Protein 2LTL (pdb70)

Nearest PDB structures (foldseek):
  2ltl-assembly1_A  TM=8.280E-01  e=4.456E-20  Saccharomyces cerevisiae S288C
  2ltm-assembly1_A  TM=7.547E-01  e=6.285E-07  Homo sapiens
  2ffm-assembly1_A  TM=8.229E-01  e=2.680E-04  Staphylococcus aureus subsp. aureus Mu50
  1pqx-assembly1_A  TM=7.002E-01  e=3.913E-04  Staphylococcus aureus subsp. aureus Mu50
  6tfq-assembly2_B  TM=4.547E-01  e=6.685E-01  Agrobacterium tumefaciens

Radius of gyration: 15.02 Å; Cα contacts (8 Å, |Δi|>4): 189; chains: 1; bounding box: 25×39×47 Å

Secondary structure (DSSP, 8-state):
------------S-----EEEE--S-SSEEEEEE-SS--SS-TTS--EEEESS-HHHHHH-HHHHHHHHH-TTEEEEEE-SSEEEEEE-TTS-HHHHHHHHHHHHHHHHHH-SSSSS--

Sequence (119 aa):
MGHHHHHHSHMNSQRLIHIKTLTTPNENALKFLSTDGEMLQTRGSKSIVIKNTDENLINHSKLAQQIFLQCPGVESLMIGDDFLTINKDRMVHWNSIKPEIIDLLTKQLAYGEDVISKEMGHHHHHHSHMNSQRLIHIKTLTTPNENALKFLSTDGEMLQTRGSKSIVIKNTDENLINHSKLAQQIFLQCPGVESLMIGDDFLTINKDRMVHWNSIKPEIIDLLTKQLAYGEDVISKEMGHHHHHHSHMNSQRLIHIKTLTTPNENALKFLSTDGEMLQTRGSKSIVIKNTDENLINHSKLAQQIFLQCPGVESLMIGDDFLTINKDRMVHWNSIKPEIIDLLTKQLAYGEDVISKEMGHHHHHHSHMNSQRLIHIKTLTTPNENALKFLSTDGEMLQTRGSKSIVIKNTDENLINHSKLAQQIFLQCPGVESLMIGDDFLTINKDRMVHWNSIKPEIIDLLTKQLAYGEDVISKEMGHHHHHHSHMNSQRLIHIKTLTTPNENALKFLSTDGEMLQTRGSKSIVIKNTDENLINHSKLAQQIFLQCPGVESLMIGDDFLTINKDRMVHWNSIKPEIIDLLTKQLAYGEDVISKEMGHHHHHHSHMNSQRLIHIKTLTTPNENALKFLSTDGEMLQTRGSKSIVIKNTDENLINHSKLAQQIFLQCPGVESLMIGDDFLTINKDRMVHWNSIKPEIIDLLTKQLAYGEDVISKEMGHHHHHHSHMNSQRLIHIKTLTTPNENALKFLSTDGEMLQTRGSKSIVIKNTDENLINHSKLAQQIFLQCPGVESLMIGDDFLTINKDRMVHWNSIKPEIIDLLTKQLAYGEDVISKEMGHHHHHHSHMNSQRLIHIKTLTTPNENALKFLSTDGEMLQTRGSKSIVIKNTDENLINHSKLAQQIFLQCPGVESLMIGDDFLTINKDRMVHWNSIKPEIIDLLTKQLAYGEDVISKEMGHHHHHHSHMNSQRLIHIKTLTTPNENALKFLSTDGEMLQTRGSKSIVIKNTDENLINHSKLAQQIFLQCPGVESLMIGDDFLTINKDRMVHWNSIKPEIIDLLTKQLAYGEDVISKEMGHHHHHHSHMNSQRLIHIKTLTTPNENALKFLSTDGEMLQTRGSKSIVIKNTDENLINHSKLAQQIFLQCPGVESLMIGDDFLTINKDRMVHWNSIKPEIIDLLTKQLAYGEDVISKEMGHHHHHHSHMNSQRLIHIKTLTTPNENALKFLSTDGEMLQTRGSKSIVIKNTDENLINHSKLAQQIFLQCPGVESLMIGDDFLTINKDRMVHWNSIKPEIIDLLTKQLAYGEDVISKEMGHHHHHHSHMNSQRLIHIKTLTTPNENALKFLSTDGEMLQTRGSKSIVIKNTDENLINHSKLAQQIFLQCPGVESLMIGDDFLTINKDRMVHWNSIKPEIIDLLTKQLAYGEDVISKEMGHHHHHHSHMNSQRLIHIKTLTTPNENALKFLSTDGEMLQTRGSKSIVIKNTDENLINHSKLAQQIFLQCPGVESLMIGDDFLTINKDRMVHWNSIKPEIIDLLTKQLAYGEDVISKEMGHHHHHHSHMNSQRLIHIKTLTTPNENALKFLSTDGEMLQTRGSKSIVIKNTDENLINHSKLAQQIFLQCPGVESLMIGDDFLTINKDRMVHWNSIKPEIIDLLTKQLAYGEDVISKEMGHHHHHHSHMNSQRLIHIKTLTTPNENALKFLSTDGEMLQTRGSKSIVIKNTDENLINHSKLAQQIFLQCPGVESLMIGDDFLTINKDRMVHWNSIKPEIIDLLTKQLAYGEDVISKEMGHHHHHHSHMNSQRLIHIKTLTTPNENALKFLSTDGEMLQTRGSKSIVIKNTDENLINHSKLAQQIFLQCPGVESLMIGDDFLTINKDRMVHWNSIKPEIIDLLTKQLAYGEDVISKEMGHHHHHHSHMNSQRLIHIKTLTTPNENALKFLSTDGEMLQTRGSKSIVIKNTDENLINHSKLAQQIFLQCPGVESLMIGDDFLTINKDRMVHWNSIKPEIIDLLTKQLAYGEDVISKEMGHHHHHHSHMNSQRLIHIKTLTTPNENALKFLSTDGEMLQTRGSKSIVIKNTDENLINHSKLAQQIFLQCPGVESLMIGDDFLTINKDRMVHWNSIKPEIIDLLTKQLAYGEDVISKEMGHHHHHHSHMNSQRLIHIKTLTTPNENALKFLSTDGEMLQTRGSKSIVIKNTDENLINHSKLAQQIFLQCPGVESLMIGDDFLTINKDRMVHWNSIKPEIIDLLTKQLAYGEDVISKEMGHHHHHHSHMNSQRLIHIKTLTTPNENALKFLSTDGEMLQTRGSKSIVIKNTDENLINHSKLAQQIFLQCPGVESLMIGDDFLTINKDRMVHWNSIKPEIIDLLTKQLAYGEDVISKE

Structure (mmCIF, N/CA/C/O backbone):
data_2LTL
#
_entry.id   2LTL
#
loop_
_atom_site.group_PDB
_atom_site.id
_atom_site.type_symbol
_atom_site.label_atom_id
_atom_site.label_alt_id
_atom_site.label_comp_id
_atom_site.label_asym_id
_atom_site.label_entity_id
_atom_site.label_seq_id
_atom_site.pdbx_PDB_ins_code
_atom_site.Cartn_x
_atom_site.Cartn_y
_atom_site.Cartn_z
_atom_site.occupancy
_atom_site.B_iso_or_equiv
_atom_site.auth_seq_id
_atom_site.auth_comp_id
_atom_site.auth_asym_id
_atom_site.auth_atom_id
_atom_site.pdbx_PDB_model_num
ATOM 1 N N . MET A 1 1 ? -12.135 24.191 -33.340 1.00 44.01 1 MET A N 1
ATOM 2 C CA . MET A 1 1 ? -10.929 23.384 -33.033 1.00 63.40 1 MET A CA 1
ATOM 3 C C . MET A 1 1 ? -9.908 24.233 -32.252 1.00 14.50 1 MET A C 1
ATOM 4 O O . MET A 1 1 ? -9.585 25.349 -32.671 1.00 32.33 1 MET A O 1
ATOM 20 N N . GLY A 1 2 ? -9.416 23.701 -31.115 1.00 24.02 2 GLY A N 1
ATOM 21 C CA . GLY A 1 2 ? -8.424 24.393 -30.300 1.00 40.41 2 GLY A CA 1
ATOM 22 C C . GLY A 1 2 ? -8.406 23.888 -28.873 1.00 41.33 2 GLY A C 1
ATOM 23 O O . GLY A 1 2 ? -8.966 24.531 -27.978 1.00 61.22 2 GLY A O 1
ATOM 27 N N . HIS A 1 3 ? -7.791 22.709 -28.665 1.00 5.24 3 HIS A N 1
ATOM 28 C CA . HIS A 1 3 ? -7.597 22.131 -27.324 1.00 54.44 3 HIS A CA 1
ATOM 29 C C . HIS A 1 3 ? -6.629 23.013 -26.496 1.00 53.04 3 HIS A C 1
ATOM 30 O O . HIS A 1 3 ? -5.405 22.979 -26.678 1.00 3.41 3 HIS A O 1
ATOM 45 N N . HIS A 1 4 ? -7.194 23.855 -25.625 1.00 13.34 4 HIS A N 1
ATOM 46 C CA . HIS A 1 4 ? -6.417 24.824 -24.821 1.00 53.21 4 HIS A CA 1
ATOM 47 C C . HIS A 1 4 ? -6.590 24.565 -23.312 1.00 4.21 4 HIS A C 1
ATOM 48 O O . HIS A 1 4 ? -5.984 25.261 -22.493 1.00 50.24 4 HIS A O 1
ATOM 63 N N . HIS A 1 5 ? -7.405 23.551 -22.949 1.00 2.44 5 HIS A N 1
ATOM 64 C CA . HIS A 1 5 ? -7.648 23.189 -21.536 1.00 14.10 5 HIS A CA 1
ATOM 65 C C . HIS A 1 5 ? -6.349 22.651 -20.887 1.00 61.03 5 HIS A C 1
ATOM 66 O O . HIS A 1 5 ? -5.581 21.917 -21.525 1.00 33.23 5 HIS A O 1
ATOM 81 N N . HIS A 1 6 ? -6.122 23.023 -19.626 1.00 4.54 6 HIS A N 1
ATOM 82 C CA . HIS A 1 6 ? -4.879 22.698 -18.902 1.00 21.14 6 HIS A CA 1
ATOM 83 C C . HIS A 1 6 ? -5.139 22.687 -17.388 1.00 31.32 6 HIS A C 1
ATOM 84 O O . HIS A 1 6 ? -6.068 23.350 -16.909 1.00 73.11 6 HIS A O 1
ATOM 99 N N . HIS A 1 7 ? -4.309 21.934 -16.649 1.00 41.21 7 HIS A N 1
ATOM 100 C CA . HIS A 1 7 ? -4.390 21.826 -15.182 1.00 20.21 7 HIS A CA 1
ATOM 101 C C . HIS A 1 7 ? -2.964 21.830 -14.605 1.00 33.01 7 HIS A C 1
ATOM 102 O O . HIS A 1 7 ? -2.066 21.170 -15.152 1.00 31.10 7 HIS A O 1
ATOM 117 N N . HIS A 1 8 ? -2.741 22.610 -13.533 1.00 72.21 8 HIS A N 1
ATOM 118 C CA . HIS A 1 8 ? -1.400 22.773 -12.918 1.00 54.30 8 HIS A CA 1
ATOM 119 C C . HIS A 1 8 ? -1.336 22.073 -11.557 1.00 34.01 8 HIS A C 1
ATOM 120 O O . HIS A 1 8 ? -2.342 21.990 -10.838 1.00 54.42 8 HIS A O 1
ATOM 135 N N . SER A 1 9 ? -0.135 21.579 -11.223 1.00 33.43 9 SER A N 1
ATOM 136 C CA . SER A 1 9 ? 0.132 20.840 -9.982 1.00 64.53 9 SER A CA 1
ATOM 137 C C . SER A 1 9 ? 0.195 21.795 -8.769 1.00 34.11 9 SER A C 1
ATOM 138 O O . SER A 1 9 ? 0.184 23.023 -8.933 1.00 53.41 9 SER A O 1
ATOM 146 N N . HIS A 1 10 ? 0.264 21.222 -7.551 1.00 22.13 10 HIS A N 1
ATOM 147 C CA . HIS A 1 10 ? 0.205 21.992 -6.294 1.00 65.43 10 HIS A CA 1
ATOM 148 C C . HIS A 1 10 ? 1.620 22.372 -5.816 1.00 31.22 10 HIS A C 1
ATOM 149 O O . HIS A 1 10 ? 2.455 21.494 -5.581 1.00 3.22 10 HIS A O 1
ATOM 164 N N . MET A 1 11 ? 1.880 23.686 -5.698 1.00 12.21 11 MET A N 1
ATOM 165 C CA . MET A 1 11 ? 3.088 24.229 -5.048 1.00 53.42 11 MET A CA 1
ATOM 166 C C . MET A 1 11 ? 2.654 24.916 -3.737 1.00 70.34 11 MET A C 1
ATOM 167 O O . MET A 1 11 ? 2.338 26.115 -3.687 1.00 11.44 11 MET A O 1
ATOM 181 N N . ASN A 1 12 ? 2.574 24.104 -2.682 1.00 15.02 12 ASN A N 1
ATOM 182 C CA . ASN A 1 12 ? 2.014 24.503 -1.373 1.00 3.53 12 ASN A CA 1
ATOM 183 C C . ASN A 1 12 ? 3.126 24.743 -0.340 1.00 32.45 12 ASN A C 1
ATOM 184 O O . ASN A 1 12 ? 4.301 24.464 -0.597 1.00 22.11 12 ASN A O 1
ATOM 195 N N . SER A 1 13 ? 2.734 25.278 0.828 1.00 24.55 13 SER A N 1
ATOM 196 C CA . SER A 1 13 ? 3.631 25.509 1.974 1.00 32.41 13 SER A CA 1
ATOM 197 C C . SER A 1 13 ? 3.410 24.428 3.064 1.00 50.13 13 SER A C 1
ATOM 198 O O . SER A 1 13 ? 3.933 24.533 4.176 1.00 33.53 13 SER A O 1
ATOM 206 N N . GLN A 1 14 ? 2.648 23.376 2.719 1.00 4.03 14 GLN A N 1
ATOM 207 C CA . GLN A 1 14 ? 2.277 22.290 3.640 1.00 71.13 14 GLN A CA 1
ATOM 208 C C . GLN A 1 14 ? 3.048 21.005 3.257 1.00 51.30 14 GLN A C 1
ATOM 209 O O . GLN A 1 14 ? 2.657 20.275 2.340 1.00 1.32 14 GLN A O 1
ATOM 223 N N . ARG A 1 15 ? 4.173 20.764 3.945 1.00 23.40 15 ARG A N 1
ATOM 224 C CA . ARG A 1 15 ? 5.086 19.624 3.663 1.00 51.04 15 ARG A CA 1
ATOM 225 C C . ARG A 1 15 ? 4.586 18.276 4.227 1.00 2.22 15 ARG A C 1
ATOM 226 O O . ARG A 1 15 ? 5.308 17.268 4.153 1.00 13.31 15 ARG A O 1
ATOM 247 N N . LEU A 1 16 ? 3.370 18.246 4.776 1.00 2.33 16 LEU A N 1
ATOM 248 C CA . LEU A 1 16 ? 2.743 17.008 5.260 1.00 72.22 16 LEU A CA 1
ATOM 249 C C . LEU A 1 16 ? 1.329 16.903 4.682 1.00 53.10 16 LEU A C 1
ATOM 250 O O . LEU A 1 16 ? 0.617 17.902 4.576 1.00 71.20 16 LEU A O 1
ATOM 266 N N . ILE A 1 17 ? 0.940 15.689 4.292 1.00 22.51 17 ILE A N 1
ATOM 267 C CA . ILE A 1 17 ? -0.396 15.393 3.756 1.00 23.42 17 ILE A CA 1
ATOM 268 C C . ILE A 1 17 ? -1.039 14.358 4.674 1.00 3.41 17 ILE A C 1
ATOM 269 O O . ILE A 1 17 ? -0.498 13.259 4.831 1.00 55.53 17 ILE A O 1
ATOM 285 N N . HIS A 1 18 ? -2.154 14.739 5.317 1.00 31.11 18 HIS A N 1
ATOM 286 C CA . HIS A 1 18 ? -2.882 13.867 6.246 1.00 4.43 18 HIS A CA 1
ATOM 287 C C . HIS A 1 18 ? -3.458 12.656 5.481 1.00 14.33 18 HIS A C 1
ATOM 288 O O . HIS A 1 18 ? -4.202 12.823 4.508 1.00 61.04 18 HIS A O 1
ATOM 303 N N . ILE A 1 19 ? -3.123 11.443 5.938 1.00 44.43 19 ILE A N 1
ATOM 304 C CA . ILE A 1 19 ? -3.481 10.186 5.258 1.00 23.53 19 ILE A CA 1
ATOM 305 C C . ILE A 1 19 ? -4.415 9.412 6.193 1.00 53.35 19 ILE A C 1
ATOM 306 O O . ILE A 1 19 ? -4.086 9.198 7.364 1.00 73.53 19 ILE A O 1
ATOM 322 N N . LYS A 1 20 ? -5.574 9.003 5.679 1.00 41.11 20 LYS A N 1
ATOM 323 C CA . LYS A 1 20 ? -6.588 8.273 6.449 1.00 43.41 20 LYS A CA 1
ATOM 324 C C . LYS A 1 20 ? -6.364 6.770 6.246 1.00 45.12 20 LYS A C 1
ATOM 325 O O . LYS A 1 20 ? -5.841 6.343 5.209 1.00 14.30 20 LYS A O 1
ATOM 344 N N . THR A 1 21 ? -6.719 5.980 7.257 1.00 5.14 21 THR A N 1
ATOM 345 C CA . THR A 1 21 ? -6.696 4.521 7.192 1.00 1.31 21 THR A CA 1
ATOM 346 C C . THR A 1 21 ? -7.923 3.960 7.938 1.00 30.22 21 THR A C 1
ATOM 347 O O . THR A 1 21 ? -8.070 4.119 9.157 1.00 14.23 21 THR A O 1
ATOM 358 N N . LEU A 1 22 ? -8.839 3.357 7.165 1.00 14.42 22 LEU A N 1
ATOM 359 C CA . LEU A 1 22 ? -10.088 2.773 7.672 1.00 51.22 22 LEU A CA 1
ATOM 360 C C . LEU A 1 22 ? -9.944 1.258 7.821 1.00 61.41 22 LEU A C 1
ATOM 361 O O . LEU A 1 22 ? -9.379 0.594 6.940 1.00 35.11 22 LEU A O 1
ATOM 377 N N . THR A 1 23 ? -10.490 0.722 8.924 1.00 54.13 23 THR A N 1
ATOM 378 C CA . THR A 1 23 ? -10.513 -0.717 9.186 1.00 4.31 23 THR A CA 1
ATOM 379 C C . THR A 1 23 ? -11.658 -1.362 8.395 1.00 72.34 23 THR A C 1
ATOM 380 O O . THR A 1 23 ? -12.751 -0.796 8.276 1.00 0.22 23 THR A O 1
ATOM 391 N N . THR A 1 24 ? -11.382 -2.544 7.850 1.00 51.40 24 THR A N 1
ATOM 392 C CA . THR A 1 24 ? -12.301 -3.300 7.000 1.00 65.15 24 THR A CA 1
ATOM 393 C C . THR A 1 24 ? -12.836 -4.510 7.801 1.00 73.34 24 THR A C 1
ATOM 394 O O . THR A 1 24 ? -12.276 -4.842 8.859 1.00 33.40 24 THR A O 1
ATOM 405 N N . PRO A 1 25 ? -13.925 -5.203 7.326 1.00 24.22 25 PRO A N 1
ATOM 406 C CA . PRO A 1 25 ? -14.360 -6.507 7.910 1.00 23.23 25 PRO A CA 1
ATOM 407 C C . PRO A 1 25 ? -13.330 -7.648 7.668 1.00 24.50 25 PRO A C 1
ATOM 408 O O . PRO A 1 25 ? -13.474 -8.747 8.211 1.00 11.43 25 PRO A O 1
ATOM 419 N N . ASN A 1 26 ? -12.299 -7.361 6.846 1.00 4.24 26 ASN A N 1
ATOM 420 C CA . ASN A 1 26 ? -11.242 -8.318 6.478 1.00 12.04 26 ASN A CA 1
ATOM 421 C C . ASN A 1 26 ? -10.143 -8.392 7.555 1.00 31.23 26 ASN A C 1
ATOM 422 O O . ASN A 1 26 ? -9.869 -7.407 8.254 1.00 50.42 26 ASN A O 1
ATOM 433 N N . GLU A 1 27 ? -9.504 -9.570 7.650 1.00 53.23 27 GLU A N 1
ATOM 434 C CA . GLU A 1 27 ? -8.541 -9.908 8.724 1.00 5.20 27 GLU A CA 1
ATOM 435 C C . GLU A 1 27 ? -7.096 -9.514 8.361 1.00 72.12 27 GLU A C 1
ATOM 436 O O . GLU A 1 27 ? -6.297 -9.189 9.246 1.00 21.14 27 GLU A O 1
ATOM 448 N N . ASN A 1 28 ? -6.758 -9.564 7.059 1.00 11.53 28 ASN A N 1
ATOM 449 C CA . ASN A 1 28 ? -5.379 -9.323 6.566 1.00 3.23 28 ASN A CA 1
ATOM 450 C C . ASN A 1 28 ? -5.324 -8.165 5.563 1.00 43.12 28 ASN A C 1
ATOM 451 O O . ASN A 1 28 ? -4.254 -7.852 5.034 1.00 75.31 28 ASN A O 1
ATOM 462 N N . ALA A 1 29 ? -6.471 -7.519 5.312 1.00 23.31 29 ALA A N 1
ATOM 463 C CA . ALA A 1 29 ? -6.555 -6.357 4.407 1.00 61.43 29 ALA A CA 1
ATOM 464 C C . ALA A 1 29 ? -6.892 -5.094 5.202 1.00 25.43 29 ALA A C 1
ATOM 465 O O . ALA A 1 29 ? -7.742 -5.138 6.094 1.00 51.24 29 ALA A O 1
ATOM 472 N N . LEU A 1 30 ? -6.220 -3.979 4.881 1.00 42.10 30 LEU A N 1
ATOM 473 C CA . LEU A 1 30 ? -6.480 -2.674 5.516 1.00 12.13 30 LEU A CA 1
ATOM 474 C C . LEU A 1 30 ? -6.490 -1.571 4.457 1.00 11.21 30 LEU A C 1
ATOM 475 O O . LEU A 1 30 ? -5.616 -1.514 3.589 1.00 42.23 30 LEU A O 1
ATOM 491 N N . LYS A 1 31 ? -7.493 -0.703 4.555 1.00 34.31 31 LYS A N 1
ATOM 492 C CA . LYS A 1 31 ? -7.753 0.365 3.595 1.00 3.41 31 LYS A CA 1
ATOM 493 C C . LYS A 1 31 ? -7.050 1.668 4.028 1.00 62.55 31 LYS A C 1
ATOM 494 O O . LYS A 1 31 ? -7.282 2.163 5.127 1.00 13.40 31 LYS A O 1
ATOM 513 N N . PHE A 1 32 ? -6.154 2.181 3.173 1.00 71.11 32 PHE A N 1
ATOM 514 C CA . PHE A 1 32 ? -5.498 3.492 3.353 1.00 43.41 32 PHE A CA 1
ATOM 515 C C . PHE A 1 32 ? -6.045 4.452 2.295 1.00 23.25 32 PHE A C 1
ATOM 516 O O . PHE A 1 32 ? -5.725 4.320 1.116 1.00 73.32 32 PHE A O 1
ATOM 533 N N . LEU A 1 33 ? -6.852 5.427 2.720 1.00 32.05 33 LEU A N 1
ATOM 534 C CA . LEU A 1 33 ? -7.536 6.361 1.810 1.00 10.32 33 LEU A CA 1
ATOM 535 C C . LEU A 1 33 ? -6.932 7.763 2.010 1.00 20.42 33 LEU A C 1
ATOM 536 O O . LEU A 1 33 ? -6.725 8.199 3.136 1.00 72.33 33 LEU A O 1
ATOM 552 N N . SER A 1 34 ? -6.631 8.448 0.908 1.00 2.10 34 SER A N 1
ATOM 553 C CA . SER A 1 34 ? -6.023 9.790 0.931 1.00 23.40 34 SER A CA 1
ATOM 554 C C . SER A 1 34 ? -7.129 10.872 1.054 1.00 3.15 34 SER A C 1
ATOM 555 O O . SER A 1 34 ? -7.948 11.036 0.144 1.00 63.25 34 SER A O 1
ATOM 563 N N . THR A 1 35 ? -7.178 11.569 2.210 1.00 51.42 35 THR A N 1
ATOM 564 C CA . THR A 1 35 ? -8.164 12.644 2.486 1.00 52.31 35 THR A CA 1
ATOM 565 C C . THR A 1 35 ? -7.464 13.860 3.127 1.00 11.34 35 THR A C 1
ATOM 566 O O . THR A 1 35 ? -7.315 13.917 4.355 1.00 65.11 35 THR A O 1
ATOM 577 N N . ASP A 1 36 ? -7.008 14.811 2.280 1.00 24.13 36 ASP A N 1
ATOM 578 C CA . ASP A 1 36 ? -6.377 16.073 2.740 1.00 51.25 36 ASP A CA 1
ATOM 579 C C . ASP A 1 36 ? -6.097 17.003 1.554 1.00 25.13 36 ASP A C 1
ATOM 580 O O . ASP A 1 36 ? -6.581 18.135 1.505 1.00 1.32 36 ASP A O 1
ATOM 589 N N . GLY A 1 37 ? -5.300 16.502 0.597 1.00 31.22 37 GLY A N 1
ATOM 590 C CA . GLY A 1 37 ? -4.851 17.294 -0.543 1.00 63.44 37 GLY A CA 1
ATOM 591 C C . GLY A 1 37 ? -4.825 16.476 -1.809 1.00 50.55 37 GLY A C 1
ATOM 592 O O . GLY A 1 37 ? -5.688 16.648 -2.680 1.00 24.33 37 GLY A O 1
ATOM 596 N N . GLU A 1 38 ? -3.852 15.561 -1.908 1.00 25.10 38 GLU A N 1
ATOM 597 C CA . GLU A 1 38 ? -3.681 14.705 -3.094 1.00 3.05 38 GLU A CA 1
ATOM 598 C C . GLU A 1 38 ? -4.275 13.312 -2.862 1.00 35.13 38 GLU A C 1
ATOM 599 O O . GLU A 1 38 ? -4.585 12.929 -1.728 1.00 33.51 38 GLU A O 1
ATOM 611 N N . MET A 1 39 ? -4.404 12.572 -3.963 1.00 70.43 39 MET A N 1
ATOM 612 C CA . MET A 1 39 ? -4.939 11.206 -4.003 1.00 52.52 39 MET A CA 1
ATOM 613 C C . MET A 1 39 ? -3.986 10.331 -4.816 1.00 25.41 39 MET A C 1
ATOM 614 O O . MET A 1 39 ? -3.104 10.846 -5.505 1.00 71.53 39 MET A O 1
ATOM 628 N N . LEU A 1 40 ? -4.180 9.016 -4.744 1.00 75.30 40 LEU A N 1
ATOM 629 C CA . LEU A 1 40 ? -3.270 8.044 -5.363 1.00 42.21 40 LEU A CA 1
ATOM 630 C C . LEU A 1 40 ? -3.466 7.991 -6.882 1.00 12.42 40 LEU A C 1
ATOM 631 O O . LEU A 1 40 ? -2.599 8.414 -7.634 1.00 73.31 40 LEU A O 1
ATOM 647 N N . GLN A 1 41 ? -4.631 7.515 -7.318 1.00 63.44 41 GLN A N 1
ATOM 648 C CA . GLN A 1 41 ? -4.912 7.239 -8.743 1.00 60.51 41 GLN A CA 1
ATOM 649 C C . GLN A 1 41 ? -6.126 8.066 -9.194 1.00 44.01 41 GLN A C 1
ATOM 650 O O . GLN A 1 41 ? -7.103 8.169 -8.456 1.00 53.02 41 GLN A O 1
ATOM 664 N N . THR A 1 42 ? -6.048 8.678 -10.393 1.00 23.55 42 THR A N 1
ATOM 665 C CA . THR A 1 42 ? -7.141 9.502 -10.946 1.00 3.40 42 THR A CA 1
ATOM 666 C C . THR A 1 42 ? -8.447 8.689 -11.100 1.00 71.40 42 THR A C 1
ATOM 667 O O . THR A 1 42 ? -8.423 7.541 -11.565 1.00 31.43 42 THR A O 1
ATOM 678 N N . ARG A 1 43 ? -9.572 9.309 -10.684 1.00 1.45 43 ARG A N 1
ATOM 679 C CA . ARG A 1 43 ? -10.901 8.686 -10.707 1.00 54.25 43 ARG A CA 1
ATOM 680 C C . ARG A 1 43 ? -11.341 8.373 -12.140 1.00 71.12 43 ARG A C 1
ATOM 681 O O . ARG A 1 43 ? -11.278 9.234 -13.026 1.00 54.21 43 ARG A O 1
ATOM 702 N N . GLY A 1 44 ? -11.776 7.130 -12.348 1.00 32.11 44 GLY A N 1
ATOM 703 C CA . GLY A 1 44 ? -12.135 6.625 -13.670 1.00 51.50 44 GLY A CA 1
ATOM 704 C C . GLY A 1 44 ? -11.243 5.475 -14.090 1.00 43.34 44 GLY A C 1
ATOM 705 O O . GLY A 1 44 ? -11.384 4.951 -15.196 1.00 14.31 44 GLY A O 1
ATOM 709 N N . SER A 1 45 ? -10.312 5.086 -13.200 1.00 62.12 45 SER A N 1
ATOM 710 C CA . SER A 1 45 ? -9.397 3.957 -13.415 1.00 0.42 45 SER A CA 1
ATOM 711 C C . SER A 1 45 ? -9.932 2.696 -12.699 1.00 52.52 45 SER A C 1
ATOM 712 O O . SER A 1 45 ? -11.046 2.711 -12.168 1.00 72.44 45 SER A O 1
ATOM 720 N N . LYS A 1 46 ? -9.149 1.601 -12.712 1.00 3.30 46 LYS A N 1
ATOM 721 C CA . LYS A 1 46 ? -9.542 0.326 -12.064 1.00 55.10 46 LYS A CA 1
ATOM 722 C C . LYS A 1 46 ? -8.690 0.068 -10.810 1.00 10.34 46 LYS A C 1
ATOM 723 O O . LYS A 1 46 ? -7.617 0.667 -10.637 1.00 53.41 46 LYS A O 1
ATOM 742 N N . SER A 1 47 ? -9.182 -0.831 -9.944 1.00 42.41 47 SER A N 1
ATOM 743 C CA . SER A 1 47 ? -8.468 -1.266 -8.740 1.00 3.24 47 SER A CA 1
ATOM 744 C C . SER A 1 47 ? -7.464 -2.387 -9.109 1.00 12.53 47 SER A C 1
ATOM 745 O O . SER A 1 47 ? -7.843 -3.557 -9.249 1.00 23.33 47 SER A O 1
ATOM 753 N N . ILE A 1 48 ? -6.187 -1.994 -9.313 1.00 12.13 48 ILE A N 1
ATOM 754 C CA . ILE A 1 48 ? -5.110 -2.895 -9.791 1.00 32.12 48 ILE A CA 1
ATOM 755 C C . ILE A 1 48 ? -4.460 -3.637 -8.608 1.00 32.25 48 ILE A C 1
ATOM 756 O O . ILE A 1 48 ? -3.916 -3.005 -7.700 1.00 70.11 48 ILE A O 1
ATOM 772 N N . VAL A 1 49 ? -4.500 -4.978 -8.634 1.00 61.24 49 VAL A N 1
ATOM 773 C CA . VAL A 1 49 ? -3.916 -5.817 -7.576 1.00 34.32 49 VAL A CA 1
ATOM 774 C C . VAL A 1 49 ? -2.445 -6.125 -7.914 1.00 13.41 49 VAL A C 1
ATOM 775 O O . VAL A 1 49 ? -2.159 -6.885 -8.849 1.00 31.05 49 VAL A O 1
ATOM 788 N N . ILE A 1 50 ? -1.518 -5.514 -7.159 1.00 0.34 50 ILE A N 1
ATOM 789 C CA . ILE A 1 50 ? -0.070 -5.645 -7.394 1.00 15.24 50 ILE A CA 1
ATOM 790 C C . ILE A 1 50 ? 0.492 -6.725 -6.454 1.00 71.22 50 ILE A C 1
ATOM 791 O O . ILE A 1 50 ? 0.568 -6.517 -5.244 1.00 25.43 50 ILE A O 1
ATOM 807 N N . LYS A 1 51 ? 0.893 -7.869 -7.015 1.00 3.41 51 LYS A N 1
ATOM 808 C CA . LYS A 1 51 ? 1.369 -9.033 -6.235 1.00 4.53 51 LYS A CA 1
ATOM 809 C C . LYS A 1 51 ? 2.897 -8.990 -6.105 1.00 5.41 51 LYS A C 1
ATOM 810 O O . LYS A 1 51 ? 3.567 -8.454 -6.993 1.00 31.31 51 LYS A O 1
ATOM 829 N N . ASN A 1 52 ? 3.451 -9.573 -5.010 1.00 43.43 52 ASN A N 1
ATOM 830 C CA . ASN A 1 52 ? 4.919 -9.624 -4.783 1.00 43.22 52 ASN A CA 1
ATOM 831 C C . ASN A 1 52 ? 5.623 -10.510 -5.833 1.00 60.22 52 ASN A C 1
ATOM 832 O O . ASN A 1 52 ? 6.824 -10.353 -6.085 1.00 71.21 52 ASN A O 1
ATOM 843 N N . THR A 1 53 ? 4.856 -11.432 -6.442 1.00 34.24 53 THR A N 1
ATOM 844 C CA . THR A 1 53 ? 5.342 -12.316 -7.513 1.00 12.24 53 THR A CA 1
ATOM 845 C C . THR A 1 53 ? 5.283 -11.602 -8.879 1.00 51.22 53 THR A C 1
ATOM 846 O O . THR A 1 53 ? 6.124 -11.834 -9.756 1.00 13.00 53 THR A O 1
ATOM 857 N N . ASP A 1 54 ? 4.278 -10.725 -9.037 1.00 54.32 54 ASP A N 1
ATOM 858 C CA . ASP A 1 54 ? 4.046 -9.958 -10.273 1.00 24.14 54 ASP A CA 1
ATOM 859 C C . ASP A 1 54 ? 4.883 -8.672 -10.243 1.00 22.52 54 ASP A C 1
ATOM 860 O O . ASP A 1 54 ? 4.363 -7.573 -9.998 1.00 33.22 54 ASP A O 1
ATOM 869 N N . GLU A 1 55 ? 6.199 -8.853 -10.471 1.00 24.52 55 GLU A N 1
ATOM 870 C CA . GLU A 1 55 ? 7.210 -7.798 -10.325 1.00 42.04 55 GLU A CA 1
ATOM 871 C C . GLU A 1 55 ? 7.034 -6.629 -11.324 1.00 33.44 55 GLU A C 1
ATOM 872 O O . GLU A 1 55 ? 7.401 -5.514 -11.000 1.00 63.40 55 GLU A O 1
ATOM 884 N N . ASN A 1 56 ? 6.460 -6.882 -12.520 1.00 2.30 56 ASN A N 1
ATOM 885 C CA . ASN A 1 56 ? 6.264 -5.833 -13.559 1.00 63.21 56 ASN A CA 1
ATOM 886 C C . ASN A 1 56 ? 5.358 -4.697 -13.029 1.00 35.12 56 ASN A C 1
ATOM 887 O O . ASN A 1 56 ? 5.617 -3.515 -13.280 1.00 44.01 56 ASN A O 1
ATOM 898 N N . LEU A 1 57 ? 4.332 -5.080 -12.249 1.00 32.41 57 LEU A N 1
ATOM 899 C CA . LEU A 1 57 ? 3.393 -4.131 -11.615 1.00 41.33 57 LEU A CA 1
ATOM 900 C C . LEU A 1 57 ? 4.092 -3.327 -10.494 1.00 33.51 57 LEU A C 1
ATOM 901 O O . LEU A 1 57 ? 3.854 -2.123 -10.337 1.00 35.00 57 LEU A O 1
ATOM 917 N N . ILE A 1 58 ? 4.971 -4.023 -9.743 1.00 20.41 58 ILE A N 1
ATOM 918 C CA . ILE A 1 58 ? 5.806 -3.423 -8.682 1.00 14.11 58 ILE A CA 1
ATOM 919 C C . ILE A 1 58 ? 6.766 -2.370 -9.287 1.00 4.23 58 ILE A C 1
ATOM 920 O O . ILE A 1 58 ? 6.869 -1.261 -8.789 1.00 11.40 58 ILE A O 1
ATOM 936 N N . ASN A 1 59 ? 7.422 -2.744 -10.403 1.00 21.12 59 ASN A N 1
ATOM 937 C CA . ASN A 1 59 ? 8.360 -1.885 -11.153 1.00 24.34 59 ASN A CA 1
ATOM 938 C C . ASN A 1 59 ? 7.680 -0.589 -11.642 1.00 54.21 59 ASN A C 1
ATOM 939 O O . ASN A 1 59 ? 8.333 0.459 -11.738 1.00 63.23 59 ASN A O 1
ATOM 950 N N . HIS A 1 60 ? 6.363 -0.668 -11.936 1.00 74.41 60 HIS A N 1
ATOM 951 C CA . HIS A 1 60 ? 5.557 0.496 -12.374 1.00 61.44 60 HIS A CA 1
ATOM 952 C C . HIS A 1 60 ? 5.336 1.496 -11.220 1.00 12.55 60 HIS A C 1
ATOM 953 O O . HIS A 1 60 ? 5.285 2.713 -11.442 1.00 1.21 60 HIS A O 1
ATOM 968 N N . SER A 1 61 ? 5.208 0.974 -9.993 1.00 1.24 61 SER A N 1
ATOM 969 C CA . SER A 1 61 ? 4.907 1.777 -8.796 1.00 11.52 61 SER A CA 1
ATOM 970 C C . SER A 1 61 ? 6.107 1.770 -7.839 1.00 21.53 61 SER A C 1
ATOM 971 O O . SER A 1 61 ? 6.352 0.771 -7.159 1.00 70.20 61 SER A O 1
ATOM 979 N N . LYS A 1 62 ? 6.848 2.893 -7.789 1.00 5.20 62 LYS A N 1
ATOM 980 C CA . LYS A 1 62 ? 7.960 3.091 -6.840 1.00 33.11 62 LYS A CA 1
ATOM 981 C C . LYS A 1 62 ? 7.472 2.920 -5.379 1.00 63.14 62 LYS A C 1
ATOM 982 O O . LYS A 1 62 ? 8.207 2.422 -4.521 1.00 5.31 62 LYS A O 1
ATOM 1001 N N . LEU A 1 63 ? 6.197 3.293 -5.148 1.00 34.14 63 LEU A N 1
ATOM 1002 C CA . LEU A 1 63 ? 5.522 3.155 -3.854 1.00 1.12 63 LEU A CA 1
ATOM 1003 C C . LEU A 1 63 ? 5.410 1.675 -3.460 1.00 3.41 63 LEU A C 1
ATOM 1004 O O . LEU A 1 63 ? 5.707 1.321 -2.322 1.00 51.15 63 LEU A O 1
ATOM 1020 N N . ALA A 1 64 ? 5.016 0.818 -4.437 1.00 31.53 64 ALA A N 1
ATOM 1021 C CA . ALA A 1 64 ? 4.888 -0.634 -4.234 1.00 1.15 64 ALA A CA 1
ATOM 1022 C C . ALA A 1 64 ? 6.233 -1.245 -3.836 1.00 2.13 64 ALA A C 1
ATOM 1023 O O . ALA A 1 64 ? 6.300 -2.053 -2.914 1.00 71.02 64 ALA A O 1
ATOM 1030 N N . GLN A 1 65 ? 7.295 -0.807 -4.543 1.00 23.15 65 GLN A N 1
ATOM 1031 C CA . GLN A 1 65 ? 8.685 -1.234 -4.291 1.00 3.04 65 GLN A CA 1
ATOM 1032 C C . GLN A 1 65 ? 9.093 -0.940 -2.837 1.00 4.45 65 GLN A C 1
ATOM 1033 O O . GLN A 1 65 ? 9.661 -1.800 -2.168 1.00 2.23 65 GLN A O 1
ATOM 1047 N N . GLN A 1 66 ? 8.746 0.268 -2.359 1.00 63.44 66 GLN A N 1
ATOM 1048 C CA . GLN A 1 66 ? 9.040 0.712 -0.988 1.00 2.41 66 GLN A CA 1
ATOM 1049 C C . GLN A 1 66 ? 8.223 -0.076 0.064 1.00 20.34 66 GLN A C 1
ATOM 1050 O O . GLN A 1 66 ? 8.732 -0.356 1.145 1.00 64.51 66 GLN A O 1
ATOM 1064 N N . ILE A 1 67 ? 6.956 -0.417 -0.259 1.00 64.40 67 ILE A N 1
ATOM 1065 C CA . ILE A 1 67 ? 6.058 -1.160 0.652 1.00 51.02 67 ILE A CA 1
ATOM 1066 C C . ILE A 1 67 ? 6.543 -2.615 0.844 1.00 44.35 67 ILE A C 1
ATOM 1067 O O . ILE A 1 67 ? 6.652 -3.081 1.970 1.00 10.22 67 ILE A O 1
ATOM 1083 N N . PHE A 1 68 ? 6.847 -3.312 -0.269 1.00 3.03 68 PHE A N 1
ATOM 1084 C CA . PHE A 1 68 ? 7.361 -4.701 -0.228 1.00 23.04 68 PHE A CA 1
ATOM 1085 C C . PHE A 1 68 ? 8.772 -4.759 0.401 1.00 63.42 68 PHE A C 1
ATOM 1086 O O . PHE A 1 68 ? 9.134 -5.763 1.027 1.00 41.13 68 PHE A O 1
ATOM 1103 N N . LEU A 1 69 ? 9.558 -3.674 0.225 1.00 14.43 69 LEU A N 1
ATOM 1104 C CA . LEU A 1 69 ? 10.928 -3.571 0.768 1.00 55.34 69 LEU A CA 1
ATOM 1105 C C . LEU A 1 69 ? 10.911 -3.382 2.300 1.00 51.35 69 LEU A C 1
ATOM 1106 O O . LEU A 1 69 ? 11.560 -4.135 3.028 1.00 2.32 69 LEU A O 1
ATOM 1122 N N . GLN A 1 70 ? 10.142 -2.378 2.769 1.00 31.15 70 GLN A N 1
ATOM 1123 C CA . GLN A 1 70 ? 10.122 -1.953 4.192 1.00 31.25 70 GLN A CA 1
ATOM 1124 C C . GLN A 1 70 ? 9.154 -2.797 5.028 1.00 32.15 70 GLN A C 1
ATOM 1125 O O . GLN A 1 70 ? 9.367 -2.984 6.229 1.00 61.25 70 GLN A O 1
ATOM 1139 N N . CYS A 1 71 ? 8.096 -3.304 4.391 1.00 24.25 71 CYS A N 1
ATOM 1140 C CA . CYS A 1 71 ? 7.105 -4.177 5.032 1.00 61.31 71 CYS A CA 1
ATOM 1141 C C . CYS A 1 71 ? 7.123 -5.532 4.291 1.00 2.40 71 CYS A C 1
ATOM 1142 O O . CYS A 1 71 ? 6.376 -5.724 3.322 1.00 64.12 71 CYS A O 1
ATOM 1150 N N . PRO A 1 72 ? 8.021 -6.482 4.711 1.00 4.13 72 PRO A N 1
ATOM 1151 C CA . PRO A 1 72 ? 8.255 -7.763 3.980 1.00 53.40 72 PRO A CA 1
ATOM 1152 C C . PRO A 1 72 ? 7.054 -8.723 4.027 1.00 12.23 72 PRO A C 1
ATOM 1153 O O . PRO A 1 72 ? 6.965 -9.650 3.211 1.00 73.34 72 PRO A O 1
ATOM 1164 N N . GLY A 1 73 ? 6.136 -8.482 4.983 1.00 15.01 73 GLY A N 1
ATOM 1165 C CA . GLY A 1 73 ? 4.971 -9.333 5.187 1.00 41.53 73 GLY A CA 1
ATOM 1166 C C . GLY A 1 73 ? 3.868 -9.135 4.171 1.00 43.03 73 GLY A C 1
ATOM 1167 O O . GLY A 1 73 ? 2.960 -9.959 4.106 1.00 43.41 73 GLY A O 1
ATOM 1171 N N . VAL A 1 74 ? 3.943 -8.049 3.374 1.00 10.31 74 VAL A N 1
ATOM 1172 C CA . VAL A 1 74 ? 2.894 -7.696 2.414 1.00 12.12 74 VAL A CA 1
ATOM 1173 C C . VAL A 1 74 ? 2.875 -8.694 1.234 1.00 51.22 74 VAL A C 1
ATOM 1174 O O . VAL A 1 74 ? 3.891 -8.903 0.560 1.00 3.34 74 VAL A O 1
ATOM 1187 N N . GLU A 1 75 ? 1.708 -9.311 1.027 1.00 41.31 75 GLU A N 1
ATOM 1188 C CA . GLU A 1 75 ? 1.456 -10.286 -0.042 1.00 22.24 75 GLU A CA 1
ATOM 1189 C C . GLU A 1 75 ? 1.170 -9.563 -1.358 1.00 62.21 75 GLU A C 1
ATOM 1190 O O . GLU A 1 75 ? 1.766 -9.853 -2.406 1.00 60.32 75 GLU A O 1
ATOM 1202 N N . SER A 1 76 ? 0.235 -8.611 -1.279 1.00 62.55 76 SER A N 1
ATOM 1203 C CA . SER A 1 76 ? -0.282 -7.906 -2.448 1.00 72.03 76 SER A CA 1
ATOM 1204 C C . SER A 1 76 ? -0.885 -6.558 -2.050 1.00 35.51 76 SER A C 1
ATOM 1205 O O . SER A 1 76 ? -1.169 -6.301 -0.874 1.00 72.34 76 SER A O 1
ATOM 1213 N N . LEU A 1 77 ? -1.069 -5.706 -3.054 1.00 20.25 77 LEU A N 1
ATOM 1214 C CA . LEU A 1 77 ? -1.670 -4.378 -2.922 1.00 71.14 77 LEU A CA 1
ATOM 1215 C C . LEU A 1 77 ? -2.931 -4.327 -3.786 1.00 33.01 77 LEU A C 1
ATOM 1216 O O . LEU A 1 77 ? -3.127 -5.195 -4.634 1.00 22.31 77 LEU A O 1
ATOM 1232 N N . MET A 1 78 ? -3.780 -3.325 -3.567 1.00 34.24 78 MET A N 1
ATOM 1233 C CA . MET A 1 78 ? -4.860 -2.983 -4.502 1.00 14.21 78 MET A CA 1
ATOM 1234 C C . MET A 1 78 ? -4.924 -1.462 -4.612 1.00 22.22 78 MET A C 1
ATOM 1235 O O . MET A 1 78 ? -5.326 -0.788 -3.657 1.00 41.32 78 MET A O 1
ATOM 1249 N N . ILE A 1 79 ? -4.500 -0.926 -5.761 1.00 23.44 79 ILE A N 1
ATOM 1250 C CA . ILE A 1 79 ? -4.488 0.512 -6.015 1.00 10.42 79 ILE A CA 1
ATOM 1251 C C . ILE A 1 79 ? -5.884 0.933 -6.490 1.00 44.42 79 ILE A C 1
ATOM 1252 O O . ILE A 1 79 ? -6.254 0.686 -7.642 1.00 42.04 79 ILE A O 1
ATOM 1268 N N . GLY A 1 80 ? -6.655 1.529 -5.580 1.00 74.23 80 GLY A N 1
ATOM 1269 C CA . GLY A 1 80 ? -7.947 2.113 -5.923 1.00 64.54 80 GLY A CA 1
ATOM 1270 C C . GLY A 1 80 ? -7.776 3.547 -6.385 1.00 60.40 80 GLY A C 1
ATOM 1271 O O . GLY A 1 80 ? -6.639 4.013 -6.560 1.00 73.04 80 GLY A O 1
ATOM 1275 N N . ASP A 1 81 ? -8.897 4.244 -6.607 1.00 13.44 81 ASP A N 1
ATOM 1276 C CA . ASP A 1 81 ? -8.883 5.660 -7.019 1.00 71.44 81 ASP A CA 1
ATOM 1277 C C . ASP A 1 81 ? -8.348 6.521 -5.855 1.00 24.41 81 ASP A C 1
ATOM 1278 O O . ASP A 1 81 ? -7.274 7.120 -5.943 1.00 53.32 81 ASP A O 1
ATOM 1287 N N . ASP A 1 82 ? -9.082 6.530 -4.738 1.00 24.12 82 ASP A N 1
ATOM 1288 C CA . ASP A 1 82 ? -8.729 7.330 -3.551 1.00 21.01 82 ASP A CA 1
ATOM 1289 C C . ASP A 1 82 ? -7.945 6.498 -2.521 1.00 64.42 82 ASP A C 1
ATOM 1290 O O . ASP A 1 82 ? -7.229 7.058 -1.684 1.00 10.12 82 ASP A O 1
ATOM 1299 N N . PHE A 1 83 ? -8.073 5.160 -2.587 1.00 13.02 83 PHE A N 1
ATOM 1300 C CA . PHE A 1 83 ? -7.585 4.257 -1.518 1.00 43.53 83 PHE A CA 1
ATOM 1301 C C . PHE A 1 83 ? -6.529 3.253 -2.022 1.00 3.44 83 PHE A C 1
ATOM 1302 O O . PHE A 1 83 ? -6.293 3.124 -3.223 1.00 23.02 83 PHE A O 1
ATOM 1319 N N . LEU A 1 84 ? -5.900 2.563 -1.058 1.00 10.10 84 LEU A N 1
ATOM 1320 C CA . LEU A 1 84 ? -4.912 1.506 -1.285 1.00 62.13 84 LEU A CA 1
ATOM 1321 C C . LEU A 1 84 ? -5.126 0.431 -0.224 1.00 61.34 84 LEU A C 1
ATOM 1322 O O . LEU A 1 84 ? -4.996 0.692 0.972 1.00 30.34 84 LEU A O 1
ATOM 1338 N N . THR A 1 85 ? -5.469 -0.771 -0.670 1.00 32.24 85 THR A N 1
ATOM 1339 C CA . THR A 1 85 ? -5.753 -1.899 0.207 1.00 12.52 85 THR A CA 1
ATOM 1340 C C . THR A 1 85 ? -4.491 -2.765 0.324 1.00 52.30 85 THR A C 1
ATOM 1341 O O . THR A 1 85 ? -4.070 -3.401 -0.650 1.00 12.10 85 THR A O 1
ATOM 1352 N N . ILE A 1 86 ? -3.868 -2.742 1.507 1.00 32.54 86 ILE A N 1
ATOM 1353 C CA . ILE A 1 86 ? -2.660 -3.515 1.792 1.00 64.00 86 ILE A CA 1
ATOM 1354 C C . ILE A 1 86 ? -3.078 -4.889 2.323 1.00 1.21 86 ILE A C 1
ATOM 1355 O O . ILE A 1 86 ? -3.845 -4.977 3.283 1.00 11.30 86 ILE A O 1
ATOM 1371 N N . ASN A 1 87 ? -2.605 -5.945 1.667 1.00 13.42 87 ASN A N 1
ATOM 1372 C CA . ASN A 1 87 ? -2.833 -7.338 2.086 1.00 43.03 87 ASN A CA 1
ATOM 1373 C C . ASN A 1 87 ? -1.503 -7.887 2.584 1.00 64.30 87 ASN A C 1
ATOM 1374 O O . ASN A 1 87 ? -0.505 -7.783 1.872 1.00 24.44 87 ASN A O 1
ATOM 1385 N N . LYS A 1 88 ? -1.482 -8.459 3.796 1.00 64.20 88 LYS A N 1
ATOM 1386 C CA . LYS A 1 88 ? -0.239 -8.970 4.421 1.00 73.22 88 LYS A CA 1
ATOM 1387 C C . LYS A 1 88 ? -0.460 -10.402 4.945 1.00 52.22 88 LYS A C 1
ATOM 1388 O O . LYS A 1 88 ? -1.594 -10.906 4.939 1.00 42.14 88 LYS A O 1
ATOM 1407 N N . ASP A 1 89 ? 0.623 -11.047 5.391 1.00 20.43 89 ASP A N 1
ATOM 1408 C CA . ASP A 1 89 ? 0.553 -12.343 6.068 1.00 62.23 89 ASP A CA 1
ATOM 1409 C C . ASP A 1 89 ? 0.191 -12.118 7.542 1.00 61.40 89 ASP A C 1
ATOM 1410 O O . ASP A 1 89 ? 0.683 -11.178 8.174 1.00 44.02 89 ASP A O 1
ATOM 1419 N N . ARG A 1 90 ? -0.636 -13.013 8.085 1.00 33.31 90 ARG A N 1
ATOM 1420 C CA . ARG A 1 90 ? -1.216 -12.867 9.427 1.00 3.13 90 ARG A CA 1
ATOM 1421 C C . ARG A 1 90 ? -0.170 -12.942 10.565 1.00 64.42 90 ARG A C 1
ATOM 1422 O O . ARG A 1 90 ? -0.498 -12.622 11.715 1.00 62.01 90 ARG A O 1
ATOM 1443 N N . MET A 1 91 ? 1.084 -13.348 10.255 1.00 10.15 91 MET A N 1
ATOM 1444 C CA . MET A 1 91 ? 2.177 -13.358 11.255 1.00 52.34 91 MET A CA 1
ATOM 1445 C C . MET A 1 91 ? 2.707 -11.926 11.518 1.00 52.34 91 MET A C 1
ATOM 1446 O O . MET A 1 91 ? 3.195 -11.636 12.612 1.00 31.43 91 MET A O 1
ATOM 1460 N N . VAL A 1 92 ? 2.597 -11.033 10.508 1.00 4.31 92 VAL A N 1
ATOM 1461 C CA . VAL A 1 92 ? 3.137 -9.659 10.572 1.00 53.13 92 VAL A CA 1
ATOM 1462 C C . VAL A 1 92 ? 2.004 -8.693 10.925 1.00 13.13 92 VAL A C 1
ATOM 1463 O O . VAL A 1 92 ? 0.961 -8.684 10.257 1.00 14.12 92 VAL A O 1
ATOM 1476 N N . HIS A 1 93 ? 2.218 -7.881 11.962 1.00 13.11 93 HIS A N 1
ATOM 1477 C CA . HIS A 1 93 ? 1.184 -7.000 12.526 1.00 11.54 93 HIS A CA 1
ATOM 1478 C C . HIS A 1 93 ? 1.278 -5.583 11.932 1.00 64.31 93 HIS A C 1
ATOM 1479 O O . HIS A 1 93 ? 2.353 -5.134 11.518 1.00 72.25 93 HIS A O 1
ATOM 1494 N N . TRP A 1 94 ? 0.131 -4.882 11.934 1.00 35.11 94 TRP A N 1
ATOM 1495 C CA . TRP A 1 94 ? -0.008 -3.517 11.389 1.00 65.33 94 TRP A CA 1
ATOM 1496 C C . TRP A 1 94 ? 0.761 -2.467 12.217 1.00 44.03 94 TRP A C 1
ATOM 1497 O O . TRP A 1 94 ? 0.947 -1.338 11.754 1.00 12.23 94 TRP A O 1
ATOM 1518 N N . ASN A 1 95 ? 1.194 -2.853 13.437 1.00 34.11 95 ASN A N 1
ATOM 1519 C CA . ASN A 1 95 ? 2.034 -2.015 14.324 1.00 73.34 95 ASN A CA 1
ATOM 1520 C C . ASN A 1 95 ? 3.291 -1.495 13.601 1.00 1.14 95 ASN A C 1
ATOM 1521 O O . ASN A 1 95 ? 3.741 -0.369 13.847 1.00 64.01 95 ASN A O 1
ATOM 1532 N N . SER A 1 96 ? 3.841 -2.330 12.700 1.00 1.44 96 SER A N 1
ATOM 1533 C CA . SER A 1 96 ? 5.068 -2.021 11.960 1.00 10.23 96 SER A CA 1
ATOM 1534 C C . SER A 1 96 ? 4.739 -1.461 10.564 1.00 3.34 96 SER A C 1
ATOM 1535 O O . SER A 1 96 ? 5.430 -0.578 10.067 1.00 65.04 96 SER A O 1
ATOM 1543 N N . ILE A 1 97 ? 3.626 -1.938 9.976 1.00 14.51 97 ILE A N 1
ATOM 1544 C CA . ILE A 1 97 ? 3.309 -1.737 8.553 1.00 33.43 97 ILE A CA 1
ATOM 1545 C C . ILE A 1 97 ? 2.705 -0.336 8.317 1.00 52.02 97 ILE A C 1
ATOM 1546 O O . ILE A 1 97 ? 3.188 0.418 7.459 1.00 54.33 97 ILE A O 1
ATOM 1562 N N . LYS A 1 98 ? 1.660 0.006 9.117 1.00 1.21 98 LYS A N 1
ATOM 1563 C CA . LYS A 1 98 ? 0.877 1.255 8.947 1.00 72.31 98 LYS A CA 1
ATOM 1564 C C . LYS A 1 98 ? 1.759 2.531 8.955 1.00 0.01 98 LYS A C 1
ATOM 1565 O O . LYS A 1 98 ? 1.732 3.247 7.958 1.00 45.42 98 LYS A O 1
ATOM 1584 N N . PRO A 1 99 ? 2.570 2.838 10.051 1.00 14.22 99 PRO A N 1
ATOM 1585 C CA . PRO A 1 99 ? 3.291 4.148 10.158 1.00 2.11 99 PRO A CA 1
ATOM 1586 C C . PRO A 1 99 ? 4.270 4.375 8.980 1.00 14.51 99 PRO A C 1
ATOM 1587 O O . PRO A 1 99 ? 4.412 5.508 8.486 1.00 12.42 99 PRO A O 1
ATOM 1598 N N . GLU A 1 100 ? 4.906 3.272 8.532 1.00 64.52 100 GLU A N 1
ATOM 1599 C CA . GLU A 1 100 ? 5.833 3.281 7.394 1.00 24.14 100 GLU A CA 1
ATOM 1600 C C . GLU A 1 100 ? 5.084 3.642 6.099 1.00 31.30 100 GLU A C 1
ATOM 1601 O O . GLU A 1 100 ? 5.520 4.518 5.361 1.00 42.31 100 GLU A O 1
ATOM 1613 N N . ILE A 1 101 ? 3.918 3.004 5.880 1.00 5.02 101 ILE A N 1
ATOM 1614 C CA . ILE A 1 101 ? 3.088 3.216 4.679 1.00 54.33 101 ILE A CA 1
ATOM 1615 C C . ILE A 1 101 ? 2.420 4.618 4.677 1.00 72.25 101 ILE A C 1
ATOM 1616 O O . ILE A 1 101 ? 2.265 5.211 3.611 1.00 4.44 101 ILE A O 1
ATOM 1632 N N . ILE A 1 102 ? 2.078 5.169 5.868 1.00 52.42 102 ILE A N 1
ATOM 1633 C CA . ILE A 1 102 ? 1.535 6.545 5.981 1.00 4.00 102 ILE A CA 1
ATOM 1634 C C . ILE A 1 102 ? 2.601 7.553 5.493 1.00 13.23 102 ILE A C 1
ATOM 1635 O O . ILE A 1 102 ? 2.300 8.466 4.718 1.00 70.11 102 ILE A O 1
ATOM 1651 N N . ASP A 1 103 ? 3.858 7.316 5.937 1.00 70.12 103 ASP A N 1
ATOM 1652 C CA . ASP A 1 103 ? 5.029 8.127 5.559 1.00 63.12 103 ASP A CA 1
ATOM 1653 C C . ASP A 1 103 ? 5.262 8.059 4.033 1.00 42.24 103 ASP A C 1
ATOM 1654 O O . ASP A 1 103 ? 5.374 9.096 3.372 1.00 3.10 103 ASP A O 1
ATOM 1663 N N . LEU A 1 104 ? 5.302 6.816 3.504 1.00 71.24 104 LEU A N 1
ATOM 1664 C CA . LEU A 1 104 ? 5.576 6.530 2.080 1.00 43.32 104 LEU A CA 1
ATOM 1665 C C . LEU A 1 104 ? 4.507 7.149 1.163 1.00 71.33 104 LEU A C 1
ATOM 1666 O O . LEU A 1 104 ? 4.833 7.656 0.085 1.00 23.25 104 LEU A O 1
ATOM 1682 N N . LEU A 1 105 ? 3.234 7.082 1.604 1.00 24.31 105 LEU A N 1
ATOM 1683 C CA . LEU A 1 105 ? 2.093 7.690 0.886 1.00 40.24 105 LEU A CA 1
ATOM 1684 C C . LEU A 1 105 ? 2.225 9.223 0.848 1.00 74.13 105 LEU A C 1
ATOM 1685 O O . LEU A 1 105 ? 1.936 9.832 -0.178 1.00 52.14 105 LEU A O 1
ATOM 1701 N N . THR A 1 106 ? 2.727 9.831 1.945 1.00 43.01 106 THR A N 1
ATOM 1702 C CA . THR A 1 106 ? 2.892 11.291 2.043 1.00 3.40 106 THR A CA 1
ATOM 1703 C C . THR A 1 106 ? 4.059 11.754 1.135 1.00 73.34 106 THR A C 1
ATOM 1704 O O . THR A 1 106 ? 4.008 12.842 0.544 1.00 34.21 106 THR A O 1
ATOM 1715 N N . LYS A 1 107 ? 5.099 10.892 1.019 1.00 75.42 107 LYS A N 1
ATOM 1716 C CA . LYS A 1 107 ? 6.260 11.132 0.147 1.00 64.22 107 LYS A CA 1
ATOM 1717 C C . LYS A 1 107 ? 5.831 11.082 -1.321 1.00 44.52 107 LYS A C 1
ATOM 1718 O O . LYS A 1 107 ? 6.164 11.972 -2.099 1.00 54.43 107 LYS A O 1
ATOM 1737 N N . GLN A 1 108 ? 5.061 10.026 -1.660 1.00 50.43 108 GLN A N 1
ATOM 1738 C CA . GLN A 1 108 ? 4.625 9.738 -3.034 1.00 73.33 108 GLN A CA 1
ATOM 1739 C C . GLN A 1 108 ? 3.754 10.889 -3.561 1.00 21.00 108 GLN A C 1
ATOM 1740 O O . GLN A 1 108 ? 3.981 11.384 -4.659 1.00 31.10 108 GLN A O 1
ATOM 1754 N N . LEU A 1 109 ? 2.774 11.303 -2.740 1.00 22.10 109 LEU A N 1
ATOM 1755 C CA . LEU A 1 109 ? 1.849 12.403 -3.069 1.00 44.13 109 LEU A CA 1
ATOM 1756 C C . LEU A 1 109 ? 2.561 13.771 -3.108 1.00 74.34 109 LEU A C 1
ATOM 1757 O O . LEU A 1 109 ? 1.987 14.752 -3.579 1.00 33.04 109 LEU A O 1
ATOM 1773 N N . ALA A 1 110 ? 3.793 13.834 -2.568 1.00 25.12 110 ALA A N 1
ATOM 1774 C CA . ALA A 1 110 ? 4.649 15.030 -2.632 1.00 24.02 110 ALA A CA 1
ATOM 1775 C C . ALA A 1 110 ? 5.531 15.023 -3.897 1.00 61.32 110 ALA A C 1
ATOM 1776 O O . ALA A 1 110 ? 6.009 16.077 -4.319 1.00 71.20 110 ALA A O 1
ATOM 1783 N N . TYR A 1 111 ? 5.767 13.830 -4.487 1.00 54.43 111 TYR A N 1
ATOM 1784 C CA . TYR A 1 111 ? 6.591 13.693 -5.711 1.00 51.40 111 TYR A CA 1
ATOM 1785 C C . TYR A 1 111 ? 5.710 13.799 -6.971 1.00 60.43 111 TYR A C 1
ATOM 1786 O O . TYR A 1 111 ? 5.983 14.592 -7.879 1.00 11.11 111 TYR A O 1
ATOM 1804 N N . GLY A 1 112 ? 4.644 12.982 -6.988 1.00 52.43 112 GLY A N 1
ATOM 1805 C CA . GLY A 1 112 ? 3.733 12.859 -8.125 1.00 62.35 112 GLY A CA 1
ATOM 1806 C C . GLY A 1 112 ? 2.292 12.685 -7.678 1.00 61.30 112 GLY A C 1
ATOM 1807 O O . GLY A 1 112 ? 2.029 12.069 -6.635 1.00 44.34 112 GLY A O 1
ATOM 1811 N N . GLU A 1 113 ? 1.361 13.225 -8.478 1.00 13.42 113 GLU A N 1
ATOM 1812 C CA . GLU A 1 113 ? -0.075 13.254 -8.153 1.00 41.34 113 GLU A CA 1
ATOM 1813 C C . GLU A 1 113 ? -0.725 11.884 -8.404 1.00 25.43 113 GLU A C 1
ATOM 1814 O O . GLU A 1 113 ? -1.633 11.484 -7.682 1.00 53.14 113 GLU A O 1
ATOM 1826 N N . ASP A 1 114 ? -0.251 11.174 -9.435 1.00 14.34 114 ASP A N 1
ATOM 1827 C CA . ASP A 1 114 ? -0.626 9.768 -9.683 1.00 43.12 114 ASP A CA 1
ATOM 1828 C C . ASP A 1 114 ? 0.452 8.842 -9.123 1.00 62.30 114 ASP A C 1
ATOM 1829 O O . ASP A 1 114 ? 1.647 9.109 -9.269 1.00 4.41 114 ASP A O 1
ATOM 1838 N N . VAL A 1 115 ? 0.002 7.748 -8.495 1.00 74.10 115 VAL A N 1
ATOM 1839 C CA . VAL A 1 115 ? 0.874 6.756 -7.861 1.00 74.34 115 VAL A CA 1
ATOM 1840 C C . VAL A 1 115 ? 1.706 5.989 -8.910 1.00 51.31 115 VAL A C 1
ATOM 1841 O O . VAL A 1 115 ? 2.907 5.783 -8.734 1.00 24.24 115 VAL A O 1
ATOM 1854 N N . ILE A 1 116 ? 1.062 5.604 -10.018 1.00 74.32 116 ILE A N 1
ATOM 1855 C CA . ILE A 1 116 ? 1.684 4.790 -11.069 1.00 4.23 116 ILE A CA 1
ATOM 1856 C C . ILE A 1 116 ? 1.718 5.589 -12.383 1.00 21.02 116 ILE A C 1
ATOM 1857 O O . ILE A 1 116 ? 0.727 6.244 -12.729 1.00 12.43 116 ILE A O 1
ATOM 1873 N N . SER A 1 117 ? 2.873 5.555 -13.087 1.00 71.11 117 SER A N 1
ATOM 1874 C CA . SER A 1 117 ? 2.950 5.961 -14.502 1.00 23.33 117 SER A CA 1
ATOM 1875 C C . SER A 1 117 ? 2.052 4.990 -15.283 1.00 22.54 117 SER A C 1
ATOM 1876 O O . SER A 1 117 ? 2.390 3.811 -15.389 1.00 1.34 117 SER A O 1
ATOM 1884 N N . LYS A 1 118 ? 0.908 5.501 -15.767 1.00 32.11 118 LYS A N 1
ATOM 1885 C CA . LYS A 1 118 ? -0.298 4.697 -16.038 1.00 72.54 118 LYS A CA 1
ATOM 1886 C C . LYS A 1 118 ? -0.054 3.472 -16.958 1.00 23.31 118 LYS A C 1
ATOM 1887 O O . LYS A 1 118 ? -0.154 3.565 -18.192 1.00 23.43 118 LYS A O 1
ATOM 1906 N N . GLU A 1 119 ? 0.303 2.348 -16.293 1.00 33.34 119 GLU A N 1
ATOM 1907 C CA . GLU A 1 119 ? 0.399 1.003 -16.874 1.00 72.43 119 GLU A CA 1
ATOM 1908 C C . GLU A 1 119 ? 1.347 0.964 -18.112 1.00 34.04 119 GLU A C 1
ATOM 1909 O O . GLU A 1 119 ? 0.870 0.939 -19.264 1.00 53.23 119 GLU A O 1
ATOM 1922 N N . MET A 1 1 ? 7.670 43.460 -36.336 1.00 51.33 1 MET A N 2
ATOM 1923 C CA . MET A 1 1 ? 8.360 42.445 -35.498 1.00 32.24 1 MET A CA 2
ATOM 1924 C C . MET A 1 1 ? 7.595 42.232 -34.181 1.00 72.13 1 MET A C 2
ATOM 1925 O O . MET A 1 1 ? 6.702 43.021 -33.838 1.00 24.42 1 MET A O 2
ATOM 1941 N N . GLY A 1 2 ? 7.962 41.161 -33.448 1.00 71.25 2 GLY A N 2
ATOM 1942 C CA . GLY A 1 2 ? 7.298 40.811 -32.193 1.00 25.24 2 GLY A CA 2
ATOM 1943 C C . GLY A 1 2 ? 8.238 40.094 -31.238 1.00 73.52 2 GLY A C 2
ATOM 1944 O O . GLY A 1 2 ? 8.940 39.162 -31.643 1.00 62.11 2 GLY A O 2
ATOM 1948 N N . HIS A 1 3 ? 8.273 40.548 -29.974 1.00 5.03 3 HIS A N 2
ATOM 1949 C CA . HIS A 1 3 ? 9.059 39.903 -28.905 1.00 15.31 3 HIS A CA 2
ATOM 1950 C C . HIS A 1 3 ? 8.130 39.673 -27.702 1.00 61.42 3 HIS A C 2
ATOM 1951 O O . HIS A 1 3 ? 8.090 40.477 -26.768 1.00 44.44 3 HIS A O 2
ATOM 1966 N N . HIS A 1 4 ? 7.334 38.599 -27.783 1.00 33.30 4 HIS A N 2
ATOM 1967 C CA . HIS A 1 4 ? 6.382 38.216 -26.726 1.00 52.32 4 HIS A CA 2
ATOM 1968 C C . HIS A 1 4 ? 7.107 37.396 -25.638 1.00 70.24 4 HIS A C 2
ATOM 1969 O O . HIS A 1 4 ? 7.520 36.258 -25.882 1.00 31.21 4 HIS A O 2
ATOM 1984 N N . HIS A 1 5 ? 7.274 38.000 -24.446 1.00 71.32 5 HIS A N 2
ATOM 1985 C CA . HIS A 1 5 ? 7.898 37.348 -23.283 1.00 40.13 5 HIS A CA 2
ATOM 1986 C C . HIS A 1 5 ? 7.324 37.933 -21.979 1.00 33.12 5 HIS A C 2
ATOM 1987 O O . HIS A 1 5 ? 7.861 38.881 -21.406 1.00 72.31 5 HIS A O 2
ATOM 2002 N N . HIS A 1 6 ? 6.171 37.383 -21.562 1.00 52.20 6 HIS A N 2
ATOM 2003 C CA . HIS A 1 6 ? 5.523 37.726 -20.284 1.00 3.21 6 HIS A CA 2
ATOM 2004 C C . HIS A 1 6 ? 4.521 36.629 -19.910 1.00 20.05 6 HIS A C 2
ATOM 2005 O O . HIS A 1 6 ? 3.341 36.679 -20.282 1.00 72.43 6 HIS A O 2
ATOM 2020 N N . HIS A 1 7 ? 5.030 35.608 -19.214 1.00 31.44 7 HIS A N 2
ATOM 2021 C CA . HIS A 1 7 ? 4.226 34.498 -18.681 1.00 32.02 7 HIS A CA 2
ATOM 2022 C C . HIS A 1 7 ? 4.474 34.402 -17.162 1.00 42.43 7 HIS A C 2
ATOM 2023 O O . HIS A 1 7 ? 5.496 33.879 -16.714 1.00 62.35 7 HIS A O 2
ATOM 2038 N N . HIS A 1 8 ? 3.556 34.982 -16.377 1.00 63.43 8 HIS A N 2
ATOM 2039 C CA . HIS A 1 8 ? 3.662 35.044 -14.911 1.00 5.02 8 HIS A CA 2
ATOM 2040 C C . HIS A 1 8 ? 2.656 34.076 -14.274 1.00 51.51 8 HIS A C 2
ATOM 2041 O O . HIS A 1 8 ? 1.442 34.274 -14.394 1.00 24.14 8 HIS A O 2
ATOM 2056 N N . SER A 1 9 ? 3.175 33.036 -13.603 1.00 15.54 9 SER A N 2
ATOM 2057 C CA . SER A 1 9 ? 2.361 32.061 -12.853 1.00 5.14 9 SER A CA 2
ATOM 2058 C C . SER A 1 9 ? 2.808 32.044 -11.378 1.00 23.44 9 SER A C 2
ATOM 2059 O O . SER A 1 9 ? 3.897 32.528 -11.050 1.00 25.41 9 SER A O 2
ATOM 2067 N N . HIS A 1 10 ? 1.967 31.483 -10.496 1.00 52.45 10 HIS A N 2
ATOM 2068 C CA . HIS A 1 10 ? 2.279 31.349 -9.058 1.00 72.21 10 HIS A CA 2
ATOM 2069 C C . HIS A 1 10 ? 1.580 30.102 -8.504 1.00 4.44 10 HIS A C 2
ATOM 2070 O O . HIS A 1 10 ? 0.478 29.749 -8.959 1.00 62.21 10 HIS A O 2
ATOM 2085 N N . MET A 1 11 ? 2.211 29.448 -7.513 1.00 13.22 11 MET A N 2
ATOM 2086 C CA . MET A 1 11 ? 1.634 28.270 -6.848 1.00 32.25 11 MET A CA 2
ATOM 2087 C C . MET A 1 11 ? 2.312 28.028 -5.494 1.00 62.53 11 MET A C 2
ATOM 2088 O O . MET A 1 11 ? 3.530 27.839 -5.411 1.00 61.33 11 MET A O 2
ATOM 2102 N N . ASN A 1 12 ? 1.497 28.069 -4.442 1.00 43.41 12 ASN A N 2
ATOM 2103 C CA . ASN A 1 12 ? 1.865 27.644 -3.092 1.00 44.43 12 ASN A CA 2
ATOM 2104 C C . ASN A 1 12 ? 0.766 26.690 -2.631 1.00 64.22 12 ASN A C 2
ATOM 2105 O O . ASN A 1 12 ? -0.324 27.122 -2.243 1.00 54.42 12 ASN A O 2
ATOM 2116 N N . SER A 1 13 ? 1.047 25.394 -2.739 1.00 72.00 13 SER A N 2
ATOM 2117 C CA . SER A 1 13 ? 0.126 24.326 -2.337 1.00 51.21 13 SER A CA 2
ATOM 2118 C C . SER A 1 13 ? 0.836 23.455 -1.296 1.00 33.30 13 SER A C 2
ATOM 2119 O O . SER A 1 13 ? 0.775 22.214 -1.318 1.00 33.21 13 SER A O 2
ATOM 2127 N N . GLN A 1 14 ? 1.476 24.140 -0.328 1.00 40.04 14 GLN A N 2
ATOM 2128 C CA . GLN A 1 14 ? 2.319 23.517 0.704 1.00 41.14 14 GLN A CA 2
ATOM 2129 C C . GLN A 1 14 ? 1.502 22.999 1.912 1.00 13.22 14 GLN A C 2
ATOM 2130 O O . GLN A 1 14 ? 1.983 23.012 3.056 1.00 12.33 14 GLN A O 2
ATOM 2144 N N . ARG A 1 15 ? 0.275 22.536 1.641 1.00 74.52 15 ARG A N 2
ATOM 2145 C CA . ARG A 1 15 ? -0.511 21.745 2.591 1.00 71.03 15 ARG A CA 2
ATOM 2146 C C . ARG A 1 15 ? 0.172 20.376 2.756 1.00 61.52 15 ARG A C 2
ATOM 2147 O O . ARG A 1 15 ? 0.328 19.642 1.771 1.00 64.53 15 ARG A O 2
ATOM 2168 N N . LEU A 1 16 ? 0.627 20.069 3.983 1.00 21.24 16 LEU A N 2
ATOM 2169 C CA . LEU A 1 16 ? 1.182 18.743 4.318 1.00 11.30 16 LEU A CA 2
ATOM 2170 C C . LEU A 1 16 ? 0.073 17.691 4.235 1.00 22.31 16 LEU A C 2
ATOM 2171 O O . LEU A 1 16 ? -1.063 17.964 4.608 1.00 5.10 16 LEU A O 2
ATOM 2187 N N . ILE A 1 17 ? 0.428 16.492 3.765 1.00 73.40 17 ILE A N 2
ATOM 2188 C CA . ILE A 1 17 ? -0.548 15.503 3.264 1.00 52.43 17 ILE A CA 2
ATOM 2189 C C . ILE A 1 17 ? -0.934 14.487 4.352 1.00 73.23 17 ILE A C 2
ATOM 2190 O O . ILE A 1 17 ? -0.092 13.743 4.852 1.00 71.11 17 ILE A O 2
ATOM 2206 N N . HIS A 1 18 ? -2.219 14.507 4.737 1.00 4.52 18 HIS A N 2
ATOM 2207 C CA . HIS A 1 18 ? -2.777 13.612 5.760 1.00 62.11 18 HIS A CA 2
ATOM 2208 C C . HIS A 1 18 ? -3.410 12.388 5.066 1.00 23.51 18 HIS A C 2
ATOM 2209 O O . HIS A 1 18 ? -3.972 12.503 3.971 1.00 14.40 18 HIS A O 2
ATOM 2224 N N . ILE A 1 19 ? -3.314 11.226 5.732 1.00 43.21 19 ILE A N 2
ATOM 2225 C CA . ILE A 1 19 ? -3.773 9.924 5.221 1.00 1.22 19 ILE A CA 2
ATOM 2226 C C . ILE A 1 19 ? -4.659 9.306 6.315 1.00 64.03 19 ILE A C 2
ATOM 2227 O O . ILE A 1 19 ? -4.237 9.232 7.473 1.00 74.45 19 ILE A O 2
ATOM 2243 N N . LYS A 1 20 ? -5.884 8.906 5.968 1.00 22.40 20 LYS A N 2
ATOM 2244 C CA . LYS A 1 20 ? -6.831 8.305 6.918 1.00 15.30 20 LYS A CA 2
ATOM 2245 C C . LYS A 1 20 ? -6.906 6.812 6.638 1.00 5.21 20 LYS A C 2
ATOM 2246 O O . LYS A 1 20 ? -7.191 6.399 5.514 1.00 14.12 20 LYS A O 2
ATOM 2265 N N . THR A 1 21 ? -6.672 6.001 7.673 1.00 10.44 21 THR A N 2
ATOM 2266 C CA . THR A 1 21 ? -6.659 4.548 7.543 1.00 33.32 21 THR A CA 2
ATOM 2267 C C . THR A 1 21 ? -7.984 3.980 8.093 1.00 33.43 21 THR A C 2
ATOM 2268 O O . THR A 1 21 ? -8.300 4.140 9.272 1.00 61.11 21 THR A O 2
ATOM 2279 N N . LEU A 1 22 ? -8.798 3.410 7.188 1.00 11.24 22 LEU A N 2
ATOM 2280 C CA . LEU A 1 22 ? -10.079 2.767 7.534 1.00 44.12 22 LEU A CA 2
ATOM 2281 C C . LEU A 1 22 ? -9.918 1.237 7.564 1.00 10.23 22 LEU A C 2
ATOM 2282 O O . LEU A 1 22 ? -9.221 0.664 6.720 1.00 41.10 22 LEU A O 2
ATOM 2298 N N . THR A 1 23 ? -10.566 0.587 8.539 1.00 51.33 23 THR A N 2
ATOM 2299 C CA . THR A 1 23 ? -10.510 -0.876 8.703 1.00 5.33 23 THR A CA 2
ATOM 2300 C C . THR A 1 23 ? -11.560 -1.576 7.821 1.00 74.44 23 THR A C 2
ATOM 2301 O O . THR A 1 23 ? -12.563 -0.971 7.425 1.00 40.22 23 THR A O 2
ATOM 2312 N N . THR A 1 24 ? -11.305 -2.862 7.531 1.00 65.43 24 THR A N 2
ATOM 2313 C CA . THR A 1 24 ? -12.146 -3.713 6.663 1.00 13.31 24 THR A CA 2
ATOM 2314 C C . THR A 1 24 ? -12.503 -5.011 7.448 1.00 52.14 24 THR A C 2
ATOM 2315 O O . THR A 1 24 ? -11.817 -5.312 8.440 1.00 32.05 24 THR A O 2
ATOM 2326 N N . PRO A 1 25 ? -13.566 -5.801 7.050 1.00 33.01 25 PRO A N 2
ATOM 2327 C CA . PRO A 1 25 ? -13.946 -7.059 7.778 1.00 0.41 25 PRO A CA 2
ATOM 2328 C C . PRO A 1 25 ? -12.827 -8.138 7.778 1.00 61.33 25 PRO A C 2
ATOM 2329 O O . PRO A 1 25 ? -12.857 -9.070 8.595 1.00 13.34 25 PRO A O 2
ATOM 2340 N N . ASN A 1 26 ? -11.850 -8.008 6.864 1.00 11.53 26 ASN A N 2
ATOM 2341 C CA . ASN A 1 26 ? -10.661 -8.887 6.802 1.00 54.10 26 ASN A CA 2
ATOM 2342 C C . ASN A 1 26 ? -9.461 -8.143 7.435 1.00 1.12 26 ASN A C 2
ATOM 2343 O O . ASN A 1 26 ? -9.222 -6.976 7.114 1.00 30.11 26 ASN A O 2
ATOM 2354 N N . GLU A 1 27 ? -8.708 -8.817 8.336 1.00 33.44 27 GLU A N 2
ATOM 2355 C CA . GLU A 1 27 ? -7.574 -8.188 9.060 1.00 22.31 27 GLU A CA 2
ATOM 2356 C C . GLU A 1 27 ? -6.307 -8.106 8.185 1.00 13.02 27 GLU A C 2
ATOM 2357 O O . GLU A 1 27 ? -5.365 -7.385 8.519 1.00 44.05 27 GLU A O 2
ATOM 2369 N N . ASN A 1 28 ? -6.280 -8.889 7.081 1.00 15.34 28 ASN A N 2
ATOM 2370 C CA . ASN A 1 28 ? -5.181 -8.839 6.091 1.00 45.41 28 ASN A CA 2
ATOM 2371 C C . ASN A 1 28 ? -5.257 -7.516 5.309 1.00 24.21 28 ASN A C 2
ATOM 2372 O O . ASN A 1 28 ? -4.242 -6.909 5.010 1.00 3.52 28 ASN A O 2
ATOM 2383 N N . ALA A 1 29 ? -6.488 -7.085 4.995 1.00 74.12 29 ALA A N 2
ATOM 2384 C CA . ALA A 1 29 ? -6.748 -5.851 4.230 1.00 53.31 29 ALA A CA 2
ATOM 2385 C C . ALA A 1 29 ? -6.832 -4.632 5.174 1.00 4.22 29 ALA A C 2
ATOM 2386 O O . ALA A 1 29 ? -7.310 -4.750 6.303 1.00 54.41 29 ALA A O 2
ATOM 2393 N N . LEU A 1 30 ? -6.343 -3.466 4.703 1.00 11.04 30 LEU A N 2
ATOM 2394 C CA . LEU A 1 30 ? -6.455 -2.194 5.445 1.00 14.20 30 LEU A CA 2
ATOM 2395 C C . LEU A 1 30 ? -6.400 -1.030 4.458 1.00 2.24 30 LEU A C 2
ATOM 2396 O O . LEU A 1 30 ? -5.450 -0.905 3.681 1.00 62.41 30 LEU A O 2
ATOM 2412 N N . LYS A 1 31 ? -7.426 -0.193 4.508 1.00 12.21 31 LYS A N 2
ATOM 2413 C CA . LYS A 1 31 ? -7.608 0.924 3.585 1.00 24.43 31 LYS A CA 2
ATOM 2414 C C . LYS A 1 31 ? -6.802 2.157 4.049 1.00 60.52 31 LYS A C 2
ATOM 2415 O O . LYS A 1 31 ? -6.960 2.601 5.170 1.00 41.13 31 LYS A O 2
ATOM 2434 N N . PHE A 1 32 ? -5.886 2.645 3.192 1.00 71.30 32 PHE A N 2
ATOM 2435 C CA . PHE A 1 32 ? -5.199 3.940 3.358 1.00 23.21 32 PHE A CA 2
ATOM 2436 C C . PHE A 1 32 ? -5.726 4.912 2.288 1.00 14.35 32 PHE A C 2
ATOM 2437 O O . PHE A 1 32 ? -5.488 4.722 1.097 1.00 63.24 32 PHE A O 2
ATOM 2454 N N . LEU A 1 33 ? -6.441 5.947 2.731 1.00 5.21 33 LEU A N 2
ATOM 2455 C CA . LEU A 1 33 ? -7.096 6.941 1.856 1.00 5.12 33 LEU A CA 2
ATOM 2456 C C . LEU A 1 33 ? -6.296 8.249 1.885 1.00 40.44 33 LEU A C 2
ATOM 2457 O O . LEU A 1 33 ? -5.911 8.710 2.966 1.00 55.02 33 LEU A O 2
ATOM 2473 N N . SER A 1 34 ? -6.057 8.844 0.703 1.00 71.14 34 SER A N 2
ATOM 2474 C CA . SER A 1 34 ? -5.453 10.175 0.597 1.00 54.10 34 SER A CA 2
ATOM 2475 C C . SER A 1 34 ? -6.520 11.232 0.978 1.00 10.12 34 SER A C 2
ATOM 2476 O O . SER A 1 34 ? -7.451 11.505 0.212 1.00 24.24 34 SER A O 2
ATOM 2484 N N . THR A 1 35 ? -6.373 11.801 2.193 1.00 13.30 35 THR A N 2
ATOM 2485 C CA . THR A 1 35 ? -7.399 12.640 2.856 1.00 0.40 35 THR A CA 2
ATOM 2486 C C . THR A 1 35 ? -6.954 14.125 2.852 1.00 5.40 35 THR A C 2
ATOM 2487 O O . THR A 1 35 ? -7.173 14.880 3.811 1.00 35.12 35 THR A O 2
ATOM 2498 N N . ASP A 1 36 ? -6.366 14.537 1.723 1.00 3.20 36 ASP A N 2
ATOM 2499 C CA . ASP A 1 36 ? -5.842 15.903 1.530 1.00 52.24 36 ASP A CA 2
ATOM 2500 C C . ASP A 1 36 ? -6.238 16.386 0.118 1.00 54.34 36 ASP A C 2
ATOM 2501 O O . ASP A 1 36 ? -7.231 15.885 -0.431 1.00 1.05 36 ASP A O 2
ATOM 2510 N N . GLY A 1 37 ? -5.492 17.353 -0.461 1.00 14.21 37 GLY A N 2
ATOM 2511 C CA . GLY A 1 37 ? -5.783 17.858 -1.815 1.00 42.40 37 GLY A CA 2
ATOM 2512 C C . GLY A 1 37 ? -5.416 16.871 -2.921 1.00 70.41 37 GLY A C 2
ATOM 2513 O O . GLY A 1 37 ? -5.928 16.973 -4.040 1.00 45.32 37 GLY A O 2
ATOM 2517 N N . GLU A 1 38 ? -4.523 15.910 -2.612 1.00 4.35 38 GLU A N 2
ATOM 2518 C CA . GLU A 1 38 ? -4.019 14.933 -3.597 1.00 51.33 38 GLU A CA 2
ATOM 2519 C C . GLU A 1 38 ? -4.823 13.626 -3.560 1.00 41.33 38 GLU A C 2
ATOM 2520 O O . GLU A 1 38 ? -5.451 13.286 -2.550 1.00 41.04 38 GLU A O 2
ATOM 2532 N N . MET A 1 39 ? -4.743 12.886 -4.674 1.00 22.42 39 MET A N 2
ATOM 2533 C CA . MET A 1 39 ? -5.498 11.636 -4.908 1.00 24.32 39 MET A CA 2
ATOM 2534 C C . MET A 1 39 ? -4.548 10.574 -5.480 1.00 61.21 39 MET A C 2
ATOM 2535 O O . MET A 1 39 ? -3.578 10.920 -6.139 1.00 4.23 39 MET A O 2
ATOM 2549 N N . LEU A 1 40 ? -4.828 9.291 -5.213 1.00 61.31 40 LEU A N 2
ATOM 2550 C CA . LEU A 1 40 ? -3.942 8.184 -5.626 1.00 41.34 40 LEU A CA 2
ATOM 2551 C C . LEU A 1 40 ? -4.097 7.817 -7.112 1.00 21.53 40 LEU A C 2
ATOM 2552 O O . LEU A 1 40 ? -3.124 7.830 -7.855 1.00 10.02 40 LEU A O 2
ATOM 2568 N N . GLN A 1 41 ? -5.311 7.450 -7.550 1.00 72.32 41 GLN A N 2
ATOM 2569 C CA . GLN A 1 41 ? -5.547 7.024 -8.948 1.00 72.34 41 GLN A CA 2
ATOM 2570 C C . GLN A 1 41 ? -6.509 8.020 -9.643 1.00 71.34 41 GLN A C 2
ATOM 2571 O O . GLN A 1 41 ? -6.113 9.150 -9.932 1.00 62.32 41 GLN A O 2
ATOM 2585 N N . THR A 1 42 ? -7.774 7.619 -9.860 1.00 62.33 42 THR A N 2
ATOM 2586 C CA . THR A 1 42 ? -8.768 8.427 -10.577 1.00 30.13 42 THR A CA 2
ATOM 2587 C C . THR A 1 42 ? -10.151 7.774 -10.406 1.00 43.14 42 THR A C 2
ATOM 2588 O O . THR A 1 42 ? -10.253 6.544 -10.332 1.00 31.31 42 THR A O 2
ATOM 2599 N N . ARG A 1 43 ? -11.194 8.612 -10.287 1.00 53.40 43 ARG A N 2
ATOM 2600 C CA . ARG A 1 43 ? -12.577 8.151 -10.061 1.00 31.11 43 ARG A CA 2
ATOM 2601 C C . ARG A 1 43 ? -13.071 7.477 -11.357 1.00 64.21 43 ARG A C 2
ATOM 2602 O O . ARG A 1 43 ? -13.208 8.144 -12.386 1.00 43.43 43 ARG A O 2
ATOM 2623 N N . GLY A 1 44 ? -13.318 6.166 -11.293 1.00 13.01 44 GLY A N 2
ATOM 2624 C CA . GLY A 1 44 ? -13.698 5.377 -12.466 1.00 74.45 44 GLY A CA 2
ATOM 2625 C C . GLY A 1 44 ? -12.473 4.740 -13.098 1.00 13.25 44 GLY A C 2
ATOM 2626 O O . GLY A 1 44 ? -12.105 5.064 -14.234 1.00 35.13 44 GLY A O 2
ATOM 2630 N N . SER A 1 45 ? -11.822 3.850 -12.333 1.00 74.12 45 SER A N 2
ATOM 2631 C CA . SER A 1 45 ? -10.603 3.157 -12.770 1.00 22.24 45 SER A CA 2
ATOM 2632 C C . SER A 1 45 ? -10.688 1.658 -12.394 1.00 20.25 45 SER A C 2
ATOM 2633 O O . SER A 1 45 ? -11.734 1.177 -11.944 1.00 62.01 45 SER A O 2
ATOM 2641 N N . LYS A 1 46 ? -9.572 0.940 -12.584 1.00 5.01 46 LYS A N 2
ATOM 2642 C CA . LYS A 1 46 ? -9.464 -0.507 -12.315 1.00 52.30 46 LYS A CA 2
ATOM 2643 C C . LYS A 1 46 ? -8.930 -0.704 -10.883 1.00 51.02 46 LYS A C 2
ATOM 2644 O O . LYS A 1 46 ? -8.075 0.074 -10.437 1.00 42.00 46 LYS A O 2
ATOM 2663 N N . SER A 1 47 ? -9.436 -1.728 -10.175 1.00 71.40 47 SER A N 2
ATOM 2664 C CA . SER A 1 47 ? -8.913 -2.125 -8.856 1.00 61.42 47 SER A CA 2
ATOM 2665 C C . SER A 1 47 ? -7.629 -2.958 -9.062 1.00 52.21 47 SER A C 2
ATOM 2666 O O . SER A 1 47 ? -7.676 -4.193 -9.117 1.00 65.25 47 SER A O 2
ATOM 2674 N N . ILE A 1 48 ? -6.497 -2.247 -9.239 1.00 71.13 48 ILE A N 2
ATOM 2675 C CA . ILE A 1 48 ? -5.209 -2.850 -9.650 1.00 63.45 48 ILE A CA 2
ATOM 2676 C C . ILE A 1 48 ? -4.590 -3.625 -8.469 1.00 13.32 48 ILE A C 2
ATOM 2677 O O . ILE A 1 48 ? -4.003 -3.027 -7.568 1.00 70.13 48 ILE A O 2
ATOM 2693 N N . VAL A 1 49 ? -4.759 -4.961 -8.463 1.00 21.22 49 VAL A N 2
ATOM 2694 C CA . VAL A 1 49 ? -4.227 -5.823 -7.395 1.00 24.42 49 VAL A CA 2
ATOM 2695 C C . VAL A 1 49 ? -2.875 -6.403 -7.849 1.00 42.30 49 VAL A C 2
ATOM 2696 O O . VAL A 1 49 ? -2.818 -7.248 -8.748 1.00 21.14 49 VAL A O 2
ATOM 2709 N N . ILE A 1 50 ? -1.791 -5.898 -7.245 1.00 22.15 50 ILE A N 2
ATOM 2710 C CA . ILE A 1 50 ? -0.414 -6.307 -7.536 1.00 22.12 50 ILE A CA 2
ATOM 2711 C C . ILE A 1 50 ? 0.083 -7.191 -6.383 1.00 23.01 50 ILE A C 2
ATOM 2712 O O . ILE A 1 50 ? 0.231 -6.696 -5.263 1.00 24.33 50 ILE A O 2
ATOM 2728 N N . LYS A 1 51 ? 0.332 -8.483 -6.643 1.00 33.21 51 LYS A N 2
ATOM 2729 C CA . LYS A 1 51 ? 0.887 -9.388 -5.625 1.00 5.33 51 LYS A CA 2
ATOM 2730 C C . LYS A 1 51 ? 2.400 -9.168 -5.539 1.00 12.04 51 LYS A C 2
ATOM 2731 O O . LYS A 1 51 ? 3.011 -8.597 -6.456 1.00 23.42 51 LYS A O 2
ATOM 2750 N N . ASN A 1 52 ? 2.991 -9.615 -4.428 1.00 12.55 52 ASN A N 2
ATOM 2751 C CA . ASN A 1 52 ? 4.442 -9.521 -4.179 1.00 4.51 52 ASN A CA 2
ATOM 2752 C C . ASN A 1 52 ? 5.256 -10.357 -5.190 1.00 71.13 52 ASN A C 2
ATOM 2753 O O . ASN A 1 52 ? 6.457 -10.145 -5.364 1.00 55.54 52 ASN A O 2
ATOM 2764 N N . THR A 1 53 ? 4.571 -11.301 -5.849 1.00 15.15 53 THR A N 2
ATOM 2765 C CA . THR A 1 53 ? 5.126 -12.135 -6.924 1.00 23.45 53 THR A CA 2
ATOM 2766 C C . THR A 1 53 ? 5.278 -11.348 -8.254 1.00 65.40 53 THR A C 2
ATOM 2767 O O . THR A 1 53 ? 6.148 -11.665 -9.075 1.00 63.43 53 THR A O 2
ATOM 2778 N N . ASP A 1 54 ? 4.424 -10.323 -8.446 1.00 21.24 54 ASP A N 2
ATOM 2779 C CA . ASP A 1 54 ? 4.323 -9.559 -9.715 1.00 2.24 54 ASP A CA 2
ATOM 2780 C C . ASP A 1 54 ? 5.350 -8.417 -9.760 1.00 61.14 54 ASP A C 2
ATOM 2781 O O . ASP A 1 54 ? 4.987 -7.240 -9.718 1.00 1.45 54 ASP A O 2
ATOM 2790 N N . GLU A 1 55 ? 6.639 -8.789 -9.870 1.00 24.32 55 GLU A N 2
ATOM 2791 C CA . GLU A 1 55 ? 7.767 -7.830 -9.873 1.00 31.53 55 GLU A CA 2
ATOM 2792 C C . GLU A 1 55 ? 7.659 -6.825 -11.049 1.00 0.10 55 GLU A C 2
ATOM 2793 O O . GLU A 1 55 ? 8.096 -5.688 -10.932 1.00 32.25 55 GLU A O 2
ATOM 2805 N N . ASN A 1 56 ? 7.044 -7.275 -12.154 1.00 24.13 56 ASN A N 2
ATOM 2806 C CA . ASN A 1 56 ? 6.754 -6.454 -13.349 1.00 52.15 56 ASN A CA 2
ATOM 2807 C C . ASN A 1 56 ? 5.878 -5.235 -12.982 1.00 14.03 56 ASN A C 2
ATOM 2808 O O . ASN A 1 56 ? 6.193 -4.092 -13.337 1.00 54.33 56 ASN A O 2
ATOM 2819 N N . LEU A 1 57 ? 4.798 -5.504 -12.232 1.00 72.24 57 LEU A N 2
ATOM 2820 C CA . LEU A 1 57 ? 3.818 -4.481 -11.827 1.00 2.02 57 LEU A CA 2
ATOM 2821 C C . LEU A 1 57 ? 4.343 -3.642 -10.628 1.00 44.40 57 LEU A C 2
ATOM 2822 O O . LEU A 1 57 ? 4.004 -2.458 -10.493 1.00 70.11 57 LEU A O 2
ATOM 2838 N N . ILE A 1 58 ? 5.181 -4.277 -9.777 1.00 5.21 58 ILE A N 2
ATOM 2839 C CA . ILE A 1 58 ? 5.846 -3.618 -8.625 1.00 12.13 58 ILE A CA 2
ATOM 2840 C C . ILE A 1 58 ? 6.843 -2.555 -9.133 1.00 71.25 58 ILE A C 2
ATOM 2841 O O . ILE A 1 58 ? 6.890 -1.440 -8.617 1.00 31.15 58 ILE A O 2
ATOM 2857 N N . ASN A 1 59 ? 7.616 -2.915 -10.176 1.00 62.52 59 ASN A N 2
ATOM 2858 C CA . ASN A 1 59 ? 8.607 -2.014 -10.805 1.00 55.25 59 ASN A CA 2
ATOM 2859 C C . ASN A 1 59 ? 7.950 -0.852 -11.594 1.00 62.33 59 ASN A C 2
ATOM 2860 O O . ASN A 1 59 ? 8.657 0.054 -12.053 1.00 44.24 59 ASN A O 2
ATOM 2871 N N . HIS A 1 60 ? 6.608 -0.874 -11.758 1.00 65.13 60 HIS A N 2
ATOM 2872 C CA . HIS A 1 60 ? 5.854 0.238 -12.399 1.00 21.13 60 HIS A CA 2
ATOM 2873 C C . HIS A 1 60 ? 5.363 1.261 -11.337 1.00 43.44 60 HIS A C 2
ATOM 2874 O O . HIS A 1 60 ? 4.836 2.334 -11.679 1.00 71.35 60 HIS A O 2
ATOM 2889 N N . SER A 1 61 ? 5.570 0.931 -10.055 1.00 13.11 61 SER A N 2
ATOM 2890 C CA . SER A 1 61 ? 5.167 1.771 -8.922 1.00 54.45 61 SER A CA 2
ATOM 2891 C C . SER A 1 61 ? 6.259 1.737 -7.841 1.00 11.02 61 SER A C 2
ATOM 2892 O O . SER A 1 61 ? 6.391 0.738 -7.122 1.00 40.50 61 SER A O 2
ATOM 2900 N N . LYS A 1 62 ? 7.040 2.831 -7.737 1.00 3.31 62 LYS A N 2
ATOM 2901 C CA . LYS A 1 62 ? 8.116 2.956 -6.733 1.00 2.55 62 LYS A CA 2
ATOM 2902 C C . LYS A 1 62 ? 7.575 2.767 -5.298 1.00 43.45 62 LYS A C 2
ATOM 2903 O O . LYS A 1 62 ? 8.291 2.264 -4.435 1.00 33.42 62 LYS A O 2
ATOM 2922 N N . LEU A 1 63 ? 6.289 3.129 -5.081 1.00 31.43 63 LEU A N 2
ATOM 2923 C CA . LEU A 1 63 ? 5.616 2.980 -3.780 1.00 24.21 63 LEU A CA 2
ATOM 2924 C C . LEU A 1 63 ? 5.613 1.509 -3.341 1.00 22.14 63 LEU A C 2
ATOM 2925 O O . LEU A 1 63 ? 5.965 1.201 -2.206 1.00 51.40 63 LEU A O 2
ATOM 2941 N N . ALA A 1 64 ? 5.247 0.623 -4.288 1.00 71.24 64 ALA A N 2
ATOM 2942 C CA . ALA A 1 64 ? 5.183 -0.824 -4.062 1.00 42.13 64 ALA A CA 2
ATOM 2943 C C . ALA A 1 64 ? 6.556 -1.360 -3.647 1.00 12.34 64 ALA A C 2
ATOM 2944 O O . ALA A 1 64 ? 6.669 -2.067 -2.655 1.00 73.24 64 ALA A O 2
ATOM 2951 N N . GLN A 1 65 ? 7.585 -0.939 -4.402 1.00 24.11 65 GLN A N 2
ATOM 2952 C CA . GLN A 1 65 ? 8.990 -1.324 -4.167 1.00 1.01 65 GLN A CA 2
ATOM 2953 C C . GLN A 1 65 ? 9.429 -1.011 -2.725 1.00 34.01 65 GLN A C 2
ATOM 2954 O O . GLN A 1 65 ? 10.019 -1.860 -2.050 1.00 22.21 65 GLN A O 2
ATOM 2968 N N . GLN A 1 66 ? 9.105 0.208 -2.261 1.00 33.20 66 GLN A N 2
ATOM 2969 C CA . GLN A 1 66 ? 9.491 0.683 -0.922 1.00 53.02 66 GLN A CA 2
ATOM 2970 C C . GLN A 1 66 ? 8.659 0.009 0.195 1.00 61.44 66 GLN A C 2
ATOM 2971 O O . GLN A 1 66 ? 9.184 -0.239 1.274 1.00 25.41 66 GLN A O 2
ATOM 2985 N N . ILE A 1 67 ? 7.361 -0.274 -0.064 1.00 70.30 67 ILE A N 2
ATOM 2986 C CA . ILE A 1 67 ? 6.475 -0.963 0.907 1.00 34.12 67 ILE A CA 2
ATOM 2987 C C . ILE A 1 67 ? 6.965 -2.411 1.148 1.00 71.40 67 ILE A C 2
ATOM 2988 O O . ILE A 1 67 ? 7.084 -2.843 2.296 1.00 64.11 67 ILE A O 2
ATOM 3004 N N . PHE A 1 68 ? 7.279 -3.132 0.048 1.00 32.21 68 PHE A N 2
ATOM 3005 C CA . PHE A 1 68 ? 7.789 -4.520 0.111 1.00 3.15 68 PHE A CA 2
ATOM 3006 C C . PHE A 1 68 ? 9.224 -4.576 0.678 1.00 73.04 68 PHE A C 2
ATOM 3007 O O . PHE A 1 68 ? 9.606 -5.587 1.275 1.00 3.31 68 PHE A O 2
ATOM 3024 N N . LEU A 1 69 ? 10.014 -3.501 0.481 1.00 52.10 69 LEU A N 2
ATOM 3025 C CA . LEU A 1 69 ? 11.376 -3.393 1.052 1.00 11.23 69 LEU A CA 2
ATOM 3026 C C . LEU A 1 69 ? 11.302 -3.227 2.581 1.00 74.21 69 LEU A C 2
ATOM 3027 O O . LEU A 1 69 ? 11.874 -4.028 3.336 1.00 54.43 69 LEU A O 2
ATOM 3043 N N . GLN A 1 70 ? 10.564 -2.192 3.012 1.00 15.24 70 GLN A N 2
ATOM 3044 C CA . GLN A 1 70 ? 10.449 -1.802 4.430 1.00 22.55 70 GLN A CA 2
ATOM 3045 C C . GLN A 1 70 ? 9.629 -2.833 5.218 1.00 23.14 70 GLN A C 2
ATOM 3046 O O . GLN A 1 70 ? 9.822 -2.993 6.424 1.00 4.35 70 GLN A O 2
ATOM 3060 N N . CYS A 1 71 ? 8.725 -3.540 4.517 1.00 33.42 71 CYS A N 2
ATOM 3061 C CA . CYS A 1 71 ? 7.885 -4.590 5.110 1.00 4.35 71 CYS A CA 2
ATOM 3062 C C . CYS A 1 71 ? 7.672 -5.734 4.090 1.00 54.44 71 CYS A C 2
ATOM 3063 O O . CYS A 1 71 ? 6.753 -5.672 3.262 1.00 53.14 71 CYS A O 2
ATOM 3071 N N . PRO A 1 72 ? 8.547 -6.788 4.105 1.00 44.34 72 PRO A N 2
ATOM 3072 C CA . PRO A 1 72 ? 8.402 -7.977 3.214 1.00 43.32 72 PRO A CA 2
ATOM 3073 C C . PRO A 1 72 ? 7.253 -8.928 3.628 1.00 11.13 72 PRO A C 2
ATOM 3074 O O . PRO A 1 72 ? 7.049 -9.977 2.998 1.00 2.31 72 PRO A O 2
ATOM 3085 N N . GLY A 1 73 ? 6.498 -8.549 4.677 1.00 43.42 73 GLY A N 2
ATOM 3086 C CA . GLY A 1 73 ? 5.322 -9.299 5.120 1.00 53.52 73 GLY A CA 2
ATOM 3087 C C . GLY A 1 73 ? 4.016 -8.779 4.524 1.00 43.03 73 GLY A C 2
ATOM 3088 O O . GLY A 1 73 ? 2.949 -8.976 5.104 1.00 60.43 73 GLY A O 2
ATOM 3092 N N . VAL A 1 74 ? 4.111 -8.078 3.380 1.00 72.53 74 VAL A N 2
ATOM 3093 C CA . VAL A 1 74 ? 2.942 -7.645 2.591 1.00 30.35 74 VAL A CA 2
ATOM 3094 C C . VAL A 1 74 ? 2.714 -8.624 1.417 1.00 15.35 74 VAL A C 2
ATOM 3095 O O . VAL A 1 74 ? 3.665 -8.975 0.706 1.00 12.04 74 VAL A O 2
ATOM 3108 N N . GLU A 1 75 ? 1.454 -9.065 1.236 1.00 70.34 75 GLU A N 2
ATOM 3109 C CA . GLU A 1 75 ? 1.060 -10.068 0.210 1.00 23.34 75 GLU A CA 2
ATOM 3110 C C . GLU A 1 75 ? 0.704 -9.423 -1.142 1.00 60.23 75 GLU A C 2
ATOM 3111 O O . GLU A 1 75 ? 1.154 -9.894 -2.194 1.00 63.45 75 GLU A O 2
ATOM 3123 N N . SER A 1 76 ? -0.133 -8.379 -1.111 1.00 73.22 76 SER A N 2
ATOM 3124 C CA . SER A 1 76 ? -0.610 -7.701 -2.328 1.00 24.44 76 SER A CA 2
ATOM 3125 C C . SER A 1 76 ? -1.111 -6.287 -2.023 1.00 73.32 76 SER A C 2
ATOM 3126 O O . SER A 1 76 ? -1.347 -5.937 -0.868 1.00 53.10 76 SER A O 2
ATOM 3134 N N . LEU A 1 77 ? -1.236 -5.471 -3.076 1.00 3.14 77 LEU A N 2
ATOM 3135 C CA . LEU A 1 77 ? -1.712 -4.088 -2.983 1.00 14.15 77 LEU A CA 2
ATOM 3136 C C . LEU A 1 77 ? -2.904 -3.932 -3.937 1.00 31.42 77 LEU A C 2
ATOM 3137 O O . LEU A 1 77 ? -2.772 -4.212 -5.116 1.00 62.44 77 LEU A O 2
ATOM 3153 N N . MET A 1 78 ? -4.047 -3.464 -3.436 1.00 21.23 78 MET A N 2
ATOM 3154 C CA . MET A 1 78 ? -5.229 -3.163 -4.259 1.00 54.51 78 MET A CA 2
ATOM 3155 C C . MET A 1 78 ? -5.335 -1.647 -4.379 1.00 63.41 78 MET A C 2
ATOM 3156 O O . MET A 1 78 ? -5.568 -0.964 -3.379 1.00 1.51 78 MET A O 2
ATOM 3170 N N . ILE A 1 79 ? -5.132 -1.120 -5.585 1.00 61.23 79 ILE A N 2
ATOM 3171 C CA . ILE A 1 79 ? -5.228 0.317 -5.840 1.00 52.23 79 ILE A CA 2
ATOM 3172 C C . ILE A 1 79 ? -6.694 0.646 -6.145 1.00 34.23 79 ILE A C 2
ATOM 3173 O O . ILE A 1 79 ? -7.237 0.180 -7.157 1.00 74.44 79 ILE A O 2
ATOM 3189 N N . GLY A 1 80 ? -7.331 1.410 -5.254 1.00 53.23 80 GLY A N 2
ATOM 3190 C CA . GLY A 1 80 ? -8.682 1.884 -5.486 1.00 65.14 80 GLY A CA 2
ATOM 3191 C C . GLY A 1 80 ? -8.688 3.149 -6.325 1.00 24.53 80 GLY A C 2
ATOM 3192 O O . GLY A 1 80 ? -7.640 3.569 -6.844 1.00 45.14 80 GLY A O 2
ATOM 3196 N N . ASP A 1 81 ? -9.868 3.759 -6.443 1.00 52.02 81 ASP A N 2
ATOM 3197 C CA . ASP A 1 81 ? -10.055 5.011 -7.201 1.00 44.25 81 ASP A CA 2
ATOM 3198 C C . ASP A 1 81 ? -9.378 6.171 -6.447 1.00 14.41 81 ASP A C 2
ATOM 3199 O O . ASP A 1 81 ? -8.443 6.804 -6.950 1.00 5.30 81 ASP A O 2
ATOM 3208 N N . ASP A 1 82 ? -9.855 6.403 -5.218 1.00 45.11 82 ASP A N 2
ATOM 3209 C CA . ASP A 1 82 ? -9.333 7.434 -4.296 1.00 41.50 82 ASP A CA 2
ATOM 3210 C C . ASP A 1 82 ? -8.337 6.805 -3.317 1.00 31.13 82 ASP A C 2
ATOM 3211 O O . ASP A 1 82 ? -7.334 7.416 -2.938 1.00 54.43 82 ASP A O 2
ATOM 3220 N N . PHE A 1 83 ? -8.659 5.573 -2.914 1.00 71.53 83 PHE A N 2
ATOM 3221 C CA . PHE A 1 83 ? -8.039 4.889 -1.769 1.00 54.32 83 PHE A CA 2
ATOM 3222 C C . PHE A 1 83 ? -7.005 3.832 -2.202 1.00 52.24 83 PHE A C 2
ATOM 3223 O O . PHE A 1 83 ? -6.791 3.575 -3.387 1.00 75.11 83 PHE A O 2
ATOM 3240 N N . LEU A 1 84 ? -6.361 3.254 -1.192 1.00 42.15 84 LEU A N 2
ATOM 3241 C CA . LEU A 1 84 ? -5.426 2.131 -1.308 1.00 31.32 84 LEU A CA 2
ATOM 3242 C C . LEU A 1 84 ? -5.872 1.080 -0.287 1.00 52.25 84 LEU A C 2
ATOM 3243 O O . LEU A 1 84 ? -6.452 1.425 0.727 1.00 30.42 84 LEU A O 2
ATOM 3259 N N . THR A 1 85 ? -5.693 -0.198 -0.602 1.00 14.55 85 THR A N 2
ATOM 3260 C CA . THR A 1 85 ? -5.962 -1.300 0.324 1.00 61.13 85 THR A CA 2
ATOM 3261 C C . THR A 1 85 ? -4.744 -2.220 0.348 1.00 50.31 85 THR A C 2
ATOM 3262 O O . THR A 1 85 ? -4.442 -2.881 -0.641 1.00 23.14 85 THR A O 2
ATOM 3273 N N . ILE A 1 86 ? -4.024 -2.221 1.467 1.00 12.23 86 ILE A N 2
ATOM 3274 C CA . ILE A 1 86 ? -2.836 -3.051 1.641 1.00 15.43 86 ILE A CA 2
ATOM 3275 C C . ILE A 1 86 ? -3.266 -4.411 2.195 1.00 51.30 86 ILE A C 2
ATOM 3276 O O . ILE A 1 86 ? -3.869 -4.482 3.268 1.00 30.31 86 ILE A O 2
ATOM 3292 N N . ASN A 1 87 ? -3.005 -5.472 1.429 1.00 63.53 87 ASN A N 2
ATOM 3293 C CA . ASN A 1 87 ? -3.211 -6.854 1.867 1.00 62.55 87 ASN A CA 2
ATOM 3294 C C . ASN A 1 87 ? -1.875 -7.388 2.380 1.00 65.11 87 ASN A C 2
ATOM 3295 O O . ASN A 1 87 ? -0.910 -7.474 1.622 1.00 53.51 87 ASN A O 2
ATOM 3306 N N . LYS A 1 88 ? -1.823 -7.725 3.665 1.00 22.41 88 LYS A N 2
ATOM 3307 C CA . LYS A 1 88 ? -0.610 -8.233 4.323 1.00 60.55 88 LYS A CA 2
ATOM 3308 C C . LYS A 1 88 ? -0.743 -9.745 4.536 1.00 71.54 88 LYS A C 2
ATOM 3309 O O . LYS A 1 88 ? -1.794 -10.345 4.260 1.00 30.43 88 LYS A O 2
ATOM 3328 N N . ASP A 1 89 ? 0.338 -10.344 5.032 1.00 1.14 89 ASP A N 2
ATOM 3329 C CA . ASP A 1 89 ? 0.328 -11.709 5.536 1.00 41.35 89 ASP A CA 2
ATOM 3330 C C . ASP A 1 89 ? -0.375 -11.725 6.909 1.00 75.30 89 ASP A C 2
ATOM 3331 O O . ASP A 1 89 ? -0.152 -10.844 7.750 1.00 20.23 89 ASP A O 2
ATOM 3340 N N . ARG A 1 90 ? -1.217 -12.743 7.097 1.00 73.30 90 ARG A N 2
ATOM 3341 C CA . ARG A 1 90 ? -2.064 -12.940 8.295 1.00 23.44 90 ARG A CA 2
ATOM 3342 C C . ARG A 1 90 ? -1.244 -13.044 9.606 1.00 64.43 90 ARG A C 2
ATOM 3343 O O . ARG A 1 90 ? -1.666 -12.533 10.647 1.00 74.15 90 ARG A O 2
ATOM 3364 N N . MET A 1 91 ? -0.060 -13.677 9.537 1.00 61.33 91 MET A N 2
ATOM 3365 C CA . MET A 1 91 ? 0.821 -13.903 10.713 1.00 10.30 91 MET A CA 2
ATOM 3366 C C . MET A 1 91 ? 1.705 -12.670 11.001 1.00 45.22 91 MET A C 2
ATOM 3367 O O . MET A 1 91 ? 2.301 -12.569 12.073 1.00 22.05 91 MET A O 2
ATOM 3381 N N . VAL A 1 92 ? 1.798 -11.748 10.025 1.00 61.43 92 VAL A N 2
ATOM 3382 C CA . VAL A 1 92 ? 2.529 -10.468 10.188 1.00 74.22 92 VAL A CA 2
ATOM 3383 C C . VAL A 1 92 ? 1.571 -9.402 10.768 1.00 52.32 92 VAL A C 2
ATOM 3384 O O . VAL A 1 92 ? 0.386 -9.415 10.455 1.00 21.34 92 VAL A O 2
ATOM 3397 N N . HIS A 1 93 ? 2.092 -8.507 11.622 1.00 23.41 93 HIS A N 2
ATOM 3398 C CA . HIS A 1 93 ? 1.284 -7.534 12.407 1.00 43.34 93 HIS A CA 2
ATOM 3399 C C . HIS A 1 93 ? 1.414 -6.106 11.806 1.00 41.34 93 HIS A C 2
ATOM 3400 O O . HIS A 1 93 ? 2.493 -5.732 11.341 1.00 74.14 93 HIS A O 2
ATOM 3415 N N . TRP A 1 94 ? 0.312 -5.313 11.850 1.00 43.32 94 TRP A N 2
ATOM 3416 C CA . TRP A 1 94 ? 0.245 -3.955 11.229 1.00 21.11 94 TRP A CA 2
ATOM 3417 C C . TRP A 1 94 ? 1.162 -2.908 11.902 1.00 72.11 94 TRP A C 2
ATOM 3418 O O . TRP A 1 94 ? 1.534 -1.918 11.260 1.00 43.32 94 TRP A O 2
ATOM 3439 N N . ASN A 1 95 ? 1.514 -3.123 13.174 1.00 54.24 95 ASN A N 2
ATOM 3440 C CA . ASN A 1 95 ? 2.256 -2.127 13.991 1.00 14.52 95 ASN A CA 2
ATOM 3441 C C . ASN A 1 95 ? 3.652 -1.803 13.388 1.00 24.35 95 ASN A C 2
ATOM 3442 O O . ASN A 1 95 ? 4.212 -0.733 13.643 1.00 61.12 95 ASN A O 2
ATOM 3453 N N . SER A 1 96 ? 4.178 -2.715 12.548 1.00 32.12 96 SER A N 2
ATOM 3454 C CA . SER A 1 96 ? 5.444 -2.508 11.810 1.00 71.11 96 SER A CA 2
ATOM 3455 C C . SER A 1 96 ? 5.197 -1.913 10.410 1.00 54.04 96 SER A C 2
ATOM 3456 O O . SER A 1 96 ? 5.996 -1.115 9.928 1.00 43.45 96 SER A O 2
ATOM 3464 N N . ILE A 1 97 ? 4.067 -2.294 9.781 1.00 41.33 97 ILE A N 2
ATOM 3465 C CA . ILE A 1 97 ? 3.819 -2.054 8.340 1.00 30.30 97 ILE A CA 2
ATOM 3466 C C . ILE A 1 97 ? 3.269 -0.620 8.092 1.00 1.23 97 ILE A C 2
ATOM 3467 O O . ILE A 1 97 ? 3.748 0.101 7.203 1.00 61.54 97 ILE A O 2
ATOM 3483 N N . LYS A 1 98 ? 2.255 -0.231 8.908 1.00 1.34 98 LYS A N 2
ATOM 3484 C CA . LYS A 1 98 ? 1.521 1.054 8.772 1.00 15.24 98 LYS A CA 2
ATOM 3485 C C . LYS A 1 98 ? 2.440 2.309 8.752 1.00 25.41 98 LYS A C 2
ATOM 3486 O O . LYS A 1 98 ? 2.308 3.101 7.814 1.00 22.34 98 LYS A O 2
ATOM 3505 N N . PRO A 1 99 ? 3.379 2.538 9.764 1.00 44.32 99 PRO A N 2
ATOM 3506 C CA . PRO A 1 99 ? 4.224 3.784 9.806 1.00 73.15 99 PRO A CA 2
ATOM 3507 C C . PRO A 1 99 ? 5.041 3.963 8.510 1.00 71.22 99 PRO A C 2
ATOM 3508 O O . PRO A 1 99 ? 5.190 5.093 8.002 1.00 12.24 99 PRO A O 2
ATOM 3519 N N . GLU A 1 100 ? 5.527 2.827 7.983 1.00 31.24 100 GLU A N 2
ATOM 3520 C CA . GLU A 1 100 ? 6.312 2.776 6.748 1.00 40.24 100 GLU A CA 2
ATOM 3521 C C . GLU A 1 100 ? 5.480 3.298 5.561 1.00 32.42 100 GLU A C 2
ATOM 3522 O O . GLU A 1 100 ? 5.880 4.256 4.892 1.00 24.45 100 GLU A O 2
ATOM 3534 N N . ILE A 1 101 ? 4.285 2.701 5.387 1.00 41.13 101 ILE A N 2
ATOM 3535 C CA . ILE A 1 101 ? 3.355 3.027 4.288 1.00 21.45 101 ILE A CA 2
ATOM 3536 C C . ILE A 1 101 ? 2.890 4.503 4.343 1.00 64.54 101 ILE A C 2
ATOM 3537 O O . ILE A 1 101 ? 3.008 5.220 3.353 1.00 40.33 101 ILE A O 2
ATOM 3553 N N . ILE A 1 102 ? 2.389 4.939 5.516 1.00 74.22 102 ILE A N 2
ATOM 3554 C CA . ILE A 1 102 ? 1.850 6.304 5.725 1.00 45.50 102 ILE A CA 2
ATOM 3555 C C . ILE A 1 102 ? 2.898 7.388 5.371 1.00 61.42 102 ILE A C 2
ATOM 3556 O O . ILE A 1 102 ? 2.574 8.376 4.690 1.00 73.53 102 ILE A O 2
ATOM 3572 N N . ASP A 1 103 ? 4.153 7.158 5.816 1.00 40.44 103 ASP A N 2
ATOM 3573 C CA . ASP A 1 103 ? 5.287 8.055 5.533 1.00 2.34 103 ASP A CA 2
ATOM 3574 C C . ASP A 1 103 ? 5.496 8.181 4.004 1.00 14.14 103 ASP A C 2
ATOM 3575 O O . ASP A 1 103 ? 5.577 9.291 3.460 1.00 4.43 103 ASP A O 2
ATOM 3584 N N . LEU A 1 104 ? 5.529 7.010 3.344 1.00 2.42 104 LEU A N 2
ATOM 3585 C CA . LEU A 1 104 ? 5.718 6.878 1.888 1.00 32.40 104 LEU A CA 2
ATOM 3586 C C . LEU A 1 104 ? 4.626 7.632 1.088 1.00 62.21 104 LEU A C 2
ATOM 3587 O O . LEU A 1 104 ? 4.944 8.341 0.132 1.00 13.13 104 LEU A O 2
ATOM 3603 N N . LEU A 1 105 ? 3.352 7.484 1.512 1.00 11.31 105 LEU A N 2
ATOM 3604 C CA . LEU A 1 105 ? 2.182 8.106 0.835 1.00 62.40 105 LEU A CA 2
ATOM 3605 C C . LEU A 1 105 ? 2.218 9.652 0.931 1.00 31.41 105 LEU A C 2
ATOM 3606 O O . LEU A 1 105 ? 1.811 10.346 -0.015 1.00 13.11 105 LEU A O 2
ATOM 3622 N N . THR A 1 106 ? 2.746 10.177 2.057 1.00 61.45 106 THR A N 2
ATOM 3623 C CA . THR A 1 106 ? 2.788 11.628 2.331 1.00 45.04 106 THR A CA 2
ATOM 3624 C C . THR A 1 106 ? 3.899 12.302 1.494 1.00 2.40 106 THR A C 2
ATOM 3625 O O . THR A 1 106 ? 3.736 13.440 1.036 1.00 12.44 106 THR A O 2
ATOM 3636 N N . LYS A 1 107 ? 5.017 11.568 1.283 1.00 31.15 107 LYS A N 2
ATOM 3637 C CA . LYS A 1 107 ? 6.161 12.052 0.479 1.00 53.25 107 LYS A CA 2
ATOM 3638 C C . LYS A 1 107 ? 5.816 11.996 -1.027 1.00 44.23 107 LYS A C 2
ATOM 3639 O O . LYS A 1 107 ? 5.998 12.977 -1.749 1.00 63.04 107 LYS A O 2
ATOM 3658 N N . GLN A 1 108 ? 5.285 10.830 -1.454 1.00 1.41 108 GLN A N 2
ATOM 3659 C CA . GLN A 1 108 ? 4.948 10.497 -2.865 1.00 74.14 108 GLN A CA 2
ATOM 3660 C C . GLN A 1 108 ? 4.082 11.580 -3.535 1.00 20.34 108 GLN A C 2
ATOM 3661 O O . GLN A 1 108 ? 4.475 12.172 -4.552 1.00 1.52 108 GLN A O 2
ATOM 3675 N N . LEU A 1 109 ? 2.903 11.805 -2.938 1.00 20.41 109 LEU A N 2
ATOM 3676 C CA . LEU A 1 109 ? 1.907 12.757 -3.442 1.00 14.32 109 LEU A CA 2
ATOM 3677 C C . LEU A 1 109 ? 2.461 14.205 -3.417 1.00 33.43 109 LEU A C 2
ATOM 3678 O O . LEU A 1 109 ? 2.063 15.047 -4.230 1.00 43.14 109 LEU A O 2
ATOM 3694 N N . ALA A 1 110 ? 3.413 14.462 -2.495 1.00 65.24 110 ALA A N 2
ATOM 3695 C CA . ALA A 1 110 ? 4.040 15.787 -2.304 1.00 45.23 110 ALA A CA 2
ATOM 3696 C C . ALA A 1 110 ? 5.176 16.047 -3.314 1.00 14.30 110 ALA A C 2
ATOM 3697 O O . ALA A 1 110 ? 5.689 17.170 -3.394 1.00 4.13 110 ALA A O 2
ATOM 3704 N N . TYR A 1 111 ? 5.586 15.008 -4.066 1.00 33.50 111 TYR A N 2
ATOM 3705 C CA . TYR A 1 111 ? 6.507 15.169 -5.218 1.00 41.03 111 TYR A CA 2
ATOM 3706 C C . TYR A 1 111 ? 5.737 15.626 -6.474 1.00 22.31 111 TYR A C 2
ATOM 3707 O O . TYR A 1 111 ? 6.340 16.064 -7.458 1.00 63.20 111 TYR A O 2
ATOM 3725 N N . GLY A 1 112 ? 4.398 15.495 -6.429 1.00 32.31 112 GLY A N 2
ATOM 3726 C CA . GLY A 1 112 ? 3.519 15.918 -7.520 1.00 4.01 112 GLY A CA 2
ATOM 3727 C C . GLY A 1 112 ? 2.817 14.739 -8.180 1.00 1.50 112 GLY A C 2
ATOM 3728 O O . GLY A 1 112 ? 1.711 14.888 -8.712 1.00 42.23 112 GLY A O 2
ATOM 3732 N N . GLU A 1 113 ? 3.472 13.562 -8.146 1.00 42.43 113 GLU A N 2
ATOM 3733 C CA . GLU A 1 113 ? 2.964 12.325 -8.773 1.00 4.13 113 GLU A CA 2
ATOM 3734 C C . GLU A 1 113 ? 2.100 11.485 -7.816 1.00 30.35 113 GLU A C 2
ATOM 3735 O O . GLU A 1 113 ? 1.920 11.831 -6.647 1.00 15.21 113 GLU A O 2
ATOM 3747 N N . ASP A 1 114 ? 1.598 10.368 -8.359 1.00 42.13 114 ASP A N 2
ATOM 3748 C CA . ASP A 1 114 ? 0.584 9.507 -7.726 1.00 54.33 114 ASP A CA 2
ATOM 3749 C C . ASP A 1 114 ? 1.183 8.154 -7.295 1.00 41.11 114 ASP A C 2
ATOM 3750 O O . ASP A 1 114 ? 2.410 7.965 -7.337 1.00 1.34 114 ASP A O 2
ATOM 3759 N N . VAL A 1 115 ? 0.285 7.224 -6.885 1.00 64.12 115 VAL A N 2
ATOM 3760 C CA . VAL A 1 115 ? 0.640 5.851 -6.462 1.00 53.21 115 VAL A CA 2
ATOM 3761 C C . VAL A 1 115 ? 1.391 5.072 -7.572 1.00 52.11 115 VAL A C 2
ATOM 3762 O O . VAL A 1 115 ? 2.403 4.410 -7.308 1.00 24.12 115 VAL A O 2
ATOM 3775 N N . ILE A 1 116 ? 0.880 5.182 -8.810 1.00 23.15 116 ILE A N 2
ATOM 3776 C CA . ILE A 1 116 ? 1.429 4.518 -10.006 1.00 42.40 116 ILE A CA 2
ATOM 3777 C C . ILE A 1 116 ? 1.512 5.562 -11.138 1.00 41.22 116 ILE A C 2
ATOM 3778 O O . ILE A 1 116 ? 0.741 6.533 -11.138 1.00 31.25 116 ILE A O 2
ATOM 3794 N N . SER A 1 117 ? 2.457 5.371 -12.079 1.00 75.52 117 SER A N 2
ATOM 3795 C CA . SER A 1 117 ? 2.540 6.172 -13.307 1.00 43.03 117 SER A CA 2
ATOM 3796 C C . SER A 1 117 ? 1.311 5.872 -14.193 1.00 53.50 117 SER A C 2
ATOM 3797 O O . SER A 1 117 ? 1.312 4.907 -14.964 1.00 72.32 117 SER A O 2
ATOM 3805 N N . LYS A 1 118 ? 0.237 6.658 -13.973 1.00 20.00 118 LYS A N 2
ATOM 3806 C CA . LYS A 1 118 ? -1.048 6.521 -14.686 1.00 21.34 118 LYS A CA 2
ATOM 3807 C C . LYS A 1 118 ? -0.896 6.929 -16.173 1.00 51.30 118 LYS A C 2
ATOM 3808 O O . LYS A 1 118 ? -0.960 8.108 -16.528 1.00 12.42 118 LYS A O 2
ATOM 3827 N N . GLU A 1 119 ? -0.626 5.931 -17.038 1.00 34.20 119 GLU A N 2
ATOM 3828 C CA . GLU A 1 119 ? -0.429 6.149 -18.484 1.00 41.02 119 GLU A CA 2
ATOM 3829 C C . GLU A 1 119 ? -1.593 5.471 -19.253 1.00 63.40 119 GLU A C 2
ATOM 3830 O O . GLU A 1 119 ? -1.465 4.293 -19.653 1.00 65.35 119 GLU A O 2
ATOM 3843 N N . MET A 1 1 ? -9.801 57.560 30.064 1.00 0.00 1 MET A N 3
ATOM 3844 C CA . MET A 1 1 ? -9.530 57.401 28.607 1.00 52.33 1 MET A CA 3
ATOM 3845 C C . MET A 1 1 ? -8.034 57.088 28.369 1.00 51.14 1 MET A C 3
ATOM 3846 O O . MET A 1 1 ? -7.276 56.877 29.328 1.00 72.24 1 MET A O 3
ATOM 3862 N N . GLY A 1 2 ? -7.629 57.027 27.085 1.00 64.14 2 GLY A N 3
ATOM 3863 C CA . GLY A 1 2 ? -6.229 56.823 26.690 1.00 35.51 2 GLY A CA 3
ATOM 3864 C C . GLY A 1 2 ? -6.098 55.673 25.703 1.00 30.41 2 GLY A C 3
ATOM 3865 O O . GLY A 1 2 ? -6.128 55.883 24.486 1.00 71.33 2 GLY A O 3
ATOM 3869 N N . HIS A 1 3 ? -6.012 54.440 26.239 1.00 60.45 3 HIS A N 3
ATOM 3870 C CA . HIS A 1 3 ? -5.884 53.202 25.442 1.00 32.05 3 HIS A CA 3
ATOM 3871 C C . HIS A 1 3 ? -6.712 52.087 26.106 1.00 4.12 3 HIS A C 3
ATOM 3872 O O . HIS A 1 3 ? -6.663 51.922 27.333 1.00 4.53 3 HIS A O 3
ATOM 3887 N N . HIS A 1 4 ? -7.473 51.334 25.288 1.00 4.02 4 HIS A N 3
ATOM 3888 C CA . HIS A 1 4 ? -8.385 50.282 25.772 1.00 2.52 4 HIS A CA 3
ATOM 3889 C C . HIS A 1 4 ? -7.619 49.013 26.235 1.00 53.31 4 HIS A C 3
ATOM 3890 O O . HIS A 1 4 ? -7.425 48.810 27.440 1.00 31.12 4 HIS A O 3
ATOM 3905 N N . HIS A 1 5 ? -7.173 48.178 25.270 1.00 44.44 5 HIS A N 3
ATOM 3906 C CA . HIS A 1 5 ? -6.557 46.845 25.543 1.00 5.51 5 HIS A CA 3
ATOM 3907 C C . HIS A 1 5 ? -5.376 46.574 24.590 1.00 14.01 5 HIS A C 3
ATOM 3908 O O . HIS A 1 5 ? -5.151 47.331 23.642 1.00 41.24 5 HIS A O 3
ATOM 3923 N N . HIS A 1 6 ? -4.635 45.474 24.856 1.00 23.40 6 HIS A N 3
ATOM 3924 C CA . HIS A 1 6 ? -3.464 45.057 24.052 1.00 41.14 6 HIS A CA 3
ATOM 3925 C C . HIS A 1 6 ? -3.879 44.040 22.969 1.00 54.14 6 HIS A C 3
ATOM 3926 O O . HIS A 1 6 ? -4.735 43.177 23.208 1.00 54.12 6 HIS A O 3
ATOM 3941 N N . HIS A 1 7 ? -3.259 44.162 21.780 1.00 22.13 7 HIS A N 3
ATOM 3942 C CA . HIS A 1 7 ? -3.484 43.250 20.646 1.00 32.05 7 HIS A CA 3
ATOM 3943 C C . HIS A 1 7 ? -2.840 41.874 20.926 1.00 5.12 7 HIS A C 3
ATOM 3944 O O . HIS A 1 7 ? -1.707 41.796 21.401 1.00 21.24 7 HIS A O 3
ATOM 3959 N N . HIS A 1 8 ? -3.588 40.803 20.632 1.00 11.14 8 HIS A N 3
ATOM 3960 C CA . HIS A 1 8 ? -3.109 39.418 20.762 1.00 72.02 8 HIS A CA 3
ATOM 3961 C C . HIS A 1 8 ? -2.528 38.956 19.409 1.00 14.42 8 HIS A C 3
ATOM 3962 O O . HIS A 1 8 ? -3.282 38.650 18.478 1.00 5.33 8 HIS A O 3
ATOM 3977 N N . SER A 1 9 ? -1.190 38.965 19.291 1.00 11.21 9 SER A N 3
ATOM 3978 C CA . SER A 1 9 ? -0.485 38.528 18.070 1.00 21.21 9 SER A CA 3
ATOM 3979 C C . SER A 1 9 ? -0.147 37.031 18.172 1.00 51.11 9 SER A C 3
ATOM 3980 O O . SER A 1 9 ? 0.591 36.612 19.070 1.00 21.35 9 SER A O 3
ATOM 3988 N N . HIS A 1 10 ? -0.708 36.235 17.255 1.00 65.21 10 HIS A N 3
ATOM 3989 C CA . HIS A 1 10 ? -0.594 34.767 17.269 1.00 75.00 10 HIS A CA 3
ATOM 3990 C C . HIS A 1 10 ? -0.638 34.229 15.833 1.00 65.33 10 HIS A C 3
ATOM 3991 O O . HIS A 1 10 ? -1.454 34.681 15.018 1.00 20.14 10 HIS A O 3
ATOM 4006 N N . MET A 1 11 ? 0.251 33.267 15.532 1.00 54.33 11 MET A N 3
ATOM 4007 C CA . MET A 1 11 ? 0.377 32.659 14.195 1.00 44.30 11 MET A CA 3
ATOM 4008 C C . MET A 1 11 ? 0.793 31.184 14.332 1.00 32.31 11 MET A C 3
ATOM 4009 O O . MET A 1 11 ? 1.811 30.880 14.966 1.00 43.42 11 MET A O 3
ATOM 4023 N N . ASN A 1 12 ? -0.006 30.278 13.742 1.00 2.14 12 ASN A N 3
ATOM 4024 C CA . ASN A 1 12 ? 0.282 28.826 13.692 1.00 22.15 12 ASN A CA 3
ATOM 4025 C C . ASN A 1 12 ? -0.046 28.314 12.285 1.00 33.03 12 ASN A C 3
ATOM 4026 O O . ASN A 1 12 ? -1.021 28.770 11.676 1.00 51.42 12 ASN A O 3
ATOM 4037 N N . SER A 1 13 ? 0.768 27.384 11.763 1.00 41.32 13 SER A N 3
ATOM 4038 C CA . SER A 1 13 ? 0.547 26.764 10.447 1.00 31.31 13 SER A CA 3
ATOM 4039 C C . SER A 1 13 ? 1.000 25.297 10.480 1.00 21.32 13 SER A C 3
ATOM 4040 O O . SER A 1 13 ? 2.088 24.985 10.984 1.00 65.12 13 SER A O 3
ATOM 4048 N N . GLN A 1 14 ? 0.152 24.406 9.953 1.00 23.40 14 GLN A N 3
ATOM 4049 C CA . GLN A 1 14 ? 0.425 22.964 9.866 1.00 63.44 14 GLN A CA 3
ATOM 4050 C C . GLN A 1 14 ? -0.245 22.414 8.604 1.00 23.05 14 GLN A C 3
ATOM 4051 O O . GLN A 1 14 ? -1.476 22.488 8.467 1.00 3.24 14 GLN A O 3
ATOM 4065 N N . ARG A 1 15 ? 0.576 21.909 7.675 1.00 0.45 15 ARG A N 3
ATOM 4066 C CA . ARG A 1 15 ? 0.109 21.260 6.438 1.00 13.22 15 ARG A CA 3
ATOM 4067 C C . ARG A 1 15 ? 0.842 19.921 6.267 1.00 22.33 15 ARG A C 3
ATOM 4068 O O . ARG A 1 15 ? 2.069 19.849 6.425 1.00 51.11 15 ARG A O 3
ATOM 4089 N N . LEU A 1 16 ? 0.080 18.866 5.968 1.00 63.05 16 LEU A N 3
ATOM 4090 C CA . LEU A 1 16 ? 0.620 17.507 5.788 1.00 3.31 16 LEU A CA 3
ATOM 4091 C C . LEU A 1 16 ? -0.336 16.675 4.930 1.00 44.42 16 LEU A C 3
ATOM 4092 O O . LEU A 1 16 ? -1.538 16.975 4.849 1.00 4.24 16 LEU A O 3
ATOM 4108 N N . ILE A 1 17 ? 0.212 15.639 4.282 1.00 72.54 17 ILE A N 3
ATOM 4109 C CA . ILE A 1 17 ? -0.578 14.684 3.503 1.00 34.03 17 ILE A CA 3
ATOM 4110 C C . ILE A 1 17 ? -1.438 13.833 4.465 1.00 45.03 17 ILE A C 3
ATOM 4111 O O . ILE A 1 17 ? -0.915 13.003 5.218 1.00 14.32 17 ILE A O 3
ATOM 4127 N N . HIS A 1 18 ? -2.751 14.106 4.452 1.00 3.20 18 HIS A N 3
ATOM 4128 C CA . HIS A 1 18 ? -3.742 13.464 5.324 1.00 14.20 18 HIS A CA 3
ATOM 4129 C C . HIS A 1 18 ? -4.010 12.022 4.853 1.00 12.42 18 HIS A C 3
ATOM 4130 O O . HIS A 1 18 ? -4.525 11.799 3.746 1.00 20.12 18 HIS A O 3
ATOM 4145 N N . ILE A 1 19 ? -3.659 11.060 5.716 1.00 14.33 19 ILE A N 3
ATOM 4146 C CA . ILE A 1 19 ? -3.824 9.623 5.460 1.00 44.54 19 ILE A CA 3
ATOM 4147 C C . ILE A 1 19 ? -4.685 9.042 6.594 1.00 62.10 19 ILE A C 3
ATOM 4148 O O . ILE A 1 19 ? -4.266 9.055 7.766 1.00 3.34 19 ILE A O 3
ATOM 4164 N N . LYS A 1 20 ? -5.896 8.570 6.253 1.00 62.10 20 LYS A N 3
ATOM 4165 C CA . LYS A 1 20 ? -6.862 8.038 7.225 1.00 11.32 20 LYS A CA 3
ATOM 4166 C C . LYS A 1 20 ? -6.798 6.507 7.243 1.00 1.50 20 LYS A C 3
ATOM 4167 O O . LYS A 1 20 ? -6.825 5.865 6.189 1.00 44.43 20 LYS A O 3
ATOM 4186 N N . THR A 1 21 ? -6.711 5.937 8.445 1.00 63.51 21 THR A N 3
ATOM 4187 C CA . THR A 1 21 ? -6.636 4.487 8.650 1.00 45.13 21 THR A CA 3
ATOM 4188 C C . THR A 1 21 ? -8.060 3.939 8.884 1.00 44.43 21 THR A C 3
ATOM 4189 O O . THR A 1 21 ? -8.714 4.287 9.873 1.00 74.45 21 THR A O 3
ATOM 4200 N N . LEU A 1 22 ? -8.545 3.115 7.938 1.00 72.02 22 LEU A N 3
ATOM 4201 C CA . LEU A 1 22 ? -9.917 2.578 7.942 1.00 40.20 22 LEU A CA 3
ATOM 4202 C C . LEU A 1 22 ? -9.884 1.047 7.963 1.00 43.31 22 LEU A C 3
ATOM 4203 O O . LEU A 1 22 ? -9.103 0.423 7.231 1.00 43.02 22 LEU A O 3
ATOM 4219 N N . THR A 1 23 ? -10.764 0.459 8.782 1.00 14.15 23 THR A N 3
ATOM 4220 C CA . THR A 1 23 ? -10.906 -0.989 8.921 1.00 21.51 23 THR A CA 3
ATOM 4221 C C . THR A 1 23 ? -11.860 -1.560 7.847 1.00 23.24 23 THR A C 3
ATOM 4222 O O . THR A 1 23 ? -12.741 -0.856 7.331 1.00 5.43 23 THR A O 3
ATOM 4233 N N . THR A 1 24 ? -11.661 -2.841 7.516 1.00 75.21 24 THR A N 3
ATOM 4234 C CA . THR A 1 24 ? -12.483 -3.575 6.540 1.00 50.02 24 THR A CA 3
ATOM 4235 C C . THR A 1 24 ? -13.098 -4.809 7.270 1.00 31.33 24 THR A C 3
ATOM 4236 O O . THR A 1 24 ? -12.797 -5.023 8.457 1.00 52.10 24 THR A O 3
ATOM 4247 N N . PRO A 1 25 ? -13.990 -5.638 6.627 1.00 24.45 25 PRO A N 3
ATOM 4248 C CA . PRO A 1 25 ? -14.382 -6.969 7.192 1.00 72.43 25 PRO A CA 3
ATOM 4249 C C . PRO A 1 25 ? -13.244 -8.028 7.104 1.00 22.14 25 PRO A C 3
ATOM 4250 O O . PRO A 1 25 ? -13.439 -9.193 7.491 1.00 62.01 25 PRO A O 3
ATOM 4261 N N . ASN A 1 26 ? -12.061 -7.609 6.598 1.00 15.41 26 ASN A N 3
ATOM 4262 C CA . ASN A 1 26 ? -10.868 -8.469 6.453 1.00 52.55 26 ASN A CA 3
ATOM 4263 C C . ASN A 1 26 ? -9.774 -8.095 7.474 1.00 71.23 26 ASN A C 3
ATOM 4264 O O . ASN A 1 26 ? -9.480 -6.920 7.687 1.00 54.23 26 ASN A O 3
ATOM 4275 N N . GLU A 1 27 ? -9.179 -9.132 8.096 1.00 32.31 27 GLU A N 3
ATOM 4276 C CA . GLU A 1 27 ? -8.030 -8.999 9.028 1.00 41.12 27 GLU A CA 3
ATOM 4277 C C . GLU A 1 27 ? -6.725 -8.640 8.277 1.00 63.01 27 GLU A C 3
ATOM 4278 O O . GLU A 1 27 ? -5.798 -8.068 8.861 1.00 60.40 27 GLU A O 3
ATOM 4290 N N . ASN A 1 28 ? -6.667 -9.013 6.983 1.00 32.04 28 ASN A N 3
ATOM 4291 C CA . ASN A 1 28 ? -5.476 -8.825 6.117 1.00 52.40 28 ASN A CA 3
ATOM 4292 C C . ASN A 1 28 ? -5.763 -7.783 5.023 1.00 12.43 28 ASN A C 3
ATOM 4293 O O . ASN A 1 28 ? -5.185 -7.838 3.937 1.00 14.20 28 ASN A O 3
ATOM 4304 N N . ALA A 1 29 ? -6.645 -6.818 5.332 1.00 24.10 29 ALA A N 3
ATOM 4305 C CA . ALA A 1 29 ? -6.908 -5.654 4.461 1.00 5.41 29 ALA A CA 3
ATOM 4306 C C . ALA A 1 29 ? -7.118 -4.402 5.323 1.00 35.32 29 ALA A C 3
ATOM 4307 O O . ALA A 1 29 ? -7.957 -4.401 6.227 1.00 40.40 29 ALA A O 3
ATOM 4314 N N . LEU A 1 30 ? -6.332 -3.347 5.061 1.00 23.24 30 LEU A N 3
ATOM 4315 C CA . LEU A 1 30 ? -6.439 -2.061 5.785 1.00 70.22 30 LEU A CA 3
ATOM 4316 C C . LEU A 1 30 ? -6.387 -0.918 4.763 1.00 74.10 30 LEU A C 3
ATOM 4317 O O . LEU A 1 30 ? -5.426 -0.807 3.989 1.00 40.14 30 LEU A O 3
ATOM 4333 N N . LYS A 1 31 ? -7.448 -0.104 4.755 1.00 71.12 31 LYS A N 3
ATOM 4334 C CA . LYS A 1 31 ? -7.644 0.983 3.793 1.00 25.33 31 LYS A CA 3
ATOM 4335 C C . LYS A 1 31 ? -6.977 2.290 4.285 1.00 12.22 31 LYS A C 3
ATOM 4336 O O . LYS A 1 31 ? -7.310 2.802 5.352 1.00 14.10 31 LYS A O 3
ATOM 4355 N N . PHE A 1 32 ? -6.020 2.797 3.502 1.00 10.31 32 PHE A N 3
ATOM 4356 C CA . PHE A 1 32 ? -5.359 4.087 3.727 1.00 41.44 32 PHE A CA 3
ATOM 4357 C C . PHE A 1 32 ? -5.939 5.092 2.726 1.00 22.34 32 PHE A C 3
ATOM 4358 O O . PHE A 1 32 ? -5.716 4.976 1.516 1.00 5.35 32 PHE A O 3
ATOM 4375 N N . LEU A 1 33 ? -6.695 6.062 3.246 1.00 52.13 33 LEU A N 3
ATOM 4376 C CA . LEU A 1 33 ? -7.546 6.959 2.460 1.00 42.11 33 LEU A CA 3
ATOM 4377 C C . LEU A 1 33 ? -6.894 8.345 2.348 1.00 61.21 33 LEU A C 3
ATOM 4378 O O . LEU A 1 33 ? -6.512 8.935 3.367 1.00 34.42 33 LEU A O 3
ATOM 4394 N N . SER A 1 34 ? -6.770 8.857 1.112 1.00 40.24 34 SER A N 3
ATOM 4395 C CA . SER A 1 34 ? -6.361 10.240 0.853 1.00 15.42 34 SER A CA 3
ATOM 4396 C C . SER A 1 34 ? -7.522 11.161 1.278 1.00 30.21 34 SER A C 3
ATOM 4397 O O . SER A 1 34 ? -8.557 11.221 0.603 1.00 23.34 34 SER A O 3
ATOM 4405 N N . THR A 1 35 ? -7.354 11.843 2.415 1.00 51.23 35 THR A N 3
ATOM 4406 C CA . THR A 1 35 ? -8.452 12.567 3.084 1.00 52.34 35 THR A CA 3
ATOM 4407 C C . THR A 1 35 ? -8.611 14.011 2.531 1.00 24.22 35 THR A C 3
ATOM 4408 O O . THR A 1 35 ? -9.645 14.658 2.739 1.00 13.32 35 THR A O 3
ATOM 4419 N N . ASP A 1 36 ? -7.586 14.492 1.811 1.00 23.23 36 ASP A N 3
ATOM 4420 C CA . ASP A 1 36 ? -7.558 15.861 1.237 1.00 75.33 36 ASP A CA 3
ATOM 4421 C C . ASP A 1 36 ? -8.079 15.868 -0.213 1.00 72.43 36 ASP A C 3
ATOM 4422 O O . ASP A 1 36 ? -9.129 16.466 -0.492 1.00 12.42 36 ASP A O 3
ATOM 4431 N N . GLY A 1 37 ? -7.359 15.186 -1.116 1.00 51.44 37 GLY A N 3
ATOM 4432 C CA . GLY A 1 37 ? -7.666 15.207 -2.544 1.00 51.25 37 GLY A CA 3
ATOM 4433 C C . GLY A 1 37 ? -6.466 14.881 -3.423 1.00 74.33 37 GLY A C 3
ATOM 4434 O O . GLY A 1 37 ? -6.620 14.775 -4.645 1.00 12.41 37 GLY A O 3
ATOM 4438 N N . GLU A 1 38 ? -5.265 14.770 -2.816 1.00 33.35 38 GLU A N 3
ATOM 4439 C CA . GLU A 1 38 ? -4.081 14.224 -3.501 1.00 70.04 38 GLU A CA 3
ATOM 4440 C C . GLU A 1 38 ? -4.289 12.709 -3.685 1.00 1.42 38 GLU A C 3
ATOM 4441 O O . GLU A 1 38 ? -4.215 11.941 -2.728 1.00 3.35 38 GLU A O 3
ATOM 4453 N N . MET A 1 39 ? -4.602 12.302 -4.920 1.00 64.23 39 MET A N 3
ATOM 4454 C CA . MET A 1 39 ? -5.038 10.929 -5.243 1.00 60.33 39 MET A CA 3
ATOM 4455 C C . MET A 1 39 ? -3.890 10.135 -5.897 1.00 52.30 39 MET A C 3
ATOM 4456 O O . MET A 1 39 ? -3.016 10.713 -6.543 1.00 54.11 39 MET A O 3
ATOM 4470 N N . LEU A 1 40 ? -3.901 8.807 -5.700 1.00 54.43 40 LEU A N 3
ATOM 4471 C CA . LEU A 1 40 ? -2.885 7.886 -6.245 1.00 21.00 40 LEU A CA 3
ATOM 4472 C C . LEU A 1 40 ? -3.018 7.717 -7.778 1.00 22.33 40 LEU A C 3
ATOM 4473 O O . LEU A 1 40 ? -2.022 7.585 -8.483 1.00 4.53 40 LEU A O 3
ATOM 4489 N N . GLN A 1 41 ? -4.257 7.710 -8.282 1.00 42.13 41 GLN A N 3
ATOM 4490 C CA . GLN A 1 41 ? -4.553 7.551 -9.729 1.00 1.41 41 GLN A CA 3
ATOM 4491 C C . GLN A 1 41 ? -5.517 8.666 -10.187 1.00 33.51 41 GLN A C 3
ATOM 4492 O O . GLN A 1 41 ? -5.551 9.746 -9.577 1.00 74.11 41 GLN A O 3
ATOM 4506 N N . THR A 1 42 ? -6.271 8.413 -11.285 1.00 11.02 42 THR A N 3
ATOM 4507 C CA . THR A 1 42 ? -7.387 9.271 -11.739 1.00 10.34 42 THR A CA 3
ATOM 4508 C C . THR A 1 42 ? -8.566 9.220 -10.720 1.00 33.23 42 THR A C 3
ATOM 4509 O O . THR A 1 42 ? -8.328 9.162 -9.514 1.00 51.10 42 THR A O 3
ATOM 4520 N N . ARG A 1 43 ? -9.834 9.321 -11.175 1.00 73.43 43 ARG A N 3
ATOM 4521 C CA . ARG A 1 43 ? -11.004 9.139 -10.281 1.00 23.13 43 ARG A CA 3
ATOM 4522 C C . ARG A 1 43 ? -11.797 7.892 -10.706 1.00 43.43 43 ARG A C 3
ATOM 4523 O O . ARG A 1 43 ? -11.932 7.631 -11.909 1.00 5.40 43 ARG A O 3
ATOM 4544 N N . GLY A 1 44 ? -12.305 7.134 -9.708 1.00 64.33 44 GLY A N 3
ATOM 4545 C CA . GLY A 1 44 ? -13.018 5.879 -9.954 1.00 40.44 44 GLY A CA 3
ATOM 4546 C C . GLY A 1 44 ? -12.130 4.820 -10.600 1.00 33.33 44 GLY A C 3
ATOM 4547 O O . GLY A 1 44 ? -12.528 4.188 -11.579 1.00 61.42 44 GLY A O 3
ATOM 4551 N N . SER A 1 45 ? -10.915 4.648 -10.044 1.00 23.21 45 SER A N 3
ATOM 4552 C CA . SER A 1 45 ? -9.901 3.725 -10.583 1.00 72.40 45 SER A CA 3
ATOM 4553 C C . SER A 1 45 ? -10.275 2.266 -10.291 1.00 1.12 45 SER A C 3
ATOM 4554 O O . SER A 1 45 ? -10.953 1.970 -9.297 1.00 4.44 45 SER A O 3
ATOM 4562 N N . LYS A 1 46 ? -9.821 1.375 -11.177 1.00 12.21 46 LYS A N 3
ATOM 4563 C CA . LYS A 1 46 ? -9.958 -0.078 -11.005 1.00 44.31 46 LYS A CA 3
ATOM 4564 C C . LYS A 1 46 ? -9.035 -0.580 -9.863 1.00 71.31 46 LYS A C 3
ATOM 4565 O O . LYS A 1 46 ? -8.047 0.085 -9.504 1.00 1.34 46 LYS A O 3
ATOM 4584 N N . SER A 1 47 ? -9.375 -1.748 -9.306 1.00 11.41 47 SER A N 3
ATOM 4585 C CA . SER A 1 47 ? -8.626 -2.366 -8.205 1.00 11.13 47 SER A CA 3
ATOM 4586 C C . SER A 1 47 ? -7.362 -3.051 -8.765 1.00 14.31 47 SER A C 3
ATOM 4587 O O . SER A 1 47 ? -7.405 -4.217 -9.174 1.00 15.42 47 SER A O 3
ATOM 4595 N N . ILE A 1 48 ? -6.264 -2.283 -8.843 1.00 44.21 48 ILE A N 3
ATOM 4596 C CA . ILE A 1 48 ? -4.992 -2.759 -9.404 1.00 33.20 48 ILE A CA 3
ATOM 4597 C C . ILE A 1 48 ? -4.291 -3.654 -8.361 1.00 71.33 48 ILE A C 3
ATOM 4598 O O . ILE A 1 48 ? -3.702 -3.152 -7.395 1.00 12.15 48 ILE A O 3
ATOM 4614 N N . VAL A 1 49 ? -4.409 -4.983 -8.545 1.00 44.45 49 VAL A N 3
ATOM 4615 C CA . VAL A 1 49 ? -3.881 -5.984 -7.605 1.00 34.32 49 VAL A CA 3
ATOM 4616 C C . VAL A 1 49 ? -2.436 -6.349 -8.008 1.00 52.40 49 VAL A C 3
ATOM 4617 O O . VAL A 1 49 ? -2.211 -6.970 -9.052 1.00 12.42 49 VAL A O 3
ATOM 4630 N N . ILE A 1 50 ? -1.463 -5.917 -7.183 1.00 63.54 50 ILE A N 3
ATOM 4631 C CA . ILE A 1 50 ? -0.023 -6.132 -7.410 1.00 31.51 50 ILE A CA 3
ATOM 4632 C C . ILE A 1 50 ? 0.536 -6.957 -6.248 1.00 11.11 50 ILE A C 3
ATOM 4633 O O . ILE A 1 50 ? 0.609 -6.463 -5.120 1.00 13.34 50 ILE A O 3
ATOM 4649 N N . LYS A 1 51 ? 0.922 -8.214 -6.518 1.00 51.41 51 LYS A N 3
ATOM 4650 C CA . LYS A 1 51 ? 1.537 -9.087 -5.503 1.00 74.01 51 LYS A CA 3
ATOM 4651 C C . LYS A 1 51 ? 3.057 -8.874 -5.491 1.00 11.23 51 LYS A C 3
ATOM 4652 O O . LYS A 1 51 ? 3.628 -8.379 -6.470 1.00 61.45 51 LYS A O 3
ATOM 4671 N N . ASN A 1 52 ? 3.709 -9.249 -4.375 1.00 33.22 52 ASN A N 3
ATOM 4672 C CA . ASN A 1 52 ? 5.181 -9.177 -4.241 1.00 60.51 52 ASN A CA 3
ATOM 4673 C C . ASN A 1 52 ? 5.873 -10.142 -5.229 1.00 32.21 52 ASN A C 3
ATOM 4674 O O . ASN A 1 52 ? 7.053 -9.965 -5.565 1.00 73.40 52 ASN A O 3
ATOM 4685 N N . THR A 1 53 ? 5.114 -11.151 -5.693 1.00 70.20 53 THR A N 3
ATOM 4686 C CA . THR A 1 53 ? 5.564 -12.128 -6.692 1.00 44.54 53 THR A CA 3
ATOM 4687 C C . THR A 1 53 ? 5.507 -11.529 -8.118 1.00 64.11 53 THR A C 3
ATOM 4688 O O . THR A 1 53 ? 6.335 -11.880 -8.978 1.00 10.41 53 THR A O 3
ATOM 4699 N N . ASP A 1 54 ? 4.540 -10.610 -8.348 1.00 3.42 54 ASP A N 3
ATOM 4700 C CA . ASP A 1 54 ? 4.360 -9.916 -9.646 1.00 14.55 54 ASP A CA 3
ATOM 4701 C C . ASP A 1 54 ? 5.425 -8.820 -9.812 1.00 15.23 54 ASP A C 3
ATOM 4702 O O . ASP A 1 54 ? 5.128 -7.628 -9.673 1.00 51.30 54 ASP A O 3
ATOM 4711 N N . GLU A 1 55 ? 6.673 -9.252 -10.094 1.00 11.30 55 GLU A N 3
ATOM 4712 C CA . GLU A 1 55 ? 7.845 -8.367 -10.198 1.00 55.34 55 GLU A CA 3
ATOM 4713 C C . GLU A 1 55 ? 7.624 -7.248 -11.229 1.00 20.42 55 GLU A C 3
ATOM 4714 O O . GLU A 1 55 ? 7.940 -6.096 -10.949 1.00 64.34 55 GLU A O 3
ATOM 4726 N N . ASN A 1 56 ? 7.050 -7.613 -12.399 1.00 34.14 56 ASN A N 3
ATOM 4727 C CA . ASN A 1 56 ? 6.807 -6.684 -13.533 1.00 74.43 56 ASN A CA 3
ATOM 4728 C C . ASN A 1 56 ? 5.975 -5.472 -13.081 1.00 70.40 56 ASN A C 3
ATOM 4729 O O . ASN A 1 56 ? 6.344 -4.314 -13.340 1.00 63.40 56 ASN A O 3
ATOM 4740 N N . LEU A 1 57 ? 4.874 -5.770 -12.363 1.00 13.25 57 LEU A N 3
ATOM 4741 C CA . LEU A 1 57 ? 3.933 -4.756 -11.869 1.00 33.54 57 LEU A CA 3
ATOM 4742 C C . LEU A 1 57 ? 4.623 -3.794 -10.885 1.00 40.22 57 LEU A C 3
ATOM 4743 O O . LEU A 1 57 ? 4.369 -2.594 -10.910 1.00 71.14 57 LEU A O 3
ATOM 4759 N N . ILE A 1 58 ? 5.553 -4.339 -10.076 1.00 23.31 58 ILE A N 3
ATOM 4760 C CA . ILE A 1 58 ? 6.275 -3.572 -9.046 1.00 20.42 58 ILE A CA 3
ATOM 4761 C C . ILE A 1 58 ? 7.318 -2.642 -9.703 1.00 24.42 58 ILE A C 3
ATOM 4762 O O . ILE A 1 58 ? 7.391 -1.465 -9.369 1.00 50.25 58 ILE A O 3
ATOM 4778 N N . ASN A 1 59 ? 8.081 -3.192 -10.678 1.00 61.53 59 ASN A N 3
ATOM 4779 C CA . ASN A 1 59 ? 9.170 -2.472 -11.406 1.00 1.14 59 ASN A CA 3
ATOM 4780 C C . ASN A 1 59 ? 8.666 -1.151 -12.032 1.00 30.33 59 ASN A C 3
ATOM 4781 O O . ASN A 1 59 ? 9.421 -0.182 -12.166 1.00 3.22 59 ASN A O 3
ATOM 4792 N N . HIS A 1 60 ? 7.380 -1.143 -12.411 1.00 51.14 60 HIS A N 3
ATOM 4793 C CA . HIS A 1 60 ? 6.695 0.043 -12.943 1.00 11.44 60 HIS A CA 3
ATOM 4794 C C . HIS A 1 60 ? 6.097 0.884 -11.801 1.00 61.34 60 HIS A C 3
ATOM 4795 O O . HIS A 1 60 ? 6.253 2.113 -11.779 1.00 4.32 60 HIS A O 3
ATOM 4810 N N . SER A 1 61 ? 5.442 0.209 -10.834 1.00 34.03 61 SER A N 3
ATOM 4811 C CA . SER A 1 61 ? 4.755 0.883 -9.716 1.00 4.00 61 SER A CA 3
ATOM 4812 C C . SER A 1 61 ? 5.753 1.325 -8.628 1.00 20.01 61 SER A C 3
ATOM 4813 O O . SER A 1 61 ? 6.193 0.520 -7.803 1.00 23.04 61 SER A O 3
ATOM 4821 N N . LYS A 1 62 ? 6.117 2.616 -8.682 1.00 33.55 62 LYS A N 3
ATOM 4822 C CA . LYS A 1 62 ? 7.023 3.296 -7.736 1.00 3.12 62 LYS A CA 3
ATOM 4823 C C . LYS A 1 62 ? 6.703 3.001 -6.248 1.00 65.44 62 LYS A C 3
ATOM 4824 O O . LYS A 1 62 ? 7.588 2.604 -5.484 1.00 73.42 62 LYS A O 3
ATOM 4843 N N . LEU A 1 63 ? 5.432 3.222 -5.851 1.00 54.33 63 LEU A N 3
ATOM 4844 C CA . LEU A 1 63 ? 4.975 3.012 -4.460 1.00 53.02 63 LEU A CA 3
ATOM 4845 C C . LEU A 1 63 ? 5.047 1.527 -4.054 1.00 31.12 63 LEU A C 3
ATOM 4846 O O . LEU A 1 63 ? 5.348 1.224 -2.899 1.00 42.35 63 LEU A O 3
ATOM 4862 N N . ALA A 1 64 ? 4.781 0.608 -5.007 1.00 74.41 64 ALA A N 3
ATOM 4863 C CA . ALA A 1 64 ? 4.866 -0.843 -4.750 1.00 35.24 64 ALA A CA 3
ATOM 4864 C C . ALA A 1 64 ? 6.298 -1.239 -4.372 1.00 12.41 64 ALA A C 3
ATOM 4865 O O . ALA A 1 64 ? 6.504 -2.035 -3.450 1.00 22.50 64 ALA A O 3
ATOM 4872 N N . GLN A 1 65 ? 7.276 -0.639 -5.085 1.00 70.41 65 GLN A N 3
ATOM 4873 C CA . GLN A 1 65 ? 8.714 -0.826 -4.817 1.00 62.33 65 GLN A CA 3
ATOM 4874 C C . GLN A 1 65 ? 9.036 -0.463 -3.361 1.00 11.21 65 GLN A C 3
ATOM 4875 O O . GLN A 1 65 ? 9.655 -1.249 -2.650 1.00 75.42 65 GLN A O 3
ATOM 4889 N N . GLN A 1 66 ? 8.575 0.734 -2.940 1.00 65.53 66 GLN A N 3
ATOM 4890 C CA . GLN A 1 66 ? 8.780 1.267 -1.577 1.00 62.12 66 GLN A CA 3
ATOM 4891 C C . GLN A 1 66 ? 8.157 0.375 -0.475 1.00 74.01 66 GLN A C 3
ATOM 4892 O O . GLN A 1 66 ? 8.827 0.075 0.525 1.00 51.41 66 GLN A O 3
ATOM 4906 N N . ILE A 1 67 ? 6.875 -0.025 -0.653 1.00 53.12 67 ILE A N 3
ATOM 4907 C CA . ILE A 1 67 ? 6.116 -0.808 0.354 1.00 44.31 67 ILE A CA 3
ATOM 4908 C C . ILE A 1 67 ? 6.745 -2.202 0.571 1.00 40.04 67 ILE A C 3
ATOM 4909 O O . ILE A 1 67 ? 7.014 -2.593 1.716 1.00 52.21 67 ILE A O 3
ATOM 4925 N N . PHE A 1 68 ? 6.982 -2.933 -0.540 1.00 24.14 68 PHE A N 3
ATOM 4926 C CA . PHE A 1 68 ? 7.558 -4.291 -0.502 1.00 74.15 68 PHE A CA 3
ATOM 4927 C C . PHE A 1 68 ? 9.023 -4.263 -0.010 1.00 3.44 68 PHE A C 3
ATOM 4928 O O . PHE A 1 68 ? 9.465 -5.203 0.665 1.00 44.44 68 PHE A O 3
ATOM 4945 N N . LEU A 1 69 ? 9.768 -3.180 -0.348 1.00 74.04 69 LEU A N 3
ATOM 4946 C CA . LEU A 1 69 ? 11.161 -2.969 0.113 1.00 42.21 69 LEU A CA 3
ATOM 4947 C C . LEU A 1 69 ? 11.225 -2.912 1.644 1.00 1.45 69 LEU A C 3
ATOM 4948 O O . LEU A 1 69 ? 11.988 -3.649 2.279 1.00 60.42 69 LEU A O 3
ATOM 4964 N N . GLN A 1 70 ? 10.399 -2.020 2.213 1.00 30.23 70 GLN A N 3
ATOM 4965 C CA . GLN A 1 70 ? 10.387 -1.740 3.655 1.00 5.13 70 GLN A CA 3
ATOM 4966 C C . GLN A 1 70 ? 9.663 -2.826 4.457 1.00 22.53 70 GLN A C 3
ATOM 4967 O O . GLN A 1 70 ? 9.935 -2.988 5.650 1.00 14.44 70 GLN A O 3
ATOM 4981 N N . CYS A 1 71 ? 8.742 -3.561 3.816 1.00 1.31 71 CYS A N 3
ATOM 4982 C CA . CYS A 1 71 ? 7.959 -4.612 4.477 1.00 24.55 71 CYS A CA 3
ATOM 4983 C C . CYS A 1 71 ? 7.711 -5.771 3.480 1.00 22.20 71 CYS A C 3
ATOM 4984 O O . CYS A 1 71 ? 6.809 -5.688 2.644 1.00 11.11 71 CYS A O 3
ATOM 4992 N N . PRO A 1 72 ? 8.550 -6.861 3.526 1.00 0.15 72 PRO A N 3
ATOM 4993 C CA . PRO A 1 72 ? 8.388 -8.040 2.637 1.00 60.34 72 PRO A CA 3
ATOM 4994 C C . PRO A 1 72 ? 7.262 -9.000 3.098 1.00 70.24 72 PRO A C 3
ATOM 4995 O O . PRO A 1 72 ? 7.004 -10.008 2.446 1.00 73.12 72 PRO A O 3
ATOM 5006 N N . GLY A 1 73 ? 6.585 -8.650 4.216 1.00 45.54 73 GLY A N 3
ATOM 5007 C CA . GLY A 1 73 ? 5.448 -9.424 4.734 1.00 43.25 73 GLY A CA 3
ATOM 5008 C C . GLY A 1 73 ? 4.122 -9.052 4.074 1.00 24.03 73 GLY A C 3
ATOM 5009 O O . GLY A 1 73 ? 3.085 -9.617 4.420 1.00 74.23 73 GLY A O 3
ATOM 5013 N N . VAL A 1 74 ? 4.166 -8.080 3.136 1.00 33.00 74 VAL A N 3
ATOM 5014 C CA . VAL A 1 74 ? 2.995 -7.663 2.353 1.00 41.53 74 VAL A CA 3
ATOM 5015 C C . VAL A 1 74 ? 2.792 -8.635 1.164 1.00 2.42 74 VAL A C 3
ATOM 5016 O O . VAL A 1 74 ? 3.702 -8.836 0.354 1.00 52.54 74 VAL A O 3
ATOM 5029 N N . GLU A 1 75 ? 1.589 -9.232 1.086 1.00 62.01 75 GLU A N 3
ATOM 5030 C CA . GLU A 1 75 ? 1.222 -10.205 0.048 1.00 41.40 75 GLU A CA 3
ATOM 5031 C C . GLU A 1 75 ? 0.898 -9.491 -1.271 1.00 5.24 75 GLU A C 3
ATOM 5032 O O . GLU A 1 75 ? 1.495 -9.776 -2.313 1.00 5.53 75 GLU A O 3
ATOM 5044 N N . SER A 1 76 ? -0.046 -8.538 -1.201 1.00 5.54 76 SER A N 3
ATOM 5045 C CA . SER A 1 76 ? -0.558 -7.827 -2.383 1.00 32.15 76 SER A CA 3
ATOM 5046 C C . SER A 1 76 ? -1.006 -6.404 -2.031 1.00 4.04 76 SER A C 3
ATOM 5047 O O . SER A 1 76 ? -1.175 -6.050 -0.859 1.00 55.44 76 SER A O 3
ATOM 5055 N N . LEU A 1 77 ? -1.167 -5.584 -3.076 1.00 42.55 77 LEU A N 3
ATOM 5056 C CA . LEU A 1 77 ? -1.627 -4.197 -2.977 1.00 65.33 77 LEU A CA 3
ATOM 5057 C C . LEU A 1 77 ? -2.880 -4.046 -3.836 1.00 64.15 77 LEU A C 3
ATOM 5058 O O . LEU A 1 77 ? -2.866 -4.440 -5.000 1.00 35.21 77 LEU A O 3
ATOM 5074 N N . MET A 1 78 ? -3.948 -3.501 -3.269 1.00 75.41 78 MET A N 3
ATOM 5075 C CA . MET A 1 78 ? -5.135 -3.097 -4.025 1.00 4.15 78 MET A CA 3
ATOM 5076 C C . MET A 1 78 ? -5.063 -1.577 -4.179 1.00 61.34 78 MET A C 3
ATOM 5077 O O . MET A 1 78 ? -5.353 -0.827 -3.232 1.00 0.34 78 MET A O 3
ATOM 5091 N N . ILE A 1 79 ? -4.595 -1.130 -5.357 1.00 50.42 79 ILE A N 3
ATOM 5092 C CA . ILE A 1 79 ? -4.420 0.294 -5.647 1.00 62.03 79 ILE A CA 3
ATOM 5093 C C . ILE A 1 79 ? -5.782 0.874 -6.041 1.00 1.41 79 ILE A C 3
ATOM 5094 O O . ILE A 1 79 ? -6.444 0.345 -6.943 1.00 61.23 79 ILE A O 3
ATOM 5110 N N . GLY A 1 80 ? -6.203 1.931 -5.345 1.00 73.31 80 GLY A N 3
ATOM 5111 C CA . GLY A 1 80 ? -7.392 2.684 -5.712 1.00 40.20 80 GLY A CA 3
ATOM 5112 C C . GLY A 1 80 ? -7.038 4.056 -6.248 1.00 30.11 80 GLY A C 3
ATOM 5113 O O . GLY A 1 80 ? -5.855 4.369 -6.458 1.00 61.13 80 GLY A O 3
ATOM 5117 N N . ASP A 1 81 ? -8.066 4.877 -6.480 1.00 63.31 81 ASP A N 3
ATOM 5118 C CA . ASP A 1 81 ? -7.891 6.262 -6.937 1.00 52.12 81 ASP A CA 3
ATOM 5119 C C . ASP A 1 81 ? -7.535 7.174 -5.758 1.00 33.34 81 ASP A C 3
ATOM 5120 O O . ASP A 1 81 ? -6.481 7.792 -5.768 1.00 71.24 81 ASP A O 3
ATOM 5129 N N . ASP A 1 82 ? -8.397 7.229 -4.733 1.00 1.34 82 ASP A N 3
ATOM 5130 C CA . ASP A 1 82 ? -8.165 8.067 -3.528 1.00 45.11 82 ASP A CA 3
ATOM 5131 C C . ASP A 1 82 ? -7.959 7.192 -2.283 1.00 14.34 82 ASP A C 3
ATOM 5132 O O . ASP A 1 82 ? -8.072 7.674 -1.158 1.00 21.42 82 ASP A O 3
ATOM 5141 N N . PHE A 1 83 ? -7.635 5.906 -2.490 1.00 31.23 83 PHE A N 3
ATOM 5142 C CA . PHE A 1 83 ? -7.466 4.938 -1.389 1.00 32.51 83 PHE A CA 3
ATOM 5143 C C . PHE A 1 83 ? -6.416 3.878 -1.747 1.00 13.10 83 PHE A C 3
ATOM 5144 O O . PHE A 1 83 ? -6.060 3.707 -2.916 1.00 52.13 83 PHE A O 3
ATOM 5161 N N . LEU A 1 84 ? -5.936 3.166 -0.722 1.00 51.24 84 LEU A N 3
ATOM 5162 C CA . LEU A 1 84 ? -4.945 2.098 -0.874 1.00 73.53 84 LEU A CA 3
ATOM 5163 C C . LEU A 1 84 ? -5.235 0.992 0.144 1.00 53.23 84 LEU A C 3
ATOM 5164 O O . LEU A 1 84 ? -4.990 1.168 1.338 1.00 2.02 84 LEU A O 3
ATOM 5180 N N . THR A 1 85 ? -5.751 -0.144 -0.330 1.00 11.51 85 THR A N 3
ATOM 5181 C CA . THR A 1 85 ? -6.095 -1.278 0.536 1.00 75.13 85 THR A CA 3
ATOM 5182 C C . THR A 1 85 ? -4.922 -2.282 0.509 1.00 11.12 85 THR A C 3
ATOM 5183 O O . THR A 1 85 ? -4.702 -2.966 -0.495 1.00 51.03 85 THR A O 3
ATOM 5194 N N . ILE A 1 86 ? -4.162 -2.336 1.614 1.00 4.34 86 ILE A N 3
ATOM 5195 C CA . ILE A 1 86 ? -2.945 -3.162 1.726 1.00 25.51 86 ILE A CA 3
ATOM 5196 C C . ILE A 1 86 ? -3.329 -4.567 2.196 1.00 24.10 86 ILE A C 3
ATOM 5197 O O . ILE A 1 86 ? -4.235 -4.720 3.013 1.00 12.32 86 ILE A O 3
ATOM 5213 N N . ASN A 1 87 ? -2.655 -5.586 1.643 1.00 72.31 87 ASN A N 3
ATOM 5214 C CA . ASN A 1 87 ? -2.841 -6.996 2.027 1.00 74.51 87 ASN A CA 3
ATOM 5215 C C . ASN A 1 87 ? -1.512 -7.557 2.521 1.00 72.31 87 ASN A C 3
ATOM 5216 O O . ASN A 1 87 ? -0.535 -7.556 1.778 1.00 34.23 87 ASN A O 3
ATOM 5227 N N . LYS A 1 88 ? -1.481 -8.026 3.771 1.00 65.54 88 LYS A N 3
ATOM 5228 C CA . LYS A 1 88 ? -0.280 -8.614 4.396 1.00 0.21 88 LYS A CA 3
ATOM 5229 C C . LYS A 1 88 ? -0.571 -10.046 4.857 1.00 31.11 88 LYS A C 3
ATOM 5230 O O . LYS A 1 88 ? -1.735 -10.463 4.916 1.00 43.42 88 LYS A O 3
ATOM 5249 N N . ASP A 1 89 ? 0.498 -10.797 5.173 1.00 22.55 89 ASP A N 3
ATOM 5250 C CA . ASP A 1 89 ? 0.405 -12.164 5.722 1.00 51.21 89 ASP A CA 3
ATOM 5251 C C . ASP A 1 89 ? -0.187 -12.105 7.144 1.00 55.44 89 ASP A C 3
ATOM 5252 O O . ASP A 1 89 ? 0.158 -11.210 7.912 1.00 53.43 89 ASP A O 3
ATOM 5261 N N . ARG A 1 90 ? -1.045 -13.074 7.501 1.00 3.44 90 ARG A N 3
ATOM 5262 C CA . ARG A 1 90 ? -1.807 -13.033 8.764 1.00 71.01 90 ARG A CA 3
ATOM 5263 C C . ARG A 1 90 ? -0.908 -13.208 10.016 1.00 62.42 90 ARG A C 3
ATOM 5264 O O . ARG A 1 90 ? -1.363 -12.987 11.148 1.00 12.40 90 ARG A O 3
ATOM 5285 N N . MET A 1 91 ? 0.379 -13.599 9.808 1.00 25.13 91 MET A N 3
ATOM 5286 C CA . MET A 1 91 ? 1.381 -13.701 10.901 1.00 24.54 91 MET A CA 3
ATOM 5287 C C . MET A 1 91 ? 1.922 -12.307 11.293 1.00 1.02 91 MET A C 3
ATOM 5288 O O . MET A 1 91 ? 2.523 -12.144 12.358 1.00 25.50 91 MET A O 3
ATOM 5302 N N . VAL A 1 92 ? 1.693 -11.310 10.414 1.00 51.51 92 VAL A N 3
ATOM 5303 C CA . VAL A 1 92 ? 2.191 -9.930 10.578 1.00 75.25 92 VAL A CA 3
ATOM 5304 C C . VAL A 1 92 ? 1.125 -9.056 11.273 1.00 53.24 92 VAL A C 3
ATOM 5305 O O . VAL A 1 92 ? -0.082 -9.212 11.022 1.00 63.12 92 VAL A O 3
ATOM 5318 N N . HIS A 1 93 ? 1.589 -8.158 12.153 1.00 1.24 93 HIS A N 3
ATOM 5319 C CA . HIS A 1 93 ? 0.737 -7.178 12.858 1.00 31.14 93 HIS A CA 3
ATOM 5320 C C . HIS A 1 93 ? 0.758 -5.840 12.075 1.00 2.44 93 HIS A C 3
ATOM 5321 O O . HIS A 1 93 ? 1.832 -5.397 11.644 1.00 12.40 93 HIS A O 3
ATOM 5336 N N . TRP A 1 94 ? -0.426 -5.205 11.906 1.00 74.51 94 TRP A N 3
ATOM 5337 C CA . TRP A 1 94 ? -0.584 -3.981 11.093 1.00 15.42 94 TRP A CA 3
ATOM 5338 C C . TRP A 1 94 ? 0.286 -2.812 11.568 1.00 5.40 94 TRP A C 3
ATOM 5339 O O . TRP A 1 94 ? 0.888 -2.143 10.741 1.00 54.23 94 TRP A O 3
ATOM 5360 N N . ASN A 1 95 ? 0.346 -2.582 12.898 1.00 63.14 95 ASN A N 3
ATOM 5361 C CA . ASN A 1 95 ? 1.053 -1.420 13.498 1.00 0.02 95 ASN A CA 3
ATOM 5362 C C . ASN A 1 95 ? 2.558 -1.367 13.110 1.00 41.04 95 ASN A C 3
ATOM 5363 O O . ASN A 1 95 ? 3.185 -0.314 13.216 1.00 1.05 95 ASN A O 3
ATOM 5374 N N . SER A 1 96 ? 3.120 -2.502 12.646 1.00 71.11 96 SER A N 3
ATOM 5375 C CA . SER A 1 96 ? 4.503 -2.561 12.133 1.00 24.44 96 SER A CA 3
ATOM 5376 C C . SER A 1 96 ? 4.621 -1.794 10.793 1.00 33.33 96 SER A C 3
ATOM 5377 O O . SER A 1 96 ? 5.431 -0.867 10.649 1.00 73.10 96 SER A O 3
ATOM 5385 N N . ILE A 1 97 ? 3.754 -2.175 9.833 1.00 41.45 97 ILE A N 3
ATOM 5386 C CA . ILE A 1 97 ? 3.811 -1.700 8.435 1.00 54.04 97 ILE A CA 3
ATOM 5387 C C . ILE A 1 97 ? 3.091 -0.330 8.286 1.00 44.31 97 ILE A C 3
ATOM 5388 O O . ILE A 1 97 ? 3.523 0.512 7.498 1.00 72.41 97 ILE A O 3
ATOM 5404 N N . LYS A 1 98 ? 2.027 -0.123 9.091 1.00 52.12 98 LYS A N 3
ATOM 5405 C CA . LYS A 1 98 ? 1.100 1.037 9.000 1.00 32.41 98 LYS A CA 3
ATOM 5406 C C . LYS A 1 98 ? 1.816 2.430 8.955 1.00 2.45 98 LYS A C 3
ATOM 5407 O O . LYS A 1 98 ? 1.586 3.172 8.001 1.00 25.35 98 LYS A O 3
ATOM 5426 N N . PRO A 1 99 ? 2.702 2.820 9.956 1.00 3.44 99 PRO A N 3
ATOM 5427 C CA . PRO A 1 99 ? 3.325 4.168 9.968 1.00 32.21 99 PRO A CA 3
ATOM 5428 C C . PRO A 1 99 ? 4.314 4.358 8.796 1.00 42.23 99 PRO A C 3
ATOM 5429 O O . PRO A 1 99 ? 4.513 5.476 8.319 1.00 22.21 99 PRO A O 3
ATOM 5440 N N . GLU A 1 100 ? 4.899 3.234 8.333 1.00 65.42 100 GLU A N 3
ATOM 5441 C CA . GLU A 1 100 ? 5.818 3.211 7.190 1.00 71.33 100 GLU A CA 3
ATOM 5442 C C . GLU A 1 100 ? 5.053 3.546 5.903 1.00 44.12 100 GLU A C 3
ATOM 5443 O O . GLU A 1 100 ? 5.517 4.336 5.092 1.00 41.22 100 GLU A O 3
ATOM 5455 N N . ILE A 1 101 ? 3.844 2.941 5.765 1.00 50.14 101 ILE A N 3
ATOM 5456 C CA . ILE A 1 101 ? 2.928 3.184 4.636 1.00 43.34 101 ILE A CA 3
ATOM 5457 C C . ILE A 1 101 ? 2.539 4.667 4.593 1.00 71.02 101 ILE A C 3
ATOM 5458 O O . ILE A 1 101 ? 2.693 5.307 3.564 1.00 53.14 101 ILE A O 3
ATOM 5474 N N . ILE A 1 102 ? 2.082 5.201 5.745 1.00 51.03 102 ILE A N 3
ATOM 5475 C CA . ILE A 1 102 ? 1.626 6.600 5.871 1.00 12.44 102 ILE A CA 3
ATOM 5476 C C . ILE A 1 102 ? 2.736 7.580 5.433 1.00 1.10 102 ILE A C 3
ATOM 5477 O O . ILE A 1 102 ? 2.461 8.543 4.712 1.00 35.25 102 ILE A O 3
ATOM 5493 N N . ASP A 1 103 ? 3.992 7.274 5.829 1.00 54.31 103 ASP A N 3
ATOM 5494 C CA . ASP A 1 103 ? 5.166 8.097 5.479 1.00 51.22 103 ASP A CA 3
ATOM 5495 C C . ASP A 1 103 ? 5.427 8.068 3.952 1.00 55.11 103 ASP A C 3
ATOM 5496 O O . ASP A 1 103 ? 5.651 9.116 3.340 1.00 32.32 103 ASP A O 3
ATOM 5505 N N . LEU A 1 104 ? 5.398 6.853 3.368 1.00 42.41 104 LEU A N 3
ATOM 5506 C CA . LEU A 1 104 ? 5.616 6.625 1.919 1.00 0.32 104 LEU A CA 3
ATOM 5507 C C . LEU A 1 104 ? 4.519 7.284 1.064 1.00 4.03 104 LEU A C 3
ATOM 5508 O O . LEU A 1 104 ? 4.787 7.772 -0.031 1.00 3.03 104 LEU A O 3
ATOM 5524 N N . LEU A 1 105 ? 3.288 7.285 1.596 1.00 13.23 105 LEU A N 3
ATOM 5525 C CA . LEU A 1 105 ? 2.121 7.920 0.961 1.00 25.30 105 LEU A CA 3
ATOM 5526 C C . LEU A 1 105 ? 2.214 9.451 1.056 1.00 51.44 105 LEU A C 3
ATOM 5527 O O . LEU A 1 105 ? 1.637 10.157 0.231 1.00 42.05 105 LEU A O 3
ATOM 5543 N N . THR A 1 106 ? 2.971 9.960 2.046 1.00 31.45 106 THR A N 3
ATOM 5544 C CA . THR A 1 106 ? 3.240 11.392 2.176 1.00 75.02 106 THR A CA 3
ATOM 5545 C C . THR A 1 106 ? 4.318 11.801 1.149 1.00 62.23 106 THR A C 3
ATOM 5546 O O . THR A 1 106 ? 4.234 12.872 0.557 1.00 42.14 106 THR A O 3
ATOM 5557 N N . LYS A 1 107 ? 5.303 10.899 0.917 1.00 72.32 107 LYS A N 3
ATOM 5558 C CA . LYS A 1 107 ? 6.360 11.093 -0.099 1.00 63.31 107 LYS A CA 3
ATOM 5559 C C . LYS A 1 107 ? 5.749 11.076 -1.518 1.00 61.41 107 LYS A C 3
ATOM 5560 O O . LYS A 1 107 ? 6.138 11.872 -2.379 1.00 73.01 107 LYS A O 3
ATOM 5579 N N . GLN A 1 108 ? 4.768 10.176 -1.731 1.00 45.04 108 GLN A N 3
ATOM 5580 C CA . GLN A 1 108 ? 4.027 10.065 -2.997 1.00 64.13 108 GLN A CA 3
ATOM 5581 C C . GLN A 1 108 ? 3.299 11.374 -3.315 1.00 34.52 108 GLN A C 3
ATOM 5582 O O . GLN A 1 108 ? 3.660 12.090 -4.241 1.00 54.43 108 GLN A O 3
ATOM 5596 N N . LEU A 1 109 ? 2.356 11.716 -2.441 1.00 12.42 109 LEU A N 3
ATOM 5597 C CA . LEU A 1 109 ? 1.370 12.769 -2.695 1.00 1.44 109 LEU A CA 3
ATOM 5598 C C . LEU A 1 109 ? 1.956 14.188 -2.488 1.00 74.23 109 LEU A C 3
ATOM 5599 O O . LEU A 1 109 ? 1.253 15.186 -2.701 1.00 55.11 109 LEU A O 3
ATOM 5615 N N . ALA A 1 110 ? 3.238 14.269 -2.056 1.00 73.35 110 ALA A N 3
ATOM 5616 C CA . ALA A 1 110 ? 3.996 15.534 -1.984 1.00 31.31 110 ALA A CA 3
ATOM 5617 C C . ALA A 1 110 ? 4.745 15.815 -3.307 1.00 53.50 110 ALA A C 3
ATOM 5618 O O . ALA A 1 110 ? 4.671 16.923 -3.849 1.00 73.35 110 ALA A O 3
ATOM 5625 N N . TYR A 1 111 ? 5.478 14.788 -3.809 1.00 4.43 111 TYR A N 3
ATOM 5626 C CA . TYR A 1 111 ? 6.394 14.946 -4.966 1.00 33.52 111 TYR A CA 3
ATOM 5627 C C . TYR A 1 111 ? 5.649 14.702 -6.289 1.00 50.12 111 TYR A C 3
ATOM 5628 O O . TYR A 1 111 ? 5.715 15.514 -7.216 1.00 70.13 111 TYR A O 3
ATOM 5646 N N . GLY A 1 112 ? 4.965 13.550 -6.365 1.00 45.41 112 GLY A N 3
ATOM 5647 C CA . GLY A 1 112 ? 4.270 13.108 -7.572 1.00 41.43 112 GLY A CA 3
ATOM 5648 C C . GLY A 1 112 ? 3.202 12.098 -7.210 1.00 61.33 112 GLY A C 3
ATOM 5649 O O . GLY A 1 112 ? 3.525 10.926 -6.938 1.00 1.21 112 GLY A O 3
ATOM 5653 N N . GLU A 1 113 ? 1.941 12.559 -7.215 1.00 4.51 113 GLU A N 3
ATOM 5654 C CA . GLU A 1 113 ? 0.787 11.875 -6.591 1.00 54.13 113 GLU A CA 3
ATOM 5655 C C . GLU A 1 113 ? 0.535 10.479 -7.178 1.00 21.45 113 GLU A C 3
ATOM 5656 O O . GLU A 1 113 ? -0.038 9.611 -6.508 1.00 55.10 113 GLU A O 3
ATOM 5668 N N . ASP A 1 114 ? 0.980 10.281 -8.428 1.00 52.52 114 ASP A N 3
ATOM 5669 C CA . ASP A 1 114 ? 0.759 9.031 -9.159 1.00 22.13 114 ASP A CA 3
ATOM 5670 C C . ASP A 1 114 ? 1.568 7.888 -8.506 1.00 31.00 114 ASP A C 3
ATOM 5671 O O . ASP A 1 114 ? 2.800 7.950 -8.416 1.00 73.34 114 ASP A O 3
ATOM 5680 N N . VAL A 1 115 ? 0.825 6.881 -8.028 1.00 51.01 115 VAL A N 3
ATOM 5681 C CA . VAL A 1 115 ? 1.344 5.669 -7.367 1.00 31.12 115 VAL A CA 3
ATOM 5682 C C . VAL A 1 115 ? 2.368 4.902 -8.241 1.00 44.23 115 VAL A C 3
ATOM 5683 O O . VAL A 1 115 ? 3.418 4.460 -7.747 1.00 24.42 115 VAL A O 3
ATOM 5696 N N . ILE A 1 116 ? 2.062 4.774 -9.543 1.00 13.24 116 ILE A N 3
ATOM 5697 C CA . ILE A 1 116 ? 2.842 3.954 -10.485 1.00 0.41 116 ILE A CA 3
ATOM 5698 C C . ILE A 1 116 ? 3.899 4.822 -11.179 1.00 10.45 116 ILE A C 3
ATOM 5699 O O . ILE A 1 116 ? 5.102 4.587 -11.037 1.00 53.02 116 ILE A O 3
ATOM 5715 N N . SER A 1 117 ? 3.426 5.857 -11.879 1.00 24.50 117 SER A N 3
ATOM 5716 C CA . SER A 1 117 ? 4.254 6.690 -12.754 1.00 41.21 117 SER A CA 3
ATOM 5717 C C . SER A 1 117 ? 5.132 7.688 -11.965 1.00 42.44 117 SER A C 3
ATOM 5718 O O . SER A 1 117 ? 4.727 8.234 -10.926 1.00 23.40 117 SER A O 3
ATOM 5726 N N . LYS A 1 118 ? 6.344 7.878 -12.489 1.00 43.24 118 LYS A N 3
ATOM 5727 C CA . LYS A 1 118 ? 7.345 8.826 -11.993 1.00 54.21 118 LYS A CA 3
ATOM 5728 C C . LYS A 1 118 ? 8.069 9.438 -13.215 1.00 40.04 118 LYS A C 3
ATOM 5729 O O . LYS A 1 118 ? 9.275 9.727 -13.185 1.00 32.23 118 LYS A O 3
ATOM 5748 N N . GLU A 1 119 ? 7.267 9.662 -14.279 1.00 75.34 119 GLU A N 3
ATOM 5749 C CA . GLU A 1 119 ? 7.721 10.189 -15.572 1.00 61.34 119 GLU A CA 3
ATOM 5750 C C . GLU A 1 119 ? 8.097 11.691 -15.428 1.00 23.25 119 GLU A C 3
ATOM 5751 O O . GLU A 1 119 ? 7.193 12.536 -15.359 1.00 42.22 119 GLU A O 3
ATOM 5764 N N . MET A 1 1 ? -8.887 43.092 43.805 1.00 53.53 1 MET A N 4
ATOM 5765 C CA . MET A 1 1 ? -8.977 43.413 42.367 1.00 73.24 1 MET A CA 4
ATOM 5766 C C . MET A 1 1 ? -8.818 42.121 41.564 1.00 51.53 1 MET A C 4
ATOM 5767 O O . MET A 1 1 ? -7.867 41.366 41.803 1.00 41.14 1 MET A O 4
ATOM 5783 N N . GLY A 1 2 ? -9.764 41.868 40.635 1.00 21.44 2 GLY A N 4
ATOM 5784 C CA . GLY A 1 2 ? -9.790 40.634 39.844 1.00 44.51 2 GLY A CA 4
ATOM 5785 C C . GLY A 1 2 ? -8.630 40.510 38.863 1.00 52.40 2 GLY A C 4
ATOM 5786 O O . GLY A 1 2 ? -8.202 41.505 38.269 1.00 20.13 2 GLY A O 4
ATOM 5790 N N . HIS A 1 3 ? -8.117 39.282 38.714 1.00 44.12 3 HIS A N 4
ATOM 5791 C CA . HIS A 1 3 ? -7.028 38.956 37.780 1.00 54.51 3 HIS A CA 4
ATOM 5792 C C . HIS A 1 3 ? -7.464 37.807 36.868 1.00 3.23 3 HIS A C 4
ATOM 5793 O O . HIS A 1 3 ? -8.025 36.809 37.339 1.00 75.33 3 HIS A O 4
ATOM 5808 N N . HIS A 1 4 ? -7.187 37.962 35.567 1.00 20.25 4 HIS A N 4
ATOM 5809 C CA . HIS A 1 4 ? -7.486 36.957 34.535 1.00 35.21 4 HIS A CA 4
ATOM 5810 C C . HIS A 1 4 ? -6.453 37.066 33.403 1.00 10.30 4 HIS A C 4
ATOM 5811 O O . HIS A 1 4 ? -5.964 38.162 33.102 1.00 63.41 4 HIS A O 4
ATOM 5826 N N . HIS A 1 5 ? -6.105 35.918 32.804 1.00 63.40 5 HIS A N 4
ATOM 5827 C CA . HIS A 1 5 ? -5.087 35.832 31.740 1.00 52.03 5 HIS A CA 4
ATOM 5828 C C . HIS A 1 5 ? -5.640 35.000 30.578 1.00 21.25 5 HIS A C 4
ATOM 5829 O O . HIS A 1 5 ? -6.508 34.145 30.787 1.00 32.40 5 HIS A O 4
ATOM 5844 N N . HIS A 1 6 ? -5.149 35.257 29.359 1.00 71.03 6 HIS A N 4
ATOM 5845 C CA . HIS A 1 6 ? -5.534 34.476 28.170 1.00 40.25 6 HIS A CA 4
ATOM 5846 C C . HIS A 1 6 ? -4.657 33.207 28.059 1.00 62.23 6 HIS A C 4
ATOM 5847 O O . HIS A 1 6 ? -3.420 33.297 28.077 1.00 32.10 6 HIS A O 4
ATOM 5862 N N . HIS A 1 7 ? -5.315 32.032 27.947 1.00 60.04 7 HIS A N 4
ATOM 5863 C CA . HIS A 1 7 ? -4.642 30.728 27.794 1.00 30.03 7 HIS A CA 4
ATOM 5864 C C . HIS A 1 7 ? -4.107 30.580 26.362 1.00 53.42 7 HIS A C 4
ATOM 5865 O O . HIS A 1 7 ? -4.867 30.710 25.396 1.00 20.02 7 HIS A O 4
ATOM 5880 N N . HIS A 1 8 ? -2.800 30.330 26.243 1.00 31.44 8 HIS A N 4
ATOM 5881 C CA . HIS A 1 8 ? -2.123 30.091 24.961 1.00 50.34 8 HIS A CA 4
ATOM 5882 C C . HIS A 1 8 ? -2.166 28.591 24.618 1.00 13.41 8 HIS A C 4
ATOM 5883 O O . HIS A 1 8 ? -1.637 27.767 25.370 1.00 51.12 8 HIS A O 4
ATOM 5898 N N . SER A 1 9 ? -2.815 28.247 23.497 1.00 1.42 9 SER A N 4
ATOM 5899 C CA . SER A 1 9 ? -2.915 26.859 23.008 1.00 2.31 9 SER A CA 4
ATOM 5900 C C . SER A 1 9 ? -1.808 26.575 21.984 1.00 1.11 9 SER A C 4
ATOM 5901 O O . SER A 1 9 ? -1.271 27.505 21.373 1.00 23.55 9 SER A O 4
ATOM 5909 N N . HIS A 1 10 ? -1.471 25.284 21.822 1.00 5.04 10 HIS A N 4
ATOM 5910 C CA . HIS A 1 10 ? -0.541 24.821 20.787 1.00 63.14 10 HIS A CA 4
ATOM 5911 C C . HIS A 1 10 ? -1.169 25.054 19.403 1.00 53.14 10 HIS A C 4
ATOM 5912 O O . HIS A 1 10 ? -2.021 24.281 18.948 1.00 1.21 10 HIS A O 4
ATOM 5927 N N . MET A 1 11 ? -0.775 26.165 18.779 1.00 11.42 11 MET A N 4
ATOM 5928 C CA . MET A 1 11 ? -1.227 26.528 17.435 1.00 63.13 11 MET A CA 4
ATOM 5929 C C . MET A 1 11 ? -0.396 25.741 16.410 1.00 14.05 11 MET A C 4
ATOM 5930 O O . MET A 1 11 ? 0.755 26.088 16.131 1.00 64.03 11 MET A O 4
ATOM 5944 N N . ASN A 1 12 ? -0.984 24.646 15.896 1.00 62.14 12 ASN A N 4
ATOM 5945 C CA . ASN A 1 12 ? -0.281 23.672 15.045 1.00 25.22 12 ASN A CA 4
ATOM 5946 C C . ASN A 1 12 ? -0.120 24.202 13.605 1.00 73.34 12 ASN A C 4
ATOM 5947 O O . ASN A 1 12 ? -0.980 24.937 13.098 1.00 13.33 12 ASN A O 4
ATOM 5958 N N . SER A 1 13 ? 1.002 23.840 12.974 1.00 11.01 13 SER A N 4
ATOM 5959 C CA . SER A 1 13 ? 1.279 24.150 11.571 1.00 15.11 13 SER A CA 4
ATOM 5960 C C . SER A 1 13 ? 0.962 22.902 10.743 1.00 54.22 13 SER A C 4
ATOM 5961 O O . SER A 1 13 ? 1.809 22.017 10.611 1.00 23.11 13 SER A O 4
ATOM 5969 N N . GLN A 1 14 ? -0.295 22.800 10.259 1.00 13.11 14 GLN A N 4
ATOM 5970 C CA . GLN A 1 14 ? -0.757 21.656 9.459 1.00 60.31 14 GLN A CA 4
ATOM 5971 C C . GLN A 1 14 ? -0.010 21.609 8.110 1.00 74.14 14 GLN A C 4
ATOM 5972 O O . GLN A 1 14 ? -0.390 22.275 7.144 1.00 30.21 14 GLN A O 4
ATOM 5986 N N . ARG A 1 15 ? 1.101 20.863 8.098 1.00 32.23 15 ARG A N 4
ATOM 5987 C CA . ARG A 1 15 ? 1.935 20.640 6.906 1.00 22.52 15 ARG A CA 4
ATOM 5988 C C . ARG A 1 15 ? 2.254 19.144 6.799 1.00 24.01 15 ARG A C 4
ATOM 5989 O O . ARG A 1 15 ? 3.388 18.707 7.054 1.00 72.54 15 ARG A O 4
ATOM 6010 N N . LEU A 1 16 ? 1.227 18.363 6.464 1.00 22.43 16 LEU A N 4
ATOM 6011 C CA . LEU A 1 16 ? 1.328 16.909 6.296 1.00 40.53 16 LEU A CA 4
ATOM 6012 C C . LEU A 1 16 ? 0.283 16.449 5.278 1.00 11.31 16 LEU A C 4
ATOM 6013 O O . LEU A 1 16 ? -0.795 17.055 5.151 1.00 30.54 16 LEU A O 4
ATOM 6029 N N . ILE A 1 17 ? 0.612 15.384 4.548 1.00 12.34 17 ILE A N 4
ATOM 6030 C CA . ILE A 1 17 ? -0.319 14.737 3.623 1.00 33.00 17 ILE A CA 4
ATOM 6031 C C . ILE A 1 17 ? -1.196 13.771 4.429 1.00 63.12 17 ILE A C 4
ATOM 6032 O O . ILE A 1 17 ? -0.791 12.654 4.758 1.00 11.55 17 ILE A O 4
ATOM 6048 N N . HIS A 1 18 ? -2.376 14.288 4.794 1.00 43.41 18 HIS A N 4
ATOM 6049 C CA . HIS A 1 18 ? -3.323 13.665 5.719 1.00 35.42 18 HIS A CA 4
ATOM 6050 C C . HIS A 1 18 ? -3.970 12.399 5.109 1.00 42.51 18 HIS A C 4
ATOM 6051 O O . HIS A 1 18 ? -4.644 12.459 4.073 1.00 12.34 18 HIS A O 4
ATOM 6066 N N . ILE A 1 19 ? -3.794 11.266 5.814 1.00 61.45 19 ILE A N 4
ATOM 6067 C CA . ILE A 1 19 ? -4.236 9.931 5.370 1.00 53.32 19 ILE A CA 4
ATOM 6068 C C . ILE A 1 19 ? -5.099 9.339 6.496 1.00 65.42 19 ILE A C 4
ATOM 6069 O O . ILE A 1 19 ? -4.643 9.278 7.641 1.00 24.53 19 ILE A O 4
ATOM 6085 N N . LYS A 1 20 ? -6.332 8.921 6.179 1.00 1.55 20 LYS A N 4
ATOM 6086 C CA . LYS A 1 20 ? -7.269 8.359 7.167 1.00 43.01 20 LYS A CA 4
ATOM 6087 C C . LYS A 1 20 ? -7.242 6.822 7.086 1.00 55.14 20 LYS A C 4
ATOM 6088 O O . LYS A 1 20 ? -7.447 6.252 6.016 1.00 4.42 20 LYS A O 4
ATOM 6107 N N . THR A 1 21 ? -7.005 6.171 8.227 1.00 32.14 21 THR A N 4
ATOM 6108 C CA . THR A 1 21 ? -6.885 4.710 8.311 1.00 60.12 21 THR A CA 4
ATOM 6109 C C . THR A 1 21 ? -8.269 4.099 8.629 1.00 73.43 21 THR A C 4
ATOM 6110 O O . THR A 1 21 ? -8.858 4.387 9.680 1.00 3.32 21 THR A O 4
ATOM 6121 N N . LEU A 1 22 ? -8.780 3.286 7.696 1.00 23.44 22 LEU A N 4
ATOM 6122 C CA . LEU A 1 22 ? -10.112 2.659 7.783 1.00 44.33 22 LEU A CA 4
ATOM 6123 C C . LEU A 1 22 ? -9.953 1.135 7.883 1.00 12.34 22 LEU A C 4
ATOM 6124 O O . LEU A 1 22 ? -9.124 0.543 7.176 1.00 11.13 22 LEU A O 4
ATOM 6140 N N . THR A 1 23 ? -10.759 0.510 8.751 1.00 71.31 23 THR A N 4
ATOM 6141 C CA . THR A 1 23 ? -10.782 -0.951 8.924 1.00 44.35 23 THR A CA 4
ATOM 6142 C C . THR A 1 23 ? -11.714 -1.603 7.889 1.00 23.02 23 THR A C 4
ATOM 6143 O O . THR A 1 23 ? -12.673 -0.980 7.432 1.00 3.41 23 THR A O 4
ATOM 6154 N N . THR A 1 24 ? -11.431 -2.868 7.554 1.00 50.13 24 THR A N 4
ATOM 6155 C CA . THR A 1 24 ? -12.131 -3.625 6.498 1.00 4.22 24 THR A CA 4
ATOM 6156 C C . THR A 1 24 ? -12.800 -4.878 7.130 1.00 75.34 24 THR A C 4
ATOM 6157 O O . THR A 1 24 ? -12.555 -5.160 8.313 1.00 5.00 24 THR A O 4
ATOM 6168 N N . PRO A 1 25 ? -13.642 -5.666 6.368 1.00 22.15 25 PRO A N 4
ATOM 6169 C CA . PRO A 1 25 ? -14.098 -7.010 6.822 1.00 73.55 25 PRO A CA 4
ATOM 6170 C C . PRO A 1 25 ? -12.997 -8.103 6.705 1.00 64.53 25 PRO A C 4
ATOM 6171 O O . PRO A 1 25 ? -13.297 -9.300 6.793 1.00 14.03 25 PRO A O 4
ATOM 6182 N N . ASN A 1 26 ? -11.724 -7.684 6.522 1.00 13.04 26 ASN A N 4
ATOM 6183 C CA . ASN A 1 26 ? -10.568 -8.585 6.393 1.00 22.11 26 ASN A CA 4
ATOM 6184 C C . ASN A 1 26 ? -9.571 -8.305 7.537 1.00 13.32 26 ASN A C 4
ATOM 6185 O O . ASN A 1 26 ? -9.565 -7.208 8.104 1.00 51.10 26 ASN A O 4
ATOM 6196 N N . GLU A 1 27 ? -8.725 -9.301 7.861 1.00 1.23 27 GLU A N 4
ATOM 6197 C CA . GLU A 1 27 ? -7.638 -9.154 8.865 1.00 3.14 27 GLU A CA 4
ATOM 6198 C C . GLU A 1 27 ? -6.289 -8.936 8.151 1.00 43.42 27 GLU A C 4
ATOM 6199 O O . GLU A 1 27 ? -5.409 -8.241 8.671 1.00 20.13 27 GLU A O 4
ATOM 6211 N N . ASN A 1 28 ? -6.134 -9.558 6.959 1.00 12.34 28 ASN A N 4
ATOM 6212 C CA . ASN A 1 28 ? -4.935 -9.394 6.118 1.00 73.50 28 ASN A CA 4
ATOM 6213 C C . ASN A 1 28 ? -4.914 -7.994 5.496 1.00 2.10 28 ASN A C 4
ATOM 6214 O O . ASN A 1 28 ? -3.873 -7.372 5.428 1.00 12.32 28 ASN A O 4
ATOM 6225 N N . ALA A 1 29 ? -6.087 -7.517 5.053 1.00 10.24 29 ALA A N 4
ATOM 6226 C CA . ALA A 1 29 ? -6.218 -6.224 4.351 1.00 3.12 29 ALA A CA 4
ATOM 6227 C C . ALA A 1 29 ? -6.550 -5.079 5.332 1.00 52.11 29 ALA A C 4
ATOM 6228 O O . ALA A 1 29 ? -7.323 -5.271 6.277 1.00 62.35 29 ALA A O 4
ATOM 6235 N N . LEU A 1 30 ? -5.951 -3.893 5.098 1.00 62.11 30 LEU A N 4
ATOM 6236 C CA . LEU A 1 30 ? -6.265 -2.650 5.834 1.00 42.42 30 LEU A CA 4
ATOM 6237 C C . LEU A 1 30 ? -6.258 -1.480 4.838 1.00 62.42 30 LEU A C 4
ATOM 6238 O O . LEU A 1 30 ? -5.336 -1.361 4.018 1.00 44.25 30 LEU A O 4
ATOM 6254 N N . LYS A 1 31 ? -7.296 -0.636 4.914 1.00 2.21 31 LYS A N 4
ATOM 6255 C CA . LYS A 1 31 ? -7.532 0.458 3.962 1.00 42.12 31 LYS A CA 4
ATOM 6256 C C . LYS A 1 31 ? -6.905 1.773 4.476 1.00 62.23 31 LYS A C 4
ATOM 6257 O O . LYS A 1 31 ? -7.074 2.135 5.638 1.00 10.05 31 LYS A O 4
ATOM 6276 N N . PHE A 1 32 ? -6.157 2.450 3.599 1.00 54.02 32 PHE A N 4
ATOM 6277 C CA . PHE A 1 32 ? -5.568 3.782 3.844 1.00 23.11 32 PHE A CA 4
ATOM 6278 C C . PHE A 1 32 ? -6.123 4.750 2.783 1.00 54.45 32 PHE A C 4
ATOM 6279 O O . PHE A 1 32 ? -5.952 4.523 1.584 1.00 75.11 32 PHE A O 4
ATOM 6296 N N . LEU A 1 33 ? -6.790 5.816 3.236 1.00 4.34 33 LEU A N 4
ATOM 6297 C CA . LEU A 1 33 ? -7.531 6.746 2.363 1.00 63.25 33 LEU A CA 4
ATOM 6298 C C . LEU A 1 33 ? -6.775 8.083 2.234 1.00 71.42 33 LEU A C 4
ATOM 6299 O O . LEU A 1 33 ? -6.406 8.684 3.242 1.00 21.12 33 LEU A O 4
ATOM 6315 N N . SER A 1 34 ? -6.567 8.525 0.988 1.00 1.21 34 SER A N 4
ATOM 6316 C CA . SER A 1 34 ? -6.037 9.856 0.666 1.00 41.31 34 SER A CA 4
ATOM 6317 C C . SER A 1 34 ? -7.146 10.892 0.918 1.00 64.22 34 SER A C 4
ATOM 6318 O O . SER A 1 34 ? -8.111 10.975 0.150 1.00 54.13 34 SER A O 4
ATOM 6326 N N . THR A 1 35 ? -7.010 11.658 2.011 1.00 4.44 35 THR A N 4
ATOM 6327 C CA . THR A 1 35 ? -8.123 12.439 2.591 1.00 41.03 35 THR A CA 4
ATOM 6328 C C . THR A 1 35 ? -7.977 13.940 2.303 1.00 3.23 35 THR A C 4
ATOM 6329 O O . THR A 1 35 ? -8.983 14.650 2.148 1.00 54.20 35 THR A O 4
ATOM 6340 N N . ASP A 1 36 ? -6.726 14.430 2.224 1.00 33.55 36 ASP A N 4
ATOM 6341 C CA . ASP A 1 36 ? -6.452 15.856 1.929 1.00 1.44 36 ASP A CA 4
ATOM 6342 C C . ASP A 1 36 ? -6.509 16.118 0.400 1.00 3.12 36 ASP A C 4
ATOM 6343 O O . ASP A 1 36 ? -7.062 15.299 -0.344 1.00 52.11 36 ASP A O 4
ATOM 6352 N N . GLY A 1 37 ? -5.936 17.258 -0.055 1.00 11.10 37 GLY A N 4
ATOM 6353 C CA . GLY A 1 37 ? -5.970 17.658 -1.472 1.00 11.04 37 GLY A CA 4
ATOM 6354 C C . GLY A 1 37 ? -5.195 16.727 -2.409 1.00 34.23 37 GLY A C 4
ATOM 6355 O O . GLY A 1 37 ? -5.399 16.774 -3.624 1.00 51.24 37 GLY A O 4
ATOM 6359 N N . GLU A 1 38 ? -4.302 15.876 -1.856 1.00 54.23 38 GLU A N 4
ATOM 6360 C CA . GLU A 1 38 ? -3.538 14.895 -2.643 1.00 25.23 38 GLU A CA 4
ATOM 6361 C C . GLU A 1 38 ? -4.351 13.598 -2.813 1.00 45.05 38 GLU A C 4
ATOM 6362 O O . GLU A 1 38 ? -5.112 13.208 -1.922 1.00 32.32 38 GLU A O 4
ATOM 6374 N N . MET A 1 39 ? -4.159 12.942 -3.960 1.00 31.31 39 MET A N 4
ATOM 6375 C CA . MET A 1 39 ? -4.939 11.767 -4.386 1.00 70.12 39 MET A CA 4
ATOM 6376 C C . MET A 1 39 ? -4.004 10.856 -5.194 1.00 5.34 39 MET A C 4
ATOM 6377 O O . MET A 1 39 ? -3.315 11.352 -6.094 1.00 22.03 39 MET A O 4
ATOM 6391 N N . LEU A 1 40 ? -3.975 9.543 -4.861 1.00 1.11 40 LEU A N 4
ATOM 6392 C CA . LEU A 1 40 ? -2.992 8.568 -5.412 1.00 20.53 40 LEU A CA 4
ATOM 6393 C C . LEU A 1 40 ? -2.983 8.559 -6.948 1.00 5.34 40 LEU A C 4
ATOM 6394 O O . LEU A 1 40 ? -1.929 8.589 -7.576 1.00 21.33 40 LEU A O 4
ATOM 6410 N N . GLN A 1 41 ? -4.187 8.531 -7.506 1.00 31.23 41 GLN A N 4
ATOM 6411 C CA . GLN A 1 41 ? -4.447 8.508 -8.945 1.00 21.32 41 GLN A CA 4
ATOM 6412 C C . GLN A 1 41 ? -5.733 9.313 -9.230 1.00 10.34 41 GLN A C 4
ATOM 6413 O O . GLN A 1 41 ? -6.605 9.420 -8.366 1.00 65.33 41 GLN A O 4
ATOM 6427 N N . THR A 1 42 ? -5.831 9.875 -10.439 1.00 14.41 42 THR A N 4
ATOM 6428 C CA . THR A 1 42 ? -7.053 10.522 -10.934 1.00 21.44 42 THR A CA 4
ATOM 6429 C C . THR A 1 42 ? -8.112 9.439 -11.299 1.00 72.43 42 THR A C 4
ATOM 6430 O O . THR A 1 42 ? -7.741 8.311 -11.657 1.00 54.33 42 THR A O 4
ATOM 6441 N N . ARG A 1 43 ? -9.416 9.779 -11.170 1.00 1.25 43 ARG A N 4
ATOM 6442 C CA . ARG A 1 43 ? -10.541 8.910 -11.591 1.00 24.25 43 ARG A CA 4
ATOM 6443 C C . ARG A 1 43 ? -10.405 8.572 -13.092 1.00 2.04 43 ARG A C 4
ATOM 6444 O O . ARG A 1 43 ? -10.758 9.381 -13.956 1.00 43.01 43 ARG A O 4
ATOM 6465 N N . GLY A 1 44 ? -9.833 7.397 -13.376 1.00 5.41 44 GLY A N 4
ATOM 6466 C CA . GLY A 1 44 ? -9.577 6.953 -14.750 1.00 33.40 44 GLY A CA 4
ATOM 6467 C C . GLY A 1 44 ? -9.522 5.434 -14.852 1.00 24.24 44 GLY A C 4
ATOM 6468 O O . GLY A 1 44 ? -10.166 4.834 -15.724 1.00 24.32 44 GLY A O 4
ATOM 6472 N N . SER A 1 45 ? -8.758 4.805 -13.939 1.00 33.10 45 SER A N 4
ATOM 6473 C CA . SER A 1 45 ? -8.600 3.338 -13.885 1.00 4.24 45 SER A CA 4
ATOM 6474 C C . SER A 1 45 ? -9.298 2.756 -12.637 1.00 70.04 45 SER A C 4
ATOM 6475 O O . SER A 1 45 ? -9.878 3.496 -11.825 1.00 12.30 45 SER A O 4
ATOM 6483 N N . LYS A 1 46 ? -9.257 1.416 -12.526 1.00 0.25 46 LYS A N 4
ATOM 6484 C CA . LYS A 1 46 ? -9.952 0.636 -11.488 1.00 33.20 46 LYS A CA 4
ATOM 6485 C C . LYS A 1 46 ? -8.994 0.292 -10.320 1.00 13.11 46 LYS A C 4
ATOM 6486 O O . LYS A 1 46 ? -7.845 0.759 -10.289 1.00 74.34 46 LYS A O 4
ATOM 6505 N N . SER A 1 47 ? -9.485 -0.521 -9.363 1.00 23.14 47 SER A N 4
ATOM 6506 C CA . SER A 1 47 ? -8.674 -1.029 -8.238 1.00 73.14 47 SER A CA 4
ATOM 6507 C C . SER A 1 47 ? -7.754 -2.177 -8.721 1.00 31.33 47 SER A C 4
ATOM 6508 O O . SER A 1 47 ? -8.134 -3.352 -8.685 1.00 53.42 47 SER A O 4
ATOM 6516 N N . ILE A 1 48 ? -6.555 -1.805 -9.204 1.00 34.35 48 ILE A N 4
ATOM 6517 C CA . ILE A 1 48 ? -5.568 -2.747 -9.765 1.00 61.20 48 ILE A CA 4
ATOM 6518 C C . ILE A 1 48 ? -4.843 -3.513 -8.643 1.00 22.44 48 ILE A C 4
ATOM 6519 O O . ILE A 1 48 ? -4.294 -2.898 -7.735 1.00 62.21 48 ILE A O 4
ATOM 6535 N N . VAL A 1 49 ? -4.826 -4.852 -8.728 1.00 12.21 49 VAL A N 4
ATOM 6536 C CA . VAL A 1 49 ? -4.140 -5.698 -7.745 1.00 50.32 49 VAL A CA 4
ATOM 6537 C C . VAL A 1 49 ? -2.683 -5.919 -8.198 1.00 62.13 49 VAL A C 4
ATOM 6538 O O . VAL A 1 49 ? -2.442 -6.349 -9.331 1.00 54.45 49 VAL A O 4
ATOM 6551 N N . ILE A 1 50 ? -1.728 -5.566 -7.328 1.00 61.34 50 ILE A N 4
ATOM 6552 C CA . ILE A 1 50 ? -0.293 -5.807 -7.543 1.00 52.50 50 ILE A CA 4
ATOM 6553 C C . ILE A 1 50 ? 0.200 -6.777 -6.460 1.00 10.23 50 ILE A C 4
ATOM 6554 O O . ILE A 1 50 ? 0.292 -6.401 -5.292 1.00 60.43 50 ILE A O 4
ATOM 6570 N N . LYS A 1 51 ? 0.530 -8.016 -6.847 1.00 23.13 51 LYS A N 4
ATOM 6571 C CA . LYS A 1 51 ? 1.040 -9.030 -5.906 1.00 51.12 51 LYS A CA 4
ATOM 6572 C C . LYS A 1 51 ? 2.567 -8.950 -5.859 1.00 74.12 51 LYS A C 4
ATOM 6573 O O . LYS A 1 51 ? 3.196 -8.346 -6.747 1.00 72.23 51 LYS A O 4
ATOM 6592 N N . ASN A 1 52 ? 3.143 -9.583 -4.825 1.00 74.04 52 ASN A N 4
ATOM 6593 C CA . ASN A 1 52 ? 4.606 -9.700 -4.642 1.00 54.21 52 ASN A CA 4
ATOM 6594 C C . ASN A 1 52 ? 5.295 -10.379 -5.847 1.00 52.12 52 ASN A C 4
ATOM 6595 O O . ASN A 1 52 ? 6.464 -10.110 -6.130 1.00 22.14 52 ASN A O 4
ATOM 6606 N N . THR A 1 53 ? 4.543 -11.235 -6.556 1.00 73.40 53 THR A N 4
ATOM 6607 C CA . THR A 1 53 ? 5.036 -11.977 -7.720 1.00 61.03 53 THR A CA 4
ATOM 6608 C C . THR A 1 53 ? 5.157 -11.077 -8.965 1.00 73.51 53 THR A C 4
ATOM 6609 O O . THR A 1 53 ? 6.070 -11.258 -9.773 1.00 51.35 53 THR A O 4
ATOM 6620 N N . ASP A 1 54 ? 4.241 -10.096 -9.086 1.00 44.02 54 ASP A N 4
ATOM 6621 C CA . ASP A 1 54 ? 4.087 -9.272 -10.302 1.00 11.55 54 ASP A CA 4
ATOM 6622 C C . ASP A 1 54 ? 5.154 -8.182 -10.368 1.00 35.22 54 ASP A C 4
ATOM 6623 O O . ASP A 1 54 ? 4.864 -7.002 -10.133 1.00 35.04 54 ASP A O 4
ATOM 6632 N N . GLU A 1 55 ? 6.388 -8.612 -10.690 1.00 53.22 55 GLU A N 4
ATOM 6633 C CA . GLU A 1 55 ? 7.578 -7.755 -10.797 1.00 51.32 55 GLU A CA 4
ATOM 6634 C C . GLU A 1 55 ? 7.313 -6.527 -11.688 1.00 73.04 55 GLU A C 4
ATOM 6635 O O . GLU A 1 55 ? 7.677 -5.412 -11.328 1.00 42.00 55 GLU A O 4
ATOM 6647 N N . ASN A 1 56 ? 6.616 -6.758 -12.820 1.00 65.12 56 ASN A N 4
ATOM 6648 C CA . ASN A 1 56 ? 6.262 -5.707 -13.794 1.00 2.25 56 ASN A CA 4
ATOM 6649 C C . ASN A 1 56 ? 5.427 -4.583 -13.136 1.00 21.34 56 ASN A C 4
ATOM 6650 O O . ASN A 1 56 ? 5.772 -3.401 -13.255 1.00 52.03 56 ASN A O 4
ATOM 6661 N N . LEU A 1 57 ? 4.371 -4.973 -12.397 1.00 21.51 57 LEU A N 4
ATOM 6662 C CA . LEU A 1 57 ? 3.415 -4.031 -11.778 1.00 34.32 57 LEU A CA 4
ATOM 6663 C C . LEU A 1 57 ? 4.062 -3.261 -10.610 1.00 5.04 57 LEU A C 4
ATOM 6664 O O . LEU A 1 57 ? 3.809 -2.058 -10.431 1.00 20.52 57 LEU A O 4
ATOM 6680 N N . ILE A 1 58 ? 4.897 -3.983 -9.831 1.00 34.12 58 ILE A N 4
ATOM 6681 C CA . ILE A 1 58 ? 5.695 -3.415 -8.730 1.00 15.21 58 ILE A CA 4
ATOM 6682 C C . ILE A 1 58 ? 6.599 -2.295 -9.277 1.00 1.22 58 ILE A C 4
ATOM 6683 O O . ILE A 1 58 ? 6.621 -1.190 -8.750 1.00 12.54 58 ILE A O 4
ATOM 6699 N N . ASN A 1 59 ? 7.292 -2.603 -10.385 1.00 44.41 59 ASN A N 4
ATOM 6700 C CA . ASN A 1 59 ? 8.224 -1.674 -11.057 1.00 32.03 59 ASN A CA 4
ATOM 6701 C C . ASN A 1 59 ? 7.526 -0.456 -11.680 1.00 42.31 59 ASN A C 4
ATOM 6702 O O . ASN A 1 59 ? 8.161 0.590 -11.856 1.00 62.31 59 ASN A O 4
ATOM 6713 N N . HIS A 1 60 ? 6.236 -0.599 -12.036 1.00 30.14 60 HIS A N 4
ATOM 6714 C CA . HIS A 1 60 ? 5.439 0.512 -12.607 1.00 23.10 60 HIS A CA 4
ATOM 6715 C C . HIS A 1 60 ? 5.133 1.586 -11.547 1.00 51.33 60 HIS A C 4
ATOM 6716 O O . HIS A 1 60 ? 5.112 2.785 -11.849 1.00 15.43 60 HIS A O 4
ATOM 6731 N N . SER A 1 61 ? 4.895 1.138 -10.309 1.00 71.32 61 SER A N 4
ATOM 6732 C CA . SER A 1 61 ? 4.572 2.016 -9.177 1.00 52.21 61 SER A CA 4
ATOM 6733 C C . SER A 1 61 ? 5.675 1.909 -8.112 1.00 44.15 61 SER A C 4
ATOM 6734 O O . SER A 1 61 ? 5.755 0.909 -7.403 1.00 22.01 61 SER A O 4
ATOM 6742 N N . LYS A 1 62 ? 6.533 2.951 -8.009 1.00 34.14 62 LYS A N 4
ATOM 6743 C CA . LYS A 1 62 ? 7.657 2.979 -7.042 1.00 12.44 62 LYS A CA 4
ATOM 6744 C C . LYS A 1 62 ? 7.149 2.936 -5.586 1.00 21.34 62 LYS A C 4
ATOM 6745 O O . LYS A 1 62 ? 7.893 2.564 -4.674 1.00 4.21 62 LYS A O 4
ATOM 6764 N N . LEU A 1 63 ? 5.867 3.296 -5.399 1.00 71.52 63 LEU A N 4
ATOM 6765 C CA . LEU A 1 63 ? 5.157 3.124 -4.124 1.00 32.51 63 LEU A CA 4
ATOM 6766 C C . LEU A 1 63 ? 5.123 1.635 -3.734 1.00 43.35 63 LEU A C 4
ATOM 6767 O O . LEU A 1 63 ? 5.464 1.287 -2.605 1.00 64.33 63 LEU A O 4
ATOM 6783 N N . ALA A 1 64 ? 4.764 0.768 -4.710 1.00 34.43 64 ALA A N 4
ATOM 6784 C CA . ALA A 1 64 ? 4.716 -0.692 -4.516 1.00 4.23 64 ALA A CA 4
ATOM 6785 C C . ALA A 1 64 ? 6.111 -1.244 -4.200 1.00 64.23 64 ALA A C 4
ATOM 6786 O O . ALA A 1 64 ? 6.252 -2.083 -3.310 1.00 0.51 64 ALA A O 4
ATOM 6793 N N . GLN A 1 65 ? 7.137 -0.732 -4.926 1.00 25.34 65 GLN A N 4
ATOM 6794 C CA . GLN A 1 65 ? 8.552 -1.086 -4.684 1.00 62.32 65 GLN A CA 4
ATOM 6795 C C . GLN A 1 65 ? 8.950 -0.791 -3.226 1.00 74.32 65 GLN A C 4
ATOM 6796 O O . GLN A 1 65 ? 9.510 -1.654 -2.561 1.00 5.53 65 GLN A O 4
ATOM 6810 N N . GLN A 1 66 ? 8.618 0.423 -2.743 1.00 14.43 66 GLN A N 4
ATOM 6811 C CA . GLN A 1 66 ? 8.898 0.864 -1.360 1.00 12.33 66 GLN A CA 4
ATOM 6812 C C . GLN A 1 66 ? 8.210 -0.023 -0.298 1.00 63.32 66 GLN A C 4
ATOM 6813 O O . GLN A 1 66 ? 8.838 -0.392 0.702 1.00 53.12 66 GLN A O 4
ATOM 6827 N N . ILE A 1 67 ? 6.925 -0.354 -0.526 1.00 33.32 67 ILE A N 4
ATOM 6828 C CA . ILE A 1 67 ? 6.111 -1.143 0.418 1.00 0.35 67 ILE A CA 4
ATOM 6829 C C . ILE A 1 67 ? 6.654 -2.587 0.530 1.00 10.31 67 ILE A C 4
ATOM 6830 O O . ILE A 1 67 ? 6.842 -3.100 1.638 1.00 21.30 67 ILE A O 4
ATOM 6846 N N . PHE A 1 68 ? 6.945 -3.216 -0.623 1.00 53.53 68 PHE A N 4
ATOM 6847 C CA . PHE A 1 68 ? 7.506 -4.582 -0.670 1.00 73.34 68 PHE A CA 4
ATOM 6848 C C . PHE A 1 68 ? 8.957 -4.625 -0.137 1.00 54.42 68 PHE A C 4
ATOM 6849 O O . PHE A 1 68 ? 9.335 -5.588 0.538 1.00 70.43 68 PHE A O 4
ATOM 6866 N N . LEU A 1 69 ? 9.752 -3.573 -0.428 1.00 61.25 69 LEU A N 4
ATOM 6867 C CA . LEU A 1 69 ? 11.184 -3.496 -0.043 1.00 73.30 69 LEU A CA 4
ATOM 6868 C C . LEU A 1 69 ? 11.329 -3.406 1.481 1.00 4.25 69 LEU A C 4
ATOM 6869 O O . LEU A 1 69 ? 12.032 -4.207 2.106 1.00 21.53 69 LEU A O 4
ATOM 6885 N N . GLN A 1 70 ? 10.633 -2.421 2.056 1.00 34.12 70 GLN A N 4
ATOM 6886 C CA . GLN A 1 70 ? 10.744 -2.072 3.478 1.00 33.15 70 GLN A CA 4
ATOM 6887 C C . GLN A 1 70 ? 9.903 -3.008 4.359 1.00 14.31 70 GLN A C 4
ATOM 6888 O O . GLN A 1 70 ? 10.199 -3.168 5.552 1.00 23.23 70 GLN A O 4
ATOM 6902 N N . CYS A 1 71 ? 8.856 -3.629 3.782 1.00 75.03 71 CYS A N 4
ATOM 6903 C CA . CYS A 1 71 ? 7.976 -4.543 4.515 1.00 44.21 71 CYS A CA 4
ATOM 6904 C C . CYS A 1 71 ? 7.895 -5.898 3.763 1.00 33.20 71 CYS A C 4
ATOM 6905 O O . CYS A 1 71 ? 7.142 -6.027 2.790 1.00 54.21 71 CYS A O 4
ATOM 6913 N N . PRO A 1 72 ? 8.714 -6.922 4.186 1.00 45.01 72 PRO A N 4
ATOM 6914 C CA . PRO A 1 72 ? 8.766 -8.264 3.530 1.00 24.11 72 PRO A CA 4
ATOM 6915 C C . PRO A 1 72 ? 7.477 -9.097 3.707 1.00 43.32 72 PRO A C 4
ATOM 6916 O O . PRO A 1 72 ? 7.242 -10.057 2.964 1.00 63.42 72 PRO A O 4
ATOM 6927 N N . GLY A 1 73 ? 6.642 -8.707 4.688 1.00 11.30 73 GLY A N 4
ATOM 6928 C CA . GLY A 1 73 ? 5.411 -9.433 5.014 1.00 32.55 73 GLY A CA 4
ATOM 6929 C C . GLY A 1 73 ? 4.196 -8.950 4.237 1.00 44.40 73 GLY A C 4
ATOM 6930 O O . GLY A 1 73 ? 3.069 -9.274 4.606 1.00 53.24 73 GLY A O 4
ATOM 6934 N N . VAL A 1 74 ? 4.415 -8.150 3.176 1.00 34.31 74 VAL A N 4
ATOM 6935 C CA . VAL A 1 74 ? 3.334 -7.733 2.269 1.00 72.02 74 VAL A CA 4
ATOM 6936 C C . VAL A 1 74 ? 3.145 -8.816 1.196 1.00 45.31 74 VAL A C 4
ATOM 6937 O O . VAL A 1 74 ? 4.095 -9.142 0.475 1.00 2.22 74 VAL A O 4
ATOM 6950 N N . GLU A 1 75 ? 1.925 -9.360 1.102 1.00 35.40 75 GLU A N 4
ATOM 6951 C CA . GLU A 1 75 ? 1.588 -10.444 0.163 1.00 73.41 75 GLU A CA 4
ATOM 6952 C C . GLU A 1 75 ? 1.108 -9.856 -1.170 1.00 23.42 75 GLU A C 4
ATOM 6953 O O . GLU A 1 75 ? 1.464 -10.348 -2.248 1.00 14.41 75 GLU A O 4
ATOM 6965 N N . SER A 1 76 ? 0.306 -8.784 -1.073 1.00 43.31 76 SER A N 4
ATOM 6966 C CA . SER A 1 76 ? -0.267 -8.106 -2.243 1.00 51.03 76 SER A CA 4
ATOM 6967 C C . SER A 1 76 ? -0.710 -6.679 -1.885 1.00 44.11 76 SER A C 4
ATOM 6968 O O . SER A 1 76 ? -0.718 -6.280 -0.713 1.00 21.50 76 SER A O 4
ATOM 6976 N N . LEU A 1 77 ? -1.066 -5.921 -2.926 1.00 71.20 77 LEU A N 4
ATOM 6977 C CA . LEU A 1 77 ? -1.582 -4.550 -2.833 1.00 54.14 77 LEU A CA 4
ATOM 6978 C C . LEU A 1 77 ? -2.840 -4.445 -3.696 1.00 13.20 77 LEU A C 4
ATOM 6979 O O . LEU A 1 77 ? -2.979 -5.169 -4.689 1.00 61.13 77 LEU A O 4
ATOM 6995 N N . MET A 1 78 ? -3.760 -3.563 -3.311 1.00 74.43 78 MET A N 4
ATOM 6996 C CA . MET A 1 78 ? -4.887 -3.162 -4.154 1.00 34.52 78 MET A CA 4
ATOM 6997 C C . MET A 1 78 ? -4.831 -1.649 -4.292 1.00 12.51 78 MET A C 4
ATOM 6998 O O . MET A 1 78 ? -5.174 -0.917 -3.352 1.00 50.11 78 MET A O 4
ATOM 7012 N N . ILE A 1 79 ? -4.350 -1.195 -5.448 1.00 63.12 79 ILE A N 4
ATOM 7013 C CA . ILE A 1 79 ? -4.175 0.216 -5.740 1.00 30.14 79 ILE A CA 4
ATOM 7014 C C . ILE A 1 79 ? -5.508 0.802 -6.201 1.00 32.53 79 ILE A C 4
ATOM 7015 O O . ILE A 1 79 ? -6.055 0.354 -7.210 1.00 73.54 79 ILE A O 4
ATOM 7031 N N . GLY A 1 80 ? -6.008 1.799 -5.481 1.00 34.41 80 GLY A N 4
ATOM 7032 C CA . GLY A 1 80 ? -7.189 2.545 -5.909 1.00 43.31 80 GLY A CA 4
ATOM 7033 C C . GLY A 1 80 ? -6.827 3.953 -6.345 1.00 34.13 80 GLY A C 4
ATOM 7034 O O . GLY A 1 80 ? -5.646 4.338 -6.329 1.00 64.34 80 GLY A O 4
ATOM 7038 N N . ASP A 1 81 ? -7.850 4.712 -6.748 1.00 52.33 81 ASP A N 4
ATOM 7039 C CA . ASP A 1 81 ? -7.698 6.116 -7.174 1.00 14.32 81 ASP A CA 4
ATOM 7040 C C . ASP A 1 81 ? -7.413 7.028 -5.962 1.00 24.02 81 ASP A C 4
ATOM 7041 O O . ASP A 1 81 ? -6.422 7.750 -5.952 1.00 20.45 81 ASP A O 4
ATOM 7050 N N . ASP A 1 82 ? -8.264 6.982 -4.925 1.00 30.44 82 ASP A N 4
ATOM 7051 C CA . ASP A 1 82 ? -8.053 7.782 -3.692 1.00 41.33 82 ASP A CA 4
ATOM 7052 C C . ASP A 1 82 ? -7.838 6.881 -2.469 1.00 64.55 82 ASP A C 4
ATOM 7053 O O . ASP A 1 82 ? -7.626 7.379 -1.378 1.00 55.14 82 ASP A O 4
ATOM 7062 N N . PHE A 1 83 ? -7.872 5.554 -2.655 1.00 2.23 83 PHE A N 4
ATOM 7063 C CA . PHE A 1 83 ? -7.708 4.588 -1.552 1.00 51.41 83 PHE A CA 4
ATOM 7064 C C . PHE A 1 83 ? -6.594 3.597 -1.894 1.00 71.24 83 PHE A C 4
ATOM 7065 O O . PHE A 1 83 ? -6.280 3.388 -3.066 1.00 2.13 83 PHE A O 4
ATOM 7082 N N . LEU A 1 84 ? -5.991 2.993 -0.868 1.00 31.51 84 LEU A N 4
ATOM 7083 C CA . LEU A 1 84 ? -4.960 1.966 -1.042 1.00 33.44 84 LEU A CA 4
ATOM 7084 C C . LEU A 1 84 ? -5.095 0.927 0.065 1.00 14.52 84 LEU A C 4
ATOM 7085 O O . LEU A 1 84 ? -4.983 1.250 1.246 1.00 3.01 84 LEU A O 4
ATOM 7101 N N . THR A 1 85 ? -5.336 -0.320 -0.331 1.00 64.21 85 THR A N 4
ATOM 7102 C CA . THR A 1 85 ? -5.535 -1.425 0.596 1.00 75.30 85 THR A CA 4
ATOM 7103 C C . THR A 1 85 ? -4.301 -2.345 0.568 1.00 3.35 85 THR A C 4
ATOM 7104 O O . THR A 1 85 ? -4.047 -3.034 -0.424 1.00 11.41 85 THR A O 4
ATOM 7115 N N . ILE A 1 86 ? -3.517 -2.305 1.650 1.00 12.22 86 ILE A N 4
ATOM 7116 C CA . ILE A 1 86 ? -2.293 -3.105 1.785 1.00 42.23 86 ILE A CA 4
ATOM 7117 C C . ILE A 1 86 ? -2.666 -4.451 2.421 1.00 74.34 86 ILE A C 4
ATOM 7118 O O . ILE A 1 86 ? -3.531 -4.493 3.302 1.00 15.22 86 ILE A O 4
ATOM 7134 N N . ASN A 1 87 ? -2.037 -5.542 1.965 1.00 75.01 87 ASN A N 4
ATOM 7135 C CA . ASN A 1 87 ? -2.286 -6.895 2.503 1.00 70.33 87 ASN A CA 4
ATOM 7136 C C . ASN A 1 87 ? -1.023 -7.412 3.198 1.00 34.32 87 ASN A C 4
ATOM 7137 O O . ASN A 1 87 ? 0.034 -7.512 2.566 1.00 13.02 87 ASN A O 4
ATOM 7148 N N . LYS A 1 88 ? -1.142 -7.701 4.503 1.00 15.11 88 LYS A N 4
ATOM 7149 C CA . LYS A 1 88 ? -0.065 -8.268 5.340 1.00 33.45 88 LYS A CA 4
ATOM 7150 C C . LYS A 1 88 ? -0.326 -9.754 5.629 1.00 24.12 88 LYS A C 4
ATOM 7151 O O . LYS A 1 88 ? -1.463 -10.235 5.556 1.00 43.20 88 LYS A O 4
ATOM 7170 N N . ASP A 1 89 ? 0.760 -10.440 5.986 1.00 44.10 89 ASP A N 4
ATOM 7171 C CA . ASP A 1 89 ? 0.742 -11.822 6.456 1.00 73.41 89 ASP A CA 4
ATOM 7172 C C . ASP A 1 89 ? 0.080 -11.877 7.857 1.00 73.00 89 ASP A C 4
ATOM 7173 O O . ASP A 1 89 ? 0.227 -10.940 8.650 1.00 71.31 89 ASP A O 4
ATOM 7182 N N . ARG A 1 90 ? -0.651 -12.968 8.136 1.00 61.45 90 ARG A N 4
ATOM 7183 C CA . ARG A 1 90 ? -1.415 -13.156 9.405 1.00 71.42 90 ARG A CA 4
ATOM 7184 C C . ARG A 1 90 ? -0.507 -13.207 10.659 1.00 13.12 90 ARG A C 4
ATOM 7185 O O . ARG A 1 90 ? -0.952 -12.873 11.760 1.00 5.11 90 ARG A O 4
ATOM 7206 N N . MET A 1 91 ? 0.761 -13.610 10.472 1.00 52.13 91 MET A N 4
ATOM 7207 C CA . MET A 1 91 ? 1.759 -13.708 11.559 1.00 43.32 91 MET A CA 4
ATOM 7208 C C . MET A 1 91 ? 2.492 -12.366 11.769 1.00 1.02 91 MET A C 4
ATOM 7209 O O . MET A 1 91 ? 3.233 -12.214 12.746 1.00 72.32 91 MET A O 4
ATOM 7223 N N . VAL A 1 92 ? 2.278 -11.394 10.857 1.00 63.01 92 VAL A N 4
ATOM 7224 C CA . VAL A 1 92 ? 2.915 -10.065 10.933 1.00 13.32 92 VAL A CA 4
ATOM 7225 C C . VAL A 1 92 ? 1.894 -9.032 11.464 1.00 21.02 92 VAL A C 4
ATOM 7226 O O . VAL A 1 92 ? 0.737 -9.025 11.035 1.00 4.24 92 VAL A O 4
ATOM 7239 N N . HIS A 1 93 ? 2.350 -8.173 12.397 1.00 5.34 93 HIS A N 4
ATOM 7240 C CA . HIS A 1 93 ? 1.496 -7.220 13.139 1.00 5.30 93 HIS A CA 4
ATOM 7241 C C . HIS A 1 93 ? 1.180 -5.971 12.292 1.00 20.14 93 HIS A C 4
ATOM 7242 O O . HIS A 1 93 ? 2.074 -5.426 11.645 1.00 51.24 93 HIS A O 4
ATOM 7257 N N . TRP A 1 94 ? -0.083 -5.504 12.344 1.00 44.11 94 TRP A N 4
ATOM 7258 C CA . TRP A 1 94 ? -0.580 -4.384 11.508 1.00 22.03 94 TRP A CA 4
ATOM 7259 C C . TRP A 1 94 ? -0.194 -2.996 12.057 1.00 12.04 94 TRP A C 4
ATOM 7260 O O . TRP A 1 94 ? 0.388 -2.176 11.327 1.00 41.30 94 TRP A O 4
ATOM 7281 N N . ASN A 1 95 ? -0.512 -2.749 13.347 1.00 63.41 95 ASN A N 4
ATOM 7282 C CA . ASN A 1 95 ? -0.320 -1.429 14.009 1.00 2.10 95 ASN A CA 4
ATOM 7283 C C . ASN A 1 95 ? 1.156 -0.980 14.033 1.00 44.45 95 ASN A C 4
ATOM 7284 O O . ASN A 1 95 ? 1.444 0.209 14.203 1.00 40.02 95 ASN A O 4
ATOM 7295 N N . SER A 1 96 ? 2.055 -1.943 13.828 1.00 33.32 96 SER A N 4
ATOM 7296 C CA . SER A 1 96 ? 3.505 -1.730 13.833 1.00 11.44 96 SER A CA 4
ATOM 7297 C C . SER A 1 96 ? 3.946 -1.019 12.534 1.00 14.34 96 SER A C 4
ATOM 7298 O O . SER A 1 96 ? 4.784 -0.113 12.556 1.00 21.23 96 SER A O 4
ATOM 7306 N N . ILE A 1 97 ? 3.340 -1.447 11.415 1.00 13.50 97 ILE A N 4
ATOM 7307 C CA . ILE A 1 97 ? 3.776 -1.079 10.050 1.00 53.03 97 ILE A CA 4
ATOM 7308 C C . ILE A 1 97 ? 3.014 0.149 9.494 1.00 51.21 97 ILE A C 4
ATOM 7309 O O . ILE A 1 97 ? 3.456 0.752 8.507 1.00 40.11 97 ILE A O 4
ATOM 7325 N N . LYS A 1 98 ? 1.877 0.510 10.138 1.00 32.11 98 LYS A N 4
ATOM 7326 C CA . LYS A 1 98 ? 1.041 1.666 9.706 1.00 64.01 98 LYS A CA 4
ATOM 7327 C C . LYS A 1 98 ? 1.869 2.972 9.482 1.00 13.34 98 LYS A C 4
ATOM 7328 O O . LYS A 1 98 ? 1.712 3.585 8.430 1.00 4.51 98 LYS A O 4
ATOM 7347 N N . PRO A 1 99 ? 2.795 3.410 10.431 1.00 51.21 99 PRO A N 4
ATOM 7348 C CA . PRO A 1 99 ? 3.648 4.620 10.208 1.00 3.31 99 PRO A CA 4
ATOM 7349 C C . PRO A 1 99 ? 4.490 4.539 8.915 1.00 60.03 99 PRO A C 4
ATOM 7350 O O . PRO A 1 99 ? 4.637 5.543 8.195 1.00 12.42 99 PRO A O 4
ATOM 7361 N N . GLU A 1 100 ? 5.021 3.331 8.622 1.00 31.51 100 GLU A N 4
ATOM 7362 C CA . GLU A 1 100 ? 5.873 3.084 7.443 1.00 52.25 100 GLU A CA 4
ATOM 7363 C C . GLU A 1 100 ? 5.082 3.316 6.156 1.00 52.23 100 GLU A C 4
ATOM 7364 O O . GLU A 1 100 ? 5.496 4.095 5.295 1.00 1.41 100 GLU A O 4
ATOM 7376 N N . ILE A 1 101 ? 3.900 2.673 6.090 1.00 23.14 101 ILE A N 4
ATOM 7377 C CA . ILE A 1 101 ? 3.005 2.725 4.926 1.00 72.12 101 ILE A CA 4
ATOM 7378 C C . ILE A 1 101 ? 2.549 4.174 4.660 1.00 5.04 101 ILE A C 4
ATOM 7379 O O . ILE A 1 101 ? 2.772 4.698 3.573 1.00 51.25 101 ILE A O 4
ATOM 7395 N N . ILE A 1 102 ? 1.967 4.820 5.697 1.00 0.13 102 ILE A N 4
ATOM 7396 C CA . ILE A 1 102 ? 1.440 6.204 5.608 1.00 54.22 102 ILE A CA 4
ATOM 7397 C C . ILE A 1 102 ? 2.538 7.186 5.116 1.00 41.54 102 ILE A C 4
ATOM 7398 O O . ILE A 1 102 ? 2.263 8.068 4.290 1.00 0.34 102 ILE A O 4
ATOM 7414 N N . ASP A 1 103 ? 3.791 6.966 5.586 1.00 73.54 103 ASP A N 4
ATOM 7415 C CA . ASP A 1 103 ? 4.963 7.790 5.207 1.00 30.13 103 ASP A CA 4
ATOM 7416 C C . ASP A 1 103 ? 5.302 7.620 3.708 1.00 30.31 103 ASP A C 4
ATOM 7417 O O . ASP A 1 103 ? 5.570 8.606 3.016 1.00 15.33 103 ASP A O 4
ATOM 7426 N N . LEU A 1 104 ? 5.276 6.361 3.219 1.00 31.02 104 LEU A N 4
ATOM 7427 C CA . LEU A 1 104 ? 5.539 6.030 1.796 1.00 21.04 104 LEU A CA 4
ATOM 7428 C C . LEU A 1 104 ? 4.460 6.639 0.872 1.00 74.23 104 LEU A C 4
ATOM 7429 O O . LEU A 1 104 ? 4.763 7.133 -0.229 1.00 65.22 104 LEU A O 4
ATOM 7445 N N . LEU A 1 105 ? 3.197 6.612 1.349 1.00 53.24 105 LEU A N 4
ATOM 7446 C CA . LEU A 1 105 ? 2.050 7.258 0.671 1.00 2.43 105 LEU A CA 4
ATOM 7447 C C . LEU A 1 105 ? 2.253 8.781 0.615 1.00 22.20 105 LEU A C 4
ATOM 7448 O O . LEU A 1 105 ? 1.906 9.416 -0.380 1.00 63.01 105 LEU A O 4
ATOM 7464 N N . THR A 1 106 ? 2.883 9.337 1.665 1.00 15.21 106 THR A N 4
ATOM 7465 C CA . THR A 1 106 ? 3.176 10.769 1.761 1.00 52.42 106 THR A CA 4
ATOM 7466 C C . THR A 1 106 ? 4.323 11.143 0.793 1.00 72.23 106 THR A C 4
ATOM 7467 O O . THR A 1 106 ? 4.335 12.245 0.257 1.00 61.33 106 THR A O 4
ATOM 7478 N N . LYS A 1 107 ? 5.266 10.193 0.547 1.00 11.14 107 LYS A N 4
ATOM 7479 C CA . LYS A 1 107 ? 6.380 10.393 -0.411 1.00 55.24 107 LYS A CA 4
ATOM 7480 C C . LYS A 1 107 ? 5.833 10.568 -1.839 1.00 22.13 107 LYS A C 4
ATOM 7481 O O . LYS A 1 107 ? 6.132 11.565 -2.508 1.00 23.11 107 LYS A O 4
ATOM 7500 N N . GLN A 1 108 ? 5.016 9.581 -2.280 1.00 60.42 108 GLN A N 4
ATOM 7501 C CA . GLN A 1 108 ? 4.420 9.564 -3.638 1.00 43.41 108 GLN A CA 4
ATOM 7502 C C . GLN A 1 108 ? 3.573 10.819 -3.898 1.00 73.44 108 GLN A C 4
ATOM 7503 O O . GLN A 1 108 ? 3.667 11.456 -4.964 1.00 61.55 108 GLN A O 4
ATOM 7517 N N . LEU A 1 109 ? 2.753 11.166 -2.901 1.00 13.21 109 LEU A N 4
ATOM 7518 C CA . LEU A 1 109 ? 1.832 12.301 -2.978 1.00 3.24 109 LEU A CA 4
ATOM 7519 C C . LEU A 1 109 ? 2.575 13.642 -2.811 1.00 2.12 109 LEU A C 4
ATOM 7520 O O . LEU A 1 109 ? 2.051 14.681 -3.190 1.00 50.23 109 LEU A O 4
ATOM 7536 N N . ALA A 1 110 ? 3.814 13.604 -2.266 1.00 62.25 110 ALA A N 4
ATOM 7537 C CA . ALA A 1 110 ? 4.701 14.790 -2.185 1.00 62.44 110 ALA A CA 4
ATOM 7538 C C . ALA A 1 110 ? 5.304 15.104 -3.564 1.00 63.22 110 ALA A C 4
ATOM 7539 O O . ALA A 1 110 ? 5.628 16.257 -3.860 1.00 1.21 110 ALA A O 4
ATOM 7546 N N . TYR A 1 111 ? 5.468 14.055 -4.393 1.00 65.12 111 TYR A N 4
ATOM 7547 C CA . TYR A 1 111 ? 5.801 14.216 -5.821 1.00 31.35 111 TYR A CA 4
ATOM 7548 C C . TYR A 1 111 ? 4.571 14.747 -6.592 1.00 3.33 111 TYR A C 4
ATOM 7549 O O . TYR A 1 111 ? 4.712 15.434 -7.611 1.00 21.04 111 TYR A O 4
ATOM 7567 N N . GLY A 1 112 ? 3.368 14.434 -6.057 1.00 65.33 112 GLY A N 4
ATOM 7568 C CA . GLY A 1 112 ? 2.097 14.716 -6.732 1.00 54.24 112 GLY A CA 4
ATOM 7569 C C . GLY A 1 112 ? 1.879 13.777 -7.911 1.00 42.31 112 GLY A C 4
ATOM 7570 O O . GLY A 1 112 ? 1.224 14.132 -8.898 1.00 41.12 112 GLY A O 4
ATOM 7574 N N . GLU A 1 113 ? 2.429 12.561 -7.777 1.00 44.21 113 GLU A N 4
ATOM 7575 C CA . GLU A 1 113 ? 2.508 11.564 -8.849 1.00 3.25 113 GLU A CA 4
ATOM 7576 C C . GLU A 1 113 ? 1.304 10.612 -8.810 1.00 54.40 113 GLU A C 4
ATOM 7577 O O . GLU A 1 113 ? 0.866 10.206 -7.723 1.00 41.34 113 GLU A O 4
ATOM 7589 N N . ASP A 1 114 ? 0.777 10.265 -9.996 1.00 3.20 114 ASP A N 4
ATOM 7590 C CA . ASP A 1 114 ? -0.219 9.197 -10.144 1.00 32.42 114 ASP A CA 4
ATOM 7591 C C . ASP A 1 114 ? 0.502 7.841 -10.047 1.00 43.41 114 ASP A C 4
ATOM 7592 O O . ASP A 1 114 ? 1.402 7.561 -10.845 1.00 4.12 114 ASP A O 4
ATOM 7601 N N . VAL A 1 115 ? 0.107 7.045 -9.034 1.00 53.53 115 VAL A N 4
ATOM 7602 C CA . VAL A 1 115 ? 0.699 5.737 -8.686 1.00 13.14 115 VAL A CA 4
ATOM 7603 C C . VAL A 1 115 ? 0.841 4.805 -9.920 1.00 32.21 115 VAL A C 4
ATOM 7604 O O . VAL A 1 115 ? 1.914 4.259 -10.178 1.00 4.32 115 VAL A O 4
ATOM 7617 N N . ILE A 1 116 ? -0.257 4.669 -10.670 1.00 71.33 116 ILE A N 4
ATOM 7618 C CA . ILE A 1 116 ? -0.339 3.960 -11.964 1.00 24.25 116 ILE A CA 4
ATOM 7619 C C . ILE A 1 116 ? -1.595 4.467 -12.693 1.00 72.24 116 ILE A C 4
ATOM 7620 O O . ILE A 1 116 ? -2.450 5.106 -12.083 1.00 41.41 116 ILE A O 4
ATOM 7636 N N . SER A 1 117 ? -1.675 4.236 -14.001 1.00 43.13 117 SER A N 4
ATOM 7637 C CA . SER A 1 117 ? -2.929 4.372 -14.745 1.00 20.22 117 SER A CA 4
ATOM 7638 C C . SER A 1 117 ? -3.444 2.951 -15.022 1.00 51.33 117 SER A C 4
ATOM 7639 O O . SER A 1 117 ? -4.117 2.369 -14.171 1.00 35.11 117 SER A O 4
ATOM 7647 N N . LYS A 1 118 ? -3.009 2.338 -16.135 1.00 33.33 118 LYS A N 4
ATOM 7648 C CA . LYS A 1 118 ? -3.516 1.024 -16.583 1.00 63.43 118 LYS A CA 4
ATOM 7649 C C . LYS A 1 118 ? -2.370 0.002 -16.726 1.00 51.54 118 LYS A C 4
ATOM 7650 O O . LYS A 1 118 ? -2.555 -1.183 -16.439 1.00 72.35 118 LYS A O 4
ATOM 7669 N N . GLU A 1 119 ? -1.185 0.467 -17.147 1.00 32.15 119 GLU A N 4
ATOM 7670 C CA . GLU A 1 119 ? -0.019 -0.402 -17.363 1.00 62.42 119 GLU A CA 4
ATOM 7671 C C . GLU A 1 119 ? 0.783 -0.513 -16.046 1.00 34.20 119 GLU A C 4
ATOM 7672 O O . GLU A 1 119 ? 0.618 -1.523 -15.321 1.00 70.54 119 GLU A O 4
ATOM 7685 N N . MET A 1 1 ? 28.370 49.982 -0.543 1.00 55.44 1 MET A N 5
ATOM 7686 C CA . MET A 1 1 ? 27.323 48.927 -0.548 1.00 62.43 1 MET A CA 5
ATOM 7687 C C . MET A 1 1 ? 27.927 47.598 -1.033 1.00 62.33 1 MET A C 5
ATOM 7688 O O . MET A 1 1 ? 27.875 47.278 -2.227 1.00 54.34 1 MET A O 5
ATOM 7704 N N . GLY A 1 2 ? 28.551 46.854 -0.094 1.00 34.01 2 GLY A N 5
ATOM 7705 C CA . GLY A 1 2 ? 29.150 45.540 -0.371 1.00 51.32 2 GLY A CA 5
ATOM 7706 C C . GLY A 1 2 ? 28.450 44.416 0.376 1.00 22.15 2 GLY A C 5
ATOM 7707 O O . GLY A 1 2 ? 29.053 43.363 0.634 1.00 31.41 2 GLY A O 5
ATOM 7711 N N . HIS A 1 3 ? 27.169 44.646 0.744 1.00 21.02 3 HIS A N 5
ATOM 7712 C CA . HIS A 1 3 ? 26.323 43.622 1.374 1.00 11.43 3 HIS A CA 5
ATOM 7713 C C . HIS A 1 3 ? 25.875 42.634 0.288 1.00 23.34 3 HIS A C 5
ATOM 7714 O O . HIS A 1 3 ? 24.838 42.836 -0.360 1.00 62.44 3 HIS A O 5
ATOM 7729 N N . HIS A 1 4 ? 26.711 41.609 0.047 1.00 31.03 4 HIS A N 5
ATOM 7730 C CA . HIS A 1 4 ? 26.428 40.567 -0.936 1.00 53.21 4 HIS A CA 5
ATOM 7731 C C . HIS A 1 4 ? 25.327 39.652 -0.387 1.00 63.10 4 HIS A C 5
ATOM 7732 O O . HIS A 1 4 ? 25.564 38.869 0.542 1.00 51.50 4 HIS A O 5
ATOM 7747 N N . HIS A 1 5 ? 24.133 39.792 -0.961 1.00 61.51 5 HIS A N 5
ATOM 7748 C CA . HIS A 1 5 ? 22.923 39.091 -0.515 1.00 70.23 5 HIS A CA 5
ATOM 7749 C C . HIS A 1 5 ? 22.944 37.622 -0.978 1.00 4.21 5 HIS A C 5
ATOM 7750 O O . HIS A 1 5 ? 23.111 37.345 -2.169 1.00 73.45 5 HIS A O 5
ATOM 7765 N N . HIS A 1 6 ? 22.800 36.695 -0.021 1.00 21.43 6 HIS A N 5
ATOM 7766 C CA . HIS A 1 6 ? 22.746 35.249 -0.285 1.00 0.21 6 HIS A CA 5
ATOM 7767 C C . HIS A 1 6 ? 21.721 34.593 0.664 1.00 41.30 6 HIS A C 5
ATOM 7768 O O . HIS A 1 6 ? 22.066 33.873 1.607 1.00 40.34 6 HIS A O 5
ATOM 7783 N N . HIS A 1 7 ? 20.438 34.895 0.407 1.00 14.14 7 HIS A N 5
ATOM 7784 C CA . HIS A 1 7 ? 19.308 34.425 1.232 1.00 1.52 7 HIS A CA 5
ATOM 7785 C C . HIS A 1 7 ? 18.454 33.431 0.427 1.00 75.42 7 HIS A C 5
ATOM 7786 O O . HIS A 1 7 ? 17.681 33.834 -0.446 1.00 23.23 7 HIS A O 5
ATOM 7801 N N . HIS A 1 8 ? 18.621 32.130 0.725 1.00 2.11 8 HIS A N 5
ATOM 7802 C CA . HIS A 1 8 ? 17.855 31.038 0.089 1.00 65.23 8 HIS A CA 5
ATOM 7803 C C . HIS A 1 8 ? 17.885 29.779 0.986 1.00 42.34 8 HIS A C 5
ATOM 7804 O O . HIS A 1 8 ? 18.085 28.658 0.513 1.00 74.04 8 HIS A O 5
ATOM 7819 N N . SER A 1 9 ? 17.684 29.979 2.299 1.00 74.22 9 SER A N 5
ATOM 7820 C CA . SER A 1 9 ? 17.567 28.873 3.271 1.00 14.01 9 SER A CA 5
ATOM 7821 C C . SER A 1 9 ? 16.167 28.892 3.905 1.00 22.12 9 SER A C 5
ATOM 7822 O O . SER A 1 9 ? 15.893 29.693 4.798 1.00 23.55 9 SER A O 5
ATOM 7830 N N . HIS A 1 10 ? 15.280 28.036 3.371 1.00 41.44 10 HIS A N 5
ATOM 7831 C CA . HIS A 1 10 ? 13.902 27.856 3.862 1.00 22.51 10 HIS A CA 5
ATOM 7832 C C . HIS A 1 10 ? 13.298 26.585 3.230 1.00 73.04 10 HIS A C 5
ATOM 7833 O O . HIS A 1 10 ? 13.517 26.310 2.041 1.00 5.40 10 HIS A O 5
ATOM 7848 N N . MET A 1 11 ? 12.547 25.815 4.027 1.00 70.05 11 MET A N 5
ATOM 7849 C CA . MET A 1 11 ? 11.809 24.636 3.551 1.00 30.45 11 MET A CA 5
ATOM 7850 C C . MET A 1 11 ? 10.390 24.681 4.137 1.00 44.33 11 MET A C 5
ATOM 7851 O O . MET A 1 11 ? 10.161 24.287 5.285 1.00 25.11 11 MET A O 5
ATOM 7865 N N . ASN A 1 12 ? 9.457 25.227 3.343 1.00 35.42 12 ASN A N 5
ATOM 7866 C CA . ASN A 1 12 ? 8.036 25.388 3.736 1.00 40.41 12 ASN A CA 5
ATOM 7867 C C . ASN A 1 12 ? 7.299 24.040 3.713 1.00 24.54 12 ASN A C 5
ATOM 7868 O O . ASN A 1 12 ? 6.286 23.867 4.405 1.00 55.51 12 ASN A O 5
ATOM 7879 N N . SER A 1 13 ? 7.867 23.077 2.960 1.00 33.43 13 SER A N 5
ATOM 7880 C CA . SER A 1 13 ? 7.294 21.734 2.755 1.00 33.13 13 SER A CA 5
ATOM 7881 C C . SER A 1 13 ? 7.556 20.783 3.959 1.00 73.33 13 SER A C 5
ATOM 7882 O O . SER A 1 13 ? 7.680 19.572 3.776 1.00 73.13 13 SER A O 5
ATOM 7890 N N . GLN A 1 14 ? 7.580 21.319 5.198 1.00 64.43 14 GLN A N 5
ATOM 7891 C CA . GLN A 1 14 ? 7.772 20.515 6.429 1.00 2.43 14 GLN A CA 5
ATOM 7892 C C . GLN A 1 14 ? 6.426 20.109 7.061 1.00 74.14 14 GLN A C 5
ATOM 7893 O O . GLN A 1 14 ? 6.347 19.867 8.268 1.00 31.21 14 GLN A O 5
ATOM 7907 N N . ARG A 1 15 ? 5.382 19.991 6.225 1.00 33.22 15 ARG A N 5
ATOM 7908 C CA . ARG A 1 15 ? 4.070 19.453 6.623 1.00 50.34 15 ARG A CA 5
ATOM 7909 C C . ARG A 1 15 ? 4.100 17.913 6.586 1.00 1.03 15 ARG A C 5
ATOM 7910 O O . ARG A 1 15 ? 5.088 17.310 6.151 1.00 30.24 15 ARG A O 5
ATOM 7931 N N . LEU A 1 16 ? 3.009 17.283 7.046 1.00 54.24 16 LEU A N 5
ATOM 7932 C CA . LEU A 1 16 ? 2.809 15.826 6.926 1.00 55.44 16 LEU A CA 5
ATOM 7933 C C . LEU A 1 16 ? 1.394 15.581 6.381 1.00 52.12 16 LEU A C 5
ATOM 7934 O O . LEU A 1 16 ? 0.421 16.145 6.888 1.00 42.32 16 LEU A O 5
ATOM 7950 N N . ILE A 1 17 ? 1.301 14.781 5.315 1.00 32.54 17 ILE A N 5
ATOM 7951 C CA . ILE A 1 17 ? 0.028 14.499 4.629 1.00 3.44 17 ILE A CA 5
ATOM 7952 C C . ILE A 1 17 ? -0.774 13.467 5.427 1.00 33.41 17 ILE A C 5
ATOM 7953 O O . ILE A 1 17 ? -0.313 12.335 5.638 1.00 51.35 17 ILE A O 5
ATOM 7969 N N . HIS A 1 18 ? -1.957 13.894 5.896 1.00 61.25 18 HIS A N 5
ATOM 7970 C CA . HIS A 1 18 ? -2.862 13.057 6.682 1.00 61.05 18 HIS A CA 5
ATOM 7971 C C . HIS A 1 18 ? -3.512 11.998 5.767 1.00 62.15 18 HIS A C 5
ATOM 7972 O O . HIS A 1 18 ? -4.181 12.332 4.781 1.00 11.45 18 HIS A O 5
ATOM 7987 N N . ILE A 1 19 ? -3.318 10.728 6.121 1.00 33.11 19 ILE A N 5
ATOM 7988 C CA . ILE A 1 19 ? -3.900 9.584 5.418 1.00 12.13 19 ILE A CA 5
ATOM 7989 C C . ILE A 1 19 ? -4.849 8.924 6.421 1.00 12.41 19 ILE A C 5
ATOM 7990 O O . ILE A 1 19 ? -4.411 8.532 7.516 1.00 32.33 19 ILE A O 5
ATOM 8006 N N . LYS A 1 20 ? -6.140 8.802 6.066 1.00 63.01 20 LYS A N 5
ATOM 8007 C CA . LYS A 1 20 ? -7.159 8.327 7.008 1.00 42.31 20 LYS A CA 5
ATOM 8008 C C . LYS A 1 20 ? -7.265 6.809 6.875 1.00 3.42 20 LYS A C 5
ATOM 8009 O O . LYS A 1 20 ? -7.555 6.285 5.797 1.00 0.23 20 LYS A O 5
ATOM 8028 N N . THR A 1 21 ? -7.012 6.120 7.984 1.00 4.24 21 THR A N 5
ATOM 8029 C CA . THR A 1 21 ? -6.984 4.665 8.037 1.00 4.44 21 THR A CA 5
ATOM 8030 C C . THR A 1 21 ? -8.379 4.164 8.450 1.00 63.52 21 THR A C 5
ATOM 8031 O O . THR A 1 21 ? -8.845 4.438 9.566 1.00 24.21 21 THR A O 5
ATOM 8042 N N . LEU A 1 22 ? -9.053 3.480 7.519 1.00 31.42 22 LEU A N 5
ATOM 8043 C CA . LEU A 1 22 ? -10.394 2.921 7.733 1.00 42.05 22 LEU A CA 5
ATOM 8044 C C . LEU A 1 22 ? -10.291 1.401 7.899 1.00 24.41 22 LEU A C 5
ATOM 8045 O O . LEU A 1 22 ? -9.545 0.738 7.166 1.00 31.50 22 LEU A O 5
ATOM 8061 N N . THR A 1 23 ? -11.057 0.868 8.864 1.00 71.42 23 THR A N 5
ATOM 8062 C CA . THR A 1 23 ? -11.116 -0.571 9.157 1.00 44.41 23 THR A CA 5
ATOM 8063 C C . THR A 1 23 ? -11.912 -1.318 8.065 1.00 2.01 23 THR A C 5
ATOM 8064 O O . THR A 1 23 ? -12.916 -0.801 7.558 1.00 25.12 23 THR A O 5
ATOM 8075 N N . THR A 1 24 ? -11.455 -2.532 7.728 1.00 42.15 24 THR A N 5
ATOM 8076 C CA . THR A 1 24 ? -12.000 -3.361 6.635 1.00 2.11 24 THR A CA 5
ATOM 8077 C C . THR A 1 24 ? -12.676 -4.630 7.223 1.00 35.24 24 THR A C 5
ATOM 8078 O O . THR A 1 24 ? -12.493 -4.915 8.408 1.00 11.23 24 THR A O 5
ATOM 8089 N N . PRO A 1 25 ? -13.469 -5.425 6.415 1.00 42.23 25 PRO A N 5
ATOM 8090 C CA . PRO A 1 25 ? -14.043 -6.726 6.876 1.00 15.21 25 PRO A CA 5
ATOM 8091 C C . PRO A 1 25 ? -12.973 -7.824 7.112 1.00 52.05 25 PRO A C 5
ATOM 8092 O O . PRO A 1 25 ? -13.286 -8.884 7.666 1.00 15.11 25 PRO A O 5
ATOM 8103 N N . ASN A 1 26 ? -11.719 -7.573 6.672 1.00 25.11 26 ASN A N 5
ATOM 8104 C CA . ASN A 1 26 ? -10.602 -8.540 6.792 1.00 71.44 26 ASN A CA 5
ATOM 8105 C C . ASN A 1 26 ? -9.422 -7.882 7.520 1.00 62.42 26 ASN A C 5
ATOM 8106 O O . ASN A 1 26 ? -9.067 -6.749 7.206 1.00 63.34 26 ASN A O 5
ATOM 8117 N N . GLU A 1 27 ? -8.824 -8.606 8.491 1.00 2.22 27 GLU A N 5
ATOM 8118 C CA . GLU A 1 27 ? -7.593 -8.164 9.197 1.00 42.04 27 GLU A CA 5
ATOM 8119 C C . GLU A 1 27 ? -6.355 -8.287 8.280 1.00 51.13 27 GLU A C 5
ATOM 8120 O O . GLU A 1 27 ? -5.348 -7.591 8.474 1.00 33.32 27 GLU A O 5
ATOM 8132 N N . ASN A 1 28 ? -6.454 -9.196 7.289 1.00 53.45 28 ASN A N 5
ATOM 81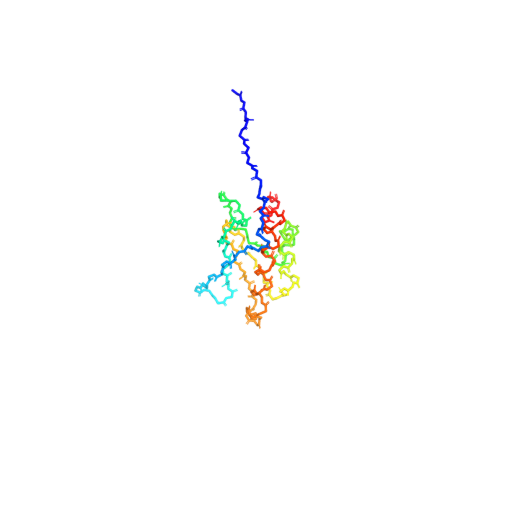33 C CA . ASN A 1 28 ? -5.415 -9.419 6.262 1.00 40.33 28 ASN A CA 5
ATOM 8134 C C . ASN A 1 28 ? -5.261 -8.188 5.348 1.00 60.21 28 ASN A C 5
ATOM 8135 O O . ASN A 1 28 ? -4.242 -8.021 4.697 1.00 14.33 28 ASN A O 5
ATOM 8146 N N . ALA A 1 29 ? -6.301 -7.345 5.314 1.00 63.22 29 ALA A N 5
ATOM 8147 C CA . ALA A 1 29 ? -6.346 -6.116 4.502 1.00 74.41 29 ALA A CA 5
ATOM 8148 C C . ALA A 1 29 ? -6.610 -4.897 5.402 1.00 1.14 29 ALA A C 5
ATOM 8149 O O . ALA A 1 29 ? -7.032 -5.060 6.547 1.00 2.01 29 ALA A O 5
ATOM 8156 N N . LEU A 1 30 ? -6.327 -3.678 4.892 1.00 22.20 30 LEU A N 5
ATOM 8157 C CA . LEU A 1 30 ? -6.656 -2.417 5.598 1.00 14.12 30 LEU A CA 5
ATOM 8158 C C . LEU A 1 30 ? -6.663 -1.259 4.601 1.00 20.50 30 LEU A C 5
ATOM 8159 O O . LEU A 1 30 ? -5.727 -1.099 3.811 1.00 71.14 30 LEU A O 5
ATOM 8175 N N . LYS A 1 31 ? -7.730 -0.466 4.656 1.00 54.34 31 LYS A N 5
ATOM 8176 C CA . LYS A 1 31 ? -7.990 0.634 3.723 1.00 72.53 31 LYS A CA 5
ATOM 8177 C C . LYS A 1 31 ? -7.276 1.923 4.181 1.00 14.14 31 LYS A C 5
ATOM 8178 O O . LYS A 1 31 ? -7.539 2.435 5.265 1.00 20.12 31 LYS A O 5
ATOM 8197 N N . PHE A 1 32 ? -6.340 2.406 3.356 1.00 2.43 32 PHE A N 5
ATOM 8198 C CA . PHE A 1 32 ? -5.651 3.692 3.543 1.00 22.24 32 PHE A CA 5
ATOM 8199 C C . PHE A 1 32 ? -6.172 4.668 2.496 1.00 42.30 32 PHE A C 5
ATOM 8200 O O . PHE A 1 32 ? -5.890 4.528 1.304 1.00 23.13 32 PHE A O 5
ATOM 8217 N N . LEU A 1 33 ? -6.913 5.664 2.955 1.00 4.54 33 LEU A N 5
ATOM 8218 C CA . LEU A 1 33 ? -7.672 6.566 2.093 1.00 24.44 33 LEU A CA 5
ATOM 8219 C C . LEU A 1 33 ? -6.914 7.898 1.986 1.00 20.45 33 LEU A C 5
ATOM 8220 O O . LEU A 1 33 ? -6.621 8.531 3.015 1.00 11.43 33 LEU A O 5
ATOM 8236 N N . SER A 1 34 ? -6.595 8.317 0.743 1.00 54.21 34 SER A N 5
ATOM 8237 C CA . SER A 1 34 ? -5.892 9.580 0.484 1.00 71.44 34 SER A CA 5
ATOM 8238 C C . SER A 1 34 ? -6.925 10.711 0.535 1.00 64.52 34 SER A C 5
ATOM 8239 O O . SER A 1 34 ? -7.779 10.831 -0.359 1.00 51.20 34 SER A O 5
ATOM 8247 N N . THR A 1 35 ? -6.884 11.492 1.623 1.00 52.42 35 THR A N 5
ATOM 8248 C CA . THR A 1 35 ? -7.854 12.561 1.898 1.00 44.12 35 THR A CA 5
ATOM 8249 C C . THR A 1 35 ? -7.183 13.937 1.751 1.00 74.43 35 THR A C 5
ATOM 8250 O O . THR A 1 35 ? -7.595 14.752 0.918 1.00 10.01 35 THR A O 5
ATOM 8261 N N . ASP A 1 36 ? -6.122 14.148 2.550 1.00 54.32 36 ASP A N 5
ATOM 8262 C CA . ASP A 1 36 ? -5.438 15.441 2.688 1.00 12.11 36 ASP A CA 5
ATOM 8263 C C . ASP A 1 36 ? -4.665 15.814 1.407 1.00 61.35 36 ASP A C 5
ATOM 8264 O O . ASP A 1 36 ? -3.671 15.159 1.057 1.00 63.13 36 ASP A O 5
ATOM 8273 N N . GLY A 1 37 ? -5.173 16.842 0.709 1.00 45.43 37 GLY A N 5
ATOM 8274 C CA . GLY A 1 37 ? -4.531 17.417 -0.466 1.00 55.43 37 GLY A CA 5
ATOM 8275 C C . GLY A 1 37 ? -4.712 16.566 -1.721 1.00 63.10 37 GLY A C 5
ATOM 8276 O O . GLY A 1 37 ? -5.653 16.784 -2.502 1.00 22.21 37 GLY A O 5
ATOM 8280 N N . GLU A 1 38 ? -3.823 15.575 -1.889 1.00 32.41 38 GLU A N 5
ATOM 8281 C CA . GLU A 1 38 ? -3.707 14.772 -3.125 1.00 62.44 38 GLU A CA 5
ATOM 8282 C C . GLU A 1 38 ? -4.497 13.456 -3.033 1.00 51.20 38 GLU A C 5
ATOM 8283 O O . GLU A 1 38 ? -4.866 12.995 -1.947 1.00 1.43 38 GLU A O 5
ATOM 8295 N N . MET A 1 39 ? -4.700 12.865 -4.215 1.00 22.33 39 MET A N 5
ATOM 8296 C CA . MET A 1 39 ? -5.457 11.621 -4.445 1.00 60.14 39 MET A CA 5
ATOM 8297 C C . MET A 1 39 ? -4.531 10.646 -5.213 1.00 52.12 39 MET A C 5
ATOM 8298 O O . MET A 1 39 ? -3.702 11.100 -6.009 1.00 63.20 39 MET A O 5
ATOM 8312 N N . LEU A 1 40 ? -4.662 9.326 -4.978 1.00 35.42 40 LEU A N 5
ATOM 8313 C CA . LEU A 1 40 ? -3.683 8.320 -5.475 1.00 12.32 40 LEU A CA 5
ATOM 8314 C C . LEU A 1 40 ? -3.684 8.183 -7.009 1.00 34.02 40 LEU A C 5
ATOM 8315 O O . LEU A 1 40 ? -2.626 8.272 -7.653 1.00 44.25 40 LEU A O 5
ATOM 8331 N N . GLN A 1 41 ? -4.871 7.973 -7.579 1.00 30.42 41 GLN A N 5
ATOM 8332 C CA . GLN A 1 41 ? -5.036 7.652 -9.012 1.00 51.52 41 GLN A CA 5
ATOM 8333 C C . GLN A 1 41 ? -6.291 8.365 -9.560 1.00 42.12 41 GLN A C 5
ATOM 8334 O O . GLN A 1 41 ? -7.136 8.836 -8.782 1.00 1.25 41 GLN A O 5
ATOM 8348 N N . THR A 1 42 ? -6.390 8.459 -10.899 1.00 71.20 42 THR A N 5
ATOM 8349 C CA . THR A 1 42 ? -7.564 9.006 -11.591 1.00 15.31 42 THR A CA 5
ATOM 8350 C C . THR A 1 42 ? -8.766 8.039 -11.454 1.00 74.41 42 THR A C 5
ATOM 8351 O O . THR A 1 42 ? -8.602 6.824 -11.617 1.00 33.30 42 THR A O 5
ATOM 8362 N N . ARG A 1 43 ? -9.963 8.582 -11.137 1.00 21.23 43 ARG A N 5
ATOM 8363 C CA . ARG A 1 43 ? -11.216 7.797 -11.088 1.00 64.22 43 ARG A CA 5
ATOM 8364 C C . ARG A 1 43 ? -11.657 7.407 -12.519 1.00 74.34 43 ARG A C 5
ATOM 8365 O O . ARG A 1 43 ? -11.301 8.086 -13.486 1.00 44.44 43 ARG A O 5
ATOM 8386 N N . GLY A 1 44 ? -12.434 6.315 -12.632 1.00 75.31 44 GLY A N 5
ATOM 8387 C CA . GLY A 1 44 ? -12.793 5.726 -13.925 1.00 1.51 44 GLY A CA 5
ATOM 8388 C C . GLY A 1 44 ? -11.760 4.691 -14.323 1.00 63.05 44 GLY A C 5
ATOM 8389 O O . GLY A 1 44 ? -11.269 4.678 -15.455 1.00 13.25 44 GLY A O 5
ATOM 8393 N N . SER A 1 45 ? -11.426 3.827 -13.357 1.00 10.40 45 SER A N 5
ATOM 8394 C CA . SER A 1 45 ? -10.333 2.852 -13.466 1.00 73.41 45 SER A CA 5
ATOM 8395 C C . SER A 1 45 ? -10.671 1.587 -12.654 1.00 52.40 45 SER A C 5
ATOM 8396 O O . SER A 1 45 ? -11.694 1.540 -11.956 1.00 50.14 45 SER A O 5
ATOM 8404 N N . LYS A 1 46 ? -9.822 0.557 -12.781 1.00 14.03 46 LYS A N 5
ATOM 8405 C CA . LYS A 1 46 ? -9.967 -0.718 -12.049 1.00 23.23 46 LYS A CA 5
ATOM 8406 C C . LYS A 1 46 ? -9.050 -0.723 -10.807 1.00 32.44 46 LYS A C 5
ATOM 8407 O O . LYS A 1 46 ? -8.104 0.075 -10.710 1.00 12.42 46 LYS A O 5
ATOM 8426 N N . SER A 1 47 ? -9.333 -1.633 -9.865 1.00 70.34 47 SER A N 5
ATOM 8427 C CA . SER A 1 47 ? -8.516 -1.837 -8.657 1.00 34.04 47 SER A CA 5
ATOM 8428 C C . SER A 1 47 ? -7.316 -2.754 -8.986 1.00 53.44 47 SER A C 5
ATOM 8429 O O . SER A 1 47 ? -7.458 -3.978 -9.076 1.00 53.54 47 SER A O 5
ATOM 8437 N N . ILE A 1 48 ? -6.140 -2.140 -9.204 1.00 62.13 48 ILE A N 5
ATOM 8438 C CA . ILE A 1 48 ? -4.927 -2.854 -9.658 1.00 73.40 48 ILE A CA 5
ATOM 8439 C C . ILE A 1 48 ? -4.288 -3.622 -8.488 1.00 42.42 48 ILE A C 5
ATOM 8440 O O . ILE A 1 48 ? -3.714 -3.013 -7.585 1.00 5.14 48 ILE A O 5
ATOM 8456 N N . VAL A 1 49 ? -4.407 -4.961 -8.504 1.00 42.34 49 VAL A N 5
ATOM 8457 C CA . VAL A 1 49 ? -3.836 -5.819 -7.457 1.00 23.14 49 VAL A CA 5
ATOM 8458 C C . VAL A 1 49 ? -2.386 -6.148 -7.849 1.00 50.31 49 VAL A C 5
ATOM 8459 O O . VAL A 1 49 ? -2.145 -6.941 -8.765 1.00 41.14 49 VAL A O 5
ATOM 8472 N N . ILE A 1 50 ? -1.437 -5.504 -7.161 1.00 0.33 50 ILE A N 5
ATOM 8473 C CA . ILE A 1 50 ? -0.006 -5.651 -7.405 1.00 75.13 50 ILE A CA 5
ATOM 8474 C C . ILE A 1 50 ? 0.530 -6.708 -6.444 1.00 71.04 50 ILE A C 5
ATOM 8475 O O . ILE A 1 50 ? 0.622 -6.463 -5.244 1.00 60.44 50 ILE A O 5
ATOM 8491 N N . LYS A 1 51 ? 0.884 -7.873 -6.977 1.00 14.11 51 LYS A N 5
ATOM 8492 C CA . LYS A 1 51 ? 1.345 -9.025 -6.187 1.00 42.51 51 LYS A CA 5
ATOM 8493 C C . LYS A 1 51 ? 2.861 -8.934 -5.973 1.00 72.42 51 LYS A C 5
ATOM 8494 O O . LYS A 1 51 ? 3.586 -8.521 -6.887 1.00 51.11 51 LYS A O 5
ATOM 8513 N N . ASN A 1 52 ? 3.334 -9.330 -4.766 1.00 42.53 52 ASN A N 5
ATOM 8514 C CA . ASN A 1 52 ? 4.770 -9.284 -4.401 1.00 74.35 52 ASN A CA 5
ATOM 8515 C C . ASN A 1 52 ? 5.597 -10.293 -5.224 1.00 11.23 52 ASN A C 5
ATOM 8516 O O . ASN A 1 52 ? 6.812 -10.143 -5.370 1.00 52.41 52 ASN A O 5
ATOM 8527 N N . THR A 1 53 ? 4.911 -11.323 -5.744 1.00 44.14 53 THR A N 5
ATOM 8528 C CA . THR A 1 53 ? 5.517 -12.380 -6.580 1.00 0.52 53 THR A CA 5
ATOM 8529 C C . THR A 1 53 ? 5.532 -11.996 -8.085 1.00 53.15 53 THR A C 5
ATOM 8530 O O . THR A 1 53 ? 6.108 -12.709 -8.906 1.00 15.10 53 THR A O 5
ATOM 8541 N N . ASP A 1 54 ? 4.923 -10.843 -8.432 1.00 61.21 54 ASP A N 5
ATOM 8542 C CA . ASP A 1 54 ? 4.769 -10.401 -9.836 1.00 50.10 54 ASP A CA 5
ATOM 8543 C C . ASP A 1 54 ? 5.709 -9.209 -10.126 1.00 15.52 54 ASP A C 5
ATOM 8544 O O . ASP A 1 54 ? 5.442 -8.088 -9.684 1.00 62.34 54 ASP A O 5
ATOM 8553 N N . GLU A 1 55 ? 6.821 -9.499 -10.838 1.00 13.24 55 GLU A N 5
ATOM 8554 C CA . GLU A 1 55 ? 7.828 -8.503 -11.286 1.00 54.32 55 GLU A CA 5
ATOM 8555 C C . GLU A 1 55 ? 7.205 -7.225 -11.903 1.00 55.30 55 GLU A C 5
ATOM 8556 O O . GLU A 1 55 ? 7.373 -6.137 -11.351 1.00 2.31 55 GLU A O 5
ATOM 8568 N N . ASN A 1 56 ? 6.461 -7.387 -13.022 1.00 41.04 56 ASN A N 5
ATOM 8569 C CA . ASN A 1 56 ? 6.053 -6.257 -13.893 1.00 12.14 56 ASN A CA 5
ATOM 8570 C C . ASN A 1 56 ? 5.010 -5.334 -13.225 1.00 33.53 56 ASN A C 5
ATOM 8571 O O . ASN A 1 56 ? 4.985 -4.126 -13.512 1.00 53.31 56 ASN A O 5
ATOM 8582 N N . LEU A 1 57 ? 4.153 -5.910 -12.348 1.00 73.23 57 LEU A N 5
ATOM 8583 C CA . LEU A 1 57 ? 3.170 -5.128 -11.567 1.00 32.25 57 LEU A CA 5
ATOM 8584 C C . LEU A 1 57 ? 3.863 -4.154 -10.591 1.00 22.21 57 LEU A C 5
ATOM 8585 O O . LEU A 1 57 ? 3.373 -3.045 -10.393 1.00 51.42 57 LEU A O 5
ATOM 8601 N N . ILE A 1 58 ? 5.006 -4.575 -10.007 1.00 12.22 58 ILE A N 5
ATOM 8602 C CA . ILE A 1 58 ? 5.770 -3.760 -9.028 1.00 3.33 58 ILE A CA 5
ATOM 8603 C C . ILE A 1 58 ? 6.716 -2.775 -9.766 1.00 54.21 58 ILE A C 5
ATOM 8604 O O . ILE A 1 58 ? 6.899 -1.635 -9.343 1.00 21.42 58 ILE A O 5
ATOM 8620 N N . ASN A 1 59 ? 7.307 -3.259 -10.878 1.00 64.40 59 ASN A N 5
ATOM 8621 C CA . ASN A 1 59 ? 8.279 -2.512 -11.725 1.00 4.45 59 ASN A CA 5
ATOM 8622 C C . ASN A 1 59 ? 7.702 -1.174 -12.230 1.00 32.04 59 ASN A C 5
ATOM 8623 O O . ASN A 1 59 ? 8.395 -0.146 -12.239 1.00 52.45 59 ASN A O 5
ATOM 8634 N N . HIS A 1 60 ? 6.419 -1.198 -12.604 1.00 12.13 60 HIS A N 5
ATOM 8635 C CA . HIS A 1 60 ? 5.721 -0.030 -13.179 1.00 71.41 60 HIS A CA 5
ATOM 8636 C C . HIS A 1 60 ? 5.143 0.892 -12.071 1.00 2.11 60 HIS A C 5
ATOM 8637 O O . HIS A 1 60 ? 4.587 1.957 -12.366 1.00 61.12 60 HIS A O 5
ATOM 8652 N N . SER A 1 61 ? 5.308 0.504 -10.799 1.00 1.13 61 SER A N 5
ATOM 8653 C CA . SER A 1 61 ? 4.685 1.193 -9.660 1.00 52.04 61 SER A CA 5
ATOM 8654 C C . SER A 1 61 ? 5.734 1.555 -8.587 1.00 43.41 61 SER A C 5
ATOM 8655 O O . SER A 1 61 ? 6.153 0.702 -7.800 1.00 73.22 61 SER A O 5
ATOM 8663 N N . LYS A 1 62 ? 6.146 2.843 -8.578 1.00 23.44 62 LYS A N 5
ATOM 8664 C CA . LYS A 1 62 ? 7.181 3.384 -7.672 1.00 14.21 62 LYS A CA 5
ATOM 8665 C C . LYS A 1 62 ? 6.825 3.174 -6.185 1.00 32.21 62 LYS A C 5
ATOM 8666 O O . LYS A 1 62 ? 7.665 2.708 -5.398 1.00 43.23 62 LYS A O 5
ATOM 8685 N N . LEU A 1 63 ? 5.566 3.510 -5.831 1.00 33.23 63 LEU A N 5
ATOM 8686 C CA . LEU A 1 63 ? 5.057 3.400 -4.447 1.00 65.31 63 LEU A CA 5
ATOM 8687 C C . LEU A 1 63 ? 5.035 1.930 -3.969 1.00 71.13 63 LEU A C 5
ATOM 8688 O O . LEU A 1 63 ? 5.327 1.657 -2.803 1.00 60.43 63 LEU A O 5
ATOM 8704 N N . ALA A 1 64 ? 4.722 0.997 -4.892 1.00 43.42 64 ALA A N 5
ATOM 8705 C CA . ALA A 1 64 ? 4.685 -0.447 -4.585 1.00 72.11 64 ALA A CA 5
ATOM 8706 C C . ALA A 1 64 ? 6.081 -0.978 -4.255 1.00 72.10 64 ALA A C 5
ATOM 8707 O O . ALA A 1 64 ? 6.238 -1.765 -3.323 1.00 53.32 64 ALA A O 5
ATOM 8714 N N . GLN A 1 65 ? 7.082 -0.507 -5.028 1.00 22.31 65 GLN A N 5
ATOM 8715 C CA . GLN A 1 65 ? 8.502 -0.845 -4.803 1.00 72.13 65 GLN A CA 5
ATOM 8716 C C . GLN A 1 65 ? 8.935 -0.412 -3.392 1.00 51.35 65 GLN A C 5
ATOM 8717 O O . GLN A 1 65 ? 9.587 -1.173 -2.691 1.00 43.34 65 GLN A O 5
ATOM 8731 N N . GLN A 1 66 ? 8.518 0.807 -2.989 1.00 1.32 66 GLN A N 5
ATOM 8732 C CA . GLN A 1 66 ? 8.744 1.342 -1.629 1.00 11.43 66 GLN A CA 5
ATOM 8733 C C . GLN A 1 66 ? 8.127 0.446 -0.530 1.00 72.11 66 GLN A C 5
ATOM 8734 O O . GLN A 1 66 ? 8.820 0.063 0.416 1.00 2.33 66 GLN A O 5
ATOM 8748 N N . ILE A 1 67 ? 6.827 0.107 -0.687 1.00 42.03 67 ILE A N 5
ATOM 8749 C CA . ILE A 1 67 ? 6.046 -0.626 0.335 1.00 40.12 67 ILE A CA 5
ATOM 8750 C C . ILE A 1 67 ? 6.580 -2.064 0.527 1.00 31.42 67 ILE A C 5
ATOM 8751 O O . ILE A 1 67 ? 6.750 -2.505 1.657 1.00 13.54 67 ILE A O 5
ATOM 8767 N N . PHE A 1 68 ? 6.869 -2.771 -0.583 1.00 52.15 68 PHE A N 5
ATOM 8768 C CA . PHE A 1 68 ? 7.394 -4.159 -0.534 1.00 31.04 68 PHE A CA 5
ATOM 8769 C C . PHE A 1 68 ? 8.854 -4.215 -0.028 1.00 42.42 68 PHE A C 5
ATOM 8770 O O . PHE A 1 68 ? 9.215 -5.149 0.704 1.00 71.52 68 PHE A O 5
ATOM 8787 N N . LEU A 1 69 ? 9.685 -3.226 -0.421 1.00 51.44 69 LEU A N 5
ATOM 8788 C CA . LEU A 1 69 ? 11.128 -3.188 -0.052 1.00 71.34 69 LEU A CA 5
ATOM 8789 C C . LEU A 1 69 ? 11.304 -2.899 1.451 1.00 12.33 69 LEU A C 5
ATOM 8790 O O . LEU A 1 69 ? 12.082 -3.568 2.136 1.00 21.23 69 LEU A O 5
ATOM 8806 N N . GLN A 1 70 ? 10.558 -1.901 1.951 1.00 4.24 70 GLN A N 5
ATOM 8807 C CA . GLN A 1 70 ? 10.618 -1.475 3.366 1.00 21.34 70 GLN A CA 5
ATOM 8808 C C . GLN A 1 70 ? 9.775 -2.389 4.271 1.00 62.24 70 GLN A C 5
ATOM 8809 O O . GLN A 1 70 ? 10.105 -2.572 5.446 1.00 74.53 70 GLN A O 5
ATOM 8823 N N . CYS A 1 71 ? 8.693 -2.969 3.720 1.00 31.35 71 CYS A N 5
ATOM 8824 C CA . CYS A 1 71 ? 7.773 -3.844 4.469 1.00 71.05 71 CYS A CA 5
ATOM 8825 C C . CYS A 1 71 ? 7.493 -5.117 3.633 1.00 54.41 71 CYS A C 5
ATOM 8826 O O . CYS A 1 71 ? 6.535 -5.158 2.847 1.00 73.30 71 CYS A O 5
ATOM 8834 N N . PRO A 1 72 ? 8.342 -6.186 3.771 1.00 53.13 72 PRO A N 5
ATOM 8835 C CA . PRO A 1 72 ? 8.177 -7.449 3.002 1.00 4.31 72 PRO A CA 5
ATOM 8836 C C . PRO A 1 72 ? 7.047 -8.344 3.558 1.00 23.04 72 PRO A C 5
ATOM 8837 O O . PRO A 1 72 ? 6.740 -9.395 2.980 1.00 72.10 72 PRO A O 5
ATOM 8848 N N . GLY A 1 73 ? 6.413 -7.892 4.668 1.00 51.01 73 GLY A N 5
ATOM 8849 C CA . GLY A 1 73 ? 5.269 -8.583 5.267 1.00 71.43 73 GLY A CA 5
ATOM 8850 C C . GLY A 1 73 ? 3.951 -8.299 4.548 1.00 4.44 73 GLY A C 5
ATOM 8851 O O . GLY A 1 73 ? 2.900 -8.745 4.997 1.00 1.53 73 GLY A O 5
ATOM 8855 N N . VAL A 1 74 ? 4.020 -7.530 3.444 1.00 33.24 74 VAL A N 5
ATOM 8856 C CA . VAL A 1 74 ? 2.877 -7.235 2.562 1.00 74.41 74 VAL A CA 5
ATOM 8857 C C . VAL A 1 74 ? 2.820 -8.265 1.408 1.00 34.24 74 VAL A C 5
ATOM 8858 O O . VAL A 1 74 ? 3.847 -8.556 0.782 1.00 20.44 74 VAL A O 5
ATOM 8871 N N . GLU A 1 75 ? 1.610 -8.808 1.148 1.00 72.34 75 GLU A N 5
ATOM 8872 C CA . GLU A 1 75 ? 1.355 -9.815 0.094 1.00 5.33 75 GLU A CA 5
ATOM 8873 C C . GLU A 1 75 ? 1.085 -9.133 -1.254 1.00 53.52 75 GLU A C 5
ATOM 8874 O O . GLU A 1 75 ? 1.675 -9.491 -2.278 1.00 24.11 75 GLU A O 5
ATOM 8886 N N . SER A 1 76 ? 0.171 -8.155 -1.232 1.00 51.52 76 SER A N 5
ATOM 8887 C CA . SER A 1 76 ? -0.287 -7.456 -2.437 1.00 71.41 76 SER A CA 5
ATOM 8888 C C . SER A 1 76 ? -0.909 -6.097 -2.084 1.00 55.40 76 SER A C 5
ATOM 8889 O O . SER A 1 76 ? -1.237 -5.831 -0.923 1.00 70.30 76 SER A O 5
ATOM 8897 N N . LEU A 1 77 ? -1.045 -5.235 -3.097 1.00 42.13 77 LEU A N 5
ATOM 8898 C CA . LEU A 1 77 ? -1.619 -3.892 -2.952 1.00 42.12 77 LEU A CA 5
ATOM 8899 C C . LEU A 1 77 ? -2.820 -3.775 -3.884 1.00 20.42 77 LEU A C 5
ATOM 8900 O O . LEU A 1 77 ? -2.687 -4.000 -5.072 1.00 53.52 77 LEU A O 5
ATOM 8916 N N . MET A 1 78 ? -3.978 -3.397 -3.356 1.00 11.02 78 MET A N 5
ATOM 8917 C CA . MET A 1 78 ? -5.170 -3.139 -4.172 1.00 51.44 78 MET A CA 5
ATOM 8918 C C . MET A 1 78 ? -5.253 -1.627 -4.371 1.00 61.40 78 MET A C 5
ATOM 8919 O O . MET A 1 78 ? -5.665 -0.889 -3.463 1.00 42.02 78 MET A O 5
ATOM 8933 N N . ILE A 1 79 ? -4.799 -1.172 -5.548 1.00 41.02 79 ILE A N 5
ATOM 8934 C CA . ILE A 1 79 ? -4.646 0.248 -5.854 1.00 54.12 79 ILE A CA 5
ATOM 8935 C C . ILE A 1 79 ? -5.983 0.789 -6.358 1.00 75.42 79 ILE A C 5
ATOM 8936 O O . ILE A 1 79 ? -6.433 0.436 -7.460 1.00 74.54 79 ILE A O 5
ATOM 8952 N N . GLY A 1 80 ? -6.602 1.631 -5.544 1.00 42.32 80 GLY A N 5
ATOM 8953 C CA . GLY A 1 80 ? -7.805 2.343 -5.929 1.00 63.12 80 GLY A CA 5
ATOM 8954 C C . GLY A 1 80 ? -7.458 3.770 -6.310 1.00 24.12 80 GLY A C 5
ATOM 8955 O O . GLY A 1 80 ? -6.297 4.203 -6.171 1.00 10.03 80 GLY A O 5
ATOM 8959 N N . ASP A 1 81 ? -8.455 4.496 -6.809 1.00 22.23 81 ASP A N 5
ATOM 8960 C CA . ASP A 1 81 ? -8.317 5.918 -7.137 1.00 40.21 81 ASP A CA 5
ATOM 8961 C C . ASP A 1 81 ? -8.311 6.759 -5.846 1.00 61.12 81 ASP A C 5
ATOM 8962 O O . ASP A 1 81 ? -7.461 7.647 -5.673 1.00 64.33 81 ASP A O 5
ATOM 8971 N N . ASP A 1 82 ? -9.241 6.433 -4.930 1.00 50.42 82 ASP A N 5
ATOM 8972 C CA . ASP A 1 82 ? -9.379 7.120 -3.630 1.00 1.41 82 ASP A CA 5
ATOM 8973 C C . ASP A 1 82 ? -8.464 6.497 -2.565 1.00 33.32 82 ASP A C 5
ATOM 8974 O O . ASP A 1 82 ? -7.854 7.207 -1.763 1.00 70.23 82 ASP A O 5
ATOM 8983 N N . PHE A 1 83 ? -8.396 5.160 -2.554 1.00 45.04 83 PHE A N 5
ATOM 8984 C CA . PHE A 1 83 ? -7.840 4.395 -1.413 1.00 12.31 83 PHE A CA 5
ATOM 8985 C C . PHE A 1 83 ? -6.819 3.340 -1.864 1.00 52.11 83 PHE A C 5
ATOM 8986 O O . PHE A 1 83 ? -6.651 3.084 -3.052 1.00 20.33 83 PHE A O 5
ATOM 9003 N N . LEU A 1 84 ? -6.150 2.735 -0.875 1.00 5.13 84 LEU A N 5
ATOM 9004 C CA . LEU A 1 84 ? -5.147 1.693 -1.066 1.00 63.53 84 LEU A CA 5
ATOM 9005 C C . LEU A 1 84 ? -5.353 0.636 0.022 1.00 4.30 84 LEU A C 5
ATOM 9006 O O . LEU A 1 84 ? -5.110 0.887 1.203 1.00 13.13 84 LEU A O 5
ATOM 9022 N N . THR A 1 85 ? -5.810 -0.544 -0.399 1.00 40.21 85 THR A N 5
ATOM 9023 C CA . THR A 1 85 ? -6.111 -1.656 0.500 1.00 21.21 85 THR A CA 5
ATOM 9024 C C . THR A 1 85 ? -4.879 -2.578 0.549 1.00 70.55 85 THR A C 5
ATOM 9025 O O . THR A 1 85 ? -4.560 -3.264 -0.431 1.00 54.24 85 THR A O 5
ATOM 9036 N N . ILE A 1 86 ? -4.178 -2.554 1.688 1.00 2.32 86 ILE A N 5
ATOM 9037 C CA . ILE A 1 86 ? -2.900 -3.257 1.869 1.00 21.32 86 ILE A CA 5
ATOM 9038 C C . ILE A 1 86 ? -3.177 -4.696 2.322 1.00 74.34 86 ILE A C 5
ATOM 9039 O O . ILE A 1 86 ? -3.529 -4.935 3.479 1.00 13.43 86 ILE A O 5
ATOM 9055 N N . ASN A 1 87 ? -3.052 -5.640 1.388 1.00 61.24 87 ASN A N 5
ATOM 9056 C CA . ASN A 1 87 ? -3.176 -7.073 1.671 1.00 35.34 87 ASN A CA 5
ATOM 9057 C C . ASN A 1 87 ? -1.803 -7.563 2.168 1.00 5.54 87 ASN A C 5
ATOM 9058 O O . ASN A 1 87 ? -0.797 -7.320 1.512 1.00 72.33 87 ASN A O 5
ATOM 9069 N N . LYS A 1 88 ? -1.770 -8.243 3.324 1.00 3.02 88 LYS A N 5
ATOM 9070 C CA . LYS A 1 88 ? -0.521 -8.613 4.019 1.00 73.21 88 LYS A CA 5
ATOM 9071 C C . LYS A 1 88 ? -0.668 -9.936 4.800 1.00 33.24 88 LYS A C 5
ATOM 9072 O O . LYS A 1 88 ? -1.783 -10.437 5.016 1.00 61.41 88 LYS A O 5
ATOM 9091 N N . ASP A 1 89 ? 0.488 -10.452 5.241 1.00 53.44 89 ASP A N 5
ATOM 9092 C CA . ASP A 1 89 ? 0.619 -11.683 6.020 1.00 10.34 89 ASP A CA 5
ATOM 9093 C C . ASP A 1 89 ? 0.084 -11.455 7.455 1.00 71.31 89 ASP A C 5
ATOM 9094 O O . ASP A 1 89 ? 0.582 -10.580 8.166 1.00 33.34 89 ASP A O 5
ATOM 9103 N N . ARG A 1 90 ? -0.902 -12.264 7.875 1.00 3.50 90 ARG A N 5
ATOM 9104 C CA . ARG A 1 90 ? -1.658 -12.044 9.132 1.00 14.33 90 ARG A CA 5
ATOM 9105 C C . ARG A 1 90 ? -0.824 -12.330 10.400 1.00 5.20 90 ARG A C 5
ATOM 9106 O O . ARG A 1 90 ? -1.246 -11.984 11.506 1.00 11.30 90 ARG A O 5
ATOM 9127 N N . MET A 1 91 ? 0.351 -12.973 10.240 1.00 30.01 91 MET A N 5
ATOM 9128 C CA . MET A 1 91 ? 1.287 -13.212 11.364 1.00 73.25 91 MET A CA 5
ATOM 9129 C C . MET A 1 91 ? 2.067 -11.920 11.676 1.00 33.25 91 MET A C 5
ATOM 9130 O O . MET A 1 91 ? 2.419 -11.661 12.831 1.00 61.51 91 MET A O 5
ATOM 9144 N N . VAL A 1 92 ? 2.302 -11.100 10.630 1.00 75.33 92 VAL A N 5
ATOM 9145 C CA . VAL A 1 92 ? 2.952 -9.775 10.765 1.00 32.34 92 VAL A CA 5
ATOM 9146 C C . VAL A 1 92 ? 1.870 -8.755 11.169 1.00 73.32 92 VAL A C 5
ATOM 9147 O O . VAL A 1 92 ? 0.728 -8.866 10.724 1.00 24.14 92 VAL A O 5
ATOM 9160 N N . HIS A 1 93 ? 2.229 -7.767 12.001 1.00 42.43 93 HIS A N 5
ATOM 9161 C CA . HIS A 1 93 ? 1.258 -6.828 12.619 1.00 23.02 93 HIS A CA 5
ATOM 9162 C C . HIS A 1 93 ? 1.256 -5.466 11.908 1.00 34.11 93 HIS A C 5
ATOM 9163 O O . HIS A 1 93 ? 2.233 -5.095 11.247 1.00 64.32 93 HIS A O 5
ATOM 9178 N N . TRP A 1 94 ? 0.143 -4.723 12.079 1.00 64.21 94 TRP A N 5
ATOM 9179 C CA . TRP A 1 94 ? -0.047 -3.368 11.502 1.00 34.32 94 TRP A CA 5
ATOM 9180 C C . TRP A 1 94 ? 0.743 -2.302 12.262 1.00 21.33 94 TRP A C 5
ATOM 9181 O O . TRP A 1 94 ? 1.081 -1.269 11.705 1.00 4.34 94 TRP A O 5
ATOM 9202 N N . ASN A 1 95 ? 1.039 -2.569 13.531 1.00 64.44 95 ASN A N 5
ATOM 9203 C CA . ASN A 1 95 ? 1.827 -1.661 14.392 1.00 23.33 95 ASN A CA 5
ATOM 9204 C C . ASN A 1 95 ? 3.241 -1.415 13.803 1.00 61.53 95 ASN A C 5
ATOM 9205 O O . ASN A 1 95 ? 3.834 -0.353 14.006 1.00 1.41 95 ASN A O 5
ATOM 9216 N N . SER A 1 96 ? 3.740 -2.401 13.031 1.00 51.44 96 SER A N 5
ATOM 9217 C CA . SER A 1 96 ? 5.055 -2.341 12.366 1.00 54.02 96 SER A CA 5
ATOM 9218 C C . SER A 1 96 ? 4.962 -1.788 10.923 1.00 12.01 96 SER A C 5
ATOM 9219 O O . SER A 1 96 ? 5.867 -1.080 10.478 1.00 45.05 96 SER A O 5
ATOM 9227 N N . ILE A 1 97 ? 3.866 -2.108 10.191 1.00 13.31 97 ILE A N 5
ATOM 9228 C CA . ILE A 1 97 ? 3.771 -1.813 8.735 1.00 15.23 97 ILE A CA 5
ATOM 9229 C C . ILE A 1 97 ? 3.083 -0.445 8.483 1.00 0.13 97 ILE A C 5
ATOM 9230 O O . ILE A 1 97 ? 3.568 0.355 7.684 1.00 12.14 97 ILE A O 5
ATOM 9246 N N . LYS A 1 98 ? 1.953 -0.200 9.195 1.00 22.23 98 LYS A N 5
ATOM 9247 C CA . LYS A 1 98 ? 1.085 1.002 9.024 1.00 12.13 98 LYS A CA 5
ATOM 9248 C C . LYS A 1 98 ? 1.838 2.365 9.129 1.00 14.10 98 LYS A C 5
ATOM 9249 O O . LYS A 1 98 ? 1.599 3.225 8.271 1.00 72.40 98 LYS A O 5
ATOM 9268 N N . PRO A 1 99 ? 2.749 2.619 10.151 1.00 1.42 99 PRO A N 5
ATOM 9269 C CA . PRO A 1 99 ? 3.552 3.889 10.199 1.00 41.33 99 PRO A CA 5
ATOM 9270 C C . PRO A 1 99 ? 4.361 4.119 8.897 1.00 34.32 99 PRO A C 5
ATOM 9271 O O . PRO A 1 99 ? 4.431 5.251 8.384 1.00 4.02 99 PRO A O 5
ATOM 9282 N N . GLU A 1 100 ? 4.921 3.015 8.359 1.00 33.31 100 GLU A N 5
ATOM 9283 C CA . GLU A 1 100 ? 5.731 3.036 7.130 1.00 30.42 100 GLU A CA 5
ATOM 9284 C C . GLU A 1 100 ? 4.847 3.370 5.909 1.00 60.22 100 GLU A C 5
ATOM 9285 O O . GLU A 1 100 ? 5.251 4.150 5.052 1.00 40.51 100 GLU A O 5
ATOM 9297 N N . ILE A 1 101 ? 3.621 2.792 5.879 1.00 52.22 101 ILE A N 5
ATOM 9298 C CA . ILE A 1 101 ? 2.645 3.001 4.787 1.00 4.02 101 ILE A CA 5
ATOM 9299 C C . ILE A 1 101 ? 2.235 4.484 4.711 1.00 12.44 101 ILE A C 5
ATOM 9300 O O . ILE A 1 101 ? 2.336 5.096 3.660 1.00 15.25 101 ILE A O 5
ATOM 9316 N N . ILE A 1 102 ? 1.810 5.050 5.861 1.00 63.03 102 ILE A N 5
ATOM 9317 C CA . ILE A 1 102 ? 1.349 6.454 5.956 1.00 63.30 102 ILE A CA 5
ATOM 9318 C C . ILE A 1 102 ? 2.483 7.433 5.568 1.00 23.45 102 ILE A C 5
ATOM 9319 O O . ILE A 1 102 ? 2.241 8.439 4.885 1.00 20.12 102 ILE A O 5
ATOM 9335 N N . ASP A 1 103 ? 3.723 7.082 5.970 1.00 41.35 103 ASP A N 5
ATOM 9336 C CA . ASP A 1 103 ? 4.928 7.875 5.671 1.00 53.32 103 ASP A CA 5
ATOM 9337 C C . ASP A 1 103 ? 5.227 7.881 4.153 1.00 31.24 103 ASP A C 5
ATOM 9338 O O . ASP A 1 103 ? 5.469 8.936 3.573 1.00 53.14 103 ASP A O 5
ATOM 9347 N N . LEU A 1 104 ? 5.195 6.683 3.532 1.00 24.32 104 LEU A N 5
ATOM 9348 C CA . LEU A 1 104 ? 5.477 6.495 2.085 1.00 43.14 104 LEU A CA 5
ATOM 9349 C C . LEU A 1 104 ? 4.381 7.114 1.199 1.00 52.21 104 LEU A C 5
ATOM 9350 O O . LEU A 1 104 ? 4.674 7.646 0.123 1.00 62.53 104 LEU A O 5
ATOM 9366 N N . LEU A 1 105 ? 3.121 7.046 1.671 1.00 42.11 105 LEU A N 5
ATOM 9367 C CA . LEU A 1 105 ? 1.964 7.683 0.998 1.00 35.21 105 LEU A CA 5
ATOM 9368 C C . LEU A 1 105 ? 2.058 9.219 1.101 1.00 54.33 105 LEU A C 5
ATOM 9369 O O . LEU A 1 105 ? 1.517 9.928 0.250 1.00 61.52 105 LEU A O 5
ATOM 9385 N N . THR A 1 106 ? 2.787 9.722 2.117 1.00 13.40 106 THR A N 5
ATOM 9386 C CA . THR A 1 106 ? 3.080 11.154 2.267 1.00 52.01 106 THR A CA 5
ATOM 9387 C C . THR A 1 106 ? 4.226 11.560 1.318 1.00 72.23 106 THR A C 5
ATOM 9388 O O . THR A 1 106 ? 4.113 12.564 0.630 1.00 63.31 106 THR A O 5
ATOM 9399 N N . LYS A 1 107 ? 5.300 10.732 1.270 1.00 25.35 107 LYS A N 5
ATOM 9400 C CA . LYS A 1 107 ? 6.498 10.974 0.428 1.00 20.44 107 LYS A CA 5
ATOM 9401 C C . LYS A 1 107 ? 6.097 11.102 -1.059 1.00 3.33 107 LYS A C 5
ATOM 9402 O O . LYS A 1 107 ? 6.460 12.070 -1.728 1.00 64.31 107 LYS A O 5
ATOM 9421 N N . GLN A 1 108 ? 5.301 10.118 -1.513 1.00 21.22 108 GLN A N 5
ATOM 9422 C CA . GLN A 1 108 ? 4.711 10.076 -2.862 1.00 64.22 108 GLN A CA 5
ATOM 9423 C C . GLN A 1 108 ? 3.998 11.405 -3.207 1.00 41.44 108 GLN A C 5
ATOM 9424 O O . GLN A 1 108 ? 4.391 12.111 -4.127 1.00 74.52 108 GLN A O 5
ATOM 9438 N N . LEU A 1 109 ? 2.980 11.744 -2.403 1.00 42.32 109 LEU A N 5
ATOM 9439 C CA . LEU A 1 109 ? 2.059 12.856 -2.696 1.00 44.12 109 LEU A CA 5
ATOM 9440 C C . LEU A 1 109 ? 2.711 14.239 -2.428 1.00 40.33 109 LEU A C 5
ATOM 9441 O O . LEU A 1 109 ? 2.246 15.253 -2.948 1.00 42.54 109 LEU A O 5
ATOM 9457 N N . ALA A 1 110 ? 3.802 14.264 -1.625 1.00 44.53 110 ALA A N 5
ATOM 9458 C CA . ALA A 1 110 ? 4.537 15.508 -1.274 1.00 45.20 110 ALA A CA 5
ATOM 9459 C C . ALA A 1 110 ? 5.504 15.899 -2.390 1.00 74.45 110 ALA A C 5
ATOM 9460 O O . ALA A 1 110 ? 5.564 17.064 -2.799 1.00 5.10 110 ALA A O 5
ATOM 9467 N N . TYR A 1 111 ? 6.268 14.909 -2.878 1.00 62.24 111 TYR A N 5
ATOM 9468 C CA . TYR A 1 111 ? 7.210 15.104 -4.001 1.00 64.34 111 TYR A CA 5
ATOM 9469 C C . TYR A 1 111 ? 6.473 15.076 -5.361 1.00 31.21 111 TYR A C 5
ATOM 9470 O O . TYR A 1 111 ? 7.020 15.514 -6.377 1.00 4.52 111 TYR A O 5
ATOM 9488 N N . GLY A 1 112 ? 5.217 14.582 -5.353 1.00 14.04 112 GLY A N 5
ATOM 9489 C CA . GLY A 1 112 ? 4.377 14.527 -6.559 1.00 24.35 112 GLY A CA 5
ATOM 9490 C C . GLY A 1 112 ? 4.639 13.289 -7.404 1.00 74.00 112 GLY A C 5
ATOM 9491 O O . GLY A 1 112 ? 4.284 13.254 -8.591 1.00 13.22 112 GLY A O 5
ATOM 9495 N N . GLU A 1 113 ? 5.252 12.268 -6.772 1.00 12.12 113 GLU A N 5
ATOM 9496 C CA . GLU A 1 113 ? 5.598 10.984 -7.405 1.00 44.32 113 GLU A CA 5
ATOM 9497 C C . GLU A 1 113 ? 4.335 10.155 -7.707 1.00 71.35 113 GLU A C 5
ATOM 9498 O O . GLU A 1 113 ? 3.248 10.453 -7.213 1.00 43.14 113 GLU A O 5
ATOM 9510 N N . ASP A 1 114 ? 4.515 9.098 -8.504 1.00 24.03 114 ASP A N 5
ATOM 9511 C CA . ASP A 1 114 ? 3.422 8.240 -9.011 1.00 2.23 114 ASP A CA 5
ATOM 9512 C C . ASP A 1 114 ? 3.300 6.975 -8.151 1.00 64.45 114 ASP A C 5
ATOM 9513 O O . ASP A 1 114 ? 4.322 6.394 -7.749 1.00 63.01 114 ASP A O 5
ATOM 9522 N N . VAL A 1 115 ? 2.046 6.564 -7.869 1.00 10.33 115 VAL A N 5
ATOM 9523 C CA . VAL A 1 115 ? 1.752 5.224 -7.325 1.00 54.02 115 VAL A CA 5
ATOM 9524 C C . VAL A 1 115 ? 2.087 4.170 -8.392 1.00 20.21 115 VAL A C 5
ATOM 9525 O O . VAL A 1 115 ? 2.799 3.212 -8.121 1.00 15.02 115 VAL A O 5
ATOM 9538 N N . ILE A 1 116 ? 1.567 4.414 -9.611 1.00 23.13 116 ILE A N 5
ATOM 9539 C CA . ILE A 1 116 ? 1.774 3.603 -10.819 1.00 15.41 116 ILE A CA 5
ATOM 9540 C C . ILE A 1 116 ? 1.927 4.597 -11.983 1.00 32.44 116 ILE A C 5
ATOM 9541 O O . ILE A 1 116 ? 2.955 4.655 -12.664 1.00 45.33 116 ILE A O 5
ATOM 9557 N N . SER A 1 117 ? 0.864 5.389 -12.158 1.00 44.30 117 SER A N 5
ATOM 9558 C CA . SER A 1 117 ? 0.819 6.525 -13.068 1.00 1.53 117 SER A CA 5
ATOM 9559 C C . SER A 1 117 ? -0.287 7.484 -12.586 1.00 51.02 117 SER A C 5
ATOM 9560 O O . SER A 1 117 ? -1.396 7.041 -12.242 1.00 3.10 117 SER A O 5
ATOM 9568 N N . LYS A 1 118 ? 0.019 8.795 -12.558 1.00 24.42 118 LYS A N 5
ATOM 9569 C CA . LYS A 1 118 ? -0.944 9.866 -12.190 1.00 64.42 118 LYS A CA 5
ATOM 9570 C C . LYS A 1 118 ? -1.726 10.328 -13.449 1.00 51.03 118 LYS A C 5
ATOM 9571 O O . LYS A 1 118 ? -2.022 11.511 -13.633 1.00 40.44 118 LYS A O 5
ATOM 9590 N N . GLU A 1 119 ? -2.108 9.344 -14.272 1.00 51.35 119 GLU A N 5
ATOM 9591 C CA . GLU A 1 119 ? -2.717 9.534 -15.586 1.00 63.13 119 GLU A CA 5
ATOM 9592 C C . GLU A 1 119 ? -3.689 8.346 -15.815 1.00 11.02 119 GLU A C 5
ATOM 9593 O O . GLU A 1 119 ? -3.212 7.197 -15.965 1.00 52.35 119 GLU A O 5
ATOM 9606 N N . MET A 1 1 ? 5.545 35.610 39.267 1.00 34.33 1 MET A N 6
ATOM 9607 C CA . MET A 1 1 ? 5.499 37.050 38.918 1.00 2.51 1 MET A CA 6
ATOM 9608 C C . MET A 1 1 ? 6.664 37.379 37.980 1.00 2.42 1 MET A C 6
ATOM 9609 O O . MET A 1 1 ? 7.815 37.396 38.428 1.00 52.25 1 MET A O 6
ATOM 9625 N N . GLY A 1 2 ? 6.360 37.624 36.688 1.00 22.13 2 GLY A N 6
ATOM 9626 C CA . GLY A 1 2 ? 7.391 37.869 35.683 1.00 72.23 2 GLY A CA 6
ATOM 9627 C C . GLY A 1 2 ? 8.164 36.599 35.344 1.00 73.21 2 GLY A C 6
ATOM 9628 O O . GLY A 1 2 ? 7.578 35.509 35.323 1.00 53.13 2 GLY A O 6
ATOM 9632 N N . HIS A 1 3 ? 9.476 36.753 35.051 1.00 44.45 3 HIS A N 6
ATOM 9633 C CA . HIS A 1 3 ? 10.429 35.629 34.817 1.00 12.13 3 HIS A CA 6
ATOM 9634 C C . HIS A 1 3 ? 10.076 34.798 33.553 1.00 52.32 3 HIS A C 6
ATOM 9635 O O . HIS A 1 3 ? 10.737 33.793 33.271 1.00 60.23 3 HIS A O 6
ATOM 9650 N N . HIS A 1 4 ? 9.062 35.244 32.777 1.00 60.11 4 HIS A N 6
ATOM 9651 C CA . HIS A 1 4 ? 8.539 34.485 31.637 1.00 63.43 4 HIS A CA 6
ATOM 9652 C C . HIS A 1 4 ? 9.474 34.623 30.426 1.00 74.35 4 HIS A C 6
ATOM 9653 O O . HIS A 1 4 ? 9.628 35.711 29.860 1.00 31.40 4 HIS A O 6
ATOM 9668 N N . HIS A 1 5 ? 10.106 33.509 30.059 1.00 73.24 5 HIS A N 6
ATOM 9669 C CA . HIS A 1 5 ? 10.944 33.413 28.867 1.00 73.54 5 HIS A CA 6
ATOM 9670 C C . HIS A 1 5 ? 10.485 32.220 28.025 1.00 63.30 5 HIS A C 6
ATOM 9671 O O . HIS A 1 5 ? 9.824 32.412 26.993 1.00 23.43 5 HIS A O 6
ATOM 9686 N N . HIS A 1 6 ? 10.797 30.988 28.504 1.00 22.51 6 HIS A N 6
ATOM 9687 C CA . HIS A 1 6 ? 10.645 29.740 27.714 1.00 14.42 6 HIS A CA 6
ATOM 9688 C C . HIS A 1 6 ? 11.288 29.909 26.328 1.00 43.15 6 HIS A C 6
ATOM 9689 O O . HIS A 1 6 ? 10.722 29.525 25.301 1.00 61.42 6 HIS A O 6
ATOM 9704 N N . HIS A 1 7 ? 12.498 30.494 26.351 1.00 33.42 7 HIS A N 6
ATOM 9705 C CA . HIS A 1 7 ? 13.225 30.944 25.163 1.00 40.14 7 HIS A CA 6
ATOM 9706 C C . HIS A 1 7 ? 13.590 29.748 24.266 1.00 13.54 7 HIS A C 6
ATOM 9707 O O . HIS A 1 7 ? 14.575 29.043 24.508 1.00 62.33 7 HIS A O 6
ATOM 9722 N N . HIS A 1 8 ? 12.735 29.501 23.263 1.00 63.32 8 HIS A N 6
ATOM 9723 C CA . HIS A 1 8 ? 12.895 28.399 22.305 1.00 63.12 8 HIS A CA 6
ATOM 9724 C C . HIS A 1 8 ? 12.542 28.888 20.902 1.00 30.05 8 HIS A C 6
ATOM 9725 O O . HIS A 1 8 ? 11.430 29.372 20.661 1.00 13.33 8 HIS A O 6
ATOM 9740 N N . SER A 1 9 ? 13.508 28.761 19.991 1.00 55.44 9 SER A N 6
ATOM 9741 C CA . SER A 1 9 ? 13.373 29.143 18.588 1.00 42.13 9 SER A CA 6
ATOM 9742 C C . SER A 1 9 ? 13.615 27.889 17.720 1.00 54.50 9 SER A C 6
ATOM 9743 O O . SER A 1 9 ? 14.743 27.617 17.297 1.00 74.20 9 SER A O 6
ATOM 9751 N N . HIS A 1 10 ? 12.541 27.095 17.528 1.00 42.41 10 HIS A N 6
ATOM 9752 C CA . HIS A 1 10 ? 12.584 25.818 16.789 1.00 24.52 10 HIS A CA 6
ATOM 9753 C C . HIS A 1 10 ? 11.175 25.451 16.304 1.00 40.33 10 HIS A C 6
ATOM 9754 O O . HIS A 1 10 ? 10.228 25.435 17.096 1.00 60.31 10 HIS A O 6
ATOM 9769 N N . MET A 1 11 ? 11.059 25.138 15.003 1.00 75.53 11 MET A N 6
ATOM 9770 C CA . MET A 1 11 ? 9.826 24.604 14.413 1.00 4.01 11 MET A CA 6
ATOM 9771 C C . MET A 1 11 ? 10.142 23.878 13.094 1.00 31.55 11 MET A C 6
ATOM 9772 O O . MET A 1 11 ? 10.862 24.408 12.235 1.00 62.23 11 MET A O 6
ATOM 9786 N N . ASN A 1 12 ? 9.638 22.646 12.960 1.00 21.21 12 ASN A N 6
ATOM 9787 C CA . ASN A 1 12 ? 9.694 21.886 11.705 1.00 62.13 12 ASN A CA 6
ATOM 9788 C C . ASN A 1 12 ? 8.268 21.484 11.333 1.00 0.23 12 ASN A C 6
ATOM 9789 O O . ASN A 1 12 ? 7.764 20.435 11.756 1.00 34.12 12 ASN A O 6
ATOM 9800 N N . SER A 1 13 ? 7.597 22.385 10.607 1.00 12.14 13 SER A N 6
ATOM 9801 C CA . SER A 1 13 ? 6.201 22.222 10.197 1.00 61.35 13 SER A CA 6
ATOM 9802 C C . SER A 1 13 ? 6.059 22.658 8.732 1.00 64.32 13 SER A C 6
ATOM 9803 O O . SER A 1 13 ? 5.610 23.772 8.422 1.00 73.52 13 SER A O 6
ATOM 9811 N N . GLN A 1 14 ? 6.518 21.777 7.834 1.00 2.22 14 GLN A N 6
ATOM 9812 C CA . GLN A 1 14 ? 6.592 22.043 6.383 1.00 1.41 14 GLN A CA 6
ATOM 9813 C C . GLN A 1 14 ? 5.558 21.192 5.640 1.00 3.24 14 GLN A C 6
ATOM 9814 O O . GLN A 1 14 ? 4.752 21.713 4.861 1.00 32.52 14 GLN A O 6
ATOM 9828 N N . ARG A 1 15 ? 5.605 19.868 5.887 1.00 2.51 15 ARG A N 6
ATOM 9829 C CA . ARG A 1 15 ? 4.779 18.876 5.180 1.00 44.23 15 ARG A CA 6
ATOM 9830 C C . ARG A 1 15 ? 4.156 17.898 6.178 1.00 33.41 15 ARG A C 6
ATOM 9831 O O . ARG A 1 15 ? 4.867 17.286 6.980 1.00 22.05 15 ARG A O 6
ATOM 9852 N N . LEU A 1 16 ? 2.827 17.779 6.132 1.00 51.42 16 LEU A N 6
ATOM 9853 C CA . LEU A 1 16 ? 2.080 16.747 6.852 1.00 74.14 16 LEU A CA 6
ATOM 9854 C C . LEU A 1 16 ? 0.833 16.391 6.026 1.00 71.13 16 LEU A C 6
ATOM 9855 O O . LEU A 1 16 ? -0.001 17.257 5.727 1.00 50.45 16 LEU A O 6
ATOM 9871 N N . ILE A 1 17 ? 0.733 15.121 5.611 1.00 54.33 17 ILE A N 6
ATOM 9872 C CA . ILE A 1 17 ? -0.394 14.637 4.797 1.00 21.45 17 ILE A CA 6
ATOM 9873 C C . ILE A 1 17 ? -1.181 13.602 5.597 1.00 75.32 17 ILE A C 6
ATOM 9874 O O . ILE A 1 17 ? -0.695 12.495 5.854 1.00 4.12 17 ILE A O 6
ATOM 9890 N N . HIS A 1 18 ? -2.368 14.021 6.028 1.00 31.10 18 HIS A N 6
ATOM 9891 C CA . HIS A 1 18 ? -3.314 13.209 6.783 1.00 10.45 18 HIS A CA 6
ATOM 9892 C C . HIS A 1 18 ? -3.807 12.024 5.928 1.00 42.24 18 HIS A C 6
ATOM 9893 O O . HIS A 1 18 ? -4.418 12.210 4.864 1.00 24.35 18 HIS A O 6
ATOM 9908 N N . ILE A 1 19 ? -3.520 10.816 6.413 1.00 52.04 19 ILE A N 6
ATOM 9909 C CA . ILE A 1 19 ? -3.891 9.559 5.764 1.00 62.14 19 ILE A CA 6
ATOM 9910 C C . ILE A 1 19 ? -4.732 8.785 6.782 1.00 61.22 19 ILE A C 6
ATOM 9911 O O . ILE A 1 19 ? -4.219 8.379 7.828 1.00 22.42 19 ILE A O 6
ATOM 9927 N N . LYS A 1 20 ? -6.020 8.597 6.478 1.00 55.42 20 LYS A N 6
ATOM 9928 C CA . LYS A 1 20 ? -6.977 7.963 7.387 1.00 12.42 20 LYS A CA 6
ATOM 9929 C C . LYS A 1 20 ? -7.237 6.562 6.849 1.00 44.35 20 LYS A C 6
ATOM 9930 O O . LYS A 1 20 ? -7.725 6.414 5.730 1.00 11.15 20 LYS A O 6
ATOM 9949 N N . THR A 1 21 ? -6.939 5.539 7.644 1.00 0.44 21 THR A N 6
ATOM 9950 C CA . THR A 1 21 ? -6.972 4.156 7.173 1.00 44.13 21 THR A CA 6
ATOM 9951 C C . THR A 1 21 ? -8.170 3.431 7.829 1.00 44.02 21 THR A C 6
ATOM 9952 O O . THR A 1 21 ? -8.231 3.245 9.052 1.00 43.32 21 THR A O 6
ATOM 9963 N N . LEU A 1 22 ? -9.158 3.095 6.993 1.00 52.23 22 LEU A N 6
ATOM 9964 C CA . LEU A 1 22 ? -10.426 2.505 7.425 1.00 31.43 22 LEU A CA 6
ATOM 9965 C C . LEU A 1 22 ? -10.361 0.978 7.415 1.00 73.30 22 LEU A C 6
ATOM 9966 O O . LEU A 1 22 ? -9.671 0.369 6.584 1.00 54.23 22 LEU A O 6
ATOM 9982 N N . THR A 1 23 ? -11.099 0.383 8.354 1.00 74.25 23 THR A N 6
ATOM 9983 C CA . THR A 1 23 ? -11.240 -1.060 8.485 1.00 53.14 23 THR A CA 6
ATOM 9984 C C . THR A 1 23 ? -12.300 -1.578 7.495 1.00 70.24 23 THR A C 6
ATOM 9985 O O . THR A 1 23 ? -13.292 -0.892 7.211 1.00 13.42 23 THR A O 6
ATOM 9996 N N . THR A 1 24 ? -12.078 -2.795 6.978 1.00 63.10 24 THR A N 6
ATOM 9997 C CA . THR A 1 24 ? -12.971 -3.457 6.008 1.00 70.13 24 THR A CA 6
ATOM 9998 C C . THR A 1 24 ? -13.548 -4.729 6.681 1.00 61.24 24 THR A C 6
ATOM 9999 O O . THR A 1 24 ? -13.197 -5.005 7.844 1.00 72.35 24 THR A O 6
ATOM 10010 N N . PRO A 1 25 ? -14.477 -5.514 6.021 1.00 45.32 25 PRO A N 6
ATOM 10011 C CA . PRO A 1 25 ? -14.820 -6.894 6.481 1.00 44.21 25 PRO A CA 6
ATOM 10012 C C . PRO A 1 25 ? -13.575 -7.786 6.737 1.00 3.42 25 PRO A C 6
ATOM 10013 O O . PRO A 1 25 ? -13.598 -8.667 7.599 1.00 3.45 25 PRO A O 6
ATOM 10024 N N . ASN A 1 26 ? -12.492 -7.535 5.987 1.00 73.03 26 ASN A N 6
ATOM 10025 C CA . ASN A 1 26 ? -11.198 -8.210 6.182 1.00 70.12 26 ASN A CA 6
ATOM 10026 C C . ASN A 1 26 ? -10.387 -7.448 7.256 1.00 33.25 26 ASN A C 6
ATOM 10027 O O . ASN A 1 26 ? -10.479 -6.222 7.359 1.00 64.33 26 ASN A O 6
ATOM 10038 N N . GLU A 1 27 ? -9.601 -8.181 8.043 1.00 21.01 27 GLU A N 6
ATOM 10039 C CA . GLU A 1 27 ? -8.712 -7.613 9.087 1.00 33.12 27 GLU A CA 6
ATOM 10040 C C . GLU A 1 27 ? -7.324 -7.267 8.499 1.00 24.14 27 GLU A C 6
ATOM 10041 O O . GLU A 1 27 ? -6.702 -6.269 8.878 1.00 1.25 27 GLU A O 6
ATOM 10053 N N . ASN A 1 28 ? -6.871 -8.110 7.568 1.00 53.33 28 ASN A N 6
ATOM 10054 C CA . ASN A 1 28 ? -5.507 -8.078 7.005 1.00 14.32 28 ASN A CA 6
ATOM 10055 C C . ASN A 1 28 ? -5.426 -7.206 5.745 1.00 53.31 28 ASN A C 6
ATOM 10056 O O . ASN A 1 28 ? -4.332 -6.821 5.317 1.00 34.43 28 ASN A O 6
ATOM 10067 N N . ALA A 1 29 ? -6.590 -6.917 5.144 1.00 33.54 29 ALA A N 6
ATOM 10068 C CA . ALA A 1 29 ? -6.713 -5.925 4.065 1.00 2.11 29 ALA A CA 6
ATOM 10069 C C . ALA A 1 29 ? -7.244 -4.617 4.673 1.00 53.14 29 ALA A C 6
ATOM 10070 O O . ALA A 1 29 ? -8.401 -4.551 5.100 1.00 63.13 29 ALA A O 6
ATOM 10077 N N . LEU A 1 30 ? -6.383 -3.594 4.746 1.00 24.23 30 LEU A N 6
ATOM 10078 C CA . LEU A 1 30 ? -6.704 -2.306 5.393 1.00 22.34 30 LEU A CA 6
ATOM 10079 C C . LEU A 1 30 ? -6.704 -1.203 4.322 1.00 13.34 30 LEU A C 6
ATOM 10080 O O . LEU A 1 30 ? -5.739 -1.068 3.564 1.00 14.11 30 LEU A O 6
ATOM 10096 N N . LYS A 1 31 ? -7.806 -0.444 4.253 1.00 75.34 31 LYS A N 6
ATOM 10097 C CA . LYS A 1 31 ? -8.074 0.528 3.177 1.00 42.22 31 LYS A CA 6
ATOM 10098 C C . LYS A 1 31 ? -7.562 1.930 3.581 1.00 65.41 31 LYS A C 6
ATOM 10099 O O . LYS A 1 31 ? -8.120 2.555 4.469 1.00 65.21 31 LYS A O 6
ATOM 10118 N N . PHE A 1 32 ? -6.491 2.409 2.927 1.00 11.33 32 PHE A N 6
ATOM 10119 C CA . PHE A 1 32 ? -5.852 3.709 3.241 1.00 32.22 32 PHE A CA 6
ATOM 10120 C C . PHE A 1 32 ? -6.458 4.809 2.357 1.00 30.24 32 PHE A C 6
ATOM 10121 O O . PHE A 1 32 ? -6.489 4.668 1.139 1.00 74.23 32 PHE A O 6
ATOM 10138 N N . LEU A 1 33 ? -6.928 5.896 2.979 1.00 63.13 33 LEU A N 6
ATOM 10139 C CA . LEU A 1 33 ? -7.556 7.032 2.275 1.00 31.03 33 LEU A CA 6
ATOM 10140 C C . LEU A 1 33 ? -6.727 8.305 2.497 1.00 1.05 33 LEU A C 6
ATOM 10141 O O . LEU A 1 33 ? -6.254 8.551 3.603 1.00 34.04 33 LEU A O 6
ATOM 10157 N N . SER A 1 34 ? -6.550 9.091 1.430 1.00 41.31 34 SER A N 6
ATOM 10158 C CA . SER A 1 34 ? -5.958 10.434 1.511 1.00 3.12 34 SER A CA 6
ATOM 10159 C C . SER A 1 34 ? -7.087 11.445 1.739 1.00 1.05 34 SER A C 6
ATOM 10160 O O . SER A 1 34 ? -8.027 11.516 0.936 1.00 14.22 34 SER A O 6
ATOM 10168 N N . THR A 1 35 ? -7.012 12.200 2.847 1.00 41.23 35 THR A N 6
ATOM 10169 C CA . THR A 1 35 ? -8.067 13.152 3.240 1.00 33.21 35 THR A CA 6
ATOM 10170 C C . THR A 1 35 ? -7.722 14.605 2.856 1.00 44.15 35 THR A C 6
ATOM 10171 O O . THR A 1 35 ? -8.522 15.519 3.108 1.00 21.21 35 THR A O 6
ATOM 10182 N N . ASP A 1 36 ? -6.550 14.816 2.221 1.00 1.41 36 ASP A N 6
ATOM 10183 C CA . ASP A 1 36 ? -6.089 16.161 1.802 1.00 3.04 36 ASP A CA 6
ATOM 10184 C C . ASP A 1 36 ? -6.268 16.379 0.286 1.00 24.41 36 ASP A C 6
ATOM 10185 O O . ASP A 1 36 ? -5.484 17.094 -0.353 1.00 73.35 36 ASP A O 6
ATOM 10194 N N . GLY A 1 37 ? -7.326 15.775 -0.288 1.00 32.34 37 GLY A N 6
ATOM 10195 C CA . GLY A 1 37 ? -7.712 16.035 -1.678 1.00 24.20 37 GLY A CA 6
ATOM 10196 C C . GLY A 1 37 ? -7.008 15.140 -2.695 1.00 22.22 37 GLY A C 6
ATOM 10197 O O . GLY A 1 37 ? -7.654 14.638 -3.621 1.00 73.44 37 GLY A O 6
ATOM 10201 N N . GLU A 1 38 ? -5.682 14.967 -2.537 1.00 53.42 38 GLU A N 6
ATOM 10202 C CA . GLU A 1 38 ? -4.841 14.182 -3.466 1.00 63.55 38 GLU A CA 6
ATOM 10203 C C . GLU A 1 38 ? -5.297 12.710 -3.587 1.00 64.34 38 GLU A C 6
ATOM 10204 O O . GLU A 1 38 ? -4.901 11.847 -2.800 1.00 51.43 38 GLU A O 6
ATOM 10216 N N . MET A 1 39 ? -6.163 12.470 -4.578 1.00 1.31 39 MET A N 6
ATOM 10217 C CA . MET A 1 39 ? -6.627 11.132 -4.968 1.00 1.51 39 MET A CA 6
ATOM 10218 C C . MET A 1 39 ? -5.539 10.450 -5.827 1.00 20.54 39 MET A C 6
ATOM 10219 O O . MET A 1 39 ? -4.933 11.108 -6.681 1.00 30.32 39 MET A O 6
ATOM 10233 N N . LEU A 1 40 ? -5.304 9.141 -5.585 1.00 54.12 40 LEU A N 6
ATOM 10234 C CA . LEU A 1 40 ? -4.193 8.372 -6.206 1.00 23.14 40 LEU A CA 6
ATOM 10235 C C . LEU A 1 40 ? -4.362 8.281 -7.734 1.00 62.45 40 LEU A C 6
ATOM 10236 O O . LEU A 1 40 ? -3.478 8.684 -8.505 1.00 3.00 40 LEU A O 6
ATOM 10252 N N . GLN A 1 41 ? -5.521 7.757 -8.151 1.00 12.05 41 GLN A N 6
ATOM 10253 C CA . GLN A 1 41 ? -5.948 7.712 -9.559 1.00 43.24 41 GLN A CA 6
ATOM 10254 C C . GLN A 1 41 ? -7.370 8.277 -9.638 1.00 41.31 41 GLN A C 6
ATOM 10255 O O . GLN A 1 41 ? -8.212 7.934 -8.807 1.00 62.34 41 GLN A O 6
ATOM 10269 N N . THR A 1 42 ? -7.611 9.169 -10.616 1.00 75.55 42 THR A N 6
ATOM 10270 C CA . THR A 1 42 ? -8.882 9.903 -10.754 1.00 5.32 42 THR A CA 6
ATOM 10271 C C . THR A 1 42 ? -10.085 8.939 -10.888 1.00 4.00 42 THR A C 6
ATOM 10272 O O . THR A 1 42 ? -9.996 7.925 -11.598 1.00 31.53 42 THR A O 6
ATOM 10283 N N . ARG A 1 43 ? -11.185 9.272 -10.182 1.00 10.24 43 ARG A N 6
ATOM 10284 C CA . ARG A 1 43 ? -12.330 8.371 -9.986 1.00 32.00 43 ARG A CA 6
ATOM 10285 C C . ARG A 1 43 ? -12.962 7.952 -11.337 1.00 12.12 43 ARG A C 6
ATOM 10286 O O . ARG A 1 43 ? -13.404 8.797 -12.126 1.00 71.14 43 ARG A O 6
ATOM 10307 N N . GLY A 1 44 ? -12.969 6.636 -11.570 1.00 21.53 44 GLY A N 6
ATOM 10308 C CA . GLY A 1 44 ? -13.281 6.035 -12.871 1.00 73.25 44 GLY A CA 6
ATOM 10309 C C . GLY A 1 44 ? -12.296 4.920 -13.209 1.00 10.03 44 GLY A C 6
ATOM 10310 O O . GLY A 1 44 ? -12.466 4.205 -14.203 1.00 12.32 44 GLY A O 6
ATOM 10314 N N . SER A 1 45 ? -11.263 4.788 -12.356 1.00 1.11 45 SER A N 6
ATOM 10315 C CA . SER A 1 45 ? -10.213 3.764 -12.458 1.00 52.52 45 SER A CA 6
ATOM 10316 C C . SER A 1 45 ? -10.727 2.384 -11.984 1.00 60.01 45 SER A C 6
ATOM 10317 O O . SER A 1 45 ? -11.857 2.252 -11.500 1.00 21.33 45 SER A O 6
ATOM 10325 N N . LYS A 1 46 ? -9.868 1.356 -12.140 1.00 71.12 46 LYS A N 6
ATOM 10326 C CA . LYS A 1 46 ? -10.131 -0.031 -11.702 1.00 74.20 46 LYS A CA 6
ATOM 10327 C C . LYS A 1 46 ? -9.161 -0.370 -10.551 1.00 35.21 46 LYS A C 6
ATOM 10328 O O . LYS A 1 46 ? -8.109 0.275 -10.420 1.00 5.33 46 LYS A O 6
ATOM 10347 N N . SER A 1 47 ? -9.515 -1.376 -9.723 1.00 74.45 47 SER A N 6
ATOM 10348 C CA . SER A 1 47 ? -8.682 -1.823 -8.585 1.00 44.34 47 SER A CA 6
ATOM 10349 C C . SER A 1 47 ? -7.499 -2.673 -9.097 1.00 61.22 47 SER A C 6
ATOM 10350 O O . SER A 1 47 ? -7.637 -3.881 -9.325 1.00 42.22 47 SER A O 6
ATOM 10358 N N . ILE A 1 48 ? -6.354 -2.005 -9.327 1.00 41.04 48 ILE A N 6
ATOM 10359 C CA . ILE A 1 48 ? -5.137 -2.635 -9.873 1.00 51.31 48 ILE A CA 6
ATOM 10360 C C . ILE A 1 48 ? -4.444 -3.488 -8.788 1.00 43.34 48 ILE A C 6
ATOM 10361 O O . ILE A 1 48 ? -3.809 -2.959 -7.872 1.00 72.23 48 ILE A O 6
ATOM 10377 N N . VAL A 1 49 ? -4.590 -4.816 -8.899 1.00 61.23 49 VAL A N 6
ATOM 10378 C CA . VAL A 1 49 ? -4.034 -5.775 -7.935 1.00 30.32 49 VAL A CA 6
ATOM 10379 C C . VAL A 1 49 ? -2.543 -6.008 -8.255 1.00 11.04 49 VAL A C 6
ATOM 10380 O O . VAL A 1 49 ? -2.216 -6.619 -9.277 1.00 51.43 49 VAL A O 6
ATOM 10393 N N . ILE A 1 50 ? -1.650 -5.491 -7.401 1.00 14.51 50 ILE A N 6
ATOM 10394 C CA . ILE A 1 50 ? -0.198 -5.708 -7.529 1.00 11.35 50 ILE A CA 6
ATOM 10395 C C . ILE A 1 50 ? 0.212 -6.696 -6.441 1.00 73.11 50 ILE A C 6
ATOM 10396 O O . ILE A 1 50 ? 0.225 -6.332 -5.282 1.00 51.01 50 ILE A O 6
ATOM 10412 N N . LYS A 1 51 ? 0.547 -7.940 -6.793 1.00 31.41 51 LYS A N 6
ATOM 10413 C CA . LYS A 1 51 ? 1.038 -8.916 -5.795 1.00 3.31 51 LYS A CA 6
ATOM 10414 C C . LYS A 1 51 ? 2.571 -8.888 -5.792 1.00 14.13 51 LYS A C 6
ATOM 10415 O O . LYS A 1 51 ? 3.183 -8.335 -6.717 1.00 52.40 51 LYS A O 6
ATOM 10434 N N . ASN A 1 52 ? 3.203 -9.487 -4.761 1.00 62.35 52 ASN A N 6
ATOM 10435 C CA . ASN A 1 52 ? 4.677 -9.621 -4.713 1.00 55.33 52 ASN A CA 6
ATOM 10436 C C . ASN A 1 52 ? 5.188 -10.648 -5.750 1.00 23.13 52 ASN A C 6
ATOM 10437 O O . ASN A 1 52 ? 6.395 -10.791 -5.950 1.00 60.53 52 ASN A O 6
ATOM 10448 N N . THR A 1 53 ? 4.254 -11.382 -6.386 1.00 23.24 53 THR A N 6
ATOM 10449 C CA . THR A 1 53 ? 4.554 -12.275 -7.516 1.00 31.43 53 THR A CA 6
ATOM 10450 C C . THR A 1 53 ? 4.547 -11.499 -8.848 1.00 41.45 53 THR A C 6
ATOM 10451 O O . THR A 1 53 ? 5.203 -11.910 -9.818 1.00 70.11 53 THR A O 6
ATOM 10462 N N . ASP A 1 54 ? 3.801 -10.378 -8.884 1.00 52.22 54 ASP A N 6
ATOM 10463 C CA . ASP A 1 54 ? 3.733 -9.490 -10.058 1.00 42.23 54 ASP A CA 6
ATOM 10464 C C . ASP A 1 54 ? 4.881 -8.479 -10.001 1.00 21.12 54 ASP A C 6
ATOM 10465 O O . ASP A 1 54 ? 4.662 -7.286 -9.743 1.00 74.41 54 ASP A O 6
ATOM 10474 N N . GLU A 1 55 ? 6.109 -8.983 -10.221 1.00 65.04 55 GLU A N 6
ATOM 10475 C CA . GLU A 1 55 ? 7.332 -8.159 -10.256 1.00 54.55 55 GLU A CA 6
ATOM 10476 C C . GLU A 1 55 ? 7.214 -7.037 -11.310 1.00 62.21 55 GLU A C 6
ATOM 10477 O O . GLU A 1 55 ? 7.645 -5.913 -11.072 1.00 53.02 55 GLU A O 6
ATOM 10489 N N . ASN A 1 56 ? 6.572 -7.371 -12.448 1.00 64.03 56 ASN A N 6
ATOM 10490 C CA . ASN A 1 56 ? 6.288 -6.437 -13.556 1.00 71.22 56 ASN A CA 6
ATOM 10491 C C . ASN A 1 56 ? 5.558 -5.166 -13.061 1.00 75.42 56 ASN A C 6
ATOM 10492 O O . ASN A 1 56 ? 5.924 -4.047 -13.426 1.00 45.43 56 ASN A O 6
ATOM 10503 N N . LEU A 1 57 ? 4.544 -5.364 -12.199 1.00 11.15 57 LEU A N 6
ATOM 10504 C CA . LEU A 1 57 ? 3.739 -4.260 -11.645 1.00 30.22 57 LEU A CA 6
ATOM 10505 C C . LEU A 1 57 ? 4.527 -3.454 -10.589 1.00 44.12 57 LEU A C 6
ATOM 10506 O O . LEU A 1 57 ? 4.318 -2.241 -10.450 1.00 32.44 57 LEU A O 6
ATOM 10522 N N . ILE A 1 58 ? 5.444 -4.138 -9.884 1.00 0.31 58 ILE A N 6
ATOM 10523 C CA . ILE A 1 58 ? 6.292 -3.532 -8.844 1.00 64.21 58 ILE A CA 6
ATOM 10524 C C . ILE A 1 58 ? 7.335 -2.577 -9.477 1.00 65.20 58 ILE A C 6
ATOM 10525 O O . ILE A 1 58 ? 7.524 -1.463 -8.990 1.00 3.43 58 ILE A O 6
ATOM 10541 N N . ASN A 1 59 ? 7.963 -3.018 -10.593 1.00 4.11 59 ASN A N 6
ATOM 10542 C CA . ASN A 1 59 ? 8.985 -2.229 -11.329 1.00 31.35 59 ASN A CA 6
ATOM 10543 C C . ASN A 1 59 ? 8.482 -0.823 -11.724 1.00 61.12 59 ASN A C 6
ATOM 10544 O O . ASN A 1 59 ? 9.230 0.151 -11.628 1.00 13.30 59 ASN A O 6
ATOM 10555 N N . HIS A 1 60 ? 7.204 -0.728 -12.144 1.00 12.23 60 HIS A N 6
ATOM 10556 C CA . HIS A 1 60 ? 6.611 0.555 -12.604 1.00 43.31 60 HIS A CA 6
ATOM 10557 C C . HIS A 1 60 ? 5.769 1.232 -11.496 1.00 64.12 60 HIS A C 6
ATOM 10558 O O . HIS A 1 60 ? 4.827 1.990 -11.784 1.00 41.53 60 HIS A O 6
ATOM 10573 N N . SER A 1 61 ? 6.138 0.982 -10.230 1.00 61.22 61 SER A N 6
ATOM 10574 C CA . SER A 1 61 ? 5.529 1.649 -9.074 1.00 33.31 61 SER A CA 6
ATOM 10575 C C . SER A 1 61 ? 6.567 1.720 -7.945 1.00 75.34 61 SER A C 6
ATOM 10576 O O . SER A 1 61 ? 6.799 0.722 -7.256 1.00 74.21 61 SER A O 6
ATOM 10584 N N . LYS A 1 62 ? 7.204 2.905 -7.788 1.00 32.42 62 LYS A N 6
ATOM 10585 C CA . LYS A 1 62 ? 8.191 3.172 -6.721 1.00 52.14 62 LYS A CA 6
ATOM 10586 C C . LYS A 1 62 ? 7.568 2.918 -5.346 1.00 12.21 62 LYS A C 6
ATOM 10587 O O . LYS A 1 62 ? 8.222 2.374 -4.456 1.00 14.04 62 LYS A O 6
ATOM 10606 N N . LEU A 1 63 ? 6.282 3.299 -5.214 1.00 64.11 63 LEU A N 6
ATOM 10607 C CA . LEU A 1 63 ? 5.510 3.117 -3.987 1.00 52.01 63 LEU A CA 6
ATOM 10608 C C . LEU A 1 63 ? 5.426 1.619 -3.618 1.00 65.45 63 LEU A C 6
ATOM 10609 O O . LEU A 1 63 ? 5.676 1.254 -2.471 1.00 24.33 63 LEU A O 6
ATOM 10625 N N . ALA A 1 64 ? 5.140 0.763 -4.627 1.00 21.14 64 ALA A N 6
ATOM 10626 C CA . ALA A 1 64 ? 5.073 -0.699 -4.448 1.00 31.22 64 ALA A CA 6
ATOM 10627 C C . ALA A 1 64 ? 6.432 -1.282 -4.041 1.00 64.15 64 ALA A C 6
ATOM 10628 O O . ALA A 1 64 ? 6.499 -2.118 -3.136 1.00 24.00 64 ALA A O 6
ATOM 10635 N N . GLN A 1 65 ? 7.503 -0.804 -4.713 1.00 1.11 65 GLN A N 6
ATOM 10636 C CA . GLN A 1 65 ? 8.892 -1.228 -4.443 1.00 70.22 65 GLN A CA 6
ATOM 10637 C C . GLN A 1 65 ? 9.254 -0.997 -2.973 1.00 30.33 65 GLN A C 6
ATOM 10638 O O . GLN A 1 65 ? 9.706 -1.914 -2.294 1.00 53.25 65 GLN A O 6
ATOM 10652 N N . GLN A 1 66 ? 8.989 0.231 -2.504 1.00 73.11 66 GLN A N 6
ATOM 10653 C CA . GLN A 1 66 ? 9.296 0.673 -1.142 1.00 44.53 66 GLN A CA 6
ATOM 10654 C C . GLN A 1 66 ? 8.458 -0.071 -0.080 1.00 31.20 66 GLN A C 6
ATOM 10655 O O . GLN A 1 66 ? 8.981 -0.397 0.985 1.00 62.43 66 GLN A O 6
ATOM 10669 N N . ILE A 1 67 ? 7.164 -0.333 -0.370 1.00 13.54 67 ILE A N 6
ATOM 10670 C CA . ILE A 1 67 ? 6.270 -1.056 0.561 1.00 24.54 67 ILE A CA 6
ATOM 10671 C C . ILE A 1 67 ? 6.748 -2.512 0.765 1.00 0.12 67 ILE A C 6
ATOM 10672 O O . ILE A 1 67 ? 6.910 -2.951 1.903 1.00 15.11 67 ILE A O 6
ATOM 10688 N N . PHE A 1 68 ? 6.995 -3.235 -0.346 1.00 63.20 68 PHE A N 6
ATOM 10689 C CA . PHE A 1 68 ? 7.467 -4.637 -0.299 1.00 33.54 68 PHE A CA 6
ATOM 10690 C C . PHE A 1 68 ? 8.902 -4.740 0.273 1.00 4.30 68 PHE A C 6
ATOM 10691 O O . PHE A 1 68 ? 9.236 -5.740 0.918 1.00 35.34 68 PHE A O 6
ATOM 10708 N N . LEU A 1 69 ? 9.734 -3.704 0.039 1.00 54.43 69 LEU A N 6
ATOM 10709 C CA . LEU A 1 69 ? 11.130 -3.664 0.528 1.00 63.31 69 LEU A CA 6
ATOM 10710 C C . LEU A 1 69 ? 11.167 -3.499 2.059 1.00 24.45 69 LEU A C 6
ATOM 10711 O O . LEU A 1 69 ? 11.792 -4.299 2.766 1.00 11.24 69 LEU A O 6
ATOM 10727 N N . GLN A 1 70 ? 10.469 -2.456 2.551 1.00 63.22 70 GLN A N 6
ATOM 10728 C CA . GLN A 1 70 ? 10.423 -2.124 3.990 1.00 24.21 70 GLN A CA 6
ATOM 10729 C C . GLN A 1 70 ? 9.582 -3.142 4.767 1.00 32.15 70 GLN A C 6
ATOM 10730 O O . GLN A 1 70 ? 9.830 -3.380 5.954 1.00 43.21 70 GLN A O 6
ATOM 10744 N N . CYS A 1 71 ? 8.583 -3.738 4.095 1.00 44.32 71 CYS A N 6
ATOM 10745 C CA . CYS A 1 71 ? 7.651 -4.680 4.717 1.00 53.44 71 CYS A CA 6
ATOM 10746 C C . CYS A 1 71 ? 7.507 -5.944 3.834 1.00 4.14 71 CYS A C 6
ATOM 10747 O O . CYS A 1 71 ? 6.702 -5.961 2.893 1.00 0.01 71 CYS A O 6
ATOM 10755 N N . PRO A 1 72 ? 8.319 -7.015 4.100 1.00 62.42 72 PRO A N 6
ATOM 10756 C CA . PRO A 1 72 ? 8.246 -8.294 3.344 1.00 52.41 72 PRO A CA 6
ATOM 10757 C C . PRO A 1 72 ? 7.011 -9.154 3.710 1.00 15.21 72 PRO A C 6
ATOM 10758 O O . PRO A 1 72 ? 6.715 -10.138 3.019 1.00 2.22 72 PRO A O 6
ATOM 10769 N N . GLY A 1 73 ? 6.297 -8.766 4.786 1.00 64.21 73 GLY A N 6
ATOM 10770 C CA . GLY A 1 73 ? 5.098 -9.481 5.240 1.00 12.31 73 GLY A CA 6
ATOM 10771 C C . GLY A 1 73 ? 3.840 -9.098 4.475 1.00 41.04 73 GLY A C 6
ATOM 10772 O O . GLY A 1 73 ? 2.769 -9.656 4.730 1.00 1.40 73 GLY A O 6
ATOM 10776 N N . VAL A 1 74 ? 3.970 -8.131 3.548 1.00 51.15 74 VAL A N 6
ATOM 10777 C CA . VAL A 1 74 ? 2.883 -7.709 2.660 1.00 75.01 74 VAL A CA 6
ATOM 10778 C C . VAL A 1 74 ? 2.705 -8.744 1.529 1.00 65.13 74 VAL A C 6
ATOM 10779 O O . VAL A 1 74 ? 3.651 -9.029 0.780 1.00 0.33 74 VAL A O 6
ATOM 10792 N N . GLU A 1 75 ? 1.490 -9.308 1.435 1.00 70.51 75 GLU A N 6
ATOM 10793 C CA . GLU A 1 75 ? 1.125 -10.307 0.414 1.00 21.22 75 GLU A CA 6
ATOM 10794 C C . GLU A 1 75 ? 0.946 -9.616 -0.946 1.00 72.43 75 GLU A C 6
ATOM 10795 O O . GLU A 1 75 ? 1.500 -10.043 -1.974 1.00 74.43 75 GLU A O 6
ATOM 10807 N N . SER A 1 76 ? 0.168 -8.520 -0.914 1.00 21.41 76 SER A N 6
ATOM 10808 C CA . SER A 1 76 ? -0.297 -7.837 -2.119 1.00 44.21 76 SER A CA 6
ATOM 10809 C C . SER A 1 76 ? -0.781 -6.414 -1.786 1.00 30.35 76 SER A C 6
ATOM 10810 O O . SER A 1 76 ? -1.141 -6.109 -0.656 1.00 45.43 76 SER A O 6
ATOM 10818 N N . LEU A 1 77 ? -0.728 -5.549 -2.789 1.00 25.33 77 LEU A N 6
ATOM 10819 C CA . LEU A 1 77 ? -1.327 -4.213 -2.781 1.00 70.32 77 LEU A CA 6
ATOM 10820 C C . LEU A 1 77 ? -2.544 -4.213 -3.714 1.00 1.31 77 LEU A C 6
ATOM 10821 O O . LEU A 1 77 ? -2.634 -5.047 -4.624 1.00 62.44 77 LEU A O 6
ATOM 10837 N N . MET A 1 78 ? -3.455 -3.267 -3.501 1.00 75.35 78 MET A N 6
ATOM 10838 C CA . MET A 1 78 ? -4.560 -3.011 -4.426 1.00 62.21 78 MET A CA 6
ATOM 10839 C C . MET A 1 78 ? -4.717 -1.498 -4.577 1.00 11.11 78 MET A C 6
ATOM 10840 O O . MET A 1 78 ? -5.059 -0.803 -3.614 1.00 2.34 78 MET A O 6
ATOM 10854 N N . ILE A 1 79 ? -4.444 -1.002 -5.787 1.00 63.21 79 ILE A N 6
ATOM 10855 C CA . ILE A 1 79 ? -4.454 0.426 -6.105 1.00 43.04 79 ILE A CA 6
ATOM 10856 C C . ILE A 1 79 ? -5.871 0.803 -6.535 1.00 63.24 79 ILE A C 6
ATOM 10857 O O . ILE A 1 79 ? -6.386 0.255 -7.511 1.00 34.52 79 ILE A O 6
ATOM 10873 N N . GLY A 1 80 ? -6.498 1.702 -5.794 1.00 54.32 80 GLY A N 6
ATOM 10874 C CA . GLY A 1 80 ? -7.838 2.163 -6.114 1.00 31.45 80 GLY A CA 6
ATOM 10875 C C . GLY A 1 80 ? -7.836 3.579 -6.628 1.00 75.45 80 GLY A C 6
ATOM 10876 O O . GLY A 1 80 ? -6.785 4.111 -7.023 1.00 22.15 80 GLY A O 6
ATOM 10880 N N . ASP A 1 81 ? -9.022 4.189 -6.634 1.00 70.45 81 ASP A N 6
ATOM 10881 C CA . ASP A 1 81 ? -9.185 5.602 -6.981 1.00 35.00 81 ASP A CA 6
ATOM 10882 C C . ASP A 1 81 ? -8.649 6.449 -5.818 1.00 23.10 81 ASP A C 6
ATOM 10883 O O . ASP A 1 81 ? -7.530 6.976 -5.863 1.00 63.11 81 ASP A O 6
ATOM 10892 N N . ASP A 1 82 ? -9.450 6.481 -4.748 1.00 32.44 82 ASP A N 6
ATOM 10893 C CA . ASP A 1 82 ? -9.203 7.267 -3.531 1.00 74.14 82 ASP A CA 6
ATOM 10894 C C . ASP A 1 82 ? -8.345 6.484 -2.533 1.00 41.11 82 ASP A C 6
ATOM 10895 O O . ASP A 1 82 ? -7.717 7.075 -1.643 1.00 44.32 82 ASP A O 6
ATOM 10904 N N . PHE A 1 83 ? -8.312 5.155 -2.702 1.00 43.41 83 PHE A N 6
ATOM 10905 C CA . PHE A 1 83 ? -7.828 4.237 -1.670 1.00 11.21 83 PHE A CA 6
ATOM 10906 C C . PHE A 1 83 ? -6.629 3.409 -2.129 1.00 21.34 83 PHE A C 6
ATOM 10907 O O . PHE A 1 83 ? -6.384 3.251 -3.326 1.00 50.23 83 PHE A O 6
ATOM 10924 N N . LEU A 1 84 ? -5.912 2.879 -1.136 1.00 64.22 84 LEU A N 6
ATOM 10925 C CA . LEU A 1 84 ? -4.842 1.898 -1.311 1.00 25.21 84 LEU A CA 6
ATOM 10926 C C . LEU A 1 84 ? -5.021 0.814 -0.243 1.00 33.13 84 LEU A C 6
ATOM 10927 O O . LEU A 1 84 ? -4.812 1.062 0.944 1.00 32.44 84 LEU A O 6
ATOM 10943 N N . THR A 1 85 ? -5.416 -0.382 -0.675 1.00 52.51 85 THR A N 6
ATOM 10944 C CA . THR A 1 85 ? -5.702 -1.497 0.225 1.00 22.32 85 THR A CA 6
ATOM 10945 C C . THR A 1 85 ? -4.463 -2.397 0.328 1.00 63.01 85 THR A C 6
ATOM 10946 O O . THR A 1 85 ? -4.096 -3.081 -0.637 1.00 74.24 85 THR A O 6
ATOM 10957 N N . ILE A 1 86 ? -3.800 -2.353 1.493 1.00 55.42 86 ILE A N 6
ATOM 10958 C CA . ILE A 1 86 ? -2.606 -3.160 1.758 1.00 11.34 86 ILE A CA 6
ATOM 10959 C C . ILE A 1 86 ? -3.035 -4.498 2.381 1.00 32.34 86 ILE A C 6
ATOM 10960 O O . ILE A 1 86 ? -3.774 -4.518 3.366 1.00 15.10 86 ILE A O 6
ATOM 10976 N N . ASN A 1 87 ? -2.564 -5.594 1.788 1.00 15.25 87 ASN A N 6
ATOM 10977 C CA . ASN A 1 87 ? -2.830 -6.968 2.246 1.00 55.55 87 ASN A CA 6
ATOM 10978 C C . ASN A 1 87 ? -1.540 -7.520 2.863 1.00 12.12 87 ASN A C 6
ATOM 10979 O O . ASN A 1 87 ? -0.484 -7.447 2.235 1.00 4.51 87 ASN A O 6
ATOM 10990 N N . LYS A 1 88 ? -1.625 -8.055 4.090 1.00 63.44 88 LYS A N 6
ATOM 10991 C CA . LYS A 1 88 ? -0.473 -8.663 4.808 1.00 12.52 88 LYS A CA 6
ATOM 10992 C C . LYS A 1 88 ? -0.921 -9.939 5.542 1.00 30.30 88 LYS A C 6
ATOM 10993 O O . LYS A 1 88 ? -2.119 -10.218 5.633 1.00 33.33 88 LYS A O 6
ATOM 11012 N N . ASP A 1 89 ? 0.037 -10.706 6.066 1.00 50.40 89 ASP A N 6
ATOM 11013 C CA . ASP A 1 89 ? -0.264 -11.875 6.915 1.00 42.45 89 ASP A CA 6
ATOM 11014 C C . ASP A 1 89 ? -0.453 -11.416 8.376 1.00 41.42 89 ASP A C 6
ATOM 11015 O O . ASP A 1 89 ? 0.358 -10.631 8.873 1.00 23.13 89 ASP A O 6
ATOM 11024 N N . ARG A 1 90 ? -1.517 -11.932 9.041 1.00 34.03 90 ARG A N 6
ATOM 11025 C CA . ARG A 1 90 ? -1.935 -11.515 10.406 1.00 64.50 90 ARG A CA 6
ATOM 11026 C C . ARG A 1 90 ? -0.814 -11.631 11.459 1.00 11.53 90 ARG A C 6
ATOM 11027 O O . ARG A 1 90 ? -0.787 -10.849 12.410 1.00 10.32 90 ARG A O 6
ATOM 11048 N N . MET A 1 91 ? 0.101 -12.608 11.289 1.00 51.34 91 MET A N 6
ATOM 11049 C CA . MET A 1 91 ? 1.195 -12.856 12.254 1.00 74.11 91 MET A CA 6
ATOM 11050 C C . MET A 1 91 ? 2.205 -11.687 12.264 1.00 31.13 91 MET A C 6
ATOM 11051 O O . MET A 1 91 ? 2.852 -11.427 13.280 1.00 0.34 91 MET A O 6
ATOM 11065 N N . VAL A 1 92 ? 2.303 -10.974 11.132 1.00 12.33 92 VAL A N 6
ATOM 11066 C CA . VAL A 1 92 ? 3.113 -9.750 11.016 1.00 73.00 92 VAL A CA 6
ATOM 11067 C C . VAL A 1 92 ? 2.222 -8.555 11.399 1.00 1.23 92 VAL A C 6
ATOM 11068 O O . VAL A 1 92 ? 1.060 -8.497 10.985 1.00 55.42 92 VAL A O 6
ATOM 11081 N N . HIS A 1 93 ? 2.754 -7.620 12.191 1.00 54.00 93 HIS A N 6
ATOM 11082 C CA . HIS A 1 93 ? 1.971 -6.500 12.746 1.00 24.04 93 HIS A CA 6
ATOM 11083 C C . HIS A 1 93 ? 2.027 -5.267 11.834 1.00 13.30 93 HIS A C 6
ATOM 11084 O O . HIS A 1 93 ? 3.029 -5.036 11.154 1.00 60.33 93 HIS A O 6
ATOM 11099 N N . TRP A 1 94 ? 0.947 -4.460 11.867 1.00 71.21 94 TRP A N 6
ATOM 11100 C CA . TRP A 1 94 ? 0.915 -3.124 11.238 1.00 54.21 94 TRP A CA 6
ATOM 11101 C C . TRP A 1 94 ? 1.857 -2.153 11.983 1.00 44.34 94 TRP A C 6
ATOM 11102 O O . TRP A 1 94 ? 2.181 -1.099 11.465 1.00 54.35 94 TRP A O 6
ATOM 11123 N N . ASN A 1 95 ? 2.271 -2.532 13.205 1.00 54.22 95 ASN A N 6
ATOM 11124 C CA . ASN A 1 95 ? 3.214 -1.760 14.035 1.00 43.02 95 ASN A CA 6
ATOM 11125 C C . ASN A 1 95 ? 4.558 -1.527 13.302 1.00 55.12 95 ASN A C 6
ATOM 11126 O O . ASN A 1 95 ? 5.212 -0.498 13.500 1.00 73.41 95 ASN A O 6
ATOM 11137 N N . SER A 1 96 ? 4.946 -2.491 12.434 1.00 10.31 96 SER A N 6
ATOM 11138 C CA . SER A 1 96 ? 6.179 -2.408 11.624 1.00 71.22 96 SER A CA 6
ATOM 11139 C C . SER A 1 96 ? 5.866 -2.034 10.156 1.00 30.53 96 SER A C 6
ATOM 11140 O O . SER A 1 96 ? 6.766 -1.622 9.428 1.00 21.23 96 SER A O 6
ATOM 11148 N N . ILE A 1 97 ? 4.594 -2.183 9.723 1.00 33.12 97 ILE A N 6
ATOM 11149 C CA . ILE A 1 97 ? 4.205 -2.041 8.301 1.00 12.30 97 ILE A CA 6
ATOM 11150 C C . ILE A 1 97 ? 3.565 -0.653 8.032 1.00 70.54 97 ILE A C 6
ATOM 11151 O O . ILE A 1 97 ? 4.061 0.127 7.211 1.00 42.42 97 ILE A O 6
ATOM 11167 N N . LYS A 1 98 ? 2.466 -0.373 8.759 1.00 4.24 98 LYS A N 6
ATOM 11168 C CA . LYS A 1 98 ? 1.580 0.793 8.530 1.00 41.33 98 LYS A CA 6
ATOM 11169 C C . LYS A 1 98 ? 2.287 2.185 8.660 1.00 70.12 98 LYS A C 6
ATOM 11170 O O . LYS A 1 98 ? 2.065 3.019 7.781 1.00 32.44 98 LYS A O 6
ATOM 11189 N N . PRO A 1 99 ? 3.138 2.486 9.725 1.00 31.11 99 PRO A N 6
ATOM 11190 C CA . PRO A 1 99 ? 3.835 3.806 9.823 1.00 50.51 99 PRO A CA 6
ATOM 11191 C C . PRO A 1 99 ? 4.759 4.061 8.620 1.00 43.23 99 PRO A C 6
ATOM 11192 O O . PRO A 1 99 ? 4.865 5.198 8.131 1.00 52.32 99 PRO A O 6
ATOM 11203 N N . GLU A 1 100 ? 5.375 2.978 8.127 1.00 54.44 100 GLU A N 6
ATOM 11204 C CA . GLU A 1 100 ? 6.286 3.026 6.985 1.00 33.43 100 GLU A CA 6
ATOM 11205 C C . GLU A 1 100 ? 5.508 3.401 5.712 1.00 42.44 100 GLU A C 6
ATOM 11206 O O . GLU A 1 100 ? 5.912 4.309 4.983 1.00 14.31 100 GLU A O 6
ATOM 11218 N N . ILE A 1 101 ? 4.352 2.735 5.516 1.00 22.22 101 ILE A N 6
ATOM 11219 C CA . ILE A 1 101 ? 3.494 2.923 4.336 1.00 45.10 101 ILE A CA 6
ATOM 11220 C C . ILE A 1 101 ? 2.858 4.327 4.317 1.00 74.33 101 ILE A C 6
ATOM 11221 O O . ILE A 1 101 ? 2.896 4.985 3.287 1.00 13.21 101 ILE A O 6
ATOM 11237 N N . ILE A 1 102 ? 2.314 4.784 5.463 1.00 23.32 102 ILE A N 6
ATOM 11238 C CA . ILE A 1 102 ? 1.707 6.131 5.581 1.00 45.41 102 ILE A CA 6
ATOM 11239 C C . ILE A 1 102 ? 2.739 7.226 5.239 1.00 62.32 102 ILE A C 6
ATOM 11240 O O . ILE A 1 102 ? 2.419 8.173 4.519 1.00 35.45 102 ILE A O 6
ATOM 11256 N N . ASP A 1 103 ? 3.986 7.029 5.712 1.00 41.44 103 ASP A N 6
ATOM 11257 C CA . ASP A 1 103 ? 5.110 7.940 5.428 1.00 23.42 103 ASP A CA 6
ATOM 11258 C C . ASP A 1 103 ? 5.444 7.951 3.916 1.00 2.51 103 ASP A C 6
ATOM 11259 O O . ASP A 1 103 ? 5.687 9.015 3.339 1.00 60.31 103 ASP A O 6
ATOM 11268 N N . LEU A 1 104 ? 5.420 6.756 3.291 1.00 22.03 104 LEU A N 6
ATOM 11269 C CA . LEU A 1 104 ? 5.635 6.587 1.836 1.00 51.13 104 LEU A CA 6
ATOM 11270 C C . LEU A 1 104 ? 4.516 7.266 1.019 1.00 52.23 104 LEU A C 6
ATOM 11271 O O . LEU A 1 104 ? 4.778 7.837 -0.043 1.00 32.30 104 LEU A O 6
ATOM 11287 N N . LEU A 1 105 ? 3.274 7.200 1.537 1.00 30.14 105 LEU A N 6
ATOM 11288 C CA . LEU A 1 105 ? 2.103 7.871 0.935 1.00 33.30 105 LEU A CA 6
ATOM 11289 C C . LEU A 1 105 ? 2.236 9.399 1.089 1.00 42.21 105 LEU A C 6
ATOM 11290 O O . LEU A 1 105 ? 1.848 10.142 0.193 1.00 34.51 105 LEU A O 6
ATOM 11306 N N . THR A 1 106 ? 2.851 9.846 2.204 1.00 13.21 106 THR A N 6
ATOM 11307 C CA . THR A 1 106 ? 3.051 11.272 2.495 1.00 14.01 106 THR A CA 6
ATOM 11308 C C . THR A 1 106 ? 4.119 11.850 1.545 1.00 61.13 106 THR A C 6
ATOM 11309 O O . THR A 1 106 ? 4.015 12.991 1.115 1.00 23.12 106 THR A O 6
ATOM 11320 N N . LYS A 1 107 ? 5.127 11.019 1.201 1.00 62.32 107 LYS A N 6
ATOM 11321 C CA . LYS A 1 107 ? 6.181 11.392 0.247 1.00 34.21 107 LYS A CA 6
ATOM 11322 C C . LYS A 1 107 ? 5.599 11.505 -1.173 1.00 64.13 107 LYS A C 6
ATOM 11323 O O . LYS A 1 107 ? 5.674 12.566 -1.785 1.00 14.31 107 LYS A O 6
ATOM 11342 N N . GLN A 1 108 ? 4.974 10.401 -1.640 1.00 35.12 108 GLN A N 6
ATOM 11343 C CA . GLN A 1 108 ? 4.471 10.238 -3.028 1.00 23.12 108 GLN A CA 6
ATOM 11344 C C . GLN A 1 108 ? 3.451 11.351 -3.391 1.00 70.02 108 GLN A C 6
ATOM 11345 O O . GLN A 1 108 ? 3.513 11.931 -4.486 1.00 34.41 108 GLN A O 6
ATOM 11359 N N . LEU A 1 109 ? 2.541 11.655 -2.443 1.00 34.51 109 LEU A N 6
ATOM 11360 C CA . LEU A 1 109 ? 1.516 12.705 -2.615 1.00 72.54 109 LEU A CA 6
ATOM 11361 C C . LEU A 1 109 ? 2.138 14.125 -2.524 1.00 53.20 109 LEU A C 6
ATOM 11362 O O . LEU A 1 109 ? 1.692 15.034 -3.229 1.00 70.44 109 LEU A O 6
ATOM 11378 N N . ALA A 1 110 ? 3.175 14.302 -1.659 1.00 44.23 110 ALA A N 6
ATOM 11379 C CA . ALA A 1 110 ? 3.897 15.599 -1.512 1.00 31.53 110 ALA A CA 6
ATOM 11380 C C . ALA A 1 110 ? 4.703 15.934 -2.770 1.00 14.20 110 ALA A C 6
ATOM 11381 O O . ALA A 1 110 ? 4.941 17.113 -3.076 1.00 61.12 110 ALA A O 6
ATOM 11388 N N . TYR A 1 111 ? 5.146 14.884 -3.476 1.00 23.12 111 TYR A N 6
ATOM 11389 C CA . TYR A 1 111 ? 5.803 15.015 -4.778 1.00 44.21 111 TYR A CA 6
ATOM 11390 C C . TYR A 1 111 ? 4.765 15.355 -5.861 1.00 71.35 111 TYR A C 6
ATOM 11391 O O . TYR A 1 111 ? 5.051 16.111 -6.794 1.00 33.33 111 TYR A O 6
ATOM 11409 N N . GLY A 1 112 ? 3.553 14.798 -5.697 1.00 62.11 112 GLY A N 6
ATOM 11410 C CA . GLY A 1 112 ? 2.452 15.004 -6.638 1.00 72.11 112 GLY A CA 6
ATOM 11411 C C . GLY A 1 112 ? 2.644 14.228 -7.932 1.00 65.10 112 GLY A C 6
ATOM 11412 O O . GLY A 1 112 ? 2.278 14.699 -9.014 1.00 12.03 112 GLY A O 6
ATOM 11416 N N . GLU A 1 113 ? 3.228 13.028 -7.807 1.00 11.22 113 GLU A N 6
ATOM 11417 C CA . GLU A 1 113 ? 3.554 12.155 -8.950 1.00 54.14 113 GLU A CA 6
ATOM 11418 C C . GLU A 1 113 ? 2.475 11.070 -9.132 1.00 40.40 113 GLU A C 6
ATOM 11419 O O . GLU A 1 113 ? 1.475 11.047 -8.405 1.00 63.00 113 GLU A O 6
ATOM 11431 N N . ASP A 1 114 ? 2.660 10.210 -10.142 1.00 21.05 114 ASP A N 6
ATOM 11432 C CA . ASP A 1 114 ? 1.782 9.054 -10.379 1.00 30.14 114 ASP A CA 6
ATOM 11433 C C . ASP A 1 114 ? 2.279 7.840 -9.573 1.00 72.03 114 ASP A C 6
ATOM 11434 O O . ASP A 1 114 ? 3.491 7.645 -9.399 1.00 74.45 114 ASP A O 6
ATOM 11443 N N . VAL A 1 115 ? 1.330 7.044 -9.061 1.00 64.11 115 VAL A N 6
ATOM 11444 C CA . VAL A 1 115 ? 1.634 5.749 -8.434 1.00 65.01 115 VAL A CA 6
ATOM 11445 C C . VAL A 1 115 ? 1.936 4.706 -9.534 1.00 73.42 115 VAL A C 6
ATOM 11446 O O . VAL A 1 115 ? 2.860 3.898 -9.401 1.00 73.44 115 VAL A O 6
ATOM 11459 N N . ILE A 1 116 ? 1.155 4.766 -10.633 1.00 0.30 116 ILE A N 6
ATOM 11460 C CA . ILE A 1 116 ? 1.277 3.871 -11.800 1.00 61.40 116 ILE A CA 6
ATOM 11461 C C . ILE A 1 116 ? 1.068 4.695 -13.084 1.00 40.42 116 ILE A C 6
ATOM 11462 O O . ILE A 1 116 ? 0.050 5.397 -13.210 1.00 40.40 116 ILE A O 6
ATOM 11478 N N . SER A 1 117 ? 2.032 4.625 -14.024 1.00 51.30 117 SER A N 6
ATOM 11479 C CA . SER A 1 117 ? 1.885 5.240 -15.346 1.00 74.30 117 SER A CA 6
ATOM 11480 C C . SER A 1 117 ? 1.016 4.327 -16.222 1.00 71.34 117 SER A C 6
ATOM 11481 O O . SER A 1 117 ? 1.515 3.431 -16.909 1.00 42.42 117 SER A O 6
ATOM 11489 N N . LYS A 1 118 ? -0.303 4.531 -16.119 1.00 13.01 118 LYS A N 6
ATOM 11490 C CA . LYS A 1 118 ? -1.306 3.820 -16.934 1.00 73.43 118 LYS A CA 6
ATOM 11491 C C . LYS A 1 118 ? -1.193 4.242 -18.414 1.00 52.25 118 LYS A C 6
ATOM 11492 O O . LYS A 1 118 ? -1.585 3.494 -19.310 1.00 53.14 118 LYS A O 6
ATOM 11511 N N . GLU A 1 119 ? -0.651 5.453 -18.644 1.00 75.31 119 GLU A N 6
ATOM 11512 C CA . GLU A 1 119 ? -0.439 6.009 -19.991 1.00 53.11 119 GLU A CA 6
ATOM 11513 C C . GLU A 1 119 ? 0.779 5.321 -20.668 1.00 23.33 119 GLU A C 6
ATOM 11514 O O . GLU A 1 119 ? 0.573 4.378 -21.462 1.00 4.03 119 GLU A O 6
ATOM 11527 N N . MET A 1 1 ? 20.653 2.013 42.415 1.00 55.53 1 MET A N 7
ATOM 11528 C CA . MET A 1 1 ? 21.320 3.120 41.699 1.00 5.43 1 MET A CA 7
ATOM 11529 C C . MET A 1 1 ? 20.360 3.695 40.643 1.00 13.43 1 MET A C 7
ATOM 11530 O O . MET A 1 1 ? 20.165 3.095 39.570 1.00 42.52 1 MET A O 7
ATOM 11546 N N . GLY A 1 2 ? 19.725 4.827 40.989 1.00 52.20 2 GLY A N 7
ATOM 11547 C CA . GLY A 1 2 ? 18.839 5.557 40.087 1.00 70.25 2 GLY A CA 7
ATOM 11548 C C . GLY A 1 2 ? 19.613 6.373 39.070 1.00 35.32 2 GLY A C 7
ATOM 11549 O O . GLY A 1 2 ? 20.035 7.499 39.364 1.00 21.34 2 GLY A O 7
ATOM 11553 N N . HIS A 1 3 ? 19.842 5.777 37.886 1.00 5.32 3 HIS A N 7
ATOM 11554 C CA . HIS A 1 3 ? 20.487 6.462 36.758 1.00 63.13 3 HIS A CA 7
ATOM 11555 C C . HIS A 1 3 ? 19.480 7.439 36.105 1.00 61.53 3 HIS A C 7
ATOM 11556 O O . HIS A 1 3 ? 18.461 7.024 35.538 1.00 2.14 3 HIS A O 7
ATOM 11571 N N . HIS A 1 4 ? 19.748 8.745 36.251 1.00 73.01 4 HIS A N 7
ATOM 11572 C CA . HIS A 1 4 ? 18.867 9.814 35.746 1.00 42.41 4 HIS A CA 7
ATOM 11573 C C . HIS A 1 4 ? 19.101 10.000 34.235 1.00 23.33 4 HIS A C 7
ATOM 11574 O O . HIS A 1 4 ? 20.125 10.562 33.835 1.00 11.10 4 HIS A O 7
ATOM 11589 N N . HIS A 1 5 ? 18.174 9.471 33.408 1.00 53.13 5 HIS A N 7
ATOM 11590 C CA . HIS A 1 5 ? 18.280 9.531 31.934 1.00 2.11 5 HIS A CA 7
ATOM 11591 C C . HIS A 1 5 ? 18.012 10.955 31.402 1.00 31.41 5 HIS A C 7
ATOM 11592 O O . HIS A 1 5 ? 17.232 11.712 31.994 1.00 75.14 5 HIS A O 7
ATOM 11607 N N . HIS A 1 6 ? 18.681 11.314 30.289 1.00 32.52 6 HIS A N 7
ATOM 11608 C CA . HIS A 1 6 ? 18.477 12.601 29.594 1.00 41.31 6 HIS A CA 7
ATOM 11609 C C . HIS A 1 6 ? 18.095 12.346 28.130 1.00 50.43 6 HIS A C 7
ATOM 11610 O O . HIS A 1 6 ? 18.879 11.780 27.358 1.00 74.15 6 HIS A O 7
ATOM 11625 N N . HIS A 1 7 ? 16.847 12.701 27.775 1.00 1.40 7 HIS A N 7
ATOM 11626 C CA . HIS A 1 7 ? 16.312 12.555 26.410 1.00 25.42 7 HIS A CA 7
ATOM 11627 C C . HIS A 1 7 ? 15.440 13.770 26.078 1.00 3.34 7 HIS A C 7
ATOM 11628 O O . HIS A 1 7 ? 14.497 14.092 26.815 1.00 64.31 7 HIS A O 7
ATOM 11643 N N . HIS A 1 8 ? 15.796 14.463 24.988 1.00 3.22 8 HIS A N 7
ATOM 11644 C CA . HIS A 1 8 ? 15.025 15.580 24.417 1.00 14.43 8 HIS A CA 7
ATOM 11645 C C . HIS A 1 8 ? 14.996 15.381 22.901 1.00 64.21 8 HIS A C 7
ATOM 11646 O O . HIS A 1 8 ? 15.996 15.636 22.218 1.00 23.53 8 HIS A O 7
ATOM 11661 N N . SER A 1 9 ? 13.872 14.869 22.387 1.00 2.23 9 SER A N 7
ATOM 11662 C CA . SER A 1 9 ? 13.732 14.491 20.973 1.00 71.23 9 SER A CA 7
ATOM 11663 C C . SER A 1 9 ? 12.881 15.522 20.210 1.00 4.22 9 SER A C 7
ATOM 11664 O O . SER A 1 9 ? 12.267 16.416 20.814 1.00 34.33 9 SER A O 7
ATOM 11672 N N . HIS A 1 10 ? 12.857 15.367 18.885 1.00 34.51 10 HIS A N 7
ATOM 11673 C CA . HIS A 1 10 ? 12.087 16.202 17.960 1.00 12.34 10 HIS A CA 7
ATOM 11674 C C . HIS A 1 10 ? 11.853 15.404 16.673 1.00 42.11 10 HIS A C 7
ATOM 11675 O O . HIS A 1 10 ? 12.723 14.625 16.260 1.00 12.30 10 HIS A O 7
ATOM 11690 N N . MET A 1 11 ? 10.683 15.575 16.057 1.00 44.00 11 MET A N 7
ATOM 11691 C CA . MET A 1 11 ? 10.351 14.947 14.761 1.00 73.22 11 MET A CA 7
ATOM 11692 C C . MET A 1 11 ? 10.025 16.043 13.740 1.00 4.33 11 MET A C 7
ATOM 11693 O O . MET A 1 11 ? 9.491 17.101 14.109 1.00 53.21 11 MET A O 7
ATOM 11707 N N . ASN A 1 12 ? 10.373 15.781 12.461 1.00 13.04 12 ASN A N 7
ATOM 11708 C CA . ASN A 1 12 ? 10.176 16.719 11.332 1.00 42.11 12 ASN A CA 7
ATOM 11709 C C . ASN A 1 12 ? 8.672 16.898 11.064 1.00 72.53 12 ASN A C 7
ATOM 11710 O O . ASN A 1 12 ? 8.078 16.149 10.276 1.00 62.00 12 ASN A O 7
ATOM 11721 N N . SER A 1 13 ? 8.056 17.845 11.793 1.00 60.32 13 SER A N 7
ATOM 11722 C CA . SER A 1 13 ? 6.610 18.114 11.737 1.00 25.13 13 SER A CA 7
ATOM 11723 C C . SER A 1 13 ? 6.291 18.917 10.469 1.00 62.35 13 SER A C 7
ATOM 11724 O O . SER A 1 13 ? 6.700 20.075 10.344 1.00 74.44 13 SER A O 7
ATOM 11732 N N . GLN A 1 14 ? 5.594 18.276 9.522 1.00 34.24 14 GLN A N 7
ATOM 11733 C CA . GLN A 1 14 ? 5.303 18.844 8.191 1.00 14.42 14 GLN A CA 7
ATOM 11734 C C . GLN A 1 14 ? 3.806 19.103 8.014 1.00 2.02 14 GLN A C 7
ATOM 11735 O O . GLN A 1 14 ? 2.964 18.475 8.668 1.00 42.13 14 GLN A O 7
ATOM 11749 N N . ARG A 1 15 ? 3.494 20.016 7.088 1.00 13.52 15 ARG A N 7
ATOM 11750 C CA . ARG A 1 15 ? 2.113 20.407 6.746 1.00 23.24 15 ARG A CA 7
ATOM 11751 C C . ARG A 1 15 ? 1.667 19.686 5.454 1.00 3.34 15 ARG A C 7
ATOM 11752 O O . ARG A 1 15 ? 0.767 20.148 4.744 1.00 31.13 15 ARG A O 7
ATOM 11773 N N . LEU A 1 16 ? 2.271 18.503 5.201 1.00 45.41 16 LEU A N 7
ATOM 11774 C CA . LEU A 1 16 ? 2.052 17.709 3.976 1.00 2.45 16 LEU A CA 7
ATOM 11775 C C . LEU A 1 16 ? 0.790 16.813 4.083 1.00 34.31 16 LEU A C 7
ATOM 11776 O O . LEU A 1 16 ? -0.057 17.017 4.968 1.00 70.52 16 LEU A O 7
ATOM 11792 N N . ILE A 1 17 ? 0.695 15.823 3.172 1.00 33.33 17 ILE A N 7
ATOM 11793 C CA . ILE A 1 17 ? -0.536 15.091 2.860 1.00 64.01 17 ILE A CA 7
ATOM 11794 C C . ILE A 1 17 ? -0.987 14.189 4.031 1.00 1.32 17 ILE A C 7
ATOM 11795 O O . ILE A 1 17 ? -0.183 13.486 4.648 1.00 14.23 17 ILE A O 7
ATOM 11811 N N . HIS A 1 18 ? -2.292 14.265 4.311 1.00 52.12 18 HIS A N 7
ATOM 11812 C CA . HIS A 1 18 ? -2.973 13.505 5.358 1.00 4.53 18 HIS A CA 7
ATOM 11813 C C . HIS A 1 18 ? -3.425 12.151 4.793 1.00 31.33 18 HIS A C 7
ATOM 11814 O O . HIS A 1 18 ? -3.955 12.084 3.673 1.00 63.12 18 HIS A O 7
ATOM 11829 N N . ILE A 1 19 ? -3.233 11.094 5.579 1.00 73.05 19 ILE A N 7
ATOM 11830 C CA . ILE A 1 19 ? -3.576 9.721 5.202 1.00 73.33 19 ILE A CA 7
ATOM 11831 C C . ILE A 1 19 ? -4.564 9.201 6.252 1.00 41.10 19 ILE A C 7
ATOM 11832 O O . ILE A 1 19 ? -4.219 9.119 7.434 1.00 52.12 19 ILE A O 7
ATOM 11848 N N . LYS A 1 20 ? -5.792 8.879 5.828 1.00 73.53 20 LYS A N 7
ATOM 11849 C CA . LYS A 1 20 ? -6.852 8.389 6.720 1.00 1.34 20 LYS A CA 7
ATOM 11850 C C . LYS A 1 20 ? -6.774 6.858 6.772 1.00 22.31 20 LYS A C 7
ATOM 11851 O O . LYS A 1 20 ? -6.528 6.223 5.758 1.00 41.14 20 LYS A O 7
ATOM 11870 N N . THR A 1 21 ? -6.930 6.279 7.958 1.00 23.35 21 THR A N 7
ATOM 11871 C CA . THR A 1 21 ? -6.986 4.826 8.140 1.00 53.30 21 THR A CA 7
ATOM 11872 C C . THR A 1 21 ? -8.440 4.429 8.417 1.00 54.24 21 THR A C 7
ATOM 11873 O O . THR A 1 21 ? -9.075 4.980 9.325 1.00 33.21 21 THR A O 7
ATOM 11884 N N . LEU A 1 22 ? -8.974 3.506 7.606 1.00 21.30 22 LEU A N 7
ATOM 11885 C CA . LEU A 1 22 ? -10.343 3.000 7.741 1.00 53.02 22 LEU A CA 7
ATOM 11886 C C . LEU A 1 22 ? -10.286 1.505 8.038 1.00 64.25 22 LEU A C 7
ATOM 11887 O O . LEU A 1 22 ? -9.508 0.775 7.409 1.00 34.42 22 LEU A O 7
ATOM 11903 N N . THR A 1 23 ? -11.117 1.068 8.999 1.00 24.30 23 THR A N 7
ATOM 11904 C CA . THR A 1 23 ? -11.255 -0.341 9.381 1.00 53.53 23 THR A CA 7
ATOM 11905 C C . THR A 1 23 ? -11.910 -1.146 8.241 1.00 23.01 23 THR A C 7
ATOM 11906 O O . THR A 1 23 ? -12.786 -0.633 7.529 1.00 42.31 23 THR A O 7
ATOM 11917 N N . THR A 1 24 ? -11.481 -2.402 8.076 1.00 54.24 24 THR A N 7
ATOM 11918 C CA . THR A 1 24 ? -11.881 -3.277 6.962 1.00 62.20 24 THR A CA 7
ATOM 11919 C C . THR A 1 24 ? -12.435 -4.607 7.529 1.00 61.33 24 THR A C 7
ATOM 11920 O O . THR A 1 24 ? -11.998 -5.037 8.605 1.00 22.15 24 THR A O 7
ATOM 11931 N N . PRO A 1 25 ? -13.429 -5.268 6.843 1.00 35.01 25 PRO A N 7
ATOM 11932 C CA . PRO A 1 25 ? -13.889 -6.636 7.218 1.00 14.15 25 PRO A CA 7
ATOM 11933 C C . PRO A 1 25 ? -12.766 -7.694 7.051 1.00 1.52 25 PRO A C 7
ATOM 11934 O O . PRO A 1 25 ? -12.741 -8.710 7.750 1.00 11.54 25 PRO A O 7
ATOM 11945 N N . ASN A 1 26 ? -11.855 -7.424 6.102 1.00 22.34 26 ASN A N 7
ATOM 11946 C CA . ASN A 1 26 ? -10.675 -8.260 5.826 1.00 24.31 26 ASN A CA 7
ATOM 11947 C C . ASN A 1 26 ? -9.522 -7.811 6.751 1.00 42.14 26 ASN A C 7
ATOM 11948 O O . ASN A 1 26 ? -9.063 -6.670 6.657 1.00 3.42 26 ASN A O 7
ATOM 11959 N N . GLU A 1 27 ? -9.068 -8.722 7.634 1.00 51.44 27 GLU A N 7
ATOM 11960 C CA . GLU A 1 27 ? -8.036 -8.428 8.656 1.00 41.52 27 GLU A CA 7
ATOM 11961 C C . GLU A 1 27 ? -6.623 -8.305 8.045 1.00 74.45 27 GLU A C 7
ATOM 11962 O O . GLU A 1 27 ? -5.784 -7.556 8.563 1.00 1.13 27 GLU A O 7
ATOM 11974 N N . ASN A 1 28 ? -6.372 -9.030 6.939 1.00 11.41 28 ASN A N 7
ATOM 11975 C CA . ASN A 1 28 ? -5.091 -8.938 6.195 1.00 54.41 28 ASN A CA 7
ATOM 11976 C C . ASN A 1 28 ? -5.024 -7.629 5.395 1.00 73.11 28 ASN A C 7
ATOM 11977 O O . ASN A 1 28 ? -3.937 -7.128 5.110 1.00 64.42 28 ASN A O 7
ATOM 11988 N N . ALA A 1 29 ? -6.199 -7.092 5.033 1.00 4.41 29 ALA A N 7
ATOM 11989 C CA . ALA A 1 29 ? -6.321 -5.791 4.348 1.00 22.54 29 ALA A CA 7
ATOM 11990 C C . ALA A 1 29 ? -6.459 -4.645 5.368 1.00 53.45 29 ALA A C 7
ATOM 11991 O O . ALA A 1 29 ? -6.803 -4.877 6.535 1.00 65.14 29 ALA A O 7
ATOM 11998 N N . LEU A 1 30 ? -6.141 -3.417 4.923 1.00 50.30 30 LEU A N 7
ATOM 11999 C CA . LEU A 1 30 ? -6.442 -2.182 5.666 1.00 64.14 30 LEU A CA 7
ATOM 12000 C C . LEU A 1 30 ? -6.442 -1.015 4.679 1.00 32.13 30 LEU A C 7
ATOM 12001 O O . LEU A 1 30 ? -5.459 -0.799 3.961 1.00 15.30 30 LEU A O 7
ATOM 12017 N N . LYS A 1 31 ? -7.569 -0.298 4.630 1.00 54.30 31 LYS A N 7
ATOM 12018 C CA . LYS A 1 31 ? -7.813 0.780 3.671 1.00 52.32 31 LYS A CA 7
ATOM 12019 C C . LYS A 1 31 ? -7.210 2.105 4.178 1.00 22.11 31 LYS A C 7
ATOM 12020 O O . LYS A 1 31 ? -7.417 2.490 5.328 1.00 21.02 31 LYS A O 7
ATOM 12039 N N . PHE A 1 32 ? -6.437 2.771 3.310 1.00 44.34 32 PHE A N 7
ATOM 12040 C CA . PHE A 1 32 ? -5.861 4.099 3.565 1.00 54.33 32 PHE A CA 7
ATOM 12041 C C . PHE A 1 32 ? -6.408 5.076 2.518 1.00 44.42 32 PHE A C 7
ATOM 12042 O O . PHE A 1 32 ? -6.172 4.902 1.333 1.00 24.15 32 PHE A O 7
ATOM 12059 N N . LEU A 1 33 ? -7.123 6.110 2.964 1.00 74.33 33 LEU A N 7
ATOM 12060 C CA . LEU A 1 33 ? -7.835 7.036 2.080 1.00 70.21 33 LEU A CA 7
ATOM 12061 C C . LEU A 1 33 ? -7.011 8.325 1.928 1.00 73.30 33 LEU A C 7
ATOM 12062 O O . LEU A 1 33 ? -6.656 8.959 2.928 1.00 50.44 33 LEU A O 7
ATOM 12078 N N . SER A 1 34 ? -6.708 8.691 0.670 1.00 25.21 34 SER A N 7
ATOM 12079 C CA . SER A 1 34 ? -5.957 9.909 0.342 1.00 14.40 34 SER A CA 7
ATOM 12080 C C . SER A 1 34 ? -6.927 11.103 0.375 1.00 21.44 34 SER A C 7
ATOM 12081 O O . SER A 1 34 ? -7.763 11.268 -0.522 1.00 32.25 34 SER A O 7
ATOM 12089 N N . THR A 1 35 ? -6.822 11.915 1.440 1.00 42.41 35 THR A N 7
ATOM 12090 C CA . THR A 1 35 ? -7.820 12.958 1.771 1.00 63.04 35 THR A CA 7
ATOM 12091 C C . THR A 1 35 ? -7.486 14.326 1.151 1.00 51.13 35 THR A C 7
ATOM 12092 O O . THR A 1 35 ? -8.282 15.264 1.239 1.00 44.32 35 THR A O 7
ATOM 12103 N N . ASP A 1 36 ? -6.311 14.424 0.525 1.00 2.45 36 ASP A N 7
ATOM 12104 C CA . ASP A 1 36 ? -5.838 15.643 -0.160 1.00 61.22 36 ASP A CA 7
ATOM 12105 C C . ASP A 1 36 ? -6.133 15.533 -1.656 1.00 60.43 36 ASP A C 7
ATOM 12106 O O . ASP A 1 36 ? -6.643 14.501 -2.108 1.00 32.45 36 ASP A O 7
ATOM 12115 N N . GLY A 1 37 ? -5.796 16.593 -2.422 1.00 61.41 37 GLY A N 7
ATOM 12116 C CA . GLY A 1 37 ? -6.097 16.674 -3.869 1.00 43.14 37 GLY A CA 7
ATOM 12117 C C . GLY A 1 37 ? -5.436 15.583 -4.708 1.00 13.03 37 GLY A C 7
ATOM 12118 O O . GLY A 1 37 ? -5.768 15.405 -5.887 1.00 32.21 37 GLY A O 7
ATOM 12122 N N . GLU A 1 38 ? -4.497 14.861 -4.090 1.00 11.35 38 GLU A N 7
ATOM 12123 C CA . GLU A 1 38 ? -3.818 13.716 -4.677 1.00 50.52 38 GLU A CA 7
ATOM 12124 C C . GLU A 1 38 ? -4.704 12.461 -4.550 1.00 42.22 38 GLU A C 7
ATOM 12125 O O . GLU A 1 38 ? -4.670 11.754 -3.538 1.00 45.25 38 GLU A O 7
ATOM 12137 N N . MET A 1 39 ? -5.554 12.249 -5.558 1.00 41.51 39 MET A N 7
ATOM 12138 C CA . MET A 1 39 ? -6.371 11.024 -5.705 1.00 22.22 39 MET A CA 7
ATOM 12139 C C . MET A 1 39 ? -5.597 10.038 -6.603 1.00 52.34 39 MET A C 7
ATOM 12140 O O . MET A 1 39 ? -5.050 10.456 -7.630 1.00 51.34 39 MET A O 7
ATOM 12154 N N . LEU A 1 40 ? -5.569 8.747 -6.223 1.00 71.03 40 LEU A N 7
ATOM 12155 C CA . LEU A 1 40 ? -4.655 7.749 -6.827 1.00 2.40 40 LEU A CA 7
ATOM 12156 C C . LEU A 1 40 ? -5.022 7.438 -8.294 1.00 61.51 40 LEU A C 7
ATOM 12157 O O . LEU A 1 40 ? -4.201 7.632 -9.196 1.00 71.34 40 LEU A O 7
ATOM 12173 N N . GLN A 1 41 ? -6.251 6.948 -8.512 1.00 4.32 41 GLN A N 7
ATOM 12174 C CA . GLN A 1 41 ? -6.828 6.744 -9.862 1.00 61.10 41 GLN A CA 7
ATOM 12175 C C . GLN A 1 41 ? -8.067 7.636 -10.029 1.00 4.02 41 GLN A C 7
ATOM 12176 O O . GLN A 1 41 ? -8.514 8.267 -9.071 1.00 14.41 41 GLN A O 7
ATOM 12190 N N . THR A 1 42 ? -8.601 7.709 -11.261 1.00 2.31 42 THR A N 7
ATOM 12191 C CA . THR A 1 42 ? -9.910 8.348 -11.522 1.00 64.02 42 THR A CA 7
ATOM 12192 C C . THR A 1 42 ? -11.042 7.421 -11.022 1.00 2.53 42 THR A C 7
ATOM 12193 O O . THR A 1 42 ? -10.873 6.198 -11.013 1.00 14.31 42 THR A O 7
ATOM 12204 N N . ARG A 1 43 ? -12.174 8.010 -10.576 1.00 45.30 43 ARG A N 7
ATOM 12205 C CA . ARG A 1 43 ? -13.280 7.245 -9.964 1.00 43.40 43 ARG A CA 7
ATOM 12206 C C . ARG A 1 43 ? -14.046 6.437 -11.023 1.00 73.32 43 ARG A C 7
ATOM 12207 O O . ARG A 1 43 ? -14.445 6.982 -12.057 1.00 4.54 43 ARG A O 7
ATOM 12228 N N . GLY A 1 44 ? -14.232 5.137 -10.743 1.00 72.21 44 GLY A N 7
ATOM 12229 C CA . GLY A 1 44 ? -14.935 4.221 -11.641 1.00 3.44 44 GLY A CA 7
ATOM 12230 C C . GLY A 1 44 ? -13.979 3.452 -12.532 1.00 54.05 44 GLY A C 7
ATOM 12231 O O . GLY A 1 44 ? -14.343 3.046 -13.641 1.00 34.14 44 GLY A O 7
ATOM 12235 N N . SER A 1 45 ? -12.741 3.260 -12.053 1.00 13.32 45 SER A N 7
ATOM 12236 C CA . SER A 1 45 ? -11.709 2.470 -12.750 1.00 62.33 45 SER A CA 7
ATOM 12237 C C . SER A 1 45 ? -11.654 1.035 -12.189 1.00 73.13 45 SER A C 7
ATOM 12238 O O . SER A 1 45 ? -12.461 0.658 -11.334 1.00 11.42 45 SER A O 7
ATOM 12246 N N . LYS A 1 46 ? -10.715 0.233 -12.711 1.00 5.20 46 LYS A N 7
ATOM 12247 C CA . LYS A 1 46 ? -10.418 -1.113 -12.198 1.00 65.23 46 LYS A CA 7
ATOM 12248 C C . LYS A 1 46 ? -9.249 -1.006 -11.202 1.00 73.20 46 LYS A C 7
ATOM 12249 O O . LYS A 1 46 ? -8.248 -0.343 -11.503 1.00 12.12 46 LYS A O 7
ATOM 12268 N N . SER A 1 47 ? -9.396 -1.638 -10.027 1.00 14.24 47 SER A N 7
ATOM 12269 C CA . SER A 1 47 ? -8.388 -1.608 -8.951 1.00 14.04 47 SER A CA 7
ATOM 12270 C C . SER A 1 47 ? -7.141 -2.420 -9.365 1.00 64.03 47 SER A C 7
ATOM 12271 O O . SER A 1 47 ? -7.238 -3.635 -9.585 1.00 55.14 47 SER A O 7
ATOM 12279 N N . ILE A 1 48 ? -5.987 -1.735 -9.505 1.00 53.52 48 ILE A N 7
ATOM 12280 C CA . ILE A 1 48 ? -4.714 -2.367 -9.903 1.00 2.43 48 ILE A CA 7
ATOM 12281 C C . ILE A 1 48 ? -4.156 -3.169 -8.709 1.00 0.14 48 ILE A C 7
ATOM 12282 O O . ILE A 1 48 ? -3.616 -2.596 -7.758 1.00 44.54 48 ILE A O 7
ATOM 12298 N N . VAL A 1 49 ? -4.329 -4.502 -8.749 1.00 43.35 49 VAL A N 7
ATOM 12299 C CA . VAL A 1 49 ? -3.867 -5.396 -7.676 1.00 60.34 49 VAL A CA 7
ATOM 12300 C C . VAL A 1 49 ? -2.443 -5.874 -8.014 1.00 34.22 49 VAL A C 7
ATOM 12301 O O . VAL A 1 49 ? -2.247 -6.681 -8.930 1.00 23.41 49 VAL A O 7
ATOM 12314 N N . ILE A 1 50 ? -1.460 -5.341 -7.282 1.00 50.43 50 ILE A N 7
ATOM 12315 C CA . ILE A 1 50 ? -0.037 -5.642 -7.467 1.00 53.12 50 ILE A CA 7
ATOM 12316 C C . ILE A 1 50 ? 0.400 -6.578 -6.340 1.00 43.20 50 ILE A C 7
ATOM 12317 O O . ILE A 1 50 ? 0.478 -6.155 -5.186 1.00 34.20 50 ILE A O 7
ATOM 12333 N N . LYS A 1 51 ? 0.684 -7.839 -6.661 1.00 23.03 51 LYS A N 7
ATOM 12334 C CA . LYS A 1 51 ? 1.161 -8.812 -5.666 1.00 3.33 51 LYS A CA 7
ATOM 12335 C C . LYS A 1 51 ? 2.693 -8.790 -5.632 1.00 11.11 51 LYS A C 7
ATOM 12336 O O . LYS A 1 51 ? 3.335 -8.302 -6.572 1.00 55.14 51 LYS A O 7
ATOM 12355 N N . ASN A 1 52 ? 3.271 -9.312 -4.537 1.00 25.12 52 ASN A N 7
ATOM 12356 C CA . ASN A 1 52 ? 4.733 -9.375 -4.324 1.00 13.45 52 ASN A CA 7
ATOM 12357 C C . ASN A 1 52 ? 5.439 -10.269 -5.366 1.00 72.02 52 ASN A C 7
ATOM 12358 O O . ASN A 1 52 ? 6.658 -10.181 -5.549 1.00 44.33 52 ASN A O 7
ATOM 12369 N N . THR A 1 53 ? 4.649 -11.129 -6.032 1.00 32.24 53 THR A N 7
ATOM 12370 C CA . THR A 1 53 ? 5.129 -12.017 -7.096 1.00 25.14 53 THR A CA 7
ATOM 12371 C C . THR A 1 53 ? 5.201 -11.287 -8.466 1.00 23.43 53 THR A C 7
ATOM 12372 O O . THR A 1 53 ? 6.027 -11.645 -9.318 1.00 50.22 53 THR A O 7
ATOM 12383 N N . ASP A 1 54 ? 4.354 -10.251 -8.654 1.00 72.42 54 ASP A N 7
ATOM 12384 C CA . ASP A 1 54 ? 4.198 -9.544 -9.951 1.00 62.53 54 ASP A CA 7
ATOM 12385 C C . ASP A 1 54 ? 5.275 -8.461 -10.139 1.00 5.30 54 ASP A C 7
ATOM 12386 O O . ASP A 1 54 ? 4.989 -7.268 -9.985 1.00 60.42 54 ASP A O 7
ATOM 12395 N N . GLU A 1 55 ? 6.504 -8.894 -10.489 1.00 31.12 55 GLU A N 7
ATOM 12396 C CA . GLU A 1 55 ? 7.670 -8.002 -10.717 1.00 43.14 55 GLU A CA 7
ATOM 12397 C C . GLU A 1 55 ? 7.329 -6.831 -11.667 1.00 41.50 55 GLU A C 7
ATOM 12398 O O . GLU A 1 55 ? 7.633 -5.685 -11.354 1.00 22.21 55 GLU A O 7
ATOM 12410 N N . ASN A 1 56 ? 6.651 -7.159 -12.792 1.00 75.23 56 ASN A N 7
ATOM 12411 C CA . ASN A 1 56 ? 6.233 -6.187 -13.837 1.00 30.21 56 ASN A CA 7
ATOM 12412 C C . ASN A 1 56 ? 5.415 -5.027 -13.234 1.00 33.42 56 ASN A C 7
ATOM 12413 O O . ASN A 1 56 ? 5.701 -3.850 -13.487 1.00 50.41 56 ASN A O 7
ATOM 12424 N N . LEU A 1 57 ? 4.426 -5.388 -12.403 1.00 70.53 57 LEU A N 7
ATOM 12425 C CA . LEU A 1 57 ? 3.508 -4.424 -11.772 1.00 31.13 57 LEU A CA 7
ATOM 12426 C C . LEU A 1 57 ? 4.211 -3.633 -10.642 1.00 1.12 57 LEU A C 7
ATOM 12427 O O . LEU A 1 57 ? 3.851 -2.483 -10.381 1.00 23.22 57 LEU A O 7
ATOM 12443 N N . ILE A 1 58 ? 5.218 -4.261 -9.997 1.00 54.25 58 ILE A N 7
ATOM 12444 C CA . ILE A 1 58 ? 6.016 -3.633 -8.921 1.00 54.31 58 ILE A CA 7
ATOM 12445 C C . ILE A 1 58 ? 6.939 -2.537 -9.504 1.00 0.55 58 ILE A C 7
ATOM 12446 O O . ILE A 1 58 ? 7.108 -1.484 -8.899 1.00 15.42 58 ILE A O 7
ATOM 12462 N N . ASN A 1 59 ? 7.527 -2.795 -10.694 1.00 2.04 59 ASN A N 7
ATOM 12463 C CA . ASN A 1 59 ? 8.334 -1.783 -11.423 1.00 63.51 59 ASN A CA 7
ATOM 12464 C C . ASN A 1 59 ? 7.461 -0.598 -11.901 1.00 44.41 59 ASN A C 7
ATOM 12465 O O . ASN A 1 59 ? 7.980 0.500 -12.118 1.00 74.44 59 ASN A O 7
ATOM 12476 N N . HIS A 1 60 ? 6.137 -0.826 -12.059 1.00 3.43 60 HIS A N 7
ATOM 12477 C CA . HIS A 1 60 ? 5.153 0.252 -12.352 1.00 41.11 60 HIS A CA 7
ATOM 12478 C C . HIS A 1 60 ? 4.889 1.170 -11.138 1.00 44.23 60 HIS A C 7
ATOM 12479 O O . HIS A 1 60 ? 4.246 2.219 -11.291 1.00 24.31 60 HIS A O 7
ATOM 12494 N N . SER A 1 61 ? 5.370 0.788 -9.944 1.00 21.32 61 SER A N 7
ATOM 12495 C CA . SER A 1 61 ? 5.134 1.550 -8.708 1.00 65.42 61 SER A CA 7
ATOM 12496 C C . SER A 1 61 ? 6.396 1.558 -7.831 1.00 20.34 61 SER A C 7
ATOM 12497 O O . SER A 1 61 ? 6.720 0.548 -7.195 1.00 5.12 61 SER A O 7
ATOM 12505 N N . LYS A 1 62 ? 7.096 2.703 -7.800 1.00 74.45 62 LYS A N 7
ATOM 12506 C CA . LYS A 1 62 ? 8.267 2.923 -6.925 1.00 2.33 62 LYS A CA 7
ATOM 12507 C C . LYS A 1 62 ? 7.869 2.753 -5.437 1.00 24.31 62 LYS A C 7
ATOM 12508 O O . LYS A 1 62 ? 8.664 2.268 -4.632 1.00 44.03 62 LYS A O 7
ATOM 12527 N N . LEU A 1 63 ? 6.606 3.127 -5.117 1.00 15.13 63 LEU A N 7
ATOM 12528 C CA . LEU A 1 63 ? 6.008 2.953 -3.779 1.00 3.13 63 LEU A CA 7
ATOM 12529 C C . LEU A 1 63 ? 5.973 1.466 -3.383 1.00 3.44 63 LEU A C 7
ATOM 12530 O O . LEU A 1 63 ? 6.335 1.116 -2.258 1.00 2.41 63 LEU A O 7
ATOM 12546 N N . ALA A 1 64 ? 5.551 0.605 -4.343 1.00 44.12 64 ALA A N 7
ATOM 12547 C CA . ALA A 1 64 ? 5.422 -0.848 -4.130 1.00 11.30 64 ALA A CA 7
ATOM 12548 C C . ALA A 1 64 ? 6.777 -1.460 -3.780 1.00 54.54 64 ALA A C 7
ATOM 12549 O O . ALA A 1 64 ? 6.871 -2.266 -2.858 1.00 31.14 64 ALA A O 7
ATOM 12556 N N . GLN A 1 65 ? 7.815 -1.017 -4.515 1.00 72.00 65 GLN A N 7
ATOM 12557 C CA . GLN A 1 65 ? 9.204 -1.463 -4.317 1.00 44.43 65 GLN A CA 7
ATOM 12558 C C . GLN A 1 65 ? 9.667 -1.191 -2.873 1.00 63.01 65 GLN A C 7
ATOM 12559 O O . GLN A 1 65 ? 10.258 -2.067 -2.237 1.00 53.30 65 GLN A O 7
ATOM 12573 N N . GLN A 1 66 ? 9.342 0.013 -2.359 1.00 2.54 66 GLN A N 7
ATOM 12574 C CA . GLN A 1 66 ? 9.707 0.426 -0.989 1.00 43.40 66 GLN A CA 7
ATOM 12575 C C . GLN A 1 66 ? 8.928 -0.365 0.080 1.00 53.13 66 GLN A C 7
ATOM 12576 O O . GLN A 1 66 ? 9.498 -0.739 1.103 1.00 33.23 66 GLN A O 7
ATOM 12590 N N . ILE A 1 67 ? 7.629 -0.625 -0.182 1.00 13.44 67 ILE A N 7
ATOM 12591 C CA . ILE A 1 67 ? 6.740 -1.351 0.749 1.00 12.02 67 ILE A CA 7
ATOM 12592 C C . ILE A 1 67 ? 7.215 -2.814 0.929 1.00 31.11 67 ILE A C 7
ATOM 12593 O O . ILE A 1 67 ? 7.372 -3.280 2.062 1.00 11.42 67 ILE A O 7
ATOM 12609 N N . PHE A 1 68 ? 7.474 -3.502 -0.205 1.00 35.23 68 PHE A N 7
ATOM 12610 C CA . PHE A 1 68 ? 7.943 -4.906 -0.210 1.00 50.01 68 PHE A CA 7
ATOM 12611 C C . PHE A 1 68 ? 9.394 -5.024 0.316 1.00 4.01 68 PHE A C 7
ATOM 12612 O O . PHE A 1 68 ? 9.776 -6.078 0.837 1.00 31.21 68 PHE A O 7
ATOM 12629 N N . LEU A 1 69 ? 10.195 -3.946 0.161 1.00 53.30 69 LEU A N 7
ATOM 12630 C CA . LEU A 1 69 ? 11.582 -3.885 0.682 1.00 65.04 69 LEU A CA 7
ATOM 12631 C C . LEU A 1 69 ? 11.587 -3.817 2.223 1.00 14.43 69 LEU A C 7
ATOM 12632 O O . LEU A 1 69 ? 12.311 -4.564 2.889 1.00 74.43 69 LEU A O 7
ATOM 12648 N N . GLN A 1 70 ? 10.759 -2.904 2.764 1.00 10.34 70 GLN A N 7
ATOM 12649 C CA . GLN A 1 70 ? 10.662 -2.647 4.221 1.00 64.25 70 GLN A CA 7
ATOM 12650 C C . GLN A 1 70 ? 9.905 -3.772 4.940 1.00 5.30 70 GLN A C 7
ATOM 12651 O O . GLN A 1 70 ? 10.230 -4.114 6.085 1.00 24.14 70 GLN A O 7
ATOM 12665 N N . CYS A 1 71 ? 8.915 -4.367 4.253 1.00 11.55 71 CYS A N 7
ATOM 12666 C CA . CYS A 1 71 ? 8.077 -5.428 4.816 1.00 35.45 71 CYS A CA 7
ATOM 12667 C C . CYS A 1 71 ? 7.770 -6.459 3.708 1.00 23.33 71 CYS A C 7
ATOM 12668 O O . CYS A 1 71 ? 6.839 -6.270 2.914 1.00 52.41 71 CYS A O 7
ATOM 12676 N N . PRO A 1 72 ? 8.584 -7.560 3.604 1.00 14.24 72 PRO A N 7
ATOM 12677 C CA . PRO A 1 72 ? 8.329 -8.678 2.651 1.00 75.41 72 PRO A CA 7
ATOM 12678 C C . PRO A 1 72 ? 7.118 -9.547 3.060 1.00 52.42 72 PRO A C 7
ATOM 12679 O O . PRO A 1 72 ? 6.752 -10.488 2.337 1.00 61.40 72 PRO A O 7
ATOM 12690 N N . GLY A 1 73 ? 6.493 -9.217 4.216 1.00 74.25 73 GLY A N 7
ATOM 12691 C CA . GLY A 1 73 ? 5.301 -9.913 4.685 1.00 11.42 73 GLY A CA 7
ATOM 12692 C C . GLY A 1 73 ? 4.057 -9.462 3.938 1.00 62.22 73 GLY A C 7
ATOM 12693 O O . GLY A 1 73 ? 3.052 -10.178 3.922 1.00 13.22 73 GLY A O 7
ATOM 12697 N N . VAL A 1 74 ? 4.139 -8.263 3.314 1.00 32.04 74 VAL A N 7
ATOM 12698 C CA . VAL A 1 74 ? 3.074 -7.710 2.478 1.00 10.21 74 VAL A CA 7
ATOM 12699 C C . VAL A 1 74 ? 2.884 -8.593 1.224 1.00 51.53 74 VAL A C 7
ATOM 12700 O O . VAL A 1 74 ? 3.818 -8.764 0.428 1.00 2.32 74 VAL A O 7
ATOM 12713 N N . GLU A 1 75 ? 1.675 -9.170 1.090 1.00 11.43 75 GLU A N 7
ATOM 12714 C CA . GLU A 1 75 ? 1.324 -10.120 0.018 1.00 34.13 75 GLU A CA 7
ATOM 12715 C C . GLU A 1 75 ? 0.950 -9.376 -1.271 1.00 31.04 75 GLU A C 7
ATOM 12716 O O . GLU A 1 75 ? 1.327 -9.793 -2.368 1.00 23.04 75 GLU A O 7
ATOM 12728 N N . SER A 1 76 ? 0.177 -8.283 -1.118 1.00 54.24 76 SER A N 7
ATOM 12729 C CA . SER A 1 76 ? -0.343 -7.514 -2.259 1.00 14.32 76 SER A CA 7
ATOM 12730 C C . SER A 1 76 ? -0.736 -6.089 -1.859 1.00 12.14 76 SER A C 7
ATOM 12731 O O . SER A 1 76 ? -0.854 -5.759 -0.679 1.00 23.20 76 SER A O 7
ATOM 12739 N N . LEU A 1 77 ? -0.925 -5.252 -2.884 1.00 52.44 77 LEU A N 7
ATOM 12740 C CA . LEU A 1 77 ? -1.382 -3.871 -2.759 1.00 50.23 77 LEU A CA 7
ATOM 12741 C C . LEU A 1 77 ? -2.558 -3.702 -3.725 1.00 41.43 77 LEU A C 7
ATOM 12742 O O . LEU A 1 77 ? -2.433 -4.042 -4.900 1.00 71.21 77 LEU A O 7
ATOM 12758 N N . MET A 1 78 ? -3.691 -3.202 -3.245 1.00 11.11 78 MET A N 7
ATOM 12759 C CA . MET A 1 78 ? -4.826 -2.863 -4.108 1.00 61.12 78 MET A CA 7
ATOM 12760 C C . MET A 1 78 ? -4.857 -1.348 -4.277 1.00 53.32 78 MET A C 7
ATOM 12761 O O . MET A 1 78 ? -5.148 -0.613 -3.319 1.00 62.15 78 MET A O 7
ATOM 12775 N N . ILE A 1 79 ? -4.518 -0.891 -5.485 1.00 71.40 79 ILE A N 7
ATOM 12776 C CA . ILE A 1 79 ? -4.534 0.526 -5.842 1.00 2.14 79 ILE A CA 7
ATOM 12777 C C . ILE A 1 79 ? -5.968 0.869 -6.253 1.00 43.33 79 ILE A C 7
ATOM 12778 O O . ILE A 1 79 ? -6.428 0.460 -7.325 1.00 13.54 79 ILE A O 7
ATOM 12794 N N . GLY A 1 80 ? -6.687 1.542 -5.364 1.00 51.41 80 GLY A N 7
ATOM 12795 C CA . GLY A 1 80 ? -8.046 1.974 -5.637 1.00 71.45 80 GLY A CA 7
ATOM 12796 C C . GLY A 1 80 ? -8.078 3.352 -6.264 1.00 51.35 80 GLY A C 7
ATOM 12797 O O . GLY A 1 80 ? -7.034 3.897 -6.668 1.00 32.51 80 GLY A O 7
ATOM 12801 N N . ASP A 1 81 ? -9.279 3.923 -6.333 1.00 52.13 81 ASP A N 7
ATOM 12802 C CA . ASP A 1 81 ? -9.512 5.244 -6.940 1.00 20.11 81 ASP A CA 7
ATOM 12803 C C . ASP A 1 81 ? -9.032 6.328 -5.960 1.00 51.13 81 ASP A C 7
ATOM 12804 O O . ASP A 1 81 ? -8.101 7.080 -6.239 1.00 33.31 81 ASP A O 7
ATOM 12813 N N . ASP A 1 82 ? -9.665 6.353 -4.786 1.00 72.14 82 ASP A N 7
ATOM 12814 C CA . ASP A 1 82 ? -9.381 7.330 -3.710 1.00 2.00 82 ASP A CA 7
ATOM 12815 C C . ASP A 1 82 ? -8.426 6.745 -2.662 1.00 21.43 82 ASP A C 7
ATOM 12816 O O . ASP A 1 82 ? -7.857 7.483 -1.854 1.00 51.13 82 ASP A O 7
ATOM 12825 N N . PHE A 1 83 ? -8.249 5.420 -2.690 1.00 11.24 83 PHE A N 7
ATOM 12826 C CA . PHE A 1 83 ? -7.736 4.659 -1.539 1.00 33.32 83 PHE A CA 7
ATOM 12827 C C . PHE A 1 83 ? -6.657 3.648 -1.942 1.00 22.22 83 PHE A C 7
ATOM 12828 O O . PHE A 1 83 ? -6.603 3.212 -3.082 1.00 25.32 83 PHE A O 7
ATOM 12845 N N . LEU A 1 84 ? -5.813 3.286 -0.976 1.00 10.14 84 LEU A N 7
ATOM 12846 C CA . LEU A 1 84 ? -4.784 2.260 -1.108 1.00 52.14 84 LEU A CA 7
ATOM 12847 C C . LEU A 1 84 ? -4.992 1.240 0.008 1.00 74.22 84 LEU A C 7
ATOM 12848 O O . LEU A 1 84 ? -4.868 1.561 1.191 1.00 13.11 84 LEU A O 7
ATOM 12864 N N . THR A 1 85 ? -5.329 0.016 -0.381 1.00 25.22 85 THR A N 7
ATOM 12865 C CA . THR A 1 85 ? -5.608 -1.077 0.547 1.00 70.04 85 THR A CA 7
ATOM 12866 C C . THR A 1 85 ? -4.383 -2.003 0.590 1.00 3.00 85 THR A C 7
ATOM 12867 O O . THR A 1 85 ? -4.098 -2.706 -0.384 1.00 52.23 85 THR A O 7
ATOM 12878 N N . ILE A 1 86 ? -3.648 -1.985 1.712 1.00 23.04 86 ILE A N 7
ATOM 12879 C CA . ILE A 1 86 ? -2.427 -2.791 1.869 1.00 1.30 86 ILE A CA 7
ATOM 12880 C C . ILE A 1 86 ? -2.837 -4.169 2.395 1.00 61.01 86 ILE A C 7
ATOM 12881 O O . ILE A 1 86 ? -3.699 -4.257 3.272 1.00 70.41 86 ILE A O 7
ATOM 12897 N N . ASN A 1 87 ? -2.242 -5.232 1.839 1.00 10.31 87 ASN A N 7
ATOM 12898 C CA . ASN A 1 87 ? -2.534 -6.625 2.226 1.00 71.14 87 ASN A CA 7
ATOM 12899 C C . ASN A 1 87 ? -1.234 -7.293 2.662 1.00 2.25 87 ASN A C 7
ATOM 12900 O O . ASN A 1 87 ? -0.265 -7.290 1.904 1.00 23.21 87 ASN A O 7
ATOM 12911 N N . LYS A 1 88 ? -1.226 -7.876 3.866 1.00 74.34 88 LYS A N 7
ATOM 12912 C CA . LYS A 1 88 ? -0.063 -8.617 4.403 1.00 1.14 88 LYS A CA 7
ATOM 12913 C C . LYS A 1 88 ? -0.517 -10.000 4.897 1.00 5.30 88 LYS A C 7
ATOM 12914 O O . LYS A 1 88 ? -1.718 -10.248 5.039 1.00 62.42 88 LYS A O 7
ATOM 12933 N N . ASP A 1 89 ? 0.460 -10.879 5.167 1.00 54.51 89 ASP A N 7
ATOM 12934 C CA . ASP A 1 89 ? 0.234 -12.207 5.767 1.00 41.00 89 ASP A CA 7
ATOM 12935 C C . ASP A 1 89 ? -0.437 -12.055 7.149 1.00 1.01 89 ASP A C 7
ATOM 12936 O O . ASP A 1 89 ? -0.096 -11.130 7.894 1.00 22.32 89 ASP A O 7
ATOM 12945 N N . ARG A 1 90 ? -1.377 -12.974 7.471 1.00 45.41 90 ARG A N 7
ATOM 12946 C CA . ARG A 1 90 ? -2.234 -12.880 8.676 1.00 3.13 90 ARG A CA 7
ATOM 12947 C C . ARG A 1 90 ? -1.406 -12.725 9.974 1.00 53.31 90 ARG A C 7
ATOM 12948 O O . ARG A 1 90 ? -1.764 -11.933 10.855 1.00 0.22 90 ARG A O 7
ATOM 12969 N N . MET A 1 91 ? -0.267 -13.449 10.039 1.00 5.20 91 MET A N 7
ATOM 12970 C CA . MET A 1 91 ? 0.589 -13.510 11.227 1.00 43.22 91 MET A CA 7
ATOM 12971 C C . MET A 1 91 ? 1.419 -12.219 11.384 1.00 4.42 91 MET A C 7
ATOM 12972 O O . MET A 1 91 ? 1.742 -11.822 12.503 1.00 54.22 91 MET A O 7
ATOM 12986 N N . VAL A 1 92 ? 1.723 -11.540 10.255 1.00 63.44 92 VAL A N 7
ATOM 12987 C CA . VAL A 1 92 ? 2.372 -10.206 10.277 1.00 63.34 92 VAL A CA 7
ATOM 12988 C C . VAL A 1 92 ? 1.340 -9.169 10.764 1.00 11.33 92 VAL A C 7
ATOM 12989 O O . VAL A 1 92 ? 0.187 -9.188 10.313 1.00 61.02 92 VAL A O 7
ATOM 13002 N N . HIS A 1 93 ? 1.745 -8.281 11.689 1.00 30.11 93 HIS A N 7
ATOM 13003 C CA . HIS A 1 93 ? 0.838 -7.284 12.308 1.00 50.10 93 HIS A CA 7
ATOM 13004 C C . HIS A 1 93 ? 1.079 -5.883 11.721 1.00 64.43 93 HIS A C 7
ATOM 13005 O O . HIS A 1 93 ? 2.149 -5.601 11.180 1.00 74.41 93 HIS A O 7
ATOM 13020 N N . TRP A 1 94 ? 0.079 -5.003 11.896 1.00 52.23 94 TRP A N 7
ATOM 13021 C CA . TRP A 1 94 ? 0.062 -3.633 11.338 1.00 15.42 94 TRP A CA 7
ATOM 13022 C C . TRP A 1 94 ? 0.935 -2.637 12.125 1.00 52.30 94 TRP A C 7
ATOM 13023 O O . TRP A 1 94 ? 1.214 -1.546 11.624 1.00 35.35 94 TRP A O 7
ATOM 13044 N N . ASN A 1 95 ? 1.363 -3.016 13.338 1.00 61.42 95 ASN A N 7
ATOM 13045 C CA . ASN A 1 95 ? 2.052 -2.098 14.284 1.00 43.43 95 ASN A CA 7
ATOM 13046 C C . ASN A 1 95 ? 3.414 -1.619 13.734 1.00 55.41 95 ASN A C 7
ATOM 13047 O O . ASN A 1 95 ? 3.868 -0.515 14.049 1.00 3.00 95 ASN A O 7
ATOM 13058 N N . SER A 1 96 ? 4.039 -2.460 12.890 1.00 70.35 96 SER A N 7
ATOM 13059 C CA . SER A 1 96 ? 5.337 -2.165 12.247 1.00 72.52 96 SER A CA 7
ATOM 13060 C C . SER A 1 96 ? 5.148 -1.568 10.836 1.00 60.24 96 SER A C 7
ATOM 13061 O O . SER A 1 96 ? 6.024 -0.858 10.342 1.00 21.23 96 SER A O 7
ATOM 13069 N N . ILE A 1 97 ? 3.986 -1.854 10.211 1.00 73.55 97 ILE A N 7
ATOM 13070 C CA . ILE A 1 97 ? 3.732 -1.579 8.784 1.00 53.13 97 ILE A CA 7
ATOM 13071 C C . ILE A 1 97 ? 3.130 -0.167 8.582 1.00 22.22 97 ILE A C 7
ATOM 13072 O O . ILE A 1 97 ? 3.610 0.603 7.736 1.00 3.02 97 ILE A O 7
ATOM 13088 N N . LYS A 1 98 ? 2.075 0.144 9.386 1.00 54.32 98 LYS A N 7
ATOM 13089 C CA . LYS A 1 98 ? 1.281 1.397 9.284 1.00 53.21 98 LYS A CA 7
ATOM 13090 C C . LYS A 1 98 ? 2.158 2.683 9.286 1.00 23.23 98 LYS A C 7
ATOM 13091 O O . LYS A 1 98 ? 2.037 3.451 8.337 1.00 74.21 98 LYS A O 7
ATOM 13110 N N . PRO A 1 99 ? 3.063 2.949 10.315 1.00 63.10 99 PRO A N 7
ATOM 13111 C CA . PRO A 1 99 ? 3.839 4.223 10.365 1.00 1.01 99 PRO A CA 7
ATOM 13112 C C . PRO A 1 99 ? 4.728 4.415 9.123 1.00 13.02 99 PRO A C 7
ATOM 13113 O O . PRO A 1 99 ? 4.842 5.531 8.598 1.00 52.53 99 PRO A O 7
ATOM 13124 N N . GLU A 1 100 ? 5.318 3.310 8.645 1.00 43.12 100 GLU A N 7
ATOM 13125 C CA . GLU A 1 100 ? 6.276 3.331 7.530 1.00 15.44 100 GLU A CA 7
ATOM 13126 C C . GLU A 1 100 ? 5.558 3.653 6.208 1.00 61.24 100 GLU A C 7
ATOM 13127 O O . GLU A 1 100 ? 5.985 4.543 5.477 1.00 54.11 100 GLU A O 7
ATOM 13139 N N . ILE A 1 101 ? 4.434 2.950 5.954 1.00 33.55 101 ILE A N 7
ATOM 13140 C CA . ILE A 1 101 ? 3.643 3.100 4.721 1.00 44.45 101 ILE A CA 7
ATOM 13141 C C . ILE A 1 101 ? 2.924 4.462 4.683 1.00 2.14 101 ILE A C 7
ATOM 13142 O O . ILE A 1 101 ? 2.970 5.139 3.663 1.00 34.04 101 ILE A O 7
ATOM 13158 N N . ILE A 1 102 ? 2.294 4.867 5.804 1.00 52.12 102 ILE A N 7
ATOM 13159 C CA . ILE A 1 102 ? 1.614 6.181 5.921 1.00 35.44 102 ILE A CA 7
ATOM 13160 C C . ILE A 1 102 ? 2.607 7.340 5.657 1.00 14.11 102 ILE A C 7
ATOM 13161 O O . ILE A 1 102 ? 2.250 8.324 4.996 1.00 23.53 102 ILE A O 7
ATOM 13177 N N . ASP A 1 103 ? 3.864 7.169 6.130 1.00 23.42 103 ASP A N 7
ATOM 13178 C CA . ASP A 1 103 ? 4.949 8.140 5.885 1.00 13.05 103 ASP A CA 7
ATOM 13179 C C . ASP A 1 103 ? 5.332 8.150 4.383 1.00 60.51 103 ASP A C 7
ATOM 13180 O O . ASP A 1 103 ? 5.444 9.220 3.787 1.00 41.12 103 ASP A O 7
ATOM 13189 N N . LEU A 1 104 ? 5.486 6.938 3.787 1.00 4.42 104 LEU A N 7
ATOM 13190 C CA . LEU A 1 104 ? 5.799 6.757 2.339 1.00 53.02 104 LEU A CA 7
ATOM 13191 C C . LEU A 1 104 ? 4.703 7.372 1.439 1.00 71.10 104 LEU A C 7
ATOM 13192 O O . LEU A 1 104 ? 4.997 7.850 0.345 1.00 42.55 104 LEU A O 7
ATOM 13208 N N . LEU A 1 105 ? 3.450 7.309 1.918 1.00 35.44 105 LEU A N 7
ATOM 13209 C CA . LEU A 1 105 ? 2.270 7.872 1.231 1.00 51.51 105 LEU A CA 7
ATOM 13210 C C . LEU A 1 105 ? 2.259 9.410 1.341 1.00 40.45 105 LEU A C 7
ATOM 13211 O O . LEU A 1 105 ? 1.879 10.087 0.392 1.00 44.53 105 LEU A O 7
ATOM 13227 N N . THR A 1 106 ? 2.724 9.948 2.488 1.00 34.45 106 THR A N 7
ATOM 13228 C CA . THR A 1 106 ? 2.803 11.404 2.719 1.00 42.24 106 THR A CA 7
ATOM 13229 C C . THR A 1 106 ? 3.946 11.996 1.862 1.00 12.14 106 THR A C 7
ATOM 13230 O O . THR A 1 106 ? 3.871 13.141 1.407 1.00 23.43 106 THR A O 7
ATOM 13241 N N . LYS A 1 107 ? 4.993 11.169 1.639 1.00 23.44 107 LYS A N 7
ATOM 13242 C CA . LYS A 1 107 ? 6.134 11.505 0.778 1.00 2.31 107 LYS A CA 7
ATOM 13243 C C . LYS A 1 107 ? 5.740 11.459 -0.704 1.00 31.21 107 LYS A C 7
ATOM 13244 O O . LYS A 1 107 ? 5.937 12.438 -1.409 1.00 30.20 107 LYS A O 7
ATOM 13263 N N . GLN A 1 108 ? 5.152 10.323 -1.144 1.00 40.51 108 GLN A N 7
ATOM 13264 C CA . GLN A 1 108 ? 4.741 10.097 -2.558 1.00 23.35 108 GLN A CA 7
ATOM 13265 C C . GLN A 1 108 ? 3.799 11.205 -3.041 1.00 10.12 108 GLN A C 7
ATOM 13266 O O . GLN A 1 108 ? 4.042 11.837 -4.069 1.00 45.32 108 GLN A O 7
ATOM 13280 N N . LEU A 1 109 ? 2.731 11.416 -2.260 1.00 73.42 109 LEU A N 7
ATOM 13281 C CA . LEU A 1 109 ? 1.675 12.373 -2.593 1.00 45.35 109 LEU A CA 7
ATOM 13282 C C . LEU A 1 109 ? 2.147 13.833 -2.380 1.00 62.12 109 LEU A C 7
ATOM 13283 O O . LEU A 1 109 ? 1.476 14.765 -2.811 1.00 73.20 109 LEU A O 7
ATOM 13299 N N . ALA A 1 110 ? 3.322 14.024 -1.728 1.00 2.53 110 ALA A N 7
ATOM 13300 C CA . ALA A 1 110 ? 3.988 15.350 -1.645 1.00 4.10 110 ALA A CA 7
ATOM 13301 C C . ALA A 1 110 ? 4.584 15.749 -3.005 1.00 45.32 110 ALA A C 7
ATOM 13302 O O . ALA A 1 110 ? 4.738 16.940 -3.296 1.00 12.30 110 ALA A O 7
ATOM 13309 N N . TYR A 1 111 ? 4.939 14.740 -3.825 1.00 52.43 111 TYR A N 7
ATOM 13310 C CA . TYR A 1 111 ? 5.294 14.939 -5.245 1.00 11.22 111 TYR A CA 7
ATOM 13311 C C . TYR A 1 111 ? 3.977 15.077 -6.038 1.00 0.33 111 TYR A C 7
ATOM 13312 O O . TYR A 1 111 ? 3.789 16.029 -6.803 1.00 41.11 111 TYR A O 7
ATOM 13330 N N . GLY A 1 112 ? 3.071 14.090 -5.839 1.00 75.15 112 GLY A N 7
ATOM 13331 C CA . GLY A 1 112 ? 1.654 14.212 -6.212 1.00 10.22 112 GLY A CA 7
ATOM 13332 C C . GLY A 1 112 ? 1.309 13.828 -7.647 1.00 51.40 112 GLY A C 7
ATOM 13333 O O . GLY A 1 112 ? 0.117 13.757 -7.982 1.00 1.34 112 GLY A O 7
ATOM 13337 N N . GLU A 1 113 ? 2.335 13.585 -8.497 1.00 34.03 113 GLU A N 7
ATOM 13338 C CA . GLU A 1 113 ? 2.134 13.275 -9.926 1.00 51.41 113 GLU A CA 7
ATOM 13339 C C . GLU A 1 113 ? 1.487 11.891 -10.107 1.00 40.53 113 GLU A C 7
ATOM 13340 O O . GLU A 1 113 ? 0.306 11.789 -10.465 1.00 43.11 113 GLU A O 7
ATOM 13352 N N . ASP A 1 114 ? 2.256 10.829 -9.820 1.00 72.22 114 ASP A N 7
ATOM 13353 C CA . ASP A 1 114 ? 1.849 9.438 -10.103 1.00 55.33 114 ASP A CA 7
ATOM 13354 C C . ASP A 1 114 ? 2.128 8.531 -8.892 1.00 60.43 114 ASP A C 7
ATOM 13355 O O . ASP A 1 114 ? 3.246 8.515 -8.361 1.00 62.04 114 ASP A O 7
ATOM 13364 N N . VAL A 1 115 ? 1.086 7.813 -8.434 1.00 4.12 115 VAL A N 7
ATOM 13365 C CA . VAL A 1 115 ? 1.258 6.592 -7.622 1.00 42.21 115 VAL A CA 7
ATOM 13366 C C . VAL A 1 115 ? 1.703 5.451 -8.564 1.00 51.43 115 VAL A C 7
ATOM 13367 O O . VAL A 1 115 ? 2.622 4.683 -8.260 1.00 3.31 115 VAL A O 7
ATOM 13380 N N . ILE A 1 116 ? 1.030 5.382 -9.727 1.00 25.24 116 ILE A N 7
ATOM 13381 C CA . ILE A 1 116 ? 1.385 4.524 -10.863 1.00 52.20 116 ILE A CA 7
ATOM 13382 C C . ILE A 1 116 ? 1.328 5.394 -12.124 1.00 34.15 116 ILE A C 7
ATOM 13383 O O . ILE A 1 116 ? 0.443 6.259 -12.235 1.00 42.22 116 ILE A O 7
ATOM 13399 N N . SER A 1 117 ? 2.268 5.158 -13.046 1.00 1.40 117 SER A N 7
ATOM 13400 C CA . SER A 1 117 ? 2.341 5.844 -14.335 1.00 55.43 117 SER A CA 7
ATOM 13401 C C . SER A 1 117 ? 1.030 5.652 -15.141 1.00 44.44 117 SER A C 7
ATOM 13402 O O . SER A 1 117 ? 0.638 4.511 -15.418 1.00 55.53 117 SER A O 7
ATOM 13410 N N . LYS A 1 118 ? 0.338 6.774 -15.449 1.00 4.52 118 LYS A N 7
ATOM 13411 C CA . LYS A 1 118 ? -0.907 6.757 -16.239 1.00 62.03 118 LYS A CA 7
ATOM 13412 C C . LYS A 1 118 ? -0.607 6.488 -17.739 1.00 73.31 118 LYS A C 7
ATOM 13413 O O . LYS A 1 118 ? -0.447 7.404 -18.550 1.00 55.10 118 LYS A O 7
ATOM 13432 N N . GLU A 1 119 ? -0.490 5.196 -18.069 1.00 32.12 119 GLU A N 7
ATOM 13433 C CA . GLU A 1 119 ? -0.192 4.709 -19.430 1.00 52.12 119 GLU A CA 7
ATOM 13434 C C . GLU A 1 119 ? -1.359 3.814 -19.935 1.00 12.34 119 GLU A C 7
ATOM 13435 O O . GLU A 1 119 ? -1.431 2.618 -19.583 1.00 3.35 119 GLU A O 7
ATOM 13448 N N . MET A 1 1 ? -21.276 34.253 26.646 1.00 63.43 1 MET A N 8
ATOM 13449 C CA . MET A 1 1 ? -21.079 35.687 26.972 1.00 22.10 1 MET A CA 8
ATOM 13450 C C . MET A 1 1 ? -19.586 35.984 27.180 1.00 63.14 1 MET A C 8
ATOM 13451 O O . MET A 1 1 ? -18.767 35.058 27.209 1.00 2.04 1 MET A O 8
ATOM 13467 N N . GLY A 1 2 ? -19.245 37.278 27.331 1.00 64.01 2 GLY A N 8
ATOM 13468 C CA . GLY A 1 2 ? -17.879 37.704 27.636 1.00 30.13 2 GLY A CA 8
ATOM 13469 C C . GLY A 1 2 ? -17.113 38.126 26.396 1.00 33.41 2 GLY A C 8
ATOM 13470 O O . GLY A 1 2 ? -16.282 37.364 25.877 1.00 42.43 2 GLY A O 8
ATOM 13474 N N . HIS A 1 3 ? -17.401 39.346 25.910 1.00 23.55 3 HIS A N 8
ATOM 13475 C CA . HIS A 1 3 ? -16.747 39.917 24.724 1.00 22.43 3 HIS A CA 8
ATOM 13476 C C . HIS A 1 3 ? -15.364 40.480 25.126 1.00 71.10 3 HIS A C 8
ATOM 13477 O O . HIS A 1 3 ? -15.211 41.679 25.385 1.00 54.44 3 HIS A O 8
ATOM 13492 N N . HIS A 1 4 ? -14.388 39.566 25.230 1.00 32.33 4 HIS A N 8
ATOM 13493 C CA . HIS A 1 4 ? -13.007 39.863 25.664 1.00 62.12 4 HIS A CA 8
ATOM 13494 C C . HIS A 1 4 ? -12.132 40.269 24.461 1.00 34.42 4 HIS A C 8
ATOM 13495 O O . HIS A 1 4 ? -12.200 39.628 23.401 1.00 33.01 4 HIS A O 8
ATOM 13510 N N . HIS A 1 5 ? -11.305 41.323 24.626 1.00 42.33 5 HIS A N 8
ATOM 13511 C CA . HIS A 1 5 ? -10.369 41.788 23.576 1.00 72.04 5 HIS A CA 8
ATOM 13512 C C . HIS A 1 5 ? -9.042 40.998 23.629 1.00 24.14 5 HIS A C 8
ATOM 13513 O O . HIS A 1 5 ? -7.967 41.547 23.876 1.00 12.33 5 HIS A O 8
ATOM 13528 N N . HIS A 1 6 ? -9.151 39.677 23.409 1.00 25.02 6 HIS A N 8
ATOM 13529 C CA . HIS A 1 6 ? -8.005 38.754 23.321 1.00 33.11 6 HIS A CA 8
ATOM 13530 C C . HIS A 1 6 ? -8.134 37.931 22.029 1.00 32.31 6 HIS A C 8
ATOM 13531 O O . HIS A 1 6 ? -9.054 37.112 21.895 1.00 44.51 6 HIS A O 8
ATOM 13546 N N . HIS A 1 7 ? -7.214 38.175 21.090 1.00 44.33 7 HIS A N 8
ATOM 13547 C CA . HIS A 1 7 ? -7.165 37.511 19.776 1.00 33.25 7 HIS A CA 8
ATOM 13548 C C . HIS A 1 7 ? -5.738 36.987 19.533 1.00 55.44 7 HIS A C 8
ATOM 13549 O O . HIS A 1 7 ? -4.762 37.703 19.793 1.00 24.33 7 HIS A O 8
ATOM 13564 N N . HIS A 1 8 ? -5.633 35.741 19.033 1.00 15.24 8 HIS A N 8
ATOM 13565 C CA . HIS A 1 8 ? -4.351 35.093 18.715 1.00 4.13 8 HIS A CA 8
ATOM 13566 C C . HIS A 1 8 ? -4.584 33.910 17.739 1.00 53.41 8 HIS A C 8
ATOM 13567 O O . HIS A 1 8 ? -4.637 32.745 18.139 1.00 24.02 8 HIS A O 8
ATOM 13582 N N . SER A 1 9 ? -4.770 34.236 16.445 1.00 15.25 9 SER A N 8
ATOM 13583 C CA . SER A 1 9 ? -5.016 33.241 15.382 1.00 2.45 9 SER A CA 8
ATOM 13584 C C . SER A 1 9 ? -3.719 32.970 14.586 1.00 23.10 9 SER A C 8
ATOM 13585 O O . SER A 1 9 ? -3.499 33.522 13.502 1.00 21.11 9 SER A O 8
ATOM 13593 N N . HIS A 1 10 ? -2.838 32.148 15.167 1.00 52.55 10 HIS A N 8
ATOM 13594 C CA . HIS A 1 10 ? -1.578 31.738 14.531 1.00 60.11 10 HIS A CA 8
ATOM 13595 C C . HIS A 1 10 ? -1.815 30.471 13.693 1.00 14.41 10 HIS A C 8
ATOM 13596 O O . HIS A 1 10 ? -2.300 29.467 14.223 1.00 63.54 10 HIS A O 8
ATOM 13611 N N . MET A 1 11 ? -1.487 30.530 12.389 1.00 71.25 11 MET A N 8
ATOM 13612 C CA . MET A 1 11 ? -1.545 29.353 11.509 1.00 62.04 11 MET A CA 8
ATOM 13613 C C . MET A 1 11 ? -0.361 28.423 11.830 1.00 14.51 11 MET A C 8
ATOM 13614 O O . MET A 1 11 ? 0.808 28.795 11.643 1.00 0.53 11 MET A O 8
ATOM 13628 N N . ASN A 1 12 ? -0.669 27.248 12.404 1.00 4.44 12 ASN A N 8
ATOM 13629 C CA . ASN A 1 12 ? 0.337 26.200 12.633 1.00 13.00 12 ASN A CA 8
ATOM 13630 C C . ASN A 1 12 ? 0.661 25.547 11.294 1.00 70.43 12 ASN A C 8
ATOM 13631 O O . ASN A 1 12 ? 0.003 24.586 10.882 1.00 63.53 12 ASN A O 8
ATOM 13642 N N . SER A 1 13 ? 1.631 26.140 10.589 1.00 65.14 13 SER A N 8
ATOM 13643 C CA . SER A 1 13 ? 2.051 25.692 9.266 1.00 41.54 13 SER A CA 8
ATOM 13644 C C . SER A 1 13 ? 2.833 24.371 9.394 1.00 43.22 13 SER A C 8
ATOM 13645 O O . SER A 1 13 ? 4.067 24.339 9.386 1.00 13.42 13 SER A O 8
ATOM 13653 N N . GLN A 1 14 ? 2.064 23.288 9.584 1.00 0.42 14 GLN A N 8
ATOM 13654 C CA . GLN A 1 14 ? 2.566 21.923 9.710 1.00 2.21 14 GLN A CA 8
ATOM 13655 C C . GLN A 1 14 ? 1.914 21.105 8.598 1.00 61.11 14 GLN A C 8
ATOM 13656 O O . GLN A 1 14 ? 0.825 20.544 8.784 1.00 70.41 14 GLN A O 8
ATOM 13670 N N . ARG A 1 15 ? 2.539 21.119 7.416 1.00 21.11 15 ARG A N 8
ATOM 13671 C CA . ARG A 1 15 ? 1.993 20.463 6.229 1.00 13.23 15 ARG A CA 8
ATOM 13672 C C . ARG A 1 15 ? 2.371 18.976 6.241 1.00 74.43 15 ARG A C 8
ATOM 13673 O O . ARG A 1 15 ? 3.559 18.631 6.274 1.00 63.14 15 ARG A O 8
ATOM 13694 N N . LEU A 1 16 ? 1.353 18.107 6.253 1.00 72.24 16 LEU A N 8
ATOM 13695 C CA . LEU A 1 16 ? 1.528 16.658 6.120 1.00 14.05 16 LEU A CA 8
ATOM 13696 C C . LEU A 1 16 ? 0.316 16.075 5.393 1.00 61.23 16 LEU A C 8
ATOM 13697 O O . LEU A 1 16 ? -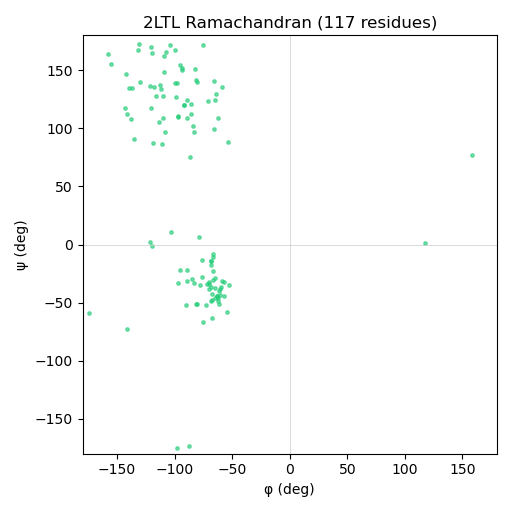0.829 16.520 5.600 1.00 1.11 16 LEU A O 8
ATOM 13713 N N . ILE A 1 17 ? 0.594 15.104 4.520 1.00 5.55 17 ILE A N 8
ATOM 13714 C CA . ILE A 1 17 ? -0.418 14.408 3.722 1.00 45.32 17 ILE A CA 8
ATOM 13715 C C . ILE A 1 17 ? -1.265 13.525 4.651 1.00 32.23 17 ILE A C 8
ATOM 13716 O O . ILE A 1 17 ? -0.821 12.464 5.087 1.00 63.13 17 ILE A O 8
ATOM 13732 N N . HIS A 1 18 ? -2.457 14.041 5.000 1.00 31.35 18 HIS A N 8
ATOM 13733 C CA . HIS A 1 18 ? -3.376 13.424 5.972 1.00 12.31 18 HIS A CA 8
ATOM 13734 C C . HIS A 1 18 ? -3.959 12.112 5.418 1.00 13.43 18 HIS A C 8
ATOM 13735 O O . HIS A 1 18 ? -4.649 12.110 4.382 1.00 11.35 18 HIS A O 8
ATOM 13750 N N . ILE A 1 19 ? -3.703 11.009 6.148 1.00 41.03 19 ILE A N 8
ATOM 13751 C CA . ILE A 1 19 ? -4.042 9.643 5.722 1.00 23.31 19 ILE A CA 8
ATOM 13752 C C . ILE A 1 19 ? -5.038 9.059 6.739 1.00 50.01 19 ILE A C 8
ATOM 13753 O O . ILE A 1 19 ? -4.772 9.041 7.945 1.00 0.20 19 ILE A O 8
ATOM 13769 N N . LYS A 1 20 ? -6.191 8.629 6.236 1.00 73.32 20 LYS A N 8
ATOM 13770 C CA . LYS A 1 20 ? -7.297 8.089 7.030 1.00 1.44 20 LYS A CA 8
ATOM 13771 C C . LYS A 1 20 ? -7.216 6.553 7.027 1.00 54.14 20 LYS A C 8
ATOM 13772 O O . LYS A 1 20 ? -7.412 5.920 5.987 1.00 31.12 20 LYS A O 8
ATOM 13791 N N . THR A 1 21 ? -6.921 5.968 8.188 1.00 63.32 21 THR A N 8
ATOM 13792 C CA . THR A 1 21 ? -6.779 4.516 8.340 1.00 4.03 21 THR A CA 8
ATOM 13793 C C . THR A 1 21 ? -8.141 3.923 8.761 1.00 61.01 21 THR A C 8
ATOM 13794 O O . THR A 1 21 ? -8.637 4.190 9.860 1.00 44.25 21 THR A O 8
ATOM 13805 N N . LEU A 1 22 ? -8.728 3.122 7.861 1.00 64.23 22 LEU A N 8
ATOM 13806 C CA . LEU A 1 22 ? -10.098 2.598 7.976 1.00 52.44 22 LEU A CA 8
ATOM 13807 C C . LEU A 1 22 ? -10.067 1.067 7.940 1.00 5.32 22 LEU A C 8
ATOM 13808 O O . LEU A 1 22 ? -9.358 0.473 7.115 1.00 3.51 22 LEU A O 8
ATOM 13824 N N . THR A 1 23 ? -10.874 0.455 8.812 1.00 64.11 23 THR A N 8
ATOM 13825 C CA . THR A 1 23 ? -10.963 -0.998 8.955 1.00 32.10 23 THR A CA 8
ATOM 13826 C C . THR A 1 23 ? -11.871 -1.591 7.871 1.00 33.44 23 THR A C 8
ATOM 13827 O O . THR A 1 23 ? -12.843 -0.951 7.444 1.00 53.51 23 THR A O 8
ATOM 13838 N N . THR A 1 24 ? -11.555 -2.815 7.446 1.00 22.42 24 THR A N 8
ATOM 13839 C CA . THR A 1 24 ? -12.231 -3.503 6.338 1.00 75.03 24 THR A CA 8
ATOM 13840 C C . THR A 1 24 ? -12.746 -4.890 6.828 1.00 51.25 24 THR A C 8
ATOM 13841 O O . THR A 1 24 ? -12.238 -5.401 7.836 1.00 53.25 24 THR A O 8
ATOM 13852 N N . PRO A 1 25 ? -13.781 -5.521 6.150 1.00 61.00 25 PRO A N 8
ATOM 13853 C CA . PRO A 1 25 ? -14.329 -6.862 6.546 1.00 64.55 25 PRO A CA 8
ATOM 13854 C C . PRO A 1 25 ? -13.238 -7.946 6.748 1.00 34.42 25 PRO A C 8
ATOM 13855 O O . PRO A 1 25 ? -13.389 -8.846 7.585 1.00 70.23 25 PRO A O 8
ATOM 13866 N N . ASN A 1 26 ? -12.148 -7.841 5.973 1.00 22.42 26 ASN A N 8
ATOM 13867 C CA . ASN A 1 26 ? -10.954 -8.696 6.129 1.00 21.01 26 ASN A CA 8
ATOM 13868 C C . ASN A 1 26 ? -9.877 -7.912 6.887 1.00 32.33 26 ASN A C 8
ATOM 13869 O O . ASN A 1 26 ? -9.471 -6.840 6.435 1.00 14.01 26 ASN A O 8
ATOM 13880 N N . GLU A 1 27 ? -9.432 -8.442 8.037 1.00 74.01 27 GLU A N 8
ATOM 13881 C CA . GLU A 1 27 ? -8.372 -7.817 8.858 1.00 25.35 27 GLU A CA 8
ATOM 13882 C C . GLU A 1 27 ? -6.988 -7.989 8.209 1.00 31.41 27 GLU A C 8
ATOM 13883 O O . GLU A 1 27 ? -6.022 -7.336 8.607 1.00 52.22 27 GLU A O 8
ATOM 13895 N N . ASN A 1 28 ? -6.889 -8.905 7.232 1.00 44.35 28 ASN A N 8
ATOM 13896 C CA . ASN A 1 28 ? -5.686 -9.043 6.389 1.00 14.34 28 ASN A CA 8
ATOM 13897 C C . ASN A 1 28 ? -5.573 -7.864 5.411 1.00 52.45 28 ASN A C 8
ATOM 13898 O O . ASN A 1 28 ? -4.490 -7.594 4.892 1.00 43.13 28 ASN A O 8
ATOM 13909 N N . ALA A 1 29 ? -6.698 -7.167 5.190 1.00 31.14 29 ALA A N 8
ATOM 13910 C CA . ALA A 1 29 ? -6.766 -5.913 4.423 1.00 31.43 29 ALA A CA 8
ATOM 13911 C C . ALA A 1 29 ? -6.874 -4.705 5.387 1.00 71.32 29 ALA A C 8
ATOM 13912 O O . ALA A 1 29 ? -7.248 -4.870 6.561 1.00 32.13 29 ALA A O 8
ATOM 13919 N N . LEU A 1 30 ? -6.527 -3.502 4.892 1.00 63.54 30 LEU A N 8
ATOM 13920 C CA . LEU A 1 30 ? -6.647 -2.242 5.661 1.00 62.44 30 LEU A CA 8
ATOM 13921 C C . LEU A 1 30 ? -6.649 -1.054 4.685 1.00 44.33 30 LEU A C 8
ATOM 13922 O O . LEU A 1 30 ? -5.694 -0.886 3.915 1.00 25.14 30 LEU A O 8
ATOM 13938 N N . LYS A 1 31 ? -7.728 -0.253 4.708 1.00 70.10 31 LYS A N 8
ATOM 13939 C CA . LYS A 1 31 ? -7.909 0.880 3.780 1.00 23.20 31 LYS A CA 8
ATOM 13940 C C . LYS A 1 31 ? -7.150 2.131 4.274 1.00 42.50 31 LYS A C 8
ATOM 13941 O O . LYS A 1 31 ? -7.397 2.616 5.375 1.00 41.41 31 LYS A O 8
ATOM 13960 N N . PHE A 1 32 ? -6.219 2.629 3.448 1.00 41.13 32 PHE A N 8
ATOM 13961 C CA . PHE A 1 32 ? -5.561 3.934 3.645 1.00 3.24 32 PHE A CA 8
ATOM 13962 C C . PHE A 1 32 ? -6.147 4.931 2.630 1.00 10.44 32 PHE A C 8
ATOM 13963 O O . PHE A 1 32 ? -5.947 4.795 1.427 1.00 1.22 32 PHE A O 8
ATOM 13980 N N . LEU A 1 33 ? -6.889 5.916 3.133 1.00 62.31 33 LEU A N 8
ATOM 13981 C CA . LEU A 1 33 ? -7.671 6.852 2.308 1.00 41.24 33 LEU A CA 8
ATOM 13982 C C . LEU A 1 33 ? -7.015 8.244 2.341 1.00 40.34 33 LEU A C 8
ATOM 13983 O O . LEU A 1 33 ? -6.751 8.771 3.422 1.00 33.35 33 LEU A O 8
ATOM 13999 N N . SER A 1 34 ? -6.759 8.846 1.171 1.00 14.34 34 SER A N 8
ATOM 14000 C CA . SER A 1 34 ? -6.151 10.181 1.098 1.00 52.20 34 SER A CA 8
ATOM 14001 C C . SER A 1 34 ? -7.247 11.244 1.335 1.00 1.55 34 SER A C 8
ATOM 14002 O O . SER A 1 34 ? -8.093 11.488 0.471 1.00 64.42 34 SER A O 8
ATOM 14010 N N . THR A 1 35 ? -7.243 11.833 2.542 1.00 12.03 35 THR A N 8
ATOM 14011 C CA . THR A 1 35 ? -8.238 12.847 2.967 1.00 11.52 35 THR A CA 8
ATOM 14012 C C . THR A 1 35 ? -7.663 14.266 2.872 1.00 55.33 35 THR A C 8
ATOM 14013 O O . THR A 1 35 ? -8.384 15.247 3.081 1.00 2.40 35 THR A O 8
ATOM 14024 N N . ASP A 1 36 ? -6.359 14.363 2.572 1.00 73.12 36 ASP A N 8
ATOM 14025 C CA . ASP A 1 36 ? -5.667 15.648 2.400 1.00 60.52 36 ASP A CA 8
ATOM 14026 C C . ASP A 1 36 ? -6.151 16.349 1.114 1.00 22.05 36 ASP A C 8
ATOM 14027 O O . ASP A 1 36 ? -6.309 17.570 1.086 1.00 22.21 36 ASP A O 8
ATOM 14036 N N . GLY A 1 37 ? -6.396 15.547 0.057 1.00 44.41 37 GLY A N 8
ATOM 14037 C CA . GLY A 1 37 ? -6.901 16.039 -1.229 1.00 45.03 37 GLY A CA 8
ATOM 14038 C C . GLY A 1 37 ? -6.138 15.476 -2.425 1.00 71.13 37 GLY A C 8
ATOM 14039 O O . GLY A 1 37 ? -6.589 15.626 -3.566 1.00 31.24 37 GLY A O 8
ATOM 14043 N N . GLU A 1 38 ? -4.970 14.833 -2.178 1.00 64.33 38 GLU A N 8
ATOM 14044 C CA . GLU A 1 38 ? -4.132 14.273 -3.254 1.00 74.21 38 GLU A CA 8
ATOM 14045 C C . GLU A 1 38 ? -4.729 12.938 -3.746 1.00 61.35 38 GLU A C 8
ATOM 14046 O O . GLU A 1 38 ? -5.356 12.208 -2.971 1.00 63.21 38 GLU A O 8
ATOM 14058 N N . MET A 1 39 ? -4.529 12.630 -5.041 1.00 72.44 39 MET A N 8
ATOM 14059 C CA . MET A 1 39 ? -5.207 11.506 -5.720 1.00 72.14 39 MET A CA 8
ATOM 14060 C C . MET A 1 39 ? -4.184 10.406 -6.068 1.00 3.41 39 MET A C 8
ATOM 14061 O O . MET A 1 39 ? -3.041 10.715 -6.430 1.00 2.24 39 MET A O 8
ATOM 14075 N N . LEU A 1 40 ? -4.604 9.128 -5.947 1.00 21.22 40 LEU A N 8
ATOM 14076 C CA . LEU A 1 40 ? -3.728 7.954 -6.185 1.00 2.33 40 LEU A CA 8
ATOM 14077 C C . LEU A 1 40 ? -3.702 7.567 -7.671 1.00 44.43 40 LEU A C 8
ATOM 14078 O O . LEU A 1 40 ? -2.643 7.282 -8.221 1.00 44.32 40 LEU A O 8
ATOM 14094 N N . GLN A 1 41 ? -4.878 7.546 -8.307 1.00 42.11 41 GLN A N 8
ATOM 14095 C CA . GLN A 1 41 ? -5.019 7.136 -9.723 1.00 44.40 41 GLN A CA 8
ATOM 14096 C C . GLN A 1 41 ? -5.954 8.146 -10.459 1.00 21.43 41 GLN A C 8
ATOM 14097 O O . GLN A 1 41 ? -6.426 9.108 -9.850 1.00 41.24 41 GLN A O 8
ATOM 14111 N N . THR A 1 42 ? -6.232 7.910 -11.750 1.00 50.25 42 THR A N 8
ATOM 14112 C CA . THR A 1 42 ? -6.739 8.942 -12.698 1.00 3.12 42 THR A CA 8
ATOM 14113 C C . THR A 1 42 ? -8.247 9.324 -12.502 1.00 35.43 42 THR A C 8
ATOM 14114 O O . THR A 1 42 ? -8.759 10.204 -13.207 1.00 4.42 42 THR A O 8
ATOM 14125 N N . ARG A 1 43 ? -8.926 8.681 -11.532 1.00 45.45 43 ARG A N 8
ATOM 14126 C CA . ARG A 1 43 ? -10.389 8.808 -11.305 1.00 55.33 43 ARG A CA 8
ATOM 14127 C C . ARG A 1 43 ? -11.129 8.174 -12.497 1.00 71.42 43 ARG A C 8
ATOM 14128 O O . ARG A 1 43 ? -11.741 8.868 -13.322 1.00 23.12 43 ARG A O 8
ATOM 14149 N N . GLY A 1 44 ? -11.007 6.842 -12.602 1.00 32.11 44 GLY A N 8
ATOM 14150 C CA . GLY A 1 44 ? -11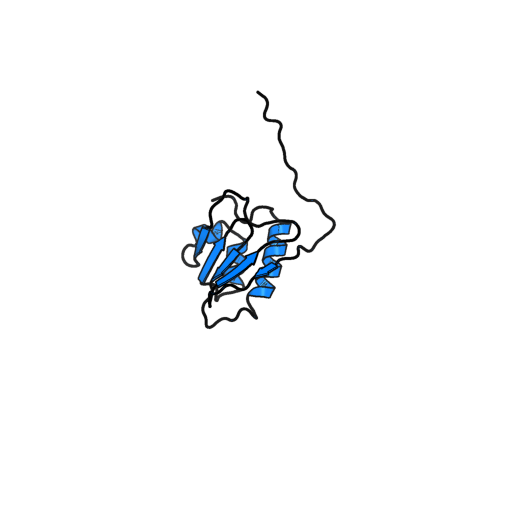.664 6.062 -13.655 1.00 74.34 44 GLY A CA 8
ATOM 14151 C C . GLY A 1 44 ? -10.922 4.769 -13.962 1.00 44.32 44 GLY A C 8
ATOM 14152 O O . GLY A 1 44 ? -10.754 4.401 -15.129 1.00 4.03 44 GLY A O 8
ATOM 14156 N N . SER A 1 45 ? -10.488 4.073 -12.898 1.00 34.11 45 SER A N 8
ATOM 14157 C CA . SER A 1 45 ? -9.770 2.788 -13.006 1.00 40.23 45 SER A CA 8
ATOM 14158 C C . SER A 1 45 ? -10.432 1.740 -12.087 1.00 13.14 45 SER A C 8
ATOM 14159 O O . SER A 1 45 ? -11.399 2.039 -11.362 1.00 32.11 45 SER A O 8
ATOM 14167 N N . LYS A 1 46 ? -9.906 0.504 -12.145 1.00 10.23 46 LYS A N 8
ATOM 14168 C CA . LYS A 1 46 ? -10.358 -0.635 -11.314 1.00 0.23 46 LYS A CA 8
ATOM 14169 C C . LYS A 1 46 ? -9.410 -0.825 -10.109 1.00 64.54 46 LYS A C 8
ATOM 14170 O O . LYS A 1 46 ? -8.482 -0.033 -9.902 1.00 1.24 46 LYS A O 8
ATOM 14189 N N . SER A 1 47 ? -9.663 -1.877 -9.313 1.00 14.43 47 SER A N 8
ATOM 14190 C CA . SER A 1 47 ? -8.777 -2.277 -8.217 1.00 71.43 47 SER A CA 8
ATOM 14191 C C . SER A 1 47 ? -7.506 -2.935 -8.800 1.00 2.21 47 SER A C 8
ATOM 14192 O O . SER A 1 47 ? -7.498 -4.133 -9.117 1.00 14.44 47 SER A O 8
ATOM 14200 N N . ILE A 1 48 ? -6.458 -2.119 -9.010 1.00 54.02 48 ILE A N 8
ATOM 14201 C CA . ILE A 1 48 ? -5.167 -2.601 -9.535 1.00 65.40 48 ILE A CA 8
ATOM 14202 C C . ILE A 1 48 ? -4.421 -3.341 -8.411 1.00 10.10 48 ILE A C 8
ATOM 14203 O O . ILE A 1 48 ? -3.804 -2.716 -7.545 1.00 11.11 48 ILE A O 8
ATOM 14219 N N . VAL A 1 49 ? -4.517 -4.677 -8.401 1.00 1.23 49 VAL A N 8
ATOM 14220 C CA . VAL A 1 49 ? -3.915 -5.499 -7.353 1.00 61.24 49 VAL A CA 8
ATOM 14221 C C . VAL A 1 49 ? -2.466 -5.793 -7.755 1.00 11.33 49 VAL A C 8
ATOM 14222 O O . VAL A 1 49 ? -2.225 -6.544 -8.692 1.00 35.14 49 VAL A O 8
ATOM 14235 N N . ILE A 1 50 ? -1.513 -5.153 -7.072 1.00 51.41 50 ILE A N 8
ATOM 14236 C CA . ILE A 1 50 ? -0.079 -5.324 -7.318 1.00 23.31 50 ILE A CA 8
ATOM 14237 C C . ILE A 1 50 ? 0.482 -6.234 -6.219 1.00 21.10 50 ILE A C 8
ATOM 14238 O O . ILE A 1 50 ? 0.598 -5.816 -5.064 1.00 53.21 50 ILE A O 8
ATOM 14254 N N . LYS A 1 51 ? 0.828 -7.477 -6.583 1.00 20.35 51 LYS A N 8
ATOM 14255 C CA . LYS A 1 51 ? 1.314 -8.489 -5.632 1.00 65.42 51 LYS A CA 8
ATOM 14256 C C . LYS A 1 51 ? 2.844 -8.497 -5.626 1.00 3.00 51 LYS A C 8
ATOM 14257 O O . LYS A 1 51 ? 3.469 -8.107 -6.624 1.00 12.14 51 LYS A O 8
ATOM 14276 N N . ASN A 1 52 ? 3.431 -8.967 -4.509 1.00 2.40 52 ASN A N 8
ATOM 14277 C CA . ASN A 1 52 ? 4.899 -9.024 -4.317 1.00 1.15 52 ASN A CA 8
ATOM 14278 C C . ASN A 1 52 ? 5.597 -9.913 -5.374 1.00 55.45 52 ASN A C 8
ATOM 14279 O O . ASN A 1 52 ? 6.809 -9.814 -5.577 1.00 64.33 52 ASN A O 8
ATOM 14290 N N . THR A 1 53 ? 4.811 -10.782 -6.023 1.00 21.02 53 THR A N 8
ATOM 14291 C CA . THR A 1 53 ? 5.283 -11.667 -7.089 1.00 53.51 53 THR A CA 8
ATOM 14292 C C . THR A 1 53 ? 5.446 -10.901 -8.423 1.00 54.00 53 THR A C 8
ATOM 14293 O O . THR A 1 53 ? 6.432 -11.089 -9.138 1.00 1.11 53 THR A O 8
ATOM 14304 N N . ASP A 1 54 ? 4.480 -10.015 -8.724 1.00 22.40 54 ASP A N 8
ATOM 14305 C CA . ASP A 1 54 ? 4.383 -9.325 -10.028 1.00 54.10 54 ASP A CA 8
ATOM 14306 C C . ASP A 1 54 ? 5.234 -8.051 -10.027 1.00 62.24 54 ASP A C 8
ATOM 14307 O O . ASP A 1 54 ? 4.718 -6.931 -9.851 1.00 14.35 54 ASP A O 8
ATOM 14316 N N . GLU A 1 55 ? 6.552 -8.240 -10.224 1.00 43.31 55 GLU A N 8
ATOM 14317 C CA . GLU A 1 55 ? 7.542 -7.156 -10.122 1.00 72.01 55 GLU A CA 8
ATOM 14318 C C . GLU A 1 55 ? 7.366 -6.102 -11.228 1.00 44.10 55 GLU A C 8
ATOM 14319 O O . GLU A 1 55 ? 7.791 -4.970 -11.055 1.00 13.12 55 GLU A O 8
ATOM 14331 N N . ASN A 1 56 ? 6.736 -6.474 -12.351 1.00 64.33 56 ASN A N 8
ATOM 14332 C CA . ASN A 1 56 ? 6.477 -5.538 -13.465 1.00 23.30 56 ASN A CA 8
ATOM 14333 C C . ASN A 1 56 ? 5.655 -4.322 -12.968 1.00 11.33 56 ASN A C 8
ATOM 14334 O O . ASN A 1 56 ? 6.020 -3.163 -13.208 1.00 14.22 56 ASN A O 8
ATOM 14345 N N . LEU A 1 57 ? 4.588 -4.609 -12.204 1.00 4.53 57 LEU A N 8
ATOM 14346 C CA . LEU A 1 57 ? 3.686 -3.588 -11.645 1.00 52.34 57 LEU A CA 8
ATOM 14347 C C . LEU A 1 57 ? 4.374 -2.834 -10.485 1.00 44.21 57 LEU A C 8
ATOM 14348 O O . LEU A 1 57 ? 4.170 -1.624 -10.311 1.00 21.11 57 LEU A O 8
ATOM 14364 N N . ILE A 1 58 ? 5.187 -3.579 -9.716 1.00 34.11 58 ILE A N 8
ATOM 14365 C CA . ILE A 1 58 ? 5.987 -3.050 -8.593 1.00 41.31 58 ILE A CA 8
ATOM 14366 C C . ILE A 1 58 ? 6.987 -1.991 -9.101 1.00 13.11 58 ILE A C 8
ATOM 14367 O O . ILE A 1 58 ? 7.168 -0.954 -8.478 1.00 33.05 58 ILE A O 8
ATOM 14383 N N . ASN A 1 59 ? 7.630 -2.272 -10.242 1.00 22.33 59 ASN A N 8
ATOM 14384 C CA . ASN A 1 59 ? 8.586 -1.339 -10.885 1.00 72.54 59 ASN A CA 8
ATOM 14385 C C . ASN A 1 59 ? 7.877 -0.100 -11.465 1.00 35.41 59 ASN A C 8
ATOM 14386 O O . ASN A 1 59 ? 8.476 0.977 -11.549 1.00 72.44 59 ASN A O 8
ATOM 14397 N N . HIS A 1 60 ? 6.608 -0.263 -11.871 1.00 65.12 60 HIS A N 8
ATOM 14398 C CA . HIS A 1 60 ? 5.766 0.851 -12.362 1.00 22.24 60 HIS A CA 8
ATOM 14399 C C . HIS A 1 60 ? 5.306 1.760 -11.211 1.00 21.11 60 HIS A C 8
ATOM 14400 O O . HIS A 1 60 ? 5.159 2.976 -11.391 1.00 24.24 60 HIS A O 8
ATOM 14415 N N . SER A 1 61 ? 5.088 1.166 -10.034 1.00 71.45 61 SER A N 8
ATOM 14416 C CA . SER A 1 61 ? 4.716 1.900 -8.820 1.00 53.40 61 SER A CA 8
ATOM 14417 C C . SER A 1 61 ? 5.887 1.844 -7.830 1.00 1.23 61 SER A C 8
ATOM 14418 O O . SER A 1 61 ? 6.005 0.894 -7.059 1.00 52.10 61 SER A O 8
ATOM 14426 N N . LYS A 1 62 ? 6.770 2.856 -7.883 1.00 11.41 62 LYS A N 8
ATOM 14427 C CA . LYS A 1 62 ? 8.009 2.917 -7.057 1.00 10.43 62 LYS A CA 8
ATOM 14428 C C . LYS A 1 62 ? 7.682 2.839 -5.540 1.00 14.24 62 LYS A C 8
ATOM 14429 O O . LYS A 1 62 ? 8.526 2.445 -4.723 1.00 24.13 62 LYS A O 8
ATOM 14448 N N . LEU A 1 63 ? 6.433 3.223 -5.206 1.00 62.35 63 LEU A N 8
ATOM 14449 C CA . LEU A 1 63 ? 5.830 3.075 -3.867 1.00 1.35 63 LEU A CA 8
ATOM 14450 C C . LEU A 1 63 ? 5.825 1.597 -3.427 1.00 62.51 63 LEU A C 8
ATOM 14451 O O . LEU A 1 63 ? 6.207 1.278 -2.301 1.00 61.42 63 LEU A O 8
ATOM 14467 N N . ALA A 1 64 ? 5.390 0.709 -4.347 1.00 4.40 64 ALA A N 8
ATOM 14468 C CA . ALA A 1 64 ? 5.287 -0.744 -4.106 1.00 3.21 64 ALA A CA 8
ATOM 14469 C C . ALA A 1 64 ? 6.669 -1.346 -3.822 1.00 71.14 64 ALA A C 8
ATOM 14470 O O . ALA A 1 64 ? 6.801 -2.211 -2.954 1.00 1.24 64 ALA A O 8
ATOM 14477 N N . GLN A 1 65 ? 7.695 -0.862 -4.561 1.00 24.30 65 GLN A N 8
ATOM 14478 C CA . GLN A 1 65 ? 9.105 -1.263 -4.337 1.00 63.20 65 GLN A CA 8
ATOM 14479 C C . GLN A 1 65 ? 9.492 -1.008 -2.877 1.00 21.34 65 GLN A C 8
ATOM 14480 O O . GLN A 1 65 ? 10.034 -1.884 -2.205 1.00 13.55 65 GLN A O 8
ATOM 14494 N N . GLN A 1 66 ? 9.158 0.197 -2.403 1.00 72.25 66 GLN A N 8
ATOM 14495 C CA . GLN A 1 66 ? 9.443 0.634 -1.033 1.00 74.10 66 GLN A CA 8
ATOM 14496 C C . GLN A 1 66 ? 8.665 -0.178 0.031 1.00 30.43 66 GLN A C 8
ATOM 14497 O O . GLN A 1 66 ? 9.247 -0.573 1.036 1.00 3.42 66 GLN A O 8
ATOM 14511 N N . ILE A 1 67 ? 7.350 -0.410 -0.190 1.00 53.43 67 ILE A N 8
ATOM 14512 C CA . ILE A 1 67 ? 6.473 -1.101 0.788 1.00 64.51 67 ILE A CA 8
ATOM 14513 C C . ILE A 1 67 ? 6.918 -2.567 0.978 1.00 11.42 67 ILE A C 8
ATOM 14514 O O . ILE A 1 67 ? 7.097 -3.030 2.112 1.00 15.15 67 ILE A O 8
ATOM 14530 N N . PHE A 1 68 ? 7.119 -3.274 -0.146 1.00 41.21 68 PHE A N 8
ATOM 14531 C CA . PHE A 1 68 ? 7.550 -4.687 -0.137 1.00 62.41 68 PHE A CA 8
ATOM 14532 C C . PHE A 1 68 ? 9.000 -4.831 0.384 1.00 33.05 68 PHE A C 8
ATOM 14533 O O . PHE A 1 68 ? 9.344 -5.862 0.972 1.00 22.10 68 PHE A O 8
ATOM 14550 N N . LEU A 1 69 ? 9.843 -3.800 0.160 1.00 64.34 69 LEU A N 8
ATOM 14551 C CA . LEU A 1 69 ? 11.252 -3.785 0.635 1.00 44.44 69 LEU A CA 8
ATOM 14552 C C . LEU A 1 69 ? 11.337 -3.567 2.159 1.00 23.34 69 LEU A C 8
ATOM 14553 O O . LEU A 1 69 ? 12.065 -4.282 2.860 1.00 23.54 69 LEU A O 8
ATOM 14569 N N . GLN A 1 70 ? 10.589 -2.582 2.657 1.00 43.54 70 GLN A N 8
ATOM 14570 C CA . GLN A 1 70 ? 10.650 -2.151 4.069 1.00 35.22 70 GLN A CA 8
ATOM 14571 C C . GLN A 1 70 ? 9.774 -3.041 4.972 1.00 13.41 70 GLN A C 8
ATOM 14572 O O . GLN A 1 70 ? 9.965 -3.069 6.197 1.00 41.44 70 GLN A O 8
ATOM 14586 N N . CYS A 1 71 ? 8.840 -3.794 4.359 1.00 41.12 71 CYS A N 8
ATOM 14587 C CA . CYS A 1 71 ? 8.035 -4.808 5.055 1.00 15.02 71 CYS A CA 8
ATOM 14588 C C . CYS A 1 71 ? 7.834 -6.032 4.134 1.00 43.23 71 CYS A C 8
ATOM 14589 O O . CYS A 1 71 ? 7.053 -5.959 3.175 1.00 63.31 71 CYS A O 8
ATOM 14597 N N . PRO A 1 72 ? 8.543 -7.180 4.394 1.00 41.32 72 PRO A N 8
ATOM 14598 C CA . PRO A 1 72 ? 8.362 -8.437 3.617 1.00 51.44 72 PRO A CA 8
ATOM 14599 C C . PRO A 1 72 ? 7.030 -9.147 3.931 1.00 60.13 72 PRO A C 8
ATOM 14600 O O . PRO A 1 72 ? 6.663 -10.115 3.252 1.00 32.13 72 PRO A O 8
ATOM 14611 N N . GLY A 1 73 ? 6.315 -8.657 4.959 1.00 71.01 73 GLY A N 8
ATOM 14612 C CA . GLY A 1 73 ? 5.061 -9.258 5.389 1.00 4.31 73 GLY A CA 8
ATOM 14613 C C . GLY A 1 73 ? 3.890 -8.924 4.477 1.00 52.30 73 GLY A C 8
ATOM 14614 O O . GLY A 1 73 ? 2.892 -9.653 4.456 1.00 51.44 73 GLY A O 8
ATOM 14618 N N . VAL A 1 74 ? 4.016 -7.823 3.719 1.00 63.22 74 VAL A N 8
ATOM 14619 C CA . VAL A 1 74 ? 2.989 -7.389 2.761 1.00 14.41 74 VAL A CA 8
ATOM 14620 C C . VAL A 1 74 ? 2.987 -8.333 1.537 1.00 24.30 74 VAL A C 8
ATOM 14621 O O . VAL A 1 74 ? 4.025 -8.521 0.880 1.00 42.20 74 VAL A O 8
ATOM 14634 N N . GLU A 1 75 ? 1.822 -8.937 1.271 1.00 70.15 75 GLU A N 8
ATOM 14635 C CA . GLU A 1 75 ? 1.637 -9.923 0.185 1.00 34.14 75 GLU A CA 8
ATOM 14636 C C . GLU A 1 75 ? 1.151 -9.243 -1.109 1.00 22.21 75 GLU A C 8
ATOM 14637 O O . GLU A 1 75 ? 1.519 -9.666 -2.219 1.00 1.32 75 GLU A O 8
ATOM 14649 N N . SER A 1 76 ? 0.338 -8.181 -0.958 1.00 34.23 76 SER A N 8
ATOM 14650 C CA . SER A 1 76 ? -0.266 -7.473 -2.094 1.00 52.35 76 SER A CA 8
ATOM 14651 C C . SER A 1 76 ? -0.767 -6.075 -1.701 1.00 42.31 76 SER A C 8
ATOM 14652 O O . SER A 1 76 ? -0.982 -5.775 -0.522 1.00 63.44 76 SER A O 8
ATOM 14660 N N . LEU A 1 77 ? -0.941 -5.233 -2.723 1.00 31.01 77 LEU A N 8
ATOM 14661 C CA . LEU A 1 77 ? -1.514 -3.885 -2.620 1.00 63.34 77 LEU A CA 8
ATOM 14662 C C . LEU A 1 77 ? -2.751 -3.848 -3.529 1.00 43.23 77 LEU A C 8
ATOM 14663 O O . LEU A 1 77 ? -2.727 -4.416 -4.616 1.00 33.11 77 LEU A O 8
ATOM 14679 N N . MET A 1 78 ? -3.827 -3.214 -3.076 1.00 1.35 78 MET A N 8
ATOM 14680 C CA . MET A 1 78 ? -5.038 -2.984 -3.882 1.00 72.33 78 MET A CA 8
ATOM 14681 C C . MET A 1 78 ? -5.146 -1.479 -4.116 1.00 2.44 78 MET A C 8
ATOM 14682 O O . MET A 1 78 ? -5.405 -0.719 -3.175 1.00 21.24 78 MET A O 8
ATOM 14696 N N . ILE A 1 79 ? -4.910 -1.049 -5.356 1.00 53.04 79 ILE A N 8
ATOM 14697 C CA . ILE A 1 79 ? -4.894 0.367 -5.719 1.00 72.13 79 ILE A CA 8
ATOM 14698 C C . ILE A 1 79 ? -6.293 0.786 -6.195 1.00 20.10 79 ILE A C 8
ATOM 14699 O O . ILE A 1 79 ? -6.872 0.141 -7.076 1.00 72.21 79 ILE A O 8
ATOM 14715 N N . GLY A 1 80 ? -6.814 1.851 -5.589 1.00 4.51 80 GLY A N 8
ATOM 14716 C CA . GLY A 1 80 ? -7.981 2.560 -6.098 1.00 41.24 80 GLY A CA 8
ATOM 14717 C C . GLY A 1 80 ? -7.581 3.964 -6.526 1.00 11.14 80 GLY A C 8
ATOM 14718 O O . GLY A 1 80 ? -6.422 4.366 -6.338 1.00 34.13 80 GLY A O 8
ATOM 14722 N N . ASP A 1 81 ? -8.524 4.709 -7.099 1.00 60.41 81 ASP A N 8
ATOM 14723 C CA . ASP A 1 81 ? -8.295 6.105 -7.523 1.00 65.23 81 ASP A CA 8
ATOM 14724 C C . ASP A 1 81 ? -8.211 7.031 -6.300 1.00 10.52 81 ASP A C 8
ATOM 14725 O O . ASP A 1 81 ? -7.326 7.887 -6.196 1.00 45.24 81 ASP A O 8
ATOM 14734 N N . ASP A 1 82 ? -9.150 6.812 -5.376 1.00 33.31 82 ASP A N 8
ATOM 14735 C CA . ASP A 1 82 ? -9.353 7.628 -4.169 1.00 24.40 82 ASP A CA 8
ATOM 14736 C C . ASP A 1 82 ? -8.818 6.902 -2.916 1.00 35.34 82 ASP A C 8
ATOM 14737 O O . ASP A 1 82 ? -8.202 7.527 -2.035 1.00 51.20 82 ASP A O 8
ATOM 14746 N N . PHE A 1 83 ? -9.037 5.578 -2.856 1.00 1.34 83 PHE A N 8
ATOM 14747 C CA . PHE A 1 83 ? -8.678 4.747 -1.684 1.00 53.31 83 PHE A CA 8
ATOM 14748 C C . PHE A 1 83 ? -7.520 3.791 -2.014 1.00 13.50 83 PHE A C 8
ATOM 14749 O O . PHE A 1 83 ? -7.295 3.443 -3.174 1.00 21.14 83 PHE A O 8
ATOM 14766 N N . LEU A 1 84 ? -6.797 3.385 -0.974 1.00 23.42 84 LEU A N 8
ATOM 14767 C CA . LEU A 1 84 ? -5.767 2.334 -1.031 1.00 74.01 84 LEU A CA 8
ATOM 14768 C C . LEU A 1 84 ? -6.183 1.229 -0.050 1.00 2.21 84 LEU A C 8
ATOM 14769 O O . LEU A 1 84 ? -6.887 1.509 0.918 1.00 43.11 84 LEU A O 8
ATOM 14785 N N . THR A 1 85 ? -5.809 -0.027 -0.320 1.00 12.23 85 THR A N 8
ATOM 14786 C CA . THR A 1 85 ? -6.068 -1.158 0.586 1.00 31.13 85 THR A CA 8
ATOM 14787 C C . THR A 1 85 ? -4.861 -2.109 0.588 1.00 25.21 85 THR A C 8
ATOM 14788 O O . THR A 1 85 ? -4.602 -2.796 -0.396 1.00 43.45 85 THR A O 8
ATOM 14799 N N . ILE A 1 86 ? -4.122 -2.139 1.699 1.00 14.32 86 ILE A N 8
ATOM 14800 C CA . ILE A 1 86 ? -2.924 -2.977 1.836 1.00 61.21 86 ILE A CA 8
ATOM 14801 C C . ILE A 1 86 ? -3.330 -4.355 2.366 1.00 60.54 86 ILE A C 8
ATOM 14802 O O . ILE A 1 86 ? -4.192 -4.447 3.242 1.00 43.34 86 ILE A O 8
ATOM 14818 N N . ASN A 1 87 ? -2.713 -5.417 1.827 1.00 62.33 87 ASN A N 8
ATOM 14819 C CA . ASN A 1 87 ? -2.921 -6.800 2.292 1.00 12.34 87 ASN A CA 8
ATOM 14820 C C . ASN A 1 87 ? -1.598 -7.372 2.808 1.00 62.52 87 ASN A C 8
ATOM 14821 O O . ASN A 1 87 ? -0.558 -7.242 2.143 1.00 3.51 87 ASN A O 8
ATOM 14832 N N . LYS A 1 88 ? -1.644 -8.020 3.985 1.00 65.11 88 LYS A N 8
ATOM 14833 C CA . LYS A 1 88 ? -0.456 -8.612 4.641 1.00 61.44 88 LYS A CA 8
ATOM 14834 C C . LYS A 1 88 ? -0.734 -10.088 5.004 1.00 43.21 88 LYS A C 8
ATOM 14835 O O . LYS A 1 88 ? -1.892 -10.545 4.939 1.00 71.32 88 LYS A O 8
ATOM 14854 N N . ASP A 1 89 ? 0.324 -10.814 5.389 1.00 11.25 89 ASP A N 8
ATOM 14855 C CA . ASP A 1 89 ? 0.217 -12.193 5.893 1.00 11.25 89 ASP A CA 8
ATOM 14856 C C . ASP A 1 89 ? -0.382 -12.195 7.316 1.00 63.20 89 ASP A C 8
ATOM 14857 O O . ASP A 1 89 ? -0.175 -11.256 8.082 1.00 60.03 89 ASP A O 8
ATOM 14866 N N . ARG A 1 90 ? -1.106 -13.277 7.648 1.00 42.50 90 ARG A N 8
ATOM 14867 C CA . ARG A 1 90 ? -1.899 -13.413 8.900 1.00 33.34 90 ARG A CA 8
ATOM 14868 C C . ARG A 1 90 ? -1.108 -13.063 10.199 1.00 44.21 90 ARG A C 8
ATOM 14869 O O . ARG A 1 90 ? -1.646 -12.395 11.093 1.00 53.33 90 ARG A O 8
ATOM 14890 N N . MET A 1 91 ? 0.167 -13.495 10.277 1.00 75.34 91 MET A N 8
ATOM 14891 C CA . MET A 1 91 ? 0.986 -13.372 11.517 1.00 52.35 91 MET A CA 8
ATOM 14892 C C . MET A 1 91 ? 1.631 -11.979 11.639 1.00 5.32 91 MET A C 8
ATOM 14893 O O . MET A 1 91 ? 2.036 -11.573 12.743 1.00 41.43 91 MET A O 8
ATOM 14907 N N . VAL A 1 92 ? 1.694 -11.250 10.510 1.00 44.20 92 VAL A N 8
ATOM 14908 C CA . VAL A 1 92 ? 2.436 -9.980 10.413 1.00 25.33 92 VAL A CA 8
ATOM 14909 C C . VAL A 1 92 ? 1.578 -8.838 10.983 1.00 54.24 92 VAL A C 8
ATOM 14910 O O . VAL A 1 92 ? 0.427 -8.652 10.571 1.00 30.54 92 VAL A O 8
ATOM 14923 N N . HIS A 1 93 ? 2.162 -8.073 11.919 1.00 11.25 93 HIS A N 8
ATOM 14924 C CA . HIS A 1 93 ? 1.442 -7.082 12.730 1.00 32.20 93 HIS A CA 8
ATOM 14925 C C . HIS A 1 93 ? 1.378 -5.734 12.003 1.00 74.21 93 HIS A C 8
ATOM 14926 O O . HIS A 1 93 ? 2.414 -5.237 11.551 1.00 0.30 93 HIS A O 8
ATOM 14941 N N . TRP A 1 94 ? 0.168 -5.143 11.925 1.00 12.02 94 TRP A N 8
ATOM 14942 C CA . TRP A 1 94 ? -0.060 -3.827 11.282 1.00 14.44 94 TRP A CA 8
ATOM 14943 C C . TRP A 1 94 ? 0.762 -2.714 11.938 1.00 15.23 94 TRP A C 8
ATOM 14944 O O . TRP A 1 94 ? 1.164 -1.772 11.269 1.00 51.24 94 TRP A O 8
ATOM 14965 N N . ASN A 1 95 ? 1.008 -2.841 13.243 1.00 0.23 95 ASN A N 8
ATOM 14966 C CA . ASN A 1 95 ? 1.788 -1.848 14.010 1.00 35.11 95 ASN A CA 8
ATOM 14967 C C . ASN A 1 95 ? 3.236 -1.723 13.468 1.00 73.35 95 ASN A C 8
ATOM 14968 O O . ASN A 1 95 ? 3.864 -0.661 13.579 1.00 22.13 95 ASN A O 8
ATOM 14979 N N . SER A 1 96 ? 3.733 -2.803 12.843 1.00 43.11 96 SER A N 8
ATOM 14980 C CA . SER A 1 96 ? 5.084 -2.859 12.257 1.00 25.52 96 SER A CA 8
ATOM 14981 C C . SER A 1 96 ? 5.091 -2.324 10.799 1.00 30.14 96 SER A C 8
ATOM 14982 O O . SER A 1 96 ? 6.152 -1.954 10.277 1.00 34.23 96 SER A O 8
ATOM 14990 N N . ILE A 1 97 ? 3.903 -2.266 10.152 1.00 32.42 97 ILE A N 8
ATOM 14991 C CA . ILE A 1 97 ? 3.785 -1.974 8.705 1.00 23.03 97 ILE A CA 8
ATOM 14992 C C . ILE A 1 97 ? 3.300 -0.513 8.452 1.00 44.14 97 ILE A C 8
ATOM 14993 O O . ILE A 1 97 ? 3.830 0.194 7.581 1.00 73.41 97 ILE A O 8
ATOM 15009 N N . LYS A 1 98 ? 2.277 -0.092 9.234 1.00 41.51 98 LYS A N 8
ATOM 15010 C CA . LYS A 1 98 ? 1.550 1.199 9.068 1.00 34.44 98 LYS A CA 8
ATOM 15011 C C . LYS A 1 98 ? 2.484 2.441 9.023 1.00 1.41 98 LYS A C 8
ATOM 15012 O O . LYS A 1 98 ? 2.355 3.222 8.079 1.00 52.43 98 LYS A O 8
ATOM 15031 N N . PRO A 1 99 ? 3.436 2.672 10.014 1.00 64.43 99 PRO A N 8
ATOM 15032 C CA . PRO A 1 99 ? 4.312 3.880 10.000 1.00 71.51 99 PRO A CA 8
ATOM 15033 C C . PRO A 1 99 ? 5.116 3.997 8.689 1.00 24.24 99 PRO A C 8
ATOM 15034 O O . PRO A 1 99 ? 5.235 5.088 8.103 1.00 51.12 99 PRO A O 8
ATOM 15045 N N . GLU A 1 100 ? 5.599 2.832 8.217 1.00 54.41 100 GLU A N 8
ATOM 15046 C CA . GLU A 1 100 ? 6.389 2.708 6.989 1.00 41.22 100 GLU A CA 8
ATOM 15047 C C . GLU A 1 100 ? 5.557 3.165 5.779 1.00 54.35 100 GLU A C 8
ATOM 15048 O O . GLU A 1 100 ? 5.941 4.094 5.069 1.00 11.23 100 GLU A O 8
ATOM 15060 N N . ILE A 1 101 ? 4.361 2.565 5.638 1.00 41.21 101 ILE A N 8
ATOM 15061 C CA . ILE A 1 101 ? 3.442 2.806 4.506 1.00 35.30 101 ILE A CA 8
ATOM 15062 C C . ILE A 1 101 ? 2.979 4.272 4.447 1.00 22.25 101 ILE A C 8
ATOM 15063 O O . ILE A 1 101 ? 3.071 4.901 3.398 1.00 34.40 101 ILE A O 8
ATOM 15079 N N . ILE A 1 102 ? 2.484 4.798 5.578 1.00 33.33 102 ILE A N 8
ATOM 15080 C CA . ILE A 1 102 ? 1.956 6.180 5.670 1.00 71.23 102 ILE A CA 8
ATOM 15081 C C . ILE A 1 102 ? 3.040 7.210 5.276 1.00 73.30 102 ILE A C 8
ATOM 15082 O O . ILE A 1 102 ? 2.755 8.186 4.558 1.00 43.02 102 ILE A O 8
ATOM 15098 N N . ASP A 1 103 ? 4.286 6.957 5.717 1.00 31.34 103 ASP A N 8
ATOM 15099 C CA . ASP A 1 103 ? 5.444 7.823 5.399 1.00 1.42 103 ASP A CA 8
ATOM 15100 C C . ASP A 1 103 ? 5.776 7.762 3.886 1.00 63.24 103 ASP A C 8
ATOM 15101 O O . ASP A 1 103 ? 6.053 8.789 3.254 1.00 42.43 103 ASP A O 8
ATOM 15110 N N . LEU A 1 104 ? 5.735 6.539 3.322 1.00 53.24 104 LEU A N 8
ATOM 15111 C CA . LEU A 1 104 ? 5.993 6.275 1.884 1.00 53.40 104 LEU A CA 8
ATOM 15112 C C . LEU A 1 104 ? 4.913 6.908 0.984 1.00 13.24 104 LEU A C 8
ATOM 15113 O O . LEU A 1 104 ? 5.206 7.368 -0.129 1.00 21.43 104 LEU A O 8
ATOM 15129 N N . LEU A 1 105 ? 3.665 6.908 1.477 1.00 40.44 105 LEU A N 8
ATOM 15130 C CA . LEU A 1 105 ? 2.520 7.568 0.812 1.00 31.43 105 LEU A CA 8
ATOM 15131 C C . LEU A 1 105 ? 2.769 9.078 0.718 1.00 0.24 105 LEU A C 8
ATOM 15132 O O . LEU A 1 105 ? 2.435 9.701 -0.288 1.00 60.22 105 LEU A O 8
ATOM 15148 N N . THR A 1 106 ? 3.412 9.644 1.749 1.00 63.24 106 THR A N 8
ATOM 15149 C CA . THR A 1 106 ? 3.710 11.077 1.816 1.00 50.11 106 THR A CA 8
ATOM 15150 C C . THR A 1 106 ? 4.872 11.425 0.847 1.00 14.02 106 THR A C 8
ATOM 15151 O O . THR A 1 106 ? 4.918 12.531 0.305 1.00 32.11 106 THR A O 8
ATOM 15162 N N . LYS A 1 107 ? 5.788 10.450 0.615 1.00 13.13 107 LYS A N 8
ATOM 15163 C CA . LYS A 1 107 ? 6.892 10.582 -0.367 1.00 4.32 107 LYS A CA 8
ATOM 15164 C C . LYS A 1 107 ? 6.324 10.677 -1.805 1.00 45.32 107 LYS A C 8
ATOM 15165 O O . LYS A 1 107 ? 6.665 11.598 -2.568 1.00 14.31 107 LYS A O 8
ATOM 15184 N N . GLN A 1 108 ? 5.463 9.695 -2.152 1.00 41.42 108 GLN A N 8
ATOM 15185 C CA . GLN A 1 108 ? 4.897 9.543 -3.511 1.00 54.33 108 GLN A CA 8
ATOM 15186 C C . GLN A 1 108 ? 3.956 10.702 -3.868 1.00 43.23 108 GLN A C 8
ATOM 15187 O O . GLN A 1 108 ? 4.086 11.326 -4.926 1.00 55.21 108 GLN A O 8
ATOM 15201 N N . LEU A 1 109 ? 2.988 10.949 -2.986 1.00 32.43 109 LEU A N 8
ATOM 15202 C CA . LEU A 1 109 ? 1.923 11.936 -3.224 1.00 42.14 109 LEU A CA 8
ATOM 15203 C C . LEU A 1 109 ? 2.481 13.379 -3.247 1.00 32.01 109 LEU A C 8
ATOM 15204 O O . LEU A 1 109 ? 1.850 14.280 -3.801 1.00 12.42 109 LEU A O 8
ATOM 15220 N N . ALA A 1 110 ? 3.702 13.564 -2.693 1.00 2.34 110 ALA A N 8
ATOM 15221 C CA . ALA A 1 110 ? 4.442 14.849 -2.741 1.00 30.15 110 ALA A CA 8
ATOM 15222 C C . ALA A 1 110 ? 4.887 15.209 -4.178 1.00 71.42 110 ALA A C 8
ATOM 15223 O O . ALA A 1 110 ? 5.216 16.366 -4.454 1.00 25.22 110 ALA A O 8
ATOM 15230 N N . TYR A 1 111 ? 4.928 14.206 -5.073 1.00 50.43 111 TYR A N 8
ATOM 15231 C CA . TYR A 1 111 ? 5.206 14.420 -6.512 1.00 4.13 111 TYR A CA 8
ATOM 15232 C C . TYR A 1 111 ? 3.974 15.031 -7.214 1.00 52.51 111 TYR A C 8
ATOM 15233 O O . TYR A 1 111 ? 4.111 15.771 -8.200 1.00 32.13 111 TYR A O 8
ATOM 15251 N N . GLY A 1 112 ? 2.777 14.714 -6.685 1.00 74.33 112 GLY A N 8
ATOM 15252 C CA . GLY A 1 112 ? 1.508 15.166 -7.270 1.00 52.33 112 GLY A CA 8
ATOM 15253 C C . GLY A 1 112 ? 1.137 14.407 -8.533 1.00 53.35 112 GLY A C 8
ATOM 15254 O O . GLY A 1 112 ? 0.442 14.936 -9.413 1.00 74.31 112 GLY A O 8
ATOM 15258 N N . GLU A 1 113 ? 1.608 13.158 -8.607 1.00 21.51 113 GLU A N 8
ATOM 15259 C CA . GLU A 1 113 ? 1.396 12.260 -9.754 1.00 53.03 113 GLU A CA 8
ATOM 15260 C C . GLU A 1 113 ? 0.559 11.046 -9.325 1.00 3.14 113 GLU A C 8
ATOM 15261 O O . GLU A 1 113 ? 0.139 10.948 -8.159 1.00 44.21 113 GLU A O 8
ATOM 15273 N N . ASP A 1 114 ? 0.318 10.131 -10.281 1.00 54.53 114 ASP A N 8
ATOM 15274 C CA . ASP A 1 114 ? -0.333 8.829 -10.011 1.00 32.12 114 ASP A CA 8
ATOM 15275 C C . ASP A 1 114 ? 0.612 7.914 -9.208 1.00 0.24 114 ASP A C 8
ATOM 15276 O O . ASP A 1 114 ? 1.804 8.212 -9.044 1.00 62.34 114 ASP A O 8
ATOM 15285 N N . VAL A 1 115 ? 0.059 6.798 -8.716 1.00 63.33 115 VAL A N 8
ATOM 15286 C CA . VAL A 1 115 ? 0.815 5.751 -7.999 1.00 24.04 115 VAL A CA 8
ATOM 15287 C C . VAL A 1 115 ? 1.781 5.047 -8.974 1.00 23.12 115 VAL A C 8
ATOM 15288 O O . VAL A 1 115 ? 2.908 4.686 -8.620 1.00 43.35 115 VAL A O 8
ATOM 15301 N N . ILE A 1 116 ? 1.312 4.891 -10.216 1.00 2.44 116 ILE A N 8
ATOM 15302 C CA . ILE A 1 116 ? 2.094 4.383 -11.342 1.00 22.21 116 ILE A CA 8
ATOM 15303 C C . ILE A 1 116 ? 2.574 5.587 -12.165 1.00 20.24 116 ILE A C 8
ATOM 15304 O O . ILE A 1 116 ? 1.811 6.541 -12.366 1.00 14.40 116 ILE A O 8
ATOM 15320 N N . SER A 1 117 ? 3.846 5.554 -12.609 1.00 51.11 117 SER A N 8
ATOM 15321 C CA . SER A 1 117 ? 4.411 6.588 -13.481 1.00 65.32 117 SER A CA 8
ATOM 15322 C C . SER A 1 117 ? 3.600 6.668 -14.789 1.00 4.34 117 SER A C 8
ATOM 15323 O O . SER A 1 117 ? 3.671 5.763 -15.627 1.00 23.14 117 SER A O 8
ATOM 15331 N N . LYS A 1 118 ? 2.784 7.728 -14.895 1.00 43.25 118 LYS A N 8
ATOM 15332 C CA . LYS A 1 118 ? 1.878 7.968 -16.028 1.00 14.14 118 LYS A CA 8
ATOM 15333 C C . LYS A 1 118 ? 2.674 8.166 -17.335 1.00 65.35 118 LYS A C 8
ATOM 15334 O O . LYS A 1 118 ? 2.396 7.513 -18.350 1.00 64.34 118 LYS A O 8
ATOM 15353 N N . GLU A 1 119 ? 3.670 9.074 -17.257 1.00 51.31 119 GLU A N 8
ATOM 15354 C CA . GLU A 1 119 ? 4.532 9.484 -18.378 1.00 51.40 119 GLU A CA 8
ATOM 15355 C C . GLU A 1 119 ? 3.704 10.186 -19.486 1.00 52.34 119 GLU A C 8
ATOM 15356 O O . GLU A 1 119 ? 3.240 9.518 -20.440 1.00 64.14 119 GLU A O 8
ATOM 15369 N N . MET A 1 1 ? 27.016 35.906 39.512 1.00 2.23 1 MET A N 9
ATOM 15370 C CA . MET A 1 1 ? 26.849 34.641 38.763 1.00 24.44 1 MET A CA 9
ATOM 15371 C C . MET A 1 1 ? 25.494 34.612 38.021 1.00 73.43 1 MET A C 9
ATOM 15372 O O . MET A 1 1 ? 25.000 33.534 37.659 1.00 35.31 1 MET A O 9
ATOM 15388 N N . GLY A 1 2 ? 24.915 35.810 37.776 1.00 53.10 2 GLY A N 9
ATOM 15389 C CA . GLY A 1 2 ? 23.648 35.945 37.054 1.00 73.21 2 GLY A CA 9
ATOM 15390 C C . GLY A 1 2 ? 23.819 35.759 35.553 1.00 23.12 2 GLY A C 9
ATOM 15391 O O . GLY A 1 2 ? 23.813 36.737 34.793 1.00 74.11 2 GLY A O 9
ATOM 15395 N N . HIS A 1 3 ? 23.997 34.495 35.137 1.00 44.40 3 HIS A N 9
ATOM 15396 C CA . HIS A 1 3 ? 24.146 34.110 33.726 1.00 5.42 3 HIS A CA 9
ATOM 15397 C C . HIS A 1 3 ? 22.798 34.249 33.008 1.00 41.33 3 HIS A C 9
ATOM 15398 O O . HIS A 1 3 ? 21.813 33.612 33.401 1.00 15.30 3 HIS A O 9
ATOM 15413 N N . HIS A 1 4 ? 22.759 35.099 31.971 1.00 31.33 4 HIS A N 9
ATOM 15414 C CA . HIS A 1 4 ? 21.547 35.349 31.176 1.00 24.45 4 HIS A CA 9
ATOM 15415 C C . HIS A 1 4 ? 21.835 35.186 29.674 1.00 70.52 4 HIS A C 9
ATOM 15416 O O . HIS A 1 4 ? 22.295 36.118 29.004 1.00 60.34 4 HIS A O 9
ATOM 15431 N N . HIS A 1 5 ? 21.600 33.958 29.175 1.00 11.43 5 HIS A N 9
ATOM 15432 C CA . HIS A 1 5 ? 21.572 33.623 27.736 1.00 72.54 5 HIS A CA 9
ATOM 15433 C C . HIS A 1 5 ? 20.427 32.629 27.483 1.00 1.24 5 HIS A C 9
ATOM 15434 O O . HIS A 1 5 ? 20.313 31.623 28.197 1.00 62.51 5 HIS A O 9
ATOM 15449 N N . HIS A 1 6 ? 19.590 32.900 26.460 1.00 21.05 6 HIS A N 9
ATOM 15450 C CA . HIS A 1 6 ? 18.451 32.025 26.098 1.00 71.12 6 HIS A CA 9
ATOM 15451 C C . HIS A 1 6 ? 18.089 32.186 24.608 1.00 43.02 6 HIS A C 9
ATOM 15452 O O . HIS A 1 6 ? 18.482 33.179 23.971 1.00 42.51 6 HIS A O 9
ATOM 15467 N N . HIS A 1 7 ? 17.328 31.210 24.067 1.00 30.32 7 HIS A N 9
ATOM 15468 C CA . HIS A 1 7 ? 16.857 31.230 22.667 1.00 42.33 7 HIS A CA 9
ATOM 15469 C C . HIS A 1 7 ? 15.719 30.203 22.465 1.00 41.44 7 HIS A C 9
ATOM 15470 O O . HIS A 1 7 ? 15.977 29.014 22.252 1.00 11.12 7 HIS A O 9
ATOM 15485 N N . HIS A 1 8 ? 14.459 30.664 22.586 1.00 35.32 8 HIS A N 9
ATOM 15486 C CA . HIS A 1 8 ? 13.266 29.866 22.231 1.00 62.02 8 HIS A CA 9
ATOM 15487 C C . HIS A 1 8 ? 12.959 30.038 20.727 1.00 40.10 8 HIS A C 9
ATOM 15488 O O . HIS A 1 8 ? 12.905 31.169 20.235 1.00 72.31 8 HIS A O 9
ATOM 15503 N N . SER A 1 9 ? 12.790 28.915 20.008 1.00 43.43 9 SER A N 9
ATOM 15504 C CA . SER A 1 9 ? 12.477 28.898 18.567 1.00 13.34 9 SER A CA 9
ATOM 15505 C C . SER A 1 9 ? 11.838 27.551 18.201 1.00 22.42 9 SER A C 9
ATOM 15506 O O . SER A 1 9 ? 12.510 26.513 18.235 1.00 35.20 9 SER A O 9
ATOM 15514 N N . HIS A 1 10 ? 10.527 27.555 17.899 1.00 63.42 10 HIS A N 9
ATOM 15515 C CA . HIS A 1 10 ? 9.823 26.359 17.413 1.00 23.41 10 HIS A CA 9
ATOM 15516 C C . HIS A 1 10 ? 9.551 26.505 15.904 1.00 60.03 10 HIS A C 9
ATOM 15517 O O . HIS A 1 10 ? 8.683 27.274 15.482 1.00 3.43 10 HIS A O 9
ATOM 15532 N N . MET A 1 11 ? 10.369 25.810 15.095 1.00 3.00 11 MET A N 9
ATOM 15533 C CA . MET A 1 11 ? 10.206 25.741 13.636 1.00 20.50 11 MET A CA 9
ATOM 15534 C C . MET A 1 11 ? 9.093 24.721 13.308 1.00 1.12 11 MET A C 9
ATOM 15535 O O . MET A 1 11 ? 9.353 23.527 13.133 1.00 14.32 11 MET A O 9
ATOM 15549 N N . ASN A 1 12 ? 7.843 25.193 13.338 1.00 44.43 12 ASN A N 9
ATOM 15550 C CA . ASN A 1 12 ? 6.669 24.395 12.953 1.00 22.55 12 ASN A CA 9
ATOM 15551 C C . ASN A 1 12 ? 6.675 24.169 11.427 1.00 31.55 12 ASN A C 9
ATOM 15552 O O . ASN A 1 12 ? 6.712 25.132 10.656 1.00 43.21 12 ASN A O 9
ATOM 15563 N N . SER A 1 13 ? 6.659 22.896 11.011 1.00 70.30 13 SER A N 9
ATOM 15564 C CA . SER A 1 13 ? 6.565 22.508 9.593 1.00 1.14 13 SER A CA 9
ATOM 15565 C C . SER A 1 13 ? 5.151 22.812 9.044 1.00 20.33 13 SER A C 9
ATOM 15566 O O . SER A 1 13 ? 4.177 22.844 9.803 1.00 44.12 13 SER A O 9
ATOM 15574 N N . GLN A 1 14 ? 5.056 23.025 7.721 1.00 70.41 14 GLN A N 9
ATOM 15575 C CA . GLN A 1 14 ? 3.780 23.318 7.033 1.00 41.12 14 GLN A CA 9
ATOM 15576 C C . GLN A 1 14 ? 3.691 22.438 5.776 1.00 15.21 14 GLN A C 9
ATOM 15577 O O . GLN A 1 14 ? 4.726 22.083 5.199 1.00 25.00 14 GLN A O 9
ATOM 15591 N N . ARG A 1 15 ? 2.451 22.137 5.358 1.00 42.21 15 ARG A N 9
ATOM 15592 C CA . ARG A 1 15 ? 2.128 21.147 4.319 1.00 71.34 15 ARG A CA 9
ATOM 15593 C C . ARG A 1 15 ? 2.593 19.746 4.770 1.00 42.31 15 ARG A C 9
ATOM 15594 O O . ARG A 1 15 ? 3.683 19.272 4.420 1.00 13.44 15 ARG A O 9
ATOM 15615 N N . LEU A 1 16 ? 1.773 19.145 5.632 1.00 53.44 16 LEU A N 9
ATOM 15616 C CA . LEU A 1 16 ? 1.935 17.768 6.105 1.00 14.00 16 LEU A CA 9
ATOM 15617 C C . LEU A 1 16 ? 0.799 16.932 5.506 1.00 23.13 16 LEU A C 9
ATOM 15618 O O . LEU A 1 16 ? -0.378 17.308 5.606 1.00 4.40 16 LEU A O 9
ATOM 15634 N N . ILE A 1 17 ? 1.163 15.819 4.860 1.00 43.45 17 ILE A N 9
ATOM 15635 C CA . ILE A 1 17 ? 0.227 15.017 4.049 1.00 1.34 17 ILE A CA 9
ATOM 15636 C C . ILE A 1 17 ? -0.686 14.176 4.947 1.00 13.12 17 ILE A C 9
ATOM 15637 O O . ILE A 1 17 ? -0.227 13.258 5.641 1.00 41.54 17 ILE A O 9
ATOM 15653 N N . HIS A 1 18 ? -1.975 14.521 4.923 1.00 63.45 18 HIS A N 9
ATOM 15654 C CA . HIS A 1 18 ? -3.004 13.913 5.761 1.00 55.31 18 HIS A CA 9
ATOM 15655 C C . HIS A 1 18 ? -3.408 12.534 5.209 1.00 72.54 18 HIS A C 9
ATOM 15656 O O . HIS A 1 18 ? -3.999 12.432 4.126 1.00 54.40 18 HIS A O 9
ATOM 15671 N N . ILE A 1 19 ? -3.079 11.484 5.974 1.00 72.10 19 ILE A N 9
ATOM 15672 C CA . ILE A 1 19 ? -3.368 10.089 5.639 1.00 72.34 19 ILE A CA 9
ATOM 15673 C C . ILE A 1 19 ? -4.217 9.530 6.781 1.00 0.22 19 ILE A C 9
ATOM 15674 O O . ILE A 1 19 ? -3.772 9.521 7.935 1.00 10.21 19 ILE A O 9
ATOM 15690 N N . LYS A 1 20 ? -5.437 9.092 6.471 1.00 41.34 20 LYS A N 9
ATOM 15691 C CA . LYS A 1 20 ? -6.353 8.492 7.441 1.00 41.40 20 LYS A CA 9
ATOM 15692 C C . LYS A 1 20 ? -6.515 7.022 7.082 1.00 72.25 20 LYS A C 9
ATOM 15693 O O . LYS A 1 20 ? -6.786 6.694 5.922 1.00 33.42 20 LYS A O 9
ATOM 15712 N N . THR A 1 21 ? -6.369 6.141 8.066 1.00 71.42 21 THR A N 9
ATOM 15713 C CA . THR A 1 21 ? -6.395 4.700 7.845 1.00 65.21 21 THR A CA 9
ATOM 15714 C C . THR A 1 21 ? -7.669 4.109 8.469 1.00 11.34 21 THR A C 9
ATOM 15715 O O . THR A 1 21 ? -7.835 4.136 9.694 1.00 32.53 21 THR A O 9
ATOM 15726 N N . LEU A 1 22 ? -8.579 3.615 7.624 1.00 24.42 22 LEU A N 9
ATOM 15727 C CA . LEU A 1 22 ? -9.829 2.977 8.063 1.00 45.32 22 LEU A CA 9
ATOM 15728 C C . LEU A 1 22 ? -9.664 1.450 8.069 1.00 70.11 22 LEU A C 9
ATOM 15729 O O . LEU A 1 22 ? -9.054 0.882 7.151 1.00 20.11 22 LEU A O 9
ATOM 15745 N N . THR A 1 23 ? -10.223 0.804 9.102 1.00 74.45 23 THR A N 9
ATOM 15746 C CA . THR A 1 23 ? -10.111 -0.646 9.316 1.00 41.12 23 THR A CA 9
ATOM 15747 C C . THR A 1 23 ? -11.188 -1.387 8.508 1.00 15.40 23 THR A C 9
ATOM 15748 O O . THR A 1 23 ? -12.271 -0.837 8.269 1.00 44.44 23 THR A O 9
ATOM 15759 N N . THR A 1 24 ? -10.894 -2.632 8.099 1.00 63.14 24 THR A N 9
ATOM 15760 C CA . THR A 1 24 ? -11.768 -3.429 7.224 1.00 23.42 24 THR A CA 9
ATOM 15761 C C . THR A 1 24 ? -12.047 -4.805 7.882 1.00 51.53 24 THR A C 9
ATOM 15762 O O . THR A 1 24 ? -11.171 -5.328 8.588 1.00 31.42 24 THR A O 9
ATOM 15773 N N . PRO A 1 25 ? -13.280 -5.396 7.691 1.00 31.52 25 PRO A N 9
ATOM 15774 C CA . PRO A 1 25 ? -13.641 -6.732 8.249 1.00 22.02 25 PRO A CA 9
ATOM 15775 C C . PRO A 1 25 ? -12.622 -7.840 7.889 1.00 2.34 25 PRO A C 9
ATOM 15776 O O . PRO A 1 25 ? -12.284 -8.684 8.731 1.00 33.42 25 PRO A O 9
ATOM 15787 N N . ASN A 1 26 ? -12.145 -7.821 6.629 1.00 13.42 26 ASN A N 9
ATOM 15788 C CA . ASN A 1 26 ? -11.047 -8.691 6.168 1.00 12.40 26 ASN A CA 9
ATOM 15789 C C . ASN A 1 26 ? -9.700 -8.190 6.747 1.00 13.51 26 ASN A C 9
ATOM 15790 O O . ASN A 1 26 ? -9.218 -7.106 6.399 1.00 2.13 26 ASN A O 9
ATOM 15801 N N . GLU A 1 27 ? -9.122 -9.001 7.657 1.00 62.14 27 GLU A N 9
ATOM 15802 C CA . GLU A 1 27 ? -7.926 -8.641 8.454 1.00 61.52 27 GLU A CA 9
ATOM 15803 C C . GLU A 1 27 ? -6.637 -8.620 7.603 1.00 5.20 27 GLU A C 9
ATOM 15804 O O . GLU A 1 27 ? -5.628 -8.035 8.009 1.00 14.42 27 GLU A O 9
ATOM 15816 N N . ASN A 1 28 ? -6.699 -9.247 6.421 1.00 1.31 28 ASN A N 9
ATOM 15817 C CA . ASN A 1 28 ? -5.552 -9.366 5.492 1.00 23.41 28 ASN A CA 9
ATOM 15818 C C . ASN A 1 28 ? -5.495 -8.186 4.516 1.00 0.13 28 ASN A C 9
ATOM 15819 O O . ASN A 1 28 ? -4.681 -8.178 3.599 1.00 34.30 28 ASN A O 9
ATOM 15830 N N . ALA A 1 29 ? -6.365 -7.195 4.733 1.00 21.20 29 ALA A N 9
ATOM 15831 C CA . ALA A 1 29 ? -6.388 -5.930 3.982 1.00 41.00 29 ALA A CA 9
ATOM 15832 C C . ALA A 1 29 ? -6.562 -4.759 4.962 1.00 42.20 29 ALA A C 9
ATOM 15833 O O . ALA A 1 29 ? -7.021 -4.962 6.093 1.00 61.54 29 ALA A O 9
ATOM 15840 N N . LEU A 1 30 ? -6.185 -3.545 4.530 1.00 65.31 30 LEU A N 9
ATOM 15841 C CA . LEU A 1 30 ? -6.337 -2.323 5.338 1.00 62.40 30 LEU A CA 9
ATOM 15842 C C . LEU A 1 30 ? -6.372 -1.105 4.412 1.00 5.44 30 LEU A C 9
ATOM 15843 O O . LEU A 1 30 ? -5.484 -0.936 3.565 1.00 54.32 30 LEU A O 9
ATOM 15859 N N . LYS A 1 31 ? -7.410 -0.271 4.574 1.00 52.45 31 LYS A N 9
ATOM 15860 C CA . LYS A 1 31 ? -7.677 0.867 3.687 1.00 72.23 31 LYS A CA 9
ATOM 15861 C C . LYS A 1 31 ? -6.981 2.148 4.195 1.00 21.52 31 LYS A C 9
ATOM 15862 O O . LYS A 1 31 ? -7.294 2.654 5.272 1.00 44.21 31 LYS A O 9
ATOM 15881 N N . PHE A 1 32 ? -6.017 2.639 3.410 1.00 62.43 32 PHE A N 9
ATOM 15882 C CA . PHE A 1 32 ? -5.369 3.946 3.596 1.00 44.12 32 PHE A CA 9
ATOM 15883 C C . PHE A 1 32 ? -5.951 4.923 2.559 1.00 51.53 32 PHE A C 9
ATOM 15884 O O . PHE A 1 32 ? -5.946 4.631 1.357 1.00 32.31 32 PHE A O 9
ATOM 15901 N N . LEU A 1 33 ? -6.469 6.062 3.022 1.00 74.42 33 LEU A N 9
ATOM 15902 C CA . LEU A 1 33 ? -7.074 7.092 2.157 1.00 75.41 33 LEU A CA 9
ATOM 15903 C C . LEU A 1 33 ? -6.487 8.466 2.515 1.00 72.13 33 LEU A C 9
ATOM 15904 O O . LEU A 1 33 ? -6.363 8.798 3.696 1.00 71.31 33 LEU A O 9
ATOM 15920 N N . SER A 1 34 ? -6.154 9.265 1.493 1.00 12.53 34 SER A N 9
ATOM 15921 C CA . SER A 1 34 ? -5.576 10.602 1.677 1.00 72.13 34 SER A CA 9
ATOM 15922 C C . SER A 1 34 ? -6.714 11.629 1.727 1.00 64.23 34 SER A C 9
ATOM 15923 O O . SER A 1 34 ? -7.399 11.849 0.718 1.00 72.51 34 SER A O 9
ATOM 15931 N N . THR A 1 35 ? -6.917 12.242 2.901 1.00 64.44 35 THR A N 9
ATOM 15932 C CA . THR A 1 35 ? -8.042 13.166 3.148 1.00 33.03 35 THR A CA 9
ATOM 15933 C C . THR A 1 35 ? -7.820 14.553 2.499 1.00 53.23 35 THR A C 9
ATOM 15934 O O . THR A 1 35 ? -8.718 15.405 2.524 1.00 2.33 35 THR A O 9
ATOM 15945 N N . ASP A 1 36 ? -6.623 14.765 1.923 1.00 35.52 36 ASP A N 9
ATOM 15946 C CA . ASP A 1 36 ? -6.329 15.941 1.080 1.00 45.20 36 ASP A CA 9
ATOM 15947 C C . ASP A 1 36 ? -7.075 15.829 -0.268 1.00 63.33 36 ASP A C 9
ATOM 15948 O O . ASP A 1 36 ? -7.480 16.837 -0.856 1.00 2.42 36 ASP A O 9
ATOM 15957 N N . GLY A 1 37 ? -7.264 14.578 -0.722 1.00 14.10 37 GLY A N 9
ATOM 15958 C CA . GLY A 1 37 ? -7.850 14.280 -2.030 1.00 72.33 37 GLY A CA 9
ATOM 15959 C C . GLY A 1 37 ? -6.797 13.846 -3.041 1.00 72.54 37 GLY A C 9
ATOM 15960 O O . GLY A 1 37 ? -6.892 14.180 -4.225 1.00 43.03 37 GLY A O 9
ATOM 15964 N N . GLU A 1 38 ? -5.782 13.095 -2.563 1.00 3.42 38 GLU A N 9
ATOM 15965 C CA . GLU A 1 38 ? -4.700 12.579 -3.418 1.00 34.12 38 GLU A CA 9
ATOM 15966 C C . GLU A 1 38 ? -5.158 11.272 -4.092 1.00 1.30 38 GLU A C 9
ATOM 15967 O O . GLU A 1 38 ? -4.888 10.164 -3.608 1.00 51.32 38 GLU A O 9
ATOM 15979 N N . MET A 1 39 ? -5.908 11.434 -5.184 1.00 52.43 39 MET A N 9
ATOM 15980 C CA . MET A 1 39 ? -6.455 10.320 -5.971 1.00 64.12 39 MET A CA 9
ATOM 15981 C C . MET A 1 39 ? -5.338 9.669 -6.801 1.00 5.43 39 MET A C 9
ATOM 15982 O O . MET A 1 39 ? -4.574 10.369 -7.452 1.00 30.11 39 MET A O 9
ATOM 15996 N N . LEU A 1 40 ? -5.269 8.334 -6.775 1.00 60.33 40 LEU A N 9
ATOM 15997 C CA . LEU A 1 40 ? -4.185 7.566 -7.423 1.00 14.02 40 LEU A CA 9
ATOM 15998 C C . LEU A 1 40 ? -4.421 7.477 -8.942 1.00 62.45 40 LEU A C 9
ATOM 15999 O O . LEU A 1 40 ? -3.583 7.905 -9.741 1.00 72.52 40 LEU A O 9
ATOM 16015 N N . GLN A 1 41 ? -5.588 6.924 -9.308 1.00 4.52 41 GLN A N 9
ATOM 16016 C CA . GLN A 1 41 ? -6.001 6.698 -10.707 1.00 51.34 41 GLN A CA 9
ATOM 16017 C C . GLN A 1 41 ? -7.051 7.771 -11.108 1.00 72.24 41 GLN A C 9
ATOM 16018 O O . GLN A 1 41 ? -7.078 8.856 -10.531 1.00 2.04 41 GLN A O 9
ATOM 16032 N N . THR A 1 42 ? -7.869 7.484 -12.137 1.00 62.03 42 THR A N 9
ATOM 16033 C CA . THR A 1 42 ? -9.029 8.317 -12.528 1.00 54.34 42 THR A CA 9
ATOM 16034 C C . THR A 1 42 ? -10.260 7.888 -11.697 1.00 32.32 42 THR A C 9
ATOM 16035 O O . THR A 1 42 ? -10.370 6.712 -11.363 1.00 25.20 42 THR A O 9
ATOM 16046 N N . ARG A 1 43 ? -11.181 8.827 -11.366 1.00 41.21 43 ARG A N 9
ATOM 16047 C CA . ARG A 1 43 ? -12.388 8.507 -10.560 1.00 4.33 43 ARG A CA 9
ATOM 16048 C C . ARG A 1 43 ? -13.269 7.466 -11.294 1.00 41.40 43 ARG A C 9
ATOM 16049 O O . ARG A 1 43 ? -13.732 7.716 -12.412 1.00 23.04 43 ARG A O 9
ATOM 16070 N N . GLY A 1 44 ? -13.449 6.292 -10.663 1.00 2.33 44 GLY A N 9
ATOM 16071 C CA . GLY A 1 44 ? -14.253 5.200 -11.226 1.00 64.51 44 GLY A CA 9
ATOM 16072 C C . GLY A 1 44 ? -13.413 4.114 -11.885 1.00 63.22 44 GLY A C 9
ATOM 16073 O O . GLY A 1 44 ? -13.941 3.330 -12.682 1.00 25.30 44 GLY A O 9
ATOM 16077 N N . SER A 1 45 ? -12.105 4.062 -11.565 1.00 72.43 45 SER A N 9
ATOM 16078 C CA . SER A 1 45 ? -11.195 3.019 -12.092 1.00 23.33 45 SER A CA 9
ATOM 16079 C C . SER A 1 45 ? -11.358 1.683 -11.338 1.00 73.53 45 SER A C 9
ATOM 16080 O O . SER A 1 45 ? -12.070 1.604 -10.327 1.00 51.12 45 SER A O 9
ATOM 16088 N N . LYS A 1 46 ? -10.679 0.645 -11.858 1.00 50.35 46 LYS A N 9
ATOM 16089 C CA . LYS A 1 46 ? -10.699 -0.717 -11.300 1.00 14.30 46 LYS A CA 9
ATOM 16090 C C . LYS A 1 46 ? -9.606 -0.871 -10.224 1.00 71.55 46 LYS A C 9
ATOM 16091 O O . LYS A 1 46 ? -8.591 -0.157 -10.256 1.00 11.20 46 LYS A O 9
ATOM 16110 N N . SER A 1 47 ? -9.829 -1.803 -9.284 1.00 51.14 47 SER A N 9
ATOM 16111 C CA . SER A 1 47 ? -8.878 -2.121 -8.218 1.00 1.55 47 SER A CA 9
ATOM 16112 C C . SER A 1 47 ? -7.740 -3.003 -8.783 1.00 52.51 47 SER A C 9
ATOM 16113 O O . SER A 1 47 ? -7.863 -4.233 -8.863 1.00 52.12 47 SER A O 9
ATOM 16121 N N . ILE A 1 48 ? -6.663 -2.339 -9.228 1.00 14.23 48 ILE A N 9
ATOM 16122 C CA . ILE A 1 48 ? -5.504 -2.977 -9.883 1.00 11.24 48 ILE A CA 9
ATOM 16123 C C . ILE A 1 48 ? -4.665 -3.732 -8.833 1.00 21.22 48 ILE A C 9
ATOM 16124 O O . ILE A 1 48 ? -4.006 -3.117 -7.995 1.00 30.42 48 ILE A O 9
ATOM 16140 N N . VAL A 1 49 ? -4.701 -5.070 -8.883 1.00 12.41 49 VAL A N 9
ATOM 16141 C CA . VAL A 1 49 ? -4.016 -5.920 -7.903 1.00 45.33 49 VAL A CA 9
ATOM 16142 C C . VAL A 1 49 ? -2.568 -6.153 -8.360 1.00 44.24 49 VAL A C 9
ATOM 16143 O O . VAL A 1 49 ? -2.331 -6.807 -9.380 1.00 71.15 49 VAL A O 9
ATOM 16156 N N . ILE A 1 50 ? -1.616 -5.560 -7.640 1.00 32.32 50 ILE A N 9
ATOM 16157 C CA . ILE A 1 50 ? -0.186 -5.766 -7.856 1.00 55.03 50 ILE A CA 9
ATOM 16158 C C . ILE A 1 50 ? 0.334 -6.637 -6.708 1.00 41.12 50 ILE A C 9
ATOM 16159 O O . ILE A 1 50 ? 0.442 -6.165 -5.572 1.00 24.52 50 ILE A O 9
ATOM 16175 N N . LYS A 1 51 ? 0.652 -7.905 -6.994 1.00 15.24 51 LYS A N 9
ATOM 16176 C CA . LYS A 1 51 ? 1.116 -8.855 -5.965 1.00 5.20 51 LYS A CA 9
ATOM 16177 C C . LYS A 1 51 ? 2.648 -8.832 -5.894 1.00 51.51 51 LYS A C 9
ATOM 16178 O O . LYS A 1 51 ? 3.311 -8.307 -6.799 1.00 24.21 51 LYS A O 9
ATOM 16197 N N . ASN A 1 52 ? 3.201 -9.403 -4.814 1.00 1.21 52 ASN A N 9
ATOM 16198 C CA . ASN A 1 52 ? 4.660 -9.505 -4.602 1.00 33.34 52 ASN A CA 9
ATOM 16199 C C . ASN A 1 52 ? 5.331 -10.406 -5.662 1.00 75.41 52 ASN A C 9
ATOM 16200 O O . ASN A 1 52 ? 6.520 -10.250 -5.947 1.00 25.24 52 ASN A O 9
ATOM 16211 N N . THR A 1 53 ? 4.542 -11.326 -6.248 1.00 74.24 53 THR A N 9
ATOM 16212 C CA . THR A 1 53 ? 5.000 -12.218 -7.329 1.00 24.25 53 THR A CA 9
ATOM 16213 C C . THR A 1 53 ? 5.004 -11.476 -8.683 1.00 4.34 53 THR A C 9
ATOM 16214 O O . THR A 1 53 ? 5.725 -11.855 -9.607 1.00 64.34 53 THR A O 9
ATOM 16225 N N . ASP A 1 54 ? 4.189 -10.399 -8.775 1.00 4.03 54 ASP A N 9
ATOM 16226 C CA . ASP A 1 54 ? 4.103 -9.541 -9.970 1.00 3.54 54 ASP A CA 9
ATOM 16227 C C . ASP A 1 54 ? 5.117 -8.398 -9.865 1.00 30.02 54 ASP A C 9
ATOM 16228 O O . ASP A 1 54 ? 4.745 -7.214 -9.835 1.00 45.24 54 ASP A O 9
ATOM 16237 N N . GLU A 1 55 ? 6.411 -8.762 -9.833 1.00 23.40 55 GLU A N 9
ATOM 16238 C CA . GLU A 1 55 ? 7.514 -7.791 -9.730 1.00 33.31 55 GLU A CA 9
ATOM 16239 C C . GLU A 1 55 ? 7.575 -6.906 -10.996 1.00 33.40 55 GLU A C 9
ATOM 16240 O O . GLU A 1 55 ? 8.032 -5.771 -10.927 1.00 4.21 55 GLU A O 9
ATOM 16252 N N . ASN A 1 56 ? 7.031 -7.430 -12.118 1.00 14.22 56 ASN A N 9
ATOM 16253 C CA . ASN A 1 56 ? 6.908 -6.700 -13.399 1.00 62.31 56 ASN A CA 9
ATOM 16254 C C . ASN A 1 56 ? 6.012 -5.444 -13.247 1.00 31.03 56 ASN A C 9
ATOM 16255 O O . ASN A 1 56 ? 6.323 -4.379 -13.794 1.00 21.05 56 ASN A O 9
ATOM 16266 N N . LEU A 1 57 ? 4.904 -5.587 -12.482 1.00 41.52 57 LEU A N 9
ATOM 16267 C CA . LEU A 1 57 ? 3.981 -4.477 -12.179 1.00 51.04 57 LEU A CA 9
ATOM 16268 C C . LEU A 1 57 ? 4.643 -3.495 -11.192 1.00 40.13 57 LEU A C 9
ATOM 16269 O O . LEU A 1 57 ? 4.536 -2.279 -11.351 1.00 61.23 57 LEU A O 9
ATOM 16285 N N . ILE A 1 58 ? 5.341 -4.071 -10.192 1.00 52.12 58 ILE A N 9
ATOM 16286 C CA . ILE A 1 58 ? 6.062 -3.323 -9.138 1.00 73.12 58 ILE A CA 9
ATOM 16287 C C . ILE A 1 58 ? 7.140 -2.389 -9.753 1.00 21.44 58 ILE A C 9
ATOM 16288 O O . ILE A 1 58 ? 7.325 -1.265 -9.288 1.00 42.23 58 ILE A O 9
ATOM 16304 N N . ASN A 1 59 ? 7.819 -2.861 -10.823 1.00 74.25 59 ASN A N 9
ATOM 16305 C CA . ASN A 1 59 ? 8.813 -2.058 -11.583 1.00 71.34 59 ASN A CA 9
ATOM 16306 C C . ASN A 1 59 ? 8.186 -0.767 -12.157 1.00 0.10 59 ASN A C 9
ATOM 16307 O O . ASN A 1 59 ? 8.846 0.279 -12.236 1.00 41.23 59 ASN A O 9
ATOM 16318 N N . HIS A 1 60 ? 6.905 -0.864 -12.544 1.00 31.12 60 HIS A N 9
ATOM 16319 C CA . HIS A 1 60 ? 6.127 0.255 -13.120 1.00 71.42 60 HIS A CA 9
ATOM 16320 C C . HIS A 1 60 ? 5.303 0.991 -12.036 1.00 42.54 60 HIS A C 9
ATOM 16321 O O . HIS A 1 60 ? 4.416 1.791 -12.363 1.00 74.41 60 HIS A O 9
ATOM 16336 N N . SER A 1 61 ? 5.613 0.726 -10.755 1.00 53.01 61 SER A N 9
ATOM 16337 C CA . SER A 1 61 ? 4.900 1.304 -9.606 1.00 4.10 61 SER A CA 9
ATOM 16338 C C . SER A 1 61 ? 5.913 1.712 -8.513 1.00 42.01 61 SER A C 9
ATOM 16339 O O . SER A 1 61 ? 6.359 0.870 -7.723 1.00 4.44 61 SER A O 9
ATOM 16347 N N . LYS A 1 62 ? 6.294 3.006 -8.503 1.00 14.33 62 LYS A N 9
ATOM 16348 C CA . LYS A 1 62 ? 7.290 3.582 -7.568 1.00 64.22 62 LYS A CA 9
ATOM 16349 C C . LYS A 1 62 ? 6.917 3.336 -6.082 1.00 33.12 62 LYS A C 9
ATOM 16350 O O . LYS A 1 62 ? 7.773 2.947 -5.270 1.00 21.11 62 LYS A O 9
ATOM 16369 N N . LEU A 1 63 ? 5.630 3.564 -5.766 1.00 11.12 63 LEU A N 9
ATOM 16370 C CA . LEU A 1 63 ? 5.061 3.336 -4.420 1.00 60.44 63 LEU A CA 9
ATOM 16371 C C . LEU A 1 63 ? 5.176 1.856 -4.002 1.00 75.35 63 LEU A C 9
ATOM 16372 O O . LEU A 1 63 ? 5.503 1.575 -2.852 1.00 55.14 63 LEU A O 9
ATOM 16388 N N . ALA A 1 64 ? 4.949 0.926 -4.956 1.00 61.42 64 ALA A N 9
ATOM 16389 C CA . ALA A 1 64 ? 5.014 -0.525 -4.693 1.00 54.55 64 ALA A CA 9
ATOM 16390 C C . ALA A 1 64 ? 6.425 -0.956 -4.286 1.00 43.42 64 ALA A C 9
ATOM 16391 O O . ALA A 1 64 ? 6.590 -1.719 -3.338 1.00 52.32 64 ALA A O 9
ATOM 16398 N N . GLN A 1 65 ? 7.429 -0.426 -5.009 1.00 53.32 65 GLN A N 9
ATOM 16399 C CA . GLN A 1 65 ? 8.856 -0.683 -4.735 1.00 24.32 65 GLN A CA 9
ATOM 16400 C C . GLN A 1 65 ? 9.207 -0.301 -3.285 1.00 14.43 65 GLN A C 9
ATOM 16401 O O . GLN A 1 65 ? 9.814 -1.089 -2.566 1.00 11.43 65 GLN A O 9
ATOM 16415 N N . GLN A 1 66 ? 8.767 0.902 -2.872 1.00 0.45 66 GLN A N 9
ATOM 16416 C CA . GLN A 1 66 ? 8.962 1.421 -1.505 1.00 13.01 66 GLN A CA 9
ATOM 16417 C C . GLN A 1 66 ? 8.274 0.558 -0.426 1.00 50.45 66 GLN A C 9
ATOM 16418 O O . GLN A 1 66 ? 8.880 0.281 0.617 1.00 11.24 66 GLN A O 9
ATOM 16432 N N . ILE A 1 67 ? 7.011 0.153 -0.675 1.00 51.43 67 ILE A N 9
ATOM 16433 C CA . ILE A 1 67 ? 6.206 -0.629 0.287 1.00 75.21 67 ILE A CA 9
ATOM 16434 C C . ILE A 1 67 ? 6.826 -2.020 0.518 1.00 31.00 67 ILE A C 9
ATOM 16435 O O . ILE A 1 67 ? 7.060 -2.406 1.658 1.00 22.23 67 ILE A O 9
ATOM 16451 N N . PHE A 1 68 ? 7.141 -2.738 -0.574 1.00 2.54 68 PHE A N 9
ATOM 16452 C CA . PHE A 1 68 ? 7.744 -4.086 -0.492 1.00 15.44 68 PHE A CA 9
ATOM 16453 C C . PHE A 1 68 ? 9.199 -4.039 0.034 1.00 42.21 68 PHE A C 9
ATOM 16454 O O . PHE A 1 68 ? 9.667 -5.025 0.614 1.00 2.31 68 PHE A O 9
ATOM 16471 N N . LEU A 1 69 ? 9.904 -2.900 -0.165 1.00 42.41 69 LEU A N 9
ATOM 16472 C CA . LEU A 1 69 ? 11.296 -2.715 0.320 1.00 50.43 69 LEU A CA 9
ATOM 16473 C C . LEU A 1 69 ? 11.336 -2.542 1.844 1.00 11.14 69 LEU A C 9
ATOM 16474 O O . LEU A 1 69 ? 11.955 -3.341 2.553 1.00 51.44 69 LEU A O 9
ATOM 16490 N N . GLN A 1 70 ? 10.654 -1.494 2.330 1.00 30.51 70 GLN A N 9
ATOM 16491 C CA . GLN A 1 70 ? 10.735 -1.075 3.743 1.00 12.32 70 GLN A CA 9
ATOM 16492 C C . GLN A 1 70 ? 9.820 -1.927 4.633 1.00 20.15 70 GLN A C 9
ATOM 16493 O O . GLN A 1 70 ? 10.049 -2.026 5.847 1.00 70.22 70 GLN A O 9
ATOM 16507 N N . CYS A 1 71 ? 8.804 -2.560 4.026 1.00 40.24 71 CYS A N 9
ATOM 16508 C CA . CYS A 1 71 ? 7.864 -3.439 4.724 1.00 25.31 71 CYS A CA 9
ATOM 16509 C C . CYS A 1 71 ? 7.852 -4.832 4.039 1.00 74.24 71 CYS A C 9
ATOM 16510 O O . CYS A 1 71 ? 7.119 -5.043 3.063 1.00 22.11 71 CYS A O 9
ATOM 16518 N N . PRO A 1 72 ? 8.697 -5.798 4.526 1.00 64.34 72 PRO A N 9
ATOM 16519 C CA . PRO A 1 72 ? 8.808 -7.158 3.925 1.00 22.33 72 PRO A CA 9
ATOM 16520 C C . PRO A 1 72 ? 7.575 -8.051 4.198 1.00 40.03 72 PRO A C 9
ATOM 16521 O O . PRO A 1 72 ? 7.438 -9.125 3.598 1.00 2.11 72 PRO A O 9
ATOM 16532 N N . GLY A 1 73 ? 6.685 -7.596 5.103 1.00 23.53 73 GLY A N 9
ATOM 16533 C CA . GLY A 1 73 ? 5.458 -8.322 5.443 1.00 32.21 73 GLY A CA 9
ATOM 16534 C C . GLY A 1 73 ? 4.225 -7.755 4.745 1.00 22.53 73 GLY A C 9
ATOM 16535 O O . GLY A 1 73 ? 3.200 -7.495 5.389 1.00 14.20 73 GLY A O 9
ATOM 16539 N N . VAL A 1 74 ? 4.354 -7.504 3.430 1.00 54.20 74 VAL A N 9
ATOM 16540 C CA . VAL A 1 74 ? 3.223 -7.138 2.548 1.00 65.51 74 VAL A CA 9
ATOM 16541 C C . VAL A 1 74 ? 3.129 -8.156 1.397 1.00 45.00 74 VAL A C 9
ATOM 16542 O O . VAL A 1 74 ? 4.114 -8.374 0.691 1.00 2.35 74 VAL A O 9
ATOM 16555 N N . GLU A 1 75 ? 1.949 -8.775 1.218 1.00 33.53 75 GLU A N 9
ATOM 16556 C CA . GLU A 1 75 ? 1.737 -9.812 0.182 1.00 43.55 75 GLU A CA 9
ATOM 16557 C C . GLU A 1 75 ? 1.321 -9.184 -1.152 1.00 73.02 75 GLU A C 9
ATOM 16558 O O . GLU A 1 75 ? 1.798 -9.591 -2.213 1.00 65.05 75 GLU A O 9
ATOM 16570 N N . SER A 1 76 ? 0.427 -8.194 -1.093 1.00 43.11 76 SER A N 9
ATOM 16571 C CA . SER A 1 76 ? -0.179 -7.605 -2.294 1.00 30.13 76 SER A CA 9
ATOM 16572 C C . SER A 1 76 ? -0.603 -6.156 -2.048 1.00 52.11 76 SER A C 9
ATOM 16573 O O . SER A 1 76 ? -0.677 -5.699 -0.902 1.00 41.31 76 SER A O 9
ATOM 16581 N N . LEU A 1 77 ? -0.880 -5.450 -3.145 1.00 55.31 77 LEU A N 9
ATOM 16582 C CA . LEU A 1 77 ? -1.386 -4.078 -3.144 1.00 64.43 77 LEU A CA 9
ATOM 16583 C C . LEU A 1 77 ? -2.626 -4.028 -4.033 1.00 71.25 77 LEU A C 9
ATOM 16584 O O . LEU A 1 77 ? -2.608 -4.513 -5.160 1.00 31.22 77 LEU A O 9
ATOM 16600 N N . MET A 1 78 ? -3.698 -3.460 -3.517 1.00 61.40 78 MET A N 9
ATOM 16601 C CA . MET A 1 78 ? -4.929 -3.230 -4.262 1.00 31.31 78 MET A CA 9
ATOM 16602 C C . MET A 1 78 ? -5.031 -1.727 -4.531 1.00 2.22 78 MET A C 9
ATOM 16603 O O . MET A 1 78 ? -5.358 -0.941 -3.625 1.00 14.14 78 MET A O 9
ATOM 16617 N N . ILE A 1 79 ? -4.698 -1.335 -5.764 1.00 3.43 79 ILE A N 9
ATOM 16618 C CA . ILE A 1 79 ? -4.652 0.062 -6.185 1.00 32.32 79 ILE A CA 9
ATOM 16619 C C . ILE A 1 79 ? -6.068 0.492 -6.571 1.00 33.33 79 ILE A C 9
ATOM 16620 O O . ILE A 1 79 ? -6.551 0.152 -7.661 1.00 63.34 79 ILE A O 9
ATOM 16636 N N . GLY A 1 80 ? -6.739 1.201 -5.663 1.00 31.21 80 GLY A N 9
ATOM 16637 C CA . GLY A 1 80 ? -8.040 1.765 -5.961 1.00 55.42 80 GLY A CA 9
ATOM 16638 C C . GLY A 1 80 ? -7.871 3.083 -6.692 1.00 72.32 80 GLY A C 9
ATOM 16639 O O . GLY A 1 80 ? -6.740 3.594 -6.819 1.00 45.13 80 GLY A O 9
ATOM 16643 N N . ASP A 1 81 ? -8.980 3.639 -7.176 1.00 4.45 81 ASP A N 9
ATOM 16644 C CA . ASP A 1 81 ? -8.958 4.893 -7.932 1.00 74.00 81 ASP A CA 9
ATOM 16645 C C . ASP A 1 81 ? -8.614 6.069 -6.998 1.00 73.33 81 ASP A C 9
ATOM 16646 O O . ASP A 1 81 ? -7.683 6.822 -7.268 1.00 22.23 81 ASP A O 9
ATOM 16655 N N . ASP A 1 82 ? -9.342 6.190 -5.879 1.00 22.24 82 ASP A N 9
ATOM 16656 C CA . ASP A 1 82 ? -9.073 7.209 -4.845 1.00 14.14 82 ASP A CA 9
ATOM 16657 C C . ASP A 1 82 ? -8.290 6.580 -3.685 1.00 64.21 82 ASP A C 9
ATOM 16658 O O . ASP A 1 82 ? -7.365 7.190 -3.156 1.00 53.22 82 ASP A O 9
ATOM 16667 N N . PHE A 1 83 ? -8.658 5.347 -3.325 1.00 70.33 83 PHE A N 9
ATOM 16668 C CA . PHE A 1 83 ? -8.166 4.673 -2.111 1.00 1.22 83 PHE A CA 9
ATOM 16669 C C . PHE A 1 83 ? -6.975 3.762 -2.414 1.00 42.54 83 PHE A C 9
ATOM 16670 O O . PHE A 1 83 ? -6.742 3.387 -3.562 1.00 74.35 83 PHE A O 9
ATOM 16687 N N . LEU A 1 84 ? -6.248 3.391 -1.359 1.00 24.41 84 LEU A N 9
ATOM 16688 C CA . LEU A 1 84 ? -5.131 2.442 -1.434 1.00 14.31 84 LEU A CA 9
ATOM 16689 C C . LEU A 1 84 ? -5.319 1.377 -0.357 1.00 30.41 84 LEU A C 9
ATOM 16690 O O . LEU A 1 84 ? -5.261 1.683 0.828 1.00 1.31 84 LEU A O 9
ATOM 16706 N N . THR A 1 85 ? -5.560 0.136 -0.770 1.00 4.12 85 THR A N 9
ATOM 16707 C CA . THR A 1 85 ? -5.765 -0.982 0.155 1.00 14.33 85 THR A CA 9
ATOM 16708 C C . THR A 1 85 ? -4.515 -1.871 0.157 1.00 14.34 85 THR A C 9
ATOM 16709 O O . THR A 1 85 ? -4.221 -2.537 -0.833 1.00 63.25 85 THR A O 9
ATOM 16720 N N . ILE A 1 86 ? -3.765 -1.857 1.263 1.00 14.23 86 ILE A N 9
ATOM 16721 C CA . ILE A 1 86 ? -2.550 -2.666 1.400 1.00 63.11 86 ILE A CA 9
ATOM 16722 C C . ILE A 1 86 ? -2.961 -4.039 1.943 1.00 52.01 86 ILE A C 9
ATOM 16723 O O . ILE A 1 86 ? -3.766 -4.116 2.876 1.00 3.54 86 ILE A O 9
ATOM 16739 N N . ASN A 1 87 ? -2.438 -5.109 1.342 1.00 2.33 87 ASN A N 9
ATOM 16740 C CA . ASN A 1 87 ? -2.781 -6.493 1.708 1.00 71.11 87 ASN A CA 9
ATOM 16741 C C . ASN A 1 87 ? -1.544 -7.185 2.289 1.00 65.44 87 ASN A C 9
ATOM 16742 O O . ASN A 1 87 ? -0.446 -7.070 1.722 1.00 32.43 87 ASN A O 9
ATOM 16753 N N . LYS A 1 88 ? -1.714 -7.894 3.418 1.00 44.43 88 LYS A N 9
ATOM 16754 C CA . LYS A 1 88 ? -0.635 -8.696 4.035 1.00 42.04 88 LYS A CA 9
ATOM 16755 C C . LYS A 1 88 ? -1.168 -10.034 4.575 1.00 1.51 88 LYS A C 9
ATOM 16756 O O . LYS A 1 88 ? -2.374 -10.294 4.573 1.00 63.40 88 LYS A O 9
ATOM 16775 N N . ASP A 1 89 ? -0.231 -10.865 5.047 1.00 70.03 89 ASP A N 9
ATOM 16776 C CA . ASP A 1 89 ? -0.531 -12.149 5.697 1.00 23.30 89 ASP A CA 9
ATOM 16777 C C . ASP A 1 89 ? -0.780 -11.907 7.202 1.00 23.14 89 ASP A C 9
ATOM 16778 O O . ASP A 1 89 ? -0.156 -11.023 7.803 1.00 61.14 89 ASP A O 9
ATOM 16787 N N . ARG A 1 90 ? -1.664 -12.718 7.808 1.00 70.53 90 ARG A N 9
ATOM 16788 C CA . ARG A 1 90 ? -2.119 -12.526 9.205 1.00 64.41 90 ARG A CA 9
ATOM 16789 C C . ARG A 1 90 ? -1.070 -12.986 10.247 1.00 75.21 90 ARG A C 9
ATOM 16790 O O . ARG A 1 90 ? -1.308 -12.871 11.449 1.00 32.20 90 ARG A O 9
ATOM 16811 N N . MET A 1 91 ? 0.076 -13.526 9.791 1.00 22.30 91 MET A N 9
ATOM 16812 C CA . MET A 1 91 ? 1.213 -13.853 10.687 1.00 3.03 91 MET A CA 9
ATOM 16813 C C . MET A 1 91 ? 2.006 -12.578 11.010 1.00 51.40 91 MET A C 9
ATOM 16814 O O . MET A 1 91 ? 2.678 -12.497 12.037 1.00 73.21 91 MET A O 9
ATOM 16828 N N . VAL A 1 92 ? 1.913 -11.587 10.119 1.00 51.11 92 VAL A N 9
ATOM 16829 C CA . VAL A 1 92 ? 2.561 -10.279 10.278 1.00 42.43 92 VAL A CA 9
ATOM 16830 C C . VAL A 1 92 ? 1.521 -9.273 10.827 1.00 21.31 92 VAL A C 9
ATOM 16831 O O . VAL A 1 92 ? 0.348 -9.331 10.448 1.00 22.30 92 VAL A O 9
ATOM 16844 N N . HIS A 1 93 ? 1.959 -8.372 11.723 1.00 74.31 93 HIS A N 9
ATOM 16845 C CA . HIS A 1 93 ? 1.081 -7.403 12.414 1.00 33.42 93 HIS A CA 9
ATOM 16846 C C . HIS A 1 93 ? 0.935 -6.099 11.610 1.00 21.12 93 HIS A C 9
ATOM 16847 O O . HIS A 1 93 ? 1.911 -5.631 11.001 1.00 1.41 93 HIS A O 9
ATOM 16862 N N . TRP A 1 94 ? -0.285 -5.513 11.622 1.00 14.33 94 TRP A N 9
ATOM 16863 C CA . TRP A 1 94 ? -0.545 -4.183 11.029 1.00 44.03 94 TRP A CA 9
ATOM 16864 C C . TRP A 1 94 ? 0.088 -3.068 11.875 1.00 13.55 94 TRP A C 9
ATOM 16865 O O . TRP A 1 94 ? 0.749 -2.205 11.326 1.00 45.24 94 TRP A O 9
ATOM 16886 N N . ASN A 1 95 ? -0.089 -3.141 13.211 1.00 14.50 95 ASN A N 9
ATOM 16887 C CA . ASN A 1 95 ? 0.407 -2.122 14.191 1.00 55.25 95 ASN A CA 9
ATOM 16888 C C . ASN A 1 95 ? 1.904 -1.785 13.991 1.00 21.43 95 ASN A C 9
ATOM 16889 O O . ASN A 1 95 ? 2.331 -0.641 14.196 1.00 32.41 95 ASN A O 9
ATOM 16900 N N . SER A 1 96 ? 2.668 -2.794 13.545 1.00 43.04 96 SER A N 9
ATOM 16901 C CA . SER A 1 96 ? 4.100 -2.661 13.266 1.00 75.04 96 SER A CA 9
ATOM 16902 C C . SER A 1 96 ? 4.336 -1.862 11.952 1.00 51.52 96 SER A C 9
ATOM 16903 O O . SER A 1 96 ? 5.009 -0.830 11.956 1.00 11.22 96 SER A O 9
ATOM 16911 N N . ILE A 1 97 ? 3.704 -2.330 10.857 1.00 40.11 97 ILE A N 9
ATOM 16912 C CA . ILE A 1 97 ? 3.947 -1.839 9.475 1.00 71.33 97 ILE A CA 9
ATOM 16913 C C . ILE A 1 97 ? 3.171 -0.520 9.168 1.00 30.01 97 ILE A C 9
ATOM 16914 O O . ILE A 1 97 ? 3.568 0.264 8.298 1.00 61.12 97 ILE A O 9
ATOM 16930 N N . LYS A 1 98 ? 2.095 -0.270 9.926 1.00 54.21 98 LYS A N 9
ATOM 16931 C CA . LYS A 1 98 ? 1.099 0.788 9.639 1.00 12.30 98 LYS A CA 9
ATOM 16932 C C . LYS A 1 98 ? 1.704 2.223 9.623 1.00 74.41 98 LYS A C 9
ATOM 16933 O O . LYS A 1 98 ? 1.491 2.936 8.632 1.00 44.43 98 LYS A O 9
ATOM 16952 N N . PRO A 1 99 ? 2.491 2.681 10.667 1.00 42.52 99 PRO A N 9
ATOM 16953 C CA . PRO A 1 99 ? 3.099 4.052 10.649 1.00 55.12 99 PRO A CA 9
ATOM 16954 C C . PRO A 1 99 ? 4.087 4.231 9.474 1.00 0.35 99 PRO A C 9
ATOM 16955 O O . PRO A 1 99 ? 4.269 5.348 8.959 1.00 20.11 99 PRO A O 9
ATOM 16966 N N . GLU A 1 100 ? 4.696 3.107 9.058 1.00 65.11 100 GLU A N 9
ATOM 16967 C CA . GLU A 1 100 ? 5.654 3.057 7.953 1.00 10.34 100 GLU A CA 9
ATOM 16968 C C . GLU A 1 100 ? 4.955 3.278 6.599 1.00 43.33 100 GLU A C 9
ATOM 16969 O O . GLU A 1 100 ? 5.490 3.986 5.749 1.00 43.21 100 GLU A O 9
ATOM 16981 N N . ILE A 1 101 ? 3.753 2.685 6.419 1.00 2.41 101 ILE A N 9
ATOM 16982 C CA . ILE A 1 101 ? 2.958 2.852 5.183 1.00 73.45 101 ILE A CA 9
ATOM 16983 C C . ILE A 1 101 ? 2.436 4.292 5.091 1.00 54.11 101 ILE A C 9
ATOM 16984 O O . ILE A 1 101 ? 2.541 4.917 4.043 1.00 42.34 101 ILE A O 9
ATOM 17000 N N . ILE A 1 102 ? 1.890 4.810 6.216 1.00 12.45 102 ILE A N 9
ATOM 17001 C CA . ILE A 1 102 ? 1.424 6.209 6.330 1.00 22.23 102 ILE A CA 9
ATOM 17002 C C . ILE A 1 102 ? 2.550 7.194 5.922 1.00 5.43 102 ILE A C 9
ATOM 17003 O O . ILE A 1 102 ? 2.311 8.169 5.196 1.00 11.01 102 ILE A O 9
ATOM 17019 N N . ASP A 1 103 ? 3.791 6.872 6.354 1.00 22.21 103 ASP A N 9
ATOM 17020 C CA . ASP A 1 103 ? 4.981 7.694 6.077 1.00 34.13 103 ASP A CA 9
ATOM 17021 C C . ASP A 1 103 ? 5.441 7.549 4.606 1.00 43.00 103 ASP A C 9
ATOM 17022 O O . ASP A 1 103 ? 5.875 8.526 4.001 1.00 10.35 103 ASP A O 9
ATOM 17031 N N . LEU A 1 104 ? 5.341 6.323 4.043 1.00 42.44 104 LEU A N 9
ATOM 17032 C CA . LEU A 1 104 ? 5.641 6.045 2.609 1.00 64.31 104 LEU A CA 9
ATOM 17033 C C . LEU A 1 104 ? 4.659 6.767 1.676 1.00 34.14 104 LEU A C 9
ATOM 17034 O O . LEU A 1 104 ? 5.025 7.174 0.567 1.00 20.32 104 LEU A O 9
ATOM 17050 N N . LEU A 1 105 ? 3.414 6.902 2.138 1.00 4.21 105 LEU A N 9
ATOM 17051 C CA . LEU A 1 105 ? 2.381 7.678 1.441 1.00 25.03 105 LEU A CA 9
ATOM 17052 C C . LEU A 1 105 ? 2.684 9.179 1.543 1.00 20.11 105 LEU A C 9
ATOM 17053 O O . LEU A 1 105 ? 2.317 9.935 0.662 1.00 61.42 105 LEU A O 9
ATOM 17069 N N . THR A 1 106 ? 3.426 9.598 2.581 1.00 42.15 106 THR A N 9
ATOM 17070 C CA . THR A 1 106 ? 3.842 10.996 2.734 1.00 61.52 106 THR A CA 9
ATOM 17071 C C . THR A 1 106 ? 5.070 11.264 1.816 1.00 1.14 106 THR A C 9
ATOM 17072 O O . THR A 1 106 ? 5.209 12.352 1.257 1.00 21.11 106 THR A O 9
ATOM 17083 N N . LYS A 1 107 ? 5.936 10.241 1.639 1.00 43.21 107 LYS A N 9
ATOM 17084 C CA . LYS A 1 107 ? 7.092 10.307 0.722 1.00 15.30 107 LYS A CA 9
ATOM 17085 C C . LYS A 1 107 ? 6.630 10.448 -0.745 1.00 53.32 107 LYS A C 9
ATOM 17086 O O . LYS A 1 107 ? 7.084 11.339 -1.462 1.00 51.52 107 LYS A O 9
ATOM 17105 N N . GLN A 1 108 ? 5.703 9.556 -1.156 1.00 54.31 108 GLN A N 9
ATOM 17106 C CA . GLN A 1 108 ? 5.240 9.431 -2.553 1.00 75.25 108 GLN A CA 9
ATOM 17107 C C . GLN A 1 108 ? 4.433 10.680 -2.967 1.00 21.10 108 GLN A C 9
ATOM 17108 O O . GLN A 1 108 ? 4.803 11.371 -3.919 1.00 13.21 108 GLN A O 9
ATOM 17122 N N . LEU A 1 109 ? 3.367 10.981 -2.185 1.00 2.02 109 LEU A N 9
ATOM 17123 C CA . LEU A 1 109 ? 2.396 12.058 -2.497 1.00 53.32 109 LEU A CA 9
ATOM 17124 C C . LEU A 1 109 ? 3.023 13.469 -2.396 1.00 62.01 109 LEU A C 9
ATOM 17125 O O . LEU A 1 109 ? 2.402 14.450 -2.818 1.00 62.11 109 LEU A O 9
ATOM 17141 N N . ALA A 1 110 ? 4.243 13.563 -1.814 1.00 54.20 110 ALA A N 9
ATOM 17142 C CA . ALA A 1 110 ? 5.028 14.814 -1.775 1.00 45.11 110 ALA A CA 9
ATOM 17143 C C . ALA A 1 110 ? 5.434 15.233 -3.190 1.00 5.24 110 ALA A C 9
ATOM 17144 O O . ALA A 1 110 ? 5.406 16.415 -3.534 1.00 55.02 110 ALA A O 9
ATOM 17151 N N . TYR A 1 111 ? 5.799 14.237 -4.002 1.00 23.33 111 TYR A N 9
ATOM 17152 C CA . TYR A 1 111 ? 6.227 14.448 -5.396 1.00 3.04 111 TYR A CA 9
ATOM 17153 C C . TYR A 1 111 ? 5.037 14.279 -6.357 1.00 42.31 111 TYR A C 9
ATOM 17154 O O . TYR A 1 111 ? 4.929 15.015 -7.349 1.00 55.34 111 TYR A O 9
ATOM 17172 N N . GLY A 1 112 ? 4.148 13.309 -6.058 1.00 23.30 112 GLY A N 9
ATOM 17173 C CA . GLY A 1 112 ? 2.963 13.087 -6.876 1.00 22.22 112 GLY A CA 9
ATOM 17174 C C . GLY A 1 112 ? 2.044 11.993 -6.359 1.00 22.34 112 GLY A C 9
ATOM 17175 O O . GLY A 1 112 ? 2.453 11.123 -5.594 1.00 41.11 112 GLY A O 9
ATOM 17179 N N . GLU A 1 113 ? 0.792 12.041 -6.823 1.00 24.33 113 GLU A N 9
ATOM 17180 C CA . GLU A 1 113 ? -0.270 11.082 -6.460 1.00 54.31 113 GLU A CA 9
ATOM 17181 C C . GLU A 1 113 ? -0.243 9.841 -7.362 1.00 2.12 113 GLU A C 9
ATOM 17182 O O . GLU A 1 113 ? -0.838 8.808 -7.020 1.00 62.21 113 GLU A O 9
ATOM 17194 N N . ASP A 1 114 ? 0.448 9.958 -8.508 1.00 14.33 114 ASP A N 9
ATOM 17195 C CA . ASP A 1 114 ? 0.599 8.865 -9.473 1.00 51.12 114 ASP A CA 9
ATOM 17196 C C . ASP A 1 114 ? 1.452 7.722 -8.893 1.00 34.23 114 ASP A C 9
ATOM 17197 O O . ASP A 1 114 ? 2.668 7.874 -8.702 1.00 42.12 114 ASP A O 9
ATOM 17206 N N . VAL A 1 115 ? 0.783 6.608 -8.579 1.00 74.20 115 VAL A N 9
ATOM 17207 C CA . VAL A 1 115 ? 1.446 5.345 -8.213 1.00 0.15 115 VAL A CA 9
ATOM 17208 C C . VAL A 1 115 ? 2.060 4.683 -9.479 1.00 63.21 115 VAL A C 9
ATOM 17209 O O . VAL A 1 115 ? 3.133 4.073 -9.406 1.00 44.41 115 VAL A O 9
ATOM 17222 N N . ILE A 1 116 ? 1.380 4.850 -10.646 1.00 32.43 116 ILE A N 9
ATOM 17223 C CA . ILE A 1 116 ? 1.806 4.250 -11.939 1.00 33.40 116 ILE A CA 9
ATOM 17224 C C . ILE A 1 116 ? 2.418 5.345 -12.869 1.00 31.42 116 ILE A C 9
ATOM 17225 O O . ILE A 1 116 ? 1.811 5.746 -13.873 1.00 34.53 116 ILE A O 9
ATOM 17241 N N . SER A 1 117 ? 3.610 5.838 -12.463 1.00 34.12 117 SER A N 9
ATOM 17242 C CA . SER A 1 117 ? 4.470 6.785 -13.244 1.00 55.50 117 SER A CA 9
ATOM 17243 C C . SER A 1 117 ? 3.823 8.170 -13.526 1.00 0.31 117 SER A C 9
ATOM 17244 O O . SER A 1 117 ? 2.595 8.312 -13.548 1.00 51.44 117 SER A O 9
ATOM 17252 N N . LYS A 1 118 ? 4.681 9.197 -13.783 1.00 51.15 118 LYS A N 9
ATOM 17253 C CA . LYS A 1 118 ? 4.206 10.577 -14.045 1.00 45.13 118 LYS A CA 9
ATOM 17254 C C . LYS A 1 118 ? 5.235 11.454 -14.793 1.00 24.12 118 LYS A C 9
ATOM 17255 O O . LYS A 1 118 ? 5.029 12.668 -14.919 1.00 61.43 118 LYS A O 9
ATOM 17274 N N . GLU A 1 119 ? 6.312 10.849 -15.325 1.00 4.40 119 GLU A N 9
ATOM 17275 C CA . GLU A 1 119 ? 7.326 11.577 -16.121 1.00 42.24 119 GLU A CA 9
ATOM 17276 C C . GLU A 1 119 ? 6.981 11.454 -17.638 1.00 40.30 119 GLU A C 9
ATOM 17277 O O . GLU A 1 119 ? 7.536 10.599 -18.352 1.00 10.31 119 GLU A O 9
ATOM 17290 N N . MET A 1 1 ? 18.185 59.826 18.922 1.00 15.41 1 MET A N 10
ATOM 17291 C CA . MET A 1 1 ? 17.363 58.639 19.259 1.00 22.50 1 MET A CA 10
ATOM 17292 C C . MET A 1 1 ? 16.564 58.193 18.027 1.00 1.43 1 MET A C 10
ATOM 17293 O O . MET A 1 1 ? 15.967 59.026 17.332 1.00 33.14 1 MET A O 10
ATOM 17309 N N . GLY A 1 2 ? 16.561 56.876 17.769 1.00 21.04 2 GLY A N 10
ATOM 17310 C CA . GLY A 1 2 ? 15.824 56.286 16.651 1.00 1.14 2 GLY A CA 10
ATOM 17311 C C . GLY A 1 2 ? 14.736 55.340 17.134 1.00 62.00 2 GLY A C 10
ATOM 17312 O O . GLY A 1 2 ? 13.566 55.738 17.222 1.00 21.13 2 GLY A O 10
ATOM 17316 N N . HIS A 1 3 ? 15.136 54.085 17.439 1.00 70.03 3 HIS A N 10
ATOM 17317 C CA . HIS A 1 3 ? 14.227 52.998 17.895 1.00 34.31 3 HIS A CA 10
ATOM 17318 C C . HIS A 1 3 ? 13.084 52.701 16.895 1.00 11.02 3 HIS A C 10
ATOM 17319 O O . HIS A 1 3 ? 12.062 52.124 17.268 1.00 14.31 3 HIS A O 10
ATOM 17334 N N . HIS A 1 4 ? 13.286 53.050 15.611 1.00 32.20 4 HIS A N 10
ATOM 17335 C CA . HIS A 1 4 ? 12.340 52.733 14.530 1.00 23.34 4 HIS A CA 10
ATOM 17336 C C . HIS A 1 4 ? 12.985 51.730 13.556 1.00 44.21 4 HIS A C 10
ATOM 17337 O O . HIS A 1 4 ? 13.513 52.085 12.504 1.00 53.33 4 HIS A O 10
ATOM 17352 N N . HIS A 1 5 ? 12.988 50.459 13.979 1.00 61.43 5 HIS A N 10
ATOM 17353 C CA . HIS A 1 5 ? 13.493 49.329 13.188 1.00 10.53 5 HIS A CA 10
ATOM 17354 C C . HIS A 1 5 ? 12.372 48.288 13.102 1.00 24.00 5 HIS A C 10
ATOM 17355 O O . HIS A 1 5 ? 12.247 47.406 13.964 1.00 55.43 5 HIS A O 10
ATOM 17370 N N . HIS A 1 6 ? 11.514 48.440 12.083 1.00 31.54 6 HIS A N 10
ATOM 17371 C CA . HIS A 1 6 ? 10.265 47.670 11.958 1.00 41.01 6 HIS A CA 10
ATOM 17372 C C . HIS A 1 6 ? 10.387 46.605 10.857 1.00 52.21 6 HIS A C 10
ATOM 17373 O O . HIS A 1 6 ? 10.519 46.929 9.672 1.00 24.42 6 HIS A O 10
ATOM 17388 N N . HIS A 1 7 ? 10.385 45.332 11.277 1.00 20.41 7 HIS A N 10
ATOM 17389 C CA . HIS A 1 7 ? 10.306 44.161 10.384 1.00 53.44 7 HIS A CA 10
ATOM 17390 C C . HIS A 1 7 ? 9.217 43.217 10.919 1.00 35.41 7 HIS A C 10
ATOM 17391 O O . HIS A 1 7 ? 9.305 42.740 12.060 1.00 41.14 7 HIS A O 10
ATOM 17406 N N . HIS A 1 8 ? 8.182 42.980 10.106 1.00 23.43 8 HIS A N 10
ATOM 17407 C CA . HIS A 1 8 ? 7.079 42.064 10.427 1.00 32.12 8 HIS A CA 10
ATOM 17408 C C . HIS A 1 8 ? 6.874 41.135 9.221 1.00 42.22 8 HIS A C 10
ATOM 17409 O O . HIS A 1 8 ? 5.810 41.101 8.599 1.00 42.05 8 HIS A O 10
ATOM 17424 N N . SER A 1 9 ? 7.949 40.403 8.881 1.00 42.35 9 SER A N 10
ATOM 17425 C CA . SER A 1 9 ? 7.979 39.454 7.753 1.00 4.40 9 SER A CA 10
ATOM 17426 C C . SER A 1 9 ? 8.340 38.050 8.270 1.00 54.45 9 SER A C 10
ATOM 17427 O O . SER A 1 9 ? 9.522 37.726 8.447 1.00 30.14 9 SER A O 10
ATOM 17435 N N . HIS A 1 10 ? 7.302 37.252 8.584 1.00 40.43 10 HIS A N 10
ATOM 17436 C CA . HIS A 1 10 ? 7.451 35.863 9.057 1.00 60.14 10 HIS A CA 10
ATOM 17437 C C . HIS A 1 10 ? 6.472 34.984 8.275 1.00 30.33 10 HIS A C 10
ATOM 17438 O O . HIS A 1 10 ? 5.330 34.779 8.710 1.00 53.00 10 HIS A O 10
ATOM 17453 N N . MET A 1 11 ? 6.886 34.536 7.077 1.00 44.13 11 MET A N 10
ATOM 17454 C CA . MET A 1 11 ? 6.088 33.614 6.251 1.00 63.13 11 MET A CA 10
ATOM 17455 C C . MET A 1 11 ? 6.125 32.204 6.877 1.00 24.44 11 MET A C 10
ATOM 17456 O O . MET A 1 11 ? 6.962 31.361 6.520 1.00 24.33 11 MET A O 10
ATOM 17470 N N . ASN A 1 12 ? 5.252 31.987 7.878 1.00 22.53 12 ASN A N 10
ATOM 17471 C CA . ASN A 1 12 ? 5.150 30.705 8.597 1.00 73.13 12 ASN A CA 10
ATOM 17472 C C . ASN A 1 12 ? 3.980 29.893 8.023 1.00 65.22 12 ASN A C 10
ATOM 17473 O O . ASN A 1 12 ? 2.808 30.235 8.216 1.00 12.04 12 ASN A O 10
ATOM 17484 N N . SER A 1 13 ? 4.327 28.852 7.250 1.00 23.31 13 SER A N 10
ATOM 17485 C CA . SER A 1 13 ? 3.365 27.969 6.584 1.00 52.45 13 SER A CA 10
ATOM 17486 C C . SER A 1 13 ? 4.102 26.734 6.045 1.00 53.44 13 SER A C 10
ATOM 17487 O O . SER A 1 13 ? 5.101 26.873 5.327 1.00 65.11 13 SER A O 10
ATOM 17495 N N . GLN A 1 14 ? 3.628 25.538 6.422 1.00 4.53 14 GLN A N 10
ATOM 17496 C CA . GLN A 1 14 ? 4.145 24.261 5.917 1.00 34.33 14 GLN A CA 10
ATOM 17497 C C . GLN A 1 14 ? 3.102 23.169 6.162 1.00 41.13 14 GLN A C 10
ATOM 17498 O O . GLN A 1 14 ? 2.779 22.842 7.307 1.00 13.05 14 GLN A O 10
ATOM 17512 N N . ARG A 1 15 ? 2.575 22.619 5.069 1.00 14.10 15 ARG A N 10
ATOM 17513 C CA . ARG A 1 15 ? 1.510 21.611 5.091 1.00 13.10 15 ARG A CA 10
ATOM 17514 C C . ARG A 1 15 ? 2.127 20.206 5.130 1.00 22.12 15 ARG A C 10
ATOM 17515 O O . ARG A 1 15 ? 3.336 20.036 4.934 1.00 72.20 15 ARG A O 10
ATOM 17536 N N . LEU A 1 16 ? 1.284 19.213 5.412 1.00 65.55 16 LEU A N 10
ATOM 17537 C CA . LEU A 1 16 ? 1.615 17.793 5.254 1.00 62.24 16 LEU A CA 10
ATOM 17538 C C . LEU A 1 16 ? 0.410 17.094 4.621 1.00 44.33 16 LEU A C 10
ATOM 17539 O O . LEU A 1 16 ? -0.748 17.427 4.938 1.00 71.22 16 LEU A O 10
ATOM 17555 N N . ILE A 1 17 ? 0.682 16.169 3.692 1.00 51.10 17 ILE A N 10
ATOM 17556 C CA . ILE A 1 17 ? -0.354 15.359 3.043 1.00 53.52 17 ILE A CA 10
ATOM 17557 C C . ILE A 1 17 ? -0.838 14.321 4.074 1.00 53.23 17 ILE A C 10
ATOM 17558 O O . ILE A 1 17 ? -0.200 13.279 4.286 1.00 62.31 17 ILE A O 10
ATOM 17574 N N . HIS A 1 18 ? -1.907 14.687 4.797 1.00 71.14 18 HIS A N 10
ATOM 17575 C CA . HIS A 1 18 ? -2.524 13.812 5.788 1.00 10.55 18 HIS A CA 10
ATOM 17576 C C . HIS A 1 18 ? -3.175 12.620 5.074 1.00 1.32 18 HIS A C 10
ATOM 17577 O O . HIS A 1 18 ? -3.929 12.793 4.109 1.00 61.55 18 HIS A O 10
ATOM 17592 N N . ILE A 1 19 ? -2.895 11.419 5.579 1.00 30.25 19 ILE A N 10
ATOM 17593 C CA . ILE A 1 19 ? -3.401 10.169 5.024 1.00 24.51 19 ILE A CA 10
ATOM 17594 C C . ILE A 1 19 ? -4.355 9.604 6.066 1.00 34.43 19 ILE A C 10
ATOM 17595 O O . ILE A 1 19 ? -3.987 9.446 7.237 1.00 4.24 19 ILE A O 10
ATOM 17611 N N . LYS A 1 20 ? -5.584 9.336 5.648 1.00 23.21 20 LYS A N 10
ATOM 17612 C CA . LYS A 1 20 ? -6.628 8.809 6.518 1.00 10.11 20 LYS A CA 10
ATOM 17613 C C . LYS A 1 20 ? -6.556 7.275 6.442 1.00 61.40 20 LYS A C 10
ATOM 17614 O O . LYS A 1 20 ? -5.960 6.726 5.506 1.00 42.43 20 LYS A O 10
ATOM 17633 N N . THR A 1 21 ? -7.110 6.588 7.433 1.00 24.12 21 THR A N 10
ATOM 17634 C CA . THR A 1 21 ? -7.168 5.124 7.447 1.00 55.43 21 THR A CA 10
ATOM 17635 C C . THR A 1 21 ? -8.548 4.688 7.939 1.00 33.31 21 THR A C 10
ATOM 17636 O O . THR A 1 21 ? -9.057 5.219 8.935 1.00 54.40 21 THR A O 10
ATOM 17647 N N . LEU A 1 22 ? -9.148 3.737 7.217 1.00 33.52 22 LEU A N 10
ATOM 17648 C CA . LEU A 1 22 ? -10.450 3.156 7.554 1.00 21.23 22 LEU A CA 10
ATOM 17649 C C . LEU A 1 22 ? -10.231 1.661 7.827 1.00 43.33 22 LEU A C 10
ATOM 17650 O O . LEU A 1 22 ? -9.460 1.008 7.103 1.00 34.04 22 LEU A O 10
ATOM 17666 N N . THR A 1 23 ? -10.902 1.127 8.856 1.00 25.20 23 THR A N 10
ATOM 17667 C CA . THR A 1 23 ? -10.865 -0.310 9.167 1.00 4.15 23 THR A CA 10
ATOM 17668 C C . THR A 1 23 ? -11.623 -1.109 8.091 1.00 61.33 23 THR A C 10
ATOM 17669 O O . THR A 1 23 ? -12.514 -0.571 7.411 1.00 23.33 23 THR A O 10
ATOM 17680 N N . THR A 1 24 ? -11.269 -2.386 7.951 1.00 51.33 24 THR A N 10
ATOM 17681 C CA . THR A 1 24 ? -11.832 -3.295 6.946 1.00 43.33 24 THR A CA 10
ATOM 17682 C C . THR A 1 24 ? -12.247 -4.615 7.639 1.00 61.32 24 THR A C 10
ATOM 17683 O O . THR A 1 24 ? -11.613 -5.004 8.631 1.00 4.45 24 THR A O 10
ATOM 17694 N N . PRO A 1 25 ? -13.308 -5.330 7.130 1.00 55.32 25 PRO A N 10
ATOM 17695 C CA . PRO A 1 25 ? -13.778 -6.606 7.736 1.00 21.03 25 PRO A CA 10
ATOM 17696 C C . PRO A 1 25 ? -12.788 -7.785 7.531 1.00 31.20 25 PRO A C 10
ATOM 17697 O O . PRO A 1 25 ? -12.965 -8.858 8.119 1.00 30.45 25 PRO A O 10
ATOM 17708 N N . ASN A 1 26 ? -11.757 -7.573 6.683 1.00 71.15 26 ASN A N 10
ATOM 17709 C CA . ASN A 1 26 ? -10.671 -8.548 6.464 1.00 64.11 26 ASN A CA 10
ATOM 17710 C C . ASN A 1 26 ? -9.423 -8.117 7.267 1.00 5.21 26 ASN A C 10
ATOM 17711 O O . ASN A 1 26 ? -8.976 -6.970 7.158 1.00 3.43 26 ASN A O 10
ATOM 17722 N N . GLU A 1 27 ? -8.878 -9.055 8.061 1.00 24.31 27 GLU A N 10
ATOM 17723 C CA . GLU A 1 27 ? -7.737 -8.820 8.980 1.00 24.53 27 GLU A CA 10
ATOM 17724 C C . GLU A 1 27 ? -6.406 -8.539 8.244 1.00 73.02 27 GLU A C 10
ATOM 17725 O O . GLU A 1 27 ? -5.576 -7.750 8.721 1.00 23.13 27 GLU A O 10
ATOM 17737 N N . ASN A 1 28 ? -6.201 -9.209 7.103 1.00 51.33 28 ASN A N 10
ATOM 17738 C CA . ASN A 1 28 ? -4.982 -9.043 6.278 1.00 44.01 28 ASN A CA 10
ATOM 17739 C C . ASN A 1 28 ? -5.052 -7.756 5.439 1.00 20.31 28 ASN A C 10
ATOM 17740 O O . ASN A 1 28 ? -4.030 -7.287 4.939 1.00 35.02 28 ASN A O 10
ATOM 17751 N N . ALA A 1 29 ? -6.262 -7.186 5.310 1.00 51.11 29 ALA A N 10
ATOM 17752 C CA . ALA A 1 29 ? -6.517 -5.973 4.511 1.00 21.32 29 ALA A CA 10
ATOM 17753 C C . ALA A 1 29 ? -6.648 -4.753 5.430 1.00 4.52 29 ALA A C 10
ATOM 17754 O O . ALA A 1 29 ? -7.019 -4.898 6.599 1.00 12.10 29 ALA A O 10
ATOM 17761 N N . LEU A 1 30 ? -6.294 -3.572 4.902 1.00 10.04 30 LEU A N 10
ATOM 17762 C CA . LEU A 1 30 ? -6.509 -2.276 5.574 1.00 2.23 30 LEU A CA 10
ATOM 17763 C C . LEU A 1 30 ? -6.440 -1.178 4.519 1.00 52.50 30 LEU A C 10
ATOM 17764 O O . LEU A 1 30 ? -5.411 -1.033 3.841 1.00 2.32 30 LEU A O 10
ATOM 17780 N N . LYS A 1 31 ? -7.539 -0.430 4.343 1.00 53.53 31 LYS A N 10
ATOM 17781 C CA . LYS A 1 31 ? -7.605 0.631 3.332 1.00 52.41 31 LYS A CA 10
ATOM 17782 C C . LYS A 1 31 ? -7.151 1.982 3.933 1.00 33.41 31 LYS A C 10
ATOM 17783 O O . LYS A 1 31 ? -7.568 2.374 5.029 1.00 3.40 31 LYS A O 10
ATOM 17802 N N . PHE A 1 32 ? -6.248 2.652 3.212 1.00 30.22 32 PHE A N 10
ATOM 17803 C CA . PHE A 1 32 ? -5.766 3.996 3.535 1.00 33.34 32 PHE A CA 10
ATOM 17804 C C . PHE A 1 32 ? -6.442 4.962 2.571 1.00 72.02 32 PHE A C 10
ATOM 17805 O O . PHE A 1 32 ? -6.248 4.854 1.361 1.00 43.53 32 PHE A O 10
ATOM 17822 N N . LEU A 1 33 ? -7.208 5.916 3.100 1.00 64.01 33 LEU A N 10
ATOM 17823 C CA . LEU A 1 33 ? -8.040 6.798 2.281 1.00 73.02 33 LEU A CA 10
ATOM 17824 C C . LEU A 1 33 ? -7.294 8.128 2.083 1.00 4.30 33 LEU A C 10
ATOM 17825 O O . LEU A 1 33 ? -6.903 8.784 3.050 1.00 41.21 33 LEU A O 10
ATOM 17841 N N . SER A 1 34 ? -7.085 8.500 0.818 1.00 44.34 34 SER A N 10
ATOM 17842 C CA . SER A 1 34 ? -6.419 9.748 0.441 1.00 3.11 34 SER A CA 10
ATOM 17843 C C . SER A 1 34 ? -7.486 10.843 0.291 1.00 10.31 34 SER A C 10
ATOM 17844 O O . SER A 1 34 ? -8.262 10.846 -0.667 1.00 60.32 34 SER A O 10
ATOM 17852 N N . THR A 1 35 ? -7.534 11.750 1.280 1.00 62.12 35 THR A N 10
ATOM 17853 C CA . THR A 1 35 ? -8.572 12.800 1.370 1.00 51.11 35 THR A CA 10
ATOM 17854 C C . THR A 1 35 ? -7.961 14.166 1.759 1.00 70.53 35 THR A C 10
ATOM 17855 O O . THR A 1 35 ? -8.686 15.138 2.012 1.00 45.34 35 THR A O 10
ATOM 17866 N N . ASP A 1 36 ? -6.622 14.232 1.785 1.00 43.31 36 ASP A N 10
ATOM 17867 C CA . ASP A 1 36 ? -5.867 15.474 2.034 1.00 33.41 36 ASP A CA 10
ATOM 17868 C C . ASP A 1 36 ? -4.584 15.427 1.201 1.00 41.32 36 ASP A C 10
ATOM 17869 O O . ASP A 1 36 ? -3.974 14.358 1.063 1.00 74.32 36 ASP A O 10
ATOM 17878 N N . GLY A 1 37 ? -4.197 16.581 0.640 1.00 2.15 37 GLY A N 10
ATOM 17879 C CA . GLY A 1 37 ? -3.086 16.670 -0.292 1.00 22.21 37 GLY A CA 10
ATOM 17880 C C . GLY A 1 37 ? -3.524 16.281 -1.692 1.00 42.34 37 GLY A C 10
ATOM 17881 O O . GLY A 1 37 ? -4.001 17.125 -2.452 1.00 65.54 37 GLY A O 10
ATOM 17885 N N . GLU A 1 38 ? -3.409 14.984 -2.007 1.00 10.21 38 GLU A N 10
ATOM 17886 C CA . GLU A 1 38 ? -3.809 14.407 -3.311 1.00 53.34 38 GLU A CA 10
ATOM 17887 C C . GLU A 1 38 ? -4.616 13.110 -3.088 1.00 33.22 38 GLU A C 10
ATOM 17888 O O . GLU A 1 38 ? -4.865 12.700 -1.946 1.00 62.53 38 GLU A O 10
ATOM 17900 N N . MET A 1 39 ? -5.026 12.492 -4.207 1.00 14.02 39 MET A N 10
ATOM 17901 C CA . MET A 1 39 ? -5.454 11.082 -4.264 1.00 24.41 39 MET A CA 10
ATOM 17902 C C . MET A 1 39 ? -4.413 10.290 -5.076 1.00 52.30 39 MET A C 10
ATOM 17903 O O . MET A 1 39 ? -3.621 10.876 -5.832 1.00 70.34 39 MET A O 10
ATOM 17917 N N . LEU A 1 40 ? -4.441 8.968 -4.918 1.00 42.03 40 LEU A N 10
ATOM 17918 C CA . LEU A 1 40 ? -3.458 8.046 -5.527 1.00 21.11 40 LEU A CA 10
ATOM 17919 C C . LEU A 1 40 ? -3.640 7.945 -7.050 1.00 23.31 40 LEU A C 10
ATOM 17920 O O . LEU A 1 40 ? -2.665 7.868 -7.811 1.00 53.32 40 LEU A O 10
ATOM 17936 N N . GLN A 1 41 ? -4.906 7.941 -7.463 1.00 35.12 41 GLN A N 10
ATOM 17937 C CA . GLN A 1 41 ? -5.320 7.814 -8.863 1.00 31.33 41 GLN A CA 10
ATOM 17938 C C . GLN A 1 41 ? -6.631 8.607 -9.039 1.00 41.24 41 GLN A C 10
ATOM 17939 O O . GLN A 1 41 ? -7.468 8.607 -8.132 1.00 75.32 41 GLN A O 10
ATOM 17953 N N . THR A 1 42 ? -6.778 9.306 -10.183 1.00 5.43 42 THR A N 10
ATOM 17954 C CA . THR A 1 42 ? -7.937 10.181 -10.465 1.00 22.03 42 THR A CA 10
ATOM 17955 C C . THR A 1 42 ? -9.257 9.365 -10.443 1.00 4.01 42 THR A C 10
ATOM 17956 O O . THR A 1 42 ? -9.506 8.578 -11.358 1.00 14.25 42 THR A O 10
ATOM 17967 N N . ARG A 1 43 ? -10.072 9.572 -9.377 1.00 33.34 43 ARG A N 10
ATOM 17968 C CA . ARG A 1 43 ? -11.227 8.709 -9.041 1.00 63.41 43 ARG A CA 10
ATOM 17969 C C . ARG A 1 43 ? -12.222 8.578 -10.211 1.00 1.32 43 ARG A C 10
ATOM 17970 O O . ARG A 1 43 ? -12.950 9.527 -10.550 1.00 31.24 43 ARG A O 10
ATOM 17991 N N . GLY A 1 44 ? -12.214 7.385 -10.817 1.00 74.34 44 GLY A N 10
ATOM 17992 C CA . GLY A 1 44 ? -13.040 7.076 -11.981 1.00 45.52 44 GLY A CA 10
ATOM 17993 C C . GLY A 1 44 ? -12.605 5.809 -12.706 1.00 41.24 44 GLY A C 10
ATOM 17994 O O . GLY A 1 44 ? -13.301 5.362 -13.623 1.00 32.40 44 GLY A O 10
ATOM 17998 N N . SER A 1 45 ? -11.447 5.243 -12.312 1.00 22.11 45 SER A N 10
ATOM 17999 C CA . SER A 1 45 ? -10.922 3.977 -12.868 1.00 3.34 45 SER A CA 10
ATOM 18000 C C . SER A 1 45 ? -11.159 2.815 -11.864 1.00 22.34 45 SER A C 10
ATOM 18001 O O . SER A 1 45 ? -11.921 2.957 -10.896 1.00 73.23 45 SER A O 10
ATOM 18009 N N . LYS A 1 46 ? -10.525 1.662 -12.132 1.00 12.45 46 LYS A N 10
ATOM 18010 C CA . LYS A 1 46 ? -10.614 0.442 -11.301 1.00 34.25 46 LYS A CA 10
ATOM 18011 C C . LYS A 1 46 ? -9.449 0.363 -10.280 1.00 5.44 46 LYS A C 10
ATOM 18012 O O . LYS A 1 46 ? -8.564 1.229 -10.250 1.00 20.51 46 LYS A O 10
ATOM 18031 N N . SER A 1 47 ? -9.472 -0.704 -9.464 1.00 10.11 47 SER A N 10
ATOM 18032 C CA . SER A 1 47 ? -8.389 -1.045 -8.529 1.00 3.24 47 SER A CA 10
ATOM 18033 C C . SER A 1 47 ? -7.389 -2.005 -9.213 1.00 33.43 47 SER A C 10
ATOM 18034 O O . SER A 1 47 ? -7.791 -3.022 -9.787 1.00 23.32 47 SER A O 10
ATOM 18042 N N . ILE A 1 48 ? -6.090 -1.656 -9.150 1.00 2.22 48 ILE A N 10
ATOM 18043 C CA . ILE A 1 48 ? -4.990 -2.430 -9.767 1.00 23.12 48 ILE A CA 10
ATOM 18044 C C . ILE A 1 48 ? -4.356 -3.345 -8.696 1.00 24.21 48 ILE A C 10
ATOM 18045 O O . ILE A 1 48 ? -3.848 -2.848 -7.695 1.00 55.32 48 ILE A O 10
ATOM 18061 N N . VAL A 1 49 ? -4.381 -4.678 -8.894 1.00 72.41 49 VAL A N 10
ATOM 18062 C CA . VAL A 1 49 ? -3.807 -5.627 -7.916 1.00 63.00 49 VAL A CA 10
ATOM 18063 C C . VAL A 1 49 ? -2.330 -5.915 -8.271 1.00 73.32 49 VAL A C 10
ATOM 18064 O O . VAL A 1 49 ? -2.044 -6.529 -9.298 1.00 61.14 49 VAL A O 10
ATOM 18077 N N . ILE A 1 50 ? -1.405 -5.418 -7.430 1.00 34.05 50 ILE A N 10
ATOM 18078 C CA . ILE A 1 50 ? 0.046 -5.653 -7.552 1.00 20.41 50 ILE A CA 10
ATOM 18079 C C . ILE A 1 50 ? 0.463 -6.726 -6.529 1.00 41.23 50 ILE A C 10
ATOM 18080 O O . ILE A 1 50 ? 0.461 -6.471 -5.327 1.00 11.52 50 ILE A O 10
ATOM 18096 N N . LYS A 1 51 ? 0.815 -7.922 -7.012 1.00 4.14 51 LYS A N 10
ATOM 18097 C CA . LYS A 1 51 ? 1.231 -9.051 -6.154 1.00 4.11 51 LYS A CA 10
ATOM 18098 C C . LYS A 1 51 ? 2.759 -9.056 -6.002 1.00 72.12 51 LYS A C 10
ATOM 18099 O O . LYS A 1 51 ? 3.474 -8.613 -6.911 1.00 4.13 51 LYS A O 10
ATOM 18118 N N . ASN A 1 52 ? 3.255 -9.572 -4.858 1.00 60.52 52 ASN A N 10
ATOM 18119 C CA . ASN A 1 52 ? 4.704 -9.663 -4.566 1.00 54.21 52 ASN A CA 10
ATOM 18120 C C . ASN A 1 52 ? 5.426 -10.660 -5.503 1.00 4.15 52 ASN A C 10
ATOM 18121 O O . ASN A 1 52 ? 6.637 -10.558 -5.721 1.00 24.24 52 ASN A O 10
ATOM 18132 N N . THR A 1 53 ? 4.656 -11.621 -6.040 1.00 42.32 53 THR A N 10
ATOM 18133 C CA . THR A 1 53 ? 5.158 -12.665 -6.957 1.00 3.23 53 THR A CA 10
ATOM 18134 C C . THR A 1 53 ? 5.203 -12.175 -8.425 1.00 24.51 53 THR A C 10
ATOM 18135 O O . THR A 1 53 ? 5.730 -12.873 -9.305 1.00 21.14 53 THR A O 10
ATOM 18146 N N . ASP A 1 54 ? 4.663 -10.974 -8.688 1.00 45.32 54 ASP A N 10
ATOM 18147 C CA . ASP A 1 54 ? 4.669 -10.359 -10.032 1.00 42.43 54 ASP A CA 10
ATOM 18148 C C . ASP A 1 54 ? 5.587 -9.131 -10.037 1.00 73.24 54 ASP A C 10
ATOM 18149 O O . ASP A 1 54 ? 5.131 -8.011 -9.771 1.00 11.22 54 ASP A O 10
ATOM 18158 N N . GLU A 1 55 ? 6.888 -9.369 -10.331 1.00 4.12 55 GLU A N 10
ATOM 18159 C CA . GLU A 1 55 ? 7.932 -8.321 -10.403 1.00 31.01 55 GLU A CA 10
ATOM 18160 C C . GLU A 1 55 ? 7.515 -7.166 -11.334 1.00 75.21 55 GLU A C 10
ATOM 18161 O O . GLU A 1 55 ? 7.806 -6.022 -11.045 1.00 74.32 55 GLU A O 10
ATOM 18173 N N . ASN A 1 56 ? 6.791 -7.509 -12.422 1.00 21.11 56 ASN A N 10
ATOM 18174 C CA . ASN A 1 56 ? 6.331 -6.561 -13.451 1.00 54.42 56 ASN A CA 10
ATOM 18175 C C . ASN A 1 56 ? 5.475 -5.441 -12.830 1.00 32.21 56 ASN A C 10
ATOM 18176 O O . ASN A 1 56 ? 5.781 -4.255 -12.981 1.00 5.03 56 ASN A O 10
ATOM 18187 N N . LEU A 1 57 ? 4.440 -5.855 -12.079 1.00 24.21 57 LEU A N 10
ATOM 18188 C CA . LEU A 1 57 ? 3.463 -4.940 -11.457 1.00 71.20 57 LEU A CA 10
ATOM 18189 C C . LEU A 1 57 ? 4.136 -4.041 -10.393 1.00 30.43 57 LEU A C 10
ATOM 18190 O O . LEU A 1 57 ? 3.783 -2.866 -10.244 1.00 3.15 57 LEU A O 10
ATOM 18206 N N . ILE A 1 58 ? 5.137 -4.616 -9.697 1.00 3.11 58 ILE A N 10
ATOM 18207 C CA . ILE A 1 58 ? 5.914 -3.933 -8.643 1.00 42.42 58 ILE A CA 10
ATOM 18208 C C . ILE A 1 58 ? 6.824 -2.850 -9.267 1.00 74.03 58 ILE A C 10
ATOM 18209 O O . ILE A 1 58 ? 6.844 -1.706 -8.809 1.00 23.41 58 ILE A O 10
ATOM 18225 N N . ASN A 1 59 ? 7.537 -3.241 -10.344 1.00 41.34 59 ASN A N 10
ATOM 18226 C CA . ASN A 1 59 ? 8.513 -2.386 -11.059 1.00 23.14 59 ASN A CA 10
ATOM 18227 C C . ASN A 1 59 ? 7.865 -1.139 -11.680 1.00 24.33 59 ASN A C 10
ATOM 18228 O O . ASN A 1 59 ? 8.572 -0.175 -11.998 1.00 30.54 59 ASN A O 10
ATOM 18239 N N . HIS A 1 60 ? 6.527 -1.161 -11.865 1.00 4.31 60 HIS A N 10
ATOM 18240 C CA . HIS A 1 60 ? 5.778 0.027 -12.303 1.00 14.22 60 HIS A CA 10
ATOM 18241 C C . HIS A 1 60 ? 5.765 1.076 -11.179 1.00 21.25 60 HIS A C 10
ATOM 18242 O O . HIS A 1 60 ? 6.156 2.231 -11.374 1.00 50.14 60 HIS A O 10
ATOM 18257 N N . SER A 1 61 ? 5.302 0.643 -10.007 1.00 72.22 61 SER A N 10
ATOM 18258 C CA . SER A 1 61 ? 5.051 1.521 -8.864 1.00 4.34 61 SER A CA 10
ATOM 18259 C C . SER A 1 61 ? 6.266 1.544 -7.928 1.00 54.42 61 SER A C 10
ATOM 18260 O O . SER A 1 61 ? 6.528 0.558 -7.232 1.00 60.12 61 SER A O 10
ATOM 18268 N N . LYS A 1 62 ? 7.006 2.673 -7.918 1.00 3.44 62 LYS A N 10
ATOM 18269 C CA . LYS A 1 62 ? 8.132 2.889 -6.987 1.00 52.13 62 LYS A CA 10
ATOM 18270 C C . LYS A 1 62 ? 7.628 2.797 -5.527 1.00 4.23 62 LYS A C 10
ATOM 18271 O O . LYS A 1 62 ? 8.337 2.303 -4.651 1.00 42.51 62 LYS A O 10
ATOM 18290 N N . LEU A 1 63 ? 6.365 3.241 -5.318 1.00 12.23 63 LEU A N 10
ATOM 18291 C CA . LEU A 1 63 ? 5.662 3.190 -4.021 1.00 70.44 63 LEU A CA 10
ATOM 18292 C C . LEU A 1 63 ? 5.555 1.740 -3.519 1.00 14.25 63 LEU A C 10
ATOM 18293 O O . LEU A 1 63 ? 5.842 1.460 -2.356 1.00 71.22 63 LEU A O 10
ATOM 18309 N N . ALA A 1 64 ? 5.146 0.831 -4.437 1.00 55.44 64 ALA A N 10
ATOM 18310 C CA . ALA A 1 64 ? 5.017 -0.612 -4.163 1.00 42.43 64 ALA A CA 10
ATOM 18311 C C . ALA A 1 64 ? 6.354 -1.195 -3.697 1.00 23.42 64 ALA A C 10
ATOM 18312 O O . ALA A 1 64 ? 6.417 -1.892 -2.684 1.00 3.22 64 ALA A O 10
ATOM 18319 N N . GLN A 1 65 ? 7.414 -0.837 -4.445 1.00 42.41 65 GLN A N 10
ATOM 18320 C CA . GLN A 1 65 ? 8.793 -1.296 -4.202 1.00 70.21 65 GLN A CA 10
ATOM 18321 C C . GLN A 1 65 ? 9.268 -0.892 -2.795 1.00 4.42 65 GLN A C 10
ATOM 18322 O O . GLN A 1 65 ? 9.942 -1.675 -2.113 1.00 13.24 65 GLN A O 10
ATOM 18336 N N . GLN A 1 66 ? 8.902 0.339 -2.377 1.00 60.13 66 GLN A N 10
ATOM 18337 C CA . GLN A 1 66 ? 9.198 0.851 -1.034 1.00 21.53 66 GLN A CA 10
ATOM 18338 C C . GLN A 1 66 ? 8.421 0.063 0.038 1.00 22.23 66 GLN A C 10
ATOM 18339 O O . GLN A 1 66 ? 9.023 -0.337 1.013 1.00 43.23 66 GLN A O 10
ATOM 18353 N N . ILE A 1 67 ? 7.100 -0.193 -0.170 1.00 63.13 67 ILE A N 10
ATOM 18354 C CA . ILE A 1 67 ? 6.243 -0.914 0.818 1.00 14.42 67 ILE A CA 10
ATOM 18355 C C . ILE A 1 67 ? 6.819 -2.325 1.117 1.00 43.24 67 ILE A C 10
ATOM 18356 O O . ILE A 1 67 ? 6.902 -2.740 2.284 1.00 32.31 67 ILE A O 10
ATOM 18372 N N . PHE A 1 68 ? 7.246 -3.029 0.045 1.00 74.41 68 PHE A N 10
ATOM 18373 C CA . PHE A 1 68 ? 7.902 -4.352 0.148 1.00 24.34 68 PHE A CA 10
ATOM 18374 C C . PHE A 1 68 ? 9.303 -4.237 0.794 1.00 54.14 68 PHE A C 10
ATOM 18375 O O . PHE A 1 68 ? 9.740 -5.154 1.493 1.00 40.32 68 PHE A O 10
ATOM 18392 N N . LEU A 1 69 ? 10.003 -3.108 0.553 1.00 23.13 69 LEU A N 10
ATOM 18393 C CA . LEU A 1 69 ? 11.315 -2.810 1.179 1.00 41.32 69 LEU A CA 10
ATOM 18394 C C . LEU A 1 69 ? 11.156 -2.562 2.696 1.00 15.23 69 LEU A C 10
ATOM 18395 O O . LEU A 1 69 ? 12.037 -2.922 3.482 1.00 5.22 69 LEU A O 10
ATOM 18411 N N . GLN A 1 70 ? 10.024 -1.946 3.100 1.00 55.34 70 GLN A N 10
ATOM 18412 C CA . GLN A 1 70 ? 9.755 -1.624 4.513 1.00 4.01 70 GLN A CA 10
ATOM 18413 C C . GLN A 1 70 ? 9.368 -2.897 5.277 1.00 75.34 70 GLN A C 10
ATOM 18414 O O . GLN A 1 70 ? 9.808 -3.117 6.415 1.00 13.13 70 GLN A O 10
ATOM 18428 N N . CYS A 1 71 ? 8.545 -3.734 4.623 1.00 51.35 71 CYS A N 10
ATOM 18429 C CA . CYS A 1 71 ? 8.001 -4.968 5.197 1.00 23.22 71 CYS A CA 10
ATOM 18430 C C . CYS A 1 71 ? 7.743 -5.975 4.045 1.00 10.40 71 CYS A C 10
ATOM 18431 O O . CYS A 1 71 ? 6.748 -5.834 3.321 1.00 53.34 71 CYS A O 10
ATOM 18439 N N . PRO A 1 72 ? 8.654 -6.982 3.820 1.00 61.44 72 PRO A N 10
ATOM 18440 C CA . PRO A 1 72 ? 8.458 -8.059 2.792 1.00 42.34 72 PRO A CA 10
ATOM 18441 C C . PRO A 1 72 ? 7.294 -9.039 3.105 1.00 63.30 72 PRO A C 10
ATOM 18442 O O . PRO A 1 72 ? 7.048 -9.978 2.337 1.00 10.23 72 PRO A O 10
ATOM 18453 N N . GLY A 1 73 ? 6.570 -8.801 4.222 1.00 14.41 73 GLY A N 10
ATOM 18454 C CA . GLY A 1 73 ? 5.443 -9.646 4.630 1.00 42.31 73 GLY A CA 10
ATOM 18455 C C . GLY A 1 73 ? 4.150 -9.334 3.890 1.00 71.45 73 GLY A C 10
ATOM 18456 O O . GLY A 1 73 ? 3.153 -10.036 4.077 1.00 23.20 73 GLY A O 10
ATOM 18460 N N . VAL A 1 74 ? 4.160 -8.278 3.058 1.00 32.54 74 VAL A N 10
ATOM 18461 C CA . VAL A 1 74 ? 3.001 -7.890 2.240 1.00 64.53 74 VAL A CA 10
ATOM 18462 C C . VAL A 1 74 ? 2.827 -8.874 1.056 1.00 43.03 74 VAL A C 10
ATOM 18463 O O . VAL A 1 74 ? 3.776 -9.122 0.303 1.00 74.45 74 VAL A O 10
ATOM 18476 N N . GLU A 1 75 ? 1.605 -9.433 0.920 1.00 14.43 75 GLU A N 10
ATOM 18477 C CA . GLU A 1 75 ? 1.267 -10.439 -0.111 1.00 31.31 75 GLU A CA 10
ATOM 18478 C C . GLU A 1 75 ? 0.884 -9.757 -1.439 1.00 50.44 75 GLU A C 10
ATOM 18479 O O . GLU A 1 75 ? 1.332 -10.164 -2.521 1.00 54.32 75 GLU A O 10
ATOM 18491 N N . SER A 1 76 ? 0.042 -8.719 -1.339 1.00 61.35 76 SER A N 10
ATOM 18492 C CA . SER A 1 76 ? -0.428 -7.944 -2.497 1.00 13.13 76 SER A CA 10
ATOM 18493 C C . SER A 1 76 ? -0.881 -6.540 -2.070 1.00 61.33 76 SER A C 10
ATOM 18494 O O . SER A 1 76 ? -1.068 -6.250 -0.887 1.00 71.04 76 SER A O 10
ATOM 18502 N N . LEU A 1 77 ? -1.047 -5.680 -3.073 1.00 74.13 77 LEU A N 10
ATOM 18503 C CA . LEU A 1 77 ? -1.498 -4.301 -2.921 1.00 62.12 77 LEU A CA 10
ATOM 18504 C C . LEU A 1 77 ? -2.701 -4.116 -3.844 1.00 64.01 77 LEU A C 10
ATOM 18505 O O . LEU A 1 77 ? -2.624 -4.435 -5.025 1.00 50.13 77 LEU A O 10
ATOM 18521 N N . MET A 1 78 ? -3.806 -3.621 -3.308 1.00 4.12 78 MET A N 10
ATOM 18522 C CA . MET A 1 78 ? -4.983 -3.265 -4.107 1.00 61.45 78 MET A CA 10
ATOM 18523 C C . MET A 1 78 ? -4.995 -1.744 -4.230 1.00 11.43 78 MET A C 10
ATOM 18524 O O . MET A 1 78 ? -5.415 -1.029 -3.305 1.00 63.23 78 MET A O 10
ATOM 18538 N N . ILE A 1 79 ? -4.459 -1.266 -5.359 1.00 51.40 79 ILE A N 10
ATOM 18539 C CA . ILE A 1 79 ? -4.277 0.156 -5.636 1.00 20.02 79 ILE A CA 10
ATOM 18540 C C . ILE A 1 79 ? -5.626 0.752 -6.049 1.00 3.52 79 ILE A C 10
ATOM 18541 O O . ILE A 1 79 ? -6.059 0.576 -7.190 1.00 2.43 79 ILE A O 10
ATOM 18557 N N . GLY A 1 80 ? -6.289 1.437 -5.116 1.00 35.12 80 GLY A N 10
ATOM 18558 C CA . GLY A 1 80 ? -7.545 2.110 -5.420 1.00 64.14 80 GLY A CA 10
ATOM 18559 C C . GLY A 1 80 ? -7.280 3.512 -5.934 1.00 1.13 80 GLY A C 10
ATOM 18560 O O . GLY A 1 80 ? -6.119 3.967 -5.969 1.00 33.23 80 GLY A O 10
ATOM 18564 N N . ASP A 1 81 ? -8.336 4.190 -6.359 1.00 43.43 81 ASP A N 10
ATOM 18565 C CA . ASP A 1 81 ? -8.247 5.574 -6.815 1.00 14.43 81 ASP A CA 10
ATOM 18566 C C . ASP A 1 81 ? -8.128 6.509 -5.612 1.00 21.02 81 ASP A C 10
ATOM 18567 O O . ASP A 1 81 ? -7.163 7.275 -5.473 1.00 13.44 81 ASP A O 10
ATOM 18576 N N . ASP A 1 82 ? -9.119 6.400 -4.728 1.00 51.15 82 ASP A N 10
ATOM 18577 C CA . ASP A 1 82 ? -9.270 7.280 -3.561 1.00 33.34 82 ASP A CA 10
ATOM 18578 C C . ASP A 1 82 ? -8.789 6.580 -2.270 1.00 33.52 82 ASP A C 10
ATOM 18579 O O . ASP A 1 82 ? -8.675 7.220 -1.227 1.00 65.13 82 ASP A O 10
ATOM 18588 N N . PHE A 1 83 ? -8.473 5.271 -2.359 1.00 74.55 83 PHE A N 10
ATOM 18589 C CA . PHE A 1 83 ? -8.073 4.445 -1.193 1.00 40.23 83 PHE A CA 10
ATOM 18590 C C . PHE A 1 83 ? -6.920 3.487 -1.573 1.00 14.00 83 PHE A C 10
ATOM 18591 O O . PHE A 1 83 ? -6.566 3.382 -2.744 1.00 74.02 83 PHE A O 10
ATOM 18608 N N . LEU A 1 84 ? -6.345 2.787 -0.573 1.00 75.22 84 LEU A N 10
ATOM 18609 C CA . LEU A 1 84 ? -5.273 1.796 -0.801 1.00 73.42 84 LEU A CA 10
ATOM 18610 C C . LEU A 1 84 ? -5.430 0.619 0.164 1.00 41.53 84 LEU A C 10
ATOM 18611 O O . LEU A 1 84 ? -5.116 0.742 1.346 1.00 62.53 84 LEU A O 10
ATOM 18627 N N . THR A 1 85 ? -5.869 -0.532 -0.356 1.00 3.11 85 THR A N 10
ATOM 18628 C CA . THR A 1 85 ? -6.141 -1.719 0.462 1.00 10.15 85 THR A CA 10
ATOM 18629 C C . THR A 1 85 ? -4.907 -2.633 0.436 1.00 54.44 85 THR A C 10
ATOM 18630 O O . THR A 1 85 ? -4.643 -3.312 -0.556 1.00 33.32 85 THR A O 10
ATOM 18641 N N . ILE A 1 86 ? -4.145 -2.612 1.533 1.00 5.54 86 ILE A N 10
ATOM 18642 C CA . ILE A 1 86 ? -2.896 -3.372 1.662 1.00 32.51 86 ILE A CA 10
ATOM 18643 C C . ILE A 1 86 ? -3.228 -4.767 2.190 1.00 51.24 86 ILE A C 10
ATOM 18644 O O . ILE A 1 86 ? -3.847 -4.892 3.241 1.00 53.02 86 ILE A O 10
ATOM 18660 N N . ASN A 1 87 ? -2.839 -5.801 1.437 1.00 34.34 87 ASN A N 10
ATOM 18661 C CA . ASN A 1 87 ? -3.071 -7.206 1.807 1.00 14.14 87 ASN A CA 10
ATOM 18662 C C . ASN A 1 87 ? -1.725 -7.824 2.204 1.00 45.24 87 ASN A C 10
ATOM 18663 O O . ASN A 1 87 ? -0.828 -7.947 1.375 1.00 31.51 87 ASN A O 10
ATOM 18674 N N . LYS A 1 88 ? -1.580 -8.182 3.482 1.00 34.12 88 LYS A N 10
ATOM 18675 C CA . LYS A 1 88 ? -0.317 -8.706 4.043 1.00 61.20 88 LYS A CA 10
ATOM 18676 C C . LYS A 1 88 ? -0.541 -10.089 4.667 1.00 53.44 88 LYS A C 10
ATOM 18677 O O . LYS A 1 88 ? -1.665 -10.592 4.689 1.00 72.40 88 LYS A O 10
ATOM 18696 N N . ASP A 1 89 ? 0.543 -10.694 5.166 1.00 75.03 89 ASP A N 10
ATOM 18697 C CA . ASP A 1 89 ? 0.501 -12.015 5.819 1.00 40.31 89 ASP A CA 10
ATOM 18698 C C . ASP A 1 89 ? -0.055 -11.882 7.244 1.00 32.12 89 ASP A C 10
ATOM 18699 O O . ASP A 1 89 ? 0.343 -10.978 7.981 1.00 71.22 89 ASP A O 10
ATOM 18708 N N . ARG A 1 90 ? -0.943 -12.810 7.631 1.00 1.34 90 ARG A N 10
ATOM 18709 C CA . ARG A 1 90 ? -1.712 -12.721 8.888 1.00 21.43 90 ARG A CA 10
ATOM 18710 C C . ARG A 1 90 ? -0.825 -12.869 10.147 1.00 42.32 90 ARG A C 10
ATOM 18711 O O . ARG A 1 90 ? -1.216 -12.427 11.230 1.00 13.21 90 ARG A O 10
ATOM 18732 N N . MET A 1 91 ? 0.365 -13.494 10.004 1.00 22.45 91 MET A N 10
ATOM 18733 C CA . MET A 1 91 ? 1.340 -13.632 11.113 1.00 35.31 91 MET A CA 10
ATOM 18734 C C . MET A 1 91 ? 2.145 -12.326 11.305 1.00 44.21 91 MET A C 10
ATOM 18735 O O . MET A 1 91 ? 2.674 -12.067 12.390 1.00 31.51 91 MET A O 10
ATOM 18749 N N . VAL A 1 92 ? 2.218 -11.506 10.238 1.00 34.42 92 VAL A N 10
ATOM 18750 C CA . VAL A 1 92 ? 2.884 -10.184 10.259 1.00 42.45 92 VAL A CA 10
ATOM 18751 C C . VAL A 1 92 ? 1.837 -9.128 10.675 1.00 70.53 92 VAL A C 10
ATOM 18752 O O . VAL A 1 92 ? 0.672 -9.232 10.279 1.00 73.54 92 VAL A O 10
ATOM 18765 N N . HIS A 1 93 ? 2.235 -8.131 11.483 1.00 34.44 93 HIS A N 10
ATOM 18766 C CA . HIS A 1 93 ? 1.287 -7.165 12.099 1.00 74.32 93 HIS A CA 10
ATOM 18767 C C . HIS A 1 93 ? 1.429 -5.741 11.518 1.00 1.43 93 HIS A C 10
ATOM 18768 O O . HIS A 1 93 ? 2.491 -5.371 11.013 1.00 72.22 93 HIS A O 10
ATOM 18783 N N . TRP A 1 94 ? 0.337 -4.945 11.650 1.00 71.24 94 TRP A N 10
ATOM 18784 C CA . TRP A 1 94 ? 0.234 -3.571 11.096 1.00 2.54 94 TRP A CA 10
ATOM 18785 C C . TRP A 1 94 ? 1.122 -2.560 11.835 1.00 11.43 94 TRP A C 10
ATOM 18786 O O . TRP A 1 94 ? 1.506 -1.550 11.250 1.00 24.13 94 TRP A O 10
ATOM 18807 N N . ASN A 1 95 ? 1.448 -2.830 13.113 1.00 31.02 95 ASN A N 10
ATOM 18808 C CA . ASN A 1 95 ? 2.264 -1.906 13.941 1.00 71.52 95 ASN A CA 10
ATOM 18809 C C . ASN A 1 95 ? 3.648 -1.660 13.298 1.00 45.41 95 ASN A C 10
ATOM 18810 O O . ASN A 1 95 ? 4.281 -0.626 13.529 1.00 34.54 95 ASN A O 10
ATOM 18821 N N . SER A 1 96 ? 4.088 -2.632 12.480 1.00 0.11 96 SER A N 10
ATOM 18822 C CA . SER A 1 96 ? 5.347 -2.574 11.731 1.00 12.54 96 SER A CA 10
ATOM 18823 C C . SER A 1 96 ? 5.160 -1.907 10.345 1.00 74.35 96 SER A C 10
ATOM 18824 O O . SER A 1 96 ? 5.977 -1.080 9.933 1.00 55.55 96 SER A O 10
ATOM 18832 N N . ILE A 1 97 ? 4.056 -2.256 9.646 1.00 21.24 97 ILE A N 10
ATOM 18833 C CA . ILE A 1 97 ? 3.888 -1.957 8.201 1.00 3.31 97 ILE A CA 10
ATOM 18834 C C . ILE A 1 97 ? 3.185 -0.596 7.994 1.00 32.14 97 ILE A C 10
ATOM 18835 O O . ILE A 1 97 ? 3.656 0.246 7.225 1.00 62.44 97 ILE A O 10
ATOM 18851 N N . LYS A 1 98 ? 2.047 -0.415 8.701 1.00 60.43 98 LYS A N 10
ATOM 18852 C CA . LYS A 1 98 ? 1.148 0.756 8.576 1.00 62.01 98 LYS A CA 10
ATOM 18853 C C . LYS A 1 98 ? 1.868 2.142 8.684 1.00 13.42 98 LYS A C 10
ATOM 18854 O O . LYS A 1 98 ? 1.657 2.968 7.788 1.00 13.13 98 LYS A O 10
ATOM 18873 N N . PRO A 1 99 ? 2.724 2.440 9.748 1.00 60.55 99 PRO A N 10
ATOM 18874 C CA . PRO A 1 99 ? 3.407 3.768 9.866 1.00 34.41 99 PRO A CA 10
ATOM 18875 C C . PRO A 1 99 ? 4.266 4.093 8.625 1.00 23.02 99 PRO A C 10
ATOM 18876 O O . PRO A 1 99 ? 4.340 5.252 8.188 1.00 73.52 99 PRO A O 10
ATOM 18887 N N . GLU A 1 100 ? 4.871 3.036 8.056 1.00 73.24 100 GLU A N 10
ATOM 18888 C CA . GLU A 1 100 ? 5.716 3.132 6.864 1.00 30.53 100 GLU A CA 10
ATOM 18889 C C . GLU A 1 100 ? 4.870 3.515 5.642 1.00 65.43 100 GLU A C 10
ATOM 18890 O O . GLU A 1 100 ? 5.237 4.414 4.902 1.00 23.34 100 GLU A O 10
ATOM 18902 N N . ILE A 1 101 ? 3.713 2.837 5.485 1.00 2.23 101 ILE A N 10
ATOM 18903 C CA . ILE A 1 101 ? 2.786 3.051 4.353 1.00 13.24 101 ILE A CA 10
ATOM 18904 C C . ILE A 1 101 ? 2.256 4.500 4.353 1.00 22.04 101 ILE A C 10
ATOM 18905 O O . ILE A 1 101 ? 2.287 5.163 3.321 1.00 50.35 101 ILE A O 10
ATOM 18921 N N . ILE A 1 102 ? 1.815 4.977 5.535 1.00 31.10 102 ILE A N 10
ATOM 18922 C CA . ILE A 1 102 ? 1.300 6.353 5.710 1.00 3.22 102 ILE A CA 10
ATOM 18923 C C . ILE A 1 102 ? 2.373 7.383 5.291 1.00 73.14 102 ILE A C 10
ATOM 18924 O O . ILE A 1 102 ? 2.080 8.304 4.531 1.00 11.11 102 ILE A O 10
ATOM 18940 N N . ASP A 1 103 ? 3.623 7.151 5.752 1.00 35.22 103 ASP A N 10
ATOM 18941 C CA . ASP A 1 103 ? 4.791 8.003 5.433 1.00 45.23 103 ASP A CA 10
ATOM 18942 C C . ASP A 1 103 ? 5.043 8.062 3.907 1.00 3.11 103 ASP A C 10
ATOM 18943 O O . ASP A 1 103 ? 5.218 9.145 3.343 1.00 74.30 103 ASP A O 10
ATOM 18952 N N . LEU A 1 104 ? 5.044 6.878 3.265 1.00 65.55 104 LEU A N 10
ATOM 18953 C CA . LEU A 1 104 ? 5.290 6.723 1.816 1.00 73.31 104 LEU A CA 10
ATOM 18954 C C . LEU A 1 104 ? 4.208 7.431 0.974 1.00 11.11 104 LEU A C 10
ATOM 18955 O O . LEU A 1 104 ? 4.514 8.055 -0.046 1.00 70.24 104 LEU A O 10
ATOM 18971 N N . LEU A 1 105 ? 2.950 7.323 1.427 1.00 21.11 105 LEU A N 10
ATOM 18972 C CA . LEU A 1 105 ? 1.785 7.959 0.776 1.00 60.25 105 LEU A CA 10
ATOM 18973 C C . LEU A 1 105 ? 1.803 9.492 0.986 1.00 11.33 105 LEU A C 10
ATOM 18974 O O . LEU A 1 105 ? 1.307 10.235 0.141 1.00 70.40 105 LEU A O 10
ATOM 18990 N N . THR A 1 106 ? 2.412 9.958 2.097 1.00 32.31 106 THR A N 10
ATOM 18991 C CA . THR A 1 106 ? 2.497 11.394 2.422 1.00 74.34 106 THR A CA 10
ATOM 18992 C C . THR A 1 106 ? 3.537 12.075 1.509 1.00 54.13 106 THR A C 10
ATOM 18993 O O . THR A 1 106 ? 3.261 13.111 0.895 1.00 45.13 106 THR A O 10
ATOM 19004 N N . LYS A 1 107 ? 4.715 11.430 1.393 1.00 54.43 107 LYS A N 10
ATOM 19005 C CA . LYS A 1 107 ? 5.865 11.983 0.659 1.00 53.21 107 LYS A CA 10
ATOM 19006 C C . LYS A 1 107 ? 5.669 11.861 -0.868 1.00 31.20 107 LYS A C 10
ATOM 19007 O O . LYS A 1 107 ? 6.081 12.757 -1.604 1.00 70.32 107 LYS A O 10
ATOM 19026 N N . GLN A 1 108 ? 5.008 10.763 -1.330 1.00 63.15 108 GLN A N 10
ATOM 19027 C CA . GLN A 1 108 ? 4.674 10.566 -2.763 1.00 54.22 108 GLN A CA 10
ATOM 19028 C C . GLN A 1 108 ? 3.792 11.718 -3.259 1.00 32.31 108 GLN A C 10
ATOM 19029 O O . GLN A 1 108 ? 4.134 12.407 -4.220 1.00 42.31 108 GLN A O 10
ATOM 19043 N N . LEU A 1 109 ? 2.665 11.923 -2.555 1.00 14.23 109 LEU A N 10
ATOM 19044 C CA . LEU A 1 109 ? 1.648 12.908 -2.933 1.00 31.43 109 LEU A CA 10
ATOM 19045 C C . LEU A 1 109 ? 2.134 14.349 -2.647 1.00 0.21 109 LEU A C 10
ATOM 19046 O O . LEU A 1 109 ? 1.575 15.308 -3.184 1.00 4.31 109 LEU A O 10
ATOM 19062 N N . ALA A 1 110 ? 3.190 14.485 -1.807 1.00 12.22 110 ALA A N 10
ATOM 19063 C CA . ALA A 1 110 ? 3.889 15.770 -1.580 1.00 54.13 110 ALA A CA 10
ATOM 19064 C C . ALA A 1 110 ? 4.648 16.197 -2.844 1.00 55.54 110 ALA A C 10
ATOM 19065 O O . ALA A 1 110 ? 4.572 17.359 -3.267 1.00 23.23 110 ALA A O 10
ATOM 19072 N N . TYR A 1 111 ? 5.380 15.238 -3.445 1.00 2.12 111 TYR A N 10
ATOM 19073 C CA . TYR A 1 111 ? 6.061 15.439 -4.741 1.00 3.32 111 TYR A CA 10
ATOM 19074 C C . TYR A 1 111 ? 5.026 15.441 -5.893 1.00 54.42 111 TYR A C 10
ATOM 19075 O O . TYR A 1 111 ? 5.303 15.942 -6.987 1.00 41.43 111 TYR A O 10
ATOM 19093 N N . GLY A 1 112 ? 3.829 14.881 -5.615 1.00 32.14 112 GLY A N 10
ATOM 19094 C CA . GLY A 1 112 ? 2.747 14.781 -6.590 1.00 74.34 112 GLY A CA 10
ATOM 19095 C C . GLY A 1 112 ? 3.022 13.702 -7.620 1.00 1.21 112 GLY A C 10
ATOM 19096 O O . GLY A 1 112 ? 2.837 13.920 -8.820 1.00 2.42 112 GLY A O 10
ATOM 19100 N N . GLU A 1 113 ? 3.490 12.535 -7.136 1.00 10.54 113 GLU A N 10
ATOM 19101 C CA . GLU A 1 113 ? 3.863 11.385 -7.985 1.00 32.30 113 GLU A CA 10
ATOM 19102 C C . GLU A 1 113 ? 2.660 10.471 -8.242 1.00 21.23 113 GLU A C 10
ATOM 19103 O O . GLU A 1 113 ? 1.576 10.660 -7.677 1.00 51.44 113 GLU A O 10
ATOM 19115 N N . ASP A 1 114 ? 2.896 9.466 -9.091 1.00 2.24 114 ASP A N 10
ATOM 19116 C CA . ASP A 1 114 ? 1.895 8.483 -9.520 1.00 70.24 114 ASP A CA 10
ATOM 19117 C C . ASP A 1 114 ? 2.234 7.128 -8.901 1.00 52.35 114 ASP A C 10
ATOM 19118 O O . ASP A 1 114 ? 3.381 6.674 -9.021 1.00 42.11 114 ASP A O 10
ATOM 19127 N N . VAL A 1 115 ? 1.263 6.485 -8.233 1.00 2.41 115 VAL A N 10
ATOM 19128 C CA . VAL A 1 115 ? 1.377 5.061 -7.876 1.00 31.21 115 VAL A CA 10
ATOM 19129 C C . VAL A 1 115 ? 1.121 4.236 -9.158 1.00 3.42 115 VAL A C 10
ATOM 19130 O O . VAL A 1 115 ? 1.959 3.434 -9.571 1.00 31.12 115 VAL A O 10
ATOM 19143 N N . ILE A 1 116 ? -0.024 4.498 -9.816 1.00 61.35 116 ILE A N 10
ATOM 19144 C CA . ILE A 1 116 ? -0.323 4.017 -11.169 1.00 34.21 116 ILE A CA 10
ATOM 19145 C C . ILE A 1 116 ? -0.676 5.261 -11.998 1.00 53.21 116 ILE A C 10
ATOM 19146 O O . ILE A 1 116 ? -1.600 5.998 -11.639 1.00 14.02 116 ILE A O 10
ATOM 19162 N N . SER A 1 117 ? 0.088 5.498 -13.068 1.00 3.12 117 SER A N 10
ATOM 19163 C CA . SER A 1 117 ? -0.032 6.692 -13.916 1.00 60.15 117 SER A CA 10
ATOM 19164 C C . SER A 1 117 ? -1.195 6.542 -14.925 1.00 54.34 117 SER A C 10
ATOM 19165 O O . SER A 1 117 ? -1.924 5.538 -14.922 1.00 10.53 117 SER A O 10
ATOM 19173 N N . LYS A 1 118 ? -1.353 7.571 -15.776 1.00 24.32 118 LYS A N 10
ATOM 19174 C CA . LYS A 1 118 ? -2.276 7.575 -16.934 1.00 55.31 118 LYS A CA 10
ATOM 19175 C C . LYS A 1 118 ? -1.626 6.897 -18.176 1.00 43.04 118 LYS A C 10
ATOM 19176 O O . LYS A 1 118 ? -2.108 7.057 -19.303 1.00 33.30 118 LYS A O 10
ATOM 19195 N N . GLU A 1 119 ? -0.529 6.152 -17.944 1.00 54.13 119 GLU A N 10
ATOM 19196 C CA . GLU A 1 119 ? 0.196 5.398 -18.979 1.00 52.50 119 GLU A CA 10
ATOM 19197 C C . GLU A 1 119 ? -0.639 4.159 -19.412 1.00 22.41 119 GLU A C 10
ATOM 19198 O O . GLU A 1 119 ? -1.153 4.146 -20.549 1.00 52.12 119 GLU A O 10
ATOM 19211 N N . MET A 1 1 ? 30.165 30.580 43.849 1.00 21.22 1 MET A N 11
ATOM 19212 C CA . MET A 1 1 ? 28.865 31.280 43.920 1.00 62.53 1 MET A CA 11
ATOM 19213 C C . MET A 1 1 ? 28.508 31.822 42.526 1.00 72.35 1 MET A C 11
ATOM 19214 O O . MET A 1 1 ? 29.301 32.558 41.924 1.00 5.20 1 MET A O 11
ATOM 19230 N N . GLY A 1 2 ? 27.324 31.427 42.015 1.00 63.22 2 GLY A N 11
ATOM 19231 C CA . GLY A 1 2 ? 26.838 31.856 40.705 1.00 2.25 2 GLY A CA 11
ATOM 19232 C C . GLY A 1 2 ? 26.226 30.705 39.911 1.00 72.24 2 GLY A C 11
ATOM 19233 O O . GLY A 1 2 ? 26.909 29.703 39.654 1.00 62.22 2 GLY A O 11
ATOM 19237 N N . HIS A 1 3 ? 24.941 30.854 39.520 1.00 33.41 3 HIS A N 11
ATOM 19238 C CA . HIS A 1 3 ? 24.226 29.880 38.676 1.00 23.54 3 HIS A CA 11
ATOM 19239 C C . HIS A 1 3 ? 23.020 30.566 37.982 1.00 4.15 3 HIS A C 11
ATOM 19240 O O . HIS A 1 3 ? 21.981 30.837 38.605 1.00 43.41 3 HIS A O 11
ATOM 19255 N N . HIS A 1 4 ? 23.188 30.873 36.685 1.00 42.33 4 HIS A N 11
ATOM 19256 C CA . HIS A 1 4 ? 22.155 31.530 35.865 1.00 23.03 4 HIS A CA 11
ATOM 19257 C C . HIS A 1 4 ? 22.223 30.962 34.435 1.00 21.41 4 HIS A C 11
ATOM 19258 O O . HIS A 1 4 ? 23.036 31.409 33.620 1.00 33.02 4 HIS A O 11
ATOM 19273 N N . HIS A 1 5 ? 21.405 29.930 34.164 1.00 71.25 5 HIS A N 11
ATOM 19274 C CA . HIS A 1 5 ? 21.327 29.267 32.844 1.00 13.23 5 HIS A CA 11
ATOM 19275 C C . HIS A 1 5 ? 19.876 29.328 32.330 1.00 41.14 5 HIS A C 11
ATOM 19276 O O . HIS A 1 5 ? 18.991 28.667 32.885 1.00 51.02 5 HIS A O 11
ATOM 19291 N N . HIS A 1 6 ? 19.631 30.156 31.297 1.00 52.51 6 HIS A N 11
ATOM 19292 C CA . HIS A 1 6 ? 18.294 30.342 30.684 1.00 5.11 6 HIS A CA 11
ATOM 19293 C C . HIS A 1 6 ? 18.433 30.344 29.151 1.00 54.02 6 HIS A C 11
ATOM 19294 O O . HIS A 1 6 ? 18.175 31.352 28.475 1.00 23.53 6 HIS A O 11
ATOM 19309 N N . HIS A 1 7 ? 18.888 29.202 28.618 1.00 34.33 7 HIS A N 11
ATOM 19310 C CA . HIS A 1 7 ? 19.116 29.012 27.171 1.00 71.01 7 HIS A CA 11
ATOM 19311 C C . HIS A 1 7 ? 17.878 28.346 26.538 1.00 41.22 7 HIS A C 11
ATOM 19312 O O . HIS A 1 7 ? 17.331 27.386 27.094 1.00 41.20 7 HIS A O 11
ATOM 19327 N N . HIS A 1 8 ? 17.448 28.855 25.372 1.00 11.53 8 HIS A N 11
ATOM 19328 C CA . HIS A 1 8 ? 16.253 28.356 24.657 1.00 13.14 8 HIS A CA 11
ATOM 19329 C C . HIS A 1 8 ? 16.609 28.058 23.190 1.00 2.20 8 HIS A C 11
ATOM 19330 O O . HIS A 1 8 ? 17.318 28.853 22.552 1.00 43.15 8 HIS A O 11
ATOM 19345 N N . SER A 1 9 ? 16.115 26.917 22.663 1.00 63.41 9 SER A N 11
ATOM 19346 C CA . SER A 1 9 ? 16.377 26.495 21.272 1.00 32.34 9 SER A CA 11
ATOM 19347 C C . SER A 1 9 ? 15.428 25.340 20.877 1.00 12.31 9 SER A C 11
ATOM 19348 O O . SER A 1 9 ? 15.391 24.305 21.556 1.00 71.33 9 SER A O 11
ATOM 19356 N N . HIS A 1 10 ? 14.655 25.534 19.788 1.00 53.43 10 HIS A N 11
ATOM 19357 C CA . HIS A 1 10 ? 13.775 24.494 19.211 1.00 4.31 10 HIS A CA 11
ATOM 19358 C C . HIS A 1 10 ? 13.504 24.807 17.724 1.00 2.40 10 HIS A C 11
ATOM 19359 O O . HIS A 1 10 ? 13.259 25.966 17.363 1.00 72.54 10 HIS A O 11
ATOM 19374 N N . MET A 1 11 ? 13.563 23.772 16.874 1.00 21.32 11 MET A N 11
ATOM 19375 C CA . MET A 1 11 ? 13.289 23.883 15.428 1.00 74.32 11 MET A CA 11
ATOM 19376 C C . MET A 1 11 ? 12.800 22.515 14.914 1.00 51.14 11 MET A C 11
ATOM 19377 O O . MET A 1 11 ? 13.610 21.608 14.663 1.00 5.03 11 MET A O 11
ATOM 19391 N N . ASN A 1 12 ? 11.471 22.364 14.793 1.00 31.25 12 ASN A N 11
ATOM 19392 C CA . ASN A 1 12 ? 10.832 21.088 14.418 1.00 44.53 12 ASN A CA 11
ATOM 19393 C C . ASN A 1 12 ? 9.512 21.373 13.691 1.00 44.04 12 ASN A C 11
ATOM 19394 O O . ASN A 1 12 ? 8.600 21.958 14.278 1.00 13.25 12 ASN A O 11
ATOM 19405 N N . SER A 1 13 ? 9.424 20.960 12.415 1.00 43.41 13 SER A N 11
ATOM 19406 C CA . SER A 1 13 ? 8.222 21.138 11.586 1.00 40.21 13 SER A CA 11
ATOM 19407 C C . SER A 1 13 ? 7.983 19.871 10.744 1.00 73.33 13 SER A C 11
ATOM 19408 O O . SER A 1 13 ? 8.573 19.701 9.668 1.00 32.03 13 SER A O 11
ATOM 19416 N N . GLN A 1 14 ? 7.163 18.959 11.288 1.00 43.44 14 GLN A N 11
ATOM 19417 C CA . GLN A 1 14 ? 6.734 17.736 10.595 1.00 14.34 14 GLN A CA 11
ATOM 19418 C C . GLN A 1 14 ? 5.454 18.011 9.788 1.00 61.21 14 GLN A C 11
ATOM 19419 O O . GLN A 1 14 ? 4.431 18.422 10.348 1.00 13.24 14 GLN A O 11
ATOM 19433 N N . ARG A 1 15 ? 5.536 17.813 8.466 1.00 64.12 15 ARG A N 11
ATOM 19434 C CA . ARG A 1 15 ? 4.386 17.887 7.556 1.00 13.21 15 ARG A CA 11
ATOM 19435 C C . ARG A 1 15 ? 3.958 16.476 7.175 1.00 24.03 15 ARG A C 11
ATOM 19436 O O . ARG A 1 15 ? 4.741 15.706 6.613 1.00 62.13 15 ARG A O 11
ATOM 19457 N N . LEU A 1 16 ? 2.710 16.150 7.511 1.00 61.22 16 LEU A N 11
ATOM 19458 C CA . LEU A 1 16 ? 2.089 14.867 7.199 1.00 62.11 16 LEU A CA 11
ATOM 19459 C C . LEU A 1 16 ? 0.832 15.149 6.368 1.00 40.50 16 LEU A C 11
ATOM 19460 O O . LEU A 1 16 ? -0.001 15.993 6.739 1.00 61.24 16 LEU A O 11
ATOM 19476 N N . ILE A 1 17 ? 0.754 14.503 5.208 1.00 4.24 17 ILE A N 11
ATOM 19477 C CA . ILE A 1 17 ? -0.432 14.521 4.352 1.00 14.14 17 ILE A CA 11
ATOM 19478 C C . ILE A 1 17 ? -1.496 13.650 5.027 1.00 44.11 17 ILE A C 11
ATOM 19479 O O . ILE A 1 17 ? -1.167 12.573 5.541 1.00 4.43 17 ILE A O 11
ATOM 19495 N N . HIS A 1 18 ? -2.746 14.145 5.072 1.00 63.34 18 HIS A N 11
ATOM 19496 C CA . HIS A 1 18 ? -3.823 13.508 5.840 1.00 71.24 18 HIS A CA 11
ATOM 19497 C C . HIS A 1 18 ? -4.192 12.150 5.215 1.00 34.44 18 HIS A C 11
ATOM 19498 O O . HIS A 1 18 ? -4.827 12.077 4.151 1.00 75.32 18 HIS A O 11
ATOM 19513 N N . ILE A 1 19 ? -3.752 11.083 5.898 1.00 43.33 19 ILE A N 11
ATOM 19514 C CA . ILE A 1 19 ? -3.921 9.699 5.468 1.00 10.42 19 ILE A CA 11
ATOM 19515 C C . ILE A 1 19 ? -4.755 9.008 6.553 1.00 44.24 19 ILE A C 11
ATOM 19516 O O . ILE A 1 19 ? -4.291 8.828 7.688 1.00 54.01 19 ILE A O 11
ATOM 19532 N N . LYS A 1 20 ? -6.003 8.677 6.215 1.00 14.43 20 LYS A N 11
ATOM 19533 C CA . LYS A 1 20 ? -6.975 8.121 7.150 1.00 11.32 20 LYS A CA 11
ATOM 19534 C C . LYS A 1 20 ? -6.906 6.591 7.078 1.00 42.24 20 LYS A C 11
ATOM 19535 O O . LYS A 1 20 ? -7.132 6.011 6.009 1.00 71.43 20 LYS A O 11
ATOM 19554 N N . THR A 1 21 ? -6.579 5.945 8.207 1.00 54.44 21 THR A N 11
ATOM 19555 C CA . THR A 1 21 ? -6.455 4.485 8.275 1.00 4.44 21 THR A CA 11
ATOM 19556 C C . THR A 1 21 ? -7.814 3.891 8.712 1.00 62.22 21 THR A C 11
ATOM 19557 O O . THR A 1 21 ? -8.355 4.220 9.777 1.00 20.45 21 THR A O 11
ATOM 19568 N N . LEU A 1 22 ? -8.387 3.061 7.829 1.00 3.43 22 LEU A N 11
ATOM 19569 C CA . LEU A 1 22 ? -9.732 2.486 7.983 1.00 63.11 22 LEU A CA 11
ATOM 19570 C C . LEU A 1 22 ? -9.640 0.964 7.898 1.00 30.35 22 LEU A C 11
ATOM 19571 O O . LEU A 1 22 ? -8.872 0.428 7.092 1.00 71.33 22 LEU A O 11
ATOM 19587 N N . THR A 1 23 ? -10.420 0.274 8.737 1.00 2.42 23 THR A N 11
ATOM 19588 C CA . THR A 1 23 ? -10.475 -1.194 8.746 1.00 61.24 23 THR A CA 11
ATOM 19589 C C . THR A 1 23 ? -11.421 -1.707 7.646 1.00 4.42 23 THR A C 11
ATOM 19590 O O . THR A 1 23 ? -12.369 -1.015 7.245 1.00 54.22 23 THR A O 11
ATOM 19601 N N . THR A 1 24 ? -11.148 -2.933 7.177 1.00 30.34 24 THR A N 11
ATOM 19602 C CA . THR A 1 24 ? -11.910 -3.596 6.106 1.00 14.21 24 THR A CA 11
ATOM 19603 C C . THR A 1 24 ? -12.626 -4.838 6.702 1.00 14.31 24 THR A C 11
ATOM 19604 O O . THR A 1 24 ? -12.355 -5.195 7.864 1.00 34.11 24 THR A O 11
ATOM 19615 N N . PRO A 1 25 ? -13.570 -5.511 5.952 1.00 0.12 25 PRO A N 11
ATOM 19616 C CA . PRO A 1 25 ? -14.116 -6.843 6.356 1.00 62.21 25 PRO A CA 11
ATOM 19617 C C . PRO A 1 25 ? -13.028 -7.950 6.484 1.00 3.02 25 PRO A C 11
ATOM 19618 O O . PRO A 1 25 ? -13.296 -9.043 6.996 1.00 24.52 25 PRO A O 11
ATOM 19629 N N . ASN A 1 26 ? -11.814 -7.653 5.981 1.00 4.53 26 ASN A N 11
ATOM 19630 C CA . ASN A 1 26 ? -10.643 -8.537 6.072 1.00 0.44 26 ASN A CA 11
ATOM 19631 C C . ASN A 1 26 ? -9.773 -8.166 7.291 1.00 43.52 26 ASN A C 11
ATOM 19632 O O . ASN A 1 26 ? -9.744 -6.999 7.718 1.00 31.21 26 ASN A O 11
ATOM 19643 N N . GLU A 1 27 ? -9.065 -9.172 7.836 1.00 62.23 27 GLU A N 11
ATOM 19644 C CA . GLU A 1 27 ? -8.087 -8.977 8.931 1.00 60.33 27 GLU A CA 11
ATOM 19645 C C . GLU A 1 27 ? -6.732 -8.522 8.352 1.00 33.31 27 GLU A C 11
ATOM 19646 O O . GLU A 1 27 ? -6.121 -7.559 8.837 1.00 71.13 27 GLU A O 11
ATOM 19658 N N . ASN A 1 28 ? -6.296 -9.198 7.271 1.00 10.33 28 ASN A N 11
ATOM 19659 C CA . ASN A 1 28 ? -4.979 -8.988 6.641 1.00 62.12 28 ASN A CA 11
ATOM 19660 C C . ASN A 1 28 ? -5.068 -7.952 5.506 1.00 20.22 28 ASN A C 11
ATOM 19661 O O . ASN A 1 28 ? -4.289 -7.992 4.556 1.00 64.22 28 ASN A O 11
ATOM 19672 N N . ALA A 1 29 ? -6.007 -7.002 5.644 1.00 61.24 29 ALA A N 11
ATOM 19673 C CA . ALA A 1 29 ? -6.121 -5.831 4.768 1.00 73.41 29 ALA A CA 11
ATOM 19674 C C . ALA A 1 29 ? -6.457 -4.606 5.624 1.00 74.53 29 ALA A C 11
ATOM 19675 O O . ALA A 1 29 ? -7.385 -4.650 6.435 1.00 10.52 29 ALA A O 11
ATOM 19682 N N . LEU A 1 30 ? -5.671 -3.532 5.476 1.00 70.33 30 LEU A N 11
ATOM 19683 C CA . LEU A 1 30 ? -5.934 -2.243 6.143 1.00 11.41 30 LEU A CA 11
ATOM 19684 C C . LEU A 1 30 ? -5.887 -1.147 5.080 1.00 21.31 30 LEU A C 11
ATOM 19685 O O . LEU A 1 30 ? -4.916 -1.047 4.313 1.00 53.03 30 LEU A O 11
ATOM 19701 N N . LYS A 1 31 ? -6.966 -0.372 5.017 1.00 5.10 31 LYS A N 11
ATOM 19702 C CA . LYS A 1 31 ? -7.148 0.699 4.043 1.00 15.15 31 LYS A CA 11
ATOM 19703 C C . LYS A 1 31 ? -6.440 1.980 4.510 1.00 52.43 31 LYS A C 11
ATOM 19704 O O . LYS A 1 31 ? -6.518 2.359 5.680 1.00 70.12 31 LYS A O 11
ATOM 19723 N N . PHE A 1 32 ? -5.693 2.595 3.590 1.00 63.23 32 PHE A N 11
ATOM 19724 C CA . PHE A 1 32 ? -5.090 3.920 3.768 1.00 64.44 32 PHE A CA 11
ATOM 19725 C C . PHE A 1 32 ? -5.703 4.864 2.716 1.00 23.21 32 PHE A C 11
ATOM 19726 O O . PHE A 1 32 ? -5.665 4.578 1.516 1.00 23.50 32 PHE A O 11
ATOM 19743 N N . LEU A 1 33 ? -6.305 5.965 3.184 1.00 52.40 33 LEU A N 11
ATOM 19744 C CA . LEU A 1 33 ? -7.128 6.861 2.346 1.00 31.15 33 LEU A CA 11
ATOM 19745 C C . LEU A 1 33 ? -6.525 8.278 2.291 1.00 52.11 33 LEU A C 11
ATOM 19746 O O . LEU A 1 33 ? -6.208 8.860 3.327 1.00 45.14 33 LEU A O 11
ATOM 19762 N N . SER A 1 34 ? -6.384 8.827 1.074 1.00 1.23 34 SER A N 11
ATOM 19763 C CA . SER A 1 34 ? -5.914 10.208 0.857 1.00 71.14 34 SER A CA 11
ATOM 19764 C C . SER A 1 34 ? -7.138 11.145 0.838 1.00 73.24 34 SER A C 11
ATOM 19765 O O . SER A 1 34 ? -8.059 10.957 0.031 1.00 34.44 34 SER A O 11
ATOM 19773 N N . THR A 1 35 ? -7.171 12.133 1.753 1.00 72.42 35 THR A N 11
ATOM 19774 C CA . THR A 1 35 ? -8.409 12.888 2.063 1.00 42.04 35 THR A CA 11
ATOM 19775 C C . THR A 1 35 ? -8.392 14.343 1.550 1.00 15.13 35 THR A C 11
ATOM 19776 O O . THR A 1 35 ? -9.459 14.908 1.279 1.00 75.13 35 THR A O 11
ATOM 19787 N N . ASP A 1 36 ? -7.198 14.953 1.409 1.00 64.13 36 ASP A N 11
ATOM 19788 C CA . ASP A 1 36 ? -7.089 16.384 1.026 1.00 54.33 36 ASP A CA 11
ATOM 19789 C C . ASP A 1 36 ? -7.460 16.578 -0.456 1.00 42.11 36 ASP A C 11
ATOM 19790 O O . ASP A 1 36 ? -8.091 17.578 -0.827 1.00 53.01 36 ASP A O 11
ATOM 19799 N N . GLY A 1 37 ? -7.058 15.608 -1.296 1.00 33.34 37 GLY A N 11
ATOM 19800 C CA . GLY A 1 37 ? -7.418 15.605 -2.718 1.00 34.32 37 GLY A CA 11
ATOM 19801 C C . GLY A 1 37 ? -6.475 14.795 -3.600 1.00 24.43 37 GLY A C 11
ATOM 19802 O O . GLY A 1 37 ? -6.683 14.732 -4.817 1.00 0.33 37 GLY A O 11
ATOM 19806 N N . GLU A 1 38 ? -5.453 14.162 -2.998 1.00 74.30 38 GLU A N 11
ATOM 19807 C CA . GLU A 1 38 ? -4.371 13.488 -3.735 1.00 41.02 38 GLU A CA 11
ATOM 19808 C C . GLU A 1 38 ? -4.824 12.100 -4.228 1.00 50.10 38 GLU A C 11
ATOM 19809 O O . GLU A 1 38 ? -4.595 11.086 -3.557 1.00 11.24 38 GLU A O 11
ATOM 19821 N N . MET A 1 39 ? -5.486 12.065 -5.393 1.00 75.01 39 MET A N 11
ATOM 19822 C CA . MET A 1 39 ? -5.986 10.806 -5.973 1.00 73.24 39 MET A CA 11
ATOM 19823 C C . MET A 1 39 ? -4.835 10.023 -6.634 1.00 35.12 39 MET A C 11
ATOM 19824 O O . MET A 1 39 ? -4.128 10.541 -7.507 1.00 43.42 39 MET A O 11
ATOM 19838 N N . LEU A 1 40 ? -4.685 8.770 -6.191 1.00 61.43 40 LEU A N 11
ATOM 19839 C CA . LEU A 1 40 ? -3.629 7.838 -6.624 1.00 24.12 40 LEU A CA 11
ATOM 19840 C C . LEU A 1 40 ? -3.766 7.452 -8.110 1.00 54.31 40 LEU A C 11
ATOM 19841 O O . LEU A 1 40 ? -2.767 7.232 -8.817 1.00 2.34 40 LEU A O 11
ATOM 19857 N N . GLN A 1 41 ? -5.016 7.388 -8.551 1.00 44.32 41 GLN A N 11
ATOM 19858 C CA . GLN A 1 41 ? -5.408 6.938 -9.885 1.00 13.31 41 GLN A CA 11
ATOM 19859 C C . GLN A 1 41 ? -6.673 7.723 -10.294 1.00 3.53 41 GLN A C 11
ATOM 19860 O O . GLN A 1 41 ? -7.417 8.199 -9.422 1.00 44.44 41 GLN A O 11
ATOM 19874 N N . THR A 1 42 ? -6.901 7.894 -11.604 1.00 71.23 42 THR A N 11
ATOM 19875 C CA . THR A 1 42 ? -8.015 8.720 -12.108 1.00 21.43 42 THR A CA 11
ATOM 19876 C C . THR A 1 42 ? -9.358 7.968 -11.961 1.00 25.20 42 THR A C 11
ATOM 19877 O O . THR A 1 42 ? -9.460 6.808 -12.368 1.00 53.52 42 THR A O 11
ATOM 19888 N N . ARG A 1 43 ? -10.353 8.657 -11.349 1.00 32.45 43 ARG A N 11
ATOM 19889 C CA . ARG A 1 43 ? -11.727 8.155 -11.114 1.00 51.34 43 ARG A CA 11
ATOM 19890 C C . ARG A 1 43 ? -12.348 7.603 -12.423 1.00 54.43 43 ARG A C 11
ATOM 19891 O O . ARG A 1 43 ? -12.813 8.373 -13.277 1.00 72.04 43 ARG A O 11
ATOM 19912 N N . GLY A 1 44 ? -12.284 6.273 -12.591 1.00 72.53 44 GLY A N 11
ATOM 19913 C CA . GLY A 1 44 ? -12.804 5.596 -13.783 1.00 50.43 44 GLY A CA 11
ATOM 19914 C C . GLY A 1 44 ? -11.944 4.417 -14.196 1.00 33.44 44 GLY A C 11
ATOM 19915 O O . GLY A 1 44 ? -12.406 3.540 -14.930 1.00 30.24 44 GLY A O 11
ATOM 19919 N N . SER A 1 45 ? -10.678 4.418 -13.740 1.00 31.24 45 SER A N 11
ATOM 19920 C CA . SER A 1 45 ? -9.744 3.303 -13.944 1.00 54.41 45 SER A CA 11
ATOM 19921 C C . SER A 1 45 ? -9.943 2.266 -12.824 1.00 22.10 45 SER A C 11
ATOM 19922 O O . SER A 1 45 ? -9.893 2.618 -11.637 1.00 52.35 45 SER A O 11
ATOM 19930 N N . LYS A 1 46 ? -10.185 0.999 -13.207 1.00 32.12 46 LYS A N 11
ATOM 19931 C CA . LYS A 1 46 ? -10.435 -0.099 -12.248 1.00 5.11 46 LYS A CA 11
ATOM 19932 C C . LYS A 1 46 ? -9.210 -0.343 -11.323 1.00 3.34 46 LYS A C 11
ATOM 19933 O O . LYS A 1 46 ? -8.057 -0.163 -11.742 1.00 54.04 46 LYS A O 11
ATOM 19952 N N . SER A 1 47 ? -9.496 -0.728 -10.059 1.00 64.11 47 SER A N 11
ATOM 19953 C CA . SER A 1 47 ? -8.488 -0.891 -8.997 1.00 40.55 47 SER A CA 11
ATOM 19954 C C . SER A 1 47 ? -7.477 -2.003 -9.345 1.00 73.21 47 SER A C 11
ATOM 19955 O O . SER A 1 47 ? -7.843 -3.186 -9.419 1.00 51.30 47 SER A O 11
ATOM 19963 N N . ILE A 1 48 ? -6.213 -1.597 -9.571 1.00 64.32 48 ILE A N 11
ATOM 19964 C CA . ILE A 1 48 ? -5.137 -2.495 -10.021 1.00 33.22 48 ILE A CA 11
ATOM 19965 C C . ILE A 1 48 ? -4.559 -3.280 -8.827 1.00 22.13 48 ILE A C 11
ATOM 19966 O O . ILE A 1 48 ? -3.978 -2.693 -7.916 1.00 34.31 48 ILE A O 11
ATOM 19982 N N . VAL A 1 49 ? -4.717 -4.614 -8.849 1.00 53.23 49 VAL A N 11
ATOM 19983 C CA . VAL A 1 49 ? -4.234 -5.491 -7.774 1.00 64.44 49 VAL A CA 11
ATOM 19984 C C . VAL A 1 49 ? -2.806 -5.963 -8.112 1.00 41.23 49 VAL A C 11
ATOM 19985 O O . VAL A 1 49 ? -2.608 -6.766 -9.032 1.00 24.23 49 VAL A O 11
ATOM 19998 N N . ILE A 1 50 ? -1.814 -5.435 -7.373 1.00 5.44 50 ILE A N 11
ATOM 19999 C CA . ILE A 1 50 ? -0.395 -5.777 -7.564 1.00 63.43 50 ILE A CA 11
ATOM 20000 C C . ILE A 1 50 ? -0.028 -6.871 -6.550 1.00 14.41 50 ILE A C 11
ATOM 20001 O O . ILE A 1 50 ? 0.019 -6.610 -5.345 1.00 33.42 50 ILE A O 11
ATOM 20017 N N . LYS A 1 51 ? 0.215 -8.093 -7.034 1.00 51.31 51 LYS A N 11
ATOM 20018 C CA . LYS A 1 51 ? 0.560 -9.242 -6.173 1.00 33.13 51 LYS A CA 11
ATOM 20019 C C . LYS A 1 51 ? 2.089 -9.367 -6.037 1.00 55.02 51 LYS A C 11
ATOM 20020 O O . LYS A 1 51 ? 2.836 -8.795 -6.837 1.00 1.43 51 LYS A O 11
ATOM 20039 N N . ASN A 1 52 ? 2.543 -10.105 -5.005 1.00 45.54 52 ASN A N 11
ATOM 20040 C CA . ASN A 1 52 ? 3.984 -10.238 -4.670 1.00 24.40 52 ASN A CA 11
ATOM 20041 C C . ASN A 1 52 ? 4.808 -10.972 -5.750 1.00 3.25 52 ASN A C 11
ATOM 20042 O O . ASN A 1 52 ? 6.020 -10.762 -5.852 1.00 74.11 52 ASN A O 11
ATOM 20053 N N . THR A 1 53 ? 4.152 -11.839 -6.542 1.00 54.44 53 THR A N 11
ATOM 20054 C CA . THR A 1 53 ? 4.810 -12.540 -7.663 1.00 53.23 53 THR A CA 11
ATOM 20055 C C . THR A 1 53 ? 4.816 -11.680 -8.939 1.00 33.54 53 THR A C 11
ATOM 20056 O O . THR A 1 53 ? 5.513 -12.011 -9.906 1.00 22.15 53 THR A O 11
ATOM 20067 N N . ASP A 1 54 ? 4.034 -10.578 -8.937 1.00 73.45 54 ASP A N 11
ATOM 20068 C CA . ASP A 1 54 ? 3.899 -9.679 -10.097 1.00 33.13 54 ASP A CA 11
ATOM 20069 C C . ASP A 1 54 ? 5.058 -8.686 -10.127 1.00 0.22 54 ASP A C 11
ATOM 20070 O O . ASP A 1 54 ? 4.887 -7.490 -9.879 1.00 52.54 54 ASP A O 11
ATOM 20079 N N . GLU A 1 55 ? 6.253 -9.242 -10.410 1.00 0.41 55 GLU A N 11
ATOM 20080 C CA . GLU A 1 55 ? 7.522 -8.510 -10.565 1.00 22.13 55 GLU A CA 11
ATOM 20081 C C . GLU A 1 55 ? 7.371 -7.303 -11.517 1.00 34.41 55 GLU A C 11
ATOM 20082 O O . GLU A 1 55 ? 7.923 -6.230 -11.267 1.00 71.22 55 GLU A O 11
ATOM 20094 N N . ASN A 1 56 ? 6.591 -7.519 -12.592 1.00 50.24 56 ASN A N 11
ATOM 20095 C CA . ASN A 1 56 ? 6.284 -6.510 -13.616 1.00 51.11 56 ASN A CA 11
ATOM 20096 C C . ASN A 1 56 ? 5.566 -5.296 -12.984 1.00 4.40 56 ASN A C 11
ATOM 20097 O O . ASN A 1 56 ? 5.994 -4.150 -13.164 1.00 63.15 56 ASN A O 11
ATOM 20108 N N . LEU A 1 57 ? 4.509 -5.573 -12.200 1.00 10.42 57 LEU A N 11
ATOM 20109 C CA . LEU A 1 57 ? 3.651 -4.524 -11.611 1.00 0.11 57 LEU A CA 11
ATOM 20110 C C . LEU A 1 57 ? 4.350 -3.815 -10.435 1.00 3.24 57 LEU A C 11
ATOM 20111 O O . LEU A 1 57 ? 4.079 -2.635 -10.173 1.00 55.10 57 LEU A O 11
ATOM 20127 N N . ILE A 1 58 ? 5.249 -4.545 -9.738 1.00 14.52 58 ILE A N 11
ATOM 20128 C CA . ILE A 1 58 ? 6.077 -3.981 -8.664 1.00 61.11 58 ILE A CA 11
ATOM 20129 C C . ILE A 1 58 ? 7.071 -2.967 -9.268 1.00 54.25 58 ILE A C 11
ATOM 20130 O O . ILE A 1 58 ? 7.142 -1.838 -8.811 1.00 14.14 58 ILE A O 11
ATOM 20146 N N . ASN A 1 59 ? 7.790 -3.359 -10.346 1.00 43.33 59 ASN A N 11
ATOM 20147 C CA . ASN A 1 59 ? 8.736 -2.448 -11.044 1.00 11.33 59 ASN A CA 11
ATOM 20148 C C . ASN A 1 59 ? 8.007 -1.274 -11.742 1.00 1.43 59 ASN A C 11
ATOM 20149 O O . ASN A 1 59 ? 8.616 -0.216 -11.959 1.00 63.52 59 ASN A O 11
ATOM 20160 N N . HIS A 1 60 ? 6.715 -1.452 -12.084 1.00 43.12 60 HIS A N 11
ATOM 20161 C CA . HIS A 1 60 ? 5.889 -0.371 -12.675 1.00 23.21 60 HIS A CA 11
ATOM 20162 C C . HIS A 1 60 ? 5.369 0.610 -11.605 1.00 60.52 60 HIS A C 11
ATOM 20163 O O . HIS A 1 60 ? 5.089 1.766 -11.926 1.00 15.24 60 HIS A O 11
ATOM 20178 N N . SER A 1 61 ? 5.249 0.166 -10.344 1.00 60.12 61 SER A N 11
ATOM 20179 C CA . SER A 1 61 ? 4.803 1.032 -9.226 1.00 21.14 61 SER A CA 11
ATOM 20180 C C . SER A 1 61 ? 5.948 1.201 -8.210 1.00 23.42 61 SER A C 11
ATOM 20181 O O . SER A 1 61 ? 6.288 0.261 -7.494 1.00 51.24 61 SER A O 11
ATOM 20189 N N . LYS A 1 62 ? 6.547 2.404 -8.153 1.00 21.32 62 LYS A N 11
ATOM 20190 C CA . LYS A 1 62 ? 7.665 2.705 -7.235 1.00 45.32 62 LYS A CA 11
ATOM 20191 C C . LYS A 1 62 ? 7.204 2.617 -5.762 1.00 63.15 62 LYS A C 11
ATOM 20192 O O . LYS A 1 62 ? 7.991 2.239 -4.888 1.00 44.00 62 LYS A O 11
ATOM 20211 N N . LEU A 1 63 ? 5.918 2.952 -5.517 1.00 65.12 63 LEU A N 11
ATOM 20212 C CA . LEU A 1 63 ? 5.272 2.796 -4.199 1.00 70.22 63 LEU A CA 11
ATOM 20213 C C . LEU A 1 63 ? 5.272 1.324 -3.769 1.00 14.12 63 LEU A C 11
ATOM 20214 O O . LEU A 1 63 ? 5.540 1.024 -2.609 1.00 72.13 63 LEU A O 11
ATOM 20230 N N . ALA A 1 64 ? 4.984 0.411 -4.728 1.00 3.24 64 ALA A N 11
ATOM 20231 C CA . ALA A 1 64 ? 4.993 -1.043 -4.477 1.00 13.14 64 ALA A CA 11
ATOM 20232 C C . ALA A 1 64 ? 6.368 -1.490 -3.962 1.00 31.42 64 ALA A C 11
ATOM 20233 O O . ALA A 1 64 ? 6.465 -2.165 -2.939 1.00 22.12 64 ALA A O 11
ATOM 20240 N N . GLN A 1 65 ? 7.416 -1.023 -4.659 1.00 33.33 65 GLN A N 11
ATOM 20241 C CA . GLN A 1 65 ? 8.822 -1.329 -4.330 1.00 25.44 65 GLN A CA 11
ATOM 20242 C C . GLN A 1 65 ? 9.159 -0.857 -2.903 1.00 12.20 65 GLN A C 11
ATOM 20243 O O . GLN A 1 65 ? 9.787 -1.592 -2.135 1.00 63.43 65 GLN A O 11
ATOM 20257 N N . GLN A 1 66 ? 8.720 0.375 -2.569 1.00 1.22 66 GLN A N 11
ATOM 20258 C CA . GLN A 1 66 ? 8.897 0.975 -1.234 1.00 71.12 66 GLN A CA 11
ATOM 20259 C C . GLN A 1 66 ? 8.229 0.139 -0.116 1.00 51.23 66 GLN A C 11
ATOM 20260 O O . GLN A 1 66 ? 8.889 -0.208 0.859 1.00 62.12 66 GLN A O 11
ATOM 20274 N N . ILE A 1 67 ? 6.925 -0.175 -0.270 1.00 13.33 67 ILE A N 11
ATOM 20275 C CA . ILE A 1 67 ? 6.129 -0.871 0.775 1.00 32.44 67 ILE A CA 11
ATOM 20276 C C . ILE A 1 67 ? 6.653 -2.314 1.010 1.00 4.03 67 ILE A C 11
ATOM 20277 O O . ILE A 1 67 ? 6.732 -2.772 2.160 1.00 30.15 67 ILE A O 11
ATOM 20293 N N . PHE A 1 68 ? 7.027 -3.004 -0.091 1.00 72.30 68 PHE A N 11
ATOM 20294 C CA . PHE A 1 68 ? 7.661 -4.344 -0.037 1.00 23.00 68 PHE A CA 11
ATOM 20295 C C . PHE A 1 68 ? 9.070 -4.280 0.601 1.00 0.45 68 PHE A C 11
ATOM 20296 O O . PHE A 1 68 ? 9.511 -5.254 1.220 1.00 74.14 68 PHE A O 11
ATOM 20313 N N . LEU A 1 69 ? 9.779 -3.147 0.426 1.00 11.12 69 LEU A N 11
ATOM 20314 C CA . LEU A 1 69 ? 11.122 -2.941 1.013 1.00 14.15 69 LEU A CA 11
ATOM 20315 C C . LEU A 1 69 ? 11.029 -2.767 2.538 1.00 72.35 69 LEU A C 11
ATOM 20316 O O . LEU A 1 69 ? 11.704 -3.472 3.299 1.00 11.15 69 LEU A O 11
ATOM 20332 N N . GLN A 1 70 ? 10.167 -1.823 2.958 1.00 23.10 70 GLN A N 11
ATOM 20333 C CA . GLN A 1 70 ? 10.015 -1.434 4.369 1.00 64.44 70 GLN A CA 11
ATOM 20334 C C . GLN A 1 70 ? 9.352 -2.560 5.180 1.00 74.21 70 GLN A C 11
ATOM 20335 O O . GLN A 1 70 ? 9.605 -2.696 6.384 1.00 73.43 70 GLN A O 11
ATOM 20349 N N . CYS A 1 71 ? 8.507 -3.364 4.509 1.00 54.25 71 CYS A N 11
ATOM 20350 C CA . CYS A 1 71 ? 7.845 -4.524 5.111 1.00 1.24 71 CYS A CA 11
ATOM 20351 C C . CYS A 1 71 ? 7.728 -5.641 4.048 1.00 12.35 71 CYS A C 11
ATOM 20352 O O . CYS A 1 71 ? 6.824 -5.605 3.216 1.00 32.42 71 CYS A O 11
ATOM 20360 N N . PRO A 1 72 ? 8.679 -6.628 4.018 1.00 72.30 72 PRO A N 11
ATOM 20361 C CA . PRO A 1 72 ? 8.608 -7.812 3.099 1.00 62.41 72 PRO A CA 11
ATOM 20362 C C . PRO A 1 72 ? 7.401 -8.747 3.356 1.00 61.42 72 PRO A C 11
ATOM 20363 O O . PRO A 1 72 ? 7.176 -9.701 2.595 1.00 11.12 72 PRO A O 11
ATOM 20374 N N . GLY A 1 73 ? 6.617 -8.457 4.414 1.00 25.44 73 GLY A N 11
ATOM 20375 C CA . GLY A 1 73 ? 5.448 -9.259 4.770 1.00 70.23 73 GLY A CA 11
ATOM 20376 C C . GLY A 1 73 ? 4.172 -8.838 4.052 1.00 41.21 73 GLY A C 11
ATOM 20377 O O . GLY A 1 73 ? 3.091 -9.318 4.401 1.00 55.02 73 GLY A O 11
ATOM 20381 N N . VAL A 1 74 ? 4.292 -7.926 3.065 1.00 3.12 74 VAL A N 11
ATOM 20382 C CA . VAL A 1 74 ? 3.170 -7.522 2.199 1.00 30.12 74 VAL A CA 11
ATOM 20383 C C . VAL A 1 74 ? 2.785 -8.678 1.260 1.00 2.43 74 VAL A C 11
ATOM 20384 O O . VAL A 1 74 ? 3.640 -9.195 0.538 1.00 63.43 74 VAL A O 11
ATOM 20397 N N . GLU A 1 75 ? 1.509 -9.079 1.286 1.00 54.42 75 GLU A N 11
ATOM 20398 C CA . GLU A 1 75 ? 1.001 -10.185 0.458 1.00 11.41 75 GLU A CA 11
ATOM 20399 C C . GLU A 1 75 ? 0.603 -9.632 -0.924 1.00 0.50 75 GLU A C 11
ATOM 20400 O O . GLU A 1 75 ? 1.120 -10.067 -1.955 1.00 62.11 75 GLU A O 11
ATOM 20412 N N . SER A 1 76 ? -0.299 -8.636 -0.917 1.00 2.41 76 SER A N 11
ATOM 20413 C CA . SER A 1 76 ? -0.815 -8.000 -2.148 1.00 35.12 76 SER A CA 11
ATOM 20414 C C . SER A 1 76 ? -1.136 -6.513 -1.905 1.00 41.53 76 SER A C 11
ATOM 20415 O O . SER A 1 76 ? -1.166 -6.042 -0.764 1.00 43.14 76 SER A O 11
ATOM 20423 N N . LEU A 1 77 ? -1.367 -5.790 -3.008 1.00 33.51 77 LEU A N 11
ATOM 20424 C CA . LEU A 1 77 ? -1.755 -4.366 -3.009 1.00 42.25 77 LEU A CA 11
ATOM 20425 C C . LEU A 1 77 ? -3.024 -4.193 -3.849 1.00 61.54 77 LEU A C 11
ATOM 20426 O O . LEU A 1 77 ? -3.231 -4.937 -4.807 1.00 14.24 77 LEU A O 11
ATOM 20442 N N . MET A 1 78 ? -3.867 -3.223 -3.486 1.00 0.20 78 MET A N 11
ATOM 20443 C CA . MET A 1 78 ? -4.995 -2.785 -4.316 1.00 31.34 78 MET A CA 11
ATOM 20444 C C . MET A 1 78 ? -4.884 -1.272 -4.506 1.00 54.55 78 MET A C 11
ATOM 20445 O O . MET A 1 78 ? -5.042 -0.504 -3.547 1.00 31.12 78 MET A O 11
ATOM 20459 N N . ILE A 1 79 ? -4.584 -0.863 -5.740 1.00 15.24 79 ILE A N 11
ATOM 20460 C CA . ILE A 1 79 ? -4.421 0.539 -6.118 1.00 1.45 79 ILE A CA 11
ATOM 20461 C C . ILE A 1 79 ? -5.785 1.085 -6.545 1.00 71.44 79 ILE A C 11
ATOM 20462 O O . ILE A 1 79 ? -6.261 0.785 -7.643 1.00 35.15 79 ILE A O 11
ATOM 20478 N N . GLY A 1 80 ? -6.419 1.857 -5.664 1.00 1.12 80 GLY A N 11
ATOM 20479 C CA . GLY A 1 80 ? -7.698 2.479 -5.973 1.00 33.12 80 GLY A CA 11
ATOM 20480 C C . GLY A 1 80 ? -7.514 3.857 -6.578 1.00 62.40 80 GLY A C 11
ATOM 20481 O O . GLY A 1 80 ? -6.377 4.342 -6.706 1.00 75.14 80 GLY A O 11
ATOM 20485 N N . ASP A 1 81 ? -8.635 4.483 -6.958 1.00 25.03 81 ASP A N 11
ATOM 20486 C CA . ASP A 1 81 ? -8.631 5.830 -7.554 1.00 41.51 81 ASP A CA 11
ATOM 20487 C C . ASP A 1 81 ? -8.250 6.863 -6.488 1.00 61.41 81 ASP A C 11
ATOM 20488 O O . ASP A 1 81 ? -7.246 7.561 -6.595 1.00 20.04 81 ASP A O 11
ATOM 20497 N N . ASP A 1 82 ? -9.070 6.916 -5.445 1.00 4.34 82 ASP A N 11
ATOM 20498 C CA . ASP A 1 82 ? -8.928 7.863 -4.330 1.00 72.04 82 ASP A CA 11
ATOM 20499 C C . ASP A 1 82 ? -8.381 7.140 -3.079 1.00 44.42 82 ASP A C 11
ATOM 20500 O O . ASP A 1 82 ? -7.855 7.779 -2.163 1.00 70.41 82 ASP A O 11
ATOM 20509 N N . PHE A 1 83 ? -8.470 5.798 -3.073 1.00 31.24 83 PHE A N 11
ATOM 20510 C CA . PHE A 1 83 ? -8.168 4.969 -1.888 1.00 70.13 83 PHE A CA 11
ATOM 20511 C C . PHE A 1 83 ? -7.002 4.007 -2.155 1.00 22.04 83 PHE A C 11
ATOM 20512 O O . PHE A 1 83 ? -6.591 3.816 -3.301 1.00 20.15 83 PHE A O 11
ATOM 20529 N N . LEU A 1 84 ? -6.492 3.396 -1.078 1.00 54.24 84 LEU A N 11
ATOM 20530 C CA . LEU A 1 84 ? -5.435 2.372 -1.148 1.00 75.01 84 LEU A CA 11
ATOM 20531 C C . LEU A 1 84 ? -5.722 1.274 -0.114 1.00 4.24 84 LEU A C 11
ATOM 20532 O O . LEU A 1 84 ? -6.236 1.564 0.964 1.00 41.15 84 LEU A O 11
ATOM 20548 N N . THR A 1 85 ? -5.441 0.010 -0.463 1.00 31.41 85 THR A N 11
ATOM 20549 C CA . THR A 1 85 ? -5.563 -1.133 0.464 1.00 64.12 85 THR A CA 11
ATOM 20550 C C . THR A 1 85 ? -4.278 -1.980 0.415 1.00 11.22 85 THR A C 11
ATOM 20551 O O . THR A 1 85 ? -3.922 -2.514 -0.638 1.00 44.21 85 THR A O 11
ATOM 20562 N N . ILE A 1 86 ? -3.567 -2.087 1.556 1.00 63.25 86 ILE A N 11
ATOM 20563 C CA . ILE A 1 86 ? -2.289 -2.819 1.631 1.00 20.31 86 ILE A CA 11
ATOM 20564 C C . ILE A 1 86 ? -2.478 -4.124 2.424 1.00 52.21 86 ILE A C 11
ATOM 20565 O O . ILE A 1 86 ? -2.646 -4.091 3.646 1.00 14.32 86 ILE A O 11
ATOM 20581 N N . ASN A 1 87 ? -2.448 -5.265 1.718 1.00 1.44 87 ASN A N 11
ATOM 20582 C CA . ASN A 1 87 ? -2.621 -6.602 2.325 1.00 3.54 87 ASN A CA 11
ATOM 20583 C C . ASN A 1 87 ? -1.292 -7.106 2.905 1.00 71.21 87 ASN A C 11
ATOM 20584 O O . ASN A 1 87 ? -0.227 -6.805 2.359 1.00 23.35 87 ASN A O 11
ATOM 20595 N N . LYS A 1 88 ? -1.364 -7.870 4.014 1.00 13.43 88 LYS A N 11
ATOM 20596 C CA . LYS A 1 88 ? -0.196 -8.552 4.627 1.00 41.01 88 LYS A CA 11
ATOM 20597 C C . LYS A 1 88 ? -0.455 -10.057 4.734 1.00 61.24 88 LYS A C 11
ATOM 20598 O O . LYS A 1 88 ? -1.561 -10.533 4.457 1.00 2.33 88 LYS A O 11
ATOM 20617 N N . ASP A 1 89 ? 0.597 -10.793 5.109 1.00 24.24 89 ASP A N 11
ATOM 20618 C CA . ASP A 1 89 ? 0.470 -12.164 5.605 1.00 3.54 89 ASP A CA 11
ATOM 20619 C C . ASP A 1 89 ? 0.011 -12.095 7.079 1.00 22.44 89 ASP A C 11
ATOM 20620 O O . ASP A 1 89 ? 0.369 -11.152 7.799 1.00 62.43 89 ASP A O 11
ATOM 20629 N N . ARG A 1 90 ? -0.749 -13.108 7.516 1.00 4.04 90 ARG A N 11
ATOM 20630 C CA . ARG A 1 90 ? -1.345 -13.154 8.865 1.00 24.31 90 ARG A CA 11
ATOM 20631 C C . ARG A 1 90 ? -0.279 -13.183 9.985 1.00 1.44 90 ARG A C 11
ATOM 20632 O O . ARG A 1 90 ? -0.556 -12.769 11.116 1.00 43.33 90 ARG A O 11
ATOM 20653 N N . MET A 1 91 ? 0.938 -13.663 9.659 1.00 0.32 91 MET A N 11
ATOM 20654 C CA . MET A 1 91 ? 2.041 -13.797 10.636 1.00 13.31 91 MET A CA 11
ATOM 20655 C C . MET A 1 91 ? 2.646 -12.420 11.015 1.00 12.32 91 MET A C 11
ATOM 20656 O O . MET A 1 91 ? 3.302 -12.284 12.056 1.00 20.44 91 MET A O 11
ATOM 20670 N N . VAL A 1 92 ? 2.398 -11.398 10.171 1.00 4.52 92 VAL A N 11
ATOM 20671 C CA . VAL A 1 92 ? 2.982 -10.051 10.324 1.00 12.41 92 VAL A CA 11
ATOM 20672 C C . VAL A 1 92 ? 1.941 -9.097 10.953 1.00 25.53 92 VAL A C 11
ATOM 20673 O O . VAL A 1 92 ? 0.764 -9.122 10.571 1.00 10.24 92 VAL A O 11
ATOM 20686 N N . HIS A 1 93 ? 2.382 -8.262 11.916 1.00 32.31 93 HIS A N 11
ATOM 20687 C CA . HIS A 1 93 ? 1.493 -7.364 12.692 1.00 35.25 93 HIS A CA 11
ATOM 20688 C C . HIS A 1 93 ? 1.488 -5.929 12.119 1.00 32.31 93 HIS A C 11
ATOM 20689 O O . HIS A 1 93 ? 2.505 -5.450 11.616 1.00 73.02 93 HIS A O 11
ATOM 20704 N N . TRP A 1 94 ? 0.334 -5.252 12.262 1.00 75.53 94 TRP A N 11
ATOM 20705 C CA . TRP A 1 94 ? 0.054 -3.921 11.678 1.00 2.30 94 TRP A CA 11
ATOM 20706 C C . TRP A 1 94 ? 0.773 -2.775 12.405 1.00 52.23 94 TRP A C 11
ATOM 20707 O O . TRP A 1 94 ? 1.206 -1.817 11.760 1.00 61.43 94 TRP A O 11
ATOM 20728 N N . ASN A 1 95 ? 0.887 -2.892 13.738 1.00 42.21 95 ASN A N 11
ATOM 20729 C CA . ASN A 1 95 ? 1.421 -1.826 14.633 1.00 52.21 95 ASN A CA 11
ATOM 20730 C C . ASN A 1 95 ? 2.806 -1.292 14.189 1.00 31.21 95 ASN A C 11
ATOM 20731 O O . ASN A 1 95 ? 3.124 -0.115 14.391 1.00 1.11 95 ASN A O 11
ATOM 20742 N N . SER A 1 96 ? 3.587 -2.155 13.533 1.00 73.12 96 SER A N 11
ATOM 20743 C CA . SER A 1 96 ? 4.940 -1.827 13.066 1.00 11.13 96 SER A CA 11
ATOM 20744 C C . SER A 1 96 ? 4.885 -1.088 11.714 1.00 43.52 96 SER A C 11
ATOM 20745 O O . SER A 1 96 ? 5.651 -0.156 11.461 1.00 74.33 96 SER A O 11
ATOM 20753 N N . ILE A 1 97 ? 3.927 -1.503 10.879 1.00 20.31 97 ILE A N 11
ATOM 20754 C CA . ILE A 1 97 ? 3.898 -1.188 9.447 1.00 20.43 97 ILE A CA 11
ATOM 20755 C C . ILE A 1 97 ? 3.142 0.126 9.154 1.00 65.40 97 ILE A C 11
ATOM 20756 O O . ILE A 1 97 ? 3.441 0.807 8.164 1.00 41.32 97 ILE A O 11
ATOM 20772 N N . LYS A 1 98 ? 2.149 0.461 10.007 1.00 72.42 98 LYS A N 11
ATOM 20773 C CA . LYS A 1 98 ? 1.287 1.653 9.814 1.00 62.01 98 LYS A CA 11
ATOM 20774 C C . LYS A 1 98 ? 2.113 2.966 9.630 1.00 61.12 98 LYS A C 11
ATOM 20775 O O . LYS A 1 98 ? 1.907 3.637 8.616 1.00 53.24 98 LYS A O 11
ATOM 20794 N N . PRO A 1 99 ? 3.083 3.344 10.559 1.00 22.24 99 PRO A N 11
ATOM 20795 C CA . PRO A 1 99 ? 3.910 4.575 10.381 1.00 34.44 99 PRO A CA 11
ATOM 20796 C C . PRO A 1 99 ? 4.743 4.545 9.080 1.00 43.11 99 PRO A C 11
ATOM 20797 O O . PRO A 1 99 ? 4.978 5.596 8.469 1.00 0.21 99 PRO A O 11
ATOM 20808 N N . GLU A 1 100 ? 5.164 3.334 8.662 1.00 34.12 100 GLU A N 11
ATOM 20809 C CA . GLU A 1 100 ? 5.927 3.142 7.418 1.00 34.21 100 GLU A CA 11
ATOM 20810 C C . GLU A 1 100 ? 5.090 3.530 6.183 1.00 63.14 100 GLU A C 11
ATOM 20811 O O . GLU A 1 100 ? 5.530 4.353 5.383 1.00 71.44 100 GLU A O 11
ATOM 20823 N N . ILE A 1 101 ? 3.875 2.958 6.068 1.00 21.42 101 ILE A N 11
ATOM 20824 C CA . ILE A 1 101 ? 2.992 3.173 4.904 1.00 3.31 101 ILE A CA 11
ATOM 20825 C C . ILE A 1 101 ? 2.510 4.638 4.844 1.00 34.31 101 ILE A C 11
ATOM 20826 O O . ILE A 1 101 ? 2.534 5.248 3.773 1.00 71.21 101 ILE A O 11
ATOM 20842 N N . ILE A 1 102 ? 2.112 5.197 6.007 1.00 62.32 102 ILE A N 11
ATOM 20843 C CA . ILE A 1 102 ? 1.661 6.602 6.110 1.00 21.34 102 ILE A CA 11
ATOM 20844 C C . ILE A 1 102 ? 2.777 7.567 5.631 1.00 43.33 102 ILE A C 11
ATOM 20845 O O . ILE A 1 102 ? 2.496 8.521 4.899 1.00 13.21 102 ILE A O 11
ATOM 20861 N N . ASP A 1 103 ? 4.045 7.260 6.001 1.00 34.22 103 ASP A N 11
ATOM 20862 C CA . ASP A 1 103 ? 5.216 8.067 5.588 1.00 63.10 103 ASP A CA 11
ATOM 20863 C C . ASP A 1 103 ? 5.437 7.983 4.062 1.00 54.43 103 ASP A C 11
ATOM 20864 O O . ASP A 1 103 ? 5.632 9.009 3.417 1.00 22.22 103 ASP A O 11
ATOM 20873 N N . LEU A 1 104 ? 5.395 6.749 3.510 1.00 52.00 104 LEU A N 11
ATOM 20874 C CA . LEU A 1 104 ? 5.607 6.490 2.063 1.00 62.33 104 LEU A CA 11
ATOM 20875 C C . LEU A 1 104 ? 4.531 7.178 1.204 1.00 73.42 104 LEU A C 11
ATOM 20876 O O . LEU A 1 104 ? 4.810 7.625 0.088 1.00 0.01 104 LEU A O 11
ATOM 20892 N N . LEU A 1 105 ? 3.302 7.235 1.740 1.00 70.44 105 LEU A N 11
ATOM 20893 C CA . LEU A 1 105 ? 2.172 7.935 1.107 1.00 62.34 105 LEU A CA 11
ATOM 20894 C C . LEU A 1 105 ? 2.366 9.457 1.189 1.00 72.22 105 LEU A C 11
ATOM 20895 O O . LEU A 1 105 ? 2.048 10.163 0.241 1.00 43.00 105 LEU A O 11
ATOM 20911 N N . THR A 1 106 ? 2.954 9.953 2.293 1.00 13.33 106 THR A N 11
ATOM 20912 C CA . THR A 1 106 ? 3.196 11.394 2.472 1.00 31.24 106 THR A CA 11
ATOM 20913 C C . THR A 1 106 ? 4.353 11.846 1.548 1.00 1.21 106 THR A C 11
ATOM 20914 O O . THR A 1 106 ? 4.338 12.966 1.033 1.00 15.03 106 THR A O 11
ATOM 20925 N N . LYS A 1 107 ? 5.325 10.937 1.318 1.00 72.20 107 LYS A N 11
ATOM 20926 C CA . LYS A 1 107 ? 6.438 11.154 0.375 1.00 14.22 107 LYS A CA 11
ATOM 20927 C C . LYS A 1 107 ? 5.906 11.221 -1.064 1.00 31.51 107 LYS A C 11
ATOM 20928 O O . LYS A 1 107 ? 6.091 12.229 -1.744 1.00 64.12 107 LYS A O 11
ATOM 20947 N N . GLN A 1 108 ? 5.208 10.141 -1.484 1.00 75.42 108 GLN A N 11
ATOM 20948 C CA . GLN A 1 108 ? 4.678 9.979 -2.856 1.00 52.31 108 GLN A CA 11
ATOM 20949 C C . GLN A 1 108 ? 3.827 11.180 -3.278 1.00 44.04 108 GLN A C 11
ATOM 20950 O O . GLN A 1 108 ? 4.124 11.831 -4.280 1.00 72.25 108 GLN A O 11
ATOM 20964 N N . LEU A 1 109 ? 2.806 11.478 -2.462 1.00 52.01 109 LEU A N 11
ATOM 20965 C CA . LEU A 1 109 ? 1.818 12.524 -2.753 1.00 22.10 109 LEU A CA 11
ATOM 20966 C C . LEU A 1 109 ? 2.446 13.938 -2.680 1.00 45.35 109 LEU A C 11
ATOM 20967 O O . LEU A 1 109 ? 1.864 14.901 -3.181 1.00 50.31 109 LEU A O 11
ATOM 20983 N N . ALA A 1 110 ? 3.645 14.046 -2.062 1.00 13.13 110 ALA A N 11
ATOM 20984 C CA . ALA A 1 110 ? 4.415 15.309 -1.997 1.00 23.40 110 ALA A CA 11
ATOM 20985 C C . ALA A 1 110 ? 5.188 15.569 -3.300 1.00 4.55 110 ALA A C 11
ATOM 20986 O O . ALA A 1 110 ? 5.591 16.706 -3.565 1.00 1.24 110 ALA A O 11
ATOM 20993 N N . TYR A 1 111 ? 5.419 14.507 -4.094 1.00 42.45 111 TYR A N 11
ATOM 20994 C CA . TYR A 1 111 ? 6.072 14.612 -5.423 1.00 43.34 111 TYR A CA 11
ATOM 20995 C C . TYR A 1 111 ? 5.020 14.559 -6.553 1.00 71.01 111 TYR A C 11
ATOM 20996 O O . TYR A 1 111 ? 5.226 15.125 -7.636 1.00 15.12 111 TYR A O 11
ATOM 21014 N N . GLY A 1 112 ? 3.896 13.876 -6.277 1.00 42.43 112 GLY A N 11
ATOM 21015 C CA . GLY A 1 112 ? 2.802 13.725 -7.238 1.00 65.44 112 GLY A CA 11
ATOM 21016 C C . GLY A 1 112 ? 1.699 12.830 -6.701 1.00 42.25 112 GLY A C 11
ATOM 21017 O O . GLY A 1 112 ? 1.988 11.817 -6.056 1.00 65.44 112 GLY A O 11
ATOM 21021 N N . GLU A 1 113 ? 0.435 13.200 -6.985 1.00 72.05 113 GLU A N 11
ATOM 21022 C CA . GLU A 1 113 ? -0.767 12.480 -6.498 1.00 74.53 113 GLU A CA 11
ATOM 21023 C C . GLU A 1 113 ? -0.791 11.017 -6.975 1.00 30.25 113 GLU A C 11
ATOM 21024 O O . GLU A 1 113 ? -1.277 10.131 -6.267 1.00 52.22 113 GLU A O 11
ATOM 21036 N N . ASP A 1 114 ? -0.268 10.787 -8.184 1.00 74.54 114 ASP A N 11
ATOM 21037 C CA . ASP A 1 114 ? -0.327 9.484 -8.840 1.00 21.44 114 ASP A CA 11
ATOM 21038 C C . ASP A 1 114 ? 0.680 8.493 -8.234 1.00 54.41 114 ASP A C 11
ATOM 21039 O O . ASP A 1 114 ? 1.837 8.837 -7.961 1.00 34.40 114 ASP A O 11
ATOM 21048 N N . VAL A 1 115 ? 0.195 7.282 -7.968 1.00 41.31 115 VAL A N 11
ATOM 21049 C CA . VAL A 1 115 ? 1.042 6.091 -7.840 1.00 13.35 115 VAL A CA 11
ATOM 21050 C C . VAL A 1 115 ? 1.232 5.495 -9.241 1.00 13.13 115 VAL A C 11
ATOM 21051 O O . VAL A 1 115 ? 2.345 5.128 -9.632 1.00 62.52 115 VAL A O 11
ATOM 21064 N N . ILE A 1 116 ? 0.115 5.421 -9.990 1.00 32.21 116 ILE A N 11
ATOM 21065 C CA . ILE A 1 116 ? 0.056 4.902 -11.355 1.00 23.15 116 ILE A CA 11
ATOM 21066 C C . ILE A 1 116 ? -0.779 5.882 -12.191 1.00 32.22 116 ILE A C 11
ATOM 21067 O O . ILE A 1 116 ? -1.947 6.134 -11.861 1.00 1.44 116 ILE A O 11
ATOM 21083 N N . SER A 1 117 ? -0.173 6.448 -13.244 1.00 12.14 117 SER A N 11
ATOM 21084 C CA . SER A 1 117 ? -0.873 7.286 -14.219 1.00 25.13 117 SER A CA 11
ATOM 21085 C C . SER A 1 117 ? -1.553 6.364 -15.259 1.00 23.13 117 SER A C 11
ATOM 21086 O O . SER A 1 117 ? -1.122 6.261 -16.415 1.00 60.24 117 SER A O 11
ATOM 21094 N N . LYS A 1 118 ? -2.587 5.640 -14.796 1.00 71.14 118 LYS A N 11
ATOM 21095 C CA . LYS A 1 118 ? -3.328 4.675 -15.611 1.00 44.03 118 LYS A CA 11
ATOM 21096 C C . LYS A 1 118 ? -4.419 5.394 -16.430 1.00 34.31 118 LYS A C 11
ATOM 21097 O O . LYS A 1 118 ? -5.521 5.647 -15.935 1.00 74.55 118 LYS A O 11
ATOM 21116 N N . GLU A 1 119 ? -4.055 5.759 -17.663 1.00 44.43 119 GLU A N 11
ATOM 21117 C CA . GLU A 1 119 ? -4.960 6.333 -18.668 1.00 11.43 119 GLU A CA 11
ATOM 21118 C C . GLU A 1 119 ? -4.247 6.188 -20.039 1.00 11.34 119 GLU A C 11
ATOM 21119 O O . GLU A 1 119 ? -3.134 6.738 -20.184 1.00 62.11 119 GLU A O 11
ATOM 21132 N N . MET A 1 1 ? 11.251 60.561 -17.105 1.00 10.03 1 MET A N 12
ATOM 21133 C CA . MET A 1 1 ? 10.895 59.473 -16.153 1.00 23.21 1 MET A CA 12
ATOM 21134 C C . MET A 1 1 ? 11.972 58.368 -16.165 1.00 43.31 1 MET A C 12
ATOM 21135 O O . MET A 1 1 ? 12.758 58.267 -17.115 1.00 64.23 1 MET A O 12
ATOM 21151 N N . GLY A 1 2 ? 12.016 57.553 -15.094 1.00 22.31 2 GLY A N 12
ATOM 21152 C CA . GLY A 1 2 ? 12.974 56.444 -14.987 1.00 23.34 2 GLY A CA 12
ATOM 21153 C C . GLY A 1 2 ? 13.335 56.138 -13.548 1.00 41.50 2 GLY A C 12
ATOM 21154 O O . GLY A 1 2 ? 14.491 55.838 -13.234 1.00 63.45 2 GLY A O 12
ATOM 21158 N N . HIS A 1 3 ? 12.331 56.212 -12.663 1.00 44.22 3 HIS A N 12
ATOM 21159 C CA . HIS A 1 3 ? 12.500 55.898 -11.234 1.00 32.44 3 HIS A CA 12
ATOM 21160 C C . HIS A 1 3 ? 12.118 54.427 -10.986 1.00 50.33 3 HIS A C 12
ATOM 21161 O O . HIS A 1 3 ? 11.165 54.115 -10.268 1.00 65.33 3 HIS A O 12
ATOM 21176 N N . HIS A 1 4 ? 12.895 53.532 -11.605 1.00 25.33 4 HIS A N 12
ATOM 21177 C CA . HIS A 1 4 ? 12.627 52.082 -11.618 1.00 41.02 4 HIS A CA 12
ATOM 21178 C C . HIS A 1 4 ? 13.205 51.399 -10.362 1.00 14.30 4 HIS A C 12
ATOM 21179 O O . HIS A 1 4 ? 14.422 51.237 -10.228 1.00 32.34 4 HIS A O 12
ATOM 21194 N N . HIS A 1 5 ? 12.308 51.037 -9.423 1.00 12.53 5 HIS A N 12
ATOM 21195 C CA . HIS A 1 5 ? 12.680 50.359 -8.172 1.00 1.24 5 HIS A CA 12
ATOM 21196 C C . HIS A 1 5 ? 11.487 49.536 -7.630 1.00 33.21 5 HIS A C 12
ATOM 21197 O O . HIS A 1 5 ? 10.448 50.094 -7.263 1.00 32.52 5 HIS A O 12
ATOM 21212 N N . HIS A 1 6 ? 11.642 48.197 -7.641 1.00 2.33 6 HIS A N 12
ATOM 21213 C CA . HIS A 1 6 ? 10.669 47.244 -7.067 1.00 31.04 6 HIS A CA 12
ATOM 21214 C C . HIS A 1 6 ? 11.364 45.879 -6.857 1.00 62.30 6 HIS A C 12
ATOM 21215 O O . HIS A 1 6 ? 11.713 45.201 -7.825 1.00 33.12 6 HIS A O 12
ATOM 21230 N N . HIS A 1 7 ? 11.614 45.510 -5.578 1.00 44.41 7 HIS A N 12
ATOM 21231 C CA . HIS A 1 7 ? 12.323 44.259 -5.214 1.00 1.52 7 HIS A CA 12
ATOM 21232 C C . HIS A 1 7 ? 12.106 43.910 -3.720 1.00 5.21 7 HIS A C 12
ATOM 21233 O O . HIS A 1 7 ? 13.008 44.085 -2.885 1.00 63.52 7 HIS A O 12
ATOM 21248 N N . HIS A 1 8 ? 10.880 43.434 -3.395 1.00 11.41 8 HIS A N 12
ATOM 21249 C CA . HIS A 1 8 ? 10.522 42.971 -2.026 1.00 34.42 8 HIS A CA 12
ATOM 21250 C C . HIS A 1 8 ? 9.224 42.114 -2.010 1.00 41.10 8 HIS A C 12
ATOM 21251 O O . HIS A 1 8 ? 8.608 41.942 -0.951 1.00 34.21 8 HIS A O 12
ATOM 21266 N N . SER A 1 9 ? 8.835 41.550 -3.168 1.00 64.43 9 SER A N 12
ATOM 21267 C CA . SER A 1 9 ? 7.664 40.645 -3.265 1.00 2.14 9 SER A CA 12
ATOM 21268 C C . SER A 1 9 ? 8.104 39.173 -3.041 1.00 64.33 9 SER A C 12
ATOM 21269 O O . SER A 1 9 ? 8.858 38.614 -3.845 1.00 74.40 9 SER A O 12
ATOM 21277 N N . HIS A 1 10 ? 7.644 38.568 -1.923 1.00 11.34 10 HIS A N 12
ATOM 21278 C CA . HIS A 1 10 ? 7.991 37.180 -1.537 1.00 11.53 10 HIS A CA 12
ATOM 21279 C C . HIS A 1 10 ? 6.714 36.330 -1.456 1.00 62.35 10 HIS A C 12
ATOM 21280 O O . HIS A 1 10 ? 5.679 36.806 -0.968 1.00 22.12 10 HIS A O 12
ATOM 21295 N N . MET A 1 11 ? 6.799 35.065 -1.900 1.00 52.44 11 MET A N 12
ATOM 21296 C CA . MET A 1 11 ? 5.643 34.156 -1.958 1.00 24.12 11 MET A CA 12
ATOM 21297 C C . MET A 1 11 ? 6.051 32.726 -1.541 1.00 51.13 11 MET A C 12
ATOM 21298 O O . MET A 1 11 ? 6.703 32.000 -2.295 1.00 44.23 11 MET A O 12
ATOM 21312 N N . ASN A 1 12 ? 5.680 32.345 -0.304 1.00 61.44 12 ASN A N 12
ATOM 21313 C CA . ASN A 1 12 ? 5.967 31.013 0.276 1.00 65.12 12 ASN A CA 12
ATOM 21314 C C . ASN A 1 12 ? 4.654 30.390 0.768 1.00 60.40 12 ASN A C 12
ATOM 21315 O O . ASN A 1 12 ? 4.009 30.936 1.676 1.00 10.14 12 ASN A O 12
ATOM 21326 N N . SER A 1 13 ? 4.255 29.261 0.165 1.00 43.13 13 SER A N 12
ATOM 21327 C CA . SER A 1 13 ? 3.043 28.527 0.556 1.00 4.51 13 SER A CA 12
ATOM 21328 C C . SER A 1 13 ? 3.349 27.022 0.568 1.00 31.21 13 SER A C 12
ATOM 21329 O O . SER A 1 13 ? 3.279 26.353 -0.469 1.00 31.53 13 SER A O 12
ATOM 21337 N N . GLN A 1 14 ? 3.747 26.520 1.743 1.00 14.50 14 GLN A N 12
ATOM 21338 C CA . GLN A 1 14 ? 4.042 25.093 1.962 1.00 3.13 14 GLN A CA 12
ATOM 21339 C C . GLN A 1 14 ? 2.769 24.354 2.424 1.00 30.43 14 GLN A C 12
ATOM 21340 O O . GLN A 1 14 ? 1.850 24.975 2.973 1.00 52.43 14 GLN A O 12
ATOM 21354 N N . ARG A 1 15 ? 2.727 23.030 2.199 1.00 22.51 15 ARG A N 12
ATOM 21355 C CA . ARG A 1 15 ? 1.606 22.163 2.623 1.00 55.32 15 ARG A CA 12
ATOM 21356 C C . ARG A 1 15 ? 2.136 20.825 3.175 1.00 11.23 15 ARG A C 12
ATOM 21357 O O . ARG A 1 15 ? 3.323 20.498 3.007 1.00 42.30 15 ARG A O 12
ATOM 21378 N N . LEU A 1 16 ? 1.237 20.052 3.817 1.00 23.22 16 LEU A N 12
ATOM 21379 C CA . LEU A 1 16 ? 1.509 18.660 4.239 1.00 12.50 16 LEU A CA 12
ATOM 21380 C C . LEU A 1 16 ? 0.471 17.709 3.624 1.00 34.04 16 LEU A C 12
ATOM 21381 O O . LEU A 1 16 ? -0.474 18.146 2.951 1.00 64.34 16 LEU A O 12
ATOM 21397 N N . ILE A 1 17 ? 0.671 16.403 3.864 1.00 64.31 17 ILE A N 12
ATOM 21398 C CA . ILE A 1 17 ? -0.162 15.321 3.302 1.00 43.23 17 ILE A CA 12
ATOM 21399 C C . ILE A 1 17 ? -0.745 14.465 4.445 1.00 0.33 17 ILE A C 12
ATOM 21400 O O . ILE A 1 17 ? -0.021 13.699 5.093 1.00 22.43 17 ILE A O 12
ATOM 21416 N N . HIS A 1 18 ? -2.048 14.653 4.716 1.00 3.41 18 HIS A N 12
ATOM 21417 C CA . HIS A 1 18 ? -2.792 13.838 5.689 1.00 1.43 18 HIS A CA 12
ATOM 21418 C C . HIS A 1 18 ? -3.298 12.549 5.019 1.00 1.54 18 HIS A C 12
ATOM 21419 O O . HIS A 1 18 ? -3.849 12.582 3.909 1.00 44.02 18 HIS A O 12
ATOM 21434 N N . ILE A 1 19 ? -3.131 11.421 5.729 1.00 23.03 19 ILE A N 12
ATOM 21435 C CA . ILE A 1 19 ? -3.550 10.087 5.274 1.00 2.31 19 ILE A CA 12
ATOM 21436 C C . ILE A 1 19 ? -4.390 9.455 6.401 1.00 22.01 19 ILE A C 12
ATOM 21437 O O . ILE A 1 19 ? -3.916 9.331 7.538 1.00 14.14 19 ILE A O 12
ATOM 21453 N N . LYS A 1 20 ? -5.635 9.084 6.089 1.00 14.03 20 LYS A N 12
ATOM 21454 C CA . LYS A 1 20 ? -6.598 8.528 7.049 1.00 72.22 20 LYS A CA 12
ATOM 21455 C C . LYS A 1 20 ? -6.653 7.013 6.863 1.00 70.42 20 LYS A C 12
ATOM 21456 O O . LYS A 1 20 ? -6.898 6.544 5.759 1.00 32.34 20 LYS A O 12
ATOM 21475 N N . THR A 1 21 ? -6.437 6.245 7.929 1.00 33.05 21 THR A N 12
ATOM 21476 C CA . THR A 1 21 ? -6.450 4.782 7.855 1.00 34.52 21 THR A CA 12
ATOM 21477 C C . THR A 1 21 ? -7.750 4.272 8.488 1.00 15.24 21 THR A C 12
ATOM 21478 O O . THR A 1 21 ? -7.961 4.402 9.703 1.00 21.34 21 THR A O 12
ATOM 21489 N N . LEU A 1 22 ? -8.631 3.723 7.644 1.00 23.12 22 LEU A N 12
ATOM 21490 C CA . LEU A 1 22 ? -9.979 3.282 8.035 1.00 63.43 22 LEU A CA 12
ATOM 21491 C C . LEU A 1 22 ? -10.025 1.766 8.241 1.00 1.11 22 LEU A C 12
ATOM 21492 O O . LEU A 1 22 ? -9.447 1.009 7.448 1.00 34.22 22 LEU A O 12
ATOM 21508 N N . THR A 1 23 ? -10.749 1.351 9.297 1.00 43.25 23 THR A N 12
ATOM 21509 C CA . THR A 1 23 ? -10.985 -0.056 9.630 1.00 64.13 23 THR A CA 12
ATOM 21510 C C . THR A 1 23 ? -11.935 -0.694 8.598 1.00 33.30 23 THR A C 12
ATOM 21511 O O . THR A 1 23 ? -12.999 -0.137 8.301 1.00 4.31 23 THR A O 12
ATOM 21522 N N . THR A 1 24 ? -11.553 -1.858 8.061 1.00 61.33 24 THR A N 12
ATOM 21523 C CA . THR A 1 24 ? -12.295 -2.529 6.982 1.00 41.20 24 THR A CA 12
ATOM 21524 C C . THR A 1 24 ? -12.799 -3.910 7.460 1.00 3.40 24 THR A C 12
ATOM 21525 O O . THR A 1 24 ? -12.174 -4.530 8.336 1.00 4.15 24 THR A O 12
ATOM 21536 N N . PRO A 1 25 ? -13.932 -4.431 6.877 1.00 54.45 25 PRO A N 12
ATOM 21537 C CA . PRO A 1 25 ? -14.410 -5.812 7.136 1.00 51.03 25 PRO A CA 12
ATOM 21538 C C . PRO A 1 25 ? -13.602 -6.880 6.352 1.00 31.44 25 PRO A C 12
ATOM 21539 O O . PRO A 1 25 ? -13.973 -8.058 6.330 1.00 41.33 25 PRO A O 12
ATOM 21550 N N . ASN A 1 26 ? -12.505 -6.443 5.708 1.00 44.14 26 ASN A N 12
ATOM 21551 C CA . ASN A 1 26 ? -11.638 -7.290 4.883 1.00 15.52 26 ASN A CA 12
ATOM 21552 C C . ASN A 1 26 ? -10.523 -7.883 5.768 1.00 4.12 26 ASN A C 12
ATOM 21553 O O . ASN A 1 26 ? -9.790 -7.134 6.425 1.00 73.42 26 ASN A O 12
ATOM 21564 N N . GLU A 1 27 ? -10.418 -9.224 5.788 1.00 43.34 27 GLU A N 12
ATOM 21565 C CA . GLU A 1 27 ? -9.438 -9.951 6.622 1.00 13.42 27 GLU A CA 12
ATOM 21566 C C . GLU A 1 27 ? -8.030 -9.898 5.984 1.00 74.24 27 GLU A C 12
ATOM 21567 O O . GLU A 1 27 ? -7.873 -10.189 4.793 1.00 42.04 27 GLU A O 12
ATOM 21579 N N . ASN A 1 28 ? -7.020 -9.530 6.808 1.00 42.43 28 ASN A N 12
ATOM 21580 C CA . ASN A 1 28 ? -5.617 -9.286 6.371 1.00 41.03 28 ASN A CA 12
ATOM 21581 C C . ASN A 1 28 ? -5.521 -8.170 5.309 1.00 71.15 28 ASN A C 12
ATOM 21582 O O . ASN A 1 28 ? -4.546 -8.105 4.551 1.00 14.02 28 ASN A O 12
ATOM 21593 N N . ALA A 1 29 ? -6.515 -7.257 5.307 1.00 41.10 29 ALA A N 12
ATOM 21594 C CA . ALA A 1 29 ? -6.574 -6.125 4.366 1.00 44.40 29 ALA A CA 12
ATOM 21595 C C . ALA A 1 29 ? -7.111 -4.879 5.088 1.00 43.12 29 ALA A C 12
ATOM 21596 O O . ALA A 1 29 ? -8.032 -4.992 5.891 1.00 33.00 29 ALA A O 12
ATOM 21603 N N . LEU A 1 30 ? -6.524 -3.695 4.802 1.00 71.12 30 LEU A N 12
ATOM 21604 C CA . LEU A 1 30 ? -6.847 -2.439 5.533 1.00 0.21 30 LEU A CA 12
ATOM 21605 C C . LEU A 1 30 ? -6.707 -1.219 4.601 1.00 41.34 30 LEU A C 12
ATOM 21606 O O . LEU A 1 30 ? -5.745 -1.139 3.834 1.00 32.01 30 LEU A O 12
ATOM 21622 N N . LYS A 1 31 ? -7.662 -0.274 4.694 1.00 53.44 31 LYS A N 12
ATOM 21623 C CA . LYS A 1 31 ? -7.734 0.900 3.799 1.00 14.15 31 LYS A CA 12
ATOM 21624 C C . LYS A 1 31 ? -6.857 2.064 4.308 1.00 10.32 31 LYS A C 12
ATOM 21625 O O . LYS A 1 31 ? -7.007 2.518 5.443 1.00 31.23 31 LYS A O 12
ATOM 21644 N N . PHE A 1 32 ? -5.938 2.518 3.443 1.00 20.31 32 PHE A N 12
ATOM 21645 C CA . PHE A 1 32 ? -5.137 3.734 3.626 1.00 44.34 32 PHE A CA 12
ATOM 21646 C C . PHE A 1 32 ? -5.625 4.756 2.596 1.00 4.14 32 PHE A C 12
ATOM 21647 O O . PHE A 1 32 ? -5.432 4.585 1.389 1.00 14.41 32 PHE A O 12
ATOM 21664 N N . LEU A 1 33 ? -6.277 5.801 3.089 1.00 43.34 33 LEU A N 12
ATOM 21665 C CA . LEU A 1 33 ? -7.042 6.757 2.279 1.00 31.22 33 LEU A CA 12
ATOM 21666 C C . LEU A 1 33 ? -6.279 8.087 2.164 1.00 70.45 33 LEU A C 12
ATOM 21667 O O . LEU A 1 33 ? -5.832 8.638 3.176 1.00 33.14 33 LEU A O 12
ATOM 21683 N N . SER A 1 34 ? -6.126 8.582 0.927 1.00 1.43 34 SER A N 12
ATOM 21684 C CA . SER A 1 34 ? -5.531 9.894 0.652 1.00 72.12 34 SER A CA 12
ATOM 21685 C C . SER A 1 34 ? -6.573 10.989 0.948 1.00 44.21 34 SER A C 12
ATOM 21686 O O . SER A 1 34 ? -7.536 11.166 0.197 1.00 33.03 34 SER A O 12
ATOM 21694 N N . THR A 1 35 ? -6.392 11.688 2.078 1.00 64.25 35 THR A N 12
ATOM 21695 C CA . THR A 1 35 ? -7.325 12.737 2.550 1.00 61.41 35 THR A CA 12
ATOM 21696 C C . THR A 1 35 ? -6.672 14.122 2.507 1.00 50.14 35 THR A C 12
ATOM 21697 O O . THR A 1 35 ? -7.227 15.102 3.026 1.00 54.43 35 THR A O 12
ATOM 21708 N N . ASP A 1 36 ? -5.502 14.195 1.868 1.00 11.34 36 ASP A N 12
ATOM 21709 C CA . ASP A 1 36 ? -4.731 15.435 1.736 1.00 43.25 36 ASP A CA 12
ATOM 21710 C C . ASP A 1 36 ? -5.364 16.366 0.687 1.00 44.13 36 ASP A C 12
ATOM 21711 O O . ASP A 1 36 ? -5.190 17.584 0.736 1.00 34.04 36 ASP A O 12
ATOM 21720 N N . GLY A 1 37 ? -6.073 15.763 -0.268 1.00 10.45 37 GLY A N 12
ATOM 21721 C CA . GLY A 1 37 ? -6.683 16.480 -1.385 1.00 1.01 37 GLY A CA 12
ATOM 21722 C C . GLY A 1 37 ? -6.467 15.726 -2.675 1.00 70.43 37 GLY A C 12
ATOM 21723 O O . GLY A 1 37 ? -7.356 15.672 -3.533 1.00 14.51 37 GLY A O 12
ATOM 21727 N N . GLU A 1 38 ? -5.284 15.113 -2.799 1.00 74.04 38 GLU A N 12
ATOM 21728 C CA . GLU A 1 38 ? -4.959 14.251 -3.936 1.00 0.54 38 GLU A CA 12
ATOM 21729 C C . GLU A 1 38 ? -5.598 12.867 -3.790 1.00 0.43 38 GLU A C 12
ATOM 21730 O O . GLU A 1 38 ? -6.025 12.453 -2.706 1.00 14.50 38 GLU A O 12
ATOM 21742 N N . MET A 1 39 ? -5.671 12.192 -4.935 1.00 20.30 39 MET A N 12
ATOM 21743 C CA . MET A 1 39 ? -6.052 10.784 -5.051 1.00 51.02 39 MET A CA 12
ATOM 21744 C C . MET A 1 39 ? -4.839 10.055 -5.645 1.00 14.43 39 MET A C 12
ATOM 21745 O O . MET A 1 39 ? -4.140 10.631 -6.496 1.00 54.43 39 MET A O 12
ATOM 21759 N N . LEU A 1 40 ? -4.575 8.820 -5.185 1.00 61.23 40 LEU A N 12
ATOM 21760 C CA . LEU A 1 40 ? -3.387 8.041 -5.609 1.00 21.11 40 LEU A CA 12
ATOM 21761 C C . LEU A 1 40 ? -3.312 7.889 -7.143 1.00 55.40 40 LEU A C 12
ATOM 21762 O O . LEU A 1 40 ? -2.263 8.095 -7.747 1.00 12.31 40 LEU A O 12
ATOM 21778 N N . GLN A 1 41 ? -4.449 7.560 -7.739 1.00 75.25 41 GLN A N 12
ATOM 21779 C CA . GLN A 1 41 ? -4.586 7.304 -9.181 1.00 63.44 41 GLN A CA 12
ATOM 21780 C C . GLN A 1 41 ? -5.823 8.052 -9.701 1.00 14.32 41 GLN A C 12
ATOM 21781 O O . GLN A 1 41 ? -6.819 8.199 -8.972 1.00 13.12 41 GLN A O 12
ATOM 21795 N N . THR A 1 42 ? -5.740 8.541 -10.954 1.00 4.21 42 THR A N 12
ATOM 21796 C CA . THR A 1 42 ? -6.830 9.293 -11.597 1.00 33.43 42 THR A CA 12
ATOM 21797 C C . THR A 1 42 ? -8.071 8.375 -11.778 1.00 22.33 42 THR A C 12
ATOM 21798 O O . THR A 1 42 ? -7.917 7.182 -12.044 1.00 12.44 42 THR A O 12
ATOM 21809 N N . ARG A 1 43 ? -9.282 8.972 -11.675 1.00 42.35 43 ARG A N 12
ATOM 21810 C CA . ARG A 1 43 ? -10.570 8.262 -11.423 1.00 15.32 43 ARG A CA 12
ATOM 21811 C C . ARG A 1 43 ? -10.972 7.175 -12.457 1.00 2.44 43 ARG A C 12
ATOM 21812 O O . ARG A 1 43 ? -11.974 6.472 -12.257 1.00 23.23 43 ARG A O 12
ATOM 21833 N N . GLY A 1 44 ? -10.203 7.026 -13.537 1.00 73.35 44 GLY A N 12
ATOM 21834 C CA . GLY A 1 44 ? -10.308 5.847 -14.400 1.00 52.54 44 GLY A CA 12
ATOM 21835 C C . GLY A 1 44 ? -9.415 4.709 -13.893 1.00 54.53 44 GLY A C 12
ATOM 21836 O O . GLY A 1 44 ? -8.579 4.186 -14.635 1.00 45.24 44 GLY A O 12
ATOM 21840 N N . SER A 1 45 ? -9.594 4.336 -12.611 1.00 75.40 45 SER A N 12
ATOM 21841 C CA . SER A 1 45 ? -8.776 3.313 -11.933 1.00 61.10 45 SER A CA 12
ATOM 21842 C C . SER A 1 45 ? -9.476 1.945 -11.954 1.00 2.32 45 SER A C 12
ATOM 21843 O O . SER A 1 45 ? -10.659 1.834 -12.300 1.00 45.42 45 SER A O 12
ATOM 21851 N N . LYS A 1 46 ? -8.715 0.914 -11.568 1.00 32.43 46 LYS A N 12
ATOM 21852 C CA . LYS A 1 46 ? -9.233 -0.438 -11.272 1.00 43.51 46 LYS A CA 12
ATOM 21853 C C . LYS A 1 46 ? -8.891 -0.771 -9.816 1.00 24.00 46 LYS A C 12
ATOM 21854 O O . LYS A 1 46 ? -8.263 0.041 -9.125 1.00 3.25 46 LYS A O 12
ATOM 21873 N N . SER A 1 47 ? -9.321 -1.952 -9.351 1.00 64.34 47 SER A N 12
ATOM 21874 C CA . SER A 1 47 ? -8.847 -2.529 -8.085 1.00 11.01 47 SER A CA 12
ATOM 21875 C C . SER A 1 47 ? -7.581 -3.344 -8.391 1.00 2.11 47 SER A C 12
ATOM 21876 O O . SER A 1 47 ? -7.602 -4.582 -8.407 1.00 1.32 47 SER A O 12
ATOM 21884 N N . ILE A 1 48 ? -6.488 -2.619 -8.688 1.00 22.23 48 ILE A N 12
ATOM 21885 C CA . ILE A 1 48 ? -5.268 -3.207 -9.268 1.00 51.21 48 ILE A CA 12
ATOM 21886 C C . ILE A 1 48 ? -4.534 -4.031 -8.207 1.00 32.45 48 ILE A C 12
ATOM 21887 O O . ILE A 1 48 ? -3.899 -3.481 -7.297 1.00 21.13 48 ILE A O 12
ATOM 21903 N N . VAL A 1 49 ? -4.647 -5.358 -8.320 1.00 10.15 49 VAL A N 12
ATOM 21904 C CA . VAL A 1 49 ? -4.043 -6.283 -7.368 1.00 52.23 49 VAL A CA 12
ATOM 21905 C C . VAL A 1 49 ? -2.607 -6.585 -7.815 1.00 43.53 49 VAL A C 12
ATOM 21906 O O . VAL A 1 49 ? -2.397 -7.220 -8.854 1.00 50.41 49 VAL A O 12
ATOM 21919 N N . ILE A 1 50 ? -1.630 -6.070 -7.058 1.00 71.12 50 ILE A N 12
ATOM 21920 C CA . ILE A 1 50 ? -0.199 -6.286 -7.322 1.00 11.52 50 ILE A CA 12
ATOM 21921 C C . ILE A 1 50 ? 0.364 -7.202 -6.241 1.00 42.31 50 ILE A C 12
ATOM 21922 O O . ILE A 1 50 ? 0.442 -6.793 -5.084 1.00 63.02 50 ILE A O 12
ATOM 21938 N N . LYS A 1 51 ? 0.759 -8.430 -6.592 1.00 15.40 51 LYS A N 12
ATOM 21939 C CA . LYS A 1 51 ? 1.445 -9.310 -5.637 1.00 2.34 51 LYS A CA 12
ATOM 21940 C C . LYS A 1 51 ? 2.954 -9.020 -5.669 1.00 45.51 51 LYS A C 12
ATOM 21941 O O . LYS A 1 51 ? 3.461 -8.404 -6.617 1.00 3.12 51 LYS A O 12
ATOM 21960 N N . ASN A 1 52 ? 3.643 -9.461 -4.615 1.00 10.43 52 ASN A N 12
ATOM 21961 C CA . ASN A 1 52 ? 5.104 -9.326 -4.458 1.00 12.15 52 ASN A CA 12
ATOM 21962 C C . ASN A 1 52 ? 5.884 -10.013 -5.603 1.00 1.12 52 ASN A C 12
ATOM 21963 O O . ASN A 1 52 ? 7.014 -9.629 -5.916 1.00 43.14 52 ASN A O 12
ATOM 21974 N N . THR A 1 53 ? 5.249 -11.012 -6.234 1.00 45.53 53 THR A N 12
ATOM 21975 C CA . THR A 1 53 ? 5.848 -11.770 -7.343 1.00 11.52 53 THR A CA 12
ATOM 21976 C C . THR A 1 53 ? 5.706 -11.004 -8.689 1.00 22.24 53 THR A C 12
ATOM 21977 O O . THR A 1 53 ? 6.432 -11.277 -9.649 1.00 34.13 53 THR A O 12
ATOM 21988 N N . ASP A 1 54 ? 4.776 -10.025 -8.725 1.00 65.41 54 ASP A N 12
ATOM 21989 C CA . ASP A 1 54 ? 4.483 -9.207 -9.922 1.00 72.12 54 ASP A CA 12
ATOM 21990 C C . ASP A 1 54 ? 5.361 -7.948 -9.960 1.00 41.40 54 ASP A C 12
ATOM 21991 O O . ASP A 1 54 ? 4.861 -6.827 -9.838 1.00 21.24 54 ASP A O 12
ATOM 22000 N N . GLU A 1 55 ? 6.680 -8.153 -10.168 1.00 71.34 55 GLU A N 12
ATOM 22001 C CA . GLU A 1 55 ? 7.668 -7.052 -10.308 1.00 51.33 55 GLU A CA 12
ATOM 22002 C C . GLU A 1 55 ? 7.318 -6.145 -11.503 1.00 3.05 55 GLU A C 12
ATOM 22003 O O . GLU A 1 55 ? 7.637 -4.959 -11.488 1.00 44.02 55 GLU A O 12
ATOM 22015 N N . ASN A 1 56 ? 6.632 -6.711 -12.515 1.00 13.22 56 ASN A N 12
ATOM 22016 C CA . ASN A 1 56 ? 6.183 -5.955 -13.703 1.00 12.33 56 ASN A CA 12
ATOM 22017 C C . ASN A 1 56 ? 5.224 -4.801 -13.309 1.00 31.11 56 ASN A C 12
ATOM 22018 O O . ASN A 1 56 ? 5.325 -3.689 -13.837 1.00 72.12 56 ASN A O 12
ATOM 22029 N N . LEU A 1 57 ? 4.324 -5.080 -12.344 1.00 33.35 57 LEU A N 12
ATOM 22030 C CA . LEU A 1 57 ? 3.353 -4.099 -11.817 1.00 13.44 57 LEU A CA 12
ATOM 22031 C C . LEU A 1 57 ? 3.995 -3.168 -10.757 1.00 30.21 57 LEU A C 12
ATOM 22032 O O . LEU A 1 57 ? 3.664 -1.977 -10.681 1.00 20.24 57 LEU A O 12
ATOM 22048 N N . ILE A 1 58 ? 4.916 -3.737 -9.953 1.00 22.25 58 ILE A N 12
ATOM 22049 C CA . ILE A 1 58 ? 5.686 -2.993 -8.924 1.00 23.34 58 ILE A CA 12
ATOM 22050 C C . ILE A 1 58 ? 6.574 -1.917 -9.606 1.00 0.33 58 ILE A C 12
ATOM 22051 O O . ILE A 1 58 ? 6.761 -0.817 -9.087 1.00 32.30 58 ILE A O 12
ATOM 22067 N N . ASN A 1 59 ? 7.080 -2.262 -10.802 1.00 34.41 59 ASN A N 12
ATOM 22068 C CA . ASN A 1 59 ? 7.914 -1.381 -11.652 1.00 42.15 59 ASN A CA 12
ATOM 22069 C C . ASN A 1 59 ? 7.135 -0.122 -12.108 1.00 2.23 59 ASN A C 12
ATOM 22070 O O . ASN A 1 59 ? 7.722 0.941 -12.331 1.00 34.15 59 ASN A O 12
ATOM 22081 N N . HIS A 1 60 ? 5.798 -0.255 -12.213 1.00 24.13 60 HIS A N 12
ATOM 22082 C CA . HIS A 1 60 ? 4.890 0.861 -12.583 1.00 61.01 60 HIS A CA 12
ATOM 22083 C C . HIS A 1 60 ? 4.553 1.754 -11.373 1.00 23.42 60 HIS A C 12
ATOM 22084 O O . HIS A 1 60 ? 3.909 2.800 -11.529 1.00 51.04 60 HIS A O 12
ATOM 22099 N N . SER A 1 61 ? 4.977 1.331 -10.177 1.00 4.15 61 SER A N 12
ATOM 22100 C CA . SER A 1 61 ? 4.575 1.965 -8.922 1.00 73.33 61 SER A CA 12
ATOM 22101 C C . SER A 1 61 ? 5.778 2.146 -7.987 1.00 60.43 61 SER A C 12
ATOM 22102 O O . SER A 1 61 ? 6.218 1.190 -7.344 1.00 71.10 61 SER A O 12
ATOM 22110 N N . LYS A 1 62 ? 6.303 3.387 -7.929 1.00 23.24 62 LYS A N 12
ATOM 22111 C CA . LYS A 1 62 ? 7.327 3.788 -6.942 1.00 2.43 62 LYS A CA 12
ATOM 22112 C C . LYS A 1 62 ? 6.843 3.491 -5.502 1.00 52.14 62 LYS A C 12
ATOM 22113 O O . LYS A 1 62 ? 7.631 3.066 -4.652 1.00 34.32 62 LYS A O 12
ATOM 22132 N N . LEU A 1 63 ? 5.529 3.679 -5.272 1.00 43.15 63 LEU A N 12
ATOM 22133 C CA . LEU A 1 63 ? 4.890 3.405 -3.977 1.00 30.12 63 LEU A CA 12
ATOM 22134 C C . LEU A 1 63 ? 4.973 1.905 -3.621 1.00 71.41 63 LEU A C 12
ATOM 22135 O O . LEU A 1 63 ? 5.325 1.567 -2.491 1.00 73.02 63 LEU A O 12
ATOM 22151 N N . ALA A 1 64 ? 4.698 1.016 -4.604 1.00 55.33 64 ALA A N 12
ATOM 22152 C CA . ALA A 1 64 ? 4.755 -0.449 -4.402 1.00 21.52 64 ALA A CA 12
ATOM 22153 C C . ALA A 1 64 ? 6.180 -0.905 -4.068 1.00 22.12 64 ALA A C 12
ATOM 22154 O O . ALA A 1 64 ? 6.378 -1.738 -3.181 1.00 43.32 64 ALA A O 12
ATOM 22161 N N . GLN A 1 65 ? 7.158 -0.324 -4.793 1.00 1.45 65 GLN A N 12
ATOM 22162 C CA . GLN A 1 65 ? 8.599 -0.562 -4.567 1.00 22.34 65 GLN A CA 12
ATOM 22163 C C . GLN A 1 65 ? 8.968 -0.278 -3.100 1.00 52.42 65 GLN A C 12
ATOM 22164 O O . GLN A 1 65 ? 9.590 -1.109 -2.441 1.00 53.14 65 GLN A O 12
ATOM 22178 N N . GLN A 1 66 ? 8.516 0.888 -2.606 1.00 32.11 66 GLN A N 12
ATOM 22179 C CA . GLN A 1 66 ? 8.728 1.337 -1.217 1.00 73.35 66 GLN A CA 12
ATOM 22180 C C . GLN A 1 66 ? 8.047 0.422 -0.173 1.00 41.34 66 GLN A C 12
ATOM 22181 O O . GLN A 1 66 ? 8.631 0.151 0.883 1.00 25.51 66 GLN A O 12
ATOM 22195 N N . ILE A 1 67 ? 6.811 -0.030 -0.467 1.00 70.44 67 ILE A N 12
ATOM 22196 C CA . ILE A 1 67 ? 6.014 -0.883 0.446 1.00 71.10 67 ILE A CA 12
ATOM 22197 C C . ILE A 1 67 ? 6.686 -2.247 0.658 1.00 30.23 67 ILE A C 12
ATOM 22198 O O . ILE A 1 67 ? 6.925 -2.646 1.794 1.00 21.14 67 ILE A O 12
ATOM 22214 N N . PHE A 1 68 ? 7.002 -2.937 -0.450 1.00 53.13 68 PHE A N 12
ATOM 22215 C CA . PHE A 1 68 ? 7.641 -4.266 -0.403 1.00 10.35 68 PHE A CA 12
ATOM 22216 C C . PHE A 1 68 ? 9.087 -4.177 0.124 1.00 71.50 68 PHE A C 12
ATOM 22217 O O . PHE A 1 68 ? 9.589 -5.141 0.718 1.00 21.22 68 PHE A O 12
ATOM 22234 N N . LEU A 1 69 ? 9.743 -3.014 -0.085 1.00 52.32 69 LEU A N 12
ATOM 22235 C CA . LEU A 1 69 ? 11.110 -2.754 0.417 1.00 24.23 69 LEU A CA 12
ATOM 22236 C C . LEU A 1 69 ? 11.124 -2.696 1.957 1.00 53.24 69 LEU A C 12
ATOM 22237 O O . LEU A 1 69 ? 11.818 -3.479 2.613 1.00 23.10 69 LEU A O 12
ATOM 22253 N N . GLN A 1 70 ? 10.328 -1.767 2.514 1.00 33.31 70 GLN A N 12
ATOM 22254 C CA . GLN A 1 70 ? 10.307 -1.480 3.965 1.00 62.05 70 GLN A CA 12
ATOM 22255 C C . GLN A 1 70 ? 9.487 -2.514 4.747 1.00 34.35 70 GLN A C 12
ATOM 22256 O O . GLN A 1 70 ? 9.744 -2.744 5.936 1.00 22.43 70 GLN A O 12
ATOM 22270 N N . CYS A 1 71 ? 8.510 -3.138 4.078 1.00 11.42 71 CYS A N 12
ATOM 22271 C CA . CYS A 1 71 ? 7.616 -4.131 4.684 1.00 13.30 71 CYS A CA 12
ATOM 22272 C C . CYS A 1 71 ? 7.521 -5.359 3.746 1.00 62.13 71 CYS A C 12
ATOM 22273 O O . CYS A 1 71 ? 6.633 -5.426 2.884 1.00 61.13 71 CYS A O 12
ATOM 22281 N N . PRO A 1 72 ? 8.464 -6.343 3.877 1.00 44.41 72 PRO A N 12
ATOM 22282 C CA . PRO A 1 72 ? 8.471 -7.572 3.041 1.00 25.51 72 PRO A CA 12
ATOM 22283 C C . PRO A 1 72 ? 7.361 -8.570 3.441 1.00 35.21 72 PRO A C 12
ATOM 22284 O O . PRO A 1 72 ? 7.144 -9.578 2.753 1.00 0.33 72 PRO A O 12
ATOM 22295 N N . GLY A 1 73 ? 6.661 -8.268 4.552 1.00 24.33 73 GLY A N 12
ATOM 22296 C CA . GLY A 1 73 ? 5.560 -9.094 5.032 1.00 43.43 73 GLY A CA 12
ATOM 22297 C C . GLY A 1 73 ? 4.276 -8.896 4.242 1.00 65.14 73 GLY A C 12
ATOM 22298 O O . GLY A 1 73 ? 3.348 -9.708 4.343 1.00 61.22 73 GLY A O 12
ATOM 22302 N N . VAL A 1 74 ? 4.228 -7.805 3.460 1.00 23.21 74 VAL A N 12
ATOM 22303 C CA . VAL A 1 74 ? 3.125 -7.523 2.541 1.00 30.45 74 VAL A CA 12
ATOM 22304 C C . VAL A 1 74 ? 3.230 -8.477 1.337 1.00 24.32 74 VAL A C 12
ATOM 22305 O O . VAL A 1 74 ? 4.262 -8.520 0.654 1.00 20.50 74 VAL A O 12
ATOM 22318 N N . GLU A 1 75 ? 2.166 -9.261 1.117 1.00 34.54 75 GLU A N 12
ATOM 22319 C CA . GLU A 1 75 ? 2.115 -10.270 0.036 1.00 21.25 75 GLU A CA 12
ATOM 22320 C C . GLU A 1 75 ? 1.534 -9.666 -1.250 1.00 71.22 75 GLU A C 12
ATOM 22321 O O . GLU A 1 75 ? 1.860 -10.117 -2.355 1.00 42.45 75 GLU A O 12
ATOM 22333 N N . SER A 1 76 ? 0.663 -8.654 -1.093 1.00 2.34 76 SER A N 12
ATOM 22334 C CA . SER A 1 76 ? -0.106 -8.086 -2.197 1.00 64.33 76 SER A CA 12
ATOM 22335 C C . SER A 1 76 ? -0.657 -6.695 -1.844 1.00 31.53 76 SER A C 12
ATOM 22336 O O . SER A 1 76 ? -0.742 -6.311 -0.674 1.00 1.41 76 SER A O 12
ATOM 22344 N N . LEU A 1 77 ? -1.031 -5.950 -2.883 1.00 4.11 77 LEU A N 12
ATOM 22345 C CA . LEU A 1 77 ? -1.622 -4.614 -2.782 1.00 33.24 77 LEU A CA 12
ATOM 22346 C C . LEU A 1 77 ? -2.935 -4.614 -3.555 1.00 54.11 77 LEU A C 12
ATOM 22347 O O . LEU A 1 77 ? -3.083 -5.371 -4.513 1.00 45.32 77 LEU A O 12
ATOM 22363 N N . MET A 1 78 ? -3.882 -3.782 -3.140 1.00 64.20 78 MET A N 12
ATOM 22364 C CA . MET A 1 78 ? -5.087 -3.486 -3.921 1.00 73.21 78 MET A CA 12
ATOM 22365 C C . MET A 1 78 ? -5.152 -1.971 -4.085 1.00 0.13 78 MET A C 12
ATOM 22366 O O . MET A 1 78 ? -5.460 -1.246 -3.133 1.00 71.44 78 MET A O 12
ATOM 22380 N N . ILE A 1 79 ? -4.808 -1.505 -5.282 1.00 62.42 79 ILE A N 12
ATOM 22381 C CA . ILE A 1 79 ? -4.714 -0.083 -5.604 1.00 72.24 79 ILE A CA 12
ATOM 22382 C C . ILE A 1 79 ? -6.099 0.411 -6.036 1.00 45.45 79 ILE A C 12
ATOM 22383 O O . ILE A 1 79 ? -6.768 -0.252 -6.830 1.00 34.13 79 ILE A O 12
ATOM 22399 N N . GLY A 1 80 ? -6.528 1.546 -5.487 1.00 41.22 80 GLY A N 12
ATOM 22400 C CA . GLY A 1 80 ? -7.773 2.188 -5.885 1.00 53.22 80 GLY A CA 12
ATOM 22401 C C . GLY A 1 80 ? -7.519 3.593 -6.390 1.00 34.44 80 GLY A C 12
ATOM 22402 O O . GLY A 1 80 ? -6.356 3.999 -6.573 1.00 2.30 80 GLY A O 12
ATOM 22406 N N . ASP A 1 81 ? -8.609 4.336 -6.595 1.00 12.11 81 ASP A N 12
ATOM 22407 C CA . ASP A 1 81 ? -8.573 5.734 -7.071 1.00 70.45 81 ASP A CA 12
ATOM 22408 C C . ASP A 1 81 ? -7.942 6.631 -5.996 1.00 44.23 81 ASP A C 12
ATOM 22409 O O . ASP A 1 81 ? -6.959 7.328 -6.225 1.00 74.53 81 ASP A O 12
ATOM 22418 N N . ASP A 1 82 ? -8.528 6.559 -4.803 1.00 43.04 82 ASP A N 12
ATOM 22419 C CA . ASP A 1 82 ? -8.217 7.437 -3.665 1.00 74.23 82 ASP A CA 12
ATOM 22420 C C . ASP A 1 82 ? -7.671 6.645 -2.470 1.00 43.34 82 ASP A C 12
ATOM 22421 O O . ASP A 1 82 ? -7.356 7.237 -1.436 1.00 63.40 82 ASP A O 12
ATOM 22430 N N . PHE A 1 83 ? -7.531 5.316 -2.610 1.00 73.44 83 PHE A N 12
ATOM 22431 C CA . PHE A 1 83 ? -7.204 4.443 -1.473 1.00 12.23 83 PHE A CA 12
ATOM 22432 C C . PHE A 1 83 ? -6.217 3.348 -1.869 1.00 10.42 83 PHE A C 12
ATOM 22433 O O . PHE A 1 83 ? -5.976 3.099 -3.052 1.00 30.14 83 PHE A O 12
ATOM 22450 N N . LEU A 1 84 ? -5.662 2.709 -0.839 1.00 44.34 84 LEU A N 12
ATOM 22451 C CA . LEU A 1 84 ? -4.744 1.582 -0.964 1.00 15.24 84 LEU A CA 12
ATOM 22452 C C . LEU A 1 84 ? -5.050 0.578 0.148 1.00 31.52 84 LEU A C 12
ATOM 22453 O O . LEU A 1 84 ? -4.906 0.879 1.330 1.00 5.42 84 LEU A O 12
ATOM 22469 N N . THR A 1 85 ? -5.472 -0.616 -0.249 1.00 20.50 85 THR A N 12
ATOM 22470 C CA . THR A 1 85 ? -5.801 -1.696 0.670 1.00 74.01 85 THR A CA 12
ATOM 22471 C C . THR A 1 85 ? -4.613 -2.674 0.710 1.00 42.43 85 THR A C 12
ATOM 22472 O O . THR A 1 85 ? -4.319 -3.343 -0.290 1.00 4.32 85 THR A O 12
ATOM 22483 N N . ILE A 1 86 ? -3.918 -2.729 1.855 1.00 33.44 86 ILE A N 12
ATOM 22484 C CA . ILE A 1 86 ? -2.688 -3.525 2.012 1.00 45.45 86 ILE A CA 12
ATOM 22485 C C . ILE A 1 86 ? -3.059 -4.952 2.399 1.00 41.50 86 ILE A C 12
ATOM 22486 O O . ILE A 1 86 ? -3.787 -5.156 3.357 1.00 34.33 86 ILE A O 12
ATOM 22502 N N . ASN A 1 87 ? -2.565 -5.926 1.633 1.00 53.44 87 ASN A N 12
ATOM 22503 C CA . ASN A 1 87 ? -2.813 -7.354 1.873 1.00 12.21 87 ASN A CA 12
ATOM 22504 C C . ASN A 1 87 ? -1.499 -7.991 2.333 1.00 53.11 87 ASN A C 12
ATOM 22505 O O . ASN A 1 87 ? -0.506 -7.967 1.596 1.00 65.45 87 ASN A O 12
ATOM 22516 N N . LYS A 1 88 ? -1.470 -8.546 3.551 1.00 62.24 88 LYS A N 12
ATOM 22517 C CA . LYS A 1 88 ? -0.223 -9.075 4.149 1.00 22.21 88 LYS A CA 12
ATOM 22518 C C . LYS A 1 88 ? -0.428 -10.498 4.695 1.00 42.13 88 LYS A C 12
ATOM 22519 O O . LYS A 1 88 ? -1.563 -10.991 4.781 1.00 4.40 88 LYS A O 12
ATOM 22538 N N . ASP A 1 89 ? 0.692 -11.126 5.080 1.00 74.11 89 ASP A N 12
ATOM 22539 C CA . ASP A 1 89 ? 0.711 -12.443 5.731 1.00 51.14 89 ASP A CA 12
ATOM 22540 C C . ASP A 1 89 ? 0.181 -12.342 7.183 1.00 5.21 89 ASP A C 12
ATOM 22541 O O . ASP A 1 89 ? 0.343 -11.315 7.856 1.00 31.32 89 ASP A O 12
ATOM 22550 N N . ARG A 1 90 ? -0.449 -13.436 7.645 1.00 74.02 90 ARG A N 12
ATOM 22551 C CA . ARG A 1 90 ? -1.109 -13.522 8.963 1.00 1.54 90 ARG A CA 12
ATOM 22552 C C . ARG A 1 90 ? -0.126 -13.345 10.145 1.00 52.45 90 ARG A C 12
ATOM 22553 O O . ARG A 1 90 ? -0.539 -12.947 11.238 1.00 33.00 90 ARG A O 12
ATOM 22574 N N . MET A 1 91 ? 1.175 -13.636 9.918 1.00 15.00 91 MET A N 12
ATOM 22575 C CA . MET A 1 91 ? 2.223 -13.514 10.965 1.00 72.33 91 MET A CA 12
ATOM 22576 C C . MET A 1 91 ? 2.689 -12.052 11.142 1.00 64.32 91 MET A C 12
ATOM 22577 O O . MET A 1 91 ? 3.332 -11.714 12.142 1.00 55.44 91 MET A O 12
ATOM 22591 N N . VAL A 1 92 ? 2.342 -11.198 10.170 1.00 10.41 92 VAL A N 12
ATOM 22592 C CA . VAL A 1 92 ? 2.790 -9.792 10.121 1.00 31.42 92 VAL A CA 12
ATOM 22593 C C . VAL A 1 92 ? 1.698 -8.891 10.718 1.00 42.12 92 VAL A C 12
ATOM 22594 O O . VAL A 1 92 ? 0.546 -8.927 10.268 1.00 13.32 92 VAL A O 12
ATOM 22607 N N . HIS A 1 93 ? 2.072 -8.102 11.734 1.00 4.52 93 HIS A N 12
ATOM 22608 C CA . HIS A 1 93 ? 1.125 -7.292 12.529 1.00 44.03 93 HIS A CA 12
ATOM 22609 C C . HIS A 1 93 ? 0.930 -5.899 11.894 1.00 21.52 93 HIS A C 12
ATOM 22610 O O . HIS A 1 93 ? 1.895 -5.305 11.405 1.00 43.43 93 HIS A O 12
ATOM 22625 N N . TRP A 1 94 ? -0.322 -5.384 11.948 1.00 12.35 94 TRP A N 12
ATOM 22626 C CA . TRP A 1 94 ? -0.690 -4.044 11.417 1.00 60.05 94 TRP A CA 12
ATOM 22627 C C . TRP A 1 94 ? 0.113 -2.910 12.077 1.00 73.13 94 TRP A C 12
ATOM 22628 O O . TRP A 1 94 ? 0.434 -1.920 11.427 1.00 41.54 94 TRP A O 12
ATOM 22649 N N . ASN A 1 95 ? 0.438 -3.078 13.361 1.00 23.25 95 ASN A N 12
ATOM 22650 C CA . ASN A 1 95 ? 1.188 -2.074 14.144 1.00 33.14 95 ASN A CA 12
ATOM 22651 C C . ASN A 1 95 ? 2.599 -1.811 13.563 1.00 43.14 95 ASN A C 12
ATOM 22652 O O . ASN A 1 95 ? 3.162 -0.733 13.760 1.00 44.45 95 ASN A O 12
ATOM 22663 N N . SER A 1 96 ? 3.139 -2.790 12.812 1.00 12.32 96 SER A N 12
ATOM 22664 C CA . SER A 1 96 ? 4.451 -2.673 12.141 1.00 4.53 96 SER A CA 12
ATOM 22665 C C . SER A 1 96 ? 4.314 -2.126 10.699 1.00 44.14 96 SER A C 12
ATOM 22666 O O . SER A 1 96 ? 5.293 -1.672 10.108 1.00 13.23 96 SER A O 12
ATOM 22674 N N . ILE A 1 97 ? 3.093 -2.193 10.142 1.00 45.40 97 ILE A N 12
ATOM 22675 C CA . ILE A 1 97 ? 2.816 -1.886 8.720 1.00 74.23 97 ILE A CA 12
ATOM 22676 C C . ILE A 1 97 ? 2.329 -0.434 8.548 1.00 62.13 97 ILE A C 12
ATOM 22677 O O . ILE A 1 97 ? 2.866 0.322 7.722 1.00 0.40 97 ILE A O 12
ATOM 22693 N N . LYS A 1 98 ? 1.312 -0.072 9.360 1.00 3.51 98 LYS A N 12
ATOM 22694 C CA . LYS A 1 98 ? 0.522 1.166 9.196 1.00 40.41 98 LYS A CA 12
ATOM 22695 C C . LYS A 1 98 ? 1.384 2.455 9.188 1.00 43.12 98 LYS A C 12
ATOM 22696 O O . LYS A 1 98 ? 1.338 3.162 8.181 1.00 73.33 98 LYS A O 12
ATOM 22715 N N . PRO A 1 99 ? 2.220 2.778 10.257 1.00 34.13 99 PRO A N 12
ATOM 22716 C CA . PRO A 1 99 ? 2.964 4.080 10.319 1.00 22.01 99 PRO A CA 12
ATOM 22717 C C . PRO A 1 99 ? 3.917 4.256 9.114 1.00 14.41 99 PRO A C 12
ATOM 22718 O O . PRO A 1 99 ? 4.060 5.362 8.558 1.00 33.21 99 PRO A O 12
ATOM 22729 N N . GLU A 1 100 ? 4.515 3.131 8.698 1.00 53.04 100 GLU A N 12
ATOM 22730 C CA . GLU A 1 100 ? 5.495 3.082 7.611 1.00 33.01 100 GLU A CA 12
ATOM 22731 C C . GLU A 1 100 ? 4.839 3.432 6.263 1.00 21.12 100 GLU A C 12
ATOM 22732 O O . GLU A 1 100 ? 5.315 4.308 5.546 1.00 54.03 100 GLU A O 12
ATOM 22744 N N . ILE A 1 101 ? 3.705 2.771 5.965 1.00 53.43 101 ILE A N 12
ATOM 22745 C CA . ILE A 1 101 ? 3.002 2.914 4.678 1.00 13.11 101 ILE A CA 12
ATOM 22746 C C . ILE A 1 101 ? 2.230 4.257 4.598 1.00 35.32 101 ILE A C 12
ATOM 22747 O O . ILE A 1 101 ? 2.110 4.831 3.517 1.00 25.13 101 ILE A O 12
ATOM 22763 N N . ILE A 1 102 ? 1.764 4.785 5.751 1.00 45.42 102 ILE A N 12
ATOM 22764 C CA . ILE A 1 102 ? 1.194 6.158 5.837 1.00 72.30 102 ILE A CA 12
ATOM 22765 C C . ILE A 1 102 ? 2.265 7.200 5.411 1.00 63.45 102 ILE A C 12
ATOM 22766 O O . ILE A 1 102 ? 1.982 8.134 4.638 1.00 43.23 102 ILE A O 12
ATOM 22782 N N . ASP A 1 103 ? 3.508 6.972 5.897 1.00 1.41 103 ASP A N 12
ATOM 22783 C CA . ASP A 1 103 ? 4.692 7.789 5.559 1.00 72.34 103 ASP A CA 12
ATOM 22784 C C . ASP A 1 103 ? 5.020 7.686 4.049 1.00 14.45 103 ASP A C 12
ATOM 22785 O O . ASP A 1 103 ? 5.371 8.682 3.414 1.00 64.25 103 ASP A O 12
ATOM 22794 N N . LEU A 1 104 ? 4.889 6.466 3.493 1.00 63.12 104 LEU A N 12
ATOM 22795 C CA . LEU A 1 104 ? 5.138 6.187 2.061 1.00 73.23 104 LEU A CA 12
ATOM 22796 C C . LEU A 1 104 ? 4.114 6.877 1.138 1.00 2.34 104 LEU A C 12
ATOM 22797 O O . LEU A 1 104 ? 4.481 7.357 0.061 1.00 64.33 104 LEU A O 12
ATOM 22813 N N . LEU A 1 105 ? 2.832 6.921 1.560 1.00 24.43 105 LEU A N 12
ATOM 22814 C CA . LEU A 1 105 ? 1.771 7.657 0.824 1.00 41.44 105 LEU A CA 12
ATOM 22815 C C . LEU A 1 105 ? 2.049 9.177 0.835 1.00 1.11 105 LEU A C 12
ATOM 22816 O O . LEU A 1 105 ? 1.625 9.894 -0.076 1.00 15.04 105 LEU A O 12
ATOM 22832 N N . THR A 1 106 ? 2.811 9.645 1.841 1.00 23.43 106 THR A N 12
ATOM 22833 C CA . THR A 1 106 ? 3.217 11.051 1.966 1.00 54.14 106 THR A CA 12
ATOM 22834 C C . THR A 1 106 ? 4.444 11.320 1.061 1.00 5.43 106 THR A C 12
ATOM 22835 O O . THR A 1 106 ? 4.540 12.378 0.443 1.00 72.05 106 THR A O 12
ATOM 22846 N N . LYS A 1 107 ? 5.359 10.328 0.970 1.00 54.22 107 LYS A N 12
ATOM 22847 C CA . LYS A 1 107 ? 6.535 10.383 0.073 1.00 11.21 107 LYS A CA 12
ATOM 22848 C C . LYS A 1 107 ? 6.103 10.441 -1.409 1.00 21.12 107 LYS A C 12
ATOM 22849 O O . LYS A 1 107 ? 6.600 11.266 -2.177 1.00 62.33 107 LYS A O 12
ATOM 22868 N N . GLN A 1 108 ? 5.152 9.561 -1.775 1.00 24.31 108 GLN A N 12
ATOM 22869 C CA . GLN A 1 108 ? 4.680 9.385 -3.163 1.00 3.24 108 GLN A CA 12
ATOM 22870 C C . GLN A 1 108 ? 4.000 10.670 -3.662 1.00 42.04 108 GLN A C 12
ATOM 22871 O O . GLN A 1 108 ? 4.411 11.249 -4.660 1.00 2.30 108 GLN A O 12
ATOM 22885 N N . LEU A 1 109 ? 2.970 11.107 -2.926 1.00 10.13 109 LEU A N 12
ATOM 22886 C CA . LEU A 1 109 ? 2.154 12.279 -3.304 1.00 2.33 109 LEU A CA 12
ATOM 22887 C C . LEU A 1 109 ? 2.949 13.607 -3.201 1.00 63.44 109 LEU A C 12
ATOM 22888 O O . LEU A 1 109 ? 2.492 14.640 -3.692 1.00 51.31 109 LEU A O 12
ATOM 22904 N N . ALA A 1 110 ? 4.133 13.573 -2.556 1.00 22.13 110 ALA A N 12
ATOM 22905 C CA . ALA A 1 110 ? 5.044 14.738 -2.487 1.00 64.41 110 ALA A CA 12
ATOM 22906 C C . ALA A 1 110 ? 6.000 14.771 -3.692 1.00 21.43 110 ALA A C 12
ATOM 22907 O O . ALA A 1 110 ? 6.143 15.798 -4.353 1.00 1.44 110 ALA A O 12
ATOM 22914 N N . TYR A 1 111 ? 6.655 13.634 -3.977 1.00 41.34 111 TYR A N 12
ATOM 22915 C CA . TYR A 1 111 ? 7.757 13.572 -4.969 1.00 1.12 111 TYR A CA 12
ATOM 22916 C C . TYR A 1 111 ? 7.245 13.202 -6.371 1.00 31.44 111 TYR A C 12
ATOM 22917 O O . TYR A 1 111 ? 7.937 13.424 -7.372 1.00 75.13 111 TYR A O 12
ATOM 22935 N N . GLY A 1 112 ? 6.022 12.671 -6.429 1.00 20.40 112 GLY A N 12
ATOM 22936 C CA . GLY A 1 112 ? 5.396 12.241 -7.679 1.00 41.05 112 GLY A CA 12
ATOM 22937 C C . GLY A 1 112 ? 3.960 12.732 -7.763 1.00 14.12 112 GLY A C 12
ATOM 22938 O O . GLY A 1 112 ? 3.680 13.890 -7.426 1.00 2.13 112 GLY A O 12
ATOM 22942 N N . GLU A 1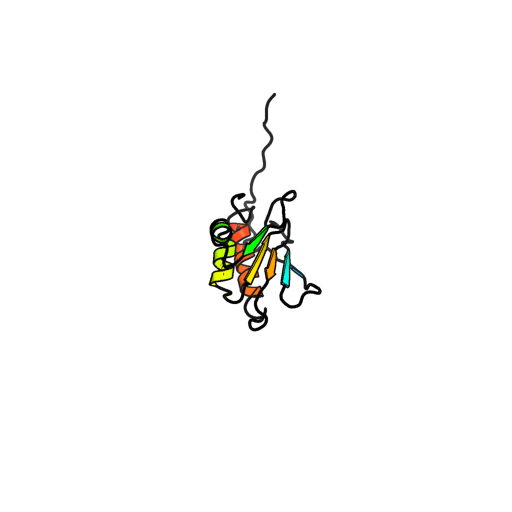 113 ? 3.043 11.851 -8.189 1.00 41.43 113 GLU A N 12
ATOM 22943 C CA . GLU A 1 113 ? 1.629 12.192 -8.416 1.00 62.01 113 GLU A CA 12
ATOM 22944 C C . GLU A 1 113 ? 0.770 10.909 -8.429 1.00 10.05 113 GLU A C 12
ATOM 22945 O O . GLU A 1 113 ? -0.126 10.728 -7.590 1.00 32.32 113 GLU A O 12
ATOM 22957 N N . ASP A 1 114 ? 1.087 10.017 -9.369 1.00 24.13 114 ASP A N 12
ATOM 22958 C CA . ASP A 1 114 ? 0.374 8.749 -9.563 1.00 11.42 114 ASP A CA 12
ATOM 22959 C C . ASP A 1 114 ? 1.055 7.635 -8.763 1.00 23.53 114 ASP A C 12
ATOM 22960 O O . ASP A 1 114 ? 2.286 7.605 -8.643 1.00 43.43 114 ASP A O 12
ATOM 22969 N N . VAL A 1 115 ? 0.240 6.744 -8.188 1.00 64.11 115 VAL A N 12
ATOM 22970 C CA . VAL A 1 115 ? 0.731 5.489 -7.610 1.00 24.03 115 VAL A CA 12
ATOM 22971 C C . VAL A 1 115 ? 1.156 4.555 -8.756 1.00 41.12 115 VAL A C 12
ATOM 22972 O O . VAL A 1 115 ? 2.206 3.945 -8.703 1.00 12.40 115 VAL A O 12
ATOM 22985 N N . ILE A 1 116 ? 0.325 4.502 -9.803 1.00 15.22 116 ILE A N 12
ATOM 22986 C CA . ILE A 1 116 ? 0.552 3.707 -11.020 1.00 13.44 116 ILE A CA 12
ATOM 22987 C C . ILE A 1 116 ? 0.111 4.552 -12.219 1.00 43.33 116 ILE A C 12
ATOM 22988 O O . ILE A 1 116 ? -0.977 5.152 -12.176 1.00 34.44 116 ILE A O 12
ATOM 23004 N N . SER A 1 117 ? 0.942 4.592 -13.273 1.00 74.42 117 SER A N 12
ATOM 23005 C CA . SER A 1 117 ? 0.567 5.207 -14.549 1.00 22.52 117 SER A CA 12
ATOM 23006 C C . SER A 1 117 ? -0.425 4.280 -15.295 1.00 2.12 117 SER A C 12
ATOM 23007 O O . SER A 1 117 ? -0.033 3.442 -16.121 1.00 23.01 117 SER A O 12
ATOM 23015 N N . LYS A 1 118 ? -1.714 4.395 -14.907 1.00 63.54 118 LYS A N 12
ATOM 23016 C CA . LYS A 1 118 ? -2.820 3.636 -15.507 1.00 11.34 118 LYS A CA 12
ATOM 23017 C C . LYS A 1 118 ? -3.227 4.349 -16.810 1.00 3.25 118 LYS A C 12
ATOM 23018 O O . LYS A 1 118 ? -4.204 5.102 -16.850 1.00 13.41 118 LYS A O 12
ATOM 23037 N N . GLU A 1 119 ? -2.418 4.136 -17.856 1.00 13.15 119 GLU A N 12
ATOM 23038 C CA . GLU A 1 119 ? -2.512 4.872 -19.120 1.00 2.32 119 GLU A CA 12
ATOM 23039 C C . GLU A 1 119 ? -1.737 4.079 -20.197 1.00 4.43 119 GLU A C 12
ATOM 23040 O O . GLU A 1 119 ? -2.370 3.430 -21.052 1.00 1.55 119 GLU A O 12
ATOM 23053 N N . MET A 1 1 ? 0.095 65.239 -7.101 1.00 64.44 1 MET A N 13
ATOM 23054 C CA . MET A 1 1 ? -0.320 64.676 -5.799 1.00 2.45 1 MET A CA 13
ATOM 23055 C C . MET A 1 1 ? -0.453 63.144 -5.906 1.00 12.42 1 MET A C 13
ATOM 23056 O O . MET A 1 1 ? -0.353 62.587 -7.008 1.00 32.30 1 MET A O 13
ATOM 23072 N N . GLY A 1 2 ? -0.683 62.472 -4.758 1.00 12.40 2 GLY A N 13
ATOM 23073 C CA . GLY A 1 2 ? -0.888 61.019 -4.733 1.00 65.05 2 GLY A CA 13
ATOM 23074 C C . GLY A 1 2 ? -0.552 60.396 -3.382 1.00 13.14 2 GLY A C 13
ATOM 23075 O O . GLY A 1 2 ? 0.624 60.339 -3.006 1.00 74.02 2 GLY A O 13
ATOM 23079 N N . HIS A 1 3 ? -1.581 59.941 -2.645 1.00 14.14 3 HIS A N 13
ATOM 23080 C CA . HIS A 1 3 ? -1.424 59.177 -1.384 1.00 50.35 3 HIS A CA 13
ATOM 23081 C C . HIS A 1 3 ? -2.115 57.806 -1.527 1.00 64.35 3 HIS A C 13
ATOM 23082 O O . HIS A 1 3 ? -3.342 57.749 -1.650 1.00 25.43 3 HIS A O 13
ATOM 23097 N N . HIS A 1 4 ? -1.310 56.719 -1.543 1.00 54.23 4 HIS A N 13
ATOM 23098 C CA . HIS A 1 4 ? -1.799 55.323 -1.473 1.00 1.21 4 HIS A CA 13
ATOM 23099 C C . HIS A 1 4 ? -0.603 54.369 -1.282 1.00 14.30 4 HIS A C 13
ATOM 23100 O O . HIS A 1 4 ? 0.480 54.604 -1.827 1.00 65.12 4 HIS A O 13
ATOM 23115 N N . HIS A 1 5 ? -0.804 53.297 -0.506 1.00 65.25 5 HIS A N 13
ATOM 23116 C CA . HIS A 1 5 ? 0.220 52.253 -0.268 1.00 34.21 5 HIS A CA 13
ATOM 23117 C C . HIS A 1 5 ? -0.354 50.875 -0.641 1.00 43.30 5 HIS A C 13
ATOM 23118 O O . HIS A 1 5 ? -1.438 50.790 -1.228 1.00 34.05 5 HIS A O 13
ATOM 23133 N N . HIS A 1 6 ? 0.401 49.799 -0.339 1.00 23.02 6 HIS A N 13
ATOM 23134 C CA . HIS A 1 6 ? -0.021 48.399 -0.584 1.00 51.22 6 HIS A CA 13
ATOM 23135 C C . HIS A 1 6 ? 0.275 47.553 0.670 1.00 43.24 6 HIS A C 13
ATOM 23136 O O . HIS A 1 6 ? 1.309 47.744 1.318 1.00 45.53 6 HIS A O 13
ATOM 23151 N N . HIS A 1 7 ? -0.649 46.633 1.010 1.00 45.33 7 HIS A N 13
ATOM 23152 C CA . HIS A 1 7 ? -0.529 45.746 2.189 1.00 54.32 7 HIS A CA 13
ATOM 23153 C C . HIS A 1 7 ? 0.231 44.459 1.818 1.00 52.21 7 HIS A C 13
ATOM 23154 O O . HIS A 1 7 ? -0.204 43.724 0.924 1.00 22.43 7 HIS A O 13
ATOM 23169 N N . HIS A 1 8 ? 1.361 44.189 2.497 1.00 23.52 8 HIS A N 13
ATOM 23170 C CA . HIS A 1 8 ? 2.089 42.911 2.353 1.00 11.22 8 HIS A CA 13
ATOM 23171 C C . HIS A 1 8 ? 1.572 41.914 3.417 1.00 52.43 8 HIS A C 13
ATOM 23172 O O . HIS A 1 8 ? 1.457 42.263 4.598 1.00 73.44 8 HIS A O 13
ATOM 23187 N N . SER A 1 9 ? 1.227 40.694 2.979 1.00 31.02 9 SER A N 13
ATOM 23188 C CA . SER A 1 9 ? 0.651 39.649 3.843 1.00 4.24 9 SER A CA 13
ATOM 23189 C C . SER A 1 9 ? 1.043 38.256 3.320 1.00 70.54 9 SER A C 13
ATOM 23190 O O . SER A 1 9 ? 0.636 37.862 2.219 1.00 22.44 9 SER A O 13
ATOM 23198 N N . HIS A 1 10 ? 1.860 37.531 4.109 1.00 22.02 10 HIS A N 13
ATOM 23199 C CA . HIS A 1 10 ? 2.332 36.182 3.759 1.00 52.30 10 HIS A CA 13
ATOM 23200 C C . HIS A 1 10 ? 2.643 35.388 5.040 1.00 63.52 10 HIS A C 13
ATOM 23201 O O . HIS A 1 10 ? 3.080 35.961 6.048 1.00 25.13 10 HIS A O 13
ATOM 23216 N N . MET A 1 11 ? 2.418 34.079 4.982 1.00 55.21 11 MET A N 13
ATOM 23217 C CA . MET A 1 11 ? 2.742 33.137 6.062 1.00 72.52 11 MET A CA 13
ATOM 23218 C C . MET A 1 11 ? 3.126 31.799 5.420 1.00 41.30 11 MET A C 13
ATOM 23219 O O . MET A 1 11 ? 2.395 31.298 4.560 1.00 44.14 11 MET A O 13
ATOM 23233 N N . ASN A 1 12 ? 4.309 31.266 5.787 1.00 2.42 12 ASN A N 13
ATOM 23234 C CA . ASN A 1 12 ? 4.850 30.017 5.204 1.00 62.41 12 ASN A CA 13
ATOM 23235 C C . ASN A 1 12 ? 3.887 28.847 5.501 1.00 14.10 12 ASN A C 13
ATOM 23236 O O . ASN A 1 12 ? 3.806 28.365 6.634 1.00 31.20 12 ASN A O 13
ATOM 23247 N N . SER A 1 13 ? 3.122 28.453 4.467 1.00 22.04 13 SER A N 13
ATOM 23248 C CA . SER A 1 13 ? 1.981 27.530 4.593 1.00 21.25 13 SER A CA 13
ATOM 23249 C C . SER A 1 13 ? 2.076 26.383 3.569 1.00 60.45 13 SER A C 13
ATOM 23250 O O . SER A 1 13 ? 1.084 26.023 2.923 1.00 32.20 13 SER A O 13
ATOM 23258 N N . GLN A 1 14 ? 3.281 25.796 3.453 1.00 1.45 14 GLN A N 13
ATOM 23259 C CA . GLN A 1 14 ? 3.514 24.592 2.630 1.00 65.02 14 GLN A CA 13
ATOM 23260 C C . GLN A 1 14 ? 2.859 23.364 3.317 1.00 71.43 14 GLN A C 13
ATOM 23261 O O . GLN A 1 14 ? 3.466 22.723 4.188 1.00 45.35 14 GLN A O 13
ATOM 23275 N N . ARG A 1 15 ? 1.594 23.089 2.943 1.00 24.32 15 ARG A N 13
ATOM 23276 C CA . ARG A 1 15 ? 0.779 22.002 3.528 1.00 44.24 15 ARG A CA 13
ATOM 23277 C C . ARG A 1 15 ? 1.267 20.633 3.016 1.00 25.00 15 ARG A C 13
ATOM 23278 O O . ARG A 1 15 ? 1.817 20.541 1.912 1.00 74.25 15 ARG A O 13
ATOM 23299 N N . LEU A 1 16 ? 1.053 19.574 3.816 1.00 3.32 16 LEU A N 13
ATOM 23300 C CA . LEU A 1 16 ? 1.472 18.195 3.467 1.00 62.01 16 LEU A CA 13
ATOM 23301 C C . LEU A 1 16 ? 0.283 17.228 3.572 1.00 74.10 16 LEU A C 13
ATOM 23302 O O . LEU A 1 16 ? -0.777 17.579 4.105 1.00 22.32 16 LEU A O 13
ATOM 23318 N N . ILE A 1 17 ? 0.488 16.003 3.068 1.00 11.14 17 ILE A N 13
ATOM 23319 C CA . ILE A 1 17 ? -0.584 15.029 2.810 1.00 64.04 17 ILE A CA 13
ATOM 23320 C C . ILE A 1 17 ? -1.003 14.327 4.116 1.00 14.01 17 ILE A C 13
ATOM 23321 O O . ILE A 1 17 ? -0.151 13.741 4.795 1.00 2.41 17 ILE A O 13
ATOM 23337 N N . HIS A 1 18 ? -2.302 14.405 4.474 1.00 53.00 18 HIS A N 13
ATOM 23338 C CA . HIS A 1 18 ? -2.855 13.669 5.640 1.00 1.33 18 HIS A CA 13
ATOM 23339 C C . HIS A 1 18 ? -3.286 12.281 5.154 1.00 63.21 18 HIS A C 13
ATOM 23340 O O . HIS A 1 18 ? -3.877 12.157 4.071 1.00 72.02 18 HIS A O 13
ATOM 23355 N N . ILE A 1 19 ? -2.999 11.241 5.945 1.00 31.32 19 ILE A N 13
ATOM 23356 C CA . ILE A 1 19 ? -3.276 9.843 5.570 1.00 21.11 19 ILE A CA 13
ATOM 23357 C C . ILE A 1 19 ? -4.172 9.233 6.657 1.00 3.15 19 ILE A C 13
ATOM 23358 O O . ILE A 1 19 ? -3.765 9.124 7.819 1.00 44.55 19 ILE A O 13
ATOM 23374 N N . LYS A 1 20 ? -5.388 8.857 6.258 1.00 62.02 20 LYS A N 13
ATOM 23375 C CA . LYS A 1 20 ? -6.459 8.400 7.140 1.00 2.32 20 LYS A CA 13
ATOM 23376 C C . LYS A 1 20 ? -6.516 6.867 7.102 1.00 21.30 20 LYS A C 13
ATOM 23377 O O . LYS A 1 20 ? -6.608 6.281 6.018 1.00 21.44 20 LYS A O 13
ATOM 23396 N N . THR A 1 21 ? -6.445 6.225 8.276 1.00 60.14 21 THR A N 13
ATOM 23397 C CA . THR A 1 21 ? -6.483 4.762 8.386 1.00 63.52 21 THR A CA 13
ATOM 23398 C C . THR A 1 21 ? -7.937 4.324 8.631 1.00 42.34 21 THR A C 13
ATOM 23399 O O . THR A 1 21 ? -8.524 4.630 9.675 1.00 13.23 21 THR A O 13
ATOM 23410 N N . LEU A 1 22 ? -8.514 3.648 7.630 1.00 52.31 22 LEU A N 13
ATOM 23411 C CA . LEU A 1 22 ? -9.875 3.110 7.690 1.00 23.04 22 LEU A CA 13
ATOM 23412 C C . LEU A 1 22 ? -9.816 1.583 7.854 1.00 43.31 22 LEU A C 13
ATOM 23413 O O . LEU A 1 22 ? -9.028 0.908 7.179 1.00 50.34 22 LEU A O 13
ATOM 23429 N N . THR A 1 23 ? -10.663 1.050 8.742 1.00 5.04 23 THR A N 13
ATOM 23430 C CA . THR A 1 23 ? -10.749 -0.390 9.022 1.00 71.42 23 THR A CA 13
ATOM 23431 C C . THR A 1 23 ? -11.760 -1.061 8.076 1.00 14.43 23 THR A C 13
ATOM 23432 O O . THR A 1 23 ? -12.799 -0.480 7.748 1.00 31.32 23 THR A O 13
ATOM 23443 N N . THR A 1 24 ? -11.445 -2.290 7.657 1.00 43.03 24 THR A N 13
ATOM 23444 C CA . THR A 1 24 ? -12.248 -3.075 6.704 1.00 74.23 24 THR A CA 13
ATOM 23445 C C . THR A 1 24 ? -12.705 -4.399 7.385 1.00 23.15 24 THR A C 13
ATOM 23446 O O . THR A 1 24 ? -12.050 -4.836 8.339 1.00 42.25 24 THR A O 13
ATOM 23457 N N . PRO A 1 25 ? -13.857 -5.035 6.945 1.00 70.03 25 PRO A N 13
ATOM 23458 C CA . PRO A 1 25 ? -14.332 -6.357 7.479 1.00 74.11 25 PRO A CA 13
ATOM 23459 C C . PRO A 1 25 ? -13.224 -7.442 7.501 1.00 73.12 25 PRO A C 13
ATOM 23460 O O . PRO A 1 25 ? -13.032 -8.137 8.503 1.00 73.25 25 PRO A O 13
ATOM 23471 N N . ASN A 1 26 ? -12.488 -7.538 6.385 1.00 71.25 26 ASN A N 13
ATOM 23472 C CA . ASN A 1 26 ? -11.333 -8.440 6.240 1.00 32.40 26 ASN A CA 13
ATOM 23473 C C . ASN A 1 26 ? -10.115 -7.822 6.958 1.00 64.42 26 ASN A C 13
ATOM 23474 O O . ASN A 1 26 ? -9.637 -6.761 6.544 1.00 44.21 26 ASN A O 13
ATOM 23485 N N . GLU A 1 27 ? -9.622 -8.483 8.035 1.00 50.33 27 GLU A N 13
ATOM 23486 C CA . GLU A 1 27 ? -8.478 -7.976 8.839 1.00 24.11 27 GLU A CA 13
ATOM 23487 C C . GLU A 1 27 ? -7.138 -8.179 8.103 1.00 3.00 27 GLU A C 13
ATOM 23488 O O . GLU A 1 27 ? -6.128 -7.554 8.449 1.00 21.51 27 GLU A O 13
ATOM 23500 N N . ASN A 1 28 ? -7.147 -9.103 7.109 1.00 12.22 28 ASN A N 13
ATOM 23501 C CA . ASN A 1 28 ? -6.012 -9.335 6.186 1.00 74.44 28 ASN A CA 13
ATOM 23502 C C . ASN A 1 28 ? -5.760 -8.067 5.347 1.00 54.13 28 ASN A C 13
ATOM 23503 O O . ASN A 1 28 ? -4.638 -7.809 4.907 1.00 33.10 28 ASN A O 13
ATOM 23514 N N . ALA A 1 29 ? -6.840 -7.286 5.156 1.00 41.14 29 ALA A N 13
ATOM 23515 C CA . ALA A 1 29 ? -6.834 -5.998 4.459 1.00 74.13 29 ALA A CA 13
ATOM 23516 C C . ALA A 1 29 ? -6.875 -4.823 5.467 1.00 75.42 29 ALA A C 13
ATOM 23517 O O . ALA A 1 29 ? -7.349 -4.982 6.599 1.00 43.21 29 ALA A O 13
ATOM 23524 N N . LEU A 1 30 ? -6.347 -3.654 5.049 1.00 54.20 30 LEU A N 13
ATOM 23525 C CA . LEU A 1 30 ? -6.472 -2.381 5.798 1.00 0.45 30 LEU A CA 13
ATOM 23526 C C . LEU A 1 30 ? -6.439 -1.212 4.801 1.00 65.32 30 LEU A C 13
ATOM 23527 O O . LEU A 1 30 ? -5.528 -1.126 3.966 1.00 41.04 30 LEU A O 13
ATOM 23543 N N . LYS A 1 31 ? -7.442 -0.325 4.888 1.00 1.53 31 LYS A N 13
ATOM 23544 C CA . LYS A 1 31 ? -7.623 0.787 3.940 1.00 1.44 31 LYS A CA 13
ATOM 23545 C C . LYS A 1 31 ? -6.883 2.058 4.403 1.00 23.54 31 LYS A C 13
ATOM 23546 O O . LYS A 1 31 ? -6.866 2.387 5.593 1.00 45.04 31 LYS A O 13
ATOM 23565 N N . PHE A 1 32 ? -6.239 2.736 3.441 1.00 30.31 32 PHE A N 13
ATOM 23566 C CA . PHE A 1 32 ? -5.622 4.056 3.619 1.00 34.34 32 PHE A CA 13
ATOM 23567 C C . PHE A 1 32 ? -6.223 5.022 2.587 1.00 20.21 32 PHE A C 13
ATOM 23568 O O . PHE A 1 32 ? -6.239 4.724 1.389 1.00 74.13 32 PHE A O 13
ATOM 23585 N N . LEU A 1 33 ? -6.740 6.154 3.067 1.00 0.10 33 LEU A N 13
ATOM 23586 C CA . LEU A 1 33 ? -7.350 7.198 2.240 1.00 21.20 33 LEU A CA 13
ATOM 23587 C C . LEU A 1 33 ? -6.526 8.481 2.384 1.00 73.41 33 LEU A C 13
ATOM 23588 O O . LEU A 1 33 ? -6.304 8.945 3.501 1.00 13.34 33 LEU A O 13
ATOM 23604 N N . SER A 1 34 ? -6.077 9.051 1.257 1.00 71.12 34 SER A N 13
ATOM 23605 C CA . SER A 1 34 ? -5.344 10.320 1.260 1.00 61.51 34 SER A CA 13
ATOM 23606 C C . SER A 1 34 ? -6.356 11.480 1.367 1.00 52.23 34 SER A C 13
ATOM 23607 O O . SER A 1 34 ? -7.099 11.761 0.419 1.00 0.25 34 SER A O 13
ATOM 23615 N N . THR A 1 35 ? -6.396 12.104 2.553 1.00 35.44 35 THR A N 13
ATOM 23616 C CA . THR A 1 35 ? -7.306 13.199 2.896 1.00 15.04 35 THR A CA 13
ATOM 23617 C C . THR A 1 35 ? -6.503 14.508 2.944 1.00 30.32 35 THR A C 13
ATOM 23618 O O . THR A 1 35 ? -5.474 14.557 3.608 1.00 21.30 35 THR A O 13
ATOM 23629 N N . ASP A 1 36 ? -6.969 15.528 2.213 1.00 61.04 36 ASP A N 13
ATOM 23630 C CA . ASP A 1 36 ? -6.289 16.844 2.079 1.00 44.34 36 ASP A CA 13
ATOM 23631 C C . ASP A 1 36 ? -4.864 16.646 1.514 1.00 75.43 36 ASP A C 13
ATOM 23632 O O . ASP A 1 36 ? -3.855 16.692 2.244 1.00 64.42 36 ASP A O 13
ATOM 23641 N N . GLY A 1 37 ? -4.826 16.345 0.216 1.00 22.22 37 GLY A N 13
ATOM 23642 C CA . GLY A 1 37 ? -3.605 16.049 -0.501 1.00 10.44 37 GLY A CA 13
ATOM 23643 C C . GLY A 1 37 ? -3.892 15.849 -1.979 1.00 11.23 37 GLY A C 13
ATOM 23644 O O . GLY A 1 37 ? -4.572 16.684 -2.592 1.00 34.24 37 GLY A O 13
ATOM 23648 N N . GLU A 1 38 ? -3.389 14.739 -2.560 1.00 13.12 38 GLU A N 13
ATOM 23649 C CA . GLU A 1 38 ? -3.636 14.363 -3.972 1.00 30.43 38 GLU A CA 13
ATOM 23650 C C . GLU A 1 38 ? -4.116 12.903 -4.045 1.00 73.20 38 GLU A C 13
ATOM 23651 O O . GLU A 1 38 ? -3.862 12.110 -3.127 1.00 31.13 38 GLU A O 13
ATOM 23663 N N . MET A 1 39 ? -4.833 12.568 -5.131 1.00 53.20 39 MET A N 13
ATOM 23664 C CA . MET A 1 39 ? -5.530 11.275 -5.280 1.00 21.02 39 MET A CA 13
ATOM 23665 C C . MET A 1 39 ? -4.534 10.156 -5.667 1.00 22.23 39 MET A C 13
ATOM 23666 O O . MET A 1 39 ? -3.563 10.410 -6.387 1.00 32.22 39 MET A O 13
ATOM 23680 N N . LEU A 1 40 ? -4.782 8.931 -5.158 1.00 50.34 40 LEU A N 13
ATOM 23681 C CA . LEU A 1 40 ? -3.879 7.769 -5.343 1.00 44.24 40 LEU A CA 13
ATOM 23682 C C . LEU A 1 40 ? -3.891 7.248 -6.791 1.00 71.04 40 LEU A C 13
ATOM 23683 O O . LEU A 1 40 ? -2.847 6.859 -7.326 1.00 10.15 40 LEU A O 13
ATOM 23699 N N . GLN A 1 41 ? -5.082 7.237 -7.400 1.00 73.34 41 GLN A N 13
ATOM 23700 C CA . GLN A 1 41 ? -5.308 6.704 -8.748 1.00 64.14 41 GLN A CA 13
ATOM 23701 C C . GLN A 1 41 ? -6.432 7.509 -9.424 1.00 44.12 41 GLN A C 13
ATOM 23702 O O . GLN A 1 41 ? -7.319 8.036 -8.746 1.00 40.15 41 GLN A O 13
ATOM 23716 N N . THR A 1 42 ? -6.370 7.619 -10.756 1.00 42.02 42 THR A N 13
ATOM 23717 C CA . THR A 1 42 ? -7.407 8.285 -11.553 1.00 14.21 42 THR A CA 13
ATOM 23718 C C . THR A 1 42 ? -8.674 7.403 -11.622 1.00 72.51 42 THR A C 13
ATOM 23719 O O . THR A 1 42 ? -8.576 6.172 -11.738 1.00 41.12 42 THR A O 13
ATOM 23730 N N . ARG A 1 43 ? -9.854 8.055 -11.542 1.00 5.32 43 ARG A N 13
ATOM 23731 C CA . ARG A 1 43 ? -11.170 7.378 -11.504 1.00 64.01 43 ARG A CA 13
ATOM 23732 C C . ARG A 1 43 ? -11.462 6.594 -12.801 1.00 21.50 43 ARG A C 13
ATOM 23733 O O . ARG A 1 43 ? -12.286 5.677 -12.797 1.00 34.02 43 ARG A O 13
ATOM 23754 N N . GLY A 1 44 ? -10.784 6.973 -13.905 1.00 74.35 44 GLY A N 13
ATOM 23755 C CA . GLY A 1 44 ? -10.894 6.269 -15.183 1.00 14.14 44 GLY A CA 13
ATOM 23756 C C . GLY A 1 44 ? -10.367 4.834 -15.142 1.00 21.33 44 GLY A C 13
ATOM 23757 O O . GLY A 1 44 ? -10.762 4.007 -15.968 1.00 15.44 44 GLY A O 13
ATOM 23761 N N . SER A 1 45 ? -9.467 4.547 -14.185 1.00 63.25 45 SER A N 13
ATOM 23762 C CA . SER A 1 45 ? -8.862 3.212 -14.000 1.00 3.22 45 SER A CA 13
ATOM 23763 C C . SER A 1 45 ? -9.690 2.340 -13.033 1.00 62.50 45 SER A C 13
ATOM 23764 O O . SER A 1 45 ? -10.584 2.836 -12.337 1.00 41.12 45 SER A O 13
ATOM 23772 N N . LYS A 1 46 ? -9.376 1.027 -13.021 1.00 23.24 46 LYS A N 13
ATOM 23773 C CA . LYS A 1 46 ? -9.974 0.035 -12.095 1.00 3.04 46 LYS A CA 13
ATOM 23774 C C . LYS A 1 46 ? -9.059 -0.148 -10.855 1.00 34.44 46 LYS A C 13
ATOM 23775 O O . LYS A 1 46 ? -8.078 0.594 -10.680 1.00 74.14 46 LYS A O 13
ATOM 23794 N N . SER A 1 47 ? -9.402 -1.131 -9.993 1.00 3.43 47 SER A N 13
ATOM 23795 C CA . SER A 1 47 ? -8.581 -1.520 -8.834 1.00 2.32 47 SER A CA 13
ATOM 23796 C C . SER A 1 47 ? -7.316 -2.282 -9.306 1.00 64.14 47 SER A C 13
ATOM 23797 O O . SER A 1 47 ? -7.395 -3.463 -9.670 1.00 25.42 47 SER A O 13
ATOM 23805 N N . ILE A 1 48 ? -6.170 -1.573 -9.337 1.00 42.31 48 ILE A N 13
ATOM 23806 C CA . ILE A 1 48 ? -4.879 -2.132 -9.786 1.00 73.15 48 ILE A CA 13
ATOM 23807 C C . ILE A 1 48 ? -4.265 -2.989 -8.663 1.00 65.23 48 ILE A C 13
ATOM 23808 O O . ILE A 1 48 ? -3.711 -2.454 -7.696 1.00 65.43 48 ILE A O 13
ATOM 23824 N N . VAL A 1 49 ? -4.374 -4.319 -8.793 1.00 11.31 49 VAL A N 13
ATOM 23825 C CA . VAL A 1 49 ? -3.897 -5.257 -7.767 1.00 4.23 49 VAL A CA 13
ATOM 23826 C C . VAL A 1 49 ? -2.428 -5.626 -8.066 1.00 4.41 49 VAL A C 13
ATOM 23827 O O . VAL A 1 49 ? -2.143 -6.324 -9.043 1.00 33.21 49 VAL A O 13
ATOM 23840 N N . ILE A 1 50 ? -1.509 -5.121 -7.233 1.00 20.21 50 ILE A N 13
ATOM 23841 C CA . ILE A 1 50 ? -0.065 -5.343 -7.389 1.00 31.24 50 ILE A CA 13
ATOM 23842 C C . ILE A 1 50 ? 0.360 -6.482 -6.449 1.00 52.31 50 ILE A C 13
ATOM 23843 O O . ILE A 1 50 ? 0.384 -6.298 -5.237 1.00 24.53 50 ILE A O 13
ATOM 23859 N N . LYS A 1 51 ? 0.696 -7.651 -7.005 1.00 73.22 51 LYS A N 13
ATOM 23860 C CA . LYS A 1 51 ? 1.066 -8.845 -6.211 1.00 52.20 51 LYS A CA 13
ATOM 23861 C C . LYS A 1 51 ? 2.581 -9.044 -6.241 1.00 3.13 51 LYS A C 13
ATOM 23862 O O . LYS A 1 51 ? 3.199 -8.866 -7.289 1.00 54.23 51 LYS A O 13
ATOM 23881 N N . ASN A 1 52 ? 3.158 -9.450 -5.089 1.00 44.33 52 ASN A N 13
ATOM 23882 C CA . ASN A 1 52 ? 4.620 -9.597 -4.906 1.00 24.40 52 ASN A CA 13
ATOM 23883 C C . ASN A 1 52 ? 5.238 -10.661 -5.842 1.00 54.33 52 ASN A C 13
ATOM 23884 O O . ASN A 1 52 ? 6.441 -10.608 -6.135 1.00 11.04 52 ASN A O 13
ATOM 23895 N N . THR A 1 53 ? 4.402 -11.621 -6.298 1.00 73.50 53 THR A N 13
ATOM 23896 C CA . THR A 1 53 ? 4.812 -12.665 -7.249 1.00 1.01 53 THR A CA 13
ATOM 23897 C C . THR A 1 53 ? 5.074 -12.060 -8.648 1.00 43.52 53 THR A C 13
ATOM 23898 O O . THR A 1 53 ? 6.000 -12.479 -9.352 1.00 72.15 53 THR A O 13
ATOM 23909 N N . ASP A 1 54 ? 4.272 -11.043 -9.018 1.00 62.10 54 ASP A N 13
ATOM 23910 C CA . ASP A 1 54 ? 4.409 -10.332 -10.302 1.00 64.44 54 ASP A CA 13
ATOM 23911 C C . ASP A 1 54 ? 5.220 -9.061 -10.047 1.00 71.43 54 ASP A C 13
ATOM 23912 O O . ASP A 1 54 ? 4.662 -7.961 -9.920 1.00 11.14 54 ASP A O 13
ATOM 23921 N N . GLU A 1 55 ? 6.546 -9.238 -9.913 1.00 10.12 55 GLU A N 13
ATOM 23922 C CA . GLU A 1 55 ? 7.472 -8.162 -9.511 1.00 73.02 55 GLU A CA 13
ATOM 23923 C C . GLU A 1 55 ? 7.567 -7.048 -10.576 1.00 14.24 55 GLU A C 13
ATOM 23924 O O . GLU A 1 55 ? 8.037 -5.950 -10.276 1.00 32.04 55 GLU A O 13
ATOM 23936 N N . ASN A 1 56 ? 7.097 -7.326 -11.811 1.00 63.33 56 ASN A N 13
ATOM 23937 C CA . ASN A 1 56 ? 7.007 -6.311 -12.869 1.00 61.11 56 ASN A CA 13
ATOM 23938 C C . ASN A 1 56 ? 6.020 -5.202 -12.456 1.00 0.32 56 ASN A C 13
ATOM 23939 O O . ASN A 1 56 ? 6.285 -4.024 -12.693 1.00 50.21 56 ASN A O 13
ATOM 23950 N N . LEU A 1 57 ? 4.909 -5.598 -11.783 1.00 4.21 57 LEU A N 13
ATOM 23951 C CA . LEU A 1 57 ? 3.880 -4.659 -11.273 1.00 53.22 57 LEU A CA 13
ATOM 23952 C C . LEU A 1 57 ? 4.475 -3.752 -10.179 1.00 65.41 57 LEU A C 13
ATOM 23953 O O . LEU A 1 57 ? 4.141 -2.561 -10.088 1.00 52.34 57 LEU A O 13
ATOM 23969 N N . ILE A 1 58 ? 5.373 -4.348 -9.369 1.00 2.33 58 ILE A N 13
ATOM 23970 C CA . ILE A 1 58 ? 6.163 -3.630 -8.355 1.00 1.33 58 ILE A CA 13
ATOM 23971 C C . ILE A 1 58 ? 7.050 -2.582 -9.058 1.00 45.51 58 ILE A C 13
ATOM 23972 O O . ILE A 1 58 ? 7.028 -1.412 -8.711 1.00 42.44 58 ILE A O 13
ATOM 23988 N N . ASN A 1 59 ? 7.780 -3.022 -10.094 1.00 41.12 59 ASN A N 13
ATOM 23989 C CA . ASN A 1 59 ? 8.734 -2.174 -10.842 1.00 14.10 59 ASN A CA 13
ATOM 23990 C C . ASN A 1 59 ? 8.021 -1.039 -11.610 1.00 21.22 59 ASN A C 13
ATOM 23991 O O . ASN A 1 59 ? 8.629 -0.001 -11.888 1.00 4.40 59 ASN A O 13
ATOM 24002 N N . HIS A 1 60 ? 6.725 -1.237 -11.939 1.00 32.11 60 HIS A N 13
ATOM 24003 C CA . HIS A 1 60 ? 5.891 -0.193 -12.579 1.00 21.34 60 HIS A CA 13
ATOM 24004 C C . HIS A 1 60 ? 5.536 0.901 -11.562 1.00 71.54 60 HIS A C 13
ATOM 24005 O O . HIS A 1 60 ? 5.536 2.088 -11.891 1.00 24.21 60 HIS A O 13
ATOM 24020 N N . SER A 1 61 ? 5.255 0.475 -10.320 1.00 63.12 61 SER A N 13
ATOM 24021 C CA . SER A 1 61 ? 4.749 1.353 -9.257 1.00 64.10 61 SER A CA 13
ATOM 24022 C C . SER A 1 61 ? 5.829 1.643 -8.199 1.00 11.14 61 SER A C 13
ATOM 24023 O O . SER A 1 61 ? 6.227 0.743 -7.460 1.00 21.03 61 SER A O 13
ATOM 24031 N N . LYS A 1 62 ? 6.281 2.915 -8.122 1.00 14.10 62 LYS A N 13
ATOM 24032 C CA . LYS A 1 62 ? 7.273 3.365 -7.115 1.00 41.13 62 LYS A CA 13
ATOM 24033 C C . LYS A 1 62 ? 6.793 3.059 -5.681 1.00 3.13 62 LYS A C 13
ATOM 24034 O O . LYS A 1 62 ? 7.591 2.648 -4.831 1.00 31.43 62 LYS A O 13
ATOM 24053 N N . LEU A 1 63 ? 5.477 3.246 -5.445 1.00 70.12 63 LEU A N 13
ATOM 24054 C CA . LEU A 1 63 ? 4.848 2.989 -4.136 1.00 34.04 63 LEU A CA 13
ATOM 24055 C C . LEU A 1 63 ? 4.985 1.511 -3.738 1.00 3.15 63 LEU A C 13
ATOM 24056 O O . LEU A 1 63 ? 5.247 1.207 -2.579 1.00 51.05 63 LEU A O 13
ATOM 24072 N N . ALA A 1 64 ? 4.820 0.608 -4.722 1.00 52.15 64 ALA A N 13
ATOM 24073 C CA . ALA A 1 64 ? 4.931 -0.842 -4.507 1.00 64.11 64 ALA A CA 13
ATOM 24074 C C . ALA A 1 64 ? 6.363 -1.233 -4.130 1.00 23.01 64 ALA A C 13
ATOM 24075 O O . ALA A 1 64 ? 6.567 -2.034 -3.220 1.00 34.12 64 ALA A O 13
ATOM 24082 N N . GLN A 1 65 ? 7.344 -0.640 -4.837 1.00 22.54 65 GLN A N 13
ATOM 24083 C CA . GLN A 1 65 ? 8.782 -0.838 -4.553 1.00 20.14 65 GLN A CA 13
ATOM 24084 C C . GLN A 1 65 ? 9.082 -0.476 -3.091 1.00 12.52 65 GLN A C 13
ATOM 24085 O O . GLN A 1 65 ? 9.654 -1.276 -2.354 1.00 75.44 65 GLN A O 13
ATOM 24099 N N . GLN A 1 66 ? 8.624 0.725 -2.692 1.00 42.15 66 GLN A N 13
ATOM 24100 C CA . GLN A 1 66 ? 8.781 1.266 -1.332 1.00 10.14 66 GLN A CA 13
ATOM 24101 C C . GLN A 1 66 ? 8.132 0.363 -0.253 1.00 61.42 66 GLN A C 13
ATOM 24102 O O . GLN A 1 66 ? 8.784 0.036 0.746 1.00 2.52 66 GLN A O 13
ATOM 24116 N N . ILE A 1 67 ? 6.851 -0.019 -0.461 1.00 72.14 67 ILE A N 13
ATOM 24117 C CA . ILE A 1 67 ? 6.052 -0.776 0.537 1.00 50.40 67 ILE A CA 13
ATOM 24118 C C . ILE A 1 67 ? 6.611 -2.196 0.747 1.00 30.42 67 ILE A C 13
ATOM 24119 O O . ILE A 1 67 ? 6.849 -2.593 1.885 1.00 0.52 67 ILE A O 13
ATOM 24135 N N . PHE A 1 68 ? 6.822 -2.943 -0.354 1.00 42.15 68 PHE A N 13
ATOM 24136 C CA . PHE A 1 68 ? 7.340 -4.329 -0.302 1.00 2.03 68 PHE A CA 13
ATOM 24137 C C . PHE A 1 68 ? 8.805 -4.378 0.200 1.00 14.42 68 PHE A C 13
ATOM 24138 O O . PHE A 1 68 ? 9.205 -5.365 0.821 1.00 54.14 68 PHE A O 13
ATOM 24155 N N . LEU A 1 69 ? 9.602 -3.315 -0.062 1.00 23.12 69 LEU A N 13
ATOM 24156 C CA . LEU A 1 69 ? 10.999 -3.227 0.433 1.00 55.44 69 LEU A CA 13
ATOM 24157 C C . LEU A 1 69 ? 11.027 -3.026 1.960 1.00 40.25 69 LEU A C 13
ATOM 24158 O O . LEU A 1 69 ? 11.571 -3.854 2.699 1.00 62.24 69 LEU A O 13
ATOM 24174 N N . GLN A 1 70 ? 10.406 -1.923 2.411 1.00 15.15 70 GLN A N 13
ATOM 24175 C CA . GLN A 1 70 ? 10.497 -1.446 3.810 1.00 0.52 70 GLN A CA 13
ATOM 24176 C C . GLN A 1 70 ? 9.506 -2.176 4.733 1.00 43.21 70 GLN A C 13
ATOM 24177 O O . GLN A 1 70 ? 9.581 -2.037 5.958 1.00 52.31 70 GLN A O 13
ATOM 24191 N N . CYS A 1 71 ? 8.583 -2.944 4.138 1.00 52.33 71 CYS A N 13
ATOM 24192 C CA . CYS A 1 71 ? 7.710 -3.880 4.861 1.00 3.42 71 CYS A CA 13
ATOM 24193 C C . CYS A 1 71 ? 7.458 -5.116 3.965 1.00 13.43 71 CYS A C 13
ATOM 24194 O O . CYS A 1 71 ? 6.454 -5.174 3.235 1.00 63.22 71 CYS A O 13
ATOM 24202 N N . PRO A 1 72 ? 8.397 -6.129 3.971 1.00 1.04 72 PRO A N 13
ATOM 24203 C CA . PRO A 1 72 ? 8.258 -7.378 3.163 1.00 22.21 72 PRO A CA 13
ATOM 24204 C C . PRO A 1 72 ? 7.139 -8.324 3.662 1.00 50.00 72 PRO A C 13
ATOM 24205 O O . PRO A 1 72 ? 6.965 -9.419 3.119 1.00 2.54 72 PRO A O 13
ATOM 24216 N N . GLY A 1 73 ? 6.404 -7.892 4.707 1.00 61.42 73 GLY A N 13
ATOM 24217 C CA . GLY A 1 73 ? 5.276 -8.640 5.245 1.00 72.01 73 GLY A CA 13
ATOM 24218 C C . GLY A 1 73 ? 3.967 -8.401 4.515 1.00 21.44 73 GLY A C 13
ATOM 24219 O O . GLY A 1 73 ? 2.943 -8.983 4.877 1.00 52.21 73 GLY A O 13
ATOM 24223 N N . VAL A 1 74 ? 3.998 -7.523 3.500 1.00 64.41 74 VAL A N 13
ATOM 24224 C CA . VAL A 1 74 ? 2.854 -7.271 2.623 1.00 63.12 74 VAL A CA 13
ATOM 24225 C C . VAL A 1 74 ? 2.844 -8.312 1.477 1.00 13.41 74 VAL A C 13
ATOM 24226 O O . VAL A 1 74 ? 3.883 -8.578 0.864 1.00 11.32 74 VAL A O 13
ATOM 24239 N N . GLU A 1 75 ? 1.669 -8.913 1.240 1.00 3.23 75 GLU A N 13
ATOM 24240 C CA . GLU A 1 75 ? 1.429 -9.882 0.155 1.00 62.40 75 GLU A CA 13
ATOM 24241 C C . GLU A 1 75 ? 1.113 -9.162 -1.160 1.00 71.00 75 GLU A C 13
ATOM 24242 O O . GLU A 1 75 ? 1.706 -9.455 -2.209 1.00 41.31 75 GLU A O 13
ATOM 24254 N N . SER A 1 76 ? 0.163 -8.222 -1.091 1.00 52.43 76 SER A N 13
ATOM 24255 C CA . SER A 1 76 ? -0.340 -7.519 -2.270 1.00 61.04 76 SER A CA 13
ATOM 24256 C C . SER A 1 76 ? -0.910 -6.153 -1.890 1.00 73.12 76 SER A C 13
ATOM 24257 O O . SER A 1 76 ? -1.314 -5.922 -0.748 1.00 12.11 76 SER A O 13
ATOM 24265 N N . LEU A 1 77 ? -0.917 -5.255 -2.871 1.00 2.03 77 LEU A N 13
ATOM 24266 C CA . LEU A 1 77 ? -1.587 -3.961 -2.800 1.00 14.20 77 LEU A CA 13
ATOM 24267 C C . LEU A 1 77 ? -2.832 -4.041 -3.689 1.00 74.12 77 LEU A C 13
ATOM 24268 O O . LEU A 1 77 ? -2.837 -4.770 -4.686 1.00 73.20 77 LEU A O 13
ATOM 24284 N N . MET A 1 78 ? -3.879 -3.317 -3.323 1.00 0.11 78 MET A N 13
ATOM 24285 C CA . MET A 1 78 ? -5.031 -3.076 -4.199 1.00 12.03 78 MET A CA 13
ATOM 24286 C C . MET A 1 78 ? -5.209 -1.566 -4.278 1.00 4.34 78 MET A C 13
ATOM 24287 O O . MET A 1 78 ? -5.702 -0.939 -3.329 1.00 44.13 78 MET A O 13
ATOM 24301 N N . ILE A 1 79 ? -4.738 -0.982 -5.387 1.00 33.00 79 ILE A N 13
ATOM 24302 C CA . ILE A 1 79 ? -4.796 0.455 -5.606 1.00 52.13 79 ILE A CA 13
ATOM 24303 C C . ILE A 1 79 ? -6.200 0.799 -6.098 1.00 65.52 79 ILE A C 13
ATOM 24304 O O . ILE A 1 79 ? -6.559 0.476 -7.236 1.00 13.54 79 ILE A O 13
ATOM 24320 N N . GLY A 1 80 ? -6.983 1.424 -5.232 1.00 14.23 80 GLY A N 13
ATOM 24321 C CA . GLY A 1 80 ? -8.268 1.971 -5.617 1.00 44.21 80 GLY A CA 13
ATOM 24322 C C . GLY A 1 80 ? -8.094 3.393 -6.090 1.00 61.42 80 GLY A C 13
ATOM 24323 O O . GLY A 1 80 ? -6.999 3.964 -5.933 1.00 15.54 80 GLY A O 13
ATOM 24327 N N . ASP A 1 81 ? -9.156 3.965 -6.664 1.00 44.41 81 ASP A N 13
ATOM 24328 C CA . ASP A 1 81 ? -9.135 5.343 -7.168 1.00 43.33 81 ASP A CA 13
ATOM 24329 C C . ASP A 1 81 ? -8.810 6.336 -6.025 1.00 73.21 81 ASP A C 13
ATOM 24330 O O . ASP A 1 81 ? -7.869 7.126 -6.127 1.00 25.34 81 ASP A O 13
ATOM 24339 N N . ASP A 1 82 ? -9.549 6.236 -4.911 1.00 4.31 82 ASP A N 13
ATOM 24340 C CA . ASP A 1 82 ? -9.327 7.081 -3.719 1.00 33.44 82 ASP A CA 13
ATOM 24341 C C . ASP A 1 82 ? -8.687 6.269 -2.573 1.00 63.32 82 ASP A C 13
ATOM 24342 O O . ASP A 1 82 ? -7.923 6.816 -1.768 1.00 3.01 82 ASP A O 13
ATOM 24351 N N . PHE A 1 83 ? -8.989 4.961 -2.513 1.00 32.31 83 PHE A N 13
ATOM 24352 C CA . PHE A 1 83 ? -8.584 4.086 -1.389 1.00 2.42 83 PHE A CA 13
ATOM 24353 C C . PHE A 1 83 ? -7.326 3.260 -1.728 1.00 70.44 83 PHE A C 13
ATOM 24354 O O . PHE A 1 83 ? -6.965 3.107 -2.894 1.00 71.33 83 PHE A O 13
ATOM 24371 N N . LEU A 1 84 ? -6.652 2.743 -0.686 1.00 70.24 84 LEU A N 13
ATOM 24372 C CA . LEU A 1 84 ? -5.526 1.796 -0.825 1.00 65.04 84 LEU A CA 13
ATOM 24373 C C . LEU A 1 84 ? -5.716 0.648 0.167 1.00 22.51 84 LEU A C 13
ATOM 24374 O O . LEU A 1 84 ? -5.615 0.842 1.376 1.00 13.14 84 LEU A O 13
ATOM 24390 N N . THR A 1 85 ? -5.978 -0.546 -0.356 1.00 61.34 85 THR A N 13
ATOM 24391 C CA . THR A 1 85 ? -6.238 -1.734 0.453 1.00 3.30 85 THR A CA 13
ATOM 24392 C C . THR A 1 85 ? -4.961 -2.593 0.501 1.00 33.33 85 THR A C 13
ATOM 24393 O O . THR A 1 85 ? -4.589 -3.229 -0.495 1.00 0.33 85 THR A O 13
ATOM 24404 N N . ILE A 1 86 ? -4.282 -2.563 1.654 1.00 73.13 86 ILE A N 13
ATOM 24405 C CA . ILE A 1 86 ? -3.042 -3.319 1.882 1.00 25.04 86 ILE A CA 13
ATOM 24406 C C . ILE A 1 86 ? -3.403 -4.713 2.403 1.00 20.40 86 ILE A C 13
ATOM 24407 O O . ILE A 1 86 ? -4.120 -4.826 3.388 1.00 54.54 86 ILE A O 13
ATOM 24423 N N . ASN A 1 87 ? -2.914 -5.748 1.720 1.00 52.52 87 ASN A N 13
ATOM 24424 C CA . ASN A 1 87 ? -3.110 -7.152 2.108 1.00 51.24 87 ASN A CA 13
ATOM 24425 C C . ASN A 1 87 ? -1.767 -7.709 2.578 1.00 43.22 87 ASN A C 13
ATOM 24426 O O . ASN A 1 87 ? -0.783 -7.633 1.843 1.00 52.03 87 ASN A O 13
ATOM 24437 N N . LYS A 1 88 ? -1.724 -8.234 3.812 1.00 75.45 88 LYS A N 13
ATOM 24438 C CA . LYS A 1 88 ? -0.467 -8.677 4.458 1.00 4.13 88 LYS A CA 13
ATOM 24439 C C . LYS A 1 88 ? -0.507 -10.190 4.745 1.00 63.45 88 LYS A C 13
ATOM 24440 O O . LYS A 1 88 ? -1.501 -10.850 4.435 1.00 63.14 88 LYS A O 13
ATOM 24459 N N . ASP A 1 89 ? 0.593 -10.735 5.303 1.00 71.34 89 ASP A N 13
ATOM 24460 C CA . ASP A 1 89 ? 0.666 -12.142 5.764 1.00 72.30 89 ASP A CA 13
ATOM 24461 C C . ASP A 1 89 ? 0.283 -12.241 7.265 1.00 24.43 89 ASP A C 13
ATOM 24462 O O . ASP A 1 89 ? 0.449 -11.278 8.018 1.00 13.23 89 ASP A O 13
ATOM 24471 N N . ARG A 1 90 ? -0.189 -13.441 7.679 1.00 41.32 90 ARG A N 13
ATOM 24472 C CA . ARG A 1 90 ? -0.730 -13.711 9.031 1.00 71.22 90 ARG A CA 13
ATOM 24473 C C . ARG A 1 90 ? 0.276 -13.417 10.173 1.00 3.42 90 ARG A C 13
ATOM 24474 O O . ARG A 1 90 ? -0.126 -12.973 11.254 1.00 42.44 90 ARG A O 13
ATOM 24495 N N . MET A 1 91 ? 1.577 -13.680 9.927 1.00 63.43 91 MET A N 13
ATOM 24496 C CA . MET A 1 91 ? 2.634 -13.537 10.955 1.00 2.21 91 MET A CA 13
ATOM 24497 C C . MET A 1 91 ? 3.011 -12.065 11.187 1.00 31.13 91 MET A C 13
ATOM 24498 O O . MET A 1 91 ? 3.561 -11.719 12.244 1.00 71.33 91 MET A O 13
ATOM 24512 N N . VAL A 1 92 ? 2.716 -11.207 10.200 1.00 44.14 92 VAL A N 13
ATOM 24513 C CA . VAL A 1 92 ? 3.128 -9.797 10.214 1.00 71.10 92 VAL A CA 13
ATOM 24514 C C . VAL A 1 92 ? 1.914 -8.929 10.585 1.00 1.32 92 VAL A C 13
ATOM 24515 O O . VAL A 1 92 ? 0.880 -8.966 9.913 1.00 45.30 92 VAL A O 13
ATOM 24528 N N . HIS A 1 93 ? 2.052 -8.171 11.679 1.00 11.33 93 HIS A N 13
ATOM 24529 C CA . HIS A 1 93 ? 0.950 -7.414 12.304 1.00 43.54 93 HIS A CA 13
ATOM 24530 C C . HIS A 1 93 ? 1.063 -5.929 11.906 1.00 53.13 93 HIS A C 13
ATOM 24531 O O . HIS A 1 93 ? 2.177 -5.431 11.682 1.00 21.32 93 HIS A O 13
ATOM 24546 N N . TRP A 1 94 ? -0.093 -5.224 11.846 1.00 12.40 94 TRP A N 13
ATOM 24547 C CA . TRP A 1 94 ? -0.196 -3.831 11.325 1.00 75.50 94 TRP A CA 13
ATOM 24548 C C . TRP A 1 94 ? 0.673 -2.808 12.095 1.00 52.20 94 TRP A C 13
ATOM 24549 O O . TRP A 1 94 ? 0.896 -1.702 11.602 1.00 22.43 94 TRP A O 13
ATOM 24570 N N . ASN A 1 95 ? 1.145 -3.182 13.295 1.00 13.04 95 ASN A N 13
ATOM 24571 C CA . ASN A 1 95 ? 2.049 -2.351 14.115 1.00 72.33 95 ASN A CA 13
ATOM 24572 C C . ASN A 1 95 ? 3.357 -2.017 13.363 1.00 11.21 95 ASN A C 13
ATOM 24573 O O . ASN A 1 95 ? 3.860 -0.888 13.437 1.00 11.04 95 ASN A O 13
ATOM 24584 N N . SER A 1 96 ? 3.878 -3.005 12.620 1.00 11.33 96 SER A N 13
ATOM 24585 C CA . SER A 1 96 ? 5.155 -2.893 11.890 1.00 74.42 96 SER A CA 13
ATOM 24586 C C . SER A 1 96 ? 4.934 -2.382 10.442 1.00 30.23 96 SER A C 13
ATOM 24587 O O . SER A 1 96 ? 5.891 -1.981 9.772 1.00 53.44 96 SER A O 13
ATOM 24595 N N . ILE A 1 97 ? 3.668 -2.380 9.981 1.00 43.33 97 ILE A N 13
ATOM 24596 C CA . ILE A 1 97 ? 3.308 -2.161 8.555 1.00 24.53 97 ILE A CA 13
ATOM 24597 C C . ILE A 1 97 ? 2.771 -0.734 8.327 1.00 74.02 97 ILE A C 13
ATOM 24598 O O . ILE A 1 97 ? 3.287 0.014 7.483 1.00 15.44 97 ILE A O 13
ATOM 24614 N N . LYS A 1 98 ? 1.732 -0.386 9.114 1.00 63.33 98 LYS A N 13
ATOM 24615 C CA . LYS A 1 98 ? 0.934 0.849 8.960 1.00 45.23 98 LYS A CA 13
ATOM 24616 C C . LYS A 1 98 ? 1.799 2.155 8.956 1.00 52.23 98 LYS A C 13
ATOM 24617 O O . LYS A 1 98 ? 1.683 2.915 7.996 1.00 31.13 98 LYS A O 13
ATOM 24636 N N . PRO A 1 99 ? 2.692 2.441 9.997 1.00 43.25 99 PRO A N 13
ATOM 24637 C CA . PRO A 1 99 ? 3.465 3.725 10.058 1.00 3.15 99 PRO A CA 13
ATOM 24638 C C . PRO A 1 99 ? 4.402 3.901 8.844 1.00 24.45 99 PRO A C 13
ATOM 24639 O O . PRO A 1 99 ? 4.574 5.018 8.334 1.00 33.01 99 PRO A O 13
ATOM 24650 N N . GLU A 1 100 ? 4.976 2.774 8.385 1.00 53.20 100 GLU A N 13
ATOM 24651 C CA . GLU A 1 100 ? 5.872 2.739 7.222 1.00 14.44 100 GLU A CA 13
ATOM 24652 C C . GLU A 1 100 ? 5.116 3.182 5.960 1.00 50.12 100 GLU A C 13
ATOM 24653 O O . GLU A 1 100 ? 5.579 4.051 5.229 1.00 70.50 100 GLU A O 13
ATOM 24665 N N . ILE A 1 101 ? 3.927 2.595 5.754 1.00 62.25 101 ILE A N 13
ATOM 24666 C CA . ILE A 1 101 ? 3.084 2.863 4.577 1.00 1.10 101 ILE A CA 13
ATOM 24667 C C . ILE A 1 101 ? 2.536 4.308 4.582 1.00 63.34 101 ILE A C 13
ATOM 24668 O O . ILE A 1 101 ? 2.554 4.966 3.543 1.00 53.04 101 ILE A O 13
ATOM 24684 N N . ILE A 1 102 ? 2.095 4.806 5.760 1.00 61.10 102 ILE A N 13
ATOM 24685 C CA . ILE A 1 102 ? 1.622 6.207 5.924 1.00 35.43 102 ILE A CA 13
ATOM 24686 C C . ILE A 1 102 ? 2.718 7.213 5.493 1.00 23.13 102 ILE A C 13
ATOM 24687 O O . ILE A 1 102 ? 2.420 8.200 4.807 1.00 71.11 102 ILE A O 13
ATOM 24703 N N . ASP A 1 103 ? 3.985 6.915 5.871 1.00 51.33 103 ASP A N 13
ATOM 24704 C CA . ASP A 1 103 ? 5.169 7.704 5.455 1.00 4.32 103 ASP A CA 13
ATOM 24705 C C . ASP A 1 103 ? 5.265 7.769 3.917 1.00 72.05 103 ASP A C 13
ATOM 24706 O O . ASP A 1 103 ? 5.350 8.849 3.342 1.00 31.53 103 ASP A O 13
ATOM 24715 N N . LEU A 1 104 ? 5.214 6.584 3.281 1.00 14.34 104 LEU A N 13
ATOM 24716 C CA . LEU A 1 104 ? 5.404 6.409 1.819 1.00 15.04 104 LEU A CA 13
ATOM 24717 C C . LEU A 1 104 ? 4.301 7.108 0.997 1.00 54.21 104 LEU A C 13
ATOM 24718 O O . LEU A 1 104 ? 4.571 7.655 -0.080 1.00 31.43 104 LEU A O 13
ATOM 24734 N N . LEU A 1 105 ? 3.071 7.084 1.531 1.00 11.24 105 LEU A N 13
ATOM 24735 C CA . LEU A 1 105 ? 1.898 7.739 0.915 1.00 34.20 105 LEU A CA 13
ATOM 24736 C C . LEU A 1 105 ? 2.017 9.272 0.993 1.00 4.41 105 LEU A C 13
ATOM 24737 O O . LEU A 1 105 ? 1.505 9.977 0.119 1.00 21.33 105 LEU A O 13
ATOM 24753 N N . THR A 1 106 ? 2.707 9.777 2.033 1.00 34.42 106 THR A N 13
ATOM 24754 C CA . THR A 1 106 ? 2.924 11.217 2.209 1.00 31.54 106 THR A CA 13
ATOM 24755 C C . THR A 1 106 ? 4.050 11.673 1.261 1.00 11.22 106 THR A C 13
ATOM 24756 O O . THR A 1 106 ? 3.922 12.709 0.617 1.00 12.52 106 THR A O 13
ATOM 24767 N N . LYS A 1 107 ? 5.126 10.844 1.155 1.00 2.33 107 LYS A N 13
ATOM 24768 C CA . LYS A 1 107 ? 6.310 11.112 0.296 1.00 15.20 107 LYS A CA 13
ATOM 24769 C C . LYS A 1 107 ? 5.903 11.277 -1.176 1.00 4.01 107 LYS A C 13
ATOM 24770 O O . LYS A 1 107 ? 6.167 12.314 -1.787 1.00 71.14 107 LYS A O 13
ATOM 24789 N N . GLN A 1 108 ? 5.236 10.240 -1.710 1.00 63.25 108 GLN A N 13
ATOM 24790 C CA . GLN A 1 108 ? 4.876 10.146 -3.135 1.00 52.33 108 GLN A CA 13
ATOM 24791 C C . GLN A 1 108 ? 4.013 11.340 -3.581 1.00 71.03 108 GLN A C 13
ATOM 24792 O O . GLN A 1 108 ? 4.320 12.024 -4.567 1.00 61.32 108 GLN A O 13
ATOM 24806 N N . LEU A 1 109 ? 2.955 11.597 -2.802 1.00 25.41 109 LEU A N 13
ATOM 24807 C CA . LEU A 1 109 ? 1.966 12.638 -3.108 1.00 23.30 109 LEU A CA 13
ATOM 24808 C C . LEU A 1 109 ? 2.498 14.052 -2.760 1.00 11.12 109 LEU A C 13
ATOM 24809 O O . LEU A 1 109 ? 1.959 15.039 -3.256 1.00 61.04 109 LEU A O 13
ATOM 24825 N N . ALA A 1 110 ? 3.560 14.140 -1.915 1.00 23.01 110 ALA A N 13
ATOM 24826 C CA . ALA A 1 110 ? 4.243 15.428 -1.611 1.00 62.44 110 ALA A CA 13
ATOM 24827 C C . ALA A 1 110 ? 5.026 15.920 -2.835 1.00 30.32 110 ALA A C 13
ATOM 24828 O O . ALA A 1 110 ? 5.009 17.108 -3.157 1.00 51.33 110 ALA A O 13
ATOM 24835 N N . TYR A 1 111 ? 5.718 14.982 -3.504 1.00 74.32 111 TYR A N 13
ATOM 24836 C CA . TYR A 1 111 ? 6.395 15.247 -4.787 1.00 52.45 111 TYR A CA 13
ATOM 24837 C C . TYR A 1 111 ? 5.361 15.385 -5.920 1.00 2.13 111 TYR A C 13
ATOM 24838 O O . TYR A 1 111 ? 5.655 15.964 -6.970 1.00 55.21 111 TYR A O 13
ATOM 24856 N N . GLY A 1 112 ? 4.148 14.862 -5.670 1.00 4.04 112 GLY A N 13
ATOM 24857 C CA . GLY A 1 112 ? 3.020 15.029 -6.570 1.00 4.35 112 GLY A CA 13
ATOM 24858 C C . GLY A 1 112 ? 3.086 14.094 -7.757 1.00 4.11 112 GLY A C 13
ATOM 24859 O O . GLY A 1 112 ? 3.145 14.544 -8.908 1.00 32.13 112 GLY A O 13
ATOM 24863 N N . GLU A 1 113 ? 3.103 12.788 -7.471 1.00 5.24 113 GLU A N 13
ATOM 24864 C CA . GLU A 1 113 ? 3.116 11.742 -8.500 1.00 3.24 113 GLU A CA 13
ATOM 24865 C C . GLU A 1 113 ? 2.148 10.610 -8.116 1.00 64.45 113 GLU A C 13
ATOM 24866 O O . GLU A 1 113 ? 1.787 10.441 -6.937 1.00 53.12 113 GLU A O 13
ATOM 24878 N N . ASP A 1 114 ? 1.719 9.872 -9.137 1.00 63.22 114 ASP A N 13
ATOM 24879 C CA . ASP A 1 114 ? 0.834 8.705 -9.015 1.00 73.43 114 ASP A CA 13
ATOM 24880 C C . ASP A 1 114 ? 1.647 7.462 -8.603 1.00 51.11 114 ASP A C 13
ATOM 24881 O O . ASP A 1 114 ? 2.877 7.435 -8.761 1.00 54.22 114 ASP A O 13
ATOM 24890 N N . VAL A 1 115 ? 0.926 6.455 -8.067 1.00 14.22 115 VAL A N 13
ATOM 24891 C CA . VAL A 1 115 ? 1.490 5.158 -7.635 1.00 51.40 115 VAL A CA 13
ATOM 24892 C C . VAL A 1 115 ? 2.370 4.502 -8.727 1.00 75.34 115 VAL A C 13
ATOM 24893 O O . VAL A 1 115 ? 3.511 4.119 -8.442 1.00 4.43 115 VAL A O 13
ATOM 24906 N N . ILE A 1 116 ? 1.843 4.398 -9.968 1.00 45.55 116 ILE A N 13
ATOM 24907 C CA . ILE A 1 116 ? 2.618 3.882 -11.116 1.00 24.11 116 ILE A CA 13
ATOM 24908 C C . ILE A 1 116 ? 3.612 4.969 -11.567 1.00 23.30 116 ILE A C 13
ATOM 24909 O O . ILE A 1 116 ? 4.833 4.803 -11.423 1.00 32.41 116 ILE A O 13
ATOM 24925 N N . SER A 1 117 ? 3.084 6.094 -12.099 1.00 41.02 117 SER A N 13
ATOM 24926 C CA . SER A 1 117 ? 3.906 7.194 -12.653 1.00 64.24 117 SER A CA 13
ATOM 24927 C C . SER A 1 117 ? 3.195 8.549 -12.446 1.00 1.42 117 SER A C 13
ATOM 24928 O O . SER A 1 117 ? 3.438 9.226 -11.442 1.00 60.55 117 SER A O 13
ATOM 24936 N N . LYS A 1 118 ? 2.302 8.940 -13.391 1.00 44.43 118 LYS A N 13
ATOM 24937 C CA . LYS A 1 118 ? 1.576 10.236 -13.343 1.00 62.24 118 LYS A CA 13
ATOM 24938 C C . LYS A 1 118 ? 0.120 10.015 -13.774 1.00 51.22 118 LYS A C 13
ATOM 24939 O O . LYS A 1 118 ? -0.820 10.431 -13.084 1.00 3.22 118 LYS A O 13
ATOM 24958 N N . GLU A 1 119 ? -0.038 9.341 -14.919 1.00 50.23 119 GLU A N 13
ATOM 24959 C CA . GLU A 1 119 ? -1.338 9.096 -15.550 1.00 31.44 119 GLU A CA 13
ATOM 24960 C C . GLU A 1 119 ? -1.189 7.900 -16.524 1.00 64.41 119 GLU A C 13
ATOM 24961 O O . GLU A 1 119 ? -0.543 8.058 -17.583 1.00 2.40 119 GLU A O 13
ATOM 24974 N N . MET A 1 1 ? -28.266 32.408 32.376 1.00 2.24 1 MET A N 14
ATOM 24975 C CA . MET A 1 1 ? -27.016 33.137 32.082 1.00 12.12 1 MET A CA 14
ATOM 24976 C C . MET A 1 1 ? -26.594 32.891 30.622 1.00 21.41 1 MET A C 14
ATOM 24977 O O . MET A 1 1 ? -27.225 32.103 29.901 1.00 13.11 1 MET A O 14
ATOM 24993 N N . GLY A 1 2 ? -25.533 33.584 30.199 1.00 42.04 2 GLY A N 14
ATOM 24994 C CA . GLY A 1 2 ? -24.973 33.438 28.857 1.00 21.25 2 GLY A CA 14
ATOM 24995 C C . GLY A 1 2 ? -23.610 34.097 28.757 1.00 50.33 2 GLY A C 14
ATOM 24996 O O . GLY A 1 2 ? -22.839 34.047 29.722 1.00 53.24 2 GLY A O 14
ATOM 25000 N N . HIS A 1 3 ? -23.311 34.698 27.581 1.00 54.34 3 HIS A N 14
ATOM 25001 C CA . HIS A 1 3 ? -22.101 35.528 27.352 1.00 51.24 3 HIS A CA 14
ATOM 25002 C C . HIS A 1 3 ? -20.790 34.755 27.632 1.00 61.33 3 HIS A C 14
ATOM 25003 O O . HIS A 1 3 ? -19.770 35.365 27.975 1.00 71.20 3 HIS A O 14
ATOM 25018 N N . HIS A 1 4 ? -20.826 33.414 27.462 1.00 73.22 4 HIS A N 14
ATOM 25019 C CA . HIS A 1 4 ? -19.660 32.554 27.735 1.00 62.24 4 HIS A CA 14
ATOM 25020 C C . HIS A 1 4 ? -18.564 32.821 26.679 1.00 73.41 4 HIS A C 14
ATOM 25021 O O . HIS A 1 4 ? -18.767 32.606 25.475 1.00 41.44 4 HIS A O 14
ATOM 25036 N N . HIS A 1 5 ? -17.438 33.363 27.144 1.00 41.10 5 HIS A N 14
ATOM 25037 C CA . HIS A 1 5 ? -16.301 33.725 26.294 1.00 64.54 5 HIS A CA 14
ATOM 25038 C C . HIS A 1 5 ? -15.300 32.571 26.280 1.00 60.25 5 HIS A C 14
ATOM 25039 O O . HIS A 1 5 ? -15.038 31.958 27.325 1.00 30.24 5 HIS A O 14
ATOM 25054 N N . HIS A 1 6 ? -14.756 32.281 25.096 1.00 51.11 6 HIS A N 14
ATOM 25055 C CA . HIS A 1 6 ? -13.794 31.190 24.900 1.00 74.14 6 HIS A CA 14
ATOM 25056 C C . HIS A 1 6 ? -12.757 31.612 23.852 1.00 70.43 6 HIS A C 14
ATOM 25057 O O . HIS A 1 6 ? -13.121 31.966 22.723 1.00 43.43 6 HIS A O 14
ATOM 25072 N N . HIS A 1 7 ? -11.474 31.590 24.253 1.00 0.13 7 HIS A N 14
ATOM 25073 C CA . HIS A 1 7 ? -10.341 31.848 23.356 1.00 3.33 7 HIS A CA 14
ATOM 25074 C C . HIS A 1 7 ? -10.275 30.754 22.276 1.00 33.25 7 HIS A C 14
ATOM 25075 O O . HIS A 1 7 ? -10.346 29.558 22.594 1.00 15.32 7 HIS A O 14
ATOM 25090 N N . HIS A 1 8 ? -10.173 31.181 21.003 1.00 62.42 8 HIS A N 14
ATOM 25091 C CA . HIS A 1 8 ? -10.060 30.263 19.859 1.00 14.11 8 HIS A CA 14
ATOM 25092 C C . HIS A 1 8 ? -8.649 29.649 19.861 1.00 20.12 8 HIS A C 14
ATOM 25093 O O . HIS A 1 8 ? -7.704 30.242 19.319 1.00 45.11 8 HIS A O 14
ATOM 25108 N N . SER A 1 9 ? -8.524 28.499 20.558 1.00 20.34 9 SER A N 14
ATOM 25109 C CA . SER A 1 9 ? -7.252 27.778 20.750 1.00 10.25 9 SER A CA 14
ATOM 25110 C C . SER A 1 9 ? -6.633 27.380 19.395 1.00 40.54 9 SER A C 14
ATOM 25111 O O . SER A 1 9 ? -7.052 26.398 18.772 1.00 24.12 9 SER A O 14
ATOM 25119 N N . HIS A 1 10 ? -5.668 28.188 18.931 1.00 43.31 10 HIS A N 14
ATOM 25120 C CA . HIS A 1 10 ? -4.971 27.975 17.655 1.00 73.32 10 HIS A CA 14
ATOM 25121 C C . HIS A 1 10 ? -3.615 27.304 17.888 1.00 44.53 10 HIS A C 14
ATOM 25122 O O . HIS A 1 10 ? -3.046 27.379 18.984 1.00 45.55 10 HIS A O 14
ATOM 25137 N N . MET A 1 11 ? -3.131 26.633 16.843 1.00 1.31 11 MET A N 14
ATOM 25138 C CA . MET A 1 11 ? -1.784 26.050 16.793 1.00 62.53 11 MET A CA 14
ATOM 25139 C C . MET A 1 11 ? -1.140 26.407 15.445 1.00 43.24 11 MET A C 14
ATOM 25140 O O . MET A 1 11 ? -1.785 27.016 14.574 1.00 5.00 11 MET A O 14
ATOM 25154 N N . ASN A 1 12 ? 0.133 26.030 15.290 1.00 34.55 12 ASN A N 14
ATOM 25155 C CA . ASN A 1 12 ? 0.885 26.249 14.047 1.00 44.43 12 ASN A CA 14
ATOM 25156 C C . ASN A 1 12 ? 0.348 25.324 12.937 1.00 22.31 12 ASN A C 14
ATOM 25157 O O . ASN A 1 12 ? 0.425 24.097 13.059 1.00 63.11 12 ASN A O 14
ATOM 25168 N N . SER A 1 13 ? -0.241 25.926 11.884 1.00 62.43 13 SER A N 14
ATOM 25169 C CA . SER A 1 13 ? -0.742 25.195 10.704 1.00 1.03 13 SER A CA 14
ATOM 25170 C C . SER A 1 13 ? 0.449 24.712 9.854 1.00 62.43 13 SER A C 14
ATOM 25171 O O . SER A 1 13 ? 0.959 25.451 9.001 1.00 62.25 13 SER A O 14
ATOM 25179 N N . GLN A 1 14 ? 0.911 23.483 10.127 1.00 30.30 14 GLN A N 14
ATOM 25180 C CA . GLN A 1 14 ? 2.125 22.916 9.515 1.00 21.31 14 GLN A CA 14
ATOM 25181 C C . GLN A 1 14 ? 1.791 22.140 8.236 1.00 63.44 14 GLN A C 14
ATOM 25182 O O . GLN A 1 14 ? 0.686 21.603 8.087 1.00 52.31 14 GLN A O 14
ATOM 25196 N N . ARG A 1 15 ? 2.761 22.095 7.310 1.00 63.35 15 ARG A N 14
ATOM 25197 C CA . ARG A 1 15 ? 2.604 21.429 6.015 1.00 34.24 15 ARG A CA 14
ATOM 25198 C C . ARG A 1 15 ? 3.033 19.955 6.126 1.00 54.50 15 ARG A C 14
ATOM 25199 O O . ARG A 1 15 ? 4.224 19.629 6.103 1.00 33.50 15 ARG A O 14
ATOM 25220 N N . LEU A 1 16 ? 2.032 19.091 6.318 1.00 4.02 16 LEU A N 14
ATOM 25221 C CA . LEU A 1 16 ? 2.167 17.629 6.214 1.00 3.55 16 LEU A CA 14
ATOM 25222 C C . LEU A 1 16 ? 0.827 17.090 5.693 1.00 22.34 16 LEU A C 14
ATOM 25223 O O . LEU A 1 16 ? -0.243 17.468 6.194 1.00 63.13 16 LEU A O 14
ATOM 25239 N N . ILE A 1 17 ? 0.889 16.262 4.641 1.00 21.13 17 ILE A N 14
ATOM 25240 C CA . ILE A 1 17 ? -0.306 15.702 3.991 1.00 54.11 17 ILE A CA 14
ATOM 25241 C C . ILE A 1 17 ? -1.024 14.720 4.924 1.00 64.12 17 ILE A C 14
ATOM 25242 O O . ILE A 1 17 ? -0.406 13.791 5.451 1.00 71.41 17 ILE A O 14
ATOM 25258 N N . HIS A 1 18 ? -2.325 14.979 5.149 1.00 60.51 18 HIS A N 14
ATOM 25259 C CA . HIS A 1 18 ? -3.205 14.066 5.889 1.00 64.02 18 HIS A CA 14
ATOM 25260 C C . HIS A 1 18 ? -3.385 12.756 5.102 1.00 73.20 18 HIS A C 14
ATOM 25261 O O . HIS A 1 18 ? -3.838 12.768 3.946 1.00 72.13 18 HIS A O 14
ATOM 25276 N N . ILE A 1 19 ? -3.018 11.642 5.745 1.00 54.25 19 ILE A N 14
ATOM 25277 C CA . ILE A 1 19 ? -3.251 10.285 5.247 1.00 64.02 19 ILE A CA 14
ATOM 25278 C C . ILE A 1 19 ? -3.962 9.538 6.380 1.00 51.32 19 ILE A C 14
ATOM 25279 O O . ILE A 1 19 ? -3.400 9.374 7.469 1.00 25.23 19 ILE A O 14
ATOM 25295 N N . LYS A 1 20 ? -5.195 9.118 6.121 1.00 34.31 20 LYS A N 14
ATOM 25296 C CA . LYS A 1 20 ? -6.053 8.453 7.103 1.00 52.52 20 LYS A CA 14
ATOM 25297 C C . LYS A 1 20 ? -6.025 6.951 6.809 1.00 40.12 20 LYS A C 14
ATOM 25298 O O . LYS A 1 20 ? -5.781 6.553 5.665 1.00 10.11 20 LYS A O 14
ATOM 25317 N N . THR A 1 21 ? -6.222 6.116 7.827 1.00 12.43 21 THR A N 14
ATOM 25318 C CA . THR A 1 21 ? -6.320 4.668 7.646 1.00 45.12 21 THR A CA 14
ATOM 25319 C C . THR A 1 21 ? -7.665 4.179 8.204 1.00 43.44 21 THR A C 14
ATOM 25320 O O . THR A 1 21 ? -7.913 4.271 9.412 1.00 61.51 21 THR A O 14
ATOM 25331 N N . LEU A 1 22 ? -8.544 3.713 7.305 1.00 31.00 22 LEU A N 14
ATOM 25332 C CA . LEU A 1 22 ? -9.840 3.135 7.661 1.00 33.31 22 LEU A CA 14
ATOM 25333 C C . LEU A 1 22 ? -9.686 1.634 7.954 1.00 42.53 22 LEU A C 14
ATOM 25334 O O . LEU A 1 22 ? -8.952 0.923 7.253 1.00 22.13 22 LEU A O 14
ATOM 25350 N N . THR A 1 23 ? -10.389 1.166 8.993 1.00 22.51 23 THR A N 14
ATOM 25351 C CA . THR A 1 23 ? -10.490 -0.259 9.327 1.00 63.02 23 THR A CA 14
ATOM 25352 C C . THR A 1 23 ? -11.511 -0.930 8.393 1.00 55.30 23 THR A C 14
ATOM 25353 O O . THR A 1 23 ? -12.510 -0.313 8.010 1.00 54.20 23 THR A O 14
ATOM 25364 N N . THR A 1 24 ? -11.245 -2.181 8.027 1.00 23.32 24 THR A N 14
ATOM 25365 C CA . THR A 1 24 ? -12.041 -2.949 7.055 1.00 23.13 24 THR A CA 14
ATOM 25366 C C . THR A 1 24 ? -12.543 -4.254 7.710 1.00 74.23 24 THR A C 14
ATOM 25367 O O . THR A 1 24 ? -12.012 -4.652 8.754 1.00 15.15 24 THR A O 14
ATOM 25378 N N . PRO A 1 25 ? -13.582 -4.942 7.127 1.00 11.02 25 PRO A N 14
ATOM 25379 C CA . PRO A 1 25 ? -14.014 -6.302 7.578 1.00 74.33 25 PRO A CA 14
ATOM 25380 C C . PRO A 1 25 ? -13.043 -7.422 7.103 1.00 43.04 25 PRO A C 14
ATOM 25381 O O . PRO A 1 25 ? -13.487 -8.495 6.665 1.00 73.24 25 PRO A O 14
ATOM 25392 N N . ASN A 1 26 ? -11.721 -7.174 7.222 1.00 0.32 26 ASN A N 14
ATOM 25393 C CA . ASN A 1 26 ? -10.675 -8.092 6.753 1.00 25.14 26 ASN A CA 14
ATOM 25394 C C . ASN A 1 26 ? -9.385 -7.824 7.553 1.00 30.43 26 ASN A C 14
ATOM 25395 O O . ASN A 1 26 ? -9.036 -6.665 7.809 1.00 63.44 26 ASN A O 14
ATOM 25406 N N . GLU A 1 27 ? -8.697 -8.911 7.941 1.00 45.52 27 GLU A N 14
ATOM 25407 C CA . GLU A 1 27 ? -7.428 -8.848 8.683 1.00 54.31 27 GLU A CA 14
ATOM 25408 C C . GLU A 1 27 ? -6.243 -8.593 7.726 1.00 40.22 27 GLU A C 14
ATOM 25409 O O . GLU A 1 27 ? -5.356 -7.783 8.023 1.00 0.41 27 GLU A O 14
ATOM 25421 N N . ASN A 1 28 ? -6.252 -9.298 6.577 1.00 12.14 28 ASN A N 14
ATOM 25422 C CA . ASN A 1 28 ? -5.196 -9.212 5.551 1.00 63.24 28 ASN A CA 14
ATOM 25423 C C . ASN A 1 28 ? -5.208 -7.834 4.892 1.00 24.42 28 ASN A C 14
ATOM 25424 O O . ASN A 1 28 ? -4.162 -7.219 4.724 1.00 31.31 28 ASN A O 14
ATOM 25435 N N . ALA A 1 29 ? -6.411 -7.363 4.540 1.00 13.21 29 ALA A N 14
ATOM 25436 C CA . ALA A 1 29 ? -6.610 -6.067 3.872 1.00 12.15 29 ALA A CA 14
ATOM 25437 C C . ALA A 1 29 ? -6.797 -4.940 4.904 1.00 22.31 29 ALA A C 14
ATOM 25438 O O . ALA A 1 29 ? -7.567 -5.100 5.846 1.00 11.32 29 ALA A O 14
ATOM 25445 N N . LEU A 1 30 ? -6.072 -3.815 4.726 1.00 25.44 30 LEU A N 14
ATOM 25446 C CA . LEU A 1 30 ? -6.255 -2.577 5.524 1.00 64.31 30 LEU A CA 14
ATOM 25447 C C . LEU A 1 30 ? -6.243 -1.376 4.565 1.00 4.15 30 LEU A C 14
ATOM 25448 O O . LEU A 1 30 ? -5.330 -1.239 3.740 1.00 54.43 30 LEU A O 14
ATOM 25464 N N . LYS A 1 31 ? -7.264 -0.520 4.679 1.00 60.10 31 LYS A N 14
ATOM 25465 C CA . LYS A 1 31 ? -7.511 0.575 3.733 1.00 44.30 31 LYS A CA 14
ATOM 25466 C C . LYS A 1 31 ? -6.851 1.888 4.203 1.00 33.12 31 LYS A C 14
ATOM 25467 O O . LYS A 1 31 ? -7.172 2.405 5.268 1.00 45.05 31 LYS A O 14
ATOM 25486 N N . PHE A 1 32 ? -5.913 2.401 3.395 1.00 33.41 32 PHE A N 14
ATOM 25487 C CA . PHE A 1 32 ? -5.285 3.717 3.585 1.00 24.50 32 PHE A CA 14
ATOM 25488 C C . PHE A 1 32 ? -5.906 4.699 2.572 1.00 50.03 32 PHE A C 14
ATOM 25489 O O . PHE A 1 32 ? -5.777 4.507 1.363 1.00 61.31 32 PHE A O 14
ATOM 25506 N N . LEU A 1 33 ? -6.591 5.735 3.071 1.00 54.02 33 LEU A N 14
ATOM 25507 C CA . LEU A 1 33 ? -7.271 6.740 2.238 1.00 2.50 33 LEU A CA 14
ATOM 25508 C C . LEU A 1 33 ? -6.458 8.047 2.217 1.00 4.12 33 LEU A C 14
ATOM 25509 O O . LEU A 1 33 ? -6.102 8.581 3.276 1.00 64.24 33 LEU A O 14
ATOM 25525 N N . SER A 1 34 ? -6.173 8.543 1.002 1.00 1.03 34 SER A N 14
ATOM 25526 C CA . SER A 1 34 ? -5.507 9.832 0.789 1.00 71.21 34 SER A CA 14
ATOM 25527 C C . SER A 1 34 ? -6.564 10.950 0.843 1.00 54.21 34 SER A C 14
ATOM 25528 O O . SER A 1 34 ? -7.480 10.983 0.008 1.00 44.22 34 SER A O 14
ATOM 25536 N N . THR A 1 35 ? -6.454 11.844 1.838 1.00 31.34 35 THR A N 14
ATOM 25537 C CA . THR A 1 35 ? -7.488 12.856 2.121 1.00 72.31 35 THR A CA 14
ATOM 25538 C C . THR A 1 35 ? -7.038 14.276 1.707 1.00 33.34 35 THR A C 14
ATOM 25539 O O . THR A 1 35 ? -7.815 15.024 1.103 1.00 61.32 35 THR A O 14
ATOM 25550 N N . ASP A 1 36 ? -5.779 14.640 2.017 1.00 44.05 36 ASP A N 14
ATOM 25551 C CA . ASP A 1 36 ? -5.252 16.017 1.783 1.00 63.53 36 ASP A CA 14
ATOM 25552 C C . ASP A 1 36 ? -4.359 16.103 0.534 1.00 12.54 36 ASP A C 14
ATOM 25553 O O . ASP A 1 36 ? -4.228 17.186 -0.055 1.00 61.22 36 ASP A O 14
ATOM 25562 N N . GLY A 1 37 ? -3.749 14.980 0.130 1.00 40.00 37 GLY A N 14
ATOM 25563 C CA . GLY A 1 37 ? -2.809 14.979 -0.990 1.00 74.12 37 GLY A CA 14
ATOM 25564 C C . GLY A 1 37 ? -3.510 14.924 -2.338 1.00 73.45 37 GLY A C 14
ATOM 25565 O O . GLY A 1 37 ? -4.545 15.570 -2.537 1.00 53.35 37 GLY A O 14
ATOM 25569 N N . GLU A 1 38 ? -2.935 14.154 -3.262 1.00 5.31 38 GLU A N 14
ATOM 25570 C CA . GLU A 1 38 ? -3.483 13.966 -4.616 1.00 42.24 38 GLU A CA 14
ATOM 25571 C C . GLU A 1 38 ? -4.254 12.643 -4.684 1.00 51.44 38 GLU A C 14
ATOM 25572 O O . GLU A 1 38 ? -4.487 11.982 -3.660 1.00 62.41 38 GLU A O 14
ATOM 25584 N N . MET A 1 39 ? -4.652 12.273 -5.900 1.00 34.10 39 MET A N 14
ATOM 25585 C CA . MET A 1 39 ? -5.360 11.023 -6.176 1.00 43.14 39 MET A CA 14
ATOM 25586 C C . MET A 1 39 ? -4.388 10.061 -6.884 1.00 3.53 39 MET A C 14
ATOM 25587 O O . MET A 1 39 ? -3.540 10.499 -7.673 1.00 5.03 39 MET A O 14
ATOM 25601 N N . LEU A 1 40 ? -4.494 8.762 -6.570 1.00 73.54 40 LEU A N 14
ATOM 25602 C CA . LEU A 1 40 ? -3.570 7.724 -7.068 1.00 25.10 40 LEU A CA 14
ATOM 25603 C C . LEU A 1 40 ? -3.847 7.388 -8.546 1.00 45.33 40 LEU A C 14
ATOM 25604 O O . LEU A 1 40 ? -2.964 7.512 -9.393 1.00 33.35 40 LEU A O 14
ATOM 25620 N N . GLN A 1 41 ? -5.093 6.991 -8.829 1.00 12.12 41 GLN A N 14
ATOM 25621 C CA . GLN A 1 41 ? -5.533 6.492 -10.157 1.00 51.51 41 GLN A CA 14
ATOM 25622 C C . GLN A 1 41 ? -6.818 7.247 -10.583 1.00 33.00 41 GLN A C 14
ATOM 25623 O O . GLN A 1 41 ? -7.367 8.035 -9.792 1.00 71.53 41 GLN A O 14
ATOM 25637 N N . THR A 1 42 ? -7.251 7.043 -11.846 1.00 1.53 42 THR A N 14
ATOM 25638 C CA . THR A 1 42 ? -8.488 7.612 -12.406 1.00 63.35 42 THR A CA 14
ATOM 25639 C C . THR A 1 42 ? -9.735 7.191 -11.589 1.00 43.25 42 THR A C 14
ATOM 25640 O O . THR A 1 42 ? -9.892 6.008 -11.257 1.00 71.23 42 THR A O 14
ATOM 25651 N N . ARG A 1 43 ? -10.607 8.176 -11.296 1.00 63.34 43 ARG A N 14
ATOM 25652 C CA . ARG A 1 43 ? -11.760 8.021 -10.391 1.00 43.04 43 ARG A CA 14
ATOM 25653 C C . ARG A 1 43 ? -12.740 6.926 -10.859 1.00 44.53 43 ARG A C 14
ATOM 25654 O O . ARG A 1 43 ? -13.218 6.964 -12.000 1.00 55.53 43 ARG A O 14
ATOM 25675 N N . GLY A 1 44 ? -13.013 5.950 -9.965 1.00 25.12 44 GLY A N 14
ATOM 25676 C CA . GLY A 1 44 ? -13.992 4.893 -10.215 1.00 53.32 44 GLY A CA 14
ATOM 25677 C C . GLY A 1 44 ? -13.609 3.952 -11.351 1.00 22.11 44 GLY A C 14
ATOM 25678 O O . GLY A 1 44 ? -14.480 3.477 -12.085 1.00 72.23 44 GLY A O 14
ATOM 25682 N N . SER A 1 45 ? -12.301 3.703 -11.503 1.00 21.45 45 SER A N 14
ATOM 25683 C CA . SER A 1 45 ? -11.768 2.728 -12.476 1.00 21.04 45 SER A CA 14
ATOM 25684 C C . SER A 1 45 ? -11.682 1.335 -11.810 1.00 13.03 45 SER A C 14
ATOM 25685 O O . SER A 1 45 ? -12.087 1.168 -10.650 1.00 64.21 45 SER A O 14
ATOM 25693 N N . LYS A 1 46 ? -11.177 0.332 -12.543 1.00 53.21 46 LYS A N 14
ATOM 25694 C CA . LYS A 1 46 ? -10.943 -1.009 -11.992 1.00 42.41 46 LYS A CA 14
ATOM 25695 C C . LYS A 1 46 ? -9.658 -0.998 -11.127 1.00 74.34 46 LYS A C 14
ATOM 25696 O O . LYS A 1 46 ? -8.603 -0.553 -11.591 1.00 51.21 46 LYS A O 14
ATOM 25715 N N . SER A 1 47 ? -9.776 -1.490 -9.877 1.00 72.23 47 SER A N 14
ATOM 25716 C CA . SER A 1 47 ? -8.670 -1.545 -8.904 1.00 53.50 47 SER A CA 14
ATOM 25717 C C . SER A 1 47 ? -7.548 -2.506 -9.373 1.00 62.23 47 SER A C 14
ATOM 25718 O O . SER A 1 47 ? -7.789 -3.707 -9.566 1.00 63.54 47 SER A O 14
ATOM 25726 N N . ILE A 1 48 ? -6.336 -1.950 -9.551 1.00 53.41 48 ILE A N 14
ATOM 25727 C CA . ILE A 1 48 ? -5.152 -2.684 -10.033 1.00 31.14 48 ILE A CA 14
ATOM 25728 C C . ILE A 1 48 ? -4.538 -3.473 -8.860 1.00 13.52 48 ILE A C 14
ATOM 25729 O O . ILE A 1 48 ? -3.971 -2.876 -7.951 1.00 1.41 48 ILE A O 14
ATOM 25745 N N . VAL A 1 49 ? -4.650 -4.806 -8.880 1.00 40.30 49 VAL A N 14
ATOM 25746 C CA . VAL A 1 49 ? -4.070 -5.665 -7.827 1.00 33.02 49 VAL A CA 14
ATOM 25747 C C . VAL A 1 49 ? -2.654 -6.084 -8.258 1.00 53.44 49 VAL A C 14
ATOM 25748 O O . VAL A 1 49 ? -2.481 -6.773 -9.268 1.00 31.21 49 VAL A O 14
ATOM 25761 N N . ILE A 1 50 ? -1.643 -5.624 -7.500 1.00 42.04 50 ILE A N 14
ATOM 25762 C CA . ILE A 1 50 ? -0.227 -5.931 -7.751 1.00 31.25 50 ILE A CA 14
ATOM 25763 C C . ILE A 1 50 ? 0.272 -6.859 -6.635 1.00 42.33 50 ILE A C 14
ATOM 25764 O O . ILE A 1 50 ? 0.387 -6.432 -5.486 1.00 5.24 50 ILE A O 14
ATOM 25780 N N . LYS A 1 51 ? 0.563 -8.122 -6.975 1.00 63.23 51 LYS A N 14
ATOM 25781 C CA . LYS A 1 51 ? 1.074 -9.110 -6.001 1.00 74.15 51 LYS A CA 14
ATOM 25782 C C . LYS A 1 51 ? 2.608 -9.056 -5.944 1.00 21.11 51 LYS A C 14
ATOM 25783 O O . LYS A 1 51 ? 3.251 -8.374 -6.750 1.00 23.25 51 LYS A O 14
ATOM 25802 N N . ASN A 1 52 ? 3.177 -9.798 -4.982 1.00 22.41 52 ASN A N 14
ATOM 25803 C CA . ASN A 1 52 ? 4.629 -10.039 -4.887 1.00 52.42 52 ASN A CA 14
ATOM 25804 C C . ASN A 1 52 ? 5.133 -10.863 -6.096 1.00 71.05 52 ASN A C 14
ATOM 25805 O O . ASN A 1 52 ? 6.318 -10.806 -6.445 1.00 23.10 52 ASN A O 14
ATOM 25816 N N . THR A 1 53 ? 4.214 -11.617 -6.728 1.00 13.41 53 THR A N 14
ATOM 25817 C CA . THR A 1 53 ? 4.485 -12.387 -7.953 1.00 12.34 53 THR A CA 14
ATOM 25818 C C . THR A 1 53 ? 4.461 -11.478 -9.198 1.00 1.10 53 THR A C 14
ATOM 25819 O O . THR A 1 53 ? 5.095 -11.786 -10.213 1.00 44.43 53 THR A O 14
ATOM 25830 N N . ASP A 1 54 ? 3.726 -10.352 -9.102 1.00 32.33 54 ASP A N 14
ATOM 25831 C CA . ASP A 1 54 ? 3.656 -9.324 -10.167 1.00 2.32 54 ASP A CA 14
ATOM 25832 C C . ASP A 1 54 ? 4.848 -8.356 -10.053 1.00 12.31 54 ASP A C 14
ATOM 25833 O O . ASP A 1 54 ? 4.660 -7.141 -9.948 1.00 33.14 54 ASP A O 14
ATOM 25842 N N . GLU A 1 55 ? 6.076 -8.914 -10.076 1.00 21.15 55 GLU A N 14
ATOM 25843 C CA . GLU A 1 55 ? 7.334 -8.140 -9.985 1.00 5.12 55 GLU A CA 14
ATOM 25844 C C . GLU A 1 55 ? 7.416 -7.068 -11.092 1.00 73.31 55 GLU A C 14
ATOM 25845 O O . GLU A 1 55 ? 7.897 -5.961 -10.853 1.00 75.13 55 GLU A O 14
ATOM 25857 N N . ASN A 1 56 ? 6.890 -7.406 -12.284 1.00 33.24 56 ASN A N 14
ATOM 25858 C CA . ASN A 1 56 ? 6.799 -6.491 -13.438 1.00 71.44 56 ASN A CA 14
ATOM 25859 C C . ASN A 1 56 ? 5.994 -5.221 -13.074 1.00 34.01 56 ASN A C 14
ATOM 25860 O O . ASN A 1 56 ? 6.392 -4.099 -13.412 1.00 43.42 56 ASN A O 14
ATOM 25871 N N . LEU A 1 57 ? 4.881 -5.424 -12.351 1.00 13.44 57 LEU A N 14
ATOM 25872 C CA . LEU A 1 57 ? 3.977 -4.337 -11.941 1.00 1.15 57 LEU A CA 14
ATOM 25873 C C . LEU A 1 57 ? 4.542 -3.577 -10.717 1.00 32.40 57 LEU A C 14
ATOM 25874 O O . LEU A 1 57 ? 4.279 -2.382 -10.569 1.00 50.02 57 LEU A O 14
ATOM 25890 N N . ILE A 1 58 ? 5.327 -4.281 -9.855 1.00 1.01 58 ILE A N 14
ATOM 25891 C CA . ILE A 1 58 ? 6.014 -3.664 -8.689 1.00 13.44 58 ILE A CA 14
ATOM 25892 C C . ILE A 1 58 ? 7.034 -2.626 -9.183 1.00 51.14 58 ILE A C 14
ATOM 25893 O O . ILE A 1 58 ? 7.015 -1.482 -8.736 1.00 33.21 58 ILE A O 14
ATOM 25909 N N . ASN A 1 59 ? 7.902 -3.040 -10.135 1.00 11.25 59 ASN A N 14
ATOM 25910 C CA . ASN A 1 59 ? 8.890 -2.146 -10.777 1.00 32.44 59 ASN A CA 14
ATOM 25911 C C . ASN A 1 59 ? 8.182 -0.983 -11.492 1.00 51.22 59 ASN A C 14
ATOM 25912 O O . ASN A 1 59 ? 8.709 0.129 -11.548 1.00 43.43 59 ASN A O 14
ATOM 25923 N N . HIS A 1 60 ? 6.967 -1.249 -12.013 1.00 42.10 60 HIS A N 14
ATOM 25924 C CA . HIS A 1 60 ? 6.193 -0.256 -12.772 1.00 32.24 60 HIS A CA 14
ATOM 25925 C C . HIS A 1 60 ? 5.498 0.762 -11.838 1.00 2.32 60 HIS A C 14
ATOM 25926 O O . HIS A 1 60 ? 5.055 1.808 -12.301 1.00 73.53 60 HIS A O 14
ATOM 25941 N N . SER A 1 61 ? 5.403 0.460 -10.533 1.00 31.12 61 SER A N 14
ATOM 25942 C CA . SER A 1 61 ? 4.736 1.347 -9.553 1.00 74.15 61 SER A CA 14
ATOM 25943 C C . SER A 1 61 ? 5.691 1.699 -8.389 1.00 63.43 61 SER A C 14
ATOM 25944 O O . SER A 1 61 ? 6.093 0.825 -7.616 1.00 21.15 61 SER A O 14
ATOM 25952 N N . LYS A 1 62 ? 6.055 2.998 -8.307 1.00 44.23 62 LYS A N 14
ATOM 25953 C CA . LYS A 1 62 ? 7.012 3.556 -7.320 1.00 33.12 62 LYS A CA 14
ATOM 25954 C C . LYS A 1 62 ? 6.626 3.197 -5.870 1.00 4.23 62 LYS A C 14
ATOM 25955 O O . LYS A 1 62 ? 7.471 2.765 -5.076 1.00 2.52 62 LYS A O 14
ATOM 25974 N N . LEU A 1 63 ? 5.331 3.400 -5.555 1.00 22.21 63 LEU A N 14
ATOM 25975 C CA . LEU A 1 63 ? 4.769 3.200 -4.208 1.00 73.12 63 LEU A CA 14
ATOM 25976 C C . LEU A 1 63 ? 4.896 1.734 -3.741 1.00 42.14 63 LEU A C 14
ATOM 25977 O O . LEU A 1 63 ? 5.207 1.484 -2.573 1.00 61.24 63 LEU A O 14
ATOM 25993 N N . ALA A 1 64 ? 4.664 0.781 -4.673 1.00 24.42 64 ALA A N 14
ATOM 25994 C CA . ALA A 1 64 ? 4.699 -0.665 -4.378 1.00 35.34 64 ALA A CA 14
ATOM 25995 C C . ALA A 1 64 ? 6.073 -1.097 -3.868 1.00 35.12 64 ALA A C 14
ATOM 25996 O O . ALA A 1 64 ? 6.173 -1.821 -2.875 1.00 21.54 64 ALA A O 14
ATOM 26003 N N . GLN A 1 65 ? 7.113 -0.616 -4.566 1.00 63.41 65 GLN A N 14
ATOM 26004 C CA . GLN A 1 65 ? 8.527 -0.900 -4.249 1.00 62.31 65 GLN A CA 14
ATOM 26005 C C . GLN A 1 65 ? 8.844 -0.534 -2.799 1.00 72.04 65 GLN A C 14
ATOM 26006 O O . GLN A 1 65 ? 9.463 -1.312 -2.077 1.00 12.53 65 GLN A O 14
ATOM 26020 N N . GLN A 1 66 ? 8.385 0.664 -2.398 1.00 61.51 66 GLN A N 14
ATOM 26021 C CA . GLN A 1 66 ? 8.568 1.204 -1.049 1.00 21.41 66 GLN A CA 14
ATOM 26022 C C . GLN A 1 66 ? 7.859 0.348 0.021 1.00 53.34 66 GLN A C 14
ATOM 26023 O O . GLN A 1 66 ? 8.446 0.067 1.069 1.00 53.22 66 GLN A O 14
ATOM 26037 N N . ILE A 1 67 ? 6.594 -0.047 -0.244 1.00 20.34 67 ILE A N 14
ATOM 26038 C CA . ILE A 1 67 ? 5.770 -0.820 0.714 1.00 52.04 67 ILE A CA 14
ATOM 26039 C C . ILE A 1 67 ? 6.374 -2.226 0.965 1.00 1.30 67 ILE A C 14
ATOM 26040 O O . ILE A 1 67 ? 6.519 -2.643 2.121 1.00 61.23 67 ILE A O 14
ATOM 26056 N N . PHE A 1 68 ? 6.739 -2.928 -0.134 1.00 22.01 68 PHE A N 14
ATOM 26057 C CA . PHE A 1 68 ? 7.394 -4.255 -0.071 1.00 10.42 68 PHE A CA 14
ATOM 26058 C C . PHE A 1 68 ? 8.803 -4.163 0.566 1.00 25.42 68 PHE A C 14
ATOM 26059 O O . PHE A 1 68 ? 9.247 -5.112 1.221 1.00 21.33 68 PHE A O 14
ATOM 26076 N N . LEU A 1 69 ? 9.498 -3.019 0.364 1.00 41.54 69 LEU A N 14
ATOM 26077 C CA . LEU A 1 69 ? 10.845 -2.773 0.935 1.00 52.34 69 LEU A CA 14
ATOM 26078 C C . LEU A 1 69 ? 10.786 -2.677 2.470 1.00 4.30 69 LEU A C 14
ATOM 26079 O O . LEU A 1 69 ? 11.459 -3.445 3.178 1.00 13.01 69 LEU A O 14
ATOM 26095 N N . GLN A 1 70 ? 9.962 -1.735 2.968 1.00 71.34 70 GLN A N 14
ATOM 26096 C CA . GLN A 1 70 ? 9.875 -1.424 4.407 1.00 23.31 70 GLN A CA 14
ATOM 26097 C C . GLN A 1 70 ? 9.166 -2.538 5.181 1.00 25.12 70 GLN A C 14
ATOM 26098 O O . GLN A 1 70 ? 9.455 -2.757 6.365 1.00 3.24 70 GLN A O 14
ATOM 26112 N N . CYS A 1 71 ? 8.251 -3.246 4.505 1.00 52.43 71 CYS A N 14
ATOM 26113 C CA . CYS A 1 71 ? 7.473 -4.330 5.100 1.00 52.42 71 CYS A CA 14
ATOM 26114 C C . CYS A 1 71 ? 7.395 -5.503 4.094 1.00 64.25 71 CYS A C 14
ATOM 26115 O O . CYS A 1 71 ? 6.486 -5.550 3.259 1.00 71.21 71 CYS A O 14
ATOM 26123 N N . PRO A 1 72 ? 8.396 -6.451 4.123 1.00 24.40 72 PRO A N 14
ATOM 26124 C CA . PRO A 1 72 ? 8.410 -7.649 3.230 1.00 41.24 72 PRO A CA 14
ATOM 26125 C C . PRO A 1 72 ? 7.317 -8.689 3.569 1.00 44.12 72 PRO A C 14
ATOM 26126 O O . PRO A 1 72 ? 7.175 -9.690 2.860 1.00 62.11 72 PRO A O 14
ATOM 26137 N N . GLY A 1 73 ? 6.553 -8.437 4.655 1.00 43.12 73 GLY A N 14
ATOM 26138 C CA . GLY A 1 73 ? 5.440 -9.294 5.055 1.00 63.33 73 GLY A CA 14
ATOM 26139 C C . GLY A 1 73 ? 4.192 -9.074 4.212 1.00 61.22 73 GLY A C 14
ATOM 26140 O O . GLY A 1 73 ? 3.275 -9.896 4.238 1.00 20.12 73 GLY A O 14
ATOM 26144 N N . VAL A 1 74 ? 4.160 -7.944 3.472 1.00 12.32 74 VAL A N 14
ATOM 26145 C CA . VAL A 1 74 ? 3.078 -7.623 2.537 1.00 40.21 74 VAL A CA 14
ATOM 26146 C C . VAL A 1 74 ? 3.101 -8.617 1.355 1.00 11.22 74 VAL A C 14
ATOM 26147 O O . VAL A 1 74 ? 4.122 -8.758 0.680 1.00 20.04 74 VAL A O 14
ATOM 26160 N N . GLU A 1 75 ? 1.978 -9.320 1.154 1.00 53.20 75 GLU A N 14
ATOM 26161 C CA . GLU A 1 75 ? 1.814 -10.313 0.078 1.00 24.03 75 GLU A CA 14
ATOM 26162 C C . GLU A 1 75 ? 1.426 -9.628 -1.239 1.00 30.40 75 GLU A C 14
ATOM 26163 O O . GLU A 1 75 ? 1.977 -9.940 -2.298 1.00 73.31 75 GLU A O 14
ATOM 26175 N N . SER A 1 76 ? 0.474 -8.686 -1.162 1.00 5.31 76 SER A N 14
ATOM 26176 C CA . SER A 1 76 ? -0.055 -7.996 -2.346 1.00 5.03 76 SER A CA 14
ATOM 26177 C C . SER A 1 76 ? -0.621 -6.624 -1.980 1.00 63.30 76 SER A C 14
ATOM 26178 O O . SER A 1 76 ? -0.737 -6.267 -0.805 1.00 0.04 76 SER A O 14
ATOM 26186 N N . LEU A 1 77 ? -0.946 -5.859 -3.022 1.00 60.05 77 LEU A N 14
ATOM 26187 C CA . LEU A 1 77 ? -1.536 -4.523 -2.929 1.00 45.24 77 LEU A CA 14
ATOM 26188 C C . LEU A 1 77 ? -2.763 -4.466 -3.838 1.00 62.23 77 LEU A C 14
ATOM 26189 O O . LEU A 1 77 ? -2.871 -5.234 -4.799 1.00 33.33 77 LEU A O 14
ATOM 26205 N N . MET A 1 78 ? -3.669 -3.547 -3.532 1.00 53.42 78 MET A N 14
ATOM 26206 C CA . MET A 1 78 ? -4.807 -3.212 -4.384 1.00 60.32 78 MET A CA 14
ATOM 26207 C C . MET A 1 78 ? -4.829 -1.691 -4.536 1.00 2.45 78 MET A C 14
ATOM 26208 O O . MET A 1 78 ? -5.233 -0.965 -3.618 1.00 63.11 78 MET A O 14
ATOM 26222 N N . ILE A 1 79 ? -4.323 -1.223 -5.681 1.00 64.12 79 ILE A N 14
ATOM 26223 C CA . ILE A 1 79 ? -4.316 0.191 -6.047 1.00 23.54 79 ILE A CA 14
ATOM 26224 C C . ILE A 1 79 ? -5.743 0.571 -6.447 1.00 71.00 79 ILE A C 14
ATOM 26225 O O . ILE A 1 79 ? -6.222 0.126 -7.498 1.00 15.54 79 ILE A O 14
ATOM 26241 N N . GLY A 1 80 ? -6.430 1.343 -5.594 1.00 35.22 80 GLY A N 14
ATOM 26242 C CA . GLY A 1 80 ? -7.771 1.823 -5.910 1.00 12.42 80 GLY A CA 14
ATOM 26243 C C . GLY A 1 80 ? -7.690 3.019 -6.842 1.00 64.03 80 GLY A C 14
ATOM 26244 O O . GLY A 1 80 ? -7.188 2.892 -7.968 1.00 1.42 80 GLY A O 14
ATOM 26248 N N . ASP A 1 81 ? -8.163 4.177 -6.380 1.00 72.10 81 ASP A N 14
ATOM 26249 C CA . ASP A 1 81 ? -7.985 5.456 -7.085 1.00 5.23 81 ASP A CA 14
ATOM 26250 C C . ASP A 1 81 ? -7.916 6.593 -6.074 1.00 61.34 81 ASP A C 14
ATOM 26251 O O . ASP A 1 81 ? -6.918 7.313 -6.015 1.00 41.35 81 ASP A O 14
ATOM 26260 N N . ASP A 1 82 ? -8.958 6.733 -5.255 1.00 43.42 82 ASP A N 14
ATOM 26261 C CA . ASP A 1 82 ? -8.953 7.655 -4.104 1.00 15.21 82 ASP A CA 14
ATOM 26262 C C . ASP A 1 82 ? -8.287 6.978 -2.899 1.00 65.43 82 ASP A C 14
ATOM 26263 O O . ASP A 1 82 ? -7.668 7.641 -2.058 1.00 53.44 82 ASP A O 14
ATOM 26272 N N . PHE A 1 83 ? -8.406 5.641 -2.847 1.00 60.11 83 PHE A N 14
ATOM 26273 C CA . PHE A 1 83 ? -7.941 4.820 -1.725 1.00 2.34 83 PHE A CA 14
ATOM 26274 C C . PHE A 1 83 ? -6.823 3.861 -2.175 1.00 52.25 83 PHE A C 14
ATOM 26275 O O . PHE A 1 83 ? -6.563 3.687 -3.372 1.00 21.41 83 PHE A O 14
ATOM 26292 N N . LEU A 1 84 ? -6.210 3.229 -1.181 1.00 61.25 84 LEU A N 14
ATOM 26293 C CA . LEU A 1 84 ? -5.240 2.138 -1.339 1.00 64.23 84 LEU A CA 14
ATOM 26294 C C . LEU A 1 84 ? -5.603 1.048 -0.322 1.00 44.31 84 LEU A C 14
ATOM 26295 O O . LEU A 1 84 ? -6.118 1.360 0.754 1.00 72.23 84 LEU A O 14
ATOM 26311 N N . THR A 1 85 ? -5.389 -0.218 -0.679 1.00 41.14 85 THR A N 14
ATOM 26312 C CA . THR A 1 85 ? -5.592 -1.353 0.232 1.00 73.34 85 THR A CA 14
ATOM 26313 C C . THR A 1 85 ? -4.320 -2.217 0.252 1.00 22.13 85 THR A C 14
ATOM 26314 O O . THR A 1 85 ? -3.782 -2.555 -0.802 1.00 45.20 85 THR A O 14
ATOM 26325 N N . ILE A 1 86 ? -3.832 -2.536 1.460 1.00 61.45 86 ILE A N 14
ATOM 26326 C CA . ILE A 1 86 ? -2.603 -3.323 1.657 1.00 11.25 86 ILE A CA 14
ATOM 26327 C C . ILE A 1 86 ? -2.982 -4.714 2.163 1.00 22.21 86 ILE A C 14
ATOM 26328 O O . ILE A 1 86 ? -3.725 -4.825 3.134 1.00 25.21 86 ILE A O 14
ATOM 26344 N N . ASN A 1 87 ? -2.470 -5.760 1.506 1.00 52.42 87 ASN A N 14
ATOM 26345 C CA . ASN A 1 87 ? -2.713 -7.158 1.894 1.00 1.24 87 ASN A CA 14
ATOM 26346 C C . ASN A 1 87 ? -1.414 -7.747 2.475 1.00 55.41 87 ASN A C 14
ATOM 26347 O O . ASN A 1 87 ? -0.464 -7.989 1.736 1.00 14.31 87 ASN A O 14
ATOM 26358 N N . LYS A 1 88 ? -1.377 -7.945 3.807 1.00 5.15 88 LYS A N 14
ATOM 26359 C CA . LYS A 1 88 ? -0.188 -8.481 4.517 1.00 44.14 88 LYS A CA 14
ATOM 26360 C C . LYS A 1 88 ? -0.452 -9.939 4.947 1.00 3.02 88 LYS A C 14
ATOM 26361 O O . LYS A 1 88 ? -1.609 -10.389 4.969 1.00 54.33 88 LYS A O 14
ATOM 26380 N N . ASP A 1 89 ? 0.617 -10.668 5.289 1.00 72.44 89 ASP A N 14
ATOM 26381 C CA . ASP A 1 89 ? 0.508 -12.038 5.815 1.00 52.43 89 ASP A CA 14
ATOM 26382 C C . ASP A 1 89 ? 0.064 -12.010 7.290 1.00 65.20 89 ASP A C 14
ATOM 26383 O O . ASP A 1 89 ? 0.464 -11.118 8.042 1.00 51.03 89 ASP A O 14
ATOM 26392 N N . ARG A 1 90 ? -0.741 -13.018 7.685 1.00 32.31 90 ARG A N 14
ATOM 26393 C CA . ARG A 1 90 ? -1.375 -13.101 9.018 1.00 14.40 90 ARG A CA 14
ATOM 26394 C C . ARG A 1 90 ? -0.348 -13.106 10.172 1.00 62.14 90 ARG A C 14
ATOM 26395 O O . ARG A 1 90 ? -0.607 -12.535 11.241 1.00 51.44 90 ARG A O 14
ATOM 26416 N N . MET A 1 91 ? 0.819 -13.739 9.936 1.00 33.01 91 MET A N 14
ATOM 26417 C CA . MET A 1 91 ? 1.862 -13.918 10.965 1.00 63.52 91 MET A CA 14
ATOM 26418 C C . MET A 1 91 ? 2.542 -12.570 11.288 1.00 2.31 91 MET A C 14
ATOM 26419 O O . MET A 1 91 ? 3.052 -12.367 12.394 1.00 73.23 91 MET A O 14
ATOM 26433 N N . VAL A 1 92 ? 2.517 -11.653 10.304 1.00 31.40 92 VAL A N 14
ATOM 26434 C CA . VAL A 1 92 ? 3.076 -10.301 10.430 1.00 65.52 92 VAL A CA 14
ATOM 26435 C C . VAL A 1 92 ? 1.955 -9.365 10.916 1.00 61.43 92 VAL A C 14
ATOM 26436 O O . VAL A 1 92 ? 0.802 -9.525 10.516 1.00 31.20 92 VAL A O 14
ATOM 26449 N N . HIS A 1 93 ? 2.294 -8.410 11.786 1.00 73.13 93 HIS A N 14
ATOM 26450 C CA . HIS A 1 93 ? 1.303 -7.514 12.425 1.00 44.11 93 HIS A CA 14
ATOM 26451 C C . HIS A 1 93 ? 1.415 -6.080 11.874 1.00 10.14 93 HIS A C 14
ATOM 26452 O O . HIS A 1 93 ? 2.518 -5.610 11.581 1.00 10.52 93 HIS A O 14
ATOM 26467 N N . TRP A 1 94 ? 0.253 -5.382 11.784 1.00 31.41 94 TRP A N 14
ATOM 26468 C CA . TRP A 1 94 ? 0.160 -3.979 11.302 1.00 41.14 94 TRP A CA 14
ATOM 26469 C C . TRP A 1 94 ? 0.921 -2.981 12.209 1.00 40.30 94 TRP A C 14
ATOM 26470 O O . TRP A 1 94 ? 1.117 -1.829 11.814 1.00 13.14 94 TRP A O 14
ATOM 26491 N N . ASN A 1 95 ? 1.311 -3.427 13.421 1.00 1.34 95 ASN A N 14
ATOM 26492 C CA . ASN A 1 95 ? 2.068 -2.614 14.404 1.00 61.32 95 ASN A CA 14
ATOM 26493 C C . ASN A 1 95 ? 3.339 -1.991 13.786 1.00 4.22 95 ASN A C 14
ATOM 26494 O O . ASN A 1 95 ? 3.653 -0.827 14.051 1.00 15.30 95 ASN A O 14
ATOM 26505 N N . SER A 1 96 ? 4.034 -2.763 12.940 1.00 3.23 96 SER A N 14
ATOM 26506 C CA . SER A 1 96 ? 5.313 -2.347 12.322 1.00 23.43 96 SER A CA 14
ATOM 26507 C C . SER A 1 96 ? 5.138 -1.924 10.842 1.00 52.45 96 SER A C 14
ATOM 26508 O O . SER A 1 96 ? 6.113 -1.527 10.196 1.00 3.22 96 SER A O 14
ATOM 26516 N N . ILE A 1 97 ? 3.894 -1.996 10.320 1.00 55.13 97 ILE A N 14
ATOM 26517 C CA . ILE A 1 97 ? 3.603 -1.800 8.882 1.00 22.43 97 ILE A CA 14
ATOM 26518 C C . ILE A 1 97 ? 2.858 -0.468 8.637 1.00 44.35 97 ILE A C 14
ATOM 26519 O O . ILE A 1 97 ? 3.264 0.336 7.780 1.00 11.23 97 ILE A O 14
ATOM 26535 N N . LYS A 1 98 ? 1.760 -0.251 9.407 1.00 30.13 98 LYS A N 14
ATOM 26536 C CA . LYS A 1 98 ? 0.807 0.862 9.187 1.00 74.51 98 LYS A CA 14
ATOM 26537 C C . LYS A 1 98 ? 1.488 2.267 9.189 1.00 42.32 98 LYS A C 14
ATOM 26538 O O . LYS A 1 98 ? 1.283 3.005 8.226 1.00 65.50 98 LYS A O 14
ATOM 26557 N N . PRO A 1 99 ? 2.325 2.666 10.238 1.00 34.43 99 PRO A N 14
ATOM 26558 C CA . PRO A 1 99 ? 2.947 4.024 10.276 1.00 25.12 99 PRO A CA 14
ATOM 26559 C C . PRO A 1 99 ? 3.870 4.274 9.069 1.00 14.32 99 PRO A C 14
ATOM 26560 O O . PRO A 1 99 ? 3.957 5.396 8.564 1.00 11.21 99 PRO A O 14
ATOM 26571 N N . GLU A 1 100 ? 4.529 3.197 8.612 1.00 1.34 100 GLU A N 14
ATOM 26572 C CA . GLU A 1 100 ? 5.470 3.247 7.491 1.00 5.21 100 GLU A CA 14
ATOM 26573 C C . GLU A 1 100 ? 4.734 3.608 6.197 1.00 74.02 100 GLU A C 14
ATOM 26574 O O . GLU A 1 100 ? 5.155 4.508 5.474 1.00 54.44 100 GLU A O 14
ATOM 26586 N N . ILE A 1 101 ? 3.598 2.921 5.949 1.00 14.11 101 ILE A N 14
ATOM 26587 C CA . ILE A 1 101 ? 2.794 3.111 4.728 1.00 72.41 101 ILE A CA 14
ATOM 26588 C C . ILE A 1 101 ? 2.075 4.477 4.731 1.00 70.43 101 ILE A C 14
ATOM 26589 O O . ILE A 1 101 ? 1.988 5.122 3.682 1.00 32.21 101 ILE A O 14
ATOM 26605 N N . ILE A 1 102 ? 1.580 4.927 5.912 1.00 10.35 102 ILE A N 14
ATOM 26606 C CA . ILE A 1 102 ? 0.999 6.284 6.075 1.00 42.42 102 ILE A CA 14
ATOM 26607 C C . ILE A 1 102 ? 2.018 7.346 5.612 1.00 12.41 102 ILE A C 14
ATOM 26608 O O . ILE A 1 102 ? 1.674 8.270 4.864 1.00 22.02 102 ILE A O 14
ATOM 26624 N N . ASP A 1 103 ? 3.285 7.147 6.038 1.00 2.44 103 ASP A N 14
ATOM 26625 C CA . ASP A 1 103 ? 4.398 8.044 5.699 1.00 10.41 103 ASP A CA 14
ATOM 26626 C C . ASP A 1 103 ? 4.723 7.984 4.193 1.00 43.22 103 ASP A C 14
ATOM 26627 O O . ASP A 1 103 ? 4.974 9.017 3.595 1.00 31.14 103 ASP A O 14
ATOM 26636 N N . LEU A 1 104 ? 4.698 6.768 3.598 1.00 52.54 104 LEU A N 14
ATOM 26637 C CA . LEU A 1 104 ? 4.980 6.547 2.153 1.00 61.21 104 LEU A CA 14
ATOM 26638 C C . LEU A 1 104 ? 3.970 7.274 1.253 1.00 33.45 104 LEU A C 14
ATOM 26639 O O . LEU A 1 104 ? 4.338 7.839 0.213 1.00 62.43 104 LEU A O 14
ATOM 26655 N N . LEU A 1 105 ? 2.694 7.246 1.672 1.00 22.10 105 LEU A N 14
ATOM 26656 C CA . LEU A 1 105 ? 1.602 7.946 0.977 1.00 54.42 105 LEU A CA 14
ATOM 26657 C C . LEU A 1 105 ? 1.729 9.469 1.163 1.00 53.10 105 LEU A C 14
ATOM 26658 O O . LEU A 1 105 ? 1.190 10.230 0.364 1.00 12.33 105 LEU A O 14
ATOM 26674 N N . THR A 1 106 ? 2.455 9.912 2.209 1.00 21.32 106 THR A N 14
ATOM 26675 C CA . THR A 1 106 ? 2.742 11.338 2.426 1.00 74.04 106 THR A CA 14
ATOM 26676 C C . THR A 1 106 ? 3.939 11.750 1.541 1.00 71.44 106 THR A C 14
ATOM 26677 O O . THR A 1 106 ? 3.935 12.841 0.974 1.00 74.11 106 THR A O 14
ATOM 26688 N N . LYS A 1 107 ? 4.944 10.832 1.405 1.00 73.40 107 LYS A N 14
ATOM 26689 C CA . LYS A 1 107 ? 6.176 11.062 0.615 1.00 62.32 107 LYS A CA 14
ATOM 26690 C C . LYS A 1 107 ? 5.840 11.355 -0.848 1.00 54.32 107 LYS A C 14
ATOM 26691 O O . LYS A 1 107 ? 6.118 12.448 -1.340 1.00 60.41 107 LYS A O 14
ATOM 26710 N N . GLN A 1 108 ? 5.219 10.352 -1.506 1.00 2.21 108 GLN A N 14
ATOM 26711 C CA . GLN A 1 108 ? 4.958 10.341 -2.957 1.00 5.21 108 GLN A CA 14
ATOM 26712 C C . GLN A 1 108 ? 4.173 11.587 -3.402 1.00 71.31 108 GLN A C 14
ATOM 26713 O O . GLN A 1 108 ? 4.548 12.260 -4.364 1.00 4.11 108 GLN A O 14
ATOM 26727 N N . LEU A 1 109 ? 3.105 11.895 -2.650 1.00 52.33 109 LEU A N 14
ATOM 26728 C CA . LEU A 1 109 ? 2.214 13.026 -2.946 1.00 12.53 109 LEU A CA 14
ATOM 26729 C C . LEU A 1 109 ? 2.917 14.379 -2.667 1.00 0.22 109 LEU A C 14
ATOM 26730 O O . LEU A 1 109 ? 2.624 15.374 -3.335 1.00 70.13 109 LEU A O 14
ATOM 26746 N N . ALA A 1 110 ? 3.848 14.398 -1.679 1.00 51.33 110 ALA A N 14
ATOM 26747 C CA . ALA A 1 110 ? 4.653 15.604 -1.347 1.00 3.24 110 ALA A CA 14
ATOM 26748 C C . ALA A 1 110 ? 5.727 15.873 -2.417 1.00 54.23 110 ALA A C 14
ATOM 26749 O O . ALA A 1 110 ? 6.158 17.018 -2.596 1.00 43.11 110 ALA A O 14
ATOM 26756 N N . TYR A 1 111 ? 6.165 14.802 -3.106 1.00 4.41 111 TYR A N 14
ATOM 26757 C CA . TYR A 1 111 ? 7.029 14.917 -4.294 1.00 3.45 111 TYR A CA 14
ATOM 26758 C C . TYR A 1 111 ? 6.216 15.448 -5.493 1.00 71.33 111 TYR A C 14
ATOM 26759 O O . TYR A 1 111 ? 6.764 16.082 -6.400 1.00 2.32 111 TYR A O 14
ATOM 26777 N N . GLY A 1 112 ? 4.897 15.180 -5.473 1.00 42.30 112 GLY A N 14
ATOM 26778 C CA . GLY A 1 112 ? 3.989 15.556 -6.554 1.00 23.55 112 GLY A CA 14
ATOM 26779 C C . GLY A 1 112 ? 3.854 14.442 -7.584 1.00 23.43 112 GLY A C 14
ATOM 26780 O O . GLY A 1 112 ? 3.718 14.705 -8.781 1.00 60.14 112 GLY A O 14
ATOM 26784 N N . GLU A 1 113 ? 3.875 13.186 -7.094 1.00 34.10 113 GLU A N 14
ATOM 26785 C CA . GLU A 1 113 ? 3.894 11.967 -7.933 1.00 34.04 113 GLU A CA 14
ATOM 26786 C C . GLU A 1 113 ? 2.674 11.076 -7.647 1.00 50.24 113 GLU A C 14
ATOM 26787 O O . GLU A 1 113 ? 2.028 11.184 -6.591 1.00 31.12 113 GLU A O 14
ATOM 26799 N N . ASP A 1 114 ? 2.371 10.202 -8.615 1.00 13.34 114 ASP A N 14
ATOM 26800 C CA . ASP A 1 114 ? 1.345 9.155 -8.496 1.00 10.15 114 ASP A CA 14
ATOM 26801 C C . ASP A 1 114 ? 2.034 7.776 -8.454 1.00 53.21 114 ASP A C 14
ATOM 26802 O O . ASP A 1 114 ? 3.256 7.670 -8.628 1.00 41.53 114 ASP A O 14
ATOM 26811 N N . VAL A 1 115 ? 1.229 6.727 -8.221 1.00 52.55 115 VAL A N 14
ATOM 26812 C CA . VAL A 1 115 ? 1.728 5.361 -7.960 1.00 31.42 115 VAL A CA 14
ATOM 26813 C C . VAL A 1 115 ? 2.248 4.654 -9.238 1.00 61.25 115 VAL A C 14
ATOM 26814 O O . VAL A 1 115 ? 3.412 4.220 -9.258 1.00 51.31 115 VAL A O 14
ATOM 26827 N N . ILE A 1 116 ? 1.414 4.539 -10.303 1.00 74.45 116 ILE A N 14
ATOM 26828 C CA . ILE A 1 116 ? 1.835 3.873 -11.565 1.00 55.13 116 ILE A CA 14
ATOM 26829 C C . ILE A 1 116 ? 2.856 4.786 -12.299 1.00 24.55 116 ILE A C 14
ATOM 26830 O O . ILE A 1 116 ? 2.496 5.765 -12.956 1.00 24.31 116 ILE A O 14
ATOM 26846 N N . SER A 1 117 ? 4.140 4.461 -12.117 1.00 71.41 117 SER A N 14
ATOM 26847 C CA . SER A 1 117 ? 5.291 5.205 -12.664 1.00 40.35 117 SER A CA 14
ATOM 26848 C C . SER A 1 117 ? 5.822 4.510 -13.950 1.00 24.20 117 SER A C 14
ATOM 26849 O O . SER A 1 117 ? 5.061 3.786 -14.611 1.00 62.44 117 SER A O 14
ATOM 26857 N N . LYS A 1 118 ? 7.116 4.771 -14.304 1.00 5.22 118 LYS A N 14
ATOM 26858 C CA . LYS A 1 118 ? 7.818 4.179 -15.482 1.00 54.33 118 LYS A CA 14
ATOM 26859 C C . LYS A 1 118 ? 7.210 4.652 -16.826 1.00 30.12 118 LYS A C 14
ATOM 26860 O O . LYS A 1 118 ? 7.334 3.973 -17.852 1.00 74.13 118 LYS A O 14
ATOM 26879 N N . GLU A 1 119 ? 6.589 5.843 -16.805 1.00 4.54 119 GLU A N 14
ATOM 26880 C CA . GLU A 1 119 ? 5.949 6.460 -17.984 1.00 23.43 119 GLU A CA 14
ATOM 26881 C C . GLU A 1 119 ? 6.519 7.895 -18.190 1.00 14.24 119 GLU A C 14
ATOM 26882 O O . GLU A 1 119 ? 5.954 8.883 -17.680 1.00 4.52 119 GLU A O 14
ATOM 26895 N N . MET A 1 1 ? 21.539 4.000 39.993 1.00 13.44 1 MET A N 15
ATOM 26896 C CA . MET A 1 1 ? 22.439 5.184 39.959 1.00 35.02 1 MET A CA 15
ATOM 26897 C C . MET A 1 1 ? 22.816 5.531 38.509 1.00 50.45 1 MET A C 15
ATOM 26898 O O . MET A 1 1 ? 22.670 4.695 37.606 1.00 12.14 1 MET A O 15
ATOM 26914 N N . GLY A 1 2 ? 23.301 6.765 38.303 1.00 2.55 2 GLY A N 15
ATOM 26915 C CA . GLY A 1 2 ? 23.777 7.212 36.994 1.00 44.21 2 GLY A CA 15
ATOM 26916 C C . GLY A 1 2 ? 22.655 7.629 36.056 1.00 44.25 2 GLY A C 15
ATOM 26917 O O . GLY A 1 2 ? 22.602 7.185 34.902 1.00 20.04 2 GLY A O 15
ATOM 26921 N N . HIS A 1 3 ? 21.740 8.471 36.570 1.00 74.55 3 HIS A N 15
ATOM 26922 C CA . HIS A 1 3 ? 20.665 9.084 35.761 1.00 71.11 3 HIS A CA 15
ATOM 26923 C C . HIS A 1 3 ? 21.256 10.216 34.892 1.00 50.35 3 HIS A C 15
ATOM 26924 O O . HIS A 1 3 ? 21.513 11.320 35.387 1.00 74.42 3 HIS A O 15
ATOM 26939 N N . HIS A 1 4 ? 21.507 9.902 33.610 1.00 21.52 4 HIS A N 15
ATOM 26940 C CA . HIS A 1 4 ? 22.168 10.812 32.641 1.00 72.44 4 HIS A CA 15
ATOM 26941 C C . HIS A 1 4 ? 21.173 11.276 31.562 1.00 21.31 4 HIS A C 15
ATOM 26942 O O . HIS A 1 4 ? 20.140 10.635 31.344 1.00 20.42 4 HIS A O 15
ATOM 26957 N N . HIS A 1 5 ? 21.499 12.394 30.886 1.00 30.15 5 HIS A N 15
ATOM 26958 C CA . HIS A 1 5 ? 20.690 12.945 29.776 1.00 54.25 5 HIS A CA 15
ATOM 26959 C C . HIS A 1 5 ? 21.617 13.462 28.666 1.00 11.32 5 HIS A C 15
ATOM 26960 O O . HIS A 1 5 ? 22.641 14.086 28.956 1.00 11.00 5 HIS A O 15
ATOM 26975 N N . HIS A 1 6 ? 21.248 13.181 27.403 1.00 61.10 6 HIS A N 15
ATOM 26976 C CA . HIS A 1 6 ? 21.979 13.644 26.205 1.00 4.32 6 HIS A CA 15
ATOM 26977 C C . HIS A 1 6 ? 20.967 14.088 25.136 1.00 44.41 6 HIS A C 15
ATOM 26978 O O . HIS A 1 6 ? 19.985 13.377 24.877 1.00 4.23 6 HIS A O 15
ATOM 26993 N N . HIS A 1 7 ? 21.233 15.253 24.518 1.00 2.25 7 HIS A N 15
ATOM 26994 C CA . HIS A 1 7 ? 20.325 15.891 23.545 1.00 11.42 7 HIS A CA 15
ATOM 26995 C C . HIS A 1 7 ? 20.239 15.084 22.230 1.00 74.32 7 HIS A C 15
ATOM 26996 O O . HIS A 1 7 ? 21.134 15.151 21.381 1.00 50.34 7 HIS A O 15
ATOM 27011 N N . HIS A 1 8 ? 19.166 14.293 22.109 1.00 12.03 8 HIS A N 15
ATOM 27012 C CA . HIS A 1 8 ? 18.820 13.564 20.878 1.00 30.22 8 HIS A CA 15
ATOM 27013 C C . HIS A 1 8 ? 17.923 14.474 20.019 1.00 40.31 8 HIS A C 15
ATOM 27014 O O . HIS A 1 8 ? 16.967 15.068 20.546 1.00 41.44 8 HIS A O 15
ATOM 27029 N N . SER A 1 9 ? 18.239 14.600 18.721 1.00 73.25 9 SER A N 15
ATOM 27030 C CA . SER A 1 9 ? 17.480 15.457 17.788 1.00 74.24 9 SER A CA 15
ATOM 27031 C C . SER A 1 9 ? 16.190 14.747 17.325 1.00 21.32 9 SER A C 15
ATOM 27032 O O . SER A 1 9 ? 16.243 13.597 16.868 1.00 74.23 9 SER A O 15
ATOM 27040 N N . HIS A 1 10 ? 15.035 15.428 17.469 1.00 45.14 10 HIS A N 15
ATOM 27041 C CA . HIS A 1 10 ? 13.733 14.918 16.985 1.00 14.25 10 HIS A CA 15
ATOM 27042 C C . HIS A 1 10 ? 13.403 15.555 15.620 1.00 61.33 10 HIS A C 15
ATOM 27043 O O . HIS A 1 10 ? 13.840 16.675 15.319 1.00 51.43 10 HIS A O 15
ATOM 27058 N N . MET A 1 11 ? 12.655 14.818 14.796 1.00 4.01 11 MET A N 15
ATOM 27059 C CA . MET A 1 11 ? 12.213 15.276 13.472 1.00 45.43 11 MET A CA 15
ATOM 27060 C C . MET A 1 11 ? 10.878 16.039 13.587 1.00 31.13 11 MET A C 15
ATOM 27061 O O . MET A 1 11 ? 9.846 15.452 13.949 1.00 51.42 11 MET A O 15
ATOM 27075 N N . ASN A 1 12 ? 10.915 17.359 13.327 1.00 2.13 12 ASN A N 15
ATOM 27076 C CA . ASN A 1 12 ? 9.698 18.186 13.189 1.00 70.40 12 ASN A CA 15
ATOM 27077 C C . ASN A 1 12 ? 9.050 17.903 11.821 1.00 42.52 12 ASN A C 15
ATOM 27078 O O . ASN A 1 12 ? 9.475 18.468 10.797 1.00 21.34 12 ASN A O 15
ATOM 27089 N N . SER A 1 13 ? 8.057 16.987 11.804 1.00 24.23 13 SER A N 15
ATOM 27090 C CA . SER A 1 13 ? 7.345 16.592 10.580 1.00 22.02 13 SER A CA 15
ATOM 27091 C C . SER A 1 13 ? 6.552 17.793 10.011 1.00 33.53 13 SER A C 15
ATOM 27092 O O . SER A 1 13 ? 5.423 18.073 10.438 1.00 41.33 13 SER A O 15
ATOM 27100 N N . GLN A 1 14 ? 7.199 18.539 9.094 1.00 34.14 14 GLN A N 15
ATOM 27101 C CA . GLN A 1 14 ? 6.667 19.799 8.541 1.00 4.15 14 GLN A CA 15
ATOM 27102 C C . GLN A 1 14 ? 5.521 19.503 7.574 1.00 1.43 14 GLN A C 15
ATOM 27103 O O . GLN A 1 14 ? 4.442 20.094 7.674 1.00 61.12 14 GLN A O 15
ATOM 27117 N N . ARG A 1 15 ? 5.773 18.584 6.626 1.00 34.54 15 ARG A N 15
ATOM 27118 C CA . ARG A 1 15 ? 4.720 18.032 5.764 1.00 15.22 15 ARG A CA 15
ATOM 27119 C C . ARG A 1 15 ? 4.322 16.638 6.267 1.00 53.54 15 ARG A C 15
ATOM 27120 O O . ARG A 1 15 ? 5.006 15.635 6.028 1.00 12.02 15 ARG A O 15
ATOM 27141 N N . LEU A 1 16 ? 3.244 16.609 7.055 1.00 3.03 16 LEU A N 15
ATOM 27142 C CA . LEU A 1 16 ? 2.552 15.372 7.435 1.00 73.04 16 LEU A CA 15
ATOM 27143 C C . LEU A 1 16 ? 1.161 15.423 6.784 1.00 10.51 16 LEU A C 15
ATOM 27144 O O . LEU A 1 16 ? 0.324 16.286 7.097 1.00 60.33 16 LEU A O 15
ATOM 27160 N N . ILE A 1 17 ? 0.953 14.537 5.817 1.00 50.24 17 ILE A N 15
ATOM 27161 C CA . ILE A 1 17 ? -0.238 14.543 4.961 1.00 31.53 17 ILE A CA 15
ATOM 27162 C C . ILE A 1 17 ? -1.345 13.683 5.583 1.00 41.24 17 ILE A C 15
ATOM 27163 O O . ILE A 1 17 ? -1.066 12.611 6.133 1.00 62.14 17 ILE A O 15
ATOM 27179 N N . HIS A 1 18 ? -2.588 14.192 5.513 1.00 21.20 18 HIS A N 15
ATOM 27180 C CA . HIS A 1 18 ? -3.772 13.524 6.065 1.00 3.13 18 HIS A CA 15
ATOM 27181 C C . HIS A 1 18 ? -4.026 12.170 5.359 1.00 25.22 18 HIS A C 15
ATOM 27182 O O . HIS A 1 18 ? -4.538 12.108 4.234 1.00 12.53 18 HIS A O 15
ATOM 27197 N N . ILE A 1 19 ? -3.591 11.099 6.038 1.00 11.12 19 ILE A N 15
ATOM 27198 C CA . ILE A 1 19 ? -3.755 9.706 5.604 1.00 64.21 19 ILE A CA 15
ATOM 27199 C C . ILE A 1 19 ? -4.578 9.013 6.702 1.00 70.34 19 ILE A C 15
ATOM 27200 O O . ILE A 1 19 ? -4.066 8.780 7.805 1.00 21.04 19 ILE A O 15
ATOM 27216 N N . LYS A 1 20 ? -5.855 8.721 6.416 1.00 71.21 20 LYS A N 15
ATOM 27217 C CA . LYS A 1 20 ? -6.804 8.207 7.414 1.00 21.50 20 LYS A CA 15
ATOM 27218 C C . LYS A 1 20 ? -6.922 6.688 7.268 1.00 3.21 20 LYS A C 15
ATOM 27219 O O . LYS A 1 20 ? -7.196 6.192 6.179 1.00 42.34 20 LYS A O 15
ATOM 27238 N N . THR A 1 21 ? -6.738 5.961 8.372 1.00 44.44 21 THR A N 15
ATOM 27239 C CA . THR A 1 21 ? -6.750 4.492 8.361 1.00 51.12 21 THR A CA 15
ATOM 27240 C C . THR A 1 21 ? -8.185 3.982 8.630 1.00 41.21 21 THR A C 15
ATOM 27241 O O . THR A 1 21 ? -8.845 4.386 9.596 1.00 2.24 21 THR A O 15
ATOM 27252 N N . LEU A 1 22 ? -8.664 3.123 7.725 1.00 21.32 22 LEU A N 15
ATOM 27253 C CA . LEU A 1 22 ? -10.019 2.568 7.742 1.00 45.13 22 LEU A CA 15
ATOM 27254 C C . LEU A 1 22 ? -9.927 1.039 7.755 1.00 43.01 22 LEU A C 15
ATOM 27255 O O . LEU A 1 22 ? -9.115 0.447 7.028 1.00 33.42 22 LEU A O 15
ATOM 27271 N N . THR A 1 23 ? -10.780 0.418 8.573 1.00 52.22 23 THR A N 15
ATOM 27272 C CA . THR A 1 23 ? -10.861 -1.040 8.700 1.00 2.03 23 THR A CA 15
ATOM 27273 C C . THR A 1 23 ? -11.566 -1.656 7.468 1.00 53.43 23 THR A C 15
ATOM 27274 O O . THR A 1 23 ? -12.448 -1.030 6.865 1.00 52.20 23 THR A O 15
ATOM 27285 N N . THR A 1 24 ? -11.156 -2.884 7.101 1.00 63.05 24 THR A N 15
ATOM 27286 C CA . THR A 1 24 ? -11.664 -3.604 5.915 1.00 71.14 24 THR A CA 15
ATOM 27287 C C . THR A 1 24 ? -12.382 -4.907 6.355 1.00 64.45 24 THR A C 15
ATOM 27288 O O . THR A 1 24 ? -12.182 -5.343 7.495 1.00 42.54 24 THR A O 15
ATOM 27299 N N . PRO A 1 25 ? -13.231 -5.555 5.477 1.00 44.15 25 PRO A N 15
ATOM 27300 C CA . PRO A 1 25 ? -13.827 -6.892 5.773 1.00 35.43 25 PRO A CA 15
ATOM 27301 C C . PRO A 1 25 ? -12.769 -8.021 5.872 1.00 64.32 25 PRO A C 15
ATOM 27302 O O . PRO A 1 25 ? -13.086 -9.126 6.320 1.00 42.02 25 PRO A O 15
ATOM 27313 N N . ASN A 1 26 ? -11.528 -7.740 5.422 1.00 3.32 26 ASN A N 15
ATOM 27314 C CA . ASN A 1 26 ? -10.389 -8.674 5.538 1.00 34.42 26 ASN A CA 15
ATOM 27315 C C . ASN A 1 26 ? -9.529 -8.277 6.756 1.00 74.43 26 ASN A C 15
ATOM 27316 O O . ASN A 1 26 ? -9.177 -7.103 6.904 1.00 1.41 26 ASN A O 15
ATOM 27327 N N . GLU A 1 27 ? -9.186 -9.260 7.612 1.00 13.54 27 GLU A N 15
ATOM 27328 C CA . GLU A 1 27 ? -8.366 -9.029 8.824 1.00 23.13 27 GLU A CA 15
ATOM 27329 C C . GLU A 1 27 ? -6.918 -8.641 8.452 1.00 35.43 27 GLU A C 15
ATOM 27330 O O . GLU A 1 27 ? -6.262 -7.877 9.167 1.00 1.10 27 GLU A O 15
ATOM 27342 N N . ASN A 1 28 ? -6.445 -9.163 7.314 1.00 74.03 28 ASN A N 15
ATOM 27343 C CA . ASN A 1 28 ? -5.048 -9.000 6.860 1.00 13.02 28 ASN A CA 15
ATOM 27344 C C . ASN A 1 28 ? -4.883 -7.825 5.882 1.00 34.44 28 ASN A C 15
ATOM 27345 O O . ASN A 1 28 ? -3.783 -7.597 5.371 1.00 31.44 28 ASN A O 15
ATOM 27356 N N . ALA A 1 29 ? -5.971 -7.094 5.612 1.00 34.23 29 ALA A N 15
ATOM 27357 C CA . ALA A 1 29 ? -5.934 -5.870 4.787 1.00 51.45 29 ALA A CA 15
ATOM 27358 C C . ALA A 1 29 ? -6.215 -4.637 5.656 1.00 24.21 29 ALA A C 15
ATOM 27359 O O . ALA A 1 29 ? -6.810 -4.756 6.731 1.00 60.02 29 ALA A O 15
ATOM 27366 N N . LEU A 1 30 ? -5.755 -3.466 5.198 1.00 2.41 30 LEU A N 15
ATOM 27367 C CA . LEU A 1 30 ? -6.034 -2.183 5.863 1.00 33.43 30 LEU A CA 15
ATOM 27368 C C . LEU A 1 30 ? -6.074 -1.079 4.807 1.00 24.21 30 LEU A C 15
ATOM 27369 O O . LEU A 1 30 ? -5.095 -0.862 4.081 1.00 4.13 30 LEU A O 15
ATOM 27385 N N . LYS A 1 31 ? -7.225 -0.414 4.717 1.00 32.43 31 LYS A N 15
ATOM 27386 C CA . LYS A 1 31 ? -7.478 0.647 3.745 1.00 23.12 31 LYS A CA 15
ATOM 27387 C C . LYS A 1 31 ? -6.907 1.980 4.254 1.00 25.24 31 LYS A C 15
ATOM 27388 O O . LYS A 1 31 ? -7.315 2.470 5.299 1.00 51.14 31 LYS A O 15
ATOM 27407 N N . PHE A 1 32 ? -5.947 2.544 3.521 1.00 52.25 32 PHE A N 15
ATOM 27408 C CA . PHE A 1 32 ? -5.412 3.884 3.795 1.00 41.40 32 PHE A CA 15
ATOM 27409 C C . PHE A 1 32 ? -6.072 4.855 2.823 1.00 14.31 32 PHE A C 15
ATOM 27410 O O . PHE A 1 32 ? -5.932 4.710 1.612 1.00 50.31 32 PHE A O 15
ATOM 27427 N N . LEU A 1 33 ? -6.789 5.839 3.357 1.00 72.51 33 LEU A N 15
ATOM 27428 C CA . LEU A 1 33 ? -7.603 6.752 2.559 1.00 15.44 33 LEU A CA 15
ATOM 27429 C C . LEU A 1 33 ? -6.858 8.077 2.419 1.00 2.34 33 LEU A C 15
ATOM 27430 O O . LEU A 1 33 ? -6.462 8.685 3.425 1.00 24.43 33 LEU A O 15
ATOM 27446 N N . SER A 1 34 ? -6.670 8.512 1.168 1.00 52.25 34 SER A N 15
ATOM 27447 C CA . SER A 1 34 ? -6.069 9.806 0.863 1.00 12.03 34 SER A CA 15
ATOM 27448 C C . SER A 1 34 ? -7.196 10.849 0.894 1.00 51.12 34 SER A C 15
ATOM 27449 O O . SER A 1 34 ? -8.065 10.874 0.011 1.00 11.12 34 SER A O 15
ATOM 27457 N N . THR A 1 35 ? -7.212 11.657 1.961 1.00 72.12 35 THR A N 15
ATOM 27458 C CA . THR A 1 35 ? -8.222 12.696 2.174 1.00 62.15 35 THR A CA 15
ATOM 27459 C C . THR A 1 35 ? -7.696 14.039 1.626 1.00 22.44 35 THR A C 15
ATOM 27460 O O . THR A 1 35 ? -6.838 14.678 2.256 1.00 34.22 35 THR A O 15
ATOM 27471 N N . ASP A 1 36 ? -8.174 14.410 0.415 1.00 12.00 36 ASP A N 15
ATOM 27472 C CA . ASP A 1 36 ? -7.788 15.646 -0.302 1.00 3.54 36 ASP A CA 15
ATOM 27473 C C . ASP A 1 36 ? -6.281 15.646 -0.634 1.00 44.14 36 ASP A C 15
ATOM 27474 O O . ASP A 1 36 ? -5.476 16.310 0.028 1.00 61.34 36 ASP A O 15
ATOM 27483 N N . GLY A 1 37 ? -5.922 14.838 -1.643 1.00 64.40 37 GLY A N 15
ATOM 27484 C CA . GLY A 1 37 ? -4.527 14.640 -2.050 1.00 1.13 37 GLY A CA 15
ATOM 27485 C C . GLY A 1 37 ? -4.418 14.289 -3.523 1.00 51.04 37 GLY A C 15
ATOM 27486 O O . GLY A 1 37 ? -4.963 15.013 -4.362 1.00 45.32 37 GLY A O 15
ATOM 27490 N N . GLU A 1 38 ? -3.711 13.191 -3.855 1.00 73.14 38 GLU A N 15
ATOM 27491 C CA . GLU A 1 38 ? -3.553 12.733 -5.252 1.00 40.41 38 GLU A CA 15
ATOM 27492 C C . GLU A 1 38 ? -4.548 11.618 -5.587 1.00 25.02 38 GLU A C 15
ATOM 27493 O O . GLU A 1 38 ? -4.971 10.850 -4.708 1.00 12.01 38 GLU A O 15
ATOM 27505 N N . MET A 1 39 ? -4.907 11.544 -6.874 1.00 32.34 39 MET A N 15
ATOM 27506 C CA . MET A 1 39 ? -5.801 10.525 -7.414 1.00 11.53 39 MET A CA 15
ATOM 27507 C C . MET A 1 39 ? -4.969 9.298 -7.822 1.00 34.22 39 MET A C 15
ATOM 27508 O O . MET A 1 39 ? -4.326 9.294 -8.872 1.00 55.23 39 MET A O 15
ATOM 27522 N N . LEU A 1 40 ? -4.965 8.286 -6.947 1.00 41.31 40 LEU A N 15
ATOM 27523 C CA . LEU A 1 40 ? -4.072 7.118 -7.052 1.00 44.14 40 LEU A CA 15
ATOM 27524 C C . LEU A 1 40 ? -4.372 6.273 -8.306 1.00 41.33 40 LEU A C 15
ATOM 27525 O O . LEU A 1 40 ? -3.459 5.958 -9.088 1.00 30.22 40 LEU A O 15
ATOM 27541 N N . GLN A 1 41 ? -5.650 5.916 -8.483 1.00 72.50 41 GLN A N 15
ATOM 27542 C CA . GLN A 1 41 ? -6.144 5.230 -9.691 1.00 74.22 41 GLN A CA 15
ATOM 27543 C C . GLN A 1 41 ? -6.833 6.260 -10.599 1.00 64.20 41 GLN A C 15
ATOM 27544 O O . GLN A 1 41 ? -7.294 7.299 -10.121 1.00 2.14 41 GLN A O 15
ATOM 27558 N N . THR A 1 42 ? -6.933 5.939 -11.901 1.00 71.31 42 THR A N 15
ATOM 27559 C CA . THR A 1 42 ? -7.467 6.853 -12.938 1.00 31.34 42 THR A CA 15
ATOM 27560 C C . THR A 1 42 ? -9.032 6.808 -13.012 1.00 45.51 42 THR A C 15
ATOM 27561 O O . THR A 1 42 ? -9.621 7.032 -14.077 1.00 72.45 42 THR A O 15
ATOM 27572 N N . ARG A 1 43 ? -9.677 6.564 -11.839 1.00 65.33 43 ARG A N 15
ATOM 27573 C CA . ARG A 1 43 ? -11.150 6.530 -11.653 1.00 43.14 43 ARG A CA 15
ATOM 27574 C C . ARG A 1 43 ? -11.799 5.398 -12.485 1.00 54.13 43 ARG A C 15
ATOM 27575 O O . ARG A 1 43 ? -12.145 4.344 -11.931 1.00 25.21 43 ARG A O 15
ATOM 27596 N N . GLY A 1 44 ? -11.968 5.623 -13.810 1.00 71.21 44 GLY A N 15
ATOM 27597 C CA . GLY A 1 44 ? -12.514 4.606 -14.718 1.00 41.34 44 GLY A CA 15
ATOM 27598 C C . GLY A 1 44 ? -11.461 3.584 -15.122 1.00 2.33 44 GLY A C 15
ATOM 27599 O O . GLY A 1 44 ? -11.105 3.463 -16.301 1.00 21.41 44 GLY A O 15
ATOM 27603 N N . SER A 1 45 ? -10.987 2.837 -14.119 1.00 61.43 45 SER A N 15
ATOM 27604 C CA . SER A 1 45 ? -9.851 1.918 -14.229 1.00 31.53 45 SER A CA 15
ATOM 27605 C C . SER A 1 45 ? -9.931 0.920 -13.057 1.00 23.30 45 SER A C 15
ATOM 27606 O O . SER A 1 45 ? -10.305 1.313 -11.946 1.00 53.11 45 SER A O 15
ATOM 27614 N N . LYS A 1 46 ? -9.593 -0.361 -13.308 1.00 10.32 46 LYS A N 15
ATOM 27615 C CA . LYS A 1 46 ? -9.661 -1.439 -12.289 1.00 62.32 46 LYS A CA 15
ATOM 27616 C C . LYS A 1 46 ? -8.728 -1.148 -11.091 1.00 11.41 46 LYS A C 15
ATOM 27617 O O . LYS A 1 46 ? -7.657 -0.551 -11.269 1.00 41.32 46 LYS A O 15
ATOM 27636 N N . SER A 1 47 ? -9.148 -1.566 -9.879 1.00 61.05 47 SER A N 15
ATOM 27637 C CA . SER A 1 47 ? -8.310 -1.492 -8.673 1.00 22.01 47 SER A CA 15
ATOM 27638 C C . SER A 1 47 ? -7.159 -2.514 -8.794 1.00 54.53 47 SER A C 15
ATOM 27639 O O . SER A 1 47 ? -7.344 -3.715 -8.541 1.00 40.43 47 SER A O 15
ATOM 27647 N N . ILE A 1 48 ? -5.982 -2.020 -9.221 1.00 52.05 48 ILE A N 15
ATOM 27648 C CA . ILE A 1 48 ? -4.832 -2.867 -9.581 1.00 61.42 48 ILE A CA 15
ATOM 27649 C C . ILE A 1 48 ? -4.199 -3.474 -8.319 1.00 5.45 48 ILE A C 15
ATOM 27650 O O . ILE A 1 48 ? -3.604 -2.759 -7.504 1.00 44.02 48 ILE A O 15
ATOM 27666 N N . VAL A 1 49 ? -4.379 -4.792 -8.161 1.00 33.23 49 VAL A N 15
ATOM 27667 C CA . VAL A 1 49 ? -3.784 -5.558 -7.066 1.00 24.04 49 VAL A CA 15
ATOM 27668 C C . VAL A 1 49 ? -2.361 -5.968 -7.493 1.00 63.45 49 VAL A C 15
ATOM 27669 O O . VAL A 1 49 ? -2.185 -6.841 -8.349 1.00 52.03 49 VAL A O 15
ATOM 27682 N N . ILE A 1 50 ? -1.364 -5.310 -6.900 1.00 50.31 50 ILE A N 15
ATOM 27683 C CA . ILE A 1 50 ? 0.048 -5.508 -7.212 1.00 3.32 50 ILE A CA 15
ATOM 27684 C C . ILE A 1 50 ? 0.610 -6.490 -6.190 1.00 74.30 50 ILE A C 15
ATOM 27685 O O . ILE A 1 50 ? 0.734 -6.138 -5.026 1.00 32.24 50 ILE A O 15
ATOM 27701 N N . LYS A 1 51 ? 0.929 -7.714 -6.615 1.00 63.32 51 LYS A N 15
ATOM 27702 C CA . LYS A 1 51 ? 1.446 -8.754 -5.704 1.00 1.42 51 LYS A CA 15
ATOM 27703 C C . LYS A 1 51 ? 2.973 -8.729 -5.680 1.00 73.40 51 LYS A C 15
ATOM 27704 O O . LYS A 1 51 ? 3.595 -8.225 -6.614 1.00 51.04 51 LYS A O 15
ATOM 27723 N N . ASN A 1 52 ? 3.570 -9.311 -4.622 1.00 12.41 52 ASN A N 15
ATOM 27724 C CA . ASN A 1 52 ? 5.034 -9.418 -4.490 1.00 44.22 52 ASN A CA 15
ATOM 27725 C C . ASN A 1 52 ? 5.628 -10.357 -5.560 1.00 62.52 52 ASN A C 15
ATOM 27726 O O . ASN A 1 52 ? 6.818 -10.270 -5.876 1.00 14.42 52 ASN A O 15
ATOM 27737 N N . THR A 1 53 ? 4.779 -11.247 -6.113 1.00 12.14 53 THR A N 15
ATOM 27738 C CA . THR A 1 53 ? 5.154 -12.179 -7.190 1.00 15.35 53 THR A CA 15
ATOM 27739 C C . THR A 1 53 ? 4.832 -11.568 -8.572 1.00 31.42 53 THR A C 15
ATOM 27740 O O . THR A 1 53 ? 5.445 -11.945 -9.583 1.00 3.33 53 THR A O 15
ATOM 27751 N N . ASP A 1 54 ? 3.878 -10.619 -8.607 1.00 14.44 54 ASP A N 15
ATOM 27752 C CA . ASP A 1 54 ? 3.545 -9.850 -9.822 1.00 63.14 54 ASP A CA 15
ATOM 27753 C C . ASP A 1 54 ? 4.476 -8.641 -9.924 1.00 42.32 54 ASP A C 15
ATOM 27754 O O . ASP A 1 54 ? 4.054 -7.489 -9.751 1.00 11.53 54 ASP A O 15
ATOM 27763 N N . GLU A 1 55 ? 5.760 -8.934 -10.206 1.00 62.41 55 GLU A N 15
ATOM 27764 C CA . GLU A 1 55 ? 6.821 -7.921 -10.329 1.00 72.35 55 GLU A CA 15
ATOM 27765 C C . GLU A 1 55 ? 6.546 -6.981 -11.519 1.00 14.53 55 GLU A C 15
ATOM 27766 O O . GLU A 1 55 ? 6.997 -5.834 -11.531 1.00 40.02 55 GLU A O 15
ATOM 27778 N N . ASN A 1 56 ? 5.776 -7.486 -12.502 1.00 21.32 56 ASN A N 15
ATOM 27779 C CA . ASN A 1 56 ? 5.381 -6.737 -13.700 1.00 31.03 56 ASN A CA 15
ATOM 27780 C C . ASN A 1 56 ? 4.582 -5.471 -13.318 1.00 25.41 56 ASN A C 15
ATOM 27781 O O . ASN A 1 56 ? 4.725 -4.424 -13.945 1.00 54.20 56 ASN A O 15
ATOM 27792 N N . LEU A 1 57 ? 3.746 -5.594 -12.266 1.00 40.52 57 LEU A N 15
ATOM 27793 C CA . LEU A 1 57 ? 2.969 -4.473 -11.707 1.00 41.23 57 LEU A CA 15
ATOM 27794 C C . LEU A 1 57 ? 3.816 -3.630 -10.723 1.00 33.21 57 LEU A C 15
ATOM 27795 O O . LEU A 1 57 ? 3.570 -2.430 -10.566 1.00 44.14 57 LEU A O 15
ATOM 27811 N N . ILE A 1 58 ? 4.809 -4.274 -10.061 1.00 4.50 58 ILE A N 15
ATOM 27812 C CA . ILE A 1 58 ? 5.719 -3.604 -9.097 1.00 30.03 58 ILE A CA 15
ATOM 27813 C C . ILE A 1 58 ? 6.592 -2.553 -9.830 1.00 52.14 58 ILE A C 15
ATOM 27814 O O . ILE A 1 58 ? 6.799 -1.451 -9.329 1.00 40.33 58 ILE A O 15
ATOM 27830 N N . ASN A 1 59 ? 7.060 -2.904 -11.047 1.00 63.51 59 ASN A N 15
ATOM 27831 C CA . ASN A 1 59 ? 7.823 -1.980 -11.918 1.00 32.33 59 ASN A CA 15
ATOM 27832 C C . ASN A 1 59 ? 6.958 -0.789 -12.404 1.00 51.41 59 ASN A C 15
ATOM 27833 O O . ASN A 1 59 ? 7.499 0.220 -12.862 1.00 3.12 59 ASN A O 15
ATOM 27844 N N . HIS A 1 60 ? 5.613 -0.904 -12.304 1.00 22.22 60 HIS A N 15
ATOM 27845 C CA . HIS A 1 60 ? 4.673 0.185 -12.681 1.00 41.44 60 HIS A CA 15
ATOM 27846 C C . HIS A 1 60 ? 4.438 1.188 -11.521 1.00 50.33 60 HIS A C 15
ATOM 27847 O O . HIS A 1 60 ? 3.597 2.093 -11.648 1.00 20.43 60 HIS A O 15
ATOM 27862 N N . SER A 1 61 ? 5.188 1.039 -10.410 1.00 1.31 61 SER A N 15
ATOM 27863 C CA . SER A 1 61 ? 5.084 1.930 -9.238 1.00 64.04 61 SER A CA 15
ATOM 27864 C C . SER A 1 61 ? 6.356 1.840 -8.378 1.00 23.30 61 SER A C 15
ATOM 27865 O O . SER A 1 61 ? 6.633 0.787 -7.794 1.00 54.12 61 SER A O 15
ATOM 27873 N N . LYS A 1 62 ? 7.114 2.949 -8.290 1.00 44.31 62 LYS A N 15
ATOM 27874 C CA . LYS A 1 62 ? 8.283 3.047 -7.394 1.00 33.31 62 LYS A CA 15
ATOM 27875 C C . LYS A 1 62 ? 7.854 2.917 -5.913 1.00 72.45 62 LYS A C 15
ATOM 27876 O O . LYS A 1 62 ? 8.594 2.356 -5.106 1.00 43.12 62 LYS A O 15
ATOM 27895 N N . LEU A 1 63 ? 6.637 3.407 -5.583 1.00 12.41 63 LEU A N 15
ATOM 27896 C CA . LEU A 1 63 ? 6.087 3.327 -4.215 1.00 0.11 63 LEU A CA 15
ATOM 27897 C C . LEU A 1 63 ? 5.881 1.859 -3.806 1.00 3.44 63 LEU A C 15
ATOM 27898 O O . LEU A 1 63 ? 6.197 1.473 -2.674 1.00 71.43 63 LEU A O 15
ATOM 27914 N N . ALA A 1 64 ? 5.376 1.040 -4.760 1.00 4.32 64 ALA A N 15
ATOM 27915 C CA . ALA A 1 64 ? 5.165 -0.400 -4.554 1.00 73.21 64 ALA A CA 15
ATOM 27916 C C . ALA A 1 64 ? 6.491 -1.091 -4.239 1.00 51.13 64 ALA A C 15
ATOM 27917 O O . ALA A 1 64 ? 6.575 -1.887 -3.298 1.00 52.34 64 ALA A O 15
ATOM 27924 N N . GLN A 1 65 ? 7.527 -0.722 -5.024 1.00 72.44 65 GLN A N 15
ATOM 27925 C CA . GLN A 1 65 ? 8.898 -1.231 -4.856 1.00 23.50 65 GLN A CA 15
ATOM 27926 C C . GLN A 1 65 ? 9.406 -0.982 -3.427 1.00 15.44 65 GLN A C 15
ATOM 27927 O O . GLN A 1 65 ? 9.982 -1.878 -2.815 1.00 64.33 65 GLN A O 15
ATOM 27941 N N . GLN A 1 66 ? 9.136 0.228 -2.890 1.00 73.25 66 GLN A N 15
ATOM 27942 C CA . GLN A 1 66 ? 9.579 0.628 -1.543 1.00 31.32 66 GLN A CA 15
ATOM 27943 C C . GLN A 1 66 ? 8.834 -0.137 -0.426 1.00 1.24 66 GLN A C 15
ATOM 27944 O O . GLN A 1 66 ? 9.449 -0.488 0.578 1.00 12.20 66 GLN A O 15
ATOM 27958 N N . ILE A 1 67 ? 7.516 -0.391 -0.601 1.00 22.30 67 ILE A N 15
ATOM 27959 C CA . ILE A 1 67 ? 6.690 -1.088 0.419 1.00 11.33 67 ILE A CA 15
ATOM 27960 C C . ILE A 1 67 ? 7.122 -2.572 0.545 1.00 61.41 67 ILE A C 15
ATOM 27961 O O . ILE A 1 67 ? 7.362 -3.072 1.663 1.00 30.23 67 ILE A O 15
ATOM 27977 N N . PHE A 1 68 ? 7.253 -3.247 -0.620 1.00 40.14 68 PHE A N 15
ATOM 27978 C CA . PHE A 1 68 ? 7.709 -4.650 -0.698 1.00 44.25 68 PHE A CA 15
ATOM 27979 C C . PHE A 1 68 ? 9.171 -4.794 -0.224 1.00 42.41 68 PHE A C 15
ATOM 27980 O O . PHE A 1 68 ? 9.538 -5.834 0.333 1.00 4.03 68 PHE A O 15
ATOM 27997 N N . LEU A 1 69 ? 9.996 -3.749 -0.458 1.00 71.51 69 LEU A N 15
ATOM 27998 C CA . LEU A 1 69 ? 11.406 -3.717 -0.020 1.00 60.31 69 LEU A CA 15
ATOM 27999 C C . LEU A 1 69 ? 11.497 -3.652 1.510 1.00 14.13 69 LEU A C 15
ATOM 28000 O O . LEU A 1 69 ? 12.122 -4.515 2.139 1.00 54.14 69 LEU A O 15
ATOM 28016 N N . GLN A 1 70 ? 10.848 -2.618 2.089 1.00 22.33 70 GLN A N 15
ATOM 28017 C CA . GLN A 1 70 ? 10.855 -2.356 3.540 1.00 33.04 70 GLN A CA 15
ATOM 28018 C C . GLN A 1 70 ? 10.282 -3.532 4.339 1.00 23.14 70 GLN A C 15
ATOM 28019 O O . GLN A 1 70 ? 10.740 -3.804 5.455 1.00 31.11 70 GLN A O 15
ATOM 28033 N N . CYS A 1 71 ? 9.288 -4.230 3.770 1.00 13.55 71 CYS A N 15
ATOM 28034 C CA . CYS A 1 71 ? 8.602 -5.322 4.462 1.00 13.20 71 CYS A CA 15
ATOM 28035 C C . CYS A 1 71 ? 8.395 -6.509 3.506 1.00 52.44 71 CYS A C 15
ATOM 28036 O O . CYS A 1 71 ? 7.660 -6.383 2.520 1.00 12.21 71 CYS A O 15
ATOM 28044 N N . PRO A 1 72 ? 9.043 -7.683 3.776 1.00 43.54 72 PRO A N 15
ATOM 28045 C CA . PRO A 1 72 ? 8.769 -8.932 3.023 1.00 10.21 72 PRO A CA 15
ATOM 28046 C C . PRO A 1 72 ? 7.387 -9.528 3.380 1.00 43.05 72 PRO A C 15
ATOM 28047 O O . PRO A 1 72 ? 6.885 -10.402 2.674 1.00 1.52 72 PRO A O 15
ATOM 28058 N N . GLY A 1 73 ? 6.757 -8.988 4.451 1.00 63.23 73 GLY A N 15
ATOM 28059 C CA . GLY A 1 73 ? 5.466 -9.473 4.943 1.00 74.32 73 GLY A CA 15
ATOM 28060 C C . GLY A 1 73 ? 4.276 -8.805 4.269 1.00 51.14 73 GLY A C 15
ATOM 28061 O O . GLY A 1 73 ? 3.171 -8.833 4.811 1.00 4.04 73 GLY A O 15
ATOM 28065 N N . VAL A 1 74 ? 4.507 -8.185 3.096 1.00 24.02 74 VAL A N 15
ATOM 28066 C CA . VAL A 1 74 ? 3.436 -7.639 2.246 1.00 4.31 74 VAL A CA 15
ATOM 28067 C C . VAL A 1 74 ? 3.108 -8.659 1.148 1.00 23.43 74 VAL A C 15
ATOM 28068 O O . VAL A 1 74 ? 4.011 -9.070 0.407 1.00 13.22 74 VAL A O 15
ATOM 28081 N N . GLU A 1 75 ? 1.834 -9.056 1.043 1.00 25.04 75 GLU A N 15
ATOM 28082 C CA . GLU A 1 75 ? 1.370 -9.967 -0.018 1.00 24.44 75 GLU A CA 15
ATOM 28083 C C . GLU A 1 75 ? 1.056 -9.177 -1.300 1.00 30.52 75 GLU A C 15
ATOM 28084 O O . GLU A 1 75 ? 1.568 -9.507 -2.376 1.00 41.13 75 GLU A O 15
ATOM 28096 N N . SER A 1 76 ? 0.225 -8.120 -1.175 1.00 62.41 76 SER A N 15
ATOM 28097 C CA . SER A 1 76 ? -0.196 -7.310 -2.335 1.00 13.12 76 SER A CA 15
ATOM 28098 C C . SER A 1 76 ? -0.622 -5.890 -1.924 1.00 61.14 76 SER A C 15
ATOM 28099 O O . SER A 1 76 ? -0.709 -5.576 -0.738 1.00 30.02 76 SER A O 15
ATOM 28107 N N . LEU A 1 77 ? -0.867 -5.034 -2.938 1.00 0.31 77 LEU A N 15
ATOM 28108 C CA . LEU A 1 77 ? -1.321 -3.644 -2.757 1.00 61.51 77 LEU A CA 15
ATOM 28109 C C . LEU A 1 77 ? -2.522 -3.404 -3.691 1.00 44.34 77 LEU A C 15
ATOM 28110 O O . LEU A 1 77 ? -2.397 -3.604 -4.885 1.00 3.42 77 LEU A O 15
ATOM 28126 N N . MET A 1 78 ? -3.655 -2.939 -3.173 1.00 10.22 78 MET A N 15
ATOM 28127 C CA . MET A 1 78 ? -4.843 -2.656 -4.005 1.00 54.33 78 MET A CA 15
ATOM 28128 C C . MET A 1 78 ? -4.920 -1.149 -4.257 1.00 73.43 78 MET A C 15
ATOM 28129 O O . MET A 1 78 ? -5.155 -0.370 -3.324 1.00 45.44 78 MET A O 15
ATOM 28143 N N . ILE A 1 79 ? -4.699 -0.739 -5.523 1.00 14.32 79 ILE A N 15
ATOM 28144 C CA . ILE A 1 79 ? -4.694 0.678 -5.912 1.00 44.41 79 ILE A CA 15
ATOM 28145 C C . ILE A 1 79 ? -6.135 1.112 -6.222 1.00 12.34 79 ILE A C 15
ATOM 28146 O O . ILE A 1 79 ? -6.650 0.857 -7.318 1.00 41.15 79 ILE A O 15
ATOM 28162 N N . GLY A 1 80 ? -6.782 1.744 -5.243 1.00 50.40 80 GLY A N 15
ATOM 28163 C CA . GLY A 1 80 ? -8.123 2.287 -5.426 1.00 41.45 80 GLY A CA 15
ATOM 28164 C C . GLY A 1 80 ? -8.071 3.722 -5.920 1.00 45.32 80 GLY A C 15
ATOM 28165 O O . GLY A 1 80 ? -6.973 4.289 -6.058 1.00 44.41 80 GLY A O 15
ATOM 28169 N N . ASP A 1 81 ? -9.258 4.295 -6.197 1.00 4.14 81 ASP A N 15
ATOM 28170 C CA . ASP A 1 81 ? -9.416 5.656 -6.765 1.00 30.32 81 ASP A CA 15
ATOM 28171 C C . ASP A 1 81 ? -8.628 6.699 -5.961 1.00 20.23 81 ASP A C 15
ATOM 28172 O O . ASP A 1 81 ? -7.723 7.372 -6.474 1.00 14.40 81 ASP A O 15
ATOM 28181 N N . ASP A 1 82 ? -8.987 6.788 -4.693 1.00 21.25 82 ASP A N 15
ATOM 28182 C CA . ASP A 1 82 ? -8.470 7.774 -3.746 1.00 51.53 82 ASP A CA 15
ATOM 28183 C C . ASP A 1 82 ? -7.971 7.070 -2.473 1.00 53.13 82 ASP A C 15
ATOM 28184 O O . ASP A 1 82 ? -7.858 7.691 -1.415 1.00 70.02 82 ASP A O 15
ATOM 28193 N N . PHE A 1 83 ? -7.645 5.769 -2.596 1.00 52.34 83 PHE A N 15
ATOM 28194 C CA . PHE A 1 83 ? -7.251 4.931 -1.450 1.00 41.15 83 PHE A CA 15
ATOM 28195 C C . PHE A 1 83 ? -6.258 3.843 -1.886 1.00 73.14 83 PHE A C 15
ATOM 28196 O O . PHE A 1 83 ? -6.223 3.450 -3.049 1.00 63.43 83 PHE A O 15
ATOM 28213 N N . LEU A 1 84 ? -5.453 3.380 -0.929 1.00 61.42 84 LEU A N 15
ATOM 28214 C CA . LEU A 1 84 ? -4.482 2.299 -1.120 1.00 33.25 84 LEU A CA 15
ATOM 28215 C C . LEU A 1 84 ? -4.658 1.295 0.022 1.00 70.13 84 LEU A C 15
ATOM 28216 O O . LEU A 1 84 ? -4.362 1.594 1.182 1.00 64.43 84 LEU A O 15
ATOM 28232 N N . THR A 1 85 ? -5.159 0.108 -0.320 1.00 35.54 85 THR A N 15
ATOM 28233 C CA . THR A 1 85 ? -5.466 -0.945 0.647 1.00 43.41 85 THR A CA 15
ATOM 28234 C C . THR A 1 85 ? -4.320 -1.963 0.637 1.00 40.23 85 THR A C 15
ATOM 28235 O O . THR A 1 85 ? -4.151 -2.707 -0.330 1.00 5.11 85 THR A O 15
ATOM 28246 N N . ILE A 1 86 ? -3.537 -1.990 1.722 1.00 55.10 86 ILE A N 15
ATOM 28247 C CA . ILE A 1 86 ? -2.345 -2.841 1.811 1.00 72.02 86 ILE A CA 15
ATOM 28248 C C . ILE A 1 86 ? -2.785 -4.223 2.312 1.00 14.21 86 ILE A C 15
ATOM 28249 O O . ILE A 1 86 ? -3.551 -4.319 3.266 1.00 63.12 86 ILE A O 15
ATOM 28265 N N . ASN A 1 87 ? -2.327 -5.275 1.628 1.00 50.41 87 ASN A N 15
ATOM 28266 C CA . ASN A 1 87 ? -2.626 -6.673 1.983 1.00 2.25 87 ASN A CA 15
ATOM 28267 C C . ASN A 1 87 ? -1.328 -7.328 2.461 1.00 23.31 87 ASN A C 15
ATOM 28268 O O . ASN A 1 87 ? -0.313 -7.295 1.758 1.00 34.25 87 ASN A O 15
ATOM 28279 N N . LYS A 1 88 ? -1.364 -7.881 3.671 1.00 63.45 88 LYS A N 15
ATOM 28280 C CA . LYS A 1 88 ? -0.211 -8.528 4.324 1.00 73.55 88 LYS A CA 15
ATOM 28281 C C . LYS A 1 88 ? -0.617 -9.910 4.818 1.00 21.42 88 LYS A C 15
ATOM 28282 O O . LYS A 1 88 ? -1.774 -10.307 4.667 1.00 31.23 88 LYS A O 15
ATOM 28301 N N . ASP A 1 89 ? 0.352 -10.647 5.391 1.00 42.14 89 ASP A N 15
ATOM 28302 C CA . ASP A 1 89 ? 0.055 -11.884 6.127 1.00 1.14 89 ASP A CA 15
ATOM 28303 C C . ASP A 1 89 ? -0.819 -11.567 7.359 1.00 42.43 89 ASP A C 15
ATOM 28304 O O . ASP A 1 89 ? -0.601 -10.556 8.042 1.00 2.24 89 ASP A O 15
ATOM 28313 N N . ARG A 1 90 ? -1.810 -12.444 7.613 1.00 41.33 90 ARG A N 15
ATOM 28314 C CA . ARG A 1 90 ? -2.818 -12.253 8.669 1.00 14.35 90 ARG A CA 15
ATOM 28315 C C . ARG A 1 90 ? -2.195 -12.200 10.080 1.00 41.23 90 ARG A C 15
ATOM 28316 O O . ARG A 1 90 ? -2.754 -11.570 10.980 1.00 41.15 90 ARG A O 15
ATOM 28337 N N . MET A 1 91 ? -1.034 -12.864 10.265 1.00 14.04 91 MET A N 15
ATOM 28338 C CA . MET A 1 91 ? -0.353 -12.928 11.577 1.00 23.45 91 MET A CA 15
ATOM 28339 C C . MET A 1 91 ? 0.589 -11.732 11.786 1.00 24.34 91 MET A C 15
ATOM 28340 O O . MET A 1 91 ? 0.983 -11.444 12.922 1.00 74.01 91 MET A O 15
ATOM 28354 N N . VAL A 1 92 ? 0.929 -11.030 10.686 1.00 23.42 92 VAL A N 15
ATOM 28355 C CA . VAL A 1 92 ? 1.700 -9.774 10.740 1.00 4.03 92 VAL A CA 15
ATOM 28356 C C . VAL A 1 92 ? 0.765 -8.651 11.217 1.00 63.05 92 VAL A C 15
ATOM 28357 O O . VAL A 1 92 ? -0.368 -8.538 10.726 1.00 23.52 92 VAL A O 15
ATOM 28370 N N . HIS A 1 93 ? 1.228 -7.831 12.170 1.00 1.05 93 HIS A N 15
ATOM 28371 C CA . HIS A 1 93 ? 0.407 -6.756 12.765 1.00 5.43 93 HIS A CA 15
ATOM 28372 C C . HIS A 1 93 ? 0.836 -5.390 12.213 1.00 72.14 93 HIS A C 15
ATOM 28373 O O . HIS A 1 93 ? 2.013 -5.166 11.894 1.00 4.23 93 HIS A O 15
ATOM 28388 N N . TRP A 1 94 ? -0.139 -4.481 12.126 1.00 64.24 94 TRP A N 15
ATOM 28389 C CA . TRP A 1 94 ? 0.017 -3.162 11.497 1.00 45.14 94 TRP A CA 15
ATOM 28390 C C . TRP A 1 94 ? 0.774 -2.175 12.396 1.00 54.12 94 TRP A C 15
ATOM 28391 O O . TRP A 1 94 ? 1.330 -1.207 11.898 1.00 13.33 94 TRP A O 15
ATOM 28412 N N . ASN A 1 95 ? 0.840 -2.457 13.710 1.00 74.55 95 ASN A N 15
ATOM 28413 C CA . ASN A 1 95 ? 1.498 -1.564 14.693 1.00 64.04 95 ASN A CA 15
ATOM 28414 C C . ASN A 1 95 ? 2.986 -1.308 14.329 1.00 42.32 95 ASN A C 15
ATOM 28415 O O . ASN A 1 95 ? 3.540 -0.259 14.649 1.00 31.33 95 ASN A O 15
ATOM 28426 N N . SER A 1 96 ? 3.603 -2.270 13.618 1.00 75.44 96 SER A N 15
ATOM 28427 C CA . SER A 1 96 ? 4.995 -2.150 13.144 1.00 31.30 96 SER A CA 15
ATOM 28428 C C . SER A 1 96 ? 5.091 -1.344 11.825 1.00 54.42 96 SER A C 15
ATOM 28429 O O . SER A 1 96 ? 5.840 -0.376 11.733 1.00 12.32 96 SER A O 15
ATOM 28437 N N . ILE A 1 97 ? 4.301 -1.747 10.814 1.00 31.12 97 ILE A N 15
ATOM 28438 C CA . ILE A 1 97 ? 4.515 -1.308 9.407 1.00 55.41 97 ILE A CA 15
ATOM 28439 C C . ILE A 1 97 ? 3.677 -0.068 9.024 1.00 1.21 97 ILE A C 15
ATOM 28440 O O . ILE A 1 97 ? 4.125 0.748 8.217 1.00 4.11 97 ILE A O 15
ATOM 28456 N N . LYS A 1 98 ? 2.465 0.057 9.592 1.00 15.34 98 LYS A N 15
ATOM 28457 C CA . LYS A 1 98 ? 1.520 1.171 9.298 1.00 35.13 98 LYS A CA 15
ATOM 28458 C C . LYS A 1 98 ? 2.174 2.594 9.382 1.00 1.02 98 LYS A C 15
ATOM 28459 O O . LYS A 1 98 ? 1.952 3.378 8.460 1.00 13.21 98 LYS A O 15
ATOM 28478 N N . PRO A 1 99 ? 2.986 2.964 10.455 1.00 21.02 99 PRO A N 15
ATOM 28479 C CA . PRO A 1 99 ? 3.707 4.275 10.477 1.00 53.20 99 PRO A CA 15
ATOM 28480 C C . PRO A 1 99 ? 4.620 4.481 9.240 1.00 41.43 99 PRO A C 15
ATOM 28481 O O . PRO A 1 99 ? 4.738 5.599 8.733 1.00 31.02 99 PRO A O 15
ATOM 28492 N N . GLU A 1 100 ? 5.237 3.383 8.761 1.00 42.42 100 GLU A N 15
ATOM 28493 C CA . GLU A 1 100 ? 6.148 3.409 7.596 1.00 41.33 100 GLU A CA 15
ATOM 28494 C C . GLU A 1 100 ? 5.350 3.597 6.286 1.00 3.12 100 GLU A C 15
ATOM 28495 O O . GLU A 1 100 ? 5.816 4.259 5.361 1.00 41.35 100 GLU A O 15
ATOM 28507 N N . ILE A 1 101 ? 4.132 3.008 6.239 1.00 45.44 101 ILE A N 15
ATOM 28508 C CA . ILE A 1 101 ? 3.222 3.112 5.083 1.00 32.44 101 ILE A CA 15
ATOM 28509 C C . ILE A 1 101 ? 2.700 4.553 4.955 1.00 12.01 101 ILE A C 15
ATOM 28510 O O . ILE A 1 101 ? 2.764 5.136 3.882 1.00 2.32 101 ILE A O 15
ATOM 28526 N N . ILE A 1 102 ? 2.213 5.111 6.081 1.00 22.30 102 ILE A N 15
ATOM 28527 C CA . ILE A 1 102 ? 1.724 6.502 6.158 1.00 60.10 102 ILE A CA 15
ATOM 28528 C C . ILE A 1 102 ? 2.841 7.486 5.748 1.00 32.34 102 ILE A C 15
ATOM 28529 O O . ILE A 1 102 ? 2.579 8.462 5.046 1.00 45.43 102 ILE A O 15
ATOM 28545 N N . ASP A 1 103 ? 4.087 7.167 6.157 1.00 12.45 103 ASP A N 15
ATOM 28546 C CA . ASP A 1 103 ? 5.291 7.946 5.808 1.00 73.42 103 ASP A CA 15
ATOM 28547 C C . ASP A 1 103 ? 5.518 7.956 4.279 1.00 31.44 103 ASP A C 15
ATOM 28548 O O . ASP A 1 103 ? 5.696 9.021 3.680 1.00 30.11 103 ASP A O 15
ATOM 28557 N N . LEU A 1 104 ? 5.517 6.750 3.676 1.00 55.23 104 LEU A N 15
ATOM 28558 C CA . LEU A 1 104 ? 5.726 6.548 2.225 1.00 51.41 104 LEU A CA 15
ATOM 28559 C C . LEU A 1 104 ? 4.616 7.211 1.386 1.00 23.42 104 LEU A C 15
ATOM 28560 O O . LEU A 1 104 ? 4.885 7.785 0.328 1.00 20.05 104 LEU A O 15
ATOM 28576 N N . LEU A 1 105 ? 3.374 7.115 1.880 1.00 33.43 105 LEU A N 15
ATOM 28577 C CA . LEU A 1 105 ? 2.195 7.715 1.232 1.00 45.15 105 LEU A CA 15
ATOM 28578 C C . LEU A 1 105 ? 2.238 9.250 1.349 1.00 55.30 105 LEU A C 15
ATOM 28579 O O . LEU A 1 105 ? 1.753 9.939 0.460 1.00 44.50 105 LEU A O 15
ATOM 28595 N N . THR A 1 106 ? 2.880 9.774 2.417 1.00 24.41 106 THR A N 15
ATOM 28596 C CA . THR A 1 106 ? 3.087 11.219 2.582 1.00 65.02 106 THR A CA 15
ATOM 28597 C C . THR A 1 106 ? 4.106 11.707 1.530 1.00 22.10 106 THR A C 15
ATOM 28598 O O . THR A 1 106 ? 3.940 12.781 0.969 1.00 62.03 106 THR A O 15
ATOM 28609 N N . LYS A 1 107 ? 5.130 10.870 1.238 1.00 33.23 107 LYS A N 15
ATOM 28610 C CA . LYS A 1 107 ? 6.169 11.185 0.229 1.00 33.03 107 LYS A CA 15
ATOM 28611 C C . LYS A 1 107 ? 5.558 11.194 -1.182 1.00 32.20 107 LYS A C 15
ATOM 28612 O O . LYS A 1 107 ? 5.803 12.119 -1.958 1.00 52.32 107 LYS A O 15
ATOM 28631 N N . GLN A 1 108 ? 4.731 10.164 -1.462 1.00 75.44 108 GLN A N 15
ATOM 28632 C CA . GLN A 1 108 ? 4.056 9.963 -2.762 1.00 45.54 108 GLN A CA 15
ATOM 28633 C C . GLN A 1 108 ? 3.177 11.175 -3.121 1.00 31.41 108 GLN A C 15
ATOM 28634 O O . GLN A 1 108 ? 3.235 11.692 -4.248 1.00 4.32 108 GLN A O 15
ATOM 28648 N N . LEU A 1 109 ? 2.377 11.627 -2.143 1.00 52.34 109 LEU A N 15
ATOM 28649 C CA . LEU A 1 109 ? 1.484 12.774 -2.327 1.00 63.30 109 LEU A CA 15
ATOM 28650 C C . LEU A 1 109 ? 2.283 14.105 -2.281 1.00 23.34 109 LEU A C 15
ATOM 28651 O O . LEU A 1 109 ? 1.878 15.085 -2.903 1.00 25.53 109 LEU A O 15
ATOM 28667 N N . ALA A 1 110 ? 3.443 14.118 -1.573 1.00 43.40 110 ALA A N 15
ATOM 28668 C CA . ALA A 1 110 ? 4.324 15.317 -1.478 1.00 74.11 110 ALA A CA 15
ATOM 28669 C C . ALA A 1 110 ? 5.082 15.571 -2.792 1.00 24.32 110 ALA A C 15
ATOM 28670 O O . ALA A 1 110 ? 5.537 16.695 -3.039 1.00 61.11 110 ALA A O 15
ATOM 28677 N N . TYR A 1 111 ? 5.228 14.520 -3.625 1.00 12.20 111 TYR A N 15
ATOM 28678 C CA . TYR A 1 111 ? 5.745 14.665 -4.999 1.00 42.22 111 TYR A CA 15
ATOM 28679 C C . TYR A 1 111 ? 4.715 15.406 -5.879 1.00 5.05 111 TYR A C 15
ATOM 28680 O O . TYR A 1 111 ? 5.076 16.040 -6.875 1.00 35.33 111 TYR A O 15
ATOM 28698 N N . GLY A 1 112 ? 3.432 15.321 -5.478 1.00 42.25 112 GLY A N 15
ATOM 28699 C CA . GLY A 1 112 ? 2.325 15.862 -6.261 1.00 13.13 112 GLY A CA 15
ATOM 28700 C C . GLY A 1 112 ? 2.075 15.026 -7.503 1.00 63.12 112 GLY A C 15
ATOM 28701 O O . GLY A 1 112 ? 1.763 15.562 -8.576 1.00 22.11 112 GLY A O 15
ATOM 28705 N N . GLU A 1 113 ? 2.208 13.688 -7.338 1.00 12.23 113 GLU A N 15
ATOM 28706 C CA . GLU A 1 113 ? 2.152 12.709 -8.440 1.00 71.31 113 GLU A CA 15
ATOM 28707 C C . GLU A 1 113 ? 1.289 11.491 -8.073 1.00 1.34 113 GLU A C 15
ATOM 28708 O O . GLU A 1 113 ? 1.055 11.198 -6.893 1.00 31.35 113 GLU A O 15
ATOM 28720 N N . ASP A 1 114 ? 0.857 10.782 -9.124 1.00 63.24 114 ASP A N 15
ATOM 28721 C CA . ASP A 1 114 ? 0.068 9.549 -9.032 1.00 32.24 114 ASP A CA 15
ATOM 28722 C C . ASP A 1 114 ? 1.002 8.371 -8.698 1.00 31.51 114 ASP A C 15
ATOM 28723 O O . ASP A 1 114 ? 2.196 8.403 -9.041 1.00 0.13 114 ASP A O 15
ATOM 28732 N N . VAL A 1 115 ? 0.451 7.339 -8.038 1.00 21.44 115 VAL A N 15
ATOM 28733 C CA . VAL A 1 115 ? 1.212 6.118 -7.674 1.00 62.24 115 VAL A CA 15
ATOM 28734 C C . VAL A 1 115 ? 1.407 5.210 -8.913 1.00 73.54 115 VAL A C 15
ATOM 28735 O O . VAL A 1 115 ? 2.458 4.583 -9.075 1.00 23.21 115 VAL A O 15
ATOM 28748 N N . ILE A 1 116 ? 0.376 5.157 -9.778 1.00 40.42 116 ILE A N 15
ATOM 28749 C CA . ILE A 1 116 ? 0.383 4.385 -11.036 1.00 20.53 116 ILE A CA 15
ATOM 28750 C C . ILE A 1 116 ? 0.300 5.367 -12.228 1.00 24.12 116 ILE A C 15
ATOM 28751 O O . ILE A 1 116 ? -0.261 6.460 -12.094 1.00 74.32 116 ILE A O 15
ATOM 28767 N N . SER A 1 117 ? 0.866 4.983 -13.381 1.00 64.35 117 SER A N 15
ATOM 28768 C CA . SER A 1 117 ? 0.775 5.771 -14.621 1.00 53.31 117 SER A CA 15
ATOM 28769 C C . SER A 1 117 ? -0.487 5.365 -15.417 1.00 3.12 117 SER A C 15
ATOM 28770 O O . SER A 1 117 ? -1.188 4.409 -15.056 1.00 3.02 117 SER A O 15
ATOM 28778 N N . LYS A 1 118 ? -0.767 6.109 -16.496 1.00 42.22 118 LYS A N 15
ATOM 28779 C CA . LYS A 1 118 ? -1.854 5.783 -17.448 1.00 12.41 1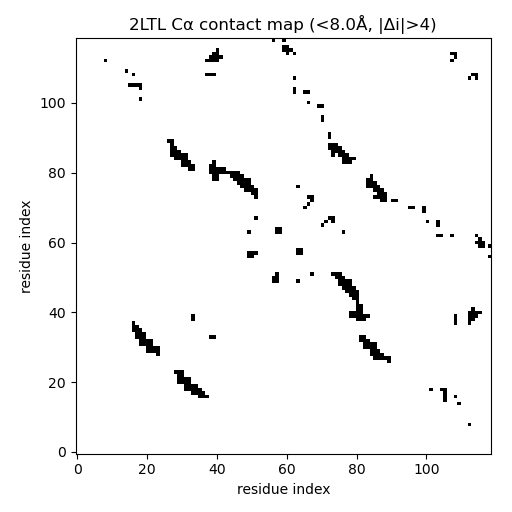18 LYS A CA 15
ATOM 28780 C C . LYS A 1 118 ? -1.454 4.593 -18.346 1.00 24.32 118 LYS A C 15
ATOM 28781 O O . LYS A 1 118 ? -2.311 3.983 -18.993 1.00 21.13 118 LYS A O 15
ATOM 28800 N N . GLU A 1 119 ? -0.141 4.304 -18.374 1.00 4.23 119 GLU A N 15
ATOM 28801 C CA . GLU A 1 119 ? 0.457 3.236 -19.184 1.00 24.21 119 GLU A CA 15
ATOM 28802 C C . GLU A 1 119 ? 0.101 1.846 -18.599 1.00 64.32 119 GLU A C 15
ATOM 28803 O O . GLU A 1 119 ? 0.538 1.540 -17.465 1.00 41.21 119 GLU A O 15
ATOM 28816 N N . MET A 1 1 ? 32.440 5.486 35.887 1.00 30.23 1 MET A N 16
ATOM 28817 C CA . MET A 1 1 ? 31.402 5.997 34.958 1.00 21.44 1 MET A CA 16
ATOM 28818 C C . MET A 1 1 ? 31.640 5.423 33.545 1.00 2.52 1 MET A C 16
ATOM 28819 O O . MET A 1 1 ? 32.720 5.611 32.974 1.00 52.34 1 MET A O 16
ATOM 28835 N N . GLY A 1 2 ? 30.626 4.722 33.000 1.00 71.14 2 GLY A N 16
ATOM 28836 C CA . GLY A 1 2 ? 30.718 4.075 31.685 1.00 14.11 2 GLY A CA 16
ATOM 28837 C C . GLY A 1 2 ? 29.470 4.300 30.847 1.00 23.14 2 GLY A C 16
ATOM 28838 O O . GLY A 1 2 ? 28.922 3.361 30.255 1.00 44.25 2 GLY A O 16
ATOM 28842 N N . HIS A 1 3 ? 29.015 5.558 30.825 1.00 1.11 3 HIS A N 16
ATOM 28843 C CA . HIS A 1 3 ? 27.839 6.004 30.051 1.00 43.54 3 HIS A CA 16
ATOM 28844 C C . HIS A 1 3 ? 27.977 7.513 29.793 1.00 75.12 3 HIS A C 16
ATOM 28845 O O . HIS A 1 3 ? 28.649 8.213 30.555 1.00 13.43 3 HIS A O 16
ATOM 28860 N N . HIS A 1 4 ? 27.345 8.008 28.721 1.00 31.13 4 HIS A N 16
ATOM 28861 C CA . HIS A 1 4 ? 27.367 9.438 28.355 1.00 22.14 4 HIS A CA 16
ATOM 28862 C C . HIS A 1 4 ? 26.057 9.808 27.636 1.00 42.24 4 HIS A C 16
ATOM 28863 O O . HIS A 1 4 ? 25.290 8.918 27.250 1.00 65.52 4 HIS A O 16
ATOM 28878 N N . HIS A 1 5 ? 25.821 11.116 27.435 1.00 74.04 5 HIS A N 16
ATOM 28879 C CA . HIS A 1 5 ? 24.595 11.613 26.778 1.00 71.35 5 HIS A CA 16
ATOM 28880 C C . HIS A 1 5 ? 24.873 12.943 26.050 1.00 72.12 5 HIS A C 16
ATOM 28881 O O . HIS A 1 5 ? 25.565 13.818 26.578 1.00 24.34 5 HIS A O 16
ATOM 28896 N N . HIS A 1 6 ? 24.346 13.066 24.825 1.00 44.14 6 HIS A N 16
ATOM 28897 C CA . HIS A 1 6 ? 24.375 14.312 24.030 1.00 20.14 6 HIS A CA 16
ATOM 28898 C C . HIS A 1 6 ? 22.938 14.805 23.805 1.00 23.41 6 HIS A C 16
ATOM 28899 O O . HIS A 1 6 ? 21.967 14.091 24.089 1.00 51.22 6 HIS A O 16
ATOM 28914 N N . HIS A 1 7 ? 22.821 16.031 23.281 1.00 21.40 7 HIS A N 16
ATOM 28915 C CA . HIS A 1 7 ? 21.532 16.714 23.071 1.00 12.42 7 HIS A CA 16
ATOM 28916 C C . HIS A 1 7 ? 21.508 17.384 21.683 1.00 31.22 7 HIS A C 16
ATOM 28917 O O . HIS A 1 7 ? 22.157 18.412 21.458 1.00 23.04 7 HIS A O 16
ATOM 28932 N N . HIS A 1 8 ? 20.797 16.745 20.739 1.00 2.14 8 HIS A N 16
ATOM 28933 C CA . HIS A 1 8 ? 20.614 17.256 19.371 1.00 1.25 8 HIS A CA 16
ATOM 28934 C C . HIS A 1 8 ? 19.209 17.840 19.230 1.00 10.25 8 HIS A C 16
ATOM 28935 O O . HIS A 1 8 ? 18.225 17.097 19.152 1.00 70.33 8 HIS A O 16
ATOM 28950 N N . SER A 1 9 ? 19.118 19.172 19.233 1.00 13.40 9 SER A N 16
ATOM 28951 C CA . SER A 1 9 ? 17.862 19.888 18.972 1.00 64.53 9 SER A CA 16
ATOM 28952 C C . SER A 1 9 ? 17.756 20.157 17.455 1.00 62.20 9 SER A C 16
ATOM 28953 O O . SER A 1 9 ? 17.756 21.306 17.000 1.00 3.02 9 SER A O 16
ATOM 28961 N N . HIS A 1 10 ? 17.711 19.055 16.675 1.00 22.42 10 HIS A N 16
ATOM 28962 C CA . HIS A 1 10 ? 17.693 19.106 15.207 1.00 13.52 10 HIS A CA 16
ATOM 28963 C C . HIS A 1 10 ? 16.288 19.494 14.716 1.00 4.10 10 HIS A C 16
ATOM 28964 O O . HIS A 1 10 ? 15.398 18.642 14.601 1.00 24.13 10 HIS A O 16
ATOM 28979 N N . MET A 1 11 ? 16.099 20.800 14.475 1.00 14.05 11 MET A N 16
ATOM 28980 C CA . MET A 1 11 ? 14.844 21.352 13.949 1.00 52.21 11 MET A CA 16
ATOM 28981 C C . MET A 1 11 ? 14.680 20.979 12.458 1.00 54.33 11 MET A C 16
ATOM 28982 O O . MET A 1 11 ? 15.212 21.656 11.566 1.00 52.41 11 MET A O 16
ATOM 28996 N N . ASN A 1 12 ? 14.008 19.848 12.213 1.00 13.03 12 ASN A N 16
ATOM 28997 C CA . ASN A 1 12 ? 13.587 19.432 10.858 1.00 33.13 12 ASN A CA 16
ATOM 28998 C C . ASN A 1 12 ? 12.150 19.922 10.613 1.00 33.24 12 ASN A C 16
ATOM 28999 O O . ASN A 1 12 ? 11.357 20.022 11.559 1.00 20.35 12 ASN A O 16
ATOM 29010 N N . SER A 1 13 ? 11.820 20.229 9.350 1.00 53.11 13 SER A N 16
ATOM 29011 C CA . SER A 1 13 ? 10.504 20.758 8.977 1.00 31.14 13 SER A CA 16
ATOM 29012 C C . SER A 1 13 ? 10.088 20.183 7.614 1.00 63.53 13 SER A C 16
ATOM 29013 O O . SER A 1 13 ? 10.692 20.495 6.585 1.00 12.35 13 SER A O 16
ATOM 29021 N N . GLN A 1 14 ? 9.082 19.303 7.639 1.00 41.23 14 GLN A N 16
ATOM 29022 C CA . GLN A 1 14 ? 8.472 18.706 6.442 1.00 51.02 14 GLN A CA 16
ATOM 29023 C C . GLN A 1 14 ? 6.972 18.510 6.714 1.00 21.20 14 GLN A C 16
ATOM 29024 O O . GLN A 1 14 ? 6.569 18.316 7.872 1.00 62.20 14 GLN A O 16
ATOM 29038 N N . ARG A 1 15 ? 6.147 18.576 5.662 1.00 70.43 15 ARG A N 16
ATOM 29039 C CA . ARG A 1 15 ? 4.688 18.497 5.796 1.00 42.24 15 ARG A CA 16
ATOM 29040 C C . ARG A 1 15 ? 4.246 17.024 5.811 1.00 24.35 15 ARG A C 16
ATOM 29041 O O . ARG A 1 15 ? 4.301 16.342 4.776 1.00 73.44 15 ARG A O 16
ATOM 29062 N N . LEU A 1 16 ? 3.861 16.530 7.004 1.00 42.44 16 LEU A N 16
ATOM 29063 C CA . LEU A 1 16 ? 3.309 15.176 7.169 1.00 42.03 16 LEU A CA 16
ATOM 29064 C C . LEU A 1 16 ? 1.852 15.161 6.679 1.00 23.13 16 LEU A C 16
ATOM 29065 O O . LEU A 1 16 ? 0.922 15.506 7.424 1.00 74.24 16 LEU A O 16
ATOM 29081 N N . ILE A 1 17 ? 1.701 14.837 5.381 1.00 31.30 17 ILE A N 16
ATOM 29082 C CA . ILE A 1 17 ? 0.403 14.647 4.720 1.00 4.40 17 ILE A CA 16
ATOM 29083 C C . ILE A 1 17 ? -0.365 13.518 5.424 1.00 22.45 17 ILE A C 16
ATOM 29084 O O . ILE A 1 17 ? 0.040 12.349 5.376 1.00 33.34 17 ILE A O 16
ATOM 29100 N N . HIS A 1 18 ? -1.441 13.900 6.120 1.00 32.21 18 HIS A N 16
ATOM 29101 C CA . HIS A 1 18 ? -2.261 12.974 6.916 1.00 74.51 18 HIS A CA 16
ATOM 29102 C C . HIS A 1 18 ? -3.069 12.076 5.972 1.00 74.01 18 HIS A C 16
ATOM 29103 O O . HIS A 1 18 ? -3.601 12.559 4.980 1.00 4.12 18 HIS A O 16
ATOM 29118 N N . ILE A 1 19 ? -3.123 10.773 6.271 1.00 51.43 19 ILE A N 16
ATOM 29119 C CA . ILE A 1 19 ? -3.864 9.776 5.472 1.00 52.34 19 ILE A CA 16
ATOM 29120 C C . ILE A 1 19 ? -4.950 9.160 6.373 1.00 12.40 19 ILE A C 16
ATOM 29121 O O . ILE A 1 19 ? -4.710 8.965 7.567 1.00 2.23 19 ILE A O 16
ATOM 29137 N N . LYS A 1 20 ? -6.138 8.857 5.818 1.00 52.52 20 LYS A N 16
ATOM 29138 C CA . LYS A 1 20 ? -7.265 8.315 6.592 1.00 11.12 20 LYS A CA 16
ATOM 29139 C C . LYS A 1 20 ? -7.211 6.776 6.566 1.00 63.14 20 LYS A C 16
ATOM 29140 O O . LYS A 1 20 ? -7.368 6.164 5.507 1.00 3.45 20 LYS A O 16
ATOM 29159 N N . THR A 1 21 ? -6.995 6.165 7.734 1.00 74.54 21 THR A N 16
ATOM 29160 C CA . THR A 1 21 ? -6.907 4.706 7.868 1.00 31.21 21 THR A CA 16
ATOM 29161 C C . THR A 1 21 ? -8.291 4.156 8.271 1.00 61.43 21 THR A C 16
ATOM 29162 O O . THR A 1 21 ? -8.848 4.552 9.301 1.00 43.23 21 THR A O 16
ATOM 29173 N N . LEU A 1 22 ? -8.838 3.264 7.429 1.00 64.54 22 LEU A N 16
ATOM 29174 C CA . LEU A 1 22 ? -10.192 2.704 7.577 1.00 21.30 22 LEU A CA 16
ATOM 29175 C C . LEU A 1 22 ? -10.115 1.174 7.590 1.00 72.43 22 LEU A C 16
ATOM 29176 O O . LEU A 1 22 ? -9.314 0.581 6.857 1.00 33.41 22 LEU A O 16
ATOM 29192 N N . THR A 1 23 ? -10.946 0.547 8.428 1.00 71.22 23 THR A N 16
ATOM 29193 C CA . THR A 1 23 ? -11.077 -0.915 8.485 1.00 55.12 23 THR A CA 16
ATOM 29194 C C . THR A 1 23 ? -11.857 -1.434 7.260 1.00 14.45 23 THR A C 16
ATOM 29195 O O . THR A 1 23 ? -12.791 -0.777 6.778 1.00 13.31 23 THR A O 16
ATOM 29206 N N . THR A 1 24 ? -11.447 -2.609 6.755 1.00 72.21 24 THR A N 16
ATOM 29207 C CA . THR A 1 24 ? -12.045 -3.259 5.570 1.00 63.22 24 THR A CA 16
ATOM 29208 C C . THR A 1 24 ? -12.779 -4.549 6.007 1.00 55.12 24 THR A C 16
ATOM 29209 O O . THR A 1 24 ? -12.504 -5.064 7.100 1.00 13.12 24 THR A O 16
ATOM 29220 N N . PRO A 1 25 ? -13.725 -5.100 5.175 1.00 55.43 25 PRO A N 16
ATOM 29221 C CA . PRO A 1 25 ? -14.364 -6.429 5.428 1.00 71.14 25 PRO A CA 16
ATOM 29222 C C . PRO A 1 25 ? -13.457 -7.626 5.011 1.00 70.04 25 PRO A C 16
ATOM 29223 O O . PRO A 1 25 ? -13.965 -8.697 4.641 1.00 15.25 25 PRO A O 16
ATOM 29234 N N . ASN A 1 26 ? -12.126 -7.442 5.108 1.00 34.13 26 ASN A N 16
ATOM 29235 C CA . ASN A 1 26 ? -11.130 -8.440 4.702 1.00 33.15 26 ASN A CA 16
ATOM 29236 C C . ASN A 1 26 ? -9.964 -8.399 5.706 1.00 64.44 26 ASN A C 16
ATOM 29237 O O . ASN A 1 26 ? -9.418 -7.323 5.992 1.00 50.22 26 ASN A O 16
ATOM 29248 N N . GLU A 1 27 ? -9.606 -9.567 6.265 1.00 22.44 27 GLU A N 16
ATOM 29249 C CA . GLU A 1 27 ? -8.429 -9.712 7.141 1.00 44.55 27 GLU A CA 16
ATOM 29250 C C . GLU A 1 27 ? -7.148 -9.642 6.291 1.00 52.23 27 GLU A C 16
ATOM 29251 O O . GLU A 1 27 ? -7.199 -9.856 5.073 1.00 50.12 27 GLU A O 16
ATOM 29263 N N . ASN A 1 28 ? -6.013 -9.302 6.954 1.00 33.12 28 ASN A N 16
ATOM 29264 C CA . ASN A 1 28 ? -4.702 -9.041 6.319 1.00 20.14 28 ASN A CA 16
ATOM 29265 C C . ASN A 1 28 ? -4.708 -7.717 5.519 1.00 72.32 28 ASN A C 16
ATOM 29266 O O . ASN A 1 28 ? -3.663 -7.269 5.058 1.00 3.35 28 ASN A O 16
ATOM 29277 N N . ALA A 1 29 ? -5.887 -7.082 5.398 1.00 62.11 29 ALA A N 1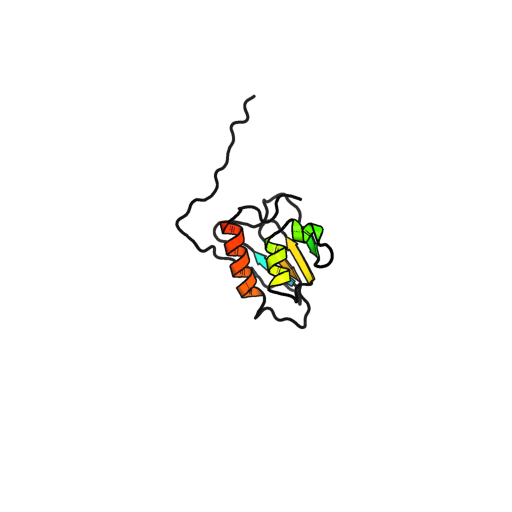6
ATOM 29278 C CA . ALA A 1 29 ? -6.104 -5.908 4.550 1.00 63.50 29 ALA A CA 16
ATOM 29279 C C . ALA A 1 29 ? -6.509 -4.713 5.415 1.00 63.32 29 ALA A C 16
ATOM 29280 O O . ALA A 1 29 ? -7.191 -4.883 6.432 1.00 24.52 29 ALA A O 16
ATOM 29287 N N . LEU A 1 30 ? -6.075 -3.511 5.013 1.00 15.22 30 LEU A N 16
ATOM 29288 C CA . LEU A 1 30 ? -6.385 -2.256 5.724 1.00 31.12 30 LEU A CA 16
ATOM 29289 C C . LEU A 1 30 ? -6.346 -1.097 4.723 1.00 75.54 30 LEU A C 16
ATOM 29290 O O . LEU A 1 30 ? -5.384 -0.962 3.958 1.00 73.32 30 LEU A O 16
ATOM 29306 N N . LYS A 1 31 ? -7.408 -0.283 4.725 1.00 54.41 31 LYS A N 16
ATOM 29307 C CA . LYS A 1 31 ? -7.587 0.824 3.782 1.00 12.41 31 LYS A CA 16
ATOM 29308 C C . LYS A 1 31 ? -6.823 2.082 4.249 1.00 63.34 31 LYS A C 16
ATOM 29309 O O . LYS A 1 31 ? -6.876 2.462 5.420 1.00 40.31 31 LYS A O 16
ATOM 29328 N N . PHE A 1 32 ? -6.069 2.672 3.320 1.00 73.21 32 PHE A N 16
ATOM 29329 C CA . PHE A 1 32 ? -5.380 3.957 3.489 1.00 71.41 32 PHE A CA 16
ATOM 29330 C C . PHE A 1 32 ? -5.887 4.886 2.380 1.00 24.23 32 PHE A C 16
ATOM 29331 O O . PHE A 1 32 ? -5.661 4.633 1.195 1.00 44.45 32 PHE A O 16
ATOM 29348 N N . LEU A 1 33 ? -6.586 5.939 2.779 1.00 43.14 33 LEU A N 16
ATOM 29349 C CA . LEU A 1 33 ? -7.399 6.767 1.887 1.00 24.42 33 LEU A CA 16
ATOM 29350 C C . LEU A 1 33 ? -6.809 8.176 1.787 1.00 15.21 33 LEU A C 16
ATOM 29351 O O . LEU A 1 33 ? -6.564 8.819 2.814 1.00 61.22 33 LEU A O 16
ATOM 29367 N N . SER A 1 34 ? -6.590 8.650 0.548 1.00 41.20 34 SER A N 16
ATOM 29368 C CA . SER A 1 34 ? -6.088 10.004 0.303 1.00 42.21 34 SER A CA 16
ATOM 29369 C C . SER A 1 34 ? -7.296 10.945 0.164 1.00 34.51 34 SER A C 16
ATOM 29370 O O . SER A 1 34 ? -7.996 10.929 -0.851 1.00 63.32 34 SER A O 16
ATOM 29378 N N . THR A 1 35 ? -7.559 11.725 1.219 1.00 24.34 35 THR A N 16
ATOM 29379 C CA . THR A 1 35 ? -8.690 12.666 1.285 1.00 53.11 35 THR A CA 16
ATOM 29380 C C . THR A 1 35 ? -8.234 14.116 1.049 1.00 64.12 35 THR A C 16
ATOM 29381 O O . THR A 1 35 ? -9.065 15.014 0.853 1.00 63.14 35 THR A O 16
ATOM 29392 N N . ASP A 1 36 ? -6.905 14.322 1.066 1.00 55.03 36 ASP A N 16
ATOM 29393 C CA . ASP A 1 36 ? -6.275 15.645 0.905 1.00 71.21 36 ASP A CA 16
ATOM 29394 C C . ASP A 1 36 ? -6.577 16.263 -0.483 1.00 12.32 36 ASP A C 16
ATOM 29395 O O . ASP A 1 36 ? -6.928 17.451 -0.582 1.00 20.50 36 ASP A O 16
ATOM 29404 N N . GLY A 1 37 ? -6.455 15.440 -1.541 1.00 40.41 37 GLY A N 16
ATOM 29405 C CA . GLY A 1 37 ? -6.734 15.885 -2.910 1.00 53.32 37 GLY A CA 16
ATOM 29406 C C . GLY A 1 37 ? -5.922 15.143 -3.957 1.00 5.53 37 GLY A C 16
ATOM 29407 O O . GLY A 1 37 ? -6.397 14.952 -5.086 1.00 53.20 37 GLY A O 16
ATOM 29411 N N . GLU A 1 38 ? -4.688 14.740 -3.597 1.00 42.33 38 GLU A N 16
ATOM 29412 C CA . GLU A 1 38 ? -3.781 14.027 -4.515 1.00 2.41 38 GLU A CA 16
ATOM 29413 C C . GLU A 1 38 ? -4.315 12.605 -4.778 1.00 34.33 38 GLU A C 16
ATOM 29414 O O . GLU A 1 38 ? -4.264 11.732 -3.902 1.00 24.21 38 GLU A O 16
ATOM 29426 N N . MET A 1 39 ? -4.847 12.417 -5.990 1.00 24.21 39 MET A N 16
ATOM 29427 C CA . MET A 1 39 ? -5.572 11.205 -6.398 1.00 61.24 39 MET A CA 16
ATOM 29428 C C . MET A 1 39 ? -4.573 10.136 -6.886 1.00 12.43 39 MET A C 16
ATOM 29429 O O . MET A 1 39 ? -3.670 10.444 -7.673 1.00 1.34 39 MET A O 16
ATOM 29443 N N . LEU A 1 40 ? -4.754 8.884 -6.420 1.00 62.50 40 LEU A N 16
ATOM 29444 C CA . LEU A 1 40 ? -3.796 7.777 -6.656 1.00 31.23 40 LEU A CA 16
ATOM 29445 C C . LEU A 1 40 ? -3.783 7.303 -8.120 1.00 73.41 40 LEU A C 16
ATOM 29446 O O . LEU A 1 40 ? -2.749 6.894 -8.636 1.00 40.43 40 LEU A O 16
ATOM 29462 N N . GLN A 1 41 ? -4.940 7.314 -8.766 1.00 41.01 41 GLN A N 16
ATOM 29463 C CA . GLN A 1 41 ? -5.058 7.046 -10.217 1.00 25.42 41 GLN A CA 16
ATOM 29464 C C . GLN A 1 41 ? -6.120 7.990 -10.784 1.00 12.01 41 GLN A C 16
ATOM 29465 O O . GLN A 1 41 ? -6.884 8.585 -10.015 1.00 72.20 41 GLN A O 16
ATOM 29479 N N . THR A 1 42 ? -6.170 8.118 -12.121 1.00 32.04 42 THR A N 16
ATOM 29480 C CA . THR A 1 42 ? -7.165 8.963 -12.798 1.00 44.00 42 THR A CA 16
ATOM 29481 C C . THR A 1 42 ? -8.594 8.464 -12.474 1.00 23.45 42 THR A C 16
ATOM 29482 O O . THR A 1 42 ? -8.913 7.296 -12.730 1.00 5.13 42 THR A O 16
ATOM 29493 N N . ARG A 1 43 ? -9.411 9.363 -11.888 1.00 25.21 43 ARG A N 16
ATOM 29494 C CA . ARG A 1 43 ? -10.708 9.029 -11.276 1.00 42.51 43 ARG A CA 16
ATOM 29495 C C . ARG A 1 43 ? -11.632 8.295 -12.266 1.00 42.43 43 ARG A C 16
ATOM 29496 O O . ARG A 1 43 ? -11.994 8.841 -13.312 1.00 34.42 43 ARG A O 16
ATOM 29517 N N . GLY A 1 44 ? -11.985 7.053 -11.908 1.00 21.33 44 GLY A N 16
ATOM 29518 C CA . GLY A 1 44 ? -12.682 6.128 -12.799 1.00 75.13 44 GLY A CA 16
ATOM 29519 C C . GLY A 1 44 ? -11.809 4.943 -13.185 1.00 50.23 44 GLY A C 16
ATOM 29520 O O . GLY A 1 44 ? -12.154 4.183 -14.094 1.00 44.41 44 GLY A O 16
ATOM 29524 N N . SER A 1 45 ? -10.662 4.787 -12.492 1.00 62.13 45 SER A N 16
ATOM 29525 C CA . SER A 1 45 ? -9.705 3.689 -12.731 1.00 73.11 45 SER A CA 16
ATOM 29526 C C . SER A 1 45 ? -10.115 2.425 -11.956 1.00 31.45 45 SER A C 16
ATOM 29527 O O . SER A 1 45 ? -10.824 2.497 -10.944 1.00 63.30 45 SER A O 16
ATOM 29535 N N . LYS A 1 46 ? -9.644 1.269 -12.445 1.00 1.23 46 LYS A N 16
ATOM 29536 C CA . LYS A 1 46 ? -9.946 -0.051 -11.868 1.00 42.33 46 LYS A CA 16
ATOM 29537 C C . LYS A 1 46 ? -9.031 -0.322 -10.655 1.00 44.23 46 LYS A C 16
ATOM 29538 O O . LYS A 1 46 ? -7.923 0.241 -10.567 1.00 52.13 46 LYS A O 16
ATOM 29557 N N . SER A 1 47 ? -9.502 -1.176 -9.725 1.00 71.35 47 SER A N 16
ATOM 29558 C CA . SER A 1 47 ? -8.716 -1.595 -8.553 1.00 44.30 47 SER A CA 16
ATOM 29559 C C . SER A 1 47 ? -7.708 -2.692 -8.963 1.00 12.43 47 SER A C 16
ATOM 29560 O O . SER A 1 47 ? -8.038 -3.886 -8.989 1.00 65.02 47 SER A O 16
ATOM 29568 N N . ILE A 1 48 ? -6.492 -2.248 -9.337 1.00 53.31 48 ILE A N 16
ATOM 29569 C CA . ILE A 1 48 ? -5.410 -3.121 -9.826 1.00 25.14 48 ILE A CA 16
ATOM 29570 C C . ILE A 1 48 ? -4.775 -3.875 -8.648 1.00 31.15 48 ILE A C 16
ATOM 29571 O O . ILE A 1 48 ? -4.194 -3.252 -7.757 1.00 64.35 48 ILE A O 16
ATOM 29587 N N . VAL A 1 49 ? -4.882 -5.213 -8.645 1.00 72.34 49 VAL A N 16
ATOM 29588 C CA . VAL A 1 49 ? -4.289 -6.042 -7.589 1.00 30.24 49 VAL A CA 16
ATOM 29589 C C . VAL A 1 49 ? -2.868 -6.437 -8.017 1.00 54.44 49 VAL A C 16
ATOM 29590 O O . VAL A 1 49 ? -2.677 -7.059 -9.063 1.00 71.40 49 VAL A O 16
ATOM 29603 N N . ILE A 1 50 ? -1.878 -6.027 -7.217 1.00 63.40 50 ILE A N 16
ATOM 29604 C CA . ILE A 1 50 ? -0.459 -6.302 -7.453 1.00 44.04 50 ILE A CA 16
ATOM 29605 C C . ILE A 1 50 ? 0.052 -7.157 -6.288 1.00 34.44 50 ILE A C 16
ATOM 29606 O O . ILE A 1 50 ? 0.151 -6.662 -5.167 1.00 5.21 50 ILE A O 16
ATOM 29622 N N . LYS A 1 51 ? 0.370 -8.430 -6.538 1.00 2.13 51 LYS A N 16
ATOM 29623 C CA . LYS A 1 51 ? 0.919 -9.322 -5.497 1.00 13.13 51 LYS A CA 16
ATOM 29624 C C . LYS A 1 51 ? 2.449 -9.290 -5.548 1.00 74.15 51 LYS A C 16
ATOM 29625 O O . LYS A 1 51 ? 3.039 -8.679 -6.451 1.00 4.30 51 LYS A O 16
ATOM 29644 N N . ASN A 1 52 ? 3.086 -9.932 -4.562 1.00 3.30 52 ASN A N 16
ATOM 29645 C CA . ASN A 1 52 ? 4.552 -9.961 -4.434 1.00 10.10 52 ASN A CA 16
ATOM 29646 C C . ASN A 1 52 ? 5.230 -10.700 -5.610 1.00 70.15 52 ASN A C 16
ATOM 29647 O O . ASN A 1 52 ? 6.414 -10.476 -5.879 1.00 4.34 52 ASN A O 16
ATOM 29658 N N . THR A 1 53 ? 4.473 -11.568 -6.322 1.00 63.14 53 THR A N 16
ATOM 29659 C CA . THR A 1 53 ? 4.986 -12.278 -7.512 1.00 64.41 53 THR A CA 16
ATOM 29660 C C . THR A 1 53 ? 4.862 -11.393 -8.772 1.00 43.32 53 THR A C 16
ATOM 29661 O O . THR A 1 53 ? 5.572 -11.612 -9.763 1.00 72.33 53 THR A O 16
ATOM 29672 N N . ASP A 1 54 ? 3.965 -10.390 -8.715 1.00 72.22 54 ASP A N 16
ATOM 29673 C CA . ASP A 1 54 ? 3.698 -9.453 -9.831 1.00 23.23 54 ASP A CA 16
ATOM 29674 C C . ASP A 1 54 ? 4.734 -8.315 -9.832 1.00 73.42 54 ASP A C 16
ATOM 29675 O O . ASP A 1 54 ? 4.372 -7.136 -9.814 1.00 14.25 54 ASP A O 16
ATOM 29684 N N . GLU A 1 55 ? 6.030 -8.684 -9.894 1.00 42.05 55 GLU A N 16
ATOM 29685 C CA . GLU A 1 55 ? 7.155 -7.729 -9.799 1.00 22.41 55 GLU A CA 16
ATOM 29686 C C . GLU A 1 55 ? 7.158 -6.732 -10.979 1.00 34.41 55 GLU A C 16
ATOM 29687 O O . GLU A 1 55 ? 7.633 -5.607 -10.845 1.00 55.25 55 GLU A O 16
ATOM 29699 N N . ASN A 1 56 ? 6.570 -7.156 -12.114 1.00 31.20 56 ASN A N 16
ATOM 29700 C CA . ASN A 1 56 ? 6.356 -6.301 -13.295 1.00 12.20 56 ASN A CA 16
ATOM 29701 C C . ASN A 1 56 ? 5.425 -5.121 -12.940 1.00 0.11 56 ASN A C 16
ATOM 29702 O O . ASN A 1 56 ? 5.710 -3.969 -13.276 1.00 52.20 56 ASN A O 16
ATOM 29713 N N . LEU A 1 57 ? 4.328 -5.437 -12.228 1.00 43.54 57 LEU A N 16
ATOM 29714 C CA . LEU A 1 57 ? 3.334 -4.442 -11.787 1.00 41.14 57 LEU A CA 16
ATOM 29715 C C . LEU A 1 57 ? 3.886 -3.579 -10.630 1.00 23.33 57 LEU A C 16
ATOM 29716 O O . LEU A 1 57 ? 3.521 -2.404 -10.495 1.00 35.11 57 LEU A O 16
ATOM 29732 N N . ILE A 1 58 ? 4.782 -4.178 -9.816 1.00 13.44 58 ILE A N 16
ATOM 29733 C CA . ILE A 1 58 ? 5.486 -3.471 -8.732 1.00 43.32 58 ILE A CA 16
ATOM 29734 C C . ILE A 1 58 ? 6.414 -2.392 -9.339 1.00 21.52 58 ILE A C 16
ATOM 29735 O O . ILE A 1 58 ? 6.502 -1.286 -8.822 1.00 10.45 58 ILE A O 16
ATOM 29751 N N . ASN A 1 59 ? 7.064 -2.725 -10.472 1.00 13.53 59 ASN A N 16
ATOM 29752 C CA . ASN A 1 59 ? 7.966 -1.797 -11.199 1.00 23.22 59 ASN A CA 16
ATOM 29753 C C . ASN A 1 59 ? 7.210 -0.646 -11.898 1.00 23.20 59 ASN A C 16
ATOM 29754 O O . ASN A 1 59 ? 7.842 0.303 -12.379 1.00 73.04 59 ASN A O 16
ATOM 29765 N N . HIS A 1 60 ? 5.863 -0.733 -11.967 1.00 11.34 60 HIS A N 16
ATOM 29766 C CA . HIS A 1 60 ? 5.008 0.393 -12.426 1.00 54.00 60 HIS A CA 16
ATOM 29767 C C . HIS A 1 60 ? 4.786 1.400 -11.291 1.00 43.32 60 HIS A C 16
ATOM 29768 O O . HIS A 1 60 ? 4.694 2.606 -11.532 1.00 43.10 60 HIS A O 16
ATOM 29783 N N . SER A 1 61 ? 4.704 0.893 -10.059 1.00 3.04 61 SER A N 16
ATOM 29784 C CA . SER A 1 61 ? 4.442 1.708 -8.868 1.00 53.15 61 SER A CA 16
ATOM 29785 C C . SER A 1 61 ? 5.705 1.819 -8.000 1.00 52.24 61 SER A C 16
ATOM 29786 O O . SER A 1 61 ? 6.099 0.854 -7.335 1.00 51.25 61 SER A O 16
ATOM 29794 N N . LYS A 1 62 ? 6.336 3.006 -8.014 1.00 43.12 62 LYS A N 16
ATOM 29795 C CA . LYS A 1 62 ? 7.482 3.328 -7.139 1.00 30.31 62 LYS A CA 16
ATOM 29796 C C . LYS A 1 62 ? 7.124 3.091 -5.658 1.00 72.15 62 LYS A C 16
ATOM 29797 O O . LYS A 1 62 ? 7.954 2.613 -4.884 1.00 54.43 62 LYS A O 16
ATOM 29816 N N . LEU A 1 63 ? 5.865 3.418 -5.298 1.00 73.55 63 LEU A N 16
ATOM 29817 C CA . LEU A 1 63 ? 5.334 3.230 -3.941 1.00 44.42 63 LEU A CA 16
ATOM 29818 C C . LEU A 1 63 ? 5.309 1.746 -3.561 1.00 32.43 63 LEU A C 16
ATOM 29819 O O . LEU A 1 63 ? 5.678 1.391 -2.441 1.00 10.22 63 LEU A O 16
ATOM 29835 N N . ALA A 1 64 ? 4.882 0.883 -4.513 1.00 72.41 64 ALA A N 16
ATOM 29836 C CA . ALA A 1 64 ? 4.831 -0.571 -4.305 1.00 12.15 64 ALA A CA 16
ATOM 29837 C C . ALA A 1 64 ? 6.230 -1.099 -3.989 1.00 41.23 64 ALA A C 16
ATOM 29838 O O . ALA A 1 64 ? 6.409 -1.858 -3.037 1.00 71.54 64 ALA A O 16
ATOM 29845 N N . GLN A 1 65 ? 7.222 -0.626 -4.778 1.00 74.13 65 GLN A N 16
ATOM 29846 C CA . GLN A 1 65 ? 8.638 -0.973 -4.594 1.00 2.33 65 GLN A CA 16
ATOM 29847 C C . GLN A 1 65 ? 9.103 -0.632 -3.170 1.00 53.42 65 GLN A C 16
ATOM 29848 O O . GLN A 1 65 ? 9.767 -1.443 -2.538 1.00 52.55 65 GLN A O 16
ATOM 29862 N N . GLN A 1 66 ? 8.717 0.567 -2.681 1.00 73.23 66 GLN A N 16
ATOM 29863 C CA . GLN A 1 66 ? 9.045 1.042 -1.318 1.00 62.41 66 GLN A CA 16
ATOM 29864 C C . GLN A 1 66 ? 8.430 0.137 -0.223 1.00 64.15 66 GLN A C 16
ATOM 29865 O O . GLN A 1 66 ? 9.120 -0.241 0.726 1.00 45.23 66 GLN A O 16
ATOM 29879 N N . ILE A 1 67 ? 7.132 -0.205 -0.383 1.00 2.23 67 ILE A N 16
ATOM 29880 C CA . ILE A 1 67 ? 6.360 -0.990 0.612 1.00 3.34 67 ILE A CA 16
ATOM 29881 C C . ILE A 1 67 ? 6.934 -2.423 0.758 1.00 61.44 67 ILE A C 16
ATOM 29882 O O . ILE A 1 67 ? 7.210 -2.876 1.879 1.00 55.22 67 ILE A O 16
ATOM 29898 N N . PHE A 1 68 ? 7.136 -3.103 -0.393 1.00 12.22 68 PHE A N 16
ATOM 29899 C CA . PHE A 1 68 ? 7.691 -4.473 -0.443 1.00 61.01 68 PHE A CA 16
ATOM 29900 C C . PHE A 1 68 ? 9.166 -4.505 0.025 1.00 23.22 68 PHE A C 16
ATOM 29901 O O . PHE A 1 68 ? 9.583 -5.468 0.678 1.00 13.31 68 PHE A O 16
ATOM 29918 N N . LEU A 1 69 ? 9.941 -3.447 -0.306 1.00 34.02 69 LEU A N 16
ATOM 29919 C CA . LEU A 1 69 ? 11.372 -3.333 0.068 1.00 61.40 69 LEU A CA 16
ATOM 29920 C C . LEU A 1 69 ? 11.532 -3.236 1.591 1.00 73.33 69 LEU A C 16
ATOM 29921 O O . LEU A 1 69 ? 12.372 -3.920 2.186 1.00 73.24 69 LEU A O 16
ATOM 29937 N N . GLN A 1 70 ? 10.704 -2.367 2.198 1.00 21.12 70 GLN A N 16
ATOM 29938 C CA . GLN A 1 70 ? 10.718 -2.115 3.644 1.00 52.11 70 GLN A CA 16
ATOM 29939 C C . GLN A 1 70 ? 10.115 -3.290 4.430 1.00 1.44 70 GLN A C 16
ATOM 29940 O O . GLN A 1 70 ? 10.515 -3.537 5.575 1.00 23.43 70 GLN A O 16
ATOM 29954 N N . CYS A 1 71 ? 9.173 -4.030 3.807 1.00 22.50 71 CYS A N 16
ATOM 29955 C CA . CYS A 1 71 ? 8.509 -5.165 4.454 1.00 1.35 71 CYS A CA 16
ATOM 29956 C C . CYS A 1 71 ? 8.121 -6.237 3.415 1.00 60.43 71 CYS A C 16
ATOM 29957 O O . CYS A 1 71 ? 7.158 -6.054 2.662 1.00 42.12 71 CYS A O 16
ATOM 29965 N N . PRO A 1 72 ? 8.882 -7.377 3.344 1.00 4.41 72 PRO A N 16
ATOM 29966 C CA . PRO A 1 72 ? 8.497 -8.550 2.517 1.00 14.24 72 PRO A CA 16
ATOM 29967 C C . PRO A 1 72 ? 7.398 -9.416 3.181 1.00 20.15 72 PRO A C 16
ATOM 29968 O O . PRO A 1 72 ? 7.177 -10.556 2.766 1.00 5.15 72 PRO A O 16
ATOM 29979 N N . GLY A 1 73 ? 6.734 -8.865 4.219 1.00 52.23 73 GLY A N 16
ATOM 29980 C CA . GLY A 1 73 ? 5.540 -9.473 4.806 1.00 25.42 73 GLY A CA 16
ATOM 29981 C C . GLY A 1 73 ? 4.282 -9.067 4.067 1.00 75.03 73 GLY A C 16
ATOM 29982 O O . GLY A 1 73 ? 3.246 -9.724 4.203 1.00 53.12 73 GLY A O 16
ATOM 29986 N N . VAL A 1 74 ? 4.379 -7.967 3.288 1.00 3.00 74 VAL A N 16
ATOM 29987 C CA . VAL A 1 74 ? 3.292 -7.492 2.431 1.00 24.43 74 VAL A CA 16
ATOM 29988 C C . VAL A 1 74 ? 3.116 -8.463 1.251 1.00 21.35 74 VAL A C 16
ATOM 29989 O O . VAL A 1 74 ? 4.024 -8.624 0.437 1.00 12.45 74 VAL A O 16
ATOM 30002 N N . GLU A 1 75 ? 1.956 -9.142 1.201 1.00 51.11 75 GLU A N 16
ATOM 30003 C CA . GLU A 1 75 ? 1.680 -10.198 0.212 1.00 72.51 75 GLU A CA 16
ATOM 30004 C C . GLU A 1 75 ? 1.133 -9.592 -1.091 1.00 52.10 75 GLU A C 16
ATOM 30005 O O . GLU A 1 75 ? 1.400 -10.109 -2.178 1.00 24.40 75 GLU A O 16
ATOM 30017 N N . SER A 1 76 ? 0.374 -8.484 -0.964 1.00 34.42 76 SER A N 16
ATOM 30018 C CA . SER A 1 76 ? -0.305 -7.853 -2.100 1.00 21.24 76 SER A CA 16
ATOM 30019 C C . SER A 1 76 ? -0.701 -6.402 -1.779 1.00 30.12 76 SER A C 16
ATOM 30020 O O . SER A 1 76 ? -0.648 -5.964 -0.633 1.00 43.14 76 SER A O 16
ATOM 30028 N N . LEU A 1 77 ? -1.079 -5.665 -2.829 1.00 51.31 77 LEU A N 16
ATOM 30029 C CA . LEU A 1 77 ? -1.625 -4.310 -2.743 1.00 22.22 77 LEU A CA 16
ATOM 30030 C C . LEU A 1 77 ? -2.853 -4.236 -3.662 1.00 71.00 77 LEU A C 16
ATOM 30031 O O . LEU A 1 77 ? -2.765 -4.611 -4.829 1.00 43.20 77 LEU A O 16
ATOM 30047 N N . MET A 1 78 ? -3.987 -3.763 -3.145 1.00 40.53 78 MET A N 16
ATOM 30048 C CA . MET A 1 78 ? -5.142 -3.408 -3.982 1.00 42.22 78 MET A CA 16
ATOM 30049 C C . MET A 1 78 ? -5.074 -1.901 -4.239 1.00 21.35 78 MET A C 16
ATOM 30050 O O . MET A 1 78 ? -5.289 -1.093 -3.320 1.00 32.11 78 MET A O 16
ATOM 30064 N N . ILE A 1 79 ? -4.739 -1.537 -5.482 1.00 71.40 79 ILE A N 16
ATOM 30065 C CA . ILE A 1 79 ? -4.513 -0.151 -5.881 1.00 40.11 79 ILE A CA 16
ATOM 30066 C C . ILE A 1 79 ? -5.832 0.448 -6.390 1.00 20.24 79 ILE A C 16
ATOM 30067 O O . ILE A 1 79 ? -6.271 0.135 -7.501 1.00 62.24 79 ILE A O 16
ATOM 30083 N N . GLY A 1 80 ? -6.453 1.303 -5.580 1.00 53.24 80 GLY A N 16
ATOM 30084 C CA . GLY A 1 80 ? -7.630 2.049 -6.000 1.00 33.14 80 GLY A CA 16
ATOM 30085 C C . GLY A 1 80 ? -7.213 3.416 -6.509 1.00 61.52 80 GLY A C 16
ATOM 30086 O O . GLY A 1 80 ? -6.073 3.853 -6.280 1.00 33.32 80 GLY A O 16
ATOM 30090 N N . ASP A 1 81 ? -8.108 4.076 -7.236 1.00 23.10 81 ASP A N 16
ATOM 30091 C CA . ASP A 1 81 ? -7.887 5.450 -7.724 1.00 21.43 81 ASP A CA 16
ATOM 30092 C C . ASP A 1 81 ? -8.020 6.459 -6.575 1.00 22.20 81 ASP A C 16
ATOM 30093 O O . ASP A 1 81 ? -7.311 7.462 -6.538 1.00 71.32 81 ASP A O 16
ATOM 30102 N N . ASP A 1 82 ? -8.941 6.159 -5.641 1.00 64.40 82 ASP A N 16
ATOM 30103 C CA . ASP A 1 82 ? -9.241 7.014 -4.474 1.00 13.10 82 ASP A CA 16
ATOM 30104 C C . ASP A 1 82 ? -8.532 6.498 -3.206 1.00 2.22 82 ASP A C 16
ATOM 30105 O O . ASP A 1 82 ? -8.103 7.291 -2.358 1.00 24.13 82 ASP A O 16
ATOM 30114 N N . PHE A 1 83 ? -8.375 5.163 -3.110 1.00 71.24 83 PHE A N 16
ATOM 30115 C CA . PHE A 1 83 ? -7.907 4.485 -1.876 1.00 73.24 83 PHE A CA 16
ATOM 30116 C C . PHE A 1 83 ? -6.776 3.487 -2.169 1.00 73.55 83 PHE A C 16
ATOM 30117 O O . PHE A 1 83 ? -6.504 3.165 -3.318 1.00 11.33 83 PHE A O 16
ATOM 30134 N N . LEU A 1 84 ? -6.137 2.991 -1.103 1.00 52.34 84 LEU A N 16
ATOM 30135 C CA . LEU A 1 84 ? -5.054 1.996 -1.191 1.00 11.35 84 LEU A CA 16
ATOM 30136 C C . LEU A 1 84 ? -5.190 0.986 -0.049 1.00 63.35 84 LEU A C 16
ATOM 30137 O O . LEU A 1 84 ? -4.940 1.313 1.109 1.00 12.52 84 LEU A O 16
ATOM 30153 N N . THR A 1 85 ? -5.559 -0.250 -0.384 1.00 14.20 85 THR A N 16
ATOM 30154 C CA . THR A 1 85 ? -5.762 -1.311 0.608 1.00 41.04 85 THR A CA 16
ATOM 30155 C C . THR A 1 85 ? -4.520 -2.220 0.620 1.00 11.02 85 THR A C 16
ATOM 30156 O O . THR A 1 85 ? -4.263 -2.936 -0.349 1.00 21.54 85 THR A O 16
ATOM 30167 N N . ILE A 1 86 ? -3.751 -2.183 1.723 1.00 11.42 86 ILE A N 16
ATOM 30168 C CA . ILE A 1 86 ? -2.496 -2.946 1.845 1.00 43.11 86 ILE A CA 16
ATOM 30169 C C . ILE A 1 86 ? -2.828 -4.346 2.365 1.00 55.45 86 ILE A C 16
ATOM 30170 O O . ILE A 1 86 ? -3.523 -4.482 3.364 1.00 2.24 86 ILE A O 16
ATOM 30186 N N . ASN A 1 87 ? -2.376 -5.383 1.646 1.00 51.45 87 ASN A N 16
ATOM 30187 C CA . ASN A 1 87 ? -2.551 -6.790 2.054 1.00 55.22 87 ASN A CA 16
ATOM 30188 C C . ASN A 1 87 ? -1.189 -7.339 2.489 1.00 54.31 87 ASN A C 16
ATOM 30189 O O . ASN A 1 87 ? -0.221 -7.281 1.741 1.00 31.24 87 ASN A O 16
ATOM 30200 N N . LYS A 1 88 ? -1.131 -7.859 3.707 1.00 0.42 88 LYS A N 16
ATOM 30201 C CA . LYS A 1 88 ? 0.101 -8.380 4.329 1.00 44.32 88 LYS A CA 16
ATOM 30202 C C . LYS A 1 88 ? -0.264 -9.501 5.303 1.00 71.01 88 LYS A C 16
ATOM 30203 O O . LYS A 1 88 ? -1.334 -9.452 5.908 1.00 64.23 88 LYS A O 16
ATOM 30222 N N . ASP A 1 89 ? 0.670 -10.442 5.532 1.00 23.20 89 ASP A N 16
ATOM 30223 C CA . ASP A 1 89 ? 0.412 -11.663 6.326 1.00 14.41 89 ASP A CA 16
ATOM 30224 C C . ASP A 1 89 ? 0.000 -11.291 7.770 1.00 1.35 89 ASP A C 16
ATOM 30225 O O . ASP A 1 89 ? 0.664 -10.469 8.413 1.00 42.31 89 ASP A O 16
ATOM 30234 N N . ARG A 1 90 ? -1.087 -11.926 8.244 1.00 62.21 90 ARG A N 16
ATOM 30235 C CA . ARG A 1 90 ? -1.713 -11.655 9.555 1.00 24.04 90 ARG A CA 16
ATOM 30236 C C . ARG A 1 90 ? -0.767 -11.955 10.733 1.00 53.20 90 ARG A C 16
ATOM 30237 O O . ARG A 1 90 ? -0.957 -11.415 11.834 1.00 73.00 90 ARG A O 16
ATOM 30258 N N . MET A 1 91 ? 0.235 -12.833 10.505 1.00 13.00 91 MET A N 16
ATOM 30259 C CA . MET A 1 91 ? 1.212 -13.223 11.544 1.00 41.21 91 MET A CA 16
ATOM 30260 C C . MET A 1 91 ? 2.091 -12.026 11.939 1.00 75.45 91 MET A C 16
ATOM 30261 O O . MET A 1 91 ? 2.534 -11.916 13.083 1.00 1.44 91 MET A O 16
ATOM 30275 N N . VAL A 1 92 ? 2.322 -11.130 10.969 1.00 53.03 92 VAL A N 16
ATOM 30276 C CA . VAL A 1 92 ? 2.998 -9.851 11.195 1.00 33.43 92 VAL A CA 16
ATOM 30277 C C . VAL A 1 92 ? 1.906 -8.803 11.469 1.00 64.13 92 VAL A C 16
ATOM 30278 O O . VAL A 1 92 ? 0.822 -8.863 10.869 1.00 63.01 92 VAL A O 16
ATOM 30291 N N . HIS A 1 93 ? 2.169 -7.864 12.378 1.00 64.31 93 HIS A N 16
ATOM 30292 C CA . HIS A 1 93 ? 1.172 -6.854 12.787 1.00 2.13 93 HIS A CA 16
ATOM 30293 C C . HIS A 1 93 ? 1.447 -5.494 12.135 1.00 42.24 93 HIS A C 16
ATOM 30294 O O . HIS A 1 93 ? 2.578 -5.188 11.737 1.00 40.30 93 HIS A O 16
ATOM 30309 N N . TRP A 1 94 ? 0.375 -4.688 12.047 1.00 51.03 94 TRP A N 16
ATOM 30310 C CA . TRP A 1 94 ? 0.401 -3.329 11.478 1.00 42.33 94 TRP A CA 16
ATOM 30311 C C . TRP A 1 94 ? 1.191 -2.348 12.372 1.00 43.33 94 TRP A C 16
ATOM 30312 O O . TRP A 1 94 ? 1.607 -1.291 11.913 1.00 23.21 94 TRP A O 16
ATOM 30333 N N . ASN A 1 95 ? 1.404 -2.726 13.644 1.00 24.44 95 ASN A N 16
ATOM 30334 C CA . ASN A 1 95 ? 2.099 -1.885 14.648 1.00 23.43 95 ASN A CA 16
ATOM 30335 C C . ASN A 1 95 ? 3.511 -1.464 14.168 1.00 31.32 95 ASN A C 16
ATOM 30336 O O . ASN A 1 95 ? 3.994 -0.376 14.499 1.00 35.30 95 ASN A O 16
ATOM 30347 N N . SER A 1 96 ? 4.148 -2.331 13.365 1.00 31.03 96 SER A N 16
ATOM 30348 C CA . SER A 1 96 ? 5.488 -2.082 12.803 1.00 42.23 96 SER A CA 16
ATOM 30349 C C . SER A 1 96 ? 5.418 -1.407 11.412 1.00 62.11 96 SER A C 16
ATOM 30350 O O . SER A 1 96 ? 6.244 -0.550 11.092 1.00 64.11 96 SER A O 16
ATOM 30358 N N . ILE A 1 97 ? 4.411 -1.787 10.606 1.00 2.25 97 ILE A N 16
ATOM 30359 C CA . ILE A 1 97 ? 4.388 -1.493 9.151 1.00 61.42 97 ILE A CA 16
ATOM 30360 C C . ILE A 1 97 ? 3.543 -0.246 8.819 1.00 30.23 97 ILE A C 16
ATOM 30361 O O . ILE A 1 97 ? 3.965 0.572 8.011 1.00 53.10 97 ILE A O 16
ATOM 30377 N N . LYS A 1 98 ? 2.358 -0.122 9.454 1.00 40.24 98 LYS A N 16
ATOM 30378 C CA . LYS A 1 98 ? 1.385 0.982 9.210 1.00 12.41 98 LYS A CA 16
ATOM 30379 C C . LYS A 1 98 ? 2.017 2.409 9.307 1.00 71.33 98 LYS A C 16
ATOM 30380 O O . LYS A 1 98 ? 1.747 3.219 8.416 1.00 4.04 98 LYS A O 16
ATOM 30399 N N . PRO A 1 99 ? 2.865 2.756 10.368 1.00 71.43 99 PRO A N 16
ATOM 30400 C CA . PRO A 1 99 ? 3.598 4.058 10.398 1.00 43.44 99 PRO A CA 16
ATOM 30401 C C . PRO A 1 99 ? 4.429 4.292 9.121 1.00 62.43 99 PRO A C 16
ATOM 30402 O O . PRO A 1 99 ? 4.425 5.391 8.549 1.00 73.14 99 PRO A O 16
ATOM 30413 N N . GLU A 1 100 ? 5.093 3.222 8.665 1.00 14.14 100 GLU A N 16
ATOM 30414 C CA . GLU A 1 100 ? 5.968 3.252 7.485 1.00 70.35 100 GLU A CA 16
ATOM 30415 C C . GLU A 1 100 ? 5.142 3.483 6.208 1.00 35.00 100 GLU A C 16
ATOM 30416 O O . GLU A 1 100 ? 5.552 4.250 5.343 1.00 3.42 100 GLU A O 16
ATOM 30428 N N . ILE A 1 101 ? 3.952 2.842 6.142 1.00 31.05 101 ILE A N 16
ATOM 30429 C CA . ILE A 1 101 ? 3.025 2.958 5.000 1.00 5.11 101 ILE A CA 16
ATOM 30430 C C . ILE A 1 101 ? 2.537 4.409 4.851 1.00 72.43 101 ILE A C 16
ATOM 30431 O O . ILE A 1 101 ? 2.657 4.983 3.781 1.00 23.54 101 ILE A O 16
ATOM 30447 N N . ILE A 1 102 ? 2.033 4.988 5.959 1.00 30.20 102 ILE A N 16
ATOM 30448 C CA . ILE A 1 102 ? 1.490 6.369 5.978 1.00 31.43 102 ILE A CA 16
ATOM 30449 C C . ILE A 1 102 ? 2.574 7.387 5.562 1.00 13.44 102 ILE A C 16
ATOM 30450 O O . ILE A 1 102 ? 2.297 8.334 4.817 1.00 60.14 102 ILE A O 16
ATOM 30466 N N . ASP A 1 103 ? 3.814 7.124 6.019 1.00 10.34 103 ASP A N 16
ATOM 30467 C CA . ASP A 1 103 ? 4.995 7.955 5.724 1.00 23.41 103 ASP A CA 16
ATOM 30468 C C . ASP A 1 103 ? 5.382 7.870 4.228 1.00 60.31 103 ASP A C 16
ATOM 30469 O O . ASP A 1 103 ? 5.774 8.877 3.616 1.00 41.20 103 ASP A O 16
ATOM 30478 N N . LEU A 1 104 ? 5.273 6.658 3.661 1.00 42.13 104 LEU A N 16
ATOM 30479 C CA . LEU A 1 104 ? 5.475 6.410 2.220 1.00 53.22 104 LEU A CA 16
ATOM 30480 C C . LEU A 1 104 ? 4.396 7.100 1.364 1.00 1.21 104 LEU A C 16
ATOM 30481 O O . LEU A 1 104 ? 4.689 7.646 0.296 1.00 41.12 104 LEU A O 16
ATOM 30497 N N . LEU A 1 105 ? 3.150 7.063 1.847 1.00 13.53 105 LEU A N 16
ATOM 30498 C CA . LEU A 1 105 ? 2.015 7.730 1.190 1.00 61.44 105 LEU A CA 16
ATOM 30499 C C . LEU A 1 105 ? 2.161 9.260 1.291 1.00 21.51 105 LEU A C 16
ATOM 30500 O O . LEU A 1 105 ? 1.658 9.979 0.433 1.00 3.32 105 LEU A O 16
ATOM 30516 N N . THR A 1 106 ? 2.894 9.742 2.310 1.00 41.02 106 THR A N 16
ATOM 30517 C CA . THR A 1 106 ? 3.173 11.171 2.487 1.00 73.31 106 THR A CA 16
ATOM 30518 C C . THR A 1 106 ? 4.172 11.651 1.415 1.00 35.12 106 THR A C 16
ATOM 30519 O O . THR A 1 106 ? 3.891 12.621 0.710 1.00 70.12 106 THR A O 16
ATOM 30530 N N . LYS A 1 107 ? 5.311 10.926 1.269 1.00 64.43 107 LYS A N 16
ATOM 30531 C CA . LYS A 1 107 ? 6.394 11.318 0.338 1.00 12.10 107 LYS A CA 16
ATOM 30532 C C . LYS A 1 107 ? 5.915 11.241 -1.126 1.00 73.52 107 LYS A C 16
ATOM 30533 O O . LYS A 1 107 ? 6.288 12.085 -1.940 1.00 73.04 107 LYS A O 16
ATOM 30552 N N . GLN A 1 108 ? 5.066 10.233 -1.442 1.00 40.44 108 GLN A N 16
ATOM 30553 C CA . GLN A 1 108 ? 4.491 10.070 -2.785 1.00 31.40 108 GLN A CA 16
ATOM 30554 C C . GLN A 1 108 ? 3.679 11.312 -3.180 1.00 4.41 108 GLN A C 16
ATOM 30555 O O . GLN A 1 108 ? 3.963 11.944 -4.201 1.00 0.41 108 GLN A O 16
ATOM 30569 N N . LEU A 1 109 ? 2.690 11.658 -2.337 1.00 40.21 109 LEU A N 16
ATOM 30570 C CA . LEU A 1 109 ? 1.769 12.778 -2.599 1.00 42.20 109 LEU A CA 16
ATOM 30571 C C . LEU A 1 109 ? 2.494 14.140 -2.490 1.00 72.02 109 LEU A C 16
ATOM 30572 O O . LEU A 1 109 ? 2.047 15.133 -3.065 1.00 74.42 109 LEU A O 16
ATOM 30588 N N . ALA A 1 110 ? 3.628 14.160 -1.752 1.00 35.00 110 ALA A N 16
ATOM 30589 C CA . ALA A 1 110 ? 4.442 15.372 -1.540 1.00 1.05 110 ALA A CA 16
ATOM 30590 C C . ALA A 1 110 ? 5.196 15.786 -2.814 1.00 52.43 110 ALA A C 16
ATOM 30591 O O . ALA A 1 110 ? 5.369 16.982 -3.066 1.00 22.03 110 ALA A O 16
ATOM 30598 N N . TYR A 1 111 ? 5.656 14.793 -3.606 1.00 51.20 111 TYR A N 16
ATOM 30599 C CA . TYR A 1 111 ? 6.435 15.044 -4.849 1.00 4.00 111 TYR A CA 16
ATOM 30600 C C . TYR A 1 111 ? 5.601 14.732 -6.112 1.00 64.33 111 TYR A C 16
ATOM 30601 O O . TYR A 1 111 ? 5.977 15.127 -7.225 1.00 4.41 111 TYR A O 16
ATOM 30619 N N . GLY A 1 112 ? 4.462 14.041 -5.926 1.00 62.22 112 GLY A N 16
ATOM 30620 C CA . GLY A 1 112 ? 3.616 13.586 -7.036 1.00 51.10 112 GLY A CA 16
ATOM 30621 C C . GLY A 1 112 ? 2.143 13.541 -6.652 1.00 22.03 112 GLY A C 16
ATOM 30622 O O . GLY A 1 112 ? 1.731 14.215 -5.712 1.00 35.14 112 GLY A O 16
ATOM 30626 N N . GLU A 1 113 ? 1.346 12.757 -7.398 1.00 43.14 113 GLU A N 16
ATOM 30627 C CA . GLU A 1 113 ? -0.109 12.602 -7.164 1.00 35.03 113 GLU A CA 16
ATOM 30628 C C . GLU A 1 113 ? -0.461 11.114 -7.169 1.00 54.51 113 GLU A C 16
ATOM 30629 O O . GLU A 1 113 ? -0.972 10.569 -6.188 1.00 41.02 113 GLU A O 16
ATOM 30641 N N . ASP A 1 114 ? -0.177 10.482 -8.321 1.00 10.13 114 ASP A N 16
ATOM 30642 C CA . ASP A 1 114 ? -0.529 9.089 -8.592 1.00 40.20 114 ASP A CA 16
ATOM 30643 C C . ASP A 1 114 ? 0.457 8.111 -7.942 1.00 4.31 114 ASP A C 16
ATOM 30644 O O . ASP A 1 114 ? 1.509 8.499 -7.419 1.00 20.55 114 ASP A O 16
ATOM 30653 N N . VAL A 1 115 ? 0.080 6.836 -8.007 1.00 71.24 115 VAL A N 16
ATOM 30654 C CA . VAL A 1 115 ? 0.839 5.714 -7.454 1.00 4.03 115 VAL A CA 16
ATOM 30655 C C . VAL A 1 115 ? 1.404 4.849 -8.598 1.00 12.53 115 VAL A C 16
ATOM 30656 O O . VAL A 1 115 ? 2.536 4.366 -8.508 1.00 74.31 115 VAL A O 16
ATOM 30669 N N . ILE A 1 116 ? 0.617 4.678 -9.683 1.00 55.53 116 ILE A N 16
ATOM 30670 C CA . ILE A 1 116 ? 1.019 3.852 -10.839 1.00 44.13 116 ILE A CA 16
ATOM 30671 C C . ILE A 1 116 ? 1.720 4.732 -11.894 1.00 65.30 116 ILE A C 16
ATOM 30672 O O . ILE A 1 116 ? 2.958 4.786 -11.940 1.00 13.11 116 ILE A O 16
ATOM 30688 N N . SER A 1 117 ? 0.930 5.457 -12.717 1.00 43.44 117 SER A N 16
ATOM 30689 C CA . SER A 1 117 ? 1.453 6.203 -13.876 1.00 20.43 117 SER A CA 16
ATOM 30690 C C . SER A 1 117 ? 0.565 7.416 -14.202 1.00 5.03 117 SER A C 16
ATOM 30691 O O . SER A 1 117 ? -0.621 7.446 -13.861 1.00 24.41 117 SER A O 16
ATOM 30699 N N . LYS A 1 118 ? 1.168 8.409 -14.870 1.00 52.11 118 LYS A N 16
ATOM 30700 C CA . LYS A 1 118 ? 0.470 9.600 -15.408 1.00 74.21 118 LYS A CA 16
ATOM 30701 C C . LYS A 1 118 ? 0.778 9.720 -16.918 1.00 64.30 118 LYS A C 16
ATOM 30702 O O . LYS A 1 118 ? 0.809 10.821 -17.489 1.00 31.11 118 LYS A O 16
ATOM 30721 N N . GLU A 1 119 ? 0.978 8.556 -17.559 1.00 14.13 119 GLU A N 16
ATOM 30722 C CA . GLU A 1 119 ? 1.277 8.446 -18.995 1.00 50.44 119 GLU A CA 16
ATOM 30723 C C . GLU A 1 119 ? 0.245 7.497 -19.655 1.00 51.44 119 GLU A C 16
ATOM 30724 O O . GLU A 1 119 ? 0.338 6.267 -19.449 1.00 23.14 119 GLU A O 16
ATOM 30737 N N . MET A 1 1 ? -6.561 44.947 40.605 1.00 43.04 1 MET A N 17
ATOM 30738 C CA . MET A 1 1 ? -7.820 44.294 40.186 1.00 70.34 1 MET A CA 17
ATOM 30739 C C . MET A 1 1 ? -7.790 44.059 38.664 1.00 11.44 1 MET A C 17
ATOM 30740 O O . MET A 1 1 ? -8.112 44.958 37.879 1.00 23.42 1 MET A O 17
ATOM 30756 N N . GLY A 1 2 ? -7.339 42.862 38.264 1.00 62.54 2 GLY A N 17
ATOM 30757 C CA . GLY A 1 2 ? -7.251 42.468 36.854 1.00 4.04 2 GLY A CA 17
ATOM 30758 C C . GLY A 1 2 ? -5.875 41.899 36.538 1.00 60.03 2 GLY A C 17
ATOM 30759 O O . GLY A 1 2 ? -4.861 42.580 36.758 1.00 10.33 2 GLY A O 17
ATOM 30763 N N . HIS A 1 3 ? -5.829 40.645 36.043 1.00 72.14 3 HIS A N 17
ATOM 30764 C CA . HIS A 1 3 ? -4.570 39.958 35.687 1.00 11.20 3 HIS A CA 17
ATOM 30765 C C . HIS A 1 3 ? -4.832 38.967 34.530 1.00 71.44 3 HIS A C 17
ATOM 30766 O O . HIS A 1 3 ? -5.573 37.992 34.689 1.00 14.14 3 HIS A O 17
ATOM 30781 N N . HIS A 1 4 ? -4.267 39.265 33.346 1.00 11.34 4 HIS A N 17
ATOM 30782 C CA . HIS A 1 4 ? -4.392 38.421 32.143 1.00 15.11 4 HIS A CA 17
ATOM 30783 C C . HIS A 1 4 ? -3.291 38.805 31.130 1.00 62.23 4 HIS A C 17
ATOM 30784 O O . HIS A 1 4 ? -3.317 39.899 30.555 1.00 15.13 4 HIS A O 17
ATOM 30799 N N . HIS A 1 5 ? -2.301 37.912 30.967 1.00 50.40 5 HIS A N 17
ATOM 30800 C CA . HIS A 1 5 ? -1.131 38.121 30.092 1.00 23.41 5 HIS A CA 17
ATOM 30801 C C . HIS A 1 5 ? -0.542 36.750 29.682 1.00 3.11 5 HIS A C 17
ATOM 30802 O O . HIS A 1 5 ? 0.680 36.563 29.620 1.00 61.15 5 HIS A O 17
ATOM 30817 N N . HIS A 1 6 ? -1.443 35.797 29.379 1.00 53.31 6 HIS A N 17
ATOM 30818 C CA . HIS A 1 6 ? -1.082 34.410 29.009 1.00 34.04 6 HIS A CA 17
ATOM 30819 C C . HIS A 1 6 ? -0.334 34.361 27.653 1.00 5.02 6 HIS A C 17
ATOM 30820 O O . HIS A 1 6 ? -0.589 35.179 26.763 1.00 75.30 6 HIS A O 17
ATOM 30835 N N . HIS A 1 7 ? 0.592 33.392 27.512 1.00 1.43 7 HIS A N 17
ATOM 30836 C CA . HIS A 1 7 ? 1.419 33.207 26.291 1.00 41.21 7 HIS A CA 17
ATOM 30837 C C . HIS A 1 7 ? 1.018 31.908 25.567 1.00 53.04 7 HIS A C 17
ATOM 30838 O O . HIS A 1 7 ? 0.695 30.913 26.227 1.00 21.25 7 HIS A O 17
ATOM 30853 N N . HIS A 1 8 ? 1.038 31.947 24.222 1.00 64.33 8 HIS A N 17
ATOM 30854 C CA . HIS A 1 8 ? 0.921 30.752 23.354 1.00 23.13 8 HIS A CA 17
ATOM 30855 C C . HIS A 1 8 ? 1.111 31.178 21.886 1.00 44.31 8 HIS A C 17
ATOM 30856 O O . HIS A 1 8 ? 0.378 32.046 21.387 1.00 41.02 8 HIS A O 17
ATOM 30871 N N . SER A 1 9 ? 2.115 30.593 21.201 1.00 53.35 9 SER A N 17
ATOM 30872 C CA . SER A 1 9 ? 2.454 30.940 19.807 1.00 23.51 9 SER A CA 17
ATOM 30873 C C . SER A 1 9 ? 2.858 29.683 19.012 1.00 22.34 9 SER A C 17
ATOM 30874 O O . SER A 1 9 ? 3.865 29.039 19.321 1.00 24.51 9 SER A O 17
ATOM 30882 N N . HIS A 1 10 ? 2.046 29.333 18.001 1.00 33.35 10 HIS A N 17
ATOM 30883 C CA . HIS A 1 10 ? 2.338 28.231 17.063 1.00 1.20 10 HIS A CA 17
ATOM 30884 C C . HIS A 1 10 ? 3.125 28.775 15.862 1.00 35.23 10 HIS A C 17
ATOM 30885 O O . HIS A 1 10 ? 2.817 29.862 15.363 1.00 72.45 10 HIS A O 17
ATOM 30900 N N . MET A 1 11 ? 4.133 28.012 15.395 1.00 62.31 11 MET A N 17
ATOM 30901 C CA . MET A 1 11 ? 5.020 28.440 14.297 1.00 60.44 11 MET A CA 17
ATOM 30902 C C . MET A 1 11 ? 5.518 27.215 13.500 1.00 51.11 11 MET A C 17
ATOM 30903 O O . MET A 1 11 ? 6.375 26.451 13.966 1.00 63.52 11 MET A O 17
ATOM 30917 N N . ASN A 1 12 ? 4.949 27.021 12.303 1.00 50.33 12 ASN A N 17
ATOM 30918 C CA . ASN A 1 12 ? 5.327 25.924 11.398 1.00 11.21 12 ASN A CA 17
ATOM 30919 C C . ASN A 1 12 ? 4.891 26.284 9.968 1.00 40.40 12 ASN A C 17
ATOM 30920 O O . ASN A 1 12 ? 3.692 26.366 9.668 1.00 60.04 12 ASN A O 17
ATOM 30931 N N . SER A 1 13 ? 5.883 26.538 9.099 1.00 52.14 13 SER A N 17
ATOM 30932 C CA . SER A 1 13 ? 5.662 26.867 7.677 1.00 32.43 13 SER A CA 17
ATOM 30933 C C . SER A 1 13 ? 5.696 25.595 6.798 1.00 62.55 13 SER A C 17
ATOM 30934 O O . SER A 1 13 ? 5.651 25.677 5.569 1.00 33.04 13 SER A O 17
ATOM 30942 N N . GLN A 1 14 ? 5.757 24.419 7.449 1.00 4.22 14 GLN A N 17
ATOM 30943 C CA . GLN A 1 14 ? 5.712 23.108 6.778 1.00 13.13 14 GLN A CA 17
ATOM 30944 C C . GLN A 1 14 ? 4.254 22.633 6.648 1.00 34.33 14 GLN A C 17
ATOM 30945 O O . GLN A 1 14 ? 3.375 23.079 7.400 1.00 13.42 14 GLN A O 17
ATOM 30959 N N . ARG A 1 15 ? 4.005 21.731 5.690 1.00 32.35 15 ARG A N 17
ATOM 30960 C CA . ARG A 1 15 ? 2.723 21.023 5.556 1.00 13.20 15 ARG A CA 17
ATOM 30961 C C . ARG A 1 15 ? 2.994 19.627 4.975 1.00 11.45 15 ARG A C 17
ATOM 30962 O O . ARG A 1 15 ? 3.795 19.491 4.041 1.00 51.33 15 ARG A O 17
ATOM 30983 N N . LEU A 1 16 ? 2.373 18.582 5.546 1.00 4.02 16 LEU A N 17
ATOM 30984 C CA . LEU A 1 16 ? 2.571 17.184 5.100 1.00 3.44 16 LEU A CA 17
ATOM 30985 C C . LEU A 1 16 ? 1.258 16.606 4.566 1.00 22.31 16 LEU A C 17
ATOM 30986 O O . LEU A 1 16 ? 0.178 17.151 4.826 1.00 63.35 16 LEU A O 17
ATOM 31002 N N . ILE A 1 17 ? 1.371 15.506 3.816 1.00 23.50 17 ILE A N 17
ATOM 31003 C CA . ILE A 1 17 ? 0.231 14.836 3.180 1.00 71.24 17 ILE A CA 17
ATOM 31004 C C . ILE A 1 17 ? -0.525 13.973 4.192 1.00 53.21 17 ILE A C 17
ATOM 31005 O O . ILE A 1 17 ? 0.030 13.038 4.764 1.00 15.52 17 ILE A O 17
ATOM 31021 N N . HIS A 1 18 ? -1.795 14.333 4.405 1.00 14.13 18 HIS A N 17
ATOM 31022 C CA . HIS A 1 18 ? -2.678 13.717 5.398 1.00 32.21 18 HIS A CA 17
ATOM 31023 C C . HIS A 1 18 ? -3.307 12.434 4.835 1.00 75.50 18 HIS A C 17
ATOM 31024 O O . HIS A 1 18 ? -3.858 12.435 3.724 1.00 42.22 18 HIS A O 17
ATOM 31039 N N . ILE A 1 19 ? -3.238 11.351 5.624 1.00 13.23 19 ILE A N 17
ATOM 31040 C CA . ILE A 1 19 ? -3.691 10.005 5.230 1.00 50.44 19 ILE A CA 17
ATOM 31041 C C . ILE A 1 19 ? -4.598 9.463 6.344 1.00 50.43 19 ILE A C 17
ATOM 31042 O O . ILE A 1 19 ? -4.169 9.354 7.497 1.00 12.04 19 ILE A O 17
ATOM 31058 N N . LYS A 1 20 ? -5.839 9.138 5.992 1.00 75.23 20 LYS A N 17
ATOM 31059 C CA . LYS A 1 20 ? -6.861 8.619 6.911 1.00 64.50 20 LYS A CA 17
ATOM 31060 C C . LYS A 1 20 ? -6.807 7.083 6.945 1.00 44.20 20 LYS A C 17
ATOM 31061 O O . LYS A 1 20 ? -6.544 6.447 5.925 1.00 41.35 20 LYS A O 17
ATOM 31080 N N . THR A 1 21 ? -7.039 6.505 8.124 1.00 53.21 21 THR A N 17
ATOM 31081 C CA . THR A 1 21 ? -7.123 5.054 8.309 1.00 54.23 21 THR A CA 17
ATOM 31082 C C . THR A 1 21 ? -8.599 4.628 8.414 1.00 63.05 21 THR A C 17
ATOM 31083 O O . THR A 1 21 ? -9.330 5.098 9.300 1.00 22.33 21 THR A O 17
ATOM 31094 N N . LEU A 1 22 ? -9.031 3.758 7.492 1.00 62.52 22 LEU A N 17
ATOM 31095 C CA . LEU A 1 22 ? -10.408 3.238 7.427 1.00 31.40 22 LEU A CA 17
ATOM 31096 C C . LEU A 1 22 ? -10.381 1.706 7.441 1.00 22.35 22 LEU A C 17
ATOM 31097 O O . LEU A 1 22 ? -9.545 1.089 6.775 1.00 4.33 22 LEU A O 17
ATOM 31113 N N . THR A 1 23 ? -11.300 1.100 8.198 1.00 12.43 23 THR A N 17
ATOM 31114 C CA . THR A 1 23 ? -11.419 -0.358 8.298 1.00 14.11 23 THR A CA 17
ATOM 31115 C C . THR A 1 23 ? -12.315 -0.909 7.168 1.00 12.23 23 THR A C 17
ATOM 31116 O O . THR A 1 23 ? -13.287 -0.262 6.758 1.00 71.13 23 THR A O 17
ATOM 31127 N N . THR A 1 24 ? -11.964 -2.103 6.669 1.00 5.15 24 THR A N 17
ATOM 31128 C CA . THR A 1 24 ? -12.709 -2.833 5.633 1.00 62.24 24 THR A CA 17
ATOM 31129 C C . THR A 1 24 ? -13.402 -4.057 6.295 1.00 4.14 24 THR A C 17
ATOM 31130 O O . THR A 1 24 ? -13.164 -4.321 7.477 1.00 71.24 24 THR A O 17
ATOM 31141 N N . PRO A 1 25 ? -14.287 -4.830 5.579 1.00 74.22 25 PRO A N 17
ATOM 31142 C CA . PRO A 1 25 ? -14.783 -6.145 6.085 1.00 22.20 25 PRO A CA 17
ATOM 31143 C C . PRO A 1 25 ? -13.711 -7.274 5.957 1.00 12.42 25 PRO A C 17
ATOM 31144 O O . PRO A 1 25 ? -13.996 -8.373 5.467 1.00 40.40 25 PRO A O 17
ATOM 31155 N N . ASN A 1 26 ? -12.490 -6.990 6.455 1.00 21.15 26 ASN A N 17
ATOM 31156 C CA . ASN A 1 26 ? -11.324 -7.886 6.359 1.00 73.54 26 ASN A CA 17
ATOM 31157 C C . ASN A 1 26 ? -10.274 -7.438 7.401 1.00 0.24 26 ASN A C 17
ATOM 31158 O O . ASN A 1 26 ? -10.080 -6.233 7.607 1.00 2.43 26 ASN A O 17
ATOM 31169 N N . 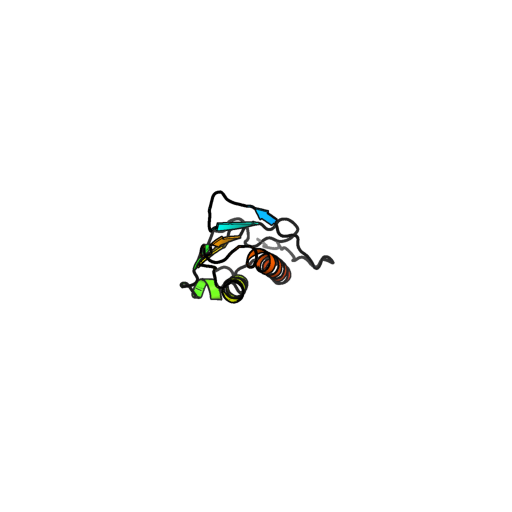GLU A 1 27 ? -9.601 -8.405 8.049 1.00 62.44 27 GLU A N 17
ATOM 31170 C CA . GLU A 1 27 ? -8.597 -8.126 9.107 1.00 33.22 27 GLU A CA 17
ATOM 31171 C C . GLU A 1 27 ? -7.175 -8.077 8.507 1.00 31.44 27 GLU A C 17
ATOM 31172 O O . GLU A 1 27 ? -6.310 -7.334 8.994 1.00 12.02 27 GLU A O 17
ATOM 31184 N N . ASN A 1 28 ? -6.954 -8.885 7.445 1.00 35.11 28 ASN A N 17
ATOM 31185 C CA . ASN A 1 28 ? -5.661 -8.966 6.721 1.00 33.21 28 ASN A CA 17
ATOM 31186 C C . ASN A 1 28 ? -5.589 -7.953 5.565 1.00 72.21 28 ASN A C 17
ATOM 31187 O O . ASN A 1 28 ? -4.631 -7.958 4.779 1.00 23.41 28 ASN A O 17
ATOM 31198 N N . ALA A 1 29 ? -6.595 -7.074 5.486 1.00 33.43 29 ALA A N 17
ATOM 31199 C CA . ALA A 1 29 ? -6.634 -5.964 4.531 1.00 11.31 29 ALA A CA 17
ATOM 31200 C C . ALA A 1 29 ? -7.121 -4.698 5.253 1.00 60.21 29 ALA A C 17
ATOM 31201 O O . ALA A 1 29 ? -8.161 -4.726 5.910 1.00 63.22 29 ALA A O 17
ATOM 31208 N N . LEU A 1 30 ? -6.345 -3.602 5.163 1.00 12.33 30 LEU A N 17
ATOM 31209 C CA . LEU A 1 30 ? -6.688 -2.304 5.791 1.00 41.13 30 LEU A CA 17
ATOM 31210 C C . LEU A 1 30 ? -6.594 -1.197 4.740 1.00 32.44 30 LEU A C 17
ATOM 31211 O O . LEU A 1 30 ? -5.627 -1.140 3.969 1.00 42.20 30 LEU A O 17
ATOM 31227 N N . LYS A 1 31 ? -7.611 -0.339 4.723 1.00 45.23 31 LYS A N 17
ATOM 31228 C CA . LYS A 1 31 ? -7.756 0.753 3.763 1.00 2.31 31 LYS A CA 17
ATOM 31229 C C . LYS A 1 31 ? -7.105 2.037 4.304 1.00 3.44 31 LYS A C 17
ATOM 31230 O O . LYS A 1 31 ? -7.341 2.438 5.450 1.00 32.51 31 LYS A O 17
ATOM 31249 N N . PHE A 1 32 ? -6.266 2.650 3.476 1.00 52.34 32 PHE A N 17
ATOM 31250 C CA . PHE A 1 32 ? -5.674 3.965 3.719 1.00 52.12 32 PHE A CA 17
ATOM 31251 C C . PHE A 1 32 ? -6.210 4.918 2.658 1.00 74.44 32 PHE A C 17
ATOM 31252 O O . PHE A 1 32 ? -5.941 4.741 1.468 1.00 41.34 32 PHE A O 17
ATOM 31269 N N . LEU A 1 33 ? -6.947 5.927 3.092 1.00 11.21 33 LEU A N 17
ATOM 31270 C CA . LEU A 1 33 ? -7.583 6.901 2.211 1.00 12.13 33 LEU A CA 17
ATOM 31271 C C . LEU A 1 33 ? -6.711 8.149 2.205 1.00 31.04 33 LEU A C 17
ATOM 31272 O O . LEU A 1 33 ? -6.368 8.657 3.267 1.00 75.02 33 LEU A O 17
ATOM 31288 N N . SER A 1 34 ? -6.329 8.629 1.022 1.00 73.25 34 SER A N 17
ATOM 31289 C CA . SER A 1 34 ? -5.652 9.916 0.907 1.00 14.31 34 SER A CA 17
ATOM 31290 C C . SER A 1 34 ? -6.697 11.004 1.170 1.00 40.44 34 SER A C 17
ATOM 31291 O O . SER A 1 34 ? -7.605 11.201 0.376 1.00 0.52 34 SER A O 17
ATOM 31299 N N . THR A 1 35 ? -6.613 11.650 2.334 1.00 73.34 35 THR A N 17
ATOM 31300 C CA . THR A 1 35 ? -7.563 12.707 2.721 1.00 75.02 35 THR A CA 17
ATOM 31301 C C . THR A 1 35 ? -6.883 14.086 2.605 1.00 55.12 35 THR A C 17
ATOM 31302 O O . THR A 1 35 ? -7.341 15.079 3.173 1.00 65.13 35 THR A O 17
ATOM 31313 N N . ASP A 1 36 ? -5.785 14.138 1.842 1.00 64.34 36 ASP A N 17
ATOM 31314 C CA . ASP A 1 36 ? -5.042 15.374 1.582 1.00 12.51 36 ASP A CA 17
ATOM 31315 C C . ASP A 1 36 ? -5.576 16.047 0.306 1.00 53.13 36 ASP A C 17
ATOM 31316 O O . ASP A 1 36 ? -5.985 17.207 0.332 1.00 51.40 36 ASP A O 17
ATOM 31325 N N . GLY A 1 37 ? -5.576 15.287 -0.803 1.00 31.53 37 GLY A N 17
ATOM 31326 C CA . GLY A 1 37 ? -5.972 15.809 -2.119 1.00 31.42 37 GLY A CA 17
ATOM 31327 C C . GLY A 1 37 ? -5.386 15.014 -3.281 1.00 5.45 37 GLY A C 17
ATOM 31328 O O . GLY A 1 37 ? -5.888 15.102 -4.405 1.00 22.43 37 GLY A O 17
ATOM 31332 N N . GLU A 1 38 ? -4.346 14.212 -2.999 1.00 1.40 38 GLU A N 17
ATOM 31333 C CA . GLU A 1 38 ? -3.618 13.446 -4.022 1.00 41.01 38 GLU A CA 17
ATOM 31334 C C . GLU A 1 38 ? -4.314 12.107 -4.315 1.00 41.31 38 GLU A C 17
ATOM 31335 O O . GLU A 1 38 ? -4.260 11.181 -3.504 1.00 43.10 38 GLU A O 17
ATOM 31347 N N . MET A 1 39 ? -4.981 12.026 -5.476 1.00 74.00 39 MET A N 17
ATOM 31348 C CA . MET A 1 39 ? -5.610 10.785 -5.946 1.00 75.11 39 MET A CA 17
ATOM 31349 C C . MET A 1 39 ? -4.533 9.828 -6.454 1.00 23.05 39 MET A C 17
ATOM 31350 O O . MET A 1 39 ? -3.646 10.239 -7.202 1.00 41.41 39 MET A O 17
ATOM 31364 N N . LEU A 1 40 ? -4.619 8.559 -6.023 1.00 12.23 40 LEU A N 17
ATOM 31365 C CA . LEU A 1 40 ? -3.640 7.524 -6.362 1.00 62.40 40 LEU A CA 17
ATOM 31366 C C . LEU A 1 40 ? -3.604 7.262 -7.879 1.00 73.05 40 LEU A C 17
ATOM 31367 O O . LEU A 1 40 ? -2.529 7.239 -8.492 1.00 13.13 40 LEU A O 17
ATOM 31383 N N . GLN A 1 41 ? -4.789 7.077 -8.475 1.00 73.44 41 GLN A N 17
ATOM 31384 C CA . GLN A 1 41 ? -4.916 6.810 -9.914 1.00 54.44 41 GLN A CA 17
ATOM 31385 C C . GLN A 1 41 ? -6.003 7.717 -10.520 1.00 22.21 41 GLN A C 17
ATOM 31386 O O . GLN A 1 41 ? -5.701 8.806 -11.009 1.00 52.51 41 GLN A O 17
ATOM 31400 N N . THR A 1 42 ? -7.272 7.288 -10.435 1.00 13.44 42 THR A N 17
ATOM 31401 C CA . THR A 1 42 ? -8.419 7.977 -11.059 1.00 31.32 42 THR A CA 17
ATOM 31402 C C . THR A 1 42 ? -9.716 7.472 -10.395 1.00 62.44 42 THR A C 17
ATOM 31403 O O . THR A 1 42 ? -9.784 6.310 -9.985 1.00 22.14 42 THR A O 17
ATOM 31414 N N . ARG A 1 43 ? -10.722 8.355 -10.264 1.00 33.30 43 ARG A N 17
ATOM 31415 C CA . ARG A 1 43 ? -12.065 7.968 -9.777 1.00 73.22 43 ARG A CA 17
ATOM 31416 C C . ARG A 1 43 ? -12.840 7.155 -10.841 1.00 35.43 43 ARG A C 17
ATOM 31417 O O . ARG A 1 43 ? -12.709 7.402 -12.051 1.00 40.24 43 ARG A O 17
ATOM 31438 N N . GLY A 1 44 ? -13.628 6.170 -10.366 1.00 54.43 44 GLY A N 17
ATOM 31439 C CA . GLY A 1 44 ? -14.401 5.279 -11.240 1.00 71.41 44 GLY A CA 17
ATOM 31440 C C . GLY A 1 44 ? -13.566 4.148 -11.832 1.00 4.03 44 GLY A C 17
ATOM 31441 O O . GLY A 1 44 ? -13.936 3.568 -12.862 1.00 44.34 44 GLY A O 17
ATOM 31445 N N . SER A 1 45 ? -12.437 3.829 -11.176 1.00 25.32 45 SER A N 17
ATOM 31446 C CA . SER A 1 45 ? -11.529 2.755 -11.610 1.00 62.53 45 SER A CA 17
ATOM 31447 C C . SER A 1 45 ? -11.895 1.421 -10.930 1.00 52.31 45 SER A C 17
ATOM 31448 O O . SER A 1 45 ? -12.584 1.397 -9.906 1.00 5.51 45 SER A O 17
ATOM 31456 N N . LYS A 1 46 ? -11.444 0.314 -11.531 1.00 4.21 46 LYS A N 17
ATOM 31457 C CA . LYS A 1 46 ? -11.513 -1.028 -10.934 1.00 21.13 46 LYS A CA 17
ATOM 31458 C C . LYS A 1 46 ? -10.149 -1.325 -10.289 1.00 62.32 46 LYS A C 17
ATOM 31459 O O . LYS A 1 46 ? -9.112 -1.198 -10.956 1.00 25.03 46 LYS A O 17
ATOM 31478 N N . SER A 1 47 ? -10.168 -1.699 -8.996 1.00 23.53 47 SER A N 17
ATOM 31479 C CA . SER A 1 47 ? -8.963 -1.807 -8.155 1.00 4.34 47 SER A CA 17
ATOM 31480 C C . SER A 1 47 ? -7.928 -2.821 -8.707 1.00 54.40 47 SER A C 17
ATOM 31481 O O . SER A 1 47 ? -8.240 -3.999 -8.888 1.00 41.13 47 SER A O 17
ATOM 31489 N N . ILE A 1 48 ? -6.701 -2.327 -8.974 1.00 72.51 48 ILE A N 17
ATOM 31490 C CA . ILE A 1 48 ? -5.589 -3.129 -9.529 1.00 2.52 48 ILE A CA 17
ATOM 31491 C C . ILE A 1 48 ? -4.805 -3.805 -8.390 1.00 24.54 48 ILE A C 17
ATOM 31492 O O . ILE A 1 48 ? -4.417 -3.144 -7.429 1.00 44.12 48 ILE A O 17
ATOM 31508 N N . VAL A 1 49 ? -4.557 -5.115 -8.511 1.00 3.35 49 VAL A N 17
ATOM 31509 C CA . VAL A 1 49 ? -3.796 -5.877 -7.514 1.00 75.35 49 VAL A CA 17
ATOM 31510 C C . VAL A 1 49 ? -2.332 -6.001 -7.978 1.00 21.34 49 VAL A C 17
ATOM 31511 O O . VAL A 1 49 ? -2.038 -6.703 -8.960 1.00 60.13 49 VAL A O 17
ATOM 31524 N N . ILE A 1 50 ? -1.434 -5.278 -7.289 1.00 15.24 50 ILE A N 17
ATOM 31525 C CA . ILE A 1 50 ? 0.018 -5.325 -7.508 1.00 3.11 50 ILE A CA 17
ATOM 31526 C C . ILE A 1 50 ? 0.598 -6.405 -6.594 1.00 32.20 50 ILE A C 17
ATOM 31527 O O . ILE A 1 50 ? 0.621 -6.246 -5.374 1.00 15.42 50 ILE A O 17
ATOM 31543 N N . LYS A 1 51 ? 1.049 -7.503 -7.192 1.00 64.34 51 LYS A N 17
ATOM 31544 C CA . LYS A 1 51 ? 1.533 -8.683 -6.464 1.00 32.24 51 LYS A CA 17
ATOM 31545 C C . LYS A 1 51 ? 3.010 -8.498 -6.074 1.00 72.12 51 LYS A C 17
ATOM 31546 O O . LYS A 1 51 ? 3.775 -7.911 -6.846 1.00 3.43 51 LYS A O 17
ATOM 31565 N N . ASN A 1 52 ? 3.405 -9.009 -4.890 1.00 23.12 52 ASN A N 17
ATOM 31566 C CA . ASN A 1 52 ? 4.813 -8.991 -4.431 1.00 10.51 52 ASN A CA 17
ATOM 31567 C C . ASN A 1 52 ? 5.706 -9.877 -5.325 1.00 72.15 52 ASN A C 17
ATOM 31568 O O . ASN A 1 52 ? 6.900 -9.617 -5.482 1.00 21.12 52 ASN A O 17
ATOM 31579 N N . THR A 1 53 ? 5.094 -10.923 -5.899 1.00 64.14 53 THR A N 17
ATOM 31580 C CA . THR A 1 53 ? 5.764 -11.867 -6.802 1.00 41.14 53 THR A CA 17
ATOM 31581 C C . THR A 1 53 ? 5.836 -11.308 -8.243 1.00 62.40 53 THR A C 17
ATOM 31582 O O . THR A 1 53 ? 6.585 -11.824 -9.074 1.00 23.14 53 THR A O 17
ATOM 31593 N N . ASP A 1 54 ? 5.052 -10.248 -8.525 1.00 71.05 54 ASP A N 17
ATOM 31594 C CA . ASP A 1 54 ? 5.013 -9.617 -9.856 1.00 45.23 54 ASP A CA 17
ATOM 31595 C C . ASP A 1 54 ? 5.835 -8.323 -9.798 1.00 74.14 54 ASP A C 17
ATOM 31596 O O . ASP A 1 54 ? 5.290 -7.230 -9.586 1.00 42.02 54 ASP A O 17
ATOM 31605 N N . GLU A 1 55 ? 7.162 -8.480 -9.942 1.00 61.13 55 GLU A N 17
ATOM 31606 C CA . GLU A 1 55 ? 8.138 -7.374 -9.882 1.00 24.32 55 GLU A CA 17
ATOM 31607 C C . GLU A 1 55 ? 7.847 -6.267 -10.930 1.00 73.22 55 GLU A C 17
ATOM 31608 O O . GLU A 1 55 ? 8.214 -5.119 -10.716 1.00 11.03 55 GLU A O 17
ATOM 31620 N N . ASN A 1 56 ? 7.160 -6.637 -12.037 1.00 21.42 56 ASN A N 17
ATOM 31621 C CA . ASN A 1 56 ? 6.807 -5.697 -13.123 1.00 24.20 56 ASN A CA 17
ATOM 31622 C C . ASN A 1 56 ? 5.821 -4.626 -12.626 1.00 12.30 56 ASN A C 17
ATOM 31623 O O . ASN A 1 56 ? 6.080 -3.429 -12.770 1.00 15.24 56 ASN A O 17
ATOM 31634 N N . LEU A 1 57 ? 4.705 -5.076 -12.013 1.00 31.13 57 LEU A N 17
ATOM 31635 C CA . LEU A 1 57 ? 3.669 -4.173 -11.462 1.00 23.54 57 LEU A CA 17
ATOM 31636 C C . LEU A 1 57 ? 4.272 -3.266 -10.372 1.00 73.03 57 LEU A C 17
ATOM 31637 O O . LEU A 1 57 ? 3.926 -2.080 -10.269 1.00 64.21 57 LEU A O 17
ATOM 31653 N N . ILE A 1 58 ? 5.208 -3.847 -9.603 1.00 10.13 58 ILE A N 17
ATOM 31654 C CA . ILE A 1 58 ? 5.941 -3.150 -8.536 1.00 72.22 58 ILE A CA 17
ATOM 31655 C C . ILE A 1 58 ? 6.816 -2.024 -9.127 1.00 4.34 58 ILE A C 17
ATOM 31656 O O . ILE A 1 58 ? 6.791 -0.904 -8.641 1.00 61.41 58 ILE A O 17
ATOM 31672 N N . ASN A 1 59 ? 7.565 -2.344 -10.200 1.00 45.32 59 ASN A N 17
ATOM 31673 C CA . ASN A 1 59 ? 8.477 -1.385 -10.874 1.00 24.25 59 ASN A CA 17
ATOM 31674 C C . ASN A 1 59 ? 7.729 -0.181 -11.463 1.00 50.32 59 ASN A C 17
ATOM 31675 O O . ASN A 1 59 ? 8.268 0.928 -11.518 1.00 41.32 59 ASN A O 17
ATOM 31686 N N . HIS A 1 60 ? 6.484 -0.414 -11.904 1.00 40.53 60 HIS A N 17
ATOM 31687 C CA . HIS A 1 60 ? 5.634 0.634 -12.508 1.00 71.32 60 HIS A CA 17
ATOM 31688 C C . HIS A 1 60 ? 4.972 1.527 -11.442 1.00 3.41 60 HIS A C 17
ATOM 31689 O O . HIS A 1 60 ? 4.337 2.533 -11.777 1.00 75.31 60 HIS A O 17
ATOM 31704 N N . SER A 1 61 ? 5.137 1.164 -10.166 1.00 10.31 61 SER A N 17
ATOM 31705 C CA . SER A 1 61 ? 4.568 1.904 -9.036 1.00 52.32 61 SER A CA 17
ATOM 31706 C C . SER A 1 61 ? 5.655 2.134 -7.971 1.00 32.54 61 SER A C 17
ATOM 31707 O O . SER A 1 61 ? 6.028 1.204 -7.245 1.00 50.15 61 SER A O 17
ATOM 31715 N N . LYS A 1 62 ? 6.168 3.380 -7.900 1.00 15.02 62 LYS A N 17
ATOM 31716 C CA . LYS A 1 62 ? 7.239 3.785 -6.963 1.00 33.34 62 LYS A CA 17
ATOM 31717 C C . LYS A 1 62 ? 6.911 3.406 -5.496 1.00 14.40 62 LYS A C 17
ATOM 31718 O O . LYS A 1 62 ? 7.797 2.965 -4.746 1.00 72.34 62 LYS A O 17
ATOM 31737 N N . LEU A 1 63 ? 5.621 3.553 -5.133 1.00 22.55 63 LEU A N 17
ATOM 31738 C CA . LEU A 1 63 ? 5.114 3.226 -3.788 1.00 24.21 63 LEU A CA 17
ATOM 31739 C C . LEU A 1 63 ? 5.296 1.737 -3.457 1.00 33.23 63 LEU A C 17
ATOM 31740 O O . LEU A 1 63 ? 5.712 1.403 -2.347 1.00 40.34 63 LEU A O 17
ATOM 31756 N N . ALA A 1 64 ? 5.008 0.860 -4.444 1.00 3.51 64 ALA A N 17
ATOM 31757 C CA . ALA A 1 64 ? 5.076 -0.598 -4.262 1.00 74.32 64 ALA A CA 17
ATOM 31758 C C . ALA A 1 64 ? 6.501 -1.039 -3.957 1.00 71.52 64 ALA A C 17
ATOM 31759 O O . ALA A 1 64 ? 6.722 -1.833 -3.041 1.00 71.13 64 ALA A O 17
ATOM 31766 N N . GLN A 1 65 ? 7.461 -0.475 -4.717 1.00 13.03 65 GLN A N 17
ATOM 31767 C CA . GLN A 1 65 ? 8.894 -0.723 -4.519 1.00 73.34 65 GLN A CA 17
ATOM 31768 C C . GLN A 1 65 ? 9.303 -0.411 -3.070 1.00 54.34 65 GLN A C 17
ATOM 31769 O O . GLN A 1 65 ? 9.931 -1.235 -2.417 1.00 53.05 65 GLN A O 17
ATOM 31783 N N . GLN A 1 66 ? 8.878 0.760 -2.582 1.00 34.24 66 GLN A N 17
ATOM 31784 C CA . GLN A 1 66 ? 9.160 1.215 -1.212 1.00 44.41 66 GLN A CA 17
ATOM 31785 C C . GLN A 1 66 ? 8.523 0.302 -0.131 1.00 1.53 66 GLN A C 17
ATOM 31786 O O . GLN A 1 66 ? 9.194 -0.051 0.848 1.00 35.32 66 GLN A O 17
ATOM 31800 N N . ILE A 1 67 ? 7.241 -0.090 -0.326 1.00 20.42 67 ILE A N 17
ATOM 31801 C CA . ILE A 1 67 ? 6.479 -0.901 0.654 1.00 21.14 67 ILE A CA 17
ATOM 31802 C C . ILE A 1 67 ? 7.092 -2.311 0.796 1.00 3.30 67 ILE A C 17
ATOM 31803 O O . ILE A 1 67 ? 7.362 -2.764 1.914 1.00 2.42 67 ILE A O 17
ATOM 31819 N N . PHE A 1 68 ? 7.332 -2.976 -0.346 1.00 34.41 68 PHE A N 17
ATOM 31820 C CA . PHE A 1 68 ? 7.895 -4.342 -0.370 1.00 71.11 68 PHE A CA 17
ATOM 31821 C C . PHE A 1 68 ? 9.374 -4.361 0.075 1.00 23.32 68 PHE A C 17
ATOM 31822 O O . PHE A 1 68 ? 9.838 -5.359 0.633 1.00 74.44 68 PHE A O 17
ATOM 31839 N N . LEU A 1 69 ? 10.102 -3.254 -0.182 1.00 61.14 69 LEU A N 17
ATOM 31840 C CA . LEU A 1 69 ? 11.506 -3.075 0.259 1.00 23.54 69 LEU A CA 17
ATOM 31841 C C . LEU A 1 69 ? 11.594 -3.048 1.791 1.00 42.45 69 LEU A C 17
ATOM 31842 O O . LEU A 1 69 ? 12.419 -3.742 2.399 1.00 34.22 69 LEU A O 17
ATOM 31858 N N . GLN A 1 70 ? 10.723 -2.233 2.394 1.00 35.00 70 GLN A N 17
ATOM 31859 C CA . GLN A 1 70 ? 10.736 -1.960 3.837 1.00 50.03 70 GLN A CA 17
ATOM 31860 C C . GLN A 1 70 ? 9.925 -3.001 4.626 1.00 24.41 70 GLN A C 17
ATOM 31861 O O . GLN A 1 70 ? 10.094 -3.108 5.845 1.00 61.52 70 GLN A O 17
ATOM 31875 N N . CYS A 1 71 ? 9.056 -3.770 3.935 1.00 13.23 71 CYS A N 17
ATOM 31876 C CA . CYS A 1 71 ? 8.264 -4.842 4.560 1.00 44.21 71 CYS A CA 17
ATOM 31877 C C . CYS A 1 71 ? 7.992 -5.973 3.543 1.00 73.12 71 CYS A C 17
ATOM 31878 O O . CYS A 1 71 ? 7.145 -5.819 2.648 1.00 62.51 71 CYS A O 17
ATOM 31886 N N . PRO A 1 72 ? 8.710 -7.142 3.659 1.00 2.52 72 PRO A N 17
ATOM 31887 C CA . PRO A 1 72 ? 8.411 -8.351 2.848 1.00 13.54 72 PRO A CA 17
ATOM 31888 C C . PRO A 1 72 ? 7.201 -9.150 3.388 1.00 53.34 72 PRO A C 17
ATOM 31889 O O . PRO A 1 72 ? 6.907 -10.250 2.895 1.00 50.12 72 PRO A O 17
ATOM 31900 N N . GLY A 1 73 ? 6.520 -8.597 4.419 1.00 4.11 73 GLY A N 17
ATOM 31901 C CA . GLY A 1 73 ? 5.312 -9.201 4.974 1.00 11.00 73 GLY A CA 17
ATOM 31902 C C . GLY A 1 73 ? 4.109 -9.021 4.065 1.00 43.41 73 GLY A C 17
ATOM 31903 O O . GLY A 1 73 ? 3.189 -9.836 4.081 1.00 44.21 73 GLY A O 17
ATOM 31907 N N . VAL A 1 74 ? 4.130 -7.954 3.252 1.00 14.34 74 VAL A N 17
ATOM 31908 C CA . VAL A 1 74 ? 3.018 -7.604 2.363 1.00 5.33 74 VAL A CA 17
ATOM 31909 C C . VAL A 1 74 ? 2.987 -8.553 1.139 1.00 60.33 74 VAL A C 17
ATOM 31910 O O . VAL A 1 74 ? 4.005 -8.742 0.464 1.00 33.43 74 VAL A O 17
ATOM 31923 N N . GLU A 1 75 ? 1.810 -9.151 0.898 1.00 53.20 75 GLU A N 17
ATOM 31924 C CA . GLU A 1 75 ? 1.580 -10.127 -0.184 1.00 34.14 75 GLU A CA 17
ATOM 31925 C C . GLU A 1 75 ? 1.155 -9.421 -1.483 1.00 13.22 75 GLU A C 17
ATOM 31926 O O . GLU A 1 75 ? 1.526 -9.847 -2.588 1.00 25.31 75 GLU A O 17
ATOM 31938 N N . SER A 1 76 ? 0.363 -8.344 -1.339 1.00 14.54 76 SER A N 17
ATOM 31939 C CA . SER A 1 76 ? -0.142 -7.564 -2.483 1.00 42.04 76 SER A CA 17
ATOM 31940 C C . SER A 1 76 ? -0.691 -6.200 -2.040 1.00 44.34 76 SER A C 17
ATOM 31941 O O . SER A 1 76 ? -0.982 -5.975 -0.853 1.00 52.44 76 SER A O 17
ATOM 31949 N N . LEU A 1 77 ? -0.818 -5.290 -3.016 1.00 2.24 77 LEU A N 17
ATOM 31950 C CA . LEU A 1 77 ? -1.386 -3.952 -2.837 1.00 21.24 77 LEU A CA 17
ATOM 31951 C C . LEU A 1 77 ? -2.620 -3.836 -3.727 1.00 62.54 77 LEU A C 17
ATOM 31952 O O . LEU A 1 77 ? -2.560 -4.177 -4.906 1.00 43.45 77 LEU A O 17
ATOM 31968 N N . MET A 1 78 ? -3.734 -3.368 -3.179 1.00 51.32 78 MET A N 17
ATOM 31969 C CA . MET A 1 78 ? -4.953 -3.130 -3.951 1.00 1.23 78 MET A CA 17
ATOM 31970 C C . MET A 1 78 ? -5.111 -1.617 -4.153 1.00 35.32 78 MET A C 17
ATOM 31971 O O . MET A 1 78 ? -5.469 -0.883 -3.225 1.00 10.35 78 MET A O 17
ATOM 31985 N N . ILE A 1 79 ? -4.796 -1.171 -5.373 1.00 43.21 79 ILE A N 17
ATOM 31986 C CA . ILE A 1 79 ? -4.812 0.234 -5.768 1.00 20.31 79 ILE A CA 17
ATOM 31987 C C . ILE A 1 79 ? -6.244 0.628 -6.125 1.00 1.23 79 ILE A C 17
ATOM 31988 O O . ILE A 1 79 ? -6.765 0.197 -7.162 1.00 42.41 79 ILE A O 17
ATOM 32004 N N . GLY A 1 80 ? -6.875 1.404 -5.251 1.00 74.24 80 GLY A N 17
ATOM 32005 C CA . GLY A 1 80 ? -8.195 1.950 -5.517 1.00 55.35 80 GLY A CA 17
ATOM 32006 C C . GLY A 1 80 ? -8.121 3.275 -6.261 1.00 41.12 80 GLY A C 17
ATOM 32007 O O . GLY A 1 80 ? -7.072 3.631 -6.831 1.00 53.43 80 GLY A O 17
ATOM 32011 N N . ASP A 1 81 ? -9.239 4.006 -6.254 1.00 65.34 81 ASP A N 17
ATOM 32012 C CA . ASP A 1 81 ? -9.336 5.338 -6.865 1.00 44.30 81 ASP A CA 17
ATOM 32013 C C . ASP A 1 81 ? -8.407 6.322 -6.134 1.00 30.04 81 ASP A C 17
ATOM 32014 O O . ASP A 1 81 ? -7.393 6.785 -6.678 1.00 13.40 81 ASP A O 17
ATOM 32023 N N . ASP A 1 82 ? -8.762 6.570 -4.874 1.00 25.23 82 ASP A N 17
ATOM 32024 C CA . ASP A 1 82 ? -8.095 7.548 -3.994 1.00 61.12 82 ASP A CA 17
ATOM 32025 C C . ASP A 1 82 ? -7.707 6.865 -2.657 1.00 2.55 82 ASP A C 17
ATOM 32026 O O . ASP A 1 82 ? -7.259 7.510 -1.700 1.00 32.44 82 ASP A O 17
ATOM 32035 N N . PHE A 1 83 ? -7.832 5.522 -2.634 1.00 21.15 83 PHE A N 17
ATOM 32036 C CA . PHE A 1 83 ? -7.620 4.695 -1.432 1.00 30.22 83 PHE A CA 17
ATOM 32037 C C . PHE A 1 83 ? -6.718 3.493 -1.762 1.00 63.45 83 PHE A C 17
ATOM 32038 O O . PHE A 1 83 ? -6.688 3.034 -2.908 1.00 72.21 83 PHE A O 17
ATOM 32055 N N . LEU A 1 84 ? -6.004 2.980 -0.754 1.00 14.20 84 LEU A N 17
ATOM 32056 C CA . LEU A 1 84 ? -5.026 1.890 -0.903 1.00 53.52 84 LEU A CA 17
ATOM 32057 C C . LEU A 1 84 ? -5.278 0.829 0.165 1.00 4.30 84 LEU A C 17
ATOM 32058 O O . LEU A 1 84 ? -5.150 1.105 1.352 1.00 24.34 84 LEU A O 17
ATOM 32074 N N . THR A 1 85 ? -5.606 -0.384 -0.259 1.00 11.54 85 THR A N 17
ATOM 32075 C CA . THR A 1 85 ? -5.896 -1.487 0.644 1.00 3.43 85 THR A CA 17
ATOM 32076 C C . THR A 1 85 ? -4.706 -2.463 0.653 1.00 42.44 85 THR A C 17
ATOM 32077 O O . THR A 1 85 ? -4.432 -3.128 -0.346 1.00 14.51 85 THR A O 17
ATOM 32088 N N . ILE A 1 86 ? -3.994 -2.530 1.783 1.00 32.23 86 ILE A N 17
ATOM 32089 C CA . ILE A 1 86 ? -2.778 -3.341 1.923 1.00 1.24 86 ILE A CA 17
ATOM 32090 C C . ILE A 1 86 ? -3.160 -4.754 2.359 1.00 45.31 86 ILE A C 17
ATOM 32091 O O . ILE A 1 86 ? -3.894 -4.923 3.328 1.00 73.54 86 ILE A O 17
ATOM 32107 N N . ASN A 1 87 ? -2.689 -5.762 1.620 1.00 24.55 87 ASN A N 17
ATOM 32108 C CA . ASN A 1 87 ? -2.868 -7.176 1.976 1.00 61.44 87 ASN A CA 17
ATOM 32109 C C . ASN A 1 87 ? -1.540 -7.703 2.527 1.00 62.41 87 ASN A C 17
ATOM 32110 O O . ASN A 1 87 ? -0.575 -7.836 1.778 1.00 43.44 87 ASN A O 17
ATOM 32121 N N . LYS A 1 88 ? -1.499 -7.970 3.842 1.00 25.41 88 LYS A N 17
ATOM 32122 C CA . LYS A 1 88 ? -0.290 -8.486 4.541 1.00 61.21 88 LYS A CA 17
ATOM 32123 C C . LYS A 1 88 ? -0.446 -9.969 4.887 1.00 2.33 88 LYS A C 17
ATOM 32124 O O . LYS A 1 88 ? -1.560 -10.512 4.846 1.00 40.32 88 LYS A O 17
ATOM 32143 N N . ASP A 1 89 ? 0.683 -10.592 5.252 1.00 43.33 89 ASP A N 17
ATOM 32144 C CA . ASP A 1 89 ? 0.718 -11.980 5.719 1.00 53.35 89 ASP A CA 17
ATOM 32145 C C . ASP A 1 89 ? 0.053 -12.090 7.094 1.00 2.21 89 ASP A C 17
ATOM 32146 O O . ASP A 1 89 ? 0.238 -11.212 7.946 1.00 63.14 89 ASP A O 17
ATOM 32155 N N . ARG A 1 90 ? -0.662 -13.200 7.305 1.00 4.21 90 ARG A N 17
ATOM 32156 C CA . ARG A 1 90 ? -1.491 -13.445 8.500 1.00 5.23 90 ARG A CA 17
ATOM 32157 C C . ARG A 1 90 ? -0.708 -13.303 9.835 1.00 71.13 90 ARG A C 17
ATOM 32158 O O . ARG A 1 90 ? -1.286 -12.931 10.854 1.00 62.30 90 ARG A O 17
ATOM 32179 N N . MET A 1 91 ? 0.606 -13.586 9.800 1.00 21.42 91 MET A N 17
ATOM 32180 C CA . MET A 1 91 ? 1.478 -13.527 10.994 1.00 43.32 91 MET A CA 17
ATOM 32181 C C . MET A 1 91 ? 1.977 -12.097 11.271 1.00 11.40 91 MET A C 17
ATOM 32182 O O . MET A 1 91 ? 2.162 -11.722 12.432 1.00 62.01 91 MET A O 17
ATOM 32196 N N . VAL A 1 92 ? 2.165 -11.297 10.207 1.00 31.41 92 VAL A N 17
ATOM 32197 C CA . VAL A 1 92 ? 2.823 -9.973 10.304 1.00 63.52 92 VAL A CA 17
ATOM 32198 C C . VAL A 1 92 ? 1.768 -8.893 10.623 1.00 34.04 92 VAL A C 17
ATOM 32199 O O . VAL A 1 92 ? 0.831 -8.705 9.861 1.00 62.33 92 VAL A O 17
ATOM 32212 N N . HIS A 1 93 ? 1.966 -8.156 11.731 1.00 30.30 93 HIS A N 17
ATOM 32213 C CA . HIS A 1 93 ? 0.924 -7.292 12.327 1.00 3.04 93 HIS A CA 17
ATOM 32214 C C . HIS A 1 93 ? 1.058 -5.834 11.838 1.00 10.15 93 HIS A C 17
ATOM 32215 O O . HIS A 1 93 ? 2.165 -5.368 11.550 1.00 3.33 93 HIS A O 17
ATOM 32230 N N . TRP A 1 94 ? -0.083 -5.107 11.807 1.00 54.34 94 TRP A N 17
ATOM 32231 C CA . TRP A 1 94 ? -0.147 -3.690 11.362 1.00 20.35 94 TRP A CA 17
ATOM 32232 C C . TRP A 1 94 ? 0.690 -2.748 12.253 1.00 24.54 94 TRP A C 17
ATOM 32233 O O . TRP A 1 94 ? 1.135 -1.701 11.791 1.00 23.23 94 TRP A O 17
ATOM 32254 N N . ASN A 1 95 ? 0.886 -3.146 13.522 1.00 72.32 95 ASN A N 17
ATOM 32255 C CA . ASN A 1 95 ? 1.636 -2.358 14.534 1.00 13.00 95 ASN A CA 17
ATOM 32256 C C . ASN A 1 95 ? 3.031 -1.922 14.029 1.00 25.11 95 ASN A C 17
ATOM 32257 O O . ASN A 1 95 ? 3.522 -0.842 14.384 1.00 72.31 95 ASN A O 17
ATOM 32268 N N . SER A 1 96 ? 3.655 -2.771 13.201 1.00 12.32 96 SER A N 17
ATOM 32269 C CA . SER A 1 96 ? 4.966 -2.494 12.600 1.00 63.23 96 SER A CA 17
ATOM 32270 C C . SER A 1 96 ? 4.822 -1.799 11.228 1.00 74.52 96 SER A C 17
ATOM 32271 O O . SER A 1 96 ? 5.496 -0.791 10.967 1.00 42.43 96 SER A O 17
ATOM 32279 N N . ILE A 1 97 ? 3.912 -2.313 10.381 1.00 74.41 97 ILE A N 17
ATOM 32280 C CA . ILE A 1 97 ? 3.903 -1.992 8.935 1.00 22.52 97 ILE A CA 17
ATOM 32281 C C . ILE A 1 97 ? 3.242 -0.613 8.677 1.00 41.04 97 ILE A C 17
ATOM 32282 O O . ILE A 1 97 ? 3.791 0.222 7.956 1.00 23.14 97 ILE A O 17
ATOM 32298 N N . LYS A 1 98 ? 2.066 -0.411 9.316 1.00 24.42 98 LYS A N 17
ATOM 32299 C CA . LYS A 1 98 ? 1.156 0.740 9.076 1.00 1.35 98 LYS A CA 17
ATOM 32300 C C . LYS A 1 98 ? 1.840 2.137 9.131 1.00 30.51 98 LYS A C 17
ATOM 32301 O O . LYS A 1 98 ? 1.703 2.892 8.164 1.00 34.31 98 LYS A O 17
ATOM 32320 N N . PRO A 1 99 ? 2.599 2.523 10.223 1.00 64.15 99 PRO A N 17
ATOM 32321 C CA . PRO A 1 99 ? 3.225 3.880 10.308 1.00 21.23 99 PRO A CA 17
ATOM 32322 C C . PRO A 1 99 ? 4.199 4.152 9.143 1.00 74.34 99 PRO A C 17
ATOM 32323 O O . PRO A 1 99 ? 4.270 5.276 8.608 1.00 72.21 99 PRO A O 17
ATOM 32334 N N . GLU A 1 100 ? 4.903 3.090 8.741 1.00 2.10 100 GLU A N 17
ATOM 32335 C CA . GLU A 1 100 ? 5.921 3.132 7.700 1.00 32.14 100 GLU A CA 17
ATOM 32336 C C . GLU A 1 100 ? 5.288 3.188 6.290 1.00 64.01 100 GLU A C 17
ATOM 32337 O O . GLU A 1 100 ? 5.860 3.807 5.394 1.00 52.55 100 GLU A O 17
ATOM 32349 N N . ILE A 1 101 ? 4.094 2.577 6.126 1.00 44.20 101 ILE A N 17
ATOM 32350 C CA . ILE A 1 101 ? 3.300 2.677 4.875 1.00 74.44 101 ILE A CA 17
ATOM 32351 C C . ILE A 1 101 ? 2.820 4.125 4.683 1.00 53.45 101 ILE A C 17
ATOM 32352 O O . ILE A 1 101 ? 3.063 4.725 3.640 1.00 44.42 101 ILE A O 17
ATOM 32368 N N . ILE A 1 102 ? 2.168 4.669 5.731 1.00 72.13 102 ILE A N 17
ATOM 32369 C CA . ILE A 1 102 ? 1.596 6.031 5.721 1.00 52.12 102 ILE A CA 17
ATOM 32370 C C . ILE A 1 102 ? 2.688 7.081 5.417 1.00 24.02 102 ILE A C 17
ATOM 32371 O O . ILE A 1 102 ? 2.445 8.049 4.681 1.00 21.02 102 ILE A O 17
ATOM 32387 N N . ASP A 1 103 ? 3.897 6.840 5.958 1.00 32.12 103 ASP A N 17
ATOM 32388 C CA . ASP A 1 103 ? 5.093 7.671 5.708 1.00 12.41 103 ASP A CA 17
ATOM 32389 C C . ASP A 1 103 ? 5.437 7.716 4.199 1.00 65.53 103 ASP A C 17
ATOM 32390 O O . ASP A 1 103 ? 5.748 8.780 3.649 1.00 43.31 103 ASP A O 17
ATOM 32399 N N . LEU A 1 104 ? 5.380 6.540 3.553 1.00 51.42 104 LEU A N 17
ATOM 32400 C CA . LEU A 1 104 ? 5.630 6.388 2.106 1.00 52.12 104 LEU A CA 17
ATOM 32401 C C . LEU A 1 104 ? 4.523 7.062 1.265 1.00 10.12 104 LEU A C 17
ATOM 32402 O O . LEU A 1 104 ? 4.796 7.593 0.183 1.00 24.22 104 LEU A O 17
ATOM 32418 N N . LEU A 1 105 ? 3.276 7.045 1.780 1.00 51.02 105 LEU A N 17
ATOM 32419 C CA . LEU A 1 105 ? 2.131 7.755 1.157 1.00 2.25 105 LEU A CA 17
ATOM 32420 C C . LEU A 1 105 ? 2.293 9.286 1.302 1.00 54.03 105 LEU A C 17
ATOM 32421 O O . LEU A 1 105 ? 1.729 10.044 0.517 1.00 4.02 105 LEU A O 17
ATOM 32437 N N . THR A 1 106 ? 3.082 9.729 2.293 1.00 71.32 106 THR A N 17
ATOM 32438 C CA . THR A 1 106 ? 3.364 11.152 2.514 1.00 11.42 106 THR A CA 17
ATOM 32439 C C . THR A 1 106 ? 4.504 11.606 1.566 1.00 53.21 106 THR A C 17
ATOM 32440 O O . THR A 1 106 ? 4.491 12.729 1.051 1.00 62.42 106 THR A O 17
ATOM 32451 N N . LYS A 1 107 ? 5.476 10.697 1.328 1.00 54.21 107 LYS A N 17
ATOM 32452 C CA . LYS A 1 107 ? 6.621 10.954 0.432 1.00 64.10 107 LYS A CA 17
ATOM 32453 C C . LYS A 1 107 ? 6.195 10.975 -1.050 1.00 64.21 107 LYS A C 17
ATOM 32454 O O . LYS A 1 107 ? 6.259 12.028 -1.694 1.00 0.24 107 LYS A O 17
ATOM 32473 N N . GLN A 1 108 ? 5.717 9.820 -1.562 1.00 60.13 108 GLN A N 17
ATOM 32474 C CA . GLN A 1 108 ? 5.527 9.595 -3.013 1.00 33.14 108 GLN A CA 17
ATOM 32475 C C . GLN A 1 108 ? 4.567 10.622 -3.637 1.00 73.21 108 GLN A C 17
ATOM 32476 O O . GLN A 1 108 ? 4.880 11.220 -4.670 1.00 4.24 108 GLN A O 17
ATOM 32490 N N . LEU A 1 109 ? 3.407 10.809 -2.979 1.00 4.42 109 LEU A N 17
ATOM 32491 C CA . LEU A 1 109 ? 2.333 11.703 -3.455 1.00 55.52 109 LEU A CA 17
ATOM 32492 C C . LEU A 1 109 ? 2.812 13.175 -3.568 1.00 1.34 109 LEU A C 17
ATOM 32493 O O . LEU A 1 109 ? 2.271 13.950 -4.364 1.00 24.33 109 LEU A O 17
ATOM 32509 N N . ALA A 1 110 ? 3.848 13.534 -2.768 1.00 51.31 110 ALA A N 17
ATOM 32510 C CA . ALA A 1 110 ? 4.475 14.879 -2.793 1.00 75.53 110 ALA A CA 17
ATOM 32511 C C . ALA A 1 110 ? 5.332 15.074 -4.057 1.00 75.33 110 ALA A C 17
ATOM 32512 O O . ALA A 1 110 ? 5.495 16.197 -4.537 1.00 40.31 110 ALA A O 17
ATOM 32519 N N . TYR A 1 111 ? 5.896 13.968 -4.565 1.00 3.35 111 TYR A N 17
ATOM 32520 C CA . TYR A 1 111 ? 6.668 13.957 -5.828 1.00 34.21 111 TYR A CA 17
ATOM 32521 C C . TYR A 1 111 ? 5.726 13.737 -7.036 1.00 21.43 111 TYR A C 17
ATOM 32522 O O . TYR A 1 111 ? 6.023 14.175 -8.153 1.00 73.20 111 TYR A O 17
ATOM 32540 N N . GLY A 1 112 ? 4.598 13.056 -6.786 1.00 54.50 112 GLY A N 17
ATOM 32541 C CA . GLY A 1 112 ? 3.639 12.694 -7.824 1.00 12.23 112 GLY A CA 17
ATOM 32542 C C . GLY A 1 112 ? 2.488 11.867 -7.258 1.00 22.45 112 GLY A C 17
ATOM 32543 O O . GLY A 1 112 ? 2.725 10.818 -6.643 1.00 12.20 112 GLY A O 17
ATOM 32547 N N . GLU A 1 113 ? 1.251 12.348 -7.467 1.00 23.14 113 GLU A N 17
ATOM 32548 C CA . GLU A 1 113 ? 0.013 11.689 -6.998 1.00 71.43 113 GLU A CA 17
ATOM 32549 C C . GLU A 1 113 ? -0.170 10.283 -7.619 1.00 33.20 113 GLU A C 17
ATOM 32550 O O . GLU A 1 113 ? -0.837 9.421 -7.026 1.00 15.04 113 GLU A O 17
ATOM 32562 N N . ASP A 1 114 ? 0.415 10.078 -8.814 1.00 1.14 114 ASP A N 17
ATOM 32563 C CA . ASP A 1 114 ? 0.446 8.764 -9.470 1.00 1.03 114 ASP A CA 17
ATOM 32564 C C . ASP A 1 114 ? 1.187 7.728 -8.595 1.00 54.21 114 ASP A C 17
ATOM 32565 O O . ASP A 1 114 ? 2.421 7.744 -8.515 1.00 5.55 114 ASP A O 17
ATOM 32574 N N . VAL A 1 115 ? 0.402 6.864 -7.910 1.00 74.21 115 VAL A N 17
ATOM 32575 C CA . VAL A 1 115 ? 0.937 5.688 -7.208 1.00 51.41 115 VAL A CA 17
ATOM 32576 C C . VAL A 1 115 ? 1.601 4.748 -8.223 1.00 51.41 115 VAL A C 17
ATOM 32577 O O . VAL A 1 115 ? 2.729 4.289 -8.020 1.00 23.40 115 VAL A O 17
ATOM 32590 N N . ILE A 1 116 ? 0.886 4.501 -9.333 1.00 24.41 116 ILE A N 17
ATOM 32591 C CA . ILE A 1 116 ? 1.404 3.791 -10.488 1.00 31.43 116 ILE A CA 17
ATOM 32592 C C . ILE A 1 116 ? 1.766 4.858 -11.517 1.00 22.44 116 ILE A C 17
ATOM 32593 O O . ILE A 1 116 ? 0.950 5.245 -12.350 1.00 13.33 116 ILE A O 17
ATOM 32609 N N . SER A 1 117 ? 2.964 5.418 -11.367 1.00 15.34 117 SER A N 17
ATOM 32610 C CA . SER A 1 117 ? 3.510 6.378 -12.320 1.00 24.23 117 SER A CA 17
ATOM 32611 C C . SER A 1 117 ? 3.884 5.622 -13.604 1.00 70.45 117 SER A C 17
ATOM 32612 O O . SER A 1 117 ? 4.873 4.883 -13.628 1.00 65.13 117 SER A O 17
ATOM 32620 N N . LYS A 1 118 ? 3.017 5.731 -14.637 1.00 34.34 118 LYS A N 17
ATOM 32621 C CA . LYS A 1 118 ? 3.189 4.994 -15.902 1.00 14.33 118 LYS A CA 17
ATOM 32622 C C . LYS A 1 118 ? 4.444 5.479 -16.662 1.00 4.12 118 LYS A C 17
ATOM 32623 O O . LYS A 1 118 ? 5.302 4.666 -17.015 1.00 44.34 118 LYS A O 17
ATOM 32642 N N . GLU A 1 119 ? 4.542 6.807 -16.843 1.00 1.33 119 GLU A N 17
ATOM 32643 C CA . GLU A 1 119 ? 5.641 7.478 -17.548 1.00 73.50 119 GLU A CA 17
ATOM 32644 C C . GLU A 1 119 ? 5.336 8.989 -17.562 1.00 43.11 119 GLU A C 17
ATOM 32645 O O . GLU A 1 119 ? 4.287 9.373 -18.127 1.00 52.52 119 GLU A O 17
ATOM 32658 N N . MET A 1 1 ? 38.292 19.165 22.840 1.00 34.23 1 MET A N 18
ATOM 32659 C CA . MET A 1 1 ? 39.109 18.359 21.904 1.00 2.12 1 MET A CA 18
ATOM 32660 C C . MET A 1 1 ? 38.195 17.392 21.122 1.00 64.22 1 MET A C 18
ATOM 32661 O O . MET A 1 1 ? 37.350 16.713 21.722 1.00 33.53 1 MET A O 18
ATOM 32677 N N . GLY A 1 2 ? 38.342 17.360 19.784 1.00 43.32 2 GLY A N 18
ATOM 32678 C CA . GLY A 1 2 ? 37.497 16.518 18.938 1.00 44.21 2 GLY A CA 18
ATOM 32679 C C . GLY A 1 2 ? 37.632 16.877 17.464 1.00 74.05 2 GLY A C 18
ATOM 32680 O O . GLY A 1 2 ? 36.800 17.609 16.923 1.00 44.24 2 GLY A O 18
ATOM 32684 N N . HIS A 1 3 ? 38.703 16.367 16.821 1.00 13.02 3 HIS A N 18
ATOM 32685 C CA . HIS A 1 3 ? 39.012 16.637 15.400 1.00 41.11 3 HIS A CA 18
ATOM 32686 C C . HIS A 1 3 ? 38.182 15.697 14.493 1.00 32.55 3 HIS A C 18
ATOM 32687 O O . HIS A 1 3 ? 38.682 14.683 13.991 1.00 35.45 3 HIS A O 18
ATOM 32702 N N . HIS A 1 4 ? 36.880 16.015 14.366 1.00 13.32 4 HIS A N 18
ATOM 32703 C CA . HIS A 1 4 ? 35.906 15.271 13.529 1.00 2.33 4 HIS A CA 18
ATOM 32704 C C . HIS A 1 4 ? 34.867 16.246 12.950 1.00 70.42 4 HIS A C 18
ATOM 32705 O O . HIS A 1 4 ? 34.598 17.302 13.536 1.00 63.12 4 HIS A O 18
ATOM 32720 N N . HIS A 1 5 ? 34.290 15.872 11.797 1.00 60.14 5 HIS A N 18
ATOM 32721 C CA . HIS A 1 5 ? 33.325 16.694 11.052 1.00 45.21 5 HIS A CA 18
ATOM 32722 C C . HIS A 1 5 ? 32.515 15.791 10.099 1.00 73.32 5 HIS A C 18
ATOM 32723 O O . HIS A 1 5 ? 33.033 15.291 9.093 1.00 11.34 5 HIS A O 18
ATOM 32738 N N . HIS A 1 6 ? 31.252 15.541 10.465 1.00 23.24 6 HIS A N 18
ATOM 32739 C CA . HIS A 1 6 ? 30.342 14.667 9.704 1.00 24.01 6 HIS A CA 18
ATOM 32740 C C . HIS A 1 6 ? 29.308 15.520 8.958 1.00 13.14 6 HIS A C 18
ATOM 32741 O O . HIS A 1 6 ? 28.868 16.552 9.469 1.00 3.24 6 HIS A O 18
ATOM 32756 N N . HIS A 1 7 ? 28.931 15.084 7.744 1.00 62.40 7 HIS A N 18
ATOM 32757 C CA . HIS A 1 7 ? 27.941 15.785 6.904 1.00 3.34 7 HIS A CA 18
ATOM 32758 C C . HIS A 1 7 ? 26.530 15.346 7.327 1.00 63.30 7 HIS A C 18
ATOM 32759 O O . HIS A 1 7 ? 26.197 14.162 7.226 1.00 44.04 7 HIS A O 18
ATOM 32774 N N . HIS A 1 8 ? 25.733 16.290 7.851 1.00 22.30 8 HIS A N 18
ATOM 32775 C CA . HIS A 1 8 ? 24.347 16.035 8.296 1.00 50.11 8 HIS A CA 18
ATOM 32776 C C . HIS A 1 8 ? 23.394 17.039 7.635 1.00 32.52 8 HIS A C 18
ATOM 32777 O O . HIS A 1 8 ? 23.657 18.247 7.637 1.00 72.32 8 HIS A O 18
ATOM 32792 N N . SER A 1 9 ? 22.294 16.520 7.063 1.00 53.55 9 SER A N 18
ATOM 32793 C CA . SER A 1 9 ? 21.222 17.315 6.445 1.00 53.13 9 SER A CA 18
ATOM 32794 C C . SER A 1 9 ? 19.912 16.509 6.495 1.00 20.21 9 SER A C 18
ATOM 32795 O O . SER A 1 9 ? 19.623 15.718 5.585 1.00 11.41 9 SER A O 18
ATOM 32803 N N . HIS A 1 10 ? 19.168 16.648 7.603 1.00 34.54 10 HIS A N 18
ATOM 32804 C CA . HIS A 1 10 ? 17.853 16.007 7.779 1.00 30.22 10 HIS A CA 18
ATOM 32805 C C . HIS A 1 10 ? 16.742 17.011 7.437 1.00 25.21 10 HIS A C 18
ATOM 32806 O O . HIS A 1 10 ? 16.674 18.093 8.035 1.00 34.53 10 HIS A O 18
ATOM 32821 N N . MET A 1 11 ? 15.887 16.647 6.461 1.00 3.02 11 MET A N 18
ATOM 32822 C CA . MET A 1 11 ? 14.749 17.476 6.018 1.00 41.50 11 MET A CA 18
ATOM 32823 C C . MET A 1 11 ? 13.561 17.301 6.987 1.00 42.23 11 MET A C 18
ATOM 32824 O O . MET A 1 11 ? 12.538 16.694 6.657 1.00 72.12 11 MET A O 18
ATOM 32838 N N . ASN A 1 12 ? 13.743 17.821 8.207 1.00 53.03 12 ASN A N 18
ATOM 32839 C CA . ASN A 1 12 ? 12.763 17.716 9.305 1.00 64.45 12 ASN A CA 18
ATOM 32840 C C . ASN A 1 12 ? 11.601 18.704 9.102 1.00 42.20 12 ASN A C 18
ATOM 32841 O O . ASN A 1 12 ? 10.482 18.467 9.584 1.00 61.23 12 ASN A O 18
ATOM 32852 N N . SER A 1 13 ? 11.887 19.813 8.391 1.00 4.50 13 SER A N 18
ATOM 32853 C CA . SER A 1 13 ? 10.871 20.765 7.933 1.00 25.53 13 SER A CA 18
ATOM 32854 C C . SER A 1 13 ? 10.089 20.139 6.756 1.00 21.11 13 SER A C 18
ATOM 32855 O O . SER A 1 13 ? 10.471 20.266 5.581 1.00 13.41 13 SER A O 18
ATOM 32863 N N . GLN A 1 14 ? 9.036 19.389 7.107 1.00 3.33 14 GLN A N 18
ATOM 32864 C CA . GLN A 1 14 ? 8.157 18.695 6.154 1.00 13.44 14 GLN A CA 18
ATOM 32865 C C . GLN A 1 14 ? 6.759 18.534 6.759 1.00 43.12 14 GLN A C 18
ATOM 32866 O O . GLN A 1 14 ? 6.610 18.427 7.985 1.00 51.55 14 GLN A O 18
ATOM 32880 N N . ARG A 1 15 ? 5.734 18.537 5.900 1.00 61.12 15 ARG A N 18
ATOM 32881 C CA . ARG A 1 15 ? 4.346 18.323 6.314 1.00 44.30 15 ARG A CA 18
ATOM 32882 C C . ARG A 1 15 ? 3.924 16.888 5.982 1.00 12.20 15 ARG A C 18
ATOM 32883 O O . ARG A 1 15 ? 3.642 16.573 4.816 1.00 12.14 15 ARG A O 18
ATOM 32904 N N . LEU A 1 16 ? 3.952 16.016 7.012 1.00 24.11 16 LEU A N 18
ATOM 32905 C CA . LEU A 1 16 ? 3.462 14.636 6.902 1.00 45.45 16 LEU A CA 18
ATOM 32906 C C . LEU A 1 16 ? 1.971 14.644 6.481 1.00 0.12 16 LEU A C 18
ATOM 32907 O O . LEU A 1 16 ? 1.120 15.252 7.144 1.00 55.03 16 LEU A O 18
ATOM 32923 N N . ILE A 1 17 ? 1.700 14.009 5.337 1.00 34.11 17 ILE A N 18
ATOM 32924 C CA . ILE A 1 17 ? 0.407 14.066 4.641 1.00 11.24 17 ILE A CA 18
ATOM 32925 C C . ILE A 1 17 ? -0.620 13.193 5.372 1.00 52.45 17 ILE A C 18
ATOM 32926 O O . ILE A 1 17 ? -0.297 12.075 5.801 1.00 64.52 17 ILE A O 18
ATOM 32942 N N . HIS A 1 18 ? -1.838 13.744 5.536 1.00 44.21 18 HIS A N 18
ATOM 32943 C CA . HIS A 1 18 ? -2.931 13.121 6.292 1.00 62.13 18 HIS A CA 18
ATOM 32944 C C . HIS A 1 18 ? -3.422 11.864 5.561 1.00 31.14 18 HIS A C 18
ATOM 32945 O O . HIS A 1 18 ? -3.924 11.938 4.431 1.00 33.43 18 HIS A O 18
ATOM 32960 N N . ILE A 1 19 ? -3.229 10.723 6.216 1.00 53.51 19 ILE A N 18
ATOM 32961 C CA . ILE A 1 19 ? -3.594 9.396 5.726 1.00 54.14 19 ILE A CA 18
ATOM 32962 C C . ILE A 1 19 ? -4.402 8.753 6.863 1.00 53.43 19 ILE A C 18
ATOM 32963 O O . ILE A 1 19 ? -3.853 8.523 7.950 1.00 75.35 19 ILE A O 18
ATOM 32979 N N . LYS A 1 20 ? -5.695 8.487 6.632 1.00 45.34 20 LYS A N 18
ATOM 32980 C CA . LYS A 1 20 ? -6.616 8.024 7.674 1.00 30.51 20 LYS A CA 18
ATOM 32981 C C . LYS A 1 20 ? -6.789 6.504 7.558 1.00 22.14 20 LYS A C 18
ATOM 32982 O O . LYS A 1 20 ? -6.940 5.969 6.456 1.00 64.02 20 LYS A O 18
ATOM 33001 N N . THR A 1 21 ? -6.775 5.835 8.706 1.00 40.13 21 THR A N 18
ATOM 33002 C CA . THR A 1 21 ? -6.848 4.376 8.800 1.00 62.34 21 THR A CA 18
ATOM 33003 C C . THR A 1 21 ? -8.317 3.934 8.950 1.00 43.23 21 THR A C 18
ATOM 33004 O O . THR A 1 21 ? -9.001 4.351 9.892 1.00 2.00 21 THR A O 18
ATOM 33015 N N . LEU A 1 22 ? -8.799 3.112 7.999 1.00 42.54 22 LEU A N 18
ATOM 33016 C CA . LEU A 1 22 ? -10.182 2.598 7.972 1.00 21.13 22 LEU A CA 18
ATOM 33017 C C . LEU A 1 22 ? -10.140 1.071 7.814 1.00 75.33 22 LEU A C 18
ATOM 33018 O O . LEU A 1 22 ? -9.349 0.551 7.023 1.00 21.01 22 LEU A O 18
ATOM 33034 N N . THR A 1 23 ? -10.995 0.358 8.561 1.00 61.12 23 THR A N 18
ATOM 33035 C CA . THR A 1 23 ? -11.077 -1.116 8.505 1.00 15.21 23 THR A CA 18
ATOM 33036 C C . THR A 1 23 ? -12.053 -1.549 7.398 1.00 64.25 23 THR A C 18
ATOM 33037 O O . THR A 1 23 ? -13.029 -0.849 7.113 1.00 22.55 23 THR A O 18
ATOM 33048 N N . THR A 1 24 ? -11.768 -2.696 6.767 1.00 2.54 24 THR A N 18
ATOM 33049 C CA . THR A 1 24 ? -12.614 -3.269 5.698 1.00 10.33 24 THR A CA 18
ATOM 33050 C C . THR A 1 24 ? -13.306 -4.551 6.240 1.00 33.04 24 THR A C 18
ATOM 33051 O O . THR A 1 24 ? -12.912 -5.043 7.311 1.00 22.43 24 THR A O 18
ATOM 33062 N N . PRO A 1 25 ? -14.365 -5.113 5.551 1.00 22.43 25 PRO A N 18
ATOM 33063 C CA . PRO A 1 25 ? -14.915 -6.458 5.903 1.00 11.24 25 PRO A CA 18
ATOM 33064 C C . PRO A 1 25 ? -13.894 -7.590 5.623 1.00 71.23 25 PRO A C 18
ATOM 33065 O O . PRO A 1 25 ? -14.040 -8.709 6.121 1.00 20.41 25 PRO A O 18
ATOM 33076 N N . ASN A 1 26 ? -12.864 -7.260 4.812 1.00 44.30 26 ASN A N 18
ATOM 33077 C CA . ASN A 1 26 ? -11.767 -8.173 4.455 1.00 44.23 26 ASN A CA 18
ATOM 33078 C C . ASN A 1 26 ? -10.746 -8.222 5.611 1.00 45.35 26 ASN A C 18
ATOM 33079 O O . ASN A 1 26 ? -10.384 -7.174 6.167 1.00 34.11 26 ASN A O 18
ATOM 33090 N N . GLU A 1 27 ? -10.297 -9.431 5.963 1.00 62.42 27 GLU A N 18
ATOM 33091 C CA . GLU A 1 27 ? -9.287 -9.636 7.020 1.00 71.20 27 GLU A CA 18
ATOM 33092 C C . GLU A 1 27 ? -7.879 -9.380 6.451 1.00 44.23 27 GLU A C 18
ATOM 33093 O O . GLU A 1 27 ? -7.630 -9.620 5.259 1.00 13.53 27 GLU A O 18
ATOM 33105 N N . ASN A 1 28 ? -6.982 -8.873 7.324 1.00 51.43 28 ASN A N 18
ATOM 33106 C CA . ASN A 1 28 ? -5.573 -8.522 6.982 1.00 20.33 28 ASN A CA 18
ATOM 33107 C C . ASN A 1 28 ? -5.477 -7.530 5.798 1.00 34.24 28 ASN A C 18
ATOM 33108 O O . ASN A 1 28 ? -4.438 -7.431 5.134 1.00 72.40 28 ASN A O 18
ATOM 33119 N N . ALA A 1 29 ? -6.562 -6.769 5.591 1.00 62.41 29 ALA A N 18
ATOM 33120 C CA . ALA A 1 29 ? -6.681 -5.752 4.543 1.00 55.51 29 ALA A CA 18
ATOM 33121 C C . ALA A 1 29 ? -7.148 -4.449 5.200 1.00 34.10 29 ALA A C 18
ATOM 33122 O O . ALA A 1 29 ? -8.195 -4.427 5.862 1.00 23.05 29 ALA A O 18
ATOM 33129 N N . LEU A 1 30 ? -6.359 -3.377 5.057 1.00 15.50 30 LEU A N 18
ATOM 33130 C CA . LEU A 1 30 ? -6.614 -2.100 5.750 1.00 20.04 30 LEU A CA 18
ATOM 33131 C C . LEU A 1 30 ? -6.642 -0.958 4.732 1.00 5.32 30 LEU A C 18
ATOM 33132 O O . LEU A 1 30 ? -5.708 -0.792 3.937 1.00 74.12 30 LEU A O 18
ATOM 33148 N N . LYS A 1 31 ? -7.746 -0.206 4.753 1.00 42.42 31 LYS A N 18
ATOM 33149 C CA . LYS A 1 31 ? -8.005 0.901 3.834 1.00 44.42 31 LYS A CA 18
ATOM 33150 C C . LYS A 1 31 ? -7.307 2.186 4.327 1.00 31.33 31 LYS A C 18
ATOM 33151 O O . LYS A 1 31 ? -7.712 2.785 5.324 1.00 23.23 31 LYS A O 18
ATOM 33170 N N . PHE A 1 32 ? -6.235 2.566 3.630 1.00 0.01 32 PHE A N 18
ATOM 33171 C CA . PHE A 1 32 ? -5.507 3.819 3.853 1.00 41.50 32 PHE A CA 18
ATOM 33172 C C . PHE A 1 32 ? -6.072 4.873 2.907 1.00 73.22 32 PHE A C 18
ATOM 33173 O O . PHE A 1 32 ? -5.976 4.736 1.685 1.00 64.43 32 PHE A O 18
ATOM 33190 N N . LEU A 1 33 ? -6.666 5.913 3.487 1.00 14.12 33 LEU A N 18
ATOM 33191 C CA . LEU A 1 33 ? -7.377 6.951 2.747 1.00 75.32 33 LEU A CA 18
ATOM 33192 C C . LEU A 1 33 ? -6.495 8.200 2.659 1.00 0.20 33 LEU A C 18
ATOM 33193 O O . LEU A 1 33 ? -6.035 8.701 3.693 1.00 41.42 33 LEU A O 18
ATOM 33209 N N . SER A 1 34 ? -6.258 8.693 1.436 1.00 43.45 34 SER A N 18
ATOM 33210 C CA . SER A 1 34 ? -5.597 9.986 1.227 1.00 1.31 34 SER A CA 18
ATOM 33211 C C . SER A 1 34 ? -6.613 11.094 1.586 1.00 50.01 34 SER A C 18
ATOM 33212 O O . SER A 1 34 ? -7.531 11.397 0.810 1.00 42.44 34 SER A O 18
ATOM 33220 N N . THR A 1 35 ? -6.427 11.676 2.785 1.00 24.34 35 THR A N 18
ATOM 33221 C CA . THR A 1 35 ? -7.446 12.500 3.471 1.00 13.31 35 THR A CA 18
ATOM 33222 C C . THR A 1 35 ? -7.452 13.955 2.949 1.00 50.12 35 THR A C 18
ATOM 33223 O O . THR A 1 35 ? -8.516 14.591 2.882 1.00 52.15 35 THR A O 18
ATOM 33234 N N . ASP A 1 36 ? -6.261 14.461 2.561 1.00 33.34 36 ASP A N 18
ATOM 33235 C CA . ASP A 1 36 ? -6.099 15.826 1.991 1.00 12.32 36 ASP A CA 18
ATOM 33236 C C . ASP A 1 36 ? -6.907 15.996 0.699 1.00 32.03 36 ASP A C 18
ATOM 33237 O O . ASP A 1 36 ? -7.534 17.039 0.478 1.00 60.53 36 ASP A O 18
ATOM 33246 N N . GLY A 1 37 ? -6.888 14.954 -0.146 1.00 62.54 37 GLY A N 18
ATOM 33247 C CA . GLY A 1 37 ? -7.647 14.955 -1.398 1.00 14.45 37 GLY A CA 18
ATOM 33248 C C . GLY A 1 37 ? -6.888 14.388 -2.580 1.00 21.35 37 GLY A C 18
ATOM 33249 O O . GLY A 1 37 ? -7.387 14.465 -3.707 1.00 53.31 37 GLY A O 18
ATOM 33253 N N . GLU A 1 38 ? -5.691 13.814 -2.339 1.00 12.03 38 GLU A N 18
ATOM 33254 C CA . GLU A 1 38 ? -4.903 13.141 -3.388 1.00 61.14 38 GLU A CA 18
ATOM 33255 C C . GLU A 1 38 ? -5.670 11.904 -3.906 1.00 63.22 38 GLU A C 18
ATOM 33256 O O . GLU A 1 38 ? -6.461 11.307 -3.168 1.00 73.14 38 GLU A O 18
ATOM 33268 N N . MET A 1 39 ? -5.449 11.540 -5.173 1.00 15.44 39 MET A N 18
ATOM 33269 C CA . MET A 1 39 ? -6.144 10.405 -5.812 1.00 23.00 39 MET A CA 18
ATOM 33270 C C . MET A 1 39 ? -5.108 9.435 -6.397 1.00 65.25 39 MET A C 18
ATOM 33271 O O . MET A 1 39 ? -4.182 9.856 -7.089 1.00 12.40 39 MET A O 18
ATOM 33285 N N . LEU A 1 40 ? -5.267 8.140 -6.098 1.00 42.13 40 LEU A N 18
ATOM 33286 C CA . LEU A 1 40 ? -4.272 7.100 -6.430 1.00 52.13 40 LEU A CA 18
ATOM 33287 C C . LEU A 1 40 ? -4.608 6.403 -7.764 1.00 45.53 40 LEU A C 18
ATOM 33288 O O . LEU A 1 40 ? -3.729 6.227 -8.615 1.00 1.40 40 LEU A O 18
ATOM 33304 N N . GLN A 1 41 ? -5.880 6.008 -7.944 1.00 24.40 41 GLN A N 18
ATOM 33305 C CA . GLN A 1 41 ? -6.368 5.405 -9.208 1.00 3.44 41 GLN A CA 18
ATOM 33306 C C . GLN A 1 41 ? -7.310 6.380 -9.936 1.00 54.44 41 GLN A C 18
ATOM 33307 O O . GLN A 1 41 ? -8.124 7.062 -9.304 1.00 54.12 41 GLN A O 18
ATOM 33321 N N . THR A 1 42 ? -7.143 6.435 -11.268 1.00 41.42 42 THR A N 18
ATOM 33322 C CA . THR A 1 42 ? -8.075 7.084 -12.196 1.00 52.20 42 THR A CA 18
ATOM 33323 C C . THR A 1 42 ? -9.430 6.344 -12.142 1.00 21.10 42 THR A C 18
ATOM 33324 O O . THR A 1 42 ? -9.483 5.127 -12.345 1.00 62.21 42 THR A O 18
ATOM 33335 N N . ARG A 1 43 ? -10.514 7.093 -11.876 1.00 63.31 43 ARG A N 18
ATOM 33336 C CA . ARG A 1 43 ? -11.825 6.536 -11.451 1.00 63.03 43 ARG A CA 18
ATOM 33337 C C . ARG A 1 43 ? -12.494 5.647 -12.525 1.00 61.44 43 ARG A C 18
ATOM 33338 O O . ARG A 1 43 ? -13.331 4.792 -12.204 1.00 64.43 43 ARG A O 18
ATOM 33359 N N . GLY A 1 44 ? -12.098 5.848 -13.790 1.00 72.10 44 GLY A N 18
ATOM 33360 C CA . GLY A 1 44 ? -12.610 5.057 -14.912 1.00 70.31 44 GLY A CA 18
ATOM 33361 C C . GLY A 1 44 ? -11.755 3.832 -15.236 1.00 33.23 44 GLY A C 18
ATOM 33362 O O . GLY A 1 44 ? -11.830 3.310 -16.358 1.00 41.13 44 GLY A O 18
ATOM 33366 N N . SER A 1 45 ? -10.953 3.364 -14.260 1.00 1.34 45 SER A N 18
ATOM 33367 C CA . SER A 1 45 ? -10.038 2.215 -14.433 1.00 44.31 45 SER A CA 18
ATOM 33368 C C . SER A 1 45 ? -10.187 1.219 -13.258 1.00 73.42 45 SER A C 18
ATOM 33369 O O . SER A 1 45 ? -10.802 1.538 -12.232 1.00 65.22 45 SER A O 18
ATOM 33377 N N . LYS A 1 46 ? -9.601 0.014 -13.423 1.00 71.52 46 LYS A N 18
ATOM 33378 C CA . LYS A 1 46 ? -9.729 -1.109 -12.465 1.00 34.32 46 LYS A CA 18
ATOM 33379 C C . LYS A 1 46 ? -8.783 -0.952 -11.257 1.00 4.42 46 LYS A C 18
ATOM 33380 O O . LYS A 1 46 ? -7.748 -0.293 -11.351 1.00 30.32 46 LYS A O 18
ATOM 33399 N N . SER A 1 47 ? -9.159 -1.591 -10.133 1.00 73.12 47 SER A N 18
ATOM 33400 C CA . SER A 1 47 ? -8.348 -1.643 -8.904 1.00 13.12 47 SER A CA 18
ATOM 33401 C C . SER A 1 47 ? -7.069 -2.471 -9.146 1.00 21.20 47 SER A C 18
ATOM 33402 O O . SER A 1 47 ? -7.145 -3.700 -9.292 1.00 71.43 47 SER A O 18
ATOM 33410 N N . ILE A 1 48 ? -5.906 -1.789 -9.222 1.00 10.34 48 ILE A N 18
ATOM 33411 C CA . ILE A 1 48 ? -4.618 -2.451 -9.538 1.00 4.20 48 ILE A CA 18
ATOM 33412 C C . ILE A 1 48 ? -4.139 -3.257 -8.323 1.00 44.11 48 ILE A C 18
ATOM 33413 O O . ILE A 1 48 ? -3.602 -2.684 -7.365 1.00 62.53 48 ILE A O 18
ATOM 33429 N N . VAL A 1 49 ? -4.351 -4.580 -8.351 1.00 2.22 49 VAL A N 18
ATOM 33430 C CA . VAL A 1 49 ? -3.859 -5.462 -7.291 1.00 31.34 49 VAL A CA 18
ATOM 33431 C C . VAL A 1 49 ? -2.406 -5.820 -7.611 1.00 43.33 49 VAL A C 18
ATOM 33432 O O . VAL A 1 49 ? -2.137 -6.582 -8.551 1.00 43.52 49 VAL A O 18
ATOM 33445 N N . ILE A 1 50 ? -1.475 -5.231 -6.849 1.00 20.35 50 ILE A N 18
ATOM 33446 C CA . ILE A 1 50 ? -0.044 -5.398 -7.091 1.00 20.24 50 ILE A CA 18
ATOM 33447 C C . ILE A 1 50 ? 0.455 -6.521 -6.186 1.00 15.23 50 ILE A C 18
ATOM 33448 O O . ILE A 1 50 ? 0.582 -6.334 -4.980 1.00 73.45 50 ILE A O 18
ATOM 33464 N N . LYS A 1 51 ? 0.741 -7.676 -6.777 1.00 52.45 51 LYS A N 18
ATOM 33465 C CA . LYS A 1 51 ? 1.179 -8.870 -6.042 1.00 62.34 51 LYS A CA 18
ATOM 33466 C C . LYS A 1 51 ? 2.705 -8.884 -5.972 1.00 12.13 51 LYS A C 18
ATOM 33467 O O . LYS A 1 51 ? 3.349 -8.635 -6.988 1.00 23.42 51 LYS A O 18
ATOM 33486 N N . ASN A 1 52 ? 3.275 -9.188 -4.784 1.00 43.01 52 ASN A N 18
ATOM 33487 C CA . ASN A 1 52 ? 4.743 -9.281 -4.588 1.00 44.21 52 ASN A CA 18
ATOM 33488 C C . ASN A 1 52 ? 5.364 -10.411 -5.435 1.00 30.14 52 ASN A C 18
ATOM 33489 O O . ASN A 1 52 ? 6.560 -10.387 -5.744 1.00 12.22 52 ASN A O 18
ATOM 33500 N N . THR A 1 53 ? 4.527 -11.403 -5.794 1.00 1.12 53 THR A N 18
ATOM 33501 C CA . THR A 1 53 ? 4.925 -12.555 -6.626 1.00 32.12 53 THR A CA 18
ATOM 33502 C C . THR A 1 53 ? 4.933 -12.191 -8.132 1.00 61.43 53 THR A C 18
ATOM 33503 O O . THR A 1 53 ? 5.472 -12.936 -8.958 1.00 31.01 53 THR A O 18
ATOM 33514 N N . ASP A 1 54 ? 4.322 -11.043 -8.476 1.00 20.13 54 ASP A N 18
ATOM 33515 C CA . ASP A 1 54 ? 4.234 -10.554 -9.864 1.00 60.32 54 ASP A CA 18
ATOM 33516 C C . ASP A 1 54 ? 5.111 -9.291 -9.984 1.00 64.41 54 ASP A C 18
ATOM 33517 O O . ASP A 1 54 ? 4.616 -8.161 -9.923 1.00 65.12 54 ASP A O 18
ATOM 33526 N N . GLU A 1 55 ? 6.429 -9.538 -10.108 1.00 13.41 55 GLU A N 18
ATOM 33527 C CA . GLU A 1 55 ? 7.512 -8.524 -10.019 1.00 43.40 55 GLU A CA 18
ATOM 33528 C C . GLU A 1 55 ? 7.342 -7.344 -11.013 1.00 25.21 55 GLU A C 18
ATOM 33529 O O . GLU A 1 55 ? 7.723 -6.215 -10.704 1.00 10.33 55 GLU A O 18
ATOM 33541 N N . ASN A 1 56 ? 6.764 -7.633 -12.193 1.00 52.52 56 ASN A N 18
ATOM 33542 C CA . ASN A 1 56 ? 6.535 -6.641 -13.271 1.00 4.14 56 ASN A CA 18
ATOM 33543 C C . ASN A 1 56 ? 5.575 -5.505 -12.820 1.00 42.44 56 ASN A C 18
ATOM 33544 O O . ASN A 1 56 ? 5.718 -4.358 -13.261 1.00 34.24 56 ASN A O 18
ATOM 33555 N N . LEU A 1 57 ? 4.621 -5.848 -11.919 1.00 24.43 57 LEU A N 18
ATOM 33556 C CA . LEU A 1 57 ? 3.687 -4.878 -11.294 1.00 43.25 57 LEU A CA 18
ATOM 33557 C C . LEU A 1 57 ? 4.428 -3.908 -10.345 1.00 52.33 57 LEU A C 18
ATOM 33558 O O . LEU A 1 57 ? 4.082 -2.724 -10.265 1.00 43.21 57 LEU A O 18
ATOM 33574 N N . ILE A 1 58 ? 5.464 -4.424 -9.651 1.00 51.41 58 ILE A N 18
ATOM 33575 C CA . ILE A 1 58 ? 6.298 -3.628 -8.723 1.00 52.20 58 ILE A CA 18
ATOM 33576 C C . ILE A 1 58 ? 7.169 -2.659 -9.553 1.00 74.32 58 ILE A C 18
ATOM 33577 O O . ILE A 1 58 ? 7.172 -1.457 -9.307 1.00 31.31 58 ILE A O 18
ATOM 33593 N N . ASN A 1 59 ? 7.830 -3.220 -10.592 1.00 1.35 59 ASN A N 18
ATOM 33594 C CA . ASN A 1 59 ? 8.784 -2.502 -11.478 1.00 30.43 59 ASN A CA 18
ATOM 33595 C C . ASN A 1 59 ? 8.174 -1.228 -12.104 1.00 53.32 59 ASN A C 18
ATOM 33596 O O . ASN A 1 59 ? 8.886 -0.248 -12.356 1.00 60.51 59 ASN A O 18
ATOM 33607 N N . HIS A 1 60 ? 6.853 -1.255 -12.340 1.00 33.15 60 HIS A N 18
ATOM 33608 C CA . HIS A 1 60 ? 6.110 -0.105 -12.889 1.00 51.33 60 HIS A CA 18
ATOM 33609 C C . HIS A 1 60 ? 5.648 0.842 -11.764 1.00 50.51 60 HIS A C 18
ATOM 33610 O O . HIS A 1 60 ? 5.806 2.065 -11.874 1.00 2.20 60 HIS A O 18
ATOM 33625 N N . SER A 1 61 ? 5.087 0.271 -10.679 1.00 32.23 61 SER A N 18
ATOM 33626 C CA . SER A 1 61 ? 4.445 1.052 -9.594 1.00 4.23 61 SER A CA 18
ATOM 33627 C C . SER A 1 61 ? 5.462 1.484 -8.522 1.00 74.43 61 SER A C 18
ATOM 33628 O O . SER A 1 61 ? 5.906 0.661 -7.718 1.00 52.21 61 SER A O 18
ATOM 33636 N N . LYS A 1 62 ? 5.806 2.787 -8.532 1.00 12.43 62 LYS A N 18
ATOM 33637 C CA . LYS A 1 62 ? 6.753 3.438 -7.589 1.00 55.44 62 LYS A CA 18
ATOM 33638 C C . LYS A 1 62 ? 6.442 3.114 -6.114 1.00 2.24 62 LYS A C 18
ATOM 33639 O O . LYS A 1 62 ? 7.322 2.697 -5.352 1.00 21.21 62 LYS A O 18
ATOM 33658 N N . LEU A 1 63 ? 5.171 3.346 -5.744 1.00 31.40 63 LEU A N 18
ATOM 33659 C CA . LEU A 1 63 ? 4.669 3.160 -4.378 1.00 31.42 63 LEU A CA 18
ATOM 33660 C C . LEU A 1 63 ? 4.795 1.691 -3.926 1.00 71.00 63 LEU A C 18
ATOM 33661 O O . LEU A 1 63 ? 5.117 1.418 -2.769 1.00 23.14 63 LEU A O 18
ATOM 33677 N N . ALA A 1 64 ? 4.585 0.754 -4.878 1.00 25.30 64 ALA A N 18
ATOM 33678 C CA . ALA A 1 64 ? 4.703 -0.692 -4.627 1.00 22.33 64 ALA A CA 18
ATOM 33679 C C . ALA A 1 64 ? 6.141 -1.077 -4.288 1.00 61.35 64 ALA A C 18
ATOM 33680 O O . ALA A 1 64 ? 6.367 -1.885 -3.384 1.00 62.54 64 ALA A O 18
ATOM 33687 N N . GLN A 1 65 ? 7.101 -0.475 -5.025 1.00 23.14 65 GLN A N 18
ATOM 33688 C CA . GLN A 1 65 ? 8.540 -0.699 -4.810 1.00 42.11 65 GLN A CA 18
ATOM 33689 C C . GLN A 1 65 ? 8.908 -0.373 -3.356 1.00 74.43 65 GLN A C 18
ATOM 33690 O O . GLN A 1 65 ? 9.500 -1.198 -2.674 1.00 11.23 65 GLN A O 18
ATOM 33704 N N . GLN A 1 66 ? 8.477 0.817 -2.900 1.00 52.24 66 GLN A N 18
ATOM 33705 C CA . GLN A 1 66 ? 8.704 1.314 -1.530 1.00 23.35 66 GLN A CA 18
ATOM 33706 C C . GLN A 1 66 ? 8.071 0.419 -0.440 1.00 42.41 66 GLN A C 18
ATOM 33707 O O . GLN A 1 66 ? 8.758 0.047 0.519 1.00 31.23 66 GLN A O 18
ATOM 33721 N N . ILE A 1 67 ? 6.765 0.085 -0.590 1.00 53.03 67 ILE A N 18
ATOM 33722 C CA . ILE A 1 67 ? 6.001 -0.658 0.442 1.00 24.12 67 ILE A CA 18
ATOM 33723 C C . ILE A 1 67 ? 6.544 -2.096 0.610 1.00 21.43 67 ILE A C 18
ATOM 33724 O O . ILE A 1 67 ? 6.783 -2.533 1.733 1.00 14.32 67 ILE A O 18
ATOM 33740 N N . PHE A 1 68 ? 6.769 -2.802 -0.518 1.00 43.21 68 PHE A N 18
ATOM 33741 C CA . PHE A 1 68 ? 7.314 -4.181 -0.509 1.00 1.31 68 PHE A CA 18
ATOM 33742 C C . PHE A 1 68 ? 8.803 -4.215 -0.085 1.00 12.15 68 PHE A C 18
ATOM 33743 O O . PHE A 1 68 ? 9.245 -5.204 0.504 1.00 61.22 68 PHE A O 18
ATOM 33760 N N . LEU A 1 69 ? 9.570 -3.142 -0.384 1.00 50.33 69 LEU A N 18
ATOM 33761 C CA . LEU A 1 69 ? 11.002 -3.047 -0.003 1.00 14.32 69 LEU A CA 18
ATOM 33762 C C . LEU A 1 69 ? 11.145 -2.917 1.523 1.00 61.20 69 LEU A C 18
ATOM 33763 O O . LEU A 1 69 ? 11.765 -3.762 2.175 1.00 1.12 69 LEU A O 18
ATOM 33779 N N . GLN A 1 70 ? 10.528 -1.859 2.075 1.00 51.12 70 GLN A N 18
ATOM 33780 C CA . GLN A 1 70 ? 10.641 -1.511 3.504 1.00 4.22 70 GLN A CA 18
ATOM 33781 C C . GLN A 1 70 ? 9.766 -2.416 4.389 1.00 44.44 70 GLN A C 18
ATOM 33782 O O . GLN A 1 70 ? 10.006 -2.513 5.599 1.00 22.42 70 GLN A O 18
ATOM 33796 N N . CYS A 1 71 ? 8.757 -3.078 3.789 1.00 14.42 71 CYS A N 18
ATOM 33797 C CA . CYS A 1 71 ? 7.883 -4.032 4.491 1.00 2.45 71 CYS A CA 18
ATOM 33798 C C . CYS A 1 71 ? 7.615 -5.252 3.566 1.00 13.41 71 CYS A C 18
ATOM 33799 O O . CYS A 1 71 ? 6.585 -5.302 2.877 1.00 21.04 71 CYS A O 18
ATOM 33807 N N . PRO A 1 72 ? 8.568 -6.245 3.493 1.00 31.23 72 PRO A N 18
ATOM 33808 C CA . PRO A 1 72 ? 8.386 -7.489 2.687 1.00 15.32 72 PRO A CA 18
ATOM 33809 C C . PRO A 1 72 ? 7.262 -8.417 3.216 1.00 14.14 72 PRO A C 18
ATOM 33810 O O . PRO A 1 72 ? 6.900 -9.400 2.551 1.00 52.35 72 PRO A O 18
ATOM 33821 N N . GLY A 1 73 ? 6.693 -8.077 4.395 1.00 72.32 73 GLY A N 18
ATOM 33822 C CA . GLY A 1 73 ? 5.590 -8.845 4.992 1.00 41.41 73 GLY A CA 18
ATOM 33823 C C . GLY A 1 73 ? 4.234 -8.528 4.370 1.00 3.23 73 GLY A C 18
ATOM 33824 O O . GLY A 1 73 ? 3.236 -9.179 4.698 1.00 32.00 73 GLY A O 18
ATOM 33828 N N . VAL A 1 74 ? 4.201 -7.504 3.492 1.00 43.34 74 VAL A N 18
ATOM 33829 C CA . VAL A 1 74 ? 3.020 -7.159 2.689 1.00 52.53 74 VAL A CA 18
ATOM 33830 C C . VAL A 1 74 ? 2.924 -8.123 1.485 1.00 63.23 74 VAL A C 18
ATOM 33831 O O . VAL A 1 74 ? 3.916 -8.346 0.780 1.00 0.13 74 VAL A O 18
ATOM 33844 N N . GLU A 1 75 ? 1.730 -8.700 1.283 1.00 44.44 75 GLU A N 18
ATOM 33845 C CA . GLU A 1 75 ? 1.463 -9.708 0.238 1.00 72.45 75 GLU A CA 18
ATOM 33846 C C . GLU A 1 75 ? 1.083 -9.049 -1.094 1.00 72.14 75 GLU A C 18
ATOM 33847 O O . GLU A 1 75 ? 1.602 -9.411 -2.159 1.00 61.43 75 GLU A O 18
ATOM 33859 N N . SER A 1 76 ? 0.176 -8.075 -1.019 1.00 73.55 76 SER A N 18
ATOM 33860 C CA . SER A 1 76 ? -0.352 -7.388 -2.198 1.00 40.11 76 SER A CA 18
ATOM 33861 C C . SER A 1 76 ? -0.917 -6.020 -1.822 1.00 71.04 76 SER A C 18
ATOM 33862 O O . SER A 1 76 ? -1.273 -5.770 -0.668 1.00 51.20 76 SER A O 18
ATOM 33870 N N . LEU A 1 77 ? -0.970 -5.131 -2.813 1.00 0.15 77 LEU A N 18
ATOM 33871 C CA . LEU A 1 77 ? -1.631 -3.830 -2.710 1.00 73.32 77 LEU A CA 18
ATOM 33872 C C . LEU A 1 77 ? -2.905 -3.883 -3.547 1.00 3.21 77 LEU A C 18
ATOM 33873 O O . LEU A 1 77 ? -3.098 -4.814 -4.332 1.00 51.20 77 LEU A O 18
ATOM 33889 N N . MET A 1 78 ? -3.768 -2.894 -3.370 1.00 32.55 78 MET A N 18
ATOM 33890 C CA . MET A 1 78 ? -4.924 -2.673 -4.239 1.00 51.52 78 MET A CA 18
ATOM 33891 C C . MET A 1 78 ? -5.088 -1.164 -4.382 1.00 22.54 78 MET A C 18
ATOM 33892 O O . MET A 1 78 ? -5.520 -0.488 -3.432 1.00 24.30 78 MET A O 18
ATOM 33906 N N . ILE A 1 79 ? -4.678 -0.632 -5.549 1.00 40.23 79 ILE A N 18
ATOM 33907 C CA . ILE A 1 79 ? -4.722 0.801 -5.833 1.00 71.44 79 ILE A CA 18
ATOM 33908 C C . ILE A 1 79 ? -6.174 1.168 -6.158 1.00 73.34 79 ILE A C 18
ATOM 33909 O O . ILE A 1 79 ? -6.673 0.878 -7.259 1.00 23.21 79 ILE A O 18
ATOM 33925 N N . GLY A 1 80 ? -6.849 1.738 -5.163 1.00 3.25 80 GLY A N 18
ATOM 33926 C CA . GLY A 1 80 ? -8.217 2.195 -5.309 1.00 21.43 80 GLY A CA 18
ATOM 33927 C C . GLY A 1 80 ? -8.253 3.664 -5.675 1.00 3.44 80 GLY A C 18
ATOM 33928 O O . GLY A 1 80 ? -7.202 4.324 -5.684 1.00 70.11 80 GLY A O 18
ATOM 33932 N N . ASP A 1 81 ? -9.456 4.171 -5.980 1.00 25.45 81 ASP A N 18
ATOM 33933 C CA . ASP A 1 81 ? -9.669 5.550 -6.489 1.00 31.33 81 ASP A CA 18
ATOM 33934 C C . ASP A 1 81 ? -9.061 6.580 -5.517 1.00 3.44 81 ASP A C 18
ATOM 33935 O O . ASP A 1 81 ? -8.055 7.229 -5.809 1.00 40.03 81 ASP A O 18
ATOM 33944 N N . ASP A 1 82 ? -9.669 6.639 -4.338 1.00 12.41 82 ASP A N 18
ATOM 33945 C CA . ASP A 1 82 ? -9.333 7.581 -3.258 1.00 61.44 82 ASP A CA 18
ATOM 33946 C C . ASP A 1 82 ? -8.566 6.871 -2.125 1.00 60.05 82 ASP A C 18
ATOM 33947 O O . ASP A 1 82 ? -8.160 7.515 -1.150 1.00 13.35 82 ASP A O 18
ATOM 33956 N N . PHE A 1 83 ? -8.340 5.552 -2.274 1.00 25.44 83 PHE A N 18
ATOM 33957 C CA . PHE A 1 83 ? -7.883 4.688 -1.172 1.00 43.51 83 PHE A CA 18
ATOM 33958 C C . PHE A 1 83 ? -6.795 3.707 -1.633 1.00 41.00 83 PHE A C 18
ATOM 33959 O O . PHE A 1 83 ? -6.554 3.543 -2.831 1.00 32.43 83 PHE A O 18
ATOM 33976 N N . LEU A 1 84 ? -6.155 3.063 -0.653 1.00 14.32 84 LEU A N 18
ATOM 33977 C CA . LEU A 1 84 ? -5.138 2.028 -0.872 1.00 41.01 84 LEU A CA 18
ATOM 33978 C C . LEU A 1 84 ? -5.351 0.909 0.145 1.00 13.00 84 LEU A C 18
ATOM 33979 O O . LEU A 1 84 ? -5.174 1.113 1.347 1.00 23.23 84 LEU A O 18
ATOM 33995 N N . THR A 1 85 ? -5.718 -0.274 -0.343 1.00 65.24 85 THR A N 18
ATOM 33996 C CA . THR A 1 85 ? -5.997 -1.436 0.499 1.00 53.43 85 THR A CA 18
ATOM 33997 C C . THR A 1 85 ? -4.730 -2.304 0.567 1.00 74.44 85 THR A C 18
ATOM 33998 O O . THR A 1 85 ? -4.355 -2.956 -0.421 1.00 23.10 85 THR A O 18
ATOM 34009 N N . ILE A 1 86 ? -4.058 -2.270 1.728 1.00 2.21 86 ILE A N 18
ATOM 34010 C CA . ILE A 1 86 ? -2.831 -3.039 1.968 1.00 30.14 86 ILE A CA 18
ATOM 34011 C C . ILE A 1 86 ? -3.232 -4.427 2.490 1.00 23.52 86 ILE A C 18
ATOM 34012 O O . ILE A 1 86 ? -3.887 -4.537 3.525 1.00 65.11 86 ILE A O 18
ATOM 34028 N N . ASN A 1 87 ? -2.879 -5.465 1.734 1.00 33.14 87 ASN A N 18
ATOM 34029 C CA . ASN A 1 87 ? -3.070 -6.872 2.122 1.00 70.43 87 ASN A CA 18
ATOM 34030 C C . ASN A 1 87 ? -1.703 -7.427 2.531 1.00 24.42 87 ASN A C 18
ATOM 34031 O O . ASN A 1 87 ? -0.746 -7.327 1.765 1.00 0.42 87 ASN A O 18
ATOM 34042 N N . LYS A 1 88 ? -1.616 -7.990 3.741 1.00 32.45 88 LYS A N 18
ATOM 34043 C CA . LYS A 1 88 ? -0.348 -8.474 4.328 1.00 54.23 88 LYS A CA 18
ATOM 34044 C C . LYS A 1 88 ? -0.531 -9.862 4.953 1.00 44.43 88 LYS A C 18
ATOM 34045 O O . LYS A 1 88 ? -1.662 -10.346 5.102 1.00 11.12 88 LYS A O 18
ATOM 34064 N N . ASP A 1 89 ? 0.600 -10.483 5.325 1.00 60.43 89 ASP A N 18
ATOM 34065 C CA . ASP A 1 89 ? 0.625 -11.803 5.963 1.00 24.25 89 ASP A CA 18
ATOM 34066 C C . ASP A 1 89 ? 0.333 -11.646 7.467 1.00 22.24 89 ASP A C 18
ATOM 34067 O O . ASP A 1 89 ? 0.807 -10.694 8.110 1.00 22.22 89 ASP A O 18
ATOM 34076 N N . ARG A 1 90 ? -0.415 -12.608 8.025 1.00 51.21 90 ARG A N 18
ATOM 34077 C CA . ARG A 1 90 ? -0.914 -12.562 9.417 1.00 3.22 90 ARG A CA 18
ATOM 34078 C C . ARG A 1 90 ? 0.154 -12.980 10.453 1.00 70.44 90 ARG A C 18
ATOM 34079 O O . ARG A 1 90 ? -0.137 -13.005 11.658 1.00 33.03 90 ARG A O 18
ATOM 34100 N N . MET A 1 91 ? 1.382 -13.308 9.991 1.00 32.34 91 MET A N 18
ATOM 34101 C CA . MET A 1 91 ? 2.531 -13.555 10.899 1.00 21.22 91 MET A CA 18
ATOM 34102 C C . MET A 1 91 ? 3.124 -12.217 11.401 1.00 5.44 91 MET A C 18
ATOM 34103 O O . MET A 1 91 ? 3.787 -12.173 12.440 1.00 73.25 91 MET A O 18
ATOM 34117 N N . VAL A 1 92 ? 2.876 -11.131 10.634 1.00 2.15 92 VAL A N 18
ATOM 34118 C CA . VAL A 1 92 ? 3.367 -9.771 10.951 1.00 42.13 92 VAL A CA 18
ATOM 34119 C C . VAL A 1 92 ? 2.215 -8.927 11.545 1.00 61.23 92 VAL A C 18
ATOM 34120 O O . VAL A 1 92 ? 1.050 -9.117 11.172 1.00 31.02 92 VAL A O 18
ATOM 34133 N N . HIS A 1 93 ? 2.553 -8.007 12.462 1.00 23.33 93 HIS A N 18
ATOM 34134 C CA . HIS A 1 93 ? 1.589 -7.076 13.102 1.00 53.10 93 HIS A CA 18
ATOM 34135 C C . HIS A 1 93 ? 1.199 -5.925 12.118 1.00 62.22 93 HIS A C 18
ATOM 34136 O O . HIS A 1 93 ? 1.921 -5.670 11.152 1.00 32.34 93 HIS A O 18
ATOM 34151 N N . TRP A 1 94 ? 0.039 -5.265 12.354 1.00 2.20 94 TRP A N 18
ATOM 34152 C CA . TRP A 1 94 ? -0.473 -4.157 11.495 1.00 44.40 94 TRP A CA 18
ATOM 34153 C C . TRP A 1 94 ? 0.184 -2.799 11.840 1.00 3.21 94 TRP A C 18
ATOM 34154 O O . TRP A 1 94 ? 0.758 -2.138 10.968 1.00 14.01 94 TRP A O 18
ATOM 34175 N N . ASN A 1 95 ? 0.071 -2.404 13.128 1.00 15.42 95 ASN A N 18
ATOM 34176 C CA . ASN A 1 95 ? 0.580 -1.110 13.663 1.00 25.24 95 ASN A CA 18
ATOM 34177 C C . ASN A 1 95 ? 2.113 -0.970 13.500 1.00 30.34 95 ASN A C 18
ATOM 34178 O O . ASN A 1 95 ? 2.645 0.139 13.531 1.00 24.11 95 ASN A O 18
ATOM 34189 N N . SER A 1 96 ? 2.804 -2.105 13.293 1.00 14.02 96 SER A N 18
ATOM 34190 C CA . SER A 1 96 ? 4.259 -2.146 13.071 1.00 1.40 96 SER A CA 18
ATOM 34191 C C . SER A 1 96 ? 4.604 -1.710 11.622 1.00 14.02 96 SER A C 18
ATOM 34192 O O . SER A 1 96 ? 5.589 -0.999 11.393 1.00 71.24 96 SER A O 18
ATOM 34200 N N . ILE A 1 97 ? 3.761 -2.150 10.657 1.00 4.33 97 ILE A N 18
ATOM 34201 C CA . ILE A 1 97 ? 3.909 -1.812 9.220 1.00 74.33 97 ILE A CA 18
ATOM 34202 C C . ILE A 1 97 ? 3.349 -0.387 8.930 1.00 1.41 97 ILE A C 18
ATOM 34203 O O . ILE A 1 97 ? 3.833 0.309 8.036 1.00 61.01 97 ILE A O 18
ATOM 34219 N N . LYS A 1 98 ? 2.340 0.032 9.726 1.00 74.21 98 LYS A N 18
ATOM 34220 C CA . LYS A 1 98 ? 1.541 1.255 9.463 1.00 15.24 98 LYS A CA 18
ATOM 34221 C C . LYS A 1 98 ? 2.386 2.584 9.368 1.00 3.24 98 LYS A C 18
ATOM 34222 O O . LYS A 1 98 ? 2.133 3.355 8.435 1.00 62.44 98 LYS A O 18
ATOM 34241 N N . PRO A 1 99 ? 3.391 2.895 10.289 1.00 15.32 99 PRO A N 18
ATOM 34242 C CA . PRO A 1 99 ? 4.188 4.159 10.190 1.00 73.35 99 PRO A CA 18
ATOM 34243 C C . PRO A 1 99 ? 5.005 4.212 8.886 1.00 22.24 99 PRO A C 18
ATOM 34244 O O . PRO A 1 99 ? 5.194 5.288 8.313 1.00 33.12 99 PRO A O 18
ATOM 34255 N N . GLU A 1 100 ? 5.450 3.025 8.425 1.00 54.31 100 GLU A N 18
ATOM 34256 C CA . GLU A 1 100 ? 6.142 2.853 7.144 1.00 13.50 100 GLU A CA 18
ATOM 34257 C C . GLU A 1 100 ? 5.203 3.232 5.982 1.00 4.03 100 GLU A C 18
ATOM 34258 O O . GLU A 1 100 ? 5.563 4.053 5.151 1.00 34.12 100 GLU A O 18
ATOM 34270 N N . ILE A 1 101 ? 3.977 2.648 5.979 1.00 72.35 101 ILE A N 18
ATOM 34271 C CA . ILE A 1 101 ? 2.968 2.868 4.914 1.00 51.43 101 ILE A CA 18
ATOM 34272 C C . ILE A 1 101 ? 2.615 4.368 4.798 1.00 74.22 101 ILE A C 18
ATOM 34273 O O . ILE A 1 101 ? 2.788 4.959 3.737 1.00 61.11 101 ILE A O 18
ATOM 34289 N N . ILE A 1 102 ? 2.175 4.970 5.925 1.00 64.30 102 ILE A N 18
ATOM 34290 C CA . ILE A 1 102 ? 1.794 6.401 5.999 1.00 40.30 102 ILE A CA 18
ATOM 34291 C C . ILE A 1 102 ? 2.952 7.314 5.522 1.00 4.11 102 ILE A C 18
ATOM 34292 O O . ILE A 1 102 ? 2.716 8.286 4.792 1.00 72.04 102 ILE A O 18
ATOM 34308 N N . ASP A 1 103 ? 4.199 6.946 5.900 1.00 75.41 103 ASP A N 18
ATOM 34309 C CA . ASP A 1 103 ? 5.417 7.684 5.508 1.00 43.41 103 ASP A CA 18
ATOM 34310 C C . ASP A 1 103 ? 5.606 7.665 3.982 1.00 34.32 103 ASP A C 18
ATOM 34311 O O . ASP A 1 103 ? 5.781 8.709 3.372 1.00 13.23 103 ASP A O 18
ATOM 34320 N N . LEU A 1 104 ? 5.545 6.463 3.390 1.00 65.34 104 LEU A N 18
ATOM 34321 C CA . LEU A 1 104 ? 5.772 6.237 1.945 1.00 45.12 104 LEU A CA 18
ATOM 34322 C C . LEU A 1 104 ? 4.663 6.872 1.083 1.00 20.42 104 LEU A C 18
ATOM 34323 O O . LEU A 1 104 ? 4.925 7.337 -0.032 1.00 54.11 104 LEU A O 18
ATOM 34339 N N . LEU A 1 105 ? 3.434 6.894 1.632 1.00 5.24 105 LEU A N 18
ATOM 34340 C CA . LEU A 1 105 ? 2.278 7.579 1.023 1.00 42.03 105 LEU A CA 18
ATOM 34341 C C . LEU A 1 105 ? 2.472 9.107 1.096 1.00 24.51 105 LEU A C 18
ATOM 34342 O O . LEU A 1 105 ? 2.022 9.825 0.214 1.00 63.33 105 LEU A O 18
ATOM 34358 N N . THR A 1 106 ? 3.202 9.593 2.121 1.00 42.11 106 THR A N 18
ATOM 34359 C CA . THR A 1 106 ? 3.523 11.021 2.257 1.00 71.52 106 THR A CA 18
ATOM 34360 C C . THR A 1 106 ? 4.620 11.406 1.243 1.00 20.52 106 THR A C 18
ATOM 34361 O O . THR A 1 106 ? 4.487 12.409 0.549 1.00 32.22 106 THR A O 18
ATOM 34372 N N . LYS A 1 107 ? 5.673 10.556 1.155 1.00 53.20 107 LYS A N 18
ATOM 34373 C CA . LYS A 1 107 ? 6.856 10.785 0.297 1.00 71.42 107 LYS A CA 18
ATOM 34374 C C . LYS A 1 107 ? 6.446 10.889 -1.182 1.00 53.42 107 LYS A C 18
ATOM 34375 O O . LYS A 1 107 ? 6.812 11.847 -1.859 1.00 11.01 107 LYS A O 18
ATOM 34394 N N . GLN A 1 108 ? 5.649 9.896 -1.633 1.00 1.55 108 GLN A N 18
ATOM 34395 C CA . GLN A 1 108 ? 5.091 9.832 -2.999 1.00 13.54 108 GLN A CA 18
ATOM 34396 C C . GLN A 1 108 ? 4.346 11.132 -3.354 1.00 73.41 108 GLN A C 18
ATOM 34397 O O . GLN A 1 108 ? 4.722 11.843 -4.291 1.00 10.12 108 GLN A O 18
ATOM 34411 N N . LEU A 1 109 ? 3.320 11.438 -2.539 1.00 64.21 109 LEU A N 18
ATOM 34412 C CA . LEU A 1 109 ? 2.379 12.538 -2.785 1.00 30.12 109 LEU A CA 18
ATOM 34413 C C . LEU A 1 109 ? 3.034 13.920 -2.531 1.00 0.55 109 LEU A C 18
ATOM 34414 O O . LEU A 1 109 ? 2.485 14.954 -2.925 1.00 63.54 109 LEU A O 18
ATOM 34430 N N . ALA A 1 110 ? 4.220 13.918 -1.871 1.00 74.21 110 ALA A N 18
ATOM 34431 C CA . ALA A 1 110 ? 5.038 15.129 -1.636 1.00 44.54 110 ALA A CA 18
ATOM 34432 C C . ALA A 1 110 ? 5.764 15.566 -2.920 1.00 23.05 110 ALA A C 18
ATOM 34433 O O . ALA A 1 110 ? 6.089 16.751 -3.084 1.00 71.23 110 ALA A O 18
ATOM 34440 N N . TYR A 1 111 ? 6.048 14.597 -3.808 1.00 75.44 111 TYR A N 18
ATOM 34441 C CA . TYR A 1 111 ? 6.619 14.869 -5.143 1.00 32.42 111 TYR A CA 18
ATOM 34442 C C . TYR A 1 111 ? 5.484 15.139 -6.143 1.00 23.53 111 TYR A C 18
ATOM 34443 O O . TYR A 1 111 ? 5.555 16.078 -6.944 1.00 72.51 111 TYR A O 18
ATOM 34461 N N . GLY A 1 112 ? 4.434 14.304 -6.067 1.00 1.40 112 GLY A N 18
ATOM 34462 C CA . GLY A 1 112 ? 3.262 14.441 -6.926 1.00 43.25 112 GLY A CA 18
ATOM 34463 C C . GLY A 1 112 ? 2.188 13.405 -6.620 1.00 43.53 112 GLY A C 18
ATOM 34464 O O . GLY A 1 112 ? 2.481 12.355 -6.046 1.00 51.20 112 GLY A O 18
ATOM 34468 N N . GLU A 1 113 ? 0.944 13.711 -7.034 1.00 33.35 113 GLU A N 18
ATOM 34469 C CA . GLU A 1 113 ? -0.247 12.853 -6.816 1.00 54.13 113 GLU A CA 18
ATOM 34470 C C . GLU A 1 113 ? -0.117 11.470 -7.513 1.00 4.11 113 GLU A C 18
ATOM 34471 O O . GLU A 1 113 ? -0.684 10.469 -7.037 1.00 50.13 113 GLU A O 18
ATOM 34483 N N . ASP A 1 114 ? 0.641 11.441 -8.626 1.00 51.00 114 ASP A N 18
ATOM 34484 C CA . ASP A 1 114 ? 0.763 10.270 -9.518 1.00 63.21 114 ASP A CA 18
ATOM 34485 C C . ASP A 1 114 ? 1.322 9.030 -8.795 1.00 53.54 114 ASP A C 18
ATOM 34486 O O . ASP A 1 114 ? 2.208 9.135 -7.930 1.00 22.32 114 ASP A O 18
ATOM 34495 N N . VAL A 1 115 ? 0.759 7.862 -9.138 1.00 1.24 115 VAL A N 18
ATOM 34496 C CA . VAL A 1 115 ? 1.320 6.564 -8.748 1.00 1.42 115 VAL A CA 18
ATOM 34497 C C . VAL A 1 115 ? 2.397 6.164 -9.779 1.00 5.04 115 VAL A C 18
ATOM 34498 O O . VAL A 1 115 ? 3.490 5.704 -9.412 1.00 10.20 115 VAL A O 18
ATOM 34511 N N . ILE A 1 116 ? 2.069 6.374 -11.077 1.00 35.33 116 ILE A N 18
ATOM 34512 C CA . ILE A 1 116 ? 2.986 6.193 -12.218 1.00 62.13 116 ILE A CA 18
ATOM 34513 C C . ILE A 1 116 ? 2.661 7.300 -13.255 1.00 2.44 116 ILE A C 18
ATOM 34514 O O . ILE A 1 116 ? 1.686 7.160 -14.003 1.00 3.54 116 ILE A O 18
ATOM 34530 N N . SER A 1 117 ? 3.411 8.421 -13.256 1.00 74.04 117 SER A N 18
ATOM 34531 C CA . SER A 1 117 ? 3.282 9.461 -14.314 1.00 11.11 117 SER A CA 18
ATOM 34532 C C . SER A 1 117 ? 3.752 8.863 -15.661 1.00 62.54 117 SER A C 18
ATOM 34533 O O . SER A 1 117 ? 2.986 8.741 -16.623 1.00 40.04 117 SER A O 18
ATOM 34541 N N . LYS A 1 118 ? 5.030 8.501 -15.668 1.00 63.45 118 LYS A N 18
ATOM 34542 C CA . LYS A 1 118 ? 5.639 7.523 -16.592 1.00 40.33 118 LYS A CA 18
ATOM 34543 C C . LYS A 1 118 ? 6.595 6.634 -15.770 1.00 63.43 118 LYS A C 18
ATOM 34544 O O . LYS A 1 118 ? 7.321 5.795 -16.320 1.00 33.54 118 LYS A O 18
ATOM 34563 N N . GLU A 1 119 ? 6.515 6.821 -14.437 1.00 21.01 119 GLU A N 18
ATOM 34564 C CA . GLU A 1 119 ? 7.431 6.288 -13.428 1.00 11.53 119 GLU A CA 18
ATOM 34565 C C . GLU A 1 119 ? 6.823 6.641 -12.047 1.00 23.15 119 GLU A C 18
ATOM 34566 O O . GLU A 1 119 ? 6.684 5.746 -11.190 1.00 41.05 119 GLU A O 18
ATOM 34579 N N . MET A 1 1 ? -16.534 34.790 39.567 1.00 2.25 1 MET A N 19
ATOM 34580 C CA . MET A 1 1 ? -16.569 35.286 38.172 1.00 42.33 1 MET A CA 19
ATOM 34581 C C . MET A 1 1 ? -15.187 35.828 37.787 1.00 11.31 1 MET A C 19
ATOM 34582 O O . MET A 1 1 ? -14.658 36.707 38.473 1.00 74.01 1 MET A O 19
ATOM 34598 N N . GLY A 1 2 ? -14.596 35.277 36.702 1.00 4.21 2 GLY A N 19
ATOM 34599 C CA . GLY A 1 2 ? -13.275 35.687 36.216 1.00 23.11 2 GLY A CA 19
ATOM 34600 C C . GLY A 1 2 ? -12.357 34.491 35.990 1.00 62.34 2 GLY A C 19
ATOM 34601 O O . GLY A 1 2 ? -11.879 33.888 36.955 1.00 72.10 2 GLY A O 19
ATOM 34605 N N . HIS A 1 3 ? -12.141 34.127 34.710 1.00 23.41 3 HIS A N 19
ATOM 34606 C CA . HIS A 1 3 ? -11.222 33.048 34.300 1.00 54.13 3 HIS A CA 19
ATOM 34607 C C . HIS A 1 3 ? -10.538 33.437 32.981 1.00 62.23 3 HIS A C 19
ATOM 34608 O O . HIS A 1 3 ? -11.182 33.447 31.921 1.00 1.12 3 HIS A O 19
ATOM 34623 N N . HIS A 1 4 ? -9.244 33.794 33.064 1.00 61.13 4 HIS A N 19
ATOM 34624 C CA . HIS A 1 4 ? -8.418 34.099 31.885 1.00 41.14 4 HIS A CA 19
ATOM 34625 C C . HIS A 1 4 ? -8.047 32.792 31.160 1.00 24.41 4 HIS A C 19
ATOM 34626 O O . HIS A 1 4 ? -7.498 31.874 31.776 1.00 2.31 4 HIS A O 19
ATOM 34641 N N . HIS A 1 5 ? -8.366 32.713 29.860 1.00 3.31 5 HIS A N 19
ATOM 34642 C CA . HIS A 1 5 ? -7.995 31.575 29.003 1.00 61.34 5 HIS A CA 19
ATOM 34643 C C . HIS A 1 5 ? -6.666 31.910 28.322 1.00 61.04 5 HIS A C 19
ATOM 34644 O O . HIS A 1 5 ? -6.625 32.767 27.425 1.00 40.23 5 HIS A O 19
ATOM 34659 N N . HIS A 1 6 ? -5.581 31.270 28.795 1.00 61.30 6 HIS A N 19
ATOM 34660 C CA . HIS A 1 6 ? -4.226 31.524 28.304 1.00 31.52 6 HIS A CA 19
ATOM 34661 C C . HIS A 1 6 ? -4.106 31.075 26.844 1.00 53.03 6 HIS A C 19
ATOM 34662 O O . HIS A 1 6 ? -4.203 29.872 26.546 1.00 3.23 6 HIS A O 19
ATOM 34677 N N . HIS A 1 7 ? -3.957 32.069 25.946 1.00 1.44 7 HIS A N 19
ATOM 34678 C CA . HIS A 1 7 ? -3.705 31.846 24.516 1.00 40.34 7 HIS A CA 19
ATOM 34679 C C . HIS A 1 7 ? -2.375 31.097 24.359 1.00 55.33 7 HIS A C 19
ATOM 34680 O O . HIS A 1 7 ? -1.343 31.522 24.891 1.00 1.22 7 HIS A O 19
ATOM 34695 N N . HIS A 1 8 ? -2.439 29.953 23.675 1.00 20.13 8 HIS A N 19
ATOM 34696 C CA . HIS A 1 8 ? -1.308 29.020 23.529 1.00 25.33 8 HIS A CA 19
ATOM 34697 C C . HIS A 1 8 ? -0.405 29.467 22.366 1.00 42.30 8 HIS A C 19
ATOM 34698 O O . HIS A 1 8 ? -0.799 30.329 21.562 1.00 71.42 8 HIS A O 19
ATOM 34713 N N . SER A 1 9 ? 0.803 28.887 22.297 1.00 61.33 9 SER A N 19
ATOM 34714 C CA . SER A 1 9 ? 1.725 29.079 21.167 1.00 11.03 9 SER A CA 19
ATOM 34715 C C . SER A 1 9 ? 1.058 28.547 19.880 1.00 2.35 9 SER A C 19
ATOM 34716 O O . SER A 1 9 ? 0.581 27.406 19.864 1.00 31.31 9 SER A O 19
ATOM 34724 N N . HIS A 1 10 ? 0.985 29.394 18.832 1.00 43.13 10 HIS A N 19
ATOM 34725 C CA . HIS A 1 10 ? 0.277 29.068 17.573 1.00 72.51 10 HIS A CA 19
ATOM 34726 C C . HIS A 1 10 ? 1.081 28.028 16.761 1.00 32.24 10 HIS A C 19
ATOM 34727 O O . HIS A 1 10 ? 1.802 28.371 15.816 1.00 53.43 10 HIS A O 19
ATOM 34742 N N . MET A 1 11 ? 0.969 26.754 17.175 1.00 2.52 11 MET A N 19
ATOM 34743 C CA . MET A 1 11 ? 1.736 25.640 16.590 1.00 61.11 11 MET A CA 19
ATOM 34744 C C . MET A 1 11 ? 1.125 25.223 15.240 1.00 63.50 11 MET A C 19
ATOM 34745 O O . MET A 1 11 ? -0.018 24.759 15.181 1.00 72.41 11 MET A O 19
ATOM 34759 N N . ASN A 1 12 ? 1.897 25.426 14.168 1.00 10.22 12 ASN A N 19
ATOM 34760 C CA . ASN A 1 12 ? 1.509 25.086 12.782 1.00 11.51 12 ASN A CA 19
ATOM 34761 C C . ASN A 1 12 ? 2.567 24.154 12.171 1.00 34.44 12 ASN A C 19
ATOM 34762 O O . ASN A 1 12 ? 2.813 24.159 10.957 1.00 64.24 12 ASN A O 19
ATOM 34773 N N . SER A 1 13 ? 3.117 23.285 13.035 1.00 72.45 13 SER A N 19
ATOM 34774 C CA . SER A 1 13 ? 4.243 22.388 12.709 1.00 14.11 13 SER A CA 19
ATOM 34775 C C . SER A 1 13 ? 3.797 21.154 11.893 1.00 34.34 13 SER A C 19
ATOM 34776 O O . SER A 1 13 ? 4.613 20.260 11.640 1.00 10.13 13 SER A O 19
ATOM 34784 N N . GLN A 1 14 ? 2.501 21.116 11.513 1.00 2.34 14 GLN A N 19
ATOM 34785 C CA . GLN A 1 14 ? 1.906 20.047 10.692 1.00 41.54 14 GLN A CA 19
ATOM 34786 C C . GLN A 1 14 ? 2.573 19.998 9.295 1.00 23.54 14 GLN A C 19
ATOM 34787 O O . GLN A 1 14 ? 2.141 20.670 8.349 1.00 0.42 14 GLN A O 19
ATOM 34801 N N . ARG A 1 15 ? 3.675 19.241 9.209 1.00 1.33 15 ARG A N 19
ATOM 34802 C CA . ARG A 1 15 ? 4.438 19.043 7.968 1.00 14.41 15 ARG A CA 19
ATOM 34803 C C . ARG A 1 15 ? 4.311 17.565 7.549 1.00 32.42 15 ARG A C 19
ATOM 34804 O O . ARG A 1 15 ? 5.239 16.758 7.694 1.00 53.52 15 ARG A O 19
ATOM 34825 N N . LEU A 1 16 ? 3.094 17.216 7.122 1.00 71.35 16 LEU A N 19
ATOM 34826 C CA . LEU A 1 16 ? 2.761 15.896 6.574 1.00 33.44 16 LEU A CA 19
ATOM 34827 C C . LEU A 1 16 ? 1.454 15.997 5.779 1.00 25.13 16 LEU A C 19
ATOM 34828 O O . LEU A 1 16 ? 0.695 16.968 5.917 1.00 45.43 16 LEU A O 19
ATOM 34844 N N . ILE A 1 17 ? 1.210 14.978 4.957 1.00 64.34 17 ILE A N 19
ATOM 34845 C CA . ILE A 1 17 ? -0.038 14.819 4.200 1.00 2.51 17 ILE A CA 19
ATOM 34846 C C . ILE A 1 17 ? -0.967 13.908 5.014 1.00 41.44 17 ILE A C 19
ATOM 34847 O O . ILE A 1 17 ? -0.538 12.849 5.487 1.00 52.11 17 ILE A O 19
ATOM 34863 N N . HIS A 1 18 ? -2.220 14.355 5.203 1.00 62.22 18 HIS A N 19
ATOM 34864 C CA . HIS A 1 18 ? -3.165 13.738 6.138 1.00 43.42 18 HIS A CA 19
ATOM 34865 C C . HIS A 1 18 ? -3.713 12.424 5.540 1.00 35.23 18 HIS A C 19
ATOM 34866 O O . HIS A 1 18 ? -4.459 12.432 4.551 1.00 41.32 18 HIS A O 19
ATOM 34881 N N . ILE A 1 19 ? -3.333 11.301 6.171 1.00 23.44 19 ILE A N 19
ATOM 34882 C CA . ILE A 1 19 ? -3.600 9.943 5.675 1.00 62.41 19 ILE A CA 19
ATOM 34883 C C . ILE A 1 19 ? -4.443 9.215 6.735 1.00 62.10 19 ILE A C 19
ATOM 34884 O O . ILE A 1 19 ? -3.961 8.940 7.842 1.00 53.23 19 ILE A O 19
ATOM 34900 N N . LYS A 1 20 ? -5.707 8.925 6.389 1.00 44.22 20 LYS A N 19
ATOM 34901 C CA . LYS A 1 20 ? -6.700 8.369 7.311 1.00 53.41 20 LYS A CA 19
ATOM 34902 C C . LYS A 1 20 ? -6.674 6.832 7.229 1.00 52.03 20 LYS A C 19
ATOM 34903 O O . LYS A 1 20 ? -6.816 6.265 6.151 1.00 2.15 20 LYS A O 19
ATOM 34922 N N . THR A 1 21 ? -6.520 6.168 8.375 1.00 31.34 21 THR A N 19
ATOM 34923 C CA . THR A 1 21 ? -6.478 4.704 8.449 1.00 71.11 21 THR A CA 19
ATOM 34924 C C . THR A 1 21 ? -7.905 4.177 8.656 1.00 70.41 21 THR A C 19
ATOM 34925 O O . THR A 1 21 ? -8.585 4.562 9.617 1.00 33.13 21 THR A O 19
ATOM 34936 N N . LEU A 1 22 ? -8.368 3.342 7.709 1.00 61.21 22 LEU A N 19
ATOM 34937 C CA . LEU A 1 22 ? -9.713 2.747 7.722 1.00 32.34 22 LEU A CA 19
ATOM 34938 C C . LEU A 1 22 ? -9.591 1.234 7.553 1.00 12.35 22 LEU A C 19
ATOM 34939 O O . LEU A 1 22 ? -8.781 0.753 6.753 1.00 21.13 22 LEU A O 19
ATOM 34955 N N . THR A 1 23 ? -10.410 0.490 8.304 1.00 31.40 23 THR A N 19
ATOM 34956 C CA . THR A 1 23 ? -10.468 -0.973 8.220 1.00 45.21 23 THR A CA 19
ATOM 34957 C C . THR A 1 23 ? -11.393 -1.403 7.066 1.00 74.44 23 THR A C 19
ATOM 34958 O O . THR A 1 23 ? -12.206 -0.606 6.567 1.00 10.45 23 THR A O 19
ATOM 34969 N N . THR A 1 24 ? -11.238 -2.653 6.624 1.00 74.21 24 THR A N 19
ATOM 34970 C CA . THR A 1 24 ? -12.094 -3.266 5.596 1.00 72.45 24 THR A CA 19
ATOM 34971 C C . THR A 1 24 ? -12.866 -4.448 6.234 1.00 50.33 24 THR A C 19
ATOM 34972 O O . THR A 1 24 ? -12.500 -4.903 7.331 1.00 3.01 24 THR A O 19
ATOM 34983 N N . PRO A 1 25 ? -13.982 -4.935 5.592 1.00 2.35 25 PRO A N 19
ATOM 34984 C CA . PRO A 1 25 ? -14.630 -6.233 5.962 1.00 62.03 25 PRO A CA 19
ATOM 34985 C C . PRO A 1 25 ? -13.671 -7.455 5.854 1.00 31.03 25 PRO A C 19
ATOM 34986 O O . PRO A 1 25 ? -13.970 -8.537 6.381 1.00 44.32 25 PRO A O 19
ATOM 34997 N N . ASN A 1 26 ? -12.537 -7.281 5.144 1.00 34.54 26 ASN A N 19
ATOM 34998 C CA . ASN A 1 26 ? -11.493 -8.318 5.016 1.00 15.34 26 ASN A CA 19
ATOM 34999 C C . ASN A 1 26 ? -10.527 -8.276 6.227 1.00 3.13 26 ASN A C 19
ATOM 35000 O O . ASN A 1 26 ? -10.305 -7.219 6.822 1.00 63.51 26 ASN A O 19
ATOM 35011 N N . GLU A 1 27 ? -9.958 -9.452 6.553 1.00 14.24 27 GLU A N 19
ATOM 35012 C CA . GLU A 1 27 ? -9.060 -9.651 7.712 1.00 35.20 27 GLU A CA 19
ATOM 35013 C C . GLU A 1 27 ? -7.711 -8.897 7.558 1.00 53.02 27 GLU A C 19
ATOM 35014 O O . GLU A 1 27 ? -7.332 -8.107 8.424 1.00 33.42 27 GLU A O 19
ATOM 35026 N N . ASN A 1 28 ? -7.018 -9.119 6.424 1.00 73.23 28 ASN A N 19
ATOM 35027 C CA . ASN A 1 28 ? -5.613 -8.691 6.222 1.00 4.15 28 ASN A CA 19
ATOM 35028 C C . ASN A 1 28 ? -5.528 -7.501 5.264 1.00 70.44 28 ASN A C 19
ATOM 35029 O O . ASN A 1 28 ? -4.451 -7.200 4.741 1.00 33.22 28 ASN A O 19
ATOM 35040 N N . ALA A 1 29 ? -6.653 -6.805 5.078 1.00 21.52 29 ALA A N 19
ATOM 35041 C CA . ALA A 1 29 ? -6.733 -5.602 4.242 1.00 31.12 29 ALA A CA 19
ATOM 35042 C C . ALA A 1 29 ? -6.995 -4.374 5.140 1.00 34.43 29 ALA A C 19
ATOM 35043 O O . ALA A 1 29 ? -7.893 -4.395 5.985 1.00 31.12 29 ALA A O 19
ATOM 35050 N N . LEU A 1 30 ? -6.165 -3.331 4.980 1.00 72.33 30 LEU A N 19
ATOM 35051 C CA . LEU A 1 30 ? -6.304 -2.051 5.704 1.00 34.51 30 LEU A CA 19
ATOM 35052 C C . LEU A 1 30 ? -6.052 -0.933 4.700 1.00 13.42 30 LEU A C 19
ATOM 35053 O O . LEU A 1 30 ? -4.948 -0.835 4.147 1.00 64.14 30 LEU A O 19
ATOM 35069 N N . LYS A 1 31 ? -7.068 -0.110 4.440 1.00 53.21 31 LYS A N 19
ATOM 35070 C CA . LYS A 1 31 ? -6.973 0.962 3.442 1.00 64.00 31 LYS A CA 19
ATOM 35071 C C . LYS A 1 31 ? -6.584 2.295 4.095 1.00 44.43 31 LYS A C 19
ATOM 35072 O O . LYS A 1 31 ? -6.887 2.552 5.262 1.00 53.31 31 LYS A O 19
ATOM 35091 N N . PHE A 1 32 ? -5.887 3.126 3.315 1.00 53.31 32 PHE A N 19
ATOM 35092 C CA . PHE A 1 32 ? -5.381 4.432 3.737 1.00 45.44 32 PHE A CA 19
ATOM 35093 C C . PHE A 1 32 ? -5.914 5.485 2.765 1.00 1.42 32 PHE A C 19
ATOM 35094 O O . PHE A 1 32 ? -5.667 5.410 1.558 1.00 54.41 32 PHE A O 19
ATOM 35111 N N . LEU A 1 33 ? -6.622 6.471 3.305 1.00 23.34 33 LEU A N 19
ATOM 35112 C CA . LEU A 1 33 ? -7.458 7.390 2.539 1.00 11.54 33 LEU A CA 19
ATOM 35113 C C . LEU A 1 33 ? -6.752 8.747 2.415 1.00 35.13 33 LEU A C 19
ATOM 35114 O O . LEU A 1 33 ? -6.344 9.334 3.430 1.00 72.01 33 LEU A O 19
ATOM 35130 N N . SER A 1 34 ? -6.606 9.237 1.176 1.00 3.14 34 SER A N 19
ATOM 35131 C CA . SER A 1 34 ? -5.994 10.538 0.889 1.00 45.22 34 SER A CA 19
ATOM 35132 C C . SER A 1 34 ? -7.071 11.642 1.006 1.00 65.33 34 SER A C 19
ATOM 35133 O O . SER A 1 34 ? -7.957 11.749 0.159 1.00 4.22 34 SER A O 19
ATOM 35141 N N . THR A 1 35 ? -7.003 12.436 2.089 1.00 12.24 35 THR A N 19
ATOM 35142 C CA . THR A 1 35 ? -8.070 13.396 2.466 1.00 4.00 35 THR A CA 19
ATOM 35143 C C . THR A 1 35 ? -7.787 14.827 1.963 1.00 42.33 35 THR A C 19
ATOM 35144 O O . THR A 1 35 ? -8.655 15.705 2.048 1.00 63.03 35 THR A O 19
ATOM 35155 N N . ASP A 1 36 ? -6.578 15.041 1.431 1.00 44.32 36 ASP A N 19
ATOM 35156 C CA . ASP A 1 36 ? -6.050 16.385 1.102 1.00 24.40 36 ASP A CA 19
ATOM 35157 C C . ASP A 1 36 ? -6.587 16.928 -0.237 1.00 74.15 36 ASP A C 19
ATOM 35158 O O . ASP A 1 36 ? -6.773 18.139 -0.386 1.00 32.45 36 ASP A O 19
ATOM 35167 N N . GLY A 1 37 ? -6.833 16.021 -1.195 1.00 14.10 37 GLY A N 19
ATOM 35168 C CA . GLY A 1 37 ? -7.180 16.390 -2.580 1.00 71.32 37 GLY A CA 19
ATOM 35169 C C . GLY A 1 37 ? -6.185 15.806 -3.565 1.00 50.55 37 GLY A C 19
ATOM 35170 O O . GLY A 1 37 ? -6.490 15.634 -4.756 1.00 34.30 37 GLY A O 19
ATOM 35174 N N . GLU A 1 38 ? -4.979 15.514 -3.051 1.00 62.01 38 GLU A N 19
ATOM 35175 C CA . GLU A 1 38 ? -3.966 14.721 -3.749 1.00 75.15 38 GLU A CA 19
ATOM 35176 C C . GLU A 1 38 ? -4.471 13.276 -3.859 1.00 13.02 38 GLU A C 19
ATOM 35177 O O . GLU A 1 38 ? -4.407 12.513 -2.894 1.00 31.51 38 GLU A O 19
ATOM 35189 N N . MET A 1 39 ? -5.061 12.952 -5.016 1.00 11.10 39 MET A N 19
ATOM 35190 C CA . MET A 1 39 ? -5.619 11.619 -5.301 1.00 73.43 39 MET A CA 19
ATOM 35191 C C . MET A 1 39 ? -4.474 10.663 -5.691 1.00 0.01 39 MET A C 19
ATOM 35192 O O . MET A 1 39 ? -3.551 11.072 -6.406 1.00 63.12 39 MET A O 19
ATOM 35206 N N . LEU A 1 40 ? -4.527 9.408 -5.200 1.00 13.42 40 LEU A N 19
ATOM 35207 C CA . LEU A 1 40 ? -3.474 8.389 -5.454 1.00 41.22 40 LEU A CA 19
ATOM 35208 C C . LEU A 1 40 ? -3.303 8.092 -6.951 1.00 63.45 40 LEU A C 19
ATOM 35209 O O . LEU A 1 40 ? -2.197 7.793 -7.409 1.00 33.12 40 LEU A O 19
ATOM 35225 N N . GLN A 1 41 ? -4.430 8.144 -7.673 1.00 65.22 41 GLN A N 19
ATOM 35226 C CA . GLN A 1 41 ? -4.498 7.848 -9.108 1.00 41.00 41 GLN A CA 19
ATOM 35227 C C . GLN A 1 41 ? -5.918 8.126 -9.627 1.00 11.13 41 GLN A C 19
ATOM 35228 O O . GLN A 1 41 ? -6.876 8.152 -8.840 1.00 54.31 41 GLN A O 19
ATOM 35242 N N . THR A 1 42 ? -6.022 8.356 -10.954 1.00 45.33 42 THR A N 19
ATOM 35243 C CA . THR A 1 42 ? -7.289 8.515 -11.675 1.00 31.34 42 THR A CA 19
ATOM 35244 C C . THR A 1 42 ? -8.281 7.371 -11.358 1.00 60.22 42 THR A C 19
ATOM 35245 O O . THR A 1 42 ? -7.891 6.204 -11.189 1.00 12.41 42 THR A O 19
ATOM 35256 N N . ARG A 1 43 ? -9.567 7.738 -11.317 1.00 31.11 43 ARG A N 19
ATOM 35257 C CA . ARG A 1 43 ? -10.684 6.817 -11.039 1.00 52.43 43 ARG A CA 19
ATOM 35258 C C . ARG A 1 43 ? -10.850 5.753 -12.147 1.00 61.42 43 ARG A C 19
ATOM 35259 O O . ARG A 1 43 ? -11.501 4.725 -11.923 1.00 53.32 43 ARG A O 19
ATOM 35280 N N . GLY A 1 44 ? -10.230 6.009 -13.329 1.00 0.33 44 GLY A N 19
ATOM 35281 C CA . GLY A 1 44 ? -10.277 5.091 -14.480 1.00 55.51 44 GLY A CA 19
ATOM 35282 C C . GLY A 1 44 ? -9.613 3.733 -14.241 1.00 71.24 44 GLY A C 19
ATOM 35283 O O . GLY A 1 44 ? -9.794 2.810 -15.040 1.00 22.13 44 GLY A O 19
ATOM 35287 N N . SER A 1 45 ? -8.826 3.622 -13.152 1.00 42.01 45 SER A N 19
ATOM 35288 C CA . SER A 1 45 ? -8.254 2.335 -12.688 1.00 33.03 45 SER A CA 19
ATOM 35289 C C . SER A 1 45 ? -9.347 1.481 -12.010 1.00 43.10 45 SER A C 19
ATOM 35290 O O . SER A 1 45 ? -10.380 2.019 -11.605 1.00 34.32 45 SER A O 19
ATOM 35298 N N . LYS A 1 46 ? -9.118 0.154 -11.869 1.00 14.24 46 LYS A N 19
ATOM 35299 C CA . LYS A 1 46 ? -10.146 -0.787 -11.347 1.00 43.24 46 LYS A CA 19
ATOM 35300 C C . LYS A 1 46 ? -9.544 -1.788 -10.324 1.00 54.44 46 LYS A C 19
ATOM 35301 O O . LYS A 1 46 ? -9.356 -2.975 -10.617 1.00 43.50 46 LYS A O 19
ATOM 35320 N N . SER A 1 47 ? -9.236 -1.270 -9.102 1.00 4.10 47 SER A N 19
ATOM 35321 C CA . SER A 1 47 ? -8.623 -2.047 -7.994 1.00 53.42 47 SER A CA 19
ATOM 35322 C C . SER A 1 47 ? -7.352 -2.793 -8.461 1.00 62.33 47 SER A C 19
ATOM 35323 O O . SER A 1 47 ? -7.351 -4.024 -8.601 1.00 22.14 47 SER A O 19
ATOM 35331 N N . ILE A 1 48 ? -6.290 -2.025 -8.751 1.00 40.13 48 ILE A N 19
ATOM 35332 C CA . ILE A 1 48 ? -5.041 -2.578 -9.298 1.00 62.41 48 ILE A CA 19
ATOM 35333 C C . ILE A 1 48 ? -4.257 -3.279 -8.182 1.00 23.34 48 ILE A C 19
ATOM 35334 O O . ILE A 1 48 ? -3.577 -2.634 -7.376 1.00 51.23 48 ILE A O 19
ATOM 35350 N N . VAL A 1 49 ? -4.381 -4.605 -8.133 1.00 65.41 49 VAL A N 19
ATOM 35351 C CA . VAL A 1 49 ? -3.701 -5.433 -7.146 1.00 30.41 49 VAL A CA 19
ATOM 35352 C C . VAL A 1 49 ? -2.256 -5.641 -7.610 1.00 61.15 49 VAL A C 19
ATOM 35353 O O . VAL A 1 49 ? -2.031 -6.058 -8.746 1.00 3.23 49 VAL A O 19
ATOM 35366 N N . ILE A 1 50 ? -1.291 -5.284 -6.758 1.00 64.12 50 ILE A N 19
ATOM 35367 C CA . ILE A 1 50 ? 0.137 -5.415 -7.071 1.00 72.44 50 ILE A CA 19
ATOM 35368 C C . ILE A 1 50 ? 0.693 -6.614 -6.291 1.00 1.54 50 ILE A C 19
ATOM 35369 O O . ILE A 1 50 ? 0.817 -6.532 -5.075 1.00 71.31 50 ILE A O 19
ATOM 35385 N N . LYS A 1 51 ? 1.027 -7.713 -6.979 1.00 34.45 51 LYS A N 19
ATOM 35386 C CA . LYS A 1 51 ? 1.564 -8.927 -6.330 1.00 73.04 51 LYS A CA 19
ATOM 35387 C C . LYS A 1 51 ? 3.063 -8.735 -6.026 1.00 63.12 51 LYS A C 19
ATOM 35388 O O . LYS A 1 51 ? 3.784 -8.176 -6.858 1.00 13.03 51 LYS A O 19
ATOM 35407 N N . ASN A 1 52 ? 3.526 -9.215 -4.846 1.00 71.42 52 ASN A N 19
ATOM 35408 C CA . ASN A 1 52 ? 4.964 -9.171 -4.467 1.00 60.35 52 ASN A CA 19
ATOM 35409 C C . ASN A 1 52 ? 5.818 -10.072 -5.389 1.00 33.21 52 ASN A C 19
ATOM 35410 O O . ASN A 1 52 ? 7.025 -9.861 -5.536 1.00 34.14 52 ASN A O 19
ATOM 35421 N N . THR A 1 53 ? 5.158 -11.079 -5.995 1.00 31.20 53 THR A N 19
ATOM 35422 C CA . THR A 1 53 ? 5.788 -12.019 -6.939 1.00 23.43 53 THR A CA 19
ATOM 35423 C C . THR A 1 53 ? 5.800 -11.462 -8.382 1.00 12.13 53 THR A C 19
ATOM 35424 O O . THR A 1 53 ? 6.585 -11.923 -9.216 1.00 61.21 53 THR A O 19
ATOM 35435 N N . ASP A 1 54 ? 4.931 -10.472 -8.670 1.00 53.30 54 ASP A N 19
ATOM 35436 C CA . ASP A 1 54 ? 4.807 -9.881 -10.020 1.00 52.53 54 ASP A CA 19
ATOM 35437 C C . ASP A 1 54 ? 5.734 -8.664 -10.107 1.00 22.01 54 ASP A C 19
ATOM 35438 O O . ASP A 1 54 ? 5.367 -7.567 -9.680 1.00 52.32 54 ASP A O 19
ATOM 35447 N N . GLU A 1 55 ? 6.942 -8.893 -10.638 1.00 2.44 55 GLU A N 19
ATOM 35448 C CA . GLU A 1 55 ? 7.967 -7.858 -10.848 1.00 24.33 55 GLU A CA 19
ATOM 35449 C C . GLU A 1 55 ? 7.441 -6.636 -11.649 1.00 1.53 55 GLU A C 19
ATOM 35450 O O . GLU A 1 55 ? 7.737 -5.499 -11.288 1.00 72.23 55 GLU A O 19
ATOM 35462 N N . ASN A 1 56 ? 6.613 -6.893 -12.691 1.00 24.21 56 ASN A N 19
ATOM 35463 C CA . ASN A 1 56 ? 6.200 -5.867 -13.683 1.00 20.32 56 ASN A CA 19
ATOM 35464 C C . ASN A 1 56 ? 5.295 -4.778 -13.055 1.00 71.15 56 ASN A C 19
ATOM 35465 O O . ASN A 1 56 ? 5.498 -3.579 -13.298 1.00 12.12 56 ASN A O 19
ATOM 35476 N N . LEU A 1 57 ? 4.318 -5.213 -12.233 1.00 12.33 57 LEU A N 19
ATOM 35477 C CA . LEU A 1 57 ? 3.394 -4.305 -11.507 1.00 23.44 57 LEU A CA 19
ATOM 35478 C C . LEU A 1 57 ? 4.162 -3.386 -10.530 1.00 42.23 57 LEU A C 19
ATOM 35479 O O . LEU A 1 57 ? 3.817 -2.209 -10.355 1.00 53.02 57 LEU A O 19
ATOM 35495 N N . ILE A 1 58 ? 5.233 -3.949 -9.940 1.00 41.33 58 ILE A N 19
ATOM 35496 C CA . ILE A 1 58 ? 6.088 -3.265 -8.956 1.00 5.31 58 ILE A CA 19
ATOM 35497 C C . ILE A 1 58 ? 7.052 -2.287 -9.673 1.00 2.31 58 ILE A C 19
ATOM 35498 O O . ILE A 1 58 ? 7.369 -1.225 -9.148 1.00 32.55 58 ILE A O 19
ATOM 35514 N N . ASN A 1 59 ? 7.498 -2.658 -10.892 1.00 24.12 59 ASN A N 19
ATOM 35515 C CA . ASN A 1 59 ? 8.323 -1.777 -11.759 1.00 40.50 59 ASN A CA 19
ATOM 35516 C C . ASN A 1 59 ? 7.579 -0.466 -12.095 1.00 15.24 59 ASN A C 19
ATOM 35517 O O . ASN A 1 59 ? 8.196 0.605 -12.194 1.00 70.30 59 ASN A O 19
ATOM 35528 N N . HIS A 1 60 ? 6.251 -0.578 -12.279 1.00 10.25 60 HIS A N 19
ATOM 35529 C CA . HIS A 1 60 ? 5.368 0.571 -12.570 1.00 0.33 60 HIS A CA 19
ATOM 35530 C C . HIS A 1 60 ? 5.131 1.420 -11.311 1.00 40.43 60 HIS A C 19
ATOM 35531 O O . HIS A 1 60 ? 5.092 2.655 -11.378 1.00 40.21 60 HIS A O 19
ATOM 35546 N N . SER A 1 61 ? 4.974 0.738 -10.168 1.00 34.15 61 SER A N 19
ATOM 35547 C CA . SER A 1 61 ? 4.673 1.376 -8.880 1.00 14.24 61 SER A CA 19
ATOM 35548 C C . SER A 1 61 ? 5.923 1.410 -7.987 1.00 51.23 61 SER A C 19
ATOM 35549 O O . SER A 1 61 ? 6.260 0.412 -7.339 1.00 34.23 61 SER A O 19
ATOM 35557 N N . LYS A 1 62 ? 6.613 2.566 -7.960 1.00 42.22 62 LYS A N 19
ATOM 35558 C CA . LYS A 1 62 ? 7.751 2.799 -7.053 1.00 31.30 62 LYS A CA 19
ATOM 35559 C C . LYS A 1 62 ? 7.303 2.695 -5.579 1.00 2.21 62 LYS A C 19
ATOM 35560 O O . LYS A 1 62 ? 8.062 2.244 -4.716 1.00 34.43 62 LYS A O 19
ATOM 35579 N N . LEU A 1 63 ? 6.041 3.093 -5.332 1.00 64.30 63 LEU A N 19
ATOM 35580 C CA . LEU A 1 63 ? 5.376 2.959 -4.026 1.00 24.04 63 LEU A CA 19
ATOM 35581 C C . LEU A 1 63 ? 5.343 1.475 -3.577 1.00 4.13 63 LEU A C 19
ATOM 35582 O O . LEU A 1 63 ? 5.601 1.169 -2.410 1.00 54.03 63 LEU A O 19
ATOM 35598 N N . ALA A 1 64 ? 5.079 0.566 -4.542 1.00 3.00 64 ALA A N 19
ATOM 35599 C CA . ALA A 1 64 ? 5.097 -0.890 -4.307 1.00 64.13 64 ALA A CA 19
ATOM 35600 C C . ALA A 1 64 ? 6.507 -1.389 -3.976 1.00 34.13 64 ALA A C 19
ATOM 35601 O O . ALA A 1 64 ? 6.669 -2.217 -3.078 1.00 11.01 64 ALA A O 19
ATOM 35608 N N . GLN A 1 65 ? 7.519 -0.851 -4.700 1.00 70.34 65 GLN A N 19
ATOM 35609 C CA . GLN A 1 65 ? 8.946 -1.197 -4.487 1.00 73.33 65 GLN A CA 19
ATOM 35610 C C . GLN A 1 65 ? 9.338 -0.947 -3.026 1.00 2.44 65 GLN A C 19
ATOM 35611 O O . GLN A 1 65 ? 9.927 -1.810 -2.376 1.00 13.52 65 GLN A O 19
ATOM 35625 N N . GLN A 1 66 ? 8.945 0.235 -2.529 1.00 44.30 66 GLN A N 19
ATOM 35626 C CA . GLN A 1 66 ? 9.197 0.676 -1.157 1.00 2.04 66 GLN A CA 19
ATOM 35627 C C . GLN A 1 66 ? 8.509 -0.219 -0.104 1.00 71.25 66 GLN A C 19
ATOM 35628 O O . GLN A 1 66 ? 9.172 -0.693 0.814 1.00 24.11 66 GLN A O 19
ATOM 35642 N N . ILE A 1 67 ? 7.188 -0.470 -0.265 1.00 62.32 67 ILE A N 19
ATOM 35643 C CA . ILE A 1 67 ? 6.377 -1.212 0.733 1.00 23.25 67 ILE A CA 19
ATOM 35644 C C . ILE A 1 67 ? 6.850 -2.684 0.861 1.00 61.10 67 ILE A C 19
ATOM 35645 O O . ILE A 1 67 ? 7.044 -3.179 1.982 1.00 20.44 67 ILE A O 19
ATOM 35661 N N . PHE A 1 68 ? 7.074 -3.353 -0.293 1.00 10.44 68 PHE A N 19
ATOM 35662 C CA . PHE A 1 68 ? 7.533 -4.763 -0.328 1.00 42.25 68 PHE A CA 19
ATOM 35663 C C . PHE A 1 68 ? 8.989 -4.912 0.170 1.00 2.21 68 PHE A C 19
ATOM 35664 O O . PHE A 1 68 ? 9.333 -5.938 0.766 1.00 53.44 68 PHE A O 19
ATOM 35681 N N . LEU A 1 69 ? 9.838 -3.893 -0.085 1.00 74.43 69 LEU A N 19
ATOM 35682 C CA . LEU A 1 69 ? 11.247 -3.885 0.386 1.00 62.22 69 LEU A CA 19
ATOM 35683 C C . LEU A 1 69 ? 11.323 -3.689 1.914 1.00 72.22 69 LEU A C 19
ATOM 35684 O O . LEU A 1 69 ? 12.107 -4.360 2.598 1.00 24.11 69 LEU A O 19
ATOM 35700 N N . GLN A 1 70 ? 10.497 -2.764 2.434 1.00 14.22 70 GLN A N 19
ATOM 35701 C CA . GLN A 1 70 ? 10.471 -2.420 3.870 1.00 35.13 70 GLN A CA 19
ATOM 35702 C C . GLN A 1 70 ? 9.775 -3.511 4.697 1.00 72.44 70 GLN A C 19
ATOM 35703 O O . GLN A 1 70 ? 10.064 -3.662 5.890 1.00 64.42 70 GLN A O 19
ATOM 35717 N N . CYS A 1 71 ? 8.855 -4.264 4.066 1.00 4.30 71 CYS A N 19
ATOM 35718 C CA . CYS A 1 71 ? 8.138 -5.363 4.725 1.00 74.03 71 CYS A CA 19
ATOM 35719 C C . CYS A 1 71 ? 7.841 -6.489 3.707 1.00 12.11 71 CYS A C 19
ATOM 35720 O O . CYS A 1 71 ? 6.933 -6.351 2.872 1.00 12.54 71 CYS A O 19
ATOM 35728 N N . PRO A 1 72 ? 8.612 -7.625 3.745 1.00 14.53 72 PRO A N 19
ATOM 35729 C CA . PRO A 1 72 ? 8.329 -8.816 2.906 1.00 44.02 72 PRO A CA 19
ATOM 35730 C C . PRO A 1 72 ? 7.179 -9.689 3.466 1.00 31.54 72 PRO A C 19
ATOM 35731 O O . PRO A 1 72 ? 6.924 -10.792 2.960 1.00 63.54 72 PRO A O 19
ATOM 35742 N N . GLY A 1 73 ? 6.504 -9.188 4.522 1.00 13.14 73 GLY A N 19
ATOM 35743 C CA . GLY A 1 73 ? 5.284 -9.805 5.037 1.00 71.44 73 GLY A CA 19
ATOM 35744 C C . GLY A 1 73 ? 4.066 -9.465 4.188 1.00 51.42 73 GLY A C 19
ATOM 35745 O O . GLY A 1 73 ? 3.100 -10.227 4.159 1.00 53.04 73 GLY A O 19
ATOM 35749 N N . VAL A 1 74 ? 4.122 -8.310 3.487 1.00 5.43 74 VAL A N 19
ATOM 35750 C CA . VAL A 1 74 ? 3.024 -7.835 2.625 1.00 31.51 74 VAL A CA 19
ATOM 35751 C C . VAL A 1 74 ? 2.893 -8.743 1.379 1.00 52.14 74 VAL A C 19
ATOM 35752 O O . VAL A 1 74 ? 3.858 -8.907 0.626 1.00 25.41 74 VAL A O 19
ATOM 35765 N N . GLU A 1 75 ? 1.698 -9.335 1.198 1.00 33.34 75 GLU A N 19
ATOM 35766 C CA . GLU A 1 75 ? 1.386 -10.256 0.085 1.00 63.35 75 GLU A CA 19
ATOM 35767 C C . GLU A 1 75 ? 1.216 -9.480 -1.222 1.00 73.04 75 GLU A C 19
ATOM 35768 O O . GLU A 1 75 ? 1.778 -9.838 -2.270 1.00 72.24 75 GLU A O 19
ATOM 35780 N N . SER A 1 76 ? 0.420 -8.418 -1.136 1.00 34.42 76 SER A N 19
ATOM 35781 C CA . SER A 1 76 ? 0.020 -7.625 -2.287 1.00 54.14 76 SER A CA 19
ATOM 35782 C C . SER A 1 76 ? -0.521 -6.268 -1.835 1.00 42.55 76 SER A C 19
ATOM 35783 O O . SER A 1 76 ? -0.776 -6.042 -0.650 1.00 62.22 76 SER A O 19
ATOM 35791 N N . LEU A 1 77 ? -0.655 -5.354 -2.789 1.00 14.32 77 LEU A N 19
ATOM 35792 C CA . LEU A 1 77 ? -1.324 -4.067 -2.587 1.00 65.33 77 LEU A CA 19
ATOM 35793 C C . LEU A 1 77 ? -2.618 -4.075 -3.399 1.00 75.04 77 LEU A C 19
ATOM 35794 O O . LEU A 1 77 ? -2.851 -4.994 -4.181 1.00 63.14 77 LEU A O 19
ATOM 35810 N N . MET A 1 78 ? -3.467 -3.080 -3.185 1.00 32.43 78 MET A N 19
ATOM 35811 C CA . MET A 1 78 ? -4.647 -2.844 -4.018 1.00 61.51 78 MET A CA 19
ATOM 35812 C C . MET A 1 78 ? -4.823 -1.341 -4.146 1.00 54.33 78 MET A C 19
ATOM 35813 O O . MET A 1 78 ? -5.057 -0.654 -3.142 1.00 53.22 78 MET A O 19
ATOM 35827 N N . ILE A 1 79 ? -4.684 -0.836 -5.370 1.00 43.23 79 ILE A N 19
ATOM 35828 C CA . ILE A 1 79 ? -4.834 0.575 -5.667 1.00 14.43 79 ILE A CA 19
ATOM 35829 C C . ILE A 1 79 ? -6.319 0.855 -5.882 1.00 51.53 79 ILE A C 19
ATOM 35830 O O . ILE A 1 79 ? -6.891 0.453 -6.904 1.00 13.01 79 ILE A O 19
ATOM 35846 N N . GLY A 1 80 ? -6.940 1.479 -4.882 1.00 52.13 80 GLY A N 19
ATOM 35847 C CA . GLY A 1 80 ? -8.266 2.041 -5.038 1.00 13.52 80 GLY A CA 19
ATOM 35848 C C . GLY A 1 80 ? -8.157 3.439 -5.616 1.00 43.41 80 GLY A C 19
ATOM 35849 O O . GLY A 1 80 ? -7.045 3.975 -5.770 1.00 51.12 80 GLY A O 19
ATOM 35853 N N . ASP A 1 81 ? -9.305 4.019 -5.940 1.00 50.41 81 ASP A N 19
ATOM 35854 C CA . ASP A 1 81 ? -9.388 5.345 -6.580 1.00 12.13 81 ASP A CA 19
ATOM 35855 C C . ASP A 1 81 ? -8.771 6.433 -5.668 1.00 13.03 81 ASP A C 19
ATOM 35856 O O . ASP A 1 81 ? -7.878 7.193 -6.081 1.00 32.42 81 ASP A O 19
ATOM 35865 N N . ASP A 1 82 ? -9.242 6.466 -4.415 1.00 32.22 82 ASP A N 19
ATOM 35866 C CA . ASP A 1 82 ? -8.834 7.476 -3.410 1.00 31.02 82 ASP A CA 19
ATOM 35867 C C . ASP A 1 82 ? -8.269 6.814 -2.118 1.00 34.45 82 ASP A C 19
ATOM 35868 O O . ASP A 1 82 ? -7.911 7.502 -1.152 1.00 55.52 82 ASP A O 19
ATOM 35877 N N . PHE A 1 83 ? -8.131 5.471 -2.130 1.00 25.21 83 PHE A N 19
ATOM 35878 C CA . PHE A 1 83 ? -7.709 4.693 -0.942 1.00 3.31 83 PHE A CA 19
ATOM 35879 C C . PHE A 1 83 ? -6.742 3.567 -1.354 1.00 4.24 83 PHE A C 19
ATOM 35880 O O . PHE A 1 83 ? -6.985 2.869 -2.335 1.00 31.55 83 PHE A O 19
ATOM 35897 N N . LEU A 1 84 ? -5.632 3.415 -0.612 1.00 2.10 84 LEU A N 19
ATOM 35898 C CA . LEU A 1 84 ? -4.641 2.346 -0.851 1.00 12.42 84 LEU A CA 19
ATOM 35899 C C . LEU A 1 84 ? -4.818 1.247 0.192 1.00 60.44 84 LEU A C 19
ATOM 35900 O O . LEU A 1 84 ? -4.573 1.463 1.377 1.00 34.45 84 LEU A O 19
ATOM 35916 N N . THR A 1 85 ? -5.215 0.067 -0.269 1.00 73.31 85 THR A N 19
ATOM 35917 C CA . THR A 1 85 ? -5.486 -1.076 0.588 1.00 22.34 85 THR A CA 19
ATOM 35918 C C . THR A 1 85 ? -4.258 -2.003 0.614 1.00 13.43 85 THR A C 19
ATOM 35919 O O . THR A 1 85 ? -3.891 -2.593 -0.409 1.00 3.03 85 THR A O 19
ATOM 35930 N N . ILE A 1 86 ? -3.620 -2.095 1.783 1.00 64.14 86 ILE A N 19
ATOM 35931 C CA . ILE A 1 86 ? -2.439 -2.934 1.996 1.00 33.15 86 ILE A CA 19
ATOM 35932 C C . ILE A 1 86 ? -2.910 -4.329 2.423 1.00 42.43 86 ILE A C 19
ATOM 35933 O O . ILE A 1 86 ? -3.738 -4.451 3.327 1.00 61.15 86 ILE A O 19
ATOM 35949 N N . ASN A 1 87 ? -2.415 -5.365 1.736 1.00 3.41 87 ASN A N 19
ATOM 35950 C CA . ASN A 1 87 ? -2.797 -6.764 1.987 1.00 20.53 87 ASN A CA 19
ATOM 35951 C C . ASN A 1 87 ? -1.545 -7.536 2.425 1.00 34.41 87 ASN A C 19
ATOM 35952 O O . ASN A 1 87 ? -0.635 -7.743 1.626 1.00 32.02 87 ASN A O 19
ATOM 35963 N N . LYS A 1 88 ? -1.498 -7.949 3.702 1.00 10.33 88 LYS A N 19
ATOM 35964 C CA . LYS A 1 88 ? -0.301 -8.602 4.301 1.00 24.14 88 LYS A CA 19
ATOM 35965 C C . LYS A 1 88 ? -0.613 -10.042 4.747 1.00 72.41 88 LYS A C 19
ATOM 35966 O O . LYS A 1 88 ? -1.764 -10.486 4.680 1.00 14.01 88 LYS A O 19
ATOM 35985 N N . ASP A 1 89 ? 0.433 -10.757 5.191 1.00 61.11 89 ASP A N 19
ATOM 35986 C CA . ASP A 1 89 ? 0.315 -12.095 5.805 1.00 1.21 89 ASP A CA 19
ATOM 35987 C C . ASP A 1 89 ? -0.256 -11.932 7.228 1.00 43.04 89 ASP A C 19
ATOM 35988 O O . ASP A 1 89 ? 0.258 -11.120 7.992 1.00 15.22 89 ASP A O 19
ATOM 35997 N N . ARG A 1 90 ? -1.282 -12.732 7.575 1.00 63.33 90 ARG A N 19
ATOM 35998 C CA . ARG A 1 90 ? -2.052 -12.587 8.842 1.00 70.34 90 ARG A CA 19
ATOM 35999 C C . ARG A 1 90 ? -1.178 -12.644 10.119 1.00 4.44 90 ARG A C 19
ATOM 36000 O O . ARG A 1 90 ? -1.514 -12.015 11.121 1.00 53.14 90 ARG A O 19
ATOM 36021 N N . MET A 1 91 ? -0.060 -13.396 10.064 1.00 23.31 91 MET A N 19
ATOM 36022 C CA . MET A 1 91 ? 0.838 -13.596 11.230 1.00 73.02 91 MET A CA 19
ATOM 36023 C C . MET A 1 91 ? 1.733 -12.364 11.497 1.00 73.22 91 MET A C 19
ATOM 36024 O O . MET A 1 91 ? 2.408 -12.292 12.530 1.00 22.13 91 MET A O 19
ATOM 36038 N N . VAL A 1 92 ? 1.721 -11.402 10.559 1.00 54.42 92 VAL A N 19
ATOM 36039 C CA . VAL A 1 92 ? 2.443 -10.122 10.672 1.00 42.50 92 VAL A CA 19
ATOM 36040 C C . VAL A 1 92 ? 1.463 -9.052 11.211 1.00 31.44 92 VAL A C 19
ATOM 36041 O O . VAL A 1 92 ? 0.304 -9.018 10.789 1.00 33.31 92 VAL A O 19
ATOM 36054 N N . HIS A 1 93 ? 1.929 -8.189 12.137 1.00 0.51 93 HIS A N 19
ATOM 36055 C CA . HIS A 1 93 ? 1.079 -7.164 12.801 1.00 75.34 93 HIS A CA 19
ATOM 36056 C C . HIS A 1 93 ? 0.870 -5.935 11.887 1.00 3.20 93 HIS A C 19
ATOM 36057 O O . HIS A 1 93 ? 1.635 -5.726 10.943 1.00 62.13 93 HIS A O 19
ATOM 36072 N N . TRP A 1 94 ? -0.180 -5.136 12.180 1.00 53.23 94 TRP A N 19
ATOM 36073 C CA . TRP A 1 94 ? -0.468 -3.875 11.451 1.00 61.32 94 TRP A CA 19
ATOM 36074 C C . TRP A 1 94 ? 0.410 -2.706 11.943 1.00 23.45 94 TRP A C 19
ATOM 36075 O O . TRP A 1 94 ? 1.065 -2.046 11.136 1.00 72.23 94 TRP A O 19
ATOM 36096 N N . ASN A 1 95 ? 0.423 -2.479 13.275 1.00 12.10 95 ASN A N 19
ATOM 36097 C CA . ASN A 1 95 ? 1.067 -1.294 13.907 1.00 0.41 95 ASN A CA 19
ATOM 36098 C C . ASN A 1 95 ? 2.588 -1.224 13.631 1.00 62.12 95 ASN A C 19
ATOM 36099 O O . ASN A 1 95 ? 3.204 -0.165 13.769 1.00 34.03 95 ASN A O 19
ATOM 36110 N N . SER A 1 96 ? 3.168 -2.363 13.225 1.00 43.12 96 SER A N 19
ATOM 36111 C CA . SER A 1 96 ? 4.583 -2.455 12.835 1.00 1.32 96 SER A CA 19
ATOM 36112 C C . SER A 1 96 ? 4.824 -1.750 11.478 1.00 2.12 96 SER A C 19
ATOM 36113 O O . SER A 1 96 ? 5.724 -0.914 11.345 1.00 45.41 96 SER A O 19
ATOM 36121 N N . ILE A 1 97 ? 3.971 -2.098 10.488 1.00 22.54 97 ILE A N 19
ATOM 36122 C CA . ILE A 1 97 ? 4.113 -1.653 9.083 1.00 31.20 97 ILE A CA 19
ATOM 36123 C C . ILE A 1 97 ? 3.458 -0.260 8.870 1.00 21.01 97 ILE A C 19
ATOM 36124 O O . ILE A 1 97 ? 3.908 0.528 8.040 1.00 73.23 97 ILE A O 19
ATOM 36140 N N . LYS A 1 98 ? 2.385 0.013 9.654 1.00 74.13 98 LYS A N 19
ATOM 36141 C CA . LYS A 1 98 ? 1.459 1.153 9.446 1.00 23.05 98 LYS A CA 19
ATOM 36142 C C . LYS A 1 98 ? 2.169 2.538 9.355 1.00 43.04 98 LYS A C 19
ATOM 36143 O O . LYS A 1 98 ? 1.912 3.267 8.388 1.00 52.20 98 LYS A O 19
ATOM 36162 N N . PRO A 1 99 ? 3.089 2.933 10.312 1.00 53.25 99 PRO A N 19
ATOM 36163 C CA . PRO A 1 99 ? 3.827 4.236 10.216 1.00 1.13 99 PRO A CA 19
ATOM 36164 C C . PRO A 1 99 ? 4.659 4.346 8.916 1.00 65.05 99 PRO A C 19
ATOM 36165 O O . PRO A 1 99 ? 4.756 5.430 8.312 1.00 1.53 99 PRO A O 19
ATOM 36176 N N . GLU A 1 100 ? 5.222 3.204 8.489 1.00 33.12 100 GLU A N 19
ATOM 36177 C CA . GLU A 1 100 ? 6.070 3.117 7.293 1.00 60.23 100 GLU A CA 19
ATOM 36178 C C . GLU A 1 100 ? 5.240 3.363 6.019 1.00 25.01 100 GLU A C 19
ATOM 36179 O O . GLU A 1 100 ? 5.704 4.026 5.087 1.00 74.11 100 GLU A O 19
ATOM 36191 N N . ILE A 1 101 ? 3.992 2.844 6.021 1.00 60.15 101 ILE A N 19
ATOM 36192 C CA . ILE A 1 101 ? 3.033 3.019 4.917 1.00 51.42 101 ILE A CA 19
ATOM 36193 C C . ILE A 1 101 ? 2.644 4.510 4.797 1.00 33.13 101 ILE A C 19
ATOM 36194 O O . ILE A 1 101 ? 2.821 5.113 3.740 1.00 41.43 101 ILE A O 19
ATOM 36210 N N . ILE A 1 102 ? 2.176 5.097 5.928 1.00 13.24 102 ILE A N 19
ATOM 36211 C CA . ILE A 1 102 ? 1.703 6.505 6.001 1.00 2.32 102 ILE A CA 19
ATOM 36212 C C . ILE A 1 102 ? 2.782 7.491 5.476 1.00 44.40 102 ILE A C 19
ATOM 36213 O O . ILE A 1 102 ? 2.471 8.447 4.745 1.00 51.23 102 ILE A O 19
ATOM 36229 N N . ASP A 1 103 ? 4.054 7.188 5.824 1.00 52.20 103 ASP A N 19
ATOM 36230 C CA . ASP A 1 103 ? 5.231 7.971 5.400 1.00 30.42 103 ASP A CA 19
ATOM 36231 C C . ASP A 1 103 ? 5.402 7.941 3.861 1.00 34.41 103 ASP A C 19
ATOM 36232 O O . ASP A 1 103 ? 5.548 8.985 3.217 1.00 72.15 103 ASP A O 19
ATOM 36241 N N . LEU A 1 104 ? 5.346 6.727 3.286 1.00 4.14 104 LEU A N 19
ATOM 36242 C CA . LEU A 1 104 ? 5.517 6.496 1.833 1.00 11.50 104 LEU A CA 19
ATOM 36243 C C . LEU A 1 104 ? 4.378 7.128 0.995 1.00 3.11 104 LEU A C 19
ATOM 36244 O O . LEU A 1 104 ? 4.606 7.576 -0.135 1.00 13.23 104 LEU A O 19
ATOM 36260 N N . LEU A 1 105 ? 3.159 7.149 1.559 1.00 53.20 105 LEU A N 19
ATOM 36261 C CA . LEU A 1 105 ? 1.983 7.795 0.929 1.00 50.22 105 LEU A CA 19
ATOM 36262 C C . LEU A 1 105 ? 2.101 9.329 0.965 1.00 34.12 105 LEU A C 19
ATOM 36263 O O . LEU A 1 105 ? 1.573 10.008 0.083 1.00 44.55 105 LEU A O 19
ATOM 36279 N N . THR A 1 106 ? 2.833 9.862 1.963 1.00 23.13 106 THR A N 19
ATOM 36280 C CA . THR A 1 106 ? 3.150 11.296 2.043 1.00 73.13 106 THR A CA 19
ATOM 36281 C C . THR A 1 106 ? 4.198 11.653 0.956 1.00 3.54 106 THR A C 19
ATOM 36282 O O . THR A 1 106 ? 4.160 12.747 0.391 1.00 13.54 106 THR A O 19
ATOM 36293 N N . LYS A 1 107 ? 5.098 10.689 0.639 1.00 0.14 107 LYS A N 19
ATOM 36294 C CA . LYS A 1 107 ? 6.127 10.848 -0.411 1.00 13.14 107 LYS A CA 19
ATOM 36295 C C . LYS A 1 107 ? 5.486 10.880 -1.819 1.00 51.54 107 LYS A C 19
ATOM 36296 O O . LYS A 1 107 ? 5.828 11.730 -2.642 1.00 53.23 107 LYS A O 19
ATOM 36315 N N . GLN A 1 108 ? 4.548 9.939 -2.067 1.00 14.23 108 GLN A N 19
ATOM 36316 C CA . GLN A 1 108 ? 3.844 9.797 -3.359 1.00 14.30 108 GLN A CA 19
ATOM 36317 C C . GLN A 1 108 ? 3.058 11.087 -3.655 1.00 34.03 108 GLN A C 19
ATOM 36318 O O . GLN A 1 108 ? 3.232 11.720 -4.708 1.00 64.12 108 GLN A O 19
ATOM 36332 N N . LEU A 1 109 ? 2.215 11.468 -2.680 1.00 30.14 109 LEU A N 19
ATOM 36333 C CA . LEU A 1 109 ? 1.279 12.599 -2.801 1.00 31.22 109 LEU A CA 19
ATOM 36334 C C . LEU A 1 109 ? 1.996 13.965 -2.707 1.00 22.32 109 LEU A C 19
ATOM 36335 O O . LEU A 1 109 ? 1.402 14.991 -3.056 1.00 23.03 109 LEU A O 19
ATOM 36351 N N . ALA A 1 110 ? 3.267 13.968 -2.234 1.00 64.32 110 ALA A N 19
ATOM 36352 C CA . ALA A 1 110 ? 4.134 15.175 -2.251 1.00 12.52 110 ALA A CA 19
ATOM 36353 C C . ALA A 1 110 ? 4.367 15.644 -3.692 1.00 43.43 110 ALA A C 19
ATOM 36354 O O . ALA A 1 110 ? 4.479 16.842 -3.958 1.00 45.44 110 ALA A O 19
ATOM 36361 N N . TYR A 1 111 ? 4.473 14.670 -4.605 1.00 53.44 111 TYR A N 19
ATOM 36362 C CA . TYR A 1 111 ? 4.512 14.918 -6.055 1.00 32.12 111 TYR A CA 19
ATOM 36363 C C . TYR A 1 111 ? 3.075 14.974 -6.612 1.00 64.20 111 TYR A C 19
ATOM 36364 O O . TYR A 1 111 ? 2.776 15.755 -7.524 1.00 54.23 111 TYR A O 19
ATOM 36382 N N . GLY A 1 112 ? 2.192 14.146 -6.016 1.00 4.41 112 GLY A N 19
ATOM 36383 C CA . GLY A 1 112 ? 0.807 13.994 -6.465 1.00 51.52 112 GLY A CA 19
ATOM 36384 C C . GLY A 1 112 ? 0.732 13.076 -7.665 1.00 12.51 112 GLY A C 19
ATOM 36385 O O . GLY A 1 112 ? 0.159 13.430 -8.703 1.00 34.41 112 GLY A O 19
ATOM 36389 N N . GLU A 1 113 ? 1.338 11.893 -7.513 1.00 61.01 113 GLU A N 19
ATOM 36390 C CA . GLU A 1 113 ? 1.521 10.930 -8.605 1.00 34.43 113 GLU A CA 19
ATOM 36391 C C . GLU A 1 113 ? 0.276 10.075 -8.843 1.00 75.34 113 GLU A C 19
ATOM 36392 O O . GLU A 1 113 ? -0.559 9.906 -7.950 1.00 71.53 113 GLU A O 19
ATOM 36404 N N . ASP A 1 114 ? 0.154 9.582 -10.082 1.00 24.23 114 ASP A N 19
ATOM 36405 C CA . ASP A 1 114 ? -0.679 8.430 -10.427 1.00 23.53 114 ASP A CA 19
ATOM 36406 C C . ASP A 1 114 ? 0.214 7.189 -10.259 1.00 10.45 114 ASP A C 19
ATOM 36407 O O . ASP A 1 114 ? 1.040 6.892 -11.133 1.00 73.24 114 ASP A O 19
ATOM 36416 N N . VAL A 1 115 ? 0.058 6.528 -9.100 1.00 15.13 115 VAL A N 19
ATOM 36417 C CA . VAL A 1 115 ? 0.951 5.455 -8.587 1.00 21.13 115 VAL A CA 19
ATOM 36418 C C . VAL A 1 115 ? 1.384 4.411 -9.648 1.00 10.52 115 VAL A C 19
ATOM 36419 O O . VAL A 1 115 ? 2.560 4.035 -9.702 1.00 75.21 115 VAL A O 19
ATOM 36432 N N . ILE A 1 116 ? 0.438 3.973 -10.489 1.00 22.01 116 ILE A N 19
ATOM 36433 C CA . ILE A 1 116 ? 0.683 2.955 -11.524 1.00 4.11 116 ILE A CA 19
ATOM 36434 C C . ILE A 1 116 ? 0.967 3.637 -12.877 1.00 32.13 116 ILE A C 19
ATOM 36435 O O . ILE A 1 116 ? 2.109 3.651 -13.353 1.00 65.33 116 ILE A O 19
ATOM 36451 N N . SER A 1 117 ? -0.093 4.215 -13.466 1.00 52.20 117 SER A N 19
ATOM 36452 C CA . SER A 1 117 ? -0.068 4.817 -14.806 1.00 63.21 117 SER A CA 19
ATOM 36453 C C . SER A 1 117 ? -1.005 6.036 -14.830 1.00 41.41 117 SER A C 19
ATOM 36454 O O . SER A 1 117 ? -2.125 5.984 -14.304 1.00 14.11 117 SER A O 19
ATOM 36462 N N . LYS A 1 118 ? -0.529 7.129 -15.440 1.00 11.03 118 LYS A N 19
ATOM 36463 C CA . LYS A 1 118 ? -1.283 8.383 -15.575 1.00 31.30 118 LYS A CA 19
ATOM 36464 C C . LYS A 1 118 ? -2.044 8.383 -16.902 1.00 33.51 118 LYS A C 19
ATOM 36465 O O . LYS A 1 118 ? -3.206 8.796 -16.966 1.00 24.04 118 LYS A O 19
ATOM 36484 N N . GLU A 1 119 ? -1.380 7.873 -17.950 1.00 32.44 119 GLU A N 19
ATOM 36485 C CA . GLU A 1 119 ? -1.934 7.783 -19.310 1.00 45.45 119 GLU A CA 19
ATOM 36486 C C . GLU A 1 119 ? -1.823 6.313 -19.807 1.00 61.23 119 GLU A C 19
ATOM 36487 O O . GLU A 1 119 ? -0.933 5.961 -20.598 1.00 73.33 119 GLU A O 19
ATOM 36500 N N . MET A 1 1 ? 25.739 31.212 29.950 1.00 63.12 1 MET A N 20
ATOM 36501 C CA . MET A 1 1 ? 26.593 30.240 29.218 1.00 11.04 1 MET A CA 20
ATOM 36502 C C . MET A 1 1 ? 26.059 30.063 27.785 1.00 1.51 1 MET A C 20
ATOM 36503 O O . MET A 1 1 ? 24.856 30.228 27.551 1.00 42.44 1 MET A O 20
ATOM 36519 N N . GLY A 1 2 ? 26.955 29.716 26.839 1.00 73.12 2 GLY A N 20
ATOM 36520 C CA . GLY A 1 2 ? 26.594 29.597 25.425 1.00 24.11 2 GLY A CA 20
ATOM 36521 C C . GLY A 1 2 ? 27.531 28.664 24.669 1.00 23.52 2 GLY A C 20
ATOM 36522 O O . GLY A 1 2 ? 28.476 29.111 24.004 1.00 22.34 2 GLY A O 20
ATOM 36526 N N . HIS A 1 3 ? 27.265 27.353 24.779 1.00 75.54 3 HIS A N 20
ATOM 36527 C CA . HIS A 1 3 ? 28.000 26.298 24.035 1.00 43.43 3 HIS A CA 20
ATOM 36528 C C . HIS A 1 3 ? 27.094 25.686 22.944 1.00 3.53 3 HIS A C 20
ATOM 36529 O O . HIS A 1 3 ? 27.373 24.598 22.426 1.00 3.43 3 HIS A O 20
ATOM 36544 N N . HIS A 1 4 ? 26.032 26.432 22.586 1.00 2.44 4 HIS A N 20
ATOM 36545 C CA . HIS A 1 4 ? 24.986 26.001 21.639 1.00 2.43 4 HIS A CA 20
ATOM 36546 C C . HIS A 1 4 ? 25.569 25.784 20.228 1.00 52.12 4 HIS A C 20
ATOM 36547 O O . HIS A 1 4 ? 26.269 26.653 19.701 1.00 4.25 4 HIS A O 20
ATOM 36562 N N . HIS A 1 5 ? 25.274 24.610 19.644 1.00 3.20 5 HIS A N 20
ATOM 36563 C CA . HIS A 1 5 ? 25.759 24.218 18.306 1.00 0.00 5 HIS A CA 20
ATOM 36564 C C . HIS A 1 5 ? 24.949 24.935 17.214 1.00 3.03 5 HIS A C 20
ATOM 36565 O O . HIS A 1 5 ? 23.727 25.098 17.351 1.00 22.13 5 HIS A O 20
ATOM 36580 N N . HIS A 1 6 ? 25.651 25.356 16.139 1.00 31.32 6 HIS A N 20
ATOM 36581 C CA . HIS A 1 6 ? 25.054 26.076 14.993 1.00 63.40 6 HIS A CA 20
ATOM 36582 C C . HIS A 1 6 ? 24.018 25.185 14.303 1.00 74.45 6 HIS A C 20
ATOM 36583 O O . HIS A 1 6 ? 22.880 25.613 14.095 1.00 52.53 6 HIS A O 20
ATOM 36598 N N . HIS A 1 7 ? 24.467 23.954 13.962 1.00 73.20 7 HIS A N 20
ATOM 36599 C CA . HIS A 1 7 ? 23.635 22.835 13.465 1.00 55.03 7 HIS A CA 20
ATOM 36600 C C . HIS A 1 7 ? 22.539 23.300 12.468 1.00 64.11 7 HIS A C 20
ATOM 36601 O O . HIS A 1 7 ? 21.370 23.458 12.830 1.00 4.14 7 HIS A O 20
ATOM 36616 N N . HIS A 1 8 ? 22.955 23.516 11.209 1.00 54.54 8 HIS A N 20
ATOM 36617 C CA . HIS A 1 8 ? 22.158 24.203 10.162 1.00 31.12 8 HIS A CA 20
ATOM 36618 C C . HIS A 1 8 ? 21.199 23.219 9.429 1.00 54.45 8 HIS A C 20
ATOM 36619 O O . HIS A 1 8 ? 20.817 23.440 8.272 1.00 13.22 8 HIS A O 20
ATOM 36634 N N . SER A 1 9 ? 20.788 22.154 10.135 1.00 42.44 9 SER A N 20
ATOM 36635 C CA . SER A 1 9 ? 19.853 21.145 9.616 1.00 5.40 9 SER A CA 20
ATOM 36636 C C . SER A 1 9 ? 18.449 21.766 9.406 1.00 3.43 9 SER A C 20
ATOM 36637 O O . SER A 1 9 ? 17.672 21.925 10.357 1.00 70.33 9 SER A O 20
ATOM 36645 N N . HIS A 1 10 ? 18.178 22.183 8.157 1.00 13.22 10 HIS A N 20
ATOM 36646 C CA . HIS A 1 10 ? 16.888 22.760 7.754 1.00 51.33 10 HIS A CA 20
ATOM 36647 C C . HIS A 1 10 ? 15.855 21.618 7.598 1.00 11.24 10 HIS A C 20
ATOM 36648 O O . HIS A 1 10 ? 15.630 21.107 6.493 1.00 21.03 10 HIS A O 20
ATOM 36663 N N . MET A 1 11 ? 15.285 21.186 8.737 1.00 35.35 11 MET A N 20
ATOM 36664 C CA . MET A 1 11 ? 14.287 20.105 8.779 1.00 5.35 11 MET A CA 20
ATOM 36665 C C . MET A 1 11 ? 12.932 20.624 8.286 1.00 72.41 11 MET A C 20
ATOM 36666 O O . MET A 1 11 ? 12.265 21.402 8.983 1.00 42.51 11 MET A O 20
ATOM 36680 N N . ASN A 1 12 ? 12.552 20.226 7.066 1.00 11.54 12 ASN A N 20
ATOM 36681 C CA . ASN A 1 12 ? 11.183 20.417 6.575 1.00 24.44 12 ASN A CA 20
ATOM 36682 C C . ASN A 1 12 ? 10.288 19.349 7.232 1.00 24.11 12 ASN A C 20
ATOM 36683 O O . ASN A 1 12 ? 10.624 18.161 7.226 1.00 63.12 12 ASN A O 20
ATOM 36694 N N . SER A 1 13 ? 9.187 19.789 7.839 1.00 22.44 13 SER A N 20
ATOM 36695 C CA . SER A 1 13 ? 8.186 18.908 8.473 1.00 12.04 13 SER A CA 20
ATOM 36696 C C . SER A 1 13 ? 6.824 19.047 7.761 1.00 64.34 13 SER A C 20
ATOM 36697 O O . SER A 1 13 ? 5.905 18.261 8.009 1.00 45.53 13 SER A O 20
ATOM 36705 N N . GLN A 1 14 ? 6.731 20.052 6.860 1.00 3.40 14 GLN A N 20
ATOM 36706 C CA . GLN A 1 14 ? 5.531 20.338 6.054 1.00 32.21 14 GLN A CA 20
ATOM 36707 C C . GLN A 1 14 ? 5.399 19.355 4.879 1.00 61.33 14 GLN A C 20
ATOM 36708 O O . GLN A 1 14 ? 6.325 18.586 4.586 1.00 3.41 14 GLN A O 20
ATOM 36722 N N . ARG A 1 15 ? 4.229 19.435 4.207 1.00 22.42 15 ARG A N 20
ATOM 36723 C CA . ARG A 1 15 ? 3.748 18.433 3.233 1.00 13.02 15 ARG A CA 20
ATOM 36724 C C . ARG A 1 15 ? 3.575 17.063 3.907 1.00 50.51 15 ARG A C 20
ATOM 36725 O O . ARG A 1 15 ? 3.813 16.012 3.298 1.00 32.43 15 ARG A O 20
ATOM 36746 N N . LEU A 1 16 ? 3.119 17.100 5.183 1.00 74.43 16 LEU A N 20
ATOM 36747 C CA . LEU A 1 16 ? 2.683 15.904 5.903 1.00 52.11 16 LEU A CA 20
ATOM 36748 C C . LEU A 1 16 ? 1.246 15.564 5.446 1.00 73.35 16 LEU A C 20
ATOM 36749 O O . LEU A 1 16 ? 0.228 15.957 6.038 1.00 34.35 16 LEU A O 20
ATOM 36765 N N . ILE A 1 17 ? 1.223 14.891 4.306 1.00 54.24 17 ILE A N 20
ATOM 36766 C CA . ILE A 1 17 ? 0.013 14.492 3.588 1.00 31.24 17 ILE A CA 20
ATOM 36767 C C . ILE A 1 17 ? -0.737 13.438 4.402 1.00 33.22 17 ILE A C 20
ATOM 36768 O O . ILE A 1 17 ? -0.291 12.290 4.522 1.00 74.33 17 ILE A O 20
ATOM 36784 N N . HIS A 1 18 ? -1.844 13.889 5.016 1.00 1.05 18 HIS A N 20
ATOM 36785 C CA . HIS A 1 18 ? -2.642 13.093 5.949 1.00 24.53 18 HIS A CA 20
ATOM 36786 C C . HIS A 1 18 ? -3.326 11.941 5.196 1.00 63.00 18 HIS A C 20
ATOM 36787 O O . HIS A 1 18 ? -4.002 12.166 4.183 1.00 53.41 18 HIS A O 20
ATOM 36802 N N . ILE A 1 19 ? -3.147 10.718 5.709 1.00 24.14 19 ILE A N 20
ATOM 36803 C CA . ILE A 1 19 ? -3.636 9.482 5.086 1.00 20.12 19 ILE A CA 20
ATOM 36804 C C . ILE A 1 19 ? -4.592 8.833 6.097 1.00 31.04 19 ILE A C 20
ATOM 36805 O O . ILE A 1 19 ? -4.176 8.507 7.214 1.00 40.14 19 ILE A O 20
ATOM 36821 N N . LYS A 1 20 ? -5.872 8.665 5.727 1.00 34.22 20 LYS A N 20
ATOM 36822 C CA . LYS A 1 20 ? -6.904 8.151 6.636 1.00 20.04 20 LYS A CA 20
ATOM 36823 C C . LYS A 1 20 ? -7.028 6.641 6.415 1.00 31.32 20 LYS A C 20
ATOM 36824 O O . LYS A 1 20 ? -7.175 6.182 5.280 1.00 64.42 20 LYS A O 20
ATOM 36843 N N . THR A 1 21 ? -6.981 5.884 7.508 1.00 25.40 21 THR A N 20
ATOM 36844 C CA . THR A 1 21 ? -7.043 4.420 7.481 1.00 45.14 21 THR A CA 20
ATOM 36845 C C . THR A 1 21 ? -8.470 3.962 7.839 1.00 35.34 21 THR A C 20
ATOM 36846 O O . THR A 1 21 ? -9.071 4.440 8.815 1.00 50.50 21 THR A O 20
ATOM 36857 N N . LEU A 1 22 ? -9.021 3.060 7.012 1.00 50.10 22 LEU A N 20
ATOM 36858 C CA . LEU A 1 22 ? -10.383 2.526 7.155 1.00 73.35 22 LEU A CA 20
ATOM 36859 C C . LEU A 1 22 ? -10.311 0.994 7.166 1.00 2.24 22 LEU A C 20
ATOM 36860 O O . LEU A 1 22 ? -9.556 0.397 6.389 1.00 74.23 22 LEU A O 20
ATOM 36876 N N . THR A 1 23 ? -11.105 0.372 8.050 1.00 45.31 23 THR A N 20
ATOM 36877 C CA . THR A 1 23 ? -11.151 -1.091 8.211 1.00 50.43 23 THR A CA 20
ATOM 36878 C C . THR A 1 23 ? -11.892 -1.752 7.02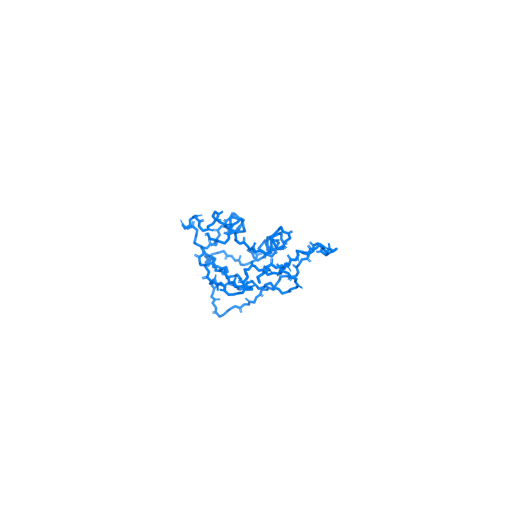9 1.00 61.03 23 THR A C 20
ATOM 36879 O O . THR A 1 23 ? -12.803 -1.161 6.450 1.00 34.43 23 THR A O 20
ATOM 36890 N N . THR A 1 24 ? -11.490 -2.986 6.692 1.00 64.12 24 THR A N 20
ATOM 36891 C CA . THR A 1 24 ? -12.019 -3.765 5.549 1.00 12.40 24 THR A CA 20
ATOM 36892 C C . THR A 1 24 ? -12.572 -5.109 6.098 1.00 21.51 24 THR A C 20
ATOM 36893 O O . THR A 1 24 ? -12.304 -5.423 7.271 1.00 13.10 24 THR A O 20
ATOM 36904 N N . PRO A 1 25 ? -13.359 -5.934 5.303 1.00 11.44 25 PRO A N 20
ATOM 36905 C CA . PRO A 1 25 ? -13.868 -7.263 5.781 1.00 3.53 25 PRO A CA 20
ATOM 36906 C C . PRO A 1 25 ? -12.744 -8.224 6.239 1.00 65.51 25 PRO A C 20
ATOM 36907 O O . PRO A 1 25 ? -13.015 -9.201 6.943 1.00 1.41 25 PRO A O 20
ATOM 36918 N N . ASN A 1 26 ? -11.490 -7.942 5.819 1.00 44.13 26 ASN A N 20
ATOM 36919 C CA . ASN A 1 26 ? -10.300 -8.712 6.227 1.00 71.40 26 ASN A CA 20
ATOM 36920 C C . ASN A 1 26 ? -9.435 -7.858 7.167 1.00 4.31 26 ASN A C 20
ATOM 36921 O O . ASN A 1 26 ? -9.181 -6.692 6.884 1.00 11.31 26 ASN A O 20
ATOM 36932 N N . GLU A 1 27 ? -8.993 -8.447 8.286 1.00 43.43 27 GLU A N 20
ATOM 36933 C CA . GLU A 1 27 ? -7.931 -7.866 9.149 1.00 62.21 27 GLU A CA 20
ATOM 36934 C C . GLU A 1 27 ? -6.556 -7.938 8.429 1.00 55.54 27 GLU A C 20
ATOM 36935 O O . GLU A 1 27 ? -5.617 -7.205 8.764 1.00 65.12 27 GLU A O 20
ATOM 36947 N N . ASN A 1 28 ? -6.475 -8.870 7.448 1.00 31.45 28 ASN A N 20
ATOM 36948 C CA . ASN A 1 28 ? -5.333 -9.054 6.528 1.00 21.41 28 ASN A CA 20
ATOM 36949 C C . ASN A 1 28 ? -5.090 -7.777 5.712 1.00 45.10 28 ASN A C 20
ATOM 36950 O O . ASN A 1 28 ? -3.962 -7.294 5.593 1.00 21.34 28 ASN A O 20
ATOM 36961 N N . ALA A 1 29 ? -6.195 -7.250 5.172 1.00 41.54 29 ALA A N 20
ATOM 36962 C CA . ALA A 1 29 ? -6.216 -6.028 4.365 1.00 3.15 29 ALA A CA 20
ATOM 36963 C C . ALA A 1 29 ? -6.496 -4.807 5.258 1.00 43.22 29 ALA A C 20
ATOM 36964 O O . ALA A 1 29 ? -6.989 -4.948 6.386 1.00 52.15 29 ALA A O 20
ATOM 36971 N N . LEU A 1 30 ? -6.151 -3.614 4.753 1.00 43.33 30 LEU A N 20
ATOM 36972 C CA . LEU A 1 30 ? -6.479 -2.333 5.407 1.00 64.44 30 LEU A CA 20
ATOM 36973 C C . LEU A 1 30 ? -6.443 -1.218 4.355 1.00 31.45 30 LEU A C 20
ATOM 36974 O O . LEU A 1 30 ? -5.467 -1.092 3.610 1.00 21.40 30 LEU A O 20
ATOM 36990 N N . LYS A 1 31 ? -7.522 -0.431 4.297 1.00 12.11 31 LYS A N 20
ATOM 36991 C CA . LYS A 1 31 ? -7.708 0.638 3.303 1.00 4.11 31 LYS A CA 20
ATOM 36992 C C . LYS A 1 31 ? -6.971 1.921 3.749 1.00 13.22 31 LYS A C 20
ATOM 36993 O O . LYS A 1 31 ? -7.132 2.374 4.878 1.00 73.23 31 LYS A O 20
ATOM 37012 N N . PHE A 1 32 ? -6.126 2.457 2.859 1.00 31.02 32 PHE A N 20
ATOM 37013 C CA . PHE A 1 32 ? -5.408 3.732 3.049 1.00 72.41 32 PHE A CA 20
ATOM 37014 C C . PHE A 1 32 ? -5.912 4.726 2.009 1.00 32.35 32 PHE A C 20
ATOM 37015 O O . PHE A 1 32 ? -5.749 4.516 0.804 1.00 3.53 32 PHE A O 20
ATOM 37032 N N . LEU A 1 33 ? -6.524 5.797 2.489 1.00 34.43 33 LEU A N 20
ATOM 37033 C CA . LEU A 1 33 ? -7.264 6.753 1.669 1.00 54.32 33 LEU A CA 20
ATOM 37034 C C . LEU A 1 33 ? -6.555 8.113 1.710 1.00 22.51 33 LEU A C 20
ATOM 37035 O O . LEU A 1 33 ? -6.224 8.593 2.795 1.00 74.20 33 LEU A O 20
ATOM 37051 N N . SER A 1 34 ? -6.302 8.723 0.537 1.00 2.43 34 SER A N 20
ATOM 37052 C CA . SER A 1 34 ? -5.737 10.080 0.469 1.00 22.22 34 SER A CA 20
ATOM 37053 C C . SER A 1 34 ? -6.887 11.064 0.194 1.00 42.35 34 SER A C 20
ATOM 37054 O O . SER A 1 34 ? -7.410 11.130 -0.927 1.00 25.13 34 SER A O 20
ATOM 37062 N N . THR A 1 35 ? -7.304 11.786 1.245 1.00 41.20 35 THR A N 20
ATOM 37063 C CA . THR A 1 35 ? -8.340 12.839 1.169 1.00 70.32 35 THR A CA 20
ATOM 37064 C C . THR A 1 35 ? -7.676 14.228 1.228 1.00 53.11 35 THR A C 20
ATOM 37065 O O . THR A 1 35 ? -8.345 15.252 1.048 1.00 34.23 35 THR A O 20
ATOM 37076 N N . ASP A 1 36 ? -6.348 14.226 1.473 1.00 43.11 36 ASP A N 20
ATOM 37077 C CA . ASP A 1 36 ? -5.557 15.421 1.805 1.00 70.30 36 ASP A CA 20
ATOM 37078 C C . ASP A 1 36 ? -5.580 16.454 0.665 1.00 52.24 36 ASP A C 20
ATOM 37079 O O . ASP A 1 36 ? -6.045 17.588 0.854 1.00 25.11 36 ASP A O 20
ATOM 37088 N N . GLY A 1 37 ? -5.088 16.044 -0.510 1.00 52.14 37 GLY A N 20
ATOM 37089 C CA . GLY A 1 37 ? -5.105 16.885 -1.703 1.00 21.31 37 GLY A CA 20
ATOM 37090 C C . GLY A 1 37 ? -4.929 16.054 -2.960 1.00 33.43 37 GLY A C 20
ATOM 37091 O O . GLY A 1 37 ? -5.911 15.699 -3.625 1.00 44.53 37 GLY A O 20
ATOM 37095 N N . GLU A 1 38 ? -3.671 15.726 -3.260 1.00 42.31 38 GLU A N 20
ATOM 37096 C CA . GLU A 1 38 ? -3.308 14.856 -4.383 1.00 12.20 38 GLU A CA 20
ATOM 37097 C C . GLU A 1 38 ? -3.698 13.405 -4.060 1.00 21.20 38 GLU A C 20
ATOM 37098 O O . GLU A 1 38 ? -3.260 12.825 -3.060 1.00 42.34 38 GLU A O 20
ATOM 37110 N N . MET A 1 39 ? -4.571 12.854 -4.904 1.00 25.55 39 MET A N 20
ATOM 37111 C CA . MET A 1 39 ? -5.129 11.508 -4.738 1.00 63.31 39 MET A CA 20
ATOM 37112 C C . MET A 1 39 ? -4.333 10.515 -5.607 1.00 73.42 39 MET A C 20
ATOM 37113 O O . MET A 1 39 ? -3.746 10.914 -6.613 1.00 22.12 39 MET A O 20
ATOM 37127 N N . LEU A 1 40 ? -4.349 9.230 -5.224 1.00 74.51 40 LEU A N 20
ATOM 37128 C CA . LEU A 1 40 ? -3.468 8.195 -5.797 1.00 65.23 40 LEU A CA 20
ATOM 37129 C C . LEU A 1 40 ? -3.618 8.013 -7.326 1.00 71.43 40 LEU A C 20
ATOM 37130 O O . LEU A 1 40 ? -2.651 8.219 -8.067 1.00 11.24 40 LEU A O 20
ATOM 37146 N N . GLN A 1 41 ? -4.814 7.610 -7.798 1.00 44.44 41 GLN A N 20
ATOM 37147 C CA . GLN A 1 41 ? -5.018 7.284 -9.231 1.00 52.01 41 GLN A CA 20
ATOM 37148 C C . GLN A 1 41 ? -6.005 8.284 -9.885 1.00 32.12 41 GLN A C 20
ATOM 37149 O O . GLN A 1 41 ? -5.572 9.354 -10.337 1.00 35.33 41 GLN A O 20
ATOM 37163 N N . THR A 1 42 ? -7.322 7.950 -9.889 1.00 32.33 42 THR A N 20
ATOM 37164 C CA . THR A 1 42 ? -8.395 8.767 -10.510 1.00 31.15 42 THR A CA 20
ATOM 37165 C C . THR A 1 42 ? -9.746 8.028 -10.394 1.00 52.22 42 THR A C 20
ATOM 37166 O O . THR A 1 42 ? -9.767 6.795 -10.290 1.00 14.42 42 THR A O 20
ATOM 37177 N N . ARG A 1 43 ? -10.869 8.780 -10.428 1.00 41.25 43 ARG A N 20
ATOM 37178 C CA . ARG A 1 43 ? -12.224 8.185 -10.479 1.00 44.32 43 ARG A CA 20
ATOM 37179 C C . ARG A 1 43 ? -12.484 7.560 -11.860 1.00 70.21 43 ARG A C 20
ATOM 37180 O O . ARG A 1 43 ? -11.947 8.026 -12.870 1.00 11.23 43 ARG A O 20
ATOM 37201 N N . GLY A 1 44 ? -13.319 6.507 -11.886 1.00 23.04 44 GLY A N 20
ATOM 37202 C CA . GLY A 1 44 ? -13.595 5.736 -13.108 1.00 43.30 44 GLY A CA 20
ATOM 37203 C C . GLY A 1 44 ? -12.647 4.557 -13.278 1.00 73.41 44 GLY A C 20
ATOM 37204 O O . GLY A 1 44 ? -12.590 3.947 -14.349 1.00 55.13 44 GLY A O 20
ATOM 37208 N N . SER A 1 45 ? -11.903 4.253 -12.203 1.00 52.21 45 SER A N 20
ATOM 37209 C CA . SER A 1 45 ? -10.926 3.157 -12.148 1.00 10.21 45 SER A CA 20
ATOM 37210 C C . SER A 1 45 ? -11.582 1.869 -11.593 1.00 42.14 45 SER A C 20
ATOM 37211 O O . SER A 1 45 ? -12.776 1.851 -11.267 1.00 63.33 45 SER A O 20
ATOM 37219 N N . LYS A 1 46 ? -10.785 0.792 -11.504 1.00 54.42 46 LYS A N 20
ATOM 37220 C CA . LYS A 1 46 ? -11.201 -0.504 -10.926 1.00 41.13 46 LYS A CA 20
ATOM 37221 C C . LYS A 1 46 ? -10.129 -0.996 -9.931 1.00 74.54 46 LYS A C 20
ATOM 37222 O O . LYS A 1 46 ? -9.116 -0.313 -9.700 1.00 63.03 46 LYS A O 20
ATOM 37241 N N . SER A 1 47 ? -10.372 -2.179 -9.345 1.00 41.11 47 SER A N 20
ATOM 37242 C CA . SER A 1 47 ? -9.461 -2.805 -8.374 1.00 45.04 47 SER A CA 20
ATOM 37243 C C . SER A 1 47 ? -8.223 -3.390 -9.089 1.00 4.10 47 SER A C 20
ATOM 37244 O O . SER A 1 47 ? -8.270 -4.508 -9.622 1.00 54.25 47 SER A O 20
ATOM 37252 N N . ILE A 1 48 ? -7.145 -2.594 -9.153 1.00 11.45 48 ILE A N 20
ATOM 37253 C CA . ILE A 1 48 ? -5.852 -3.032 -9.717 1.00 11.52 48 ILE A CA 20
ATOM 37254 C C . ILE A 1 48 ? -5.081 -3.832 -8.650 1.00 13.12 48 ILE A C 20
ATOM 37255 O O . ILE A 1 48 ? -4.433 -3.257 -7.771 1.00 41.30 48 ILE A O 20
ATOM 37271 N N . VAL A 1 49 ? -5.184 -5.169 -8.723 1.00 31.13 49 VAL A N 20
ATOM 37272 C CA . VAL A 1 49 ? -4.541 -6.072 -7.760 1.00 12.51 49 VAL A CA 20
ATOM 37273 C C . VAL A 1 49 ? -3.084 -6.302 -8.204 1.00 2.33 49 VAL A C 20
ATOM 37274 O O . VAL A 1 49 ? -2.833 -6.944 -9.230 1.00 31.24 49 VAL A O 20
ATOM 37287 N N . ILE A 1 50 ? -2.145 -5.713 -7.464 1.00 75.12 50 ILE A N 20
ATOM 37288 C CA . ILE A 1 50 ? -0.705 -5.914 -7.662 1.00 0.32 50 ILE A CA 20
ATOM 37289 C C . ILE A 1 50 ? -0.215 -6.815 -6.526 1.00 53.43 50 ILE A C 20
ATOM 37290 O O . ILE A 1 50 ? -0.170 -6.378 -5.382 1.00 30.34 50 ILE A O 20
ATOM 37306 N N . LYS A 1 51 ? 0.142 -8.066 -6.818 1.00 11.21 51 LYS A N 20
ATOM 37307 C CA . LYS A 1 51 ? 0.676 -8.988 -5.795 1.00 63.44 51 LYS A CA 20
ATOM 37308 C C . LYS A 1 51 ? 2.207 -8.920 -5.794 1.00 61.33 51 LYS A C 20
ATOM 37309 O O . LYS A 1 51 ? 2.812 -8.272 -6.655 1.00 44.13 51 LYS A O 20
ATOM 37328 N N . ASN A 1 52 ? 2.815 -9.577 -4.794 1.00 40.21 52 ASN A N 20
ATOM 37329 C CA . ASN A 1 52 ? 4.283 -9.678 -4.635 1.00 33.23 52 ASN A CA 20
ATOM 37330 C C . ASN A 1 52 ? 4.974 -10.287 -5.873 1.00 73.42 52 ASN A C 20
ATOM 37331 O O . ASN A 1 52 ? 6.154 -10.028 -6.126 1.00 22.35 52 ASN A O 20
ATOM 37342 N N . THR A 1 53 ? 4.213 -11.096 -6.627 1.00 64.24 53 THR A N 20
ATOM 37343 C CA . THR A 1 53 ? 4.693 -11.791 -7.832 1.00 32.14 53 THR A CA 20
ATOM 37344 C C . THR A 1 53 ? 4.547 -10.905 -9.093 1.00 44.21 53 THR A C 20
ATOM 37345 O O . THR A 1 53 ? 5.190 -11.171 -10.111 1.00 44.34 53 THR A O 20
ATOM 37356 N N . ASP A 1 54 ? 3.721 -9.842 -9.006 1.00 54.31 54 ASP A N 20
ATOM 37357 C CA . ASP A 1 54 ? 3.461 -8.917 -10.133 1.00 14.03 54 ASP A CA 20
ATOM 37358 C C . ASP A 1 54 ? 4.556 -7.840 -10.207 1.00 74.14 54 ASP A C 20
ATOM 37359 O O . ASP A 1 54 ? 4.272 -6.644 -10.130 1.00 4.45 54 ASP A O 20
ATOM 37368 N N . GLU A 1 55 ? 5.811 -8.296 -10.392 1.00 64.30 55 GLU A N 20
ATOM 37369 C CA . GLU A 1 55 ? 7.012 -7.437 -10.423 1.00 64.33 55 GLU A CA 20
ATOM 37370 C C . GLU A 1 55 ? 6.946 -6.407 -11.578 1.00 52.21 55 GLU A C 20
ATOM 37371 O O . GLU A 1 55 ? 7.572 -5.354 -11.501 1.00 4.31 55 GLU A O 20
ATOM 37383 N N . ASN A 1 56 ? 6.165 -6.733 -12.635 1.00 73.01 56 ASN A N 20
ATOM 37384 C CA . ASN A 1 56 ? 5.853 -5.805 -13.749 1.00 70.43 56 ASN A CA 20
ATOM 37385 C C . ASN A 1 56 ? 5.221 -4.517 -13.205 1.00 73.11 56 ASN A C 20
ATOM 37386 O O . ASN A 1 56 ? 5.682 -3.405 -13.478 1.00 33.05 56 ASN A O 20
ATOM 37397 N N . LEU A 1 57 ? 4.174 -4.717 -12.389 1.00 23.12 57 LEU A N 20
ATOM 37398 C CA . LEU A 1 57 ? 3.326 -3.643 -11.872 1.00 12.42 57 LEU A CA 20
ATOM 37399 C C . LEU A 1 57 ? 4.031 -2.925 -10.694 1.00 11.14 57 LEU A C 20
ATOM 37400 O O . LEU A 1 57 ? 3.894 -1.706 -10.535 1.00 61.41 57 LEU A O 20
ATOM 37416 N N . ILE A 1 58 ? 4.795 -3.709 -9.887 1.00 33.11 58 ILE A N 20
ATOM 37417 C CA . ILE A 1 58 ? 5.596 -3.193 -8.754 1.00 34.22 58 ILE A CA 20
ATOM 37418 C C . ILE A 1 58 ? 6.688 -2.223 -9.257 1.00 71.14 58 ILE A C 20
ATOM 37419 O O . ILE A 1 58 ? 6.840 -1.140 -8.718 1.00 14.31 58 ILE A O 20
ATOM 37435 N N . ASN A 1 59 ? 7.432 -2.624 -10.310 1.00 10.31 59 ASN A N 20
ATOM 37436 C CA . ASN A 1 59 ? 8.495 -1.779 -10.926 1.00 53.31 59 ASN A CA 20
ATOM 37437 C C . ASN A 1 59 ? 7.934 -0.516 -11.609 1.00 3.13 59 ASN A C 20
ATOM 37438 O O . ASN A 1 59 ? 8.692 0.411 -11.905 1.00 55.15 59 ASN A O 20
ATOM 37449 N N . HIS A 1 60 ? 6.616 -0.483 -11.857 1.00 65.35 60 HIS A N 20
ATOM 37450 C CA . HIS A 1 60 ? 5.926 0.727 -12.370 1.00 71.55 60 HIS A CA 20
ATOM 37451 C C . HIS A 1 60 ? 5.467 1.658 -11.227 1.00 71.31 60 HIS A C 20
ATOM 37452 O O . HIS A 1 60 ? 5.061 2.788 -11.484 1.00 15.30 60 HIS A O 20
ATOM 37467 N N . SER A 1 61 ? 5.571 1.196 -9.977 1.00 75.44 61 SER A N 20
ATOM 37468 C CA . SER A 1 61 ? 5.180 1.970 -8.788 1.00 64.12 61 SER A CA 20
ATOM 37469 C C . SER A 1 61 ? 6.321 1.930 -7.763 1.00 72.32 61 SER A C 20
ATOM 37470 O O . SER A 1 61 ? 6.505 0.923 -7.081 1.00 73.05 61 SER A O 20
ATOM 37478 N N . LYS A 1 62 ? 7.100 3.031 -7.679 1.00 30.54 62 LYS A N 20
ATOM 37479 C CA . LYS A 1 62 ? 8.188 3.177 -6.688 1.00 65.24 62 LYS A CA 20
ATOM 37480 C C . LYS A 1 62 ? 7.638 3.046 -5.255 1.00 3.34 62 LYS A C 20
ATOM 37481 O O . LYS A 1 62 ? 8.347 2.583 -4.363 1.00 3.20 62 LYS A O 20
ATOM 37500 N N . LEU A 1 63 ? 6.352 3.416 -5.069 1.00 23.43 63 LEU A N 20
ATOM 37501 C CA . LEU A 1 63 ? 5.648 3.242 -3.792 1.00 73.45 63 LEU A CA 20
ATOM 37502 C C . LEU A 1 63 ? 5.556 1.758 -3.433 1.00 25.34 63 LEU A C 20
ATOM 37503 O O . LEU A 1 63 ? 5.883 1.376 -2.312 1.00 2.53 63 LEU A O 20
ATOM 37519 N N . ALA A 1 64 ? 5.130 0.935 -4.421 1.00 54.43 64 ALA A N 20
ATOM 37520 C CA . ALA A 1 64 ? 4.988 -0.519 -4.258 1.00 75.11 64 ALA A CA 20
ATOM 37521 C C . ALA A 1 64 ? 6.331 -1.137 -3.867 1.00 4.00 64 ALA A C 20
ATOM 37522 O O . ALA A 1 64 ? 6.403 -1.930 -2.932 1.00 61.12 64 ALA A O 20
ATOM 37529 N N . GLN A 1 65 ? 7.390 -0.704 -4.581 1.00 35.43 65 GLN A N 20
ATOM 37530 C CA . GLN A 1 65 ? 8.770 -1.142 -4.339 1.00 21.23 65 GLN A CA 20
ATOM 37531 C C . GLN A 1 65 ? 9.200 -0.839 -2.891 1.00 24.11 65 GLN A C 20
ATOM 37532 O O . GLN A 1 65 ? 9.757 -1.707 -2.222 1.00 2.53 65 GLN A O 20
ATOM 37546 N N . GLN A 1 66 ? 8.874 0.377 -2.407 1.00 41.13 66 GLN A N 20
ATOM 37547 C CA . GLN A 1 66 ? 9.206 0.822 -1.036 1.00 50.44 66 GLN A CA 20
ATOM 37548 C C . GLN A 1 66 ? 8.411 0.048 0.041 1.00 1.30 66 GLN A C 20
ATOM 37549 O O . GLN A 1 66 ? 8.947 -0.223 1.121 1.00 14.53 66 GLN A O 20
ATOM 37563 N N . ILE A 1 67 ? 7.135 -0.290 -0.251 1.00 64.12 67 ILE A N 20
ATOM 37564 C CA . ILE A 1 67 ? 6.266 -1.040 0.680 1.00 33.02 67 ILE A CA 20
ATOM 37565 C C . ILE A 1 67 ? 6.792 -2.482 0.847 1.00 71.52 67 ILE A C 20
ATOM 37566 O O . ILE A 1 67 ? 6.949 -2.961 1.970 1.00 25.53 67 ILE A O 20
ATOM 37582 N N . PHE A 1 68 ? 7.115 -3.133 -0.286 1.00 30.14 68 PHE A N 20
ATOM 37583 C CA . PHE A 1 68 ? 7.693 -4.493 -0.303 1.00 12.43 68 PHE A CA 20
ATOM 37584 C C . PHE A 1 68 ? 9.161 -4.499 0.202 1.00 24.32 68 PHE A C 20
ATOM 37585 O O . PHE A 1 68 ? 9.660 -5.548 0.629 1.00 54.13 68 PHE A O 20
ATOM 37602 N N . LEU A 1 69 ? 9.846 -3.332 0.148 1.00 23.52 69 LEU A N 20
ATOM 37603 C CA . LEU A 1 69 ? 11.259 -3.195 0.588 1.00 65.33 69 LEU A CA 20
ATOM 37604 C C . LEU A 1 69 ? 11.340 -3.117 2.120 1.00 23.12 69 LEU A C 20
ATOM 37605 O O . LEU A 1 69 ? 12.074 -3.873 2.760 1.00 60.15 69 LEU A O 20
ATOM 37621 N N . GLN A 1 70 ? 10.568 -2.182 2.693 1.00 2.20 70 GLN A N 20
ATOM 37622 C CA . GLN A 1 70 ? 10.593 -1.882 4.135 1.00 32.32 70 GLN A CA 20
ATOM 37623 C C . GLN A 1 70 ? 9.675 -2.829 4.924 1.00 72.13 70 GLN A C 20
ATOM 37624 O O . GLN A 1 70 ? 9.816 -2.948 6.147 1.00 71.35 70 GLN A O 20
ATOM 37638 N N . CYS A 1 71 ? 8.738 -3.504 4.225 1.00 53.33 71 CYS A N 20
ATOM 37639 C CA . CYS A 1 71 ? 7.828 -4.485 4.835 1.00 33.40 71 CYS A CA 20
ATOM 37640 C C . CYS A 1 71 ? 7.625 -5.681 3.865 1.00 30.12 71 CYS A C 20
ATOM 37641 O O . CYS A 1 71 ? 6.722 -5.653 3.018 1.00 55.31 71 CYS A O 20
ATOM 37649 N N . PRO A 1 72 ? 8.479 -6.754 3.953 1.00 12.21 72 PRO A N 20
ATOM 37650 C CA . PRO A 1 72 ? 8.346 -7.965 3.092 1.00 43.33 72 PRO A CA 20
ATOM 37651 C C . PRO A 1 72 ? 7.184 -8.887 3.519 1.00 14.33 72 PRO A C 20
ATOM 37652 O O . PRO A 1 72 ? 6.941 -9.923 2.880 1.00 61.05 72 PRO A O 20
ATOM 37663 N N . GLY A 1 73 ? 6.479 -8.507 4.607 1.00 41.42 73 GLY A N 20
ATOM 37664 C CA . GLY A 1 73 ? 5.296 -9.231 5.062 1.00 34.50 73 GLY A CA 20
ATOM 37665 C C . GLY A 1 73 ? 4.104 -8.974 4.166 1.00 71.33 73 GLY A C 20
ATOM 37666 O O . GLY A 1 73 ? 3.176 -9.783 4.123 1.00 11.10 73 GLY A O 20
ATOM 37670 N N . VAL A 1 74 ? 4.144 -7.837 3.442 1.00 42.40 74 VAL A N 20
ATOM 37671 C CA . VAL A 1 74 ? 3.093 -7.429 2.514 1.00 52.23 74 VAL A CA 20
ATOM 37672 C C . VAL A 1 74 ? 3.018 -8.413 1.335 1.00 53.21 74 VAL A C 20
ATOM 37673 O O . VAL A 1 74 ? 4.014 -8.644 0.640 1.00 25.45 74 VAL A O 20
ATOM 37686 N N . GLU A 1 75 ? 1.833 -9.015 1.166 1.00 2.33 75 GLU A N 20
ATOM 37687 C CA . GLU A 1 75 ? 1.560 -10.038 0.144 1.00 13.00 75 GLU A CA 20
ATOM 37688 C C . GLU A 1 75 ? 1.043 -9.382 -1.148 1.00 63.21 75 GLU A C 20
ATOM 37689 O O . GLU A 1 75 ? 1.410 -9.794 -2.253 1.00 11.40 75 GLU A O 20
ATOM 37701 N N . SER A 1 76 ? 0.176 -8.364 -0.993 1.00 55.33 76 SER A N 20
ATOM 37702 C CA . SER A 1 76 ? -0.485 -7.705 -2.127 1.00 42.11 76 SER A CA 20
ATOM 37703 C C . SER A 1 76 ? -0.881 -6.261 -1.786 1.00 54.41 76 SER A C 20
ATOM 37704 O O . SER A 1 76 ? -0.953 -5.870 -0.621 1.00 20.43 76 SER A O 20
ATOM 37712 N N . LEU A 1 77 ? -1.099 -5.493 -2.850 1.00 25.14 77 LEU A N 20
ATOM 37713 C CA . LEU A 1 77 ? -1.603 -4.123 -2.832 1.00 1.35 77 LEU A CA 20
ATOM 37714 C C . LEU A 1 77 ? -2.819 -4.085 -3.769 1.00 34.01 77 LEU A C 20
ATOM 37715 O O . LEU A 1 77 ? -2.780 -4.690 -4.844 1.00 34.52 77 LEU A O 20
ATOM 37731 N N . MET A 1 78 ? -3.893 -3.398 -3.381 1.00 13.34 78 MET A N 20
ATOM 37732 C CA . MET A 1 78 ? -5.039 -3.166 -4.274 1.00 34.45 78 MET A CA 20
ATOM 37733 C C . MET A 1 78 ? -5.164 -1.665 -4.513 1.00 45.22 78 MET A C 20
ATOM 37734 O O . MET A 1 78 ? -5.601 -0.919 -3.624 1.00 33.23 78 MET A O 20
ATOM 37748 N N . ILE A 1 79 ? -4.751 -1.224 -5.708 1.00 3.42 79 ILE A N 20
ATOM 37749 C CA . ILE A 1 79 ? -4.786 0.180 -6.103 1.00 52.31 79 ILE A CA 20
ATOM 37750 C C . ILE A 1 79 ? -6.197 0.485 -6.625 1.00 24.43 79 ILE A C 20
ATOM 37751 O O . ILE A 1 79 ? -6.610 -0.050 -7.661 1.00 3.24 79 ILE A O 20
ATOM 37767 N N . GLY A 1 80 ? -6.931 1.307 -5.890 1.00 55.12 80 GLY A N 20
ATOM 37768 C CA . GLY A 1 80 ? -8.266 1.719 -6.299 1.00 30.12 80 GLY A CA 20
ATOM 37769 C C . GLY A 1 80 ? -8.250 3.064 -6.993 1.00 61.40 80 GLY A C 20
ATOM 37770 O O . GLY A 1 80 ? -7.212 3.497 -7.520 1.00 0.41 80 GLY A O 20
ATOM 37774 N N . ASP A 1 81 ? -9.415 3.719 -6.993 1.00 70.25 81 ASP A N 20
ATOM 37775 C CA . ASP A 1 81 ? -9.587 5.084 -7.517 1.00 55.53 81 ASP A CA 20
ATOM 37776 C C . ASP A 1 81 ? -8.873 6.073 -6.595 1.00 14.41 81 ASP A C 20
ATOM 37777 O O . ASP A 1 81 ? -7.911 6.755 -6.990 1.00 55.53 81 ASP A O 20
ATOM 37786 N N . ASP A 1 82 ? -9.361 6.100 -5.347 1.00 74.34 82 ASP A N 20
ATOM 37787 C CA . ASP A 1 82 ? -8.927 7.039 -4.301 1.00 3.45 82 ASP A CA 20
ATOM 37788 C C . ASP A 1 82 ? -7.907 6.380 -3.355 1.00 74.22 82 ASP A C 20
ATOM 37789 O O . ASP A 1 82 ? -7.030 7.049 -2.792 1.00 64.12 82 ASP A O 20
ATOM 37798 N N . PHE A 1 83 ? -8.042 5.053 -3.201 1.00 22.13 83 PHE A N 20
ATOM 37799 C CA . PHE A 1 83 ? -7.474 4.302 -2.064 1.00 20.21 83 PHE A CA 20
ATOM 37800 C C . PHE A 1 83 ? -6.375 3.303 -2.484 1.00 23.22 83 PHE A C 20
ATOM 37801 O O . PHE A 1 83 ? -6.122 3.090 -3.673 1.00 72.55 83 PHE A O 20
ATOM 37818 N N . LEU A 1 84 ? -5.742 2.712 -1.460 1.00 62.13 84 LEU A N 20
ATOM 37819 C CA . LEU A 1 84 ? -4.730 1.658 -1.577 1.00 25.32 84 LEU A CA 20
ATOM 37820 C C . LEU A 1 84 ? -4.909 0.707 -0.392 1.00 30.31 84 LEU A C 20
ATOM 37821 O O . LEU A 1 84 ? -4.754 1.104 0.762 1.00 45.14 84 LEU A O 20
ATOM 37837 N N . THR A 1 85 ? -5.234 -0.549 -0.688 1.00 60.23 85 THR A N 20
ATOM 37838 C CA . THR A 1 85 ? -5.537 -1.554 0.327 1.00 21.43 85 THR A CA 20
ATOM 37839 C C . THR A 1 85 ? -4.331 -2.492 0.474 1.00 3.25 85 THR A C 20
ATOM 37840 O O . THR A 1 85 ? -4.032 -3.278 -0.434 1.00 15.23 85 THR A O 20
ATOM 37851 N N . ILE A 1 86 ? -3.629 -2.387 1.612 1.00 14.34 86 ILE A N 20
ATOM 37852 C CA . ILE A 1 86 ? -2.410 -3.160 1.872 1.00 20.34 86 ILE A CA 20
ATOM 37853 C C . ILE A 1 86 ? -2.803 -4.498 2.515 1.00 55.34 86 ILE A C 20
ATOM 37854 O O . ILE A 1 86 ? -3.413 -4.518 3.584 1.00 62.14 86 ILE A O 20
ATOM 37870 N N . ASN A 1 87 ? -2.502 -5.599 1.827 1.00 14.43 87 ASN A N 20
ATOM 37871 C CA . ASN A 1 87 ? -2.688 -6.963 2.343 1.00 44.31 87 ASN A CA 20
ATOM 37872 C C . ASN A 1 87 ? -1.321 -7.485 2.787 1.00 1.44 87 ASN A C 20
ATOM 37873 O O . ASN A 1 87 ? -0.365 -7.405 2.012 1.00 4.04 87 ASN A O 20
ATOM 37884 N N . LYS A 1 88 ? -1.225 -8.000 4.025 1.00 3.32 88 LYS A N 20
ATOM 37885 C CA . LYS A 1 88 ? 0.048 -8.545 4.572 1.00 23.34 88 LYS A CA 20
ATOM 37886 C C . LYS A 1 88 ? -0.214 -9.849 5.338 1.00 31.41 88 LYS A C 20
ATOM 37887 O O . LYS A 1 88 ? -1.371 -10.166 5.638 1.00 33.25 88 LYS A O 20
ATOM 37906 N N . ASP A 1 89 ? 0.873 -10.560 5.706 1.00 31.11 89 ASP A N 20
ATOM 37907 C CA . ASP A 1 89 ? 0.798 -11.805 6.472 1.00 35.53 89 ASP A CA 20
ATOM 37908 C C . ASP A 1 89 ? 0.164 -11.519 7.842 1.00 20.12 89 ASP A C 20
ATOM 37909 O O . ASP A 1 89 ? 0.610 -10.618 8.564 1.00 50.53 89 ASP A O 20
ATOM 37918 N N . ARG A 1 90 ? -0.888 -12.282 8.171 1.00 23.42 90 ARG A N 20
ATOM 37919 C CA . ARG A 1 90 ? -1.763 -12.007 9.323 1.00 43.31 90 ARG A CA 20
ATOM 37920 C C . ARG A 1 90 ? -1.047 -12.140 10.685 1.00 40.45 90 ARG A C 20
ATOM 37921 O O . ARG A 1 90 ? -1.475 -11.530 11.670 1.00 41.33 90 ARG A O 20
ATOM 37942 N N . MET A 1 91 ? 0.052 -12.915 10.719 1.00 34.43 91 MET A N 20
ATOM 37943 C CA . MET A 1 91 ? 0.846 -13.132 11.950 1.00 4.21 91 MET A CA 20
ATOM 37944 C C . MET A 1 91 ? 1.775 -11.929 12.227 1.00 61.42 91 MET A C 20
ATOM 37945 O O . MET A 1 91 ? 2.204 -11.722 13.363 1.00 72.41 91 MET A O 20
ATOM 37959 N N . VAL A 1 92 ? 2.071 -11.138 11.172 1.00 63.50 92 VAL A N 20
ATOM 37960 C CA . VAL A 1 92 ? 2.849 -9.876 11.281 1.00 54.32 92 VAL A CA 20
ATOM 37961 C C . VAL A 1 92 ? 1.858 -8.725 11.579 1.00 22.53 92 VAL A C 20
ATOM 37962 O O . VAL A 1 92 ? 0.723 -8.751 11.087 1.00 25.25 92 VAL A O 20
ATOM 37975 N N . HIS A 1 93 ? 2.278 -7.724 12.374 1.00 73.41 93 HIS A N 20
ATOM 37976 C CA . HIS A 1 93 ? 1.354 -6.706 12.946 1.00 14.23 93 HIS A CA 20
ATOM 37977 C C . HIS A 1 93 ? 1.492 -5.328 12.275 1.00 55.43 93 HIS A C 20
ATOM 37978 O O . HIS A 1 93 ? 2.601 -4.900 11.954 1.00 34.30 93 HIS A O 20
ATOM 37993 N N . TRP A 1 94 ? 0.336 -4.628 12.135 1.00 53.45 94 TRP A N 20
ATOM 37994 C CA . TRP A 1 94 ? 0.250 -3.239 11.615 1.00 65.44 94 TRP A CA 20
ATOM 37995 C C . TRP A 1 94 ? 1.016 -2.237 12.501 1.00 62.33 94 TRP A C 20
ATOM 37996 O O . TRP A 1 94 ? 1.385 -1.159 12.039 1.00 20.51 94 TRP A O 20
ATOM 38017 N N . ASN A 1 95 ? 1.218 -2.601 13.775 1.00 42.53 95 ASN A N 20
ATOM 38018 C CA . ASN A 1 95 ? 1.909 -1.769 14.781 1.00 52.12 95 ASN A CA 20
ATOM 38019 C C . ASN A 1 95 ? 3.308 -1.306 14.295 1.00 73.22 95 ASN A C 20
ATOM 38020 O O . ASN A 1 95 ? 3.749 -0.197 14.610 1.00 54.21 95 ASN A O 20
ATOM 38031 N N . SER A 1 96 ? 3.972 -2.161 13.495 1.00 62.42 96 SER A N 20
ATOM 38032 C CA . SER A 1 96 ? 5.312 -1.893 12.937 1.00 11.13 96 SER A CA 20
ATOM 38033 C C . SER A 1 96 ? 5.237 -1.491 11.443 1.00 1.22 96 SER A C 20
ATOM 38034 O O . SER A 1 96 ? 6.167 -0.876 10.923 1.00 65.30 96 SER A O 20
ATOM 38042 N N . ILE A 1 97 ? 4.124 -1.843 10.757 1.00 31.25 97 ILE A N 20
ATOM 38043 C CA . ILE A 1 97 ? 4.010 -1.710 9.284 1.00 52.11 97 ILE A CA 20
ATOM 38044 C C . ILE A 1 97 ? 3.273 -0.401 8.890 1.00 15.44 97 ILE A C 20
ATOM 38045 O O . ILE A 1 97 ? 3.806 0.398 8.115 1.00 51.13 97 ILE A O 20
ATOM 38061 N N . LYS A 1 98 ? 2.052 -0.200 9.460 1.00 35.22 98 LYS A N 20
ATOM 38062 C CA . LYS A 1 98 ? 1.129 0.913 9.099 1.00 11.41 98 LYS A CA 20
ATOM 38063 C C . LYS A 1 98 ? 1.788 2.329 9.153 1.00 42.44 98 LYS A C 20
ATOM 38064 O O . LYS A 1 98 ? 1.601 3.097 8.196 1.00 75.23 98 LYS A O 20
ATOM 38083 N N . PRO A 1 99 ? 2.549 2.726 10.252 1.00 70.51 99 PRO A N 20
ATOM 38084 C CA . PRO A 1 99 ? 3.241 4.054 10.304 1.00 41.14 99 PRO A CA 20
ATOM 38085 C C . PRO A 1 99 ? 4.177 4.271 9.098 1.00 61.40 99 PRO A C 20
ATOM 38086 O O . PRO A 1 99 ? 4.202 5.361 8.497 1.00 63.11 99 PRO A O 20
ATOM 38097 N N . GLU A 1 100 ? 4.893 3.207 8.728 1.00 3.02 100 GLU A N 20
ATOM 38098 C CA . GLU A 1 100 ? 5.871 3.239 7.641 1.00 70.34 100 GLU A CA 20
ATOM 38099 C C . GLU A 1 100 ? 5.158 3.393 6.282 1.00 22.22 100 GLU A C 20
ATOM 38100 O O . GLU A 1 100 ? 5.622 4.141 5.428 1.00 42.33 100 GLU A O 20
ATOM 38112 N N . ILE A 1 101 ? 3.988 2.723 6.130 1.00 25.25 101 ILE A N 20
ATOM 38113 C CA . ILE A 1 101 ? 3.147 2.821 4.916 1.00 25.21 101 ILE A CA 20
ATOM 38114 C C . ILE A 1 101 ? 2.700 4.275 4.692 1.00 4.15 101 ILE A C 20
ATOM 38115 O O . ILE A 1 101 ? 2.913 4.826 3.618 1.00 42.13 101 ILE A O 20
ATOM 38131 N N . ILE A 1 102 ? 2.115 4.882 5.743 1.00 3.32 102 ILE A N 20
ATOM 38132 C CA . ILE A 1 102 ? 1.628 6.278 5.711 1.00 12.22 102 ILE A CA 20
ATOM 38133 C C . ILE A 1 102 ? 2.768 7.256 5.329 1.00 11.44 102 ILE A C 20
ATOM 38134 O O . ILE A 1 102 ? 2.562 8.170 4.530 1.00 2.42 102 ILE A O 20
ATOM 38150 N N . ASP A 1 103 ? 3.977 6.985 5.858 1.00 10.22 103 ASP A N 20
ATOM 38151 C CA . ASP A 1 103 ? 5.199 7.772 5.583 1.00 14.12 103 ASP A CA 20
ATOM 38152 C C . ASP A 1 103 ? 5.605 7.679 4.092 1.00 1.04 103 ASP A C 20
ATOM 38153 O O . ASP A 1 103 ? 5.986 8.685 3.475 1.00 71.41 103 ASP A O 20
ATOM 38162 N N . LEU A 1 104 ? 5.517 6.459 3.530 1.00 51.32 104 LEU A N 20
ATOM 38163 C CA . LEU A 1 104 ? 5.795 6.197 2.105 1.00 22.44 104 LEU A CA 20
ATOM 38164 C C . LEU A 1 104 ? 4.769 6.920 1.205 1.00 14.13 104 LEU A C 20
ATOM 38165 O O . LEU A 1 104 ? 5.143 7.553 0.207 1.00 32.21 104 LEU A O 20
ATOM 38181 N N . LEU A 1 105 ? 3.479 6.848 1.597 1.00 54.21 105 LEU A N 20
ATOM 38182 C CA . LEU A 1 105 ? 2.362 7.505 0.877 1.00 2.21 105 LEU A CA 20
ATOM 38183 C C . LEU A 1 105 ? 2.471 9.047 0.964 1.00 20.43 105 LEU A C 20
ATOM 38184 O O . LEU A 1 105 ? 1.974 9.755 0.083 1.00 3.21 105 LEU A O 20
ATOM 38200 N N . THR A 1 106 ? 3.148 9.553 2.013 1.00 32.42 106 THR A N 20
ATOM 38201 C CA . THR A 1 106 ? 3.367 10.992 2.218 1.00 51.22 106 THR A CA 20
ATOM 38202 C C . THR A 1 106 ? 4.490 11.504 1.289 1.00 65.52 106 THR A C 20
ATOM 38203 O O . THR A 1 106 ? 4.305 12.503 0.585 1.00 53.22 106 THR A O 20
ATOM 38214 N N . LYS A 1 107 ? 5.641 10.783 1.274 1.00 15.54 107 LYS A N 20
ATOM 38215 C CA . LYS A 1 107 ? 6.838 11.227 0.531 1.00 54.32 107 LYS A CA 20
ATOM 38216 C C . LYS A 1 107 ? 6.596 11.172 -0.984 1.00 30.33 107 LYS A C 20
ATOM 38217 O O . LYS A 1 107 ? 6.997 12.090 -1.699 1.00 72.52 107 LYS A O 20
ATOM 38236 N N . GLN A 1 108 ? 5.906 10.098 -1.446 1.00 22.14 108 GLN A N 20
ATOM 38237 C CA . GLN A 1 108 ? 5.539 9.921 -2.863 1.00 0.10 108 GLN A CA 20
ATOM 38238 C C . GLN A 1 108 ? 4.744 11.128 -3.361 1.00 52.34 108 GLN A C 20
ATOM 38239 O O . GLN A 1 108 ? 5.157 11.815 -4.292 1.00 41.23 108 GLN A O 20
ATOM 38253 N N . LEU A 1 109 ? 3.614 11.374 -2.687 1.00 62.22 109 LEU A N 20
ATOM 38254 C CA . LEU A 1 109 ? 2.647 12.396 -3.079 1.00 71.10 109 LEU A CA 20
ATOM 38255 C C . LEU A 1 109 ? 3.185 13.826 -2.819 1.00 32.41 109 LEU A C 20
ATOM 38256 O O . LEU A 1 109 ? 2.589 14.812 -3.274 1.00 51.10 109 LEU A O 20
ATOM 38272 N N . ALA A 1 110 ? 4.319 13.932 -2.086 1.00 63.33 110 ALA A N 20
ATOM 38273 C CA . ALA A 1 110 ? 4.981 15.218 -1.802 1.00 11.35 110 ALA A CA 20
ATOM 38274 C C . ALA A 1 110 ? 5.658 15.786 -3.064 1.00 72.01 110 ALA A C 20
ATOM 38275 O O . ALA A 1 110 ? 5.658 17.004 -3.266 1.00 30.33 110 ALA A O 20
ATOM 38282 N N . TYR A 1 111 ? 6.242 14.900 -3.903 1.00 51.43 111 TYR A N 20
ATOM 38283 C CA . TYR A 1 111 ? 6.913 15.301 -5.177 1.00 4.33 111 TYR A CA 20
ATOM 38284 C C . TYR A 1 111 ? 6.122 14.835 -6.417 1.00 34.25 111 TYR A C 20
ATOM 38285 O O . TYR A 1 111 ? 6.316 15.360 -7.517 1.00 4.24 111 TYR A O 20
ATOM 38303 N N . GLY A 1 112 ? 5.236 13.851 -6.217 1.00 33.13 112 GLY A N 20
ATOM 38304 C CA . GLY A 1 112 ? 4.448 13.242 -7.293 1.00 54.21 112 GLY A CA 20
ATOM 38305 C C . GLY A 1 112 ? 2.967 13.422 -7.049 1.00 44.31 112 GLY A C 20
ATOM 38306 O O . GLY A 1 112 ? 2.555 13.772 -5.946 1.00 31.14 112 GLY A O 20
ATOM 38310 N N . GLU A 1 113 ? 2.170 13.231 -8.098 1.00 12.42 113 GLU A N 20
ATOM 38311 C CA . GLU A 1 113 ? 0.701 13.346 -8.032 1.00 63.31 113 GLU A CA 20
ATOM 38312 C C . GLU A 1 113 ? 0.060 11.947 -8.002 1.00 73.01 113 GLU A C 20
ATOM 38313 O O . GLU A 1 113 ? -1.051 11.775 -7.495 1.00 3.12 113 GLU A O 20
ATOM 38325 N N . ASP A 1 114 ? 0.792 10.953 -8.529 1.00 75.20 114 ASP A N 20
ATOM 38326 C CA . ASP A 1 114 ? 0.258 9.610 -8.828 1.00 24.30 114 ASP A CA 20
ATOM 38327 C C . ASP A 1 114 ? 0.907 8.537 -7.942 1.00 1.21 114 ASP A C 20
ATOM 38328 O O . ASP A 1 114 ? 2.004 8.738 -7.412 1.00 61.34 114 ASP A O 20
ATOM 38337 N N . VAL A 1 115 ? 0.207 7.389 -7.810 1.00 44.33 115 VAL A N 20
ATOM 38338 C CA . VAL A 1 115 ? 0.707 6.196 -7.093 1.00 21.31 115 VAL A CA 20
ATOM 38339 C C . VAL A 1 115 ? 1.620 5.336 -8.007 1.00 45.35 115 VAL A C 20
ATOM 38340 O O . VAL A 1 115 ? 2.687 4.879 -7.584 1.00 10.41 115 VAL A O 20
ATOM 38353 N N . ILE A 1 116 ? 1.183 5.134 -9.261 1.00 45.52 116 ILE A N 20
ATOM 38354 C CA . ILE A 1 116 ? 1.894 4.305 -10.268 1.00 61.22 116 ILE A CA 20
ATOM 38355 C C . ILE A 1 116 ? 2.431 5.197 -11.413 1.00 43.24 116 ILE A C 20
ATOM 38356 O O . ILE A 1 116 ? 3.498 4.918 -11.965 1.00 30.34 116 ILE A O 20
ATOM 38372 N N . SER A 1 117 ? 1.690 6.292 -11.712 1.00 21.11 117 SER A N 20
ATOM 38373 C CA . SER A 1 117 ? 1.827 7.081 -12.963 1.00 23.51 117 SER A CA 20
ATOM 38374 C C . SER A 1 117 ? 1.333 6.231 -14.151 1.00 33.32 117 SER A C 20
ATOM 38375 O O . SER A 1 117 ? 1.955 6.166 -15.218 1.00 73.45 117 SER A O 20
ATOM 38383 N N . LYS A 1 118 ? 0.171 5.590 -13.916 1.00 11.30 118 LYS A N 20
ATOM 38384 C CA . LYS A 1 118 ? -0.516 4.717 -14.874 1.00 31.42 118 LYS A CA 20
ATOM 38385 C C . LYS A 1 118 ? -1.262 5.620 -15.891 1.00 63.43 118 LYS A C 20
ATOM 38386 O O . LYS A 1 118 ? -2.445 5.938 -15.706 1.00 15.02 118 LYS A O 20
ATOM 38405 N N . GLU A 1 119 ? -0.506 6.071 -16.919 1.00 70.45 119 GLU A N 20
ATOM 38406 C CA . GLU A 1 119 ? -0.972 7.003 -17.971 1.00 75.04 119 GLU A CA 20
ATOM 38407 C C . GLU A 1 119 ? -1.508 8.338 -17.366 1.00 34.14 119 GLU A C 20
ATOM 38408 O O . GLU A 1 119 ? -2.736 8.494 -17.201 1.00 42.34 119 GLU A O 20
#

InterPro domains:
  IPR001075 NIF system FeS cluster assembly, NifU, C-terminal [PF01106] (157-225)
  IPR014824 Scaffold protein Nfu/NifU, N-terminal [PF08712] (24-115)
  IPR014824 Scaffold protein Nfu/NifU, N-terminal [SM00932] (24-117)
  IPR034904 Fe-S cluster assembly domain superfamily [G3DSA:3.30.300.130] (146-234)
  IPR034904 Fe-S cluster assembly domain superfamily [SSF117916] (145-230)
  IPR035433 NFU1-like [PIRSF036773] (15-249)
  IPR036498 Scaffold protein Nfu/NifU, N-terminal domain superfamily [G3DSA:3.30.1370.70] (12-124)
  IPR036498 Scaffold protein Nfu/NifU, N-terminal domain superfamily [SSF110836] (22-117)

CATH classification: 3.30.1370.70

GO terms:
  GO:0005759 mitochondrial matrix (C, IDA)
  GO:0044572 [4Fe-4S] cluster assembly (P, IGI)
  GO:0005739 mitochondrion (C, HDA)
  GO:0044572 [4Fe-4S] cluster assembly (P, IMP)
  GO:0016226 iron-sulfur cluster assembly (P, IMP)
  GO:0044572 [4Fe-4S] cluster assembly (P, IPI)
  GO:0005515 protein binding (F, IPI)

Solvent-accessible surface area: 7999 Å² total; per-residue (Å²): 256,69,175,159,171,155,170,162,68,125,191,99,122,77,240,106,20,111,24,88,40,79,122,39,149,98,126,28,15,9,61,0,31,8,66,72,53,24,47,0,4,76,179,83,30,122,60,20,56,0,98,79,112,64,110,98,50,18,86,60,0,135,6,0,46,53,0,32,134,70,3,113,6,4,78,18,0,61,1,0,38,27,54,0,19,0,36,13,59,152,149,34,118,48,136,66,1,66,78,59,0,47,69,16,0,21,88,20,8,74,179,28,65,62,10,11,97,113,117

Organism: Saccharomyces cerevisiae (strain ATCC 204508 / S288c) (NCBI:txid559292)

B-factor: mean 37.71, std 22.76, range [0.01, 75.54]

Foldseek 3Di:
DDPDDPPPPPDDPPLLQDWDWDDDPDPQKIKTFRPRPQFAAAPPWAWDKQFPVNVVQCVLFVLSVQLCVQPVQFGIWTDTHGIIMTGGNPVDDCVRRVVSSSVSVSVCVSPHRYRRPPD